Protein 2K5H (pdb70)

Secondary structure (DSSP, 8-state):
--------SPS-----------SS---SSS--SSPPPGGGTTSEEEEEE-B-SSS-EEEEETTEEEEEE-SS-B-TT-EEEEEEE-SSSEEEEEPP-----

CATH classification: 2.40.50.140

Foldseek 3Di:
DDCCCPPPRDDDPPPPPPPPDDDDPDDDADDPDDDPHPVQAPDKWFFQFWAACVHWGWTDDPNDIFTEHENDGGDHGAMWGFHADDDRYTYIYHDDPPPDD

InterPro domains:
  IPR002810 NfeD-like, C-terminal domain [PF01957] (85-141)
  IPR012340 Nucleic acid-binding, OB-fold [G3DSA:2.40.50.140] (76-146)
  IPR052165 Membrane-associated protease and related proteins [PTHR33507] (10-142)

Organism: Methanothermobacter thermautotrophicus (strain ATCC 29096 / DSM 1053 / JCM 10044 / NBRC 100330 / Delta H) (NCBI:txid187420)

Nearest PDB structures (foldseek):
  2k5h-assembly1_A  TM=6.515E-01  e=2.999E-14  Methanothermobacter thermautotrophicus str. Delta H
  3wwv-assembly1_A-2  TM=8.423E-01  e=2.775E-05  Pyrococcus horikoshii OT3
  8z5g-assembly1_B  TM=8.537E-01  e=3.452E-04  Escherichia coli K-12
  2exd-assembly1_A  TM=7.505E-01  e=3.061E-04  Pyrococcus horikoshii OT3
  2k5h-assembly1_A  TM=1.010E+00  e=3.948E-18  Methanothermobacter thermautotrophicus str. Delta H

Structure (mmCIF, N/CA/C/O backbone):
data_2K5H
#
_entry.id   2K5H
#
loop_
_atom_site.group_PDB
_atom_site.id
_atom_site.type_symbol
_atom_site.label_atom_id
_atom_site.label_alt_id
_atom_site.label_comp_id
_atom_site.label_asym_id
_atom_site.label_entity_id
_atom_site.label_seq_id
_atom_site.pdbx_PDB_ins_code
_atom_site.Cartn_x
_atom_site.Cartn_y
_atom_site.Cartn_z
_atom_site.occupancy
_atom_site.B_iso_or_equiv
_atom_site.auth_seq_id
_atom_site.auth_comp_id
_atom_site.auth_asym_id
_atom_site.auth_atom_id
_atom_site.pdbx_PDB_model_num
ATOM 1 N N . MET A 1 1 ? 3.598 40.386 39.458 1.00 0.00 1 MET A N 1
ATOM 2 C CA . MET A 1 1 ? 2.549 40.958 40.333 1.00 0.00 1 MET A CA 1
ATOM 3 C C . MET A 1 1 ? 1.377 41.458 39.504 1.00 0.00 1 MET A C 1
ATOM 4 O O . MET A 1 1 ? 1.483 41.613 38.286 1.00 0.00 1 MET A O 1
ATOM 18 N N . GLY A 1 2 ? 0.267 41.717 40.176 1.00 0.00 2 GLY A N 1
ATOM 19 C CA . GLY A 1 2 ? -0.931 42.175 39.507 1.00 0.00 2 GLY A CA 1
ATOM 20 C C . GLY A 1 2 ? -2.161 41.569 40.140 1.00 0.00 2 GLY A C 1
ATOM 21 O O . GLY A 1 2 ? -2.708 42.128 41.090 1.00 0.00 2 GLY A O 1
ATOM 25 N N . SER A 1 3 ? -2.572 40.412 39.616 1.00 0.00 3 SER A N 1
ATOM 26 C CA . SER A 1 3 ? -3.665 39.620 40.181 1.00 0.00 3 SER A CA 1
ATOM 27 C C . SER A 1 3 ? -5.025 40.295 39.988 1.00 0.00 3 SER A C 1
ATOM 28 O O . SER A 1 3 ? -5.237 41.441 40.385 1.00 0.00 3 SER A O 1
ATOM 36 N N . SER A 1 4 ? -5.944 39.576 39.359 1.00 0.00 4 SER A N 1
ATOM 37 C CA . SER A 1 4 ? -7.299 40.063 39.173 1.00 0.00 4 SER A CA 1
ATOM 38 C C . SER A 1 4 ? -8.289 38.909 39.282 1.00 0.00 4 SER A C 1
ATOM 39 O O . SER A 1 4 ? -8.183 37.917 38.555 1.00 0.00 4 SER A O 1
ATOM 47 N N . HIS A 1 5 ? -9.237 39.027 40.201 1.00 0.00 5 HIS A N 1
ATOM 48 C CA . HIS A 1 5 ? -10.238 37.982 40.390 1.00 0.00 5 HIS A CA 1
ATOM 49 C C . HIS A 1 5 ? -11.507 38.284 39.597 1.00 0.00 5 HIS A C 1
ATOM 50 O O . HIS A 1 5 ? -12.544 37.666 39.816 1.00 0.00 5 HIS A O 1
ATOM 65 N N . HIS A 1 6 ? -11.424 39.232 38.674 1.00 0.00 6 HIS A N 1
ATOM 66 C CA . HIS A 1 6 ? -12.580 39.596 37.869 1.00 0.00 6 HIS A CA 1
ATOM 67 C C . HIS A 1 6 ? -12.828 38.540 36.798 1.00 0.00 6 HIS A C 1
ATOM 68 O O . HIS A 1 6 ? -12.064 38.418 35.838 1.00 0.00 6 HIS A O 1
ATOM 83 N N . HIS A 1 7 ? -13.888 37.769 36.973 1.00 0.00 7 HIS A N 1
ATOM 84 C CA . HIS A 1 7 ? -14.199 36.690 36.051 1.00 0.00 7 HIS A CA 1
ATOM 85 C C . HIS A 1 7 ? -15.566 36.879 35.422 1.00 0.00 7 HIS A C 1
ATOM 86 O O . HIS A 1 7 ? -16.589 36.608 36.051 1.00 0.00 7 HIS A O 1
ATOM 101 N N . HIS A 1 8 ? -15.584 37.375 34.195 1.00 0.00 8 HIS A N 1
ATOM 102 C CA . HIS A 1 8 ? -16.818 37.441 33.427 1.00 0.00 8 HIS A CA 1
ATOM 103 C C . HIS A 1 8 ? -16.644 36.690 32.111 1.00 0.00 8 HIS A C 1
ATOM 104 O O . HIS A 1 8 ? -17.615 36.375 31.424 1.00 0.00 8 HIS A O 1
ATOM 119 N N . HIS A 1 9 ? -15.395 36.407 31.766 1.00 0.00 9 HIS A N 1
ATOM 120 C CA . HIS A 1 9 ? -15.090 35.632 30.571 1.00 0.00 9 HIS A CA 1
ATOM 121 C C . HIS A 1 9 ? -15.154 34.146 30.879 1.00 0.00 9 HIS A C 1
ATOM 122 O O . HIS A 1 9 ? -14.937 33.731 32.018 1.00 0.00 9 HIS A O 1
ATOM 137 N N . HIS A 1 10 ? -15.442 33.349 29.863 1.00 0.00 10 HIS A N 1
ATOM 138 C CA . HIS A 1 10 ? -15.555 31.911 30.046 1.00 0.00 10 HIS A CA 1
ATOM 139 C C . HIS A 1 10 ? -14.298 31.220 29.532 1.00 0.00 10 HIS A C 1
ATOM 140 O O . HIS A 1 10 ? -13.592 31.760 28.676 1.00 0.00 10 HIS A O 1
ATOM 155 N N . SER A 1 11 ? -14.018 30.034 30.051 1.00 0.00 11 SER A N 1
ATOM 156 C CA . SER A 1 11 ? -12.835 29.291 29.650 1.00 0.00 11 SER A CA 1
ATOM 157 C C . SER A 1 11 ? -13.099 28.526 28.358 1.00 0.00 11 SER A C 1
ATOM 158 O O . SER A 1 11 ? -14.233 28.490 27.877 1.00 0.00 11 SER A O 1
ATOM 166 N N . SER A 1 12 ? -12.044 27.921 27.810 1.00 0.00 12 SER A N 1
ATOM 167 C CA . SER A 1 12 ? -12.118 27.199 26.539 1.00 0.00 12 SER A CA 1
ATOM 168 C C . SER A 1 12 ? -12.296 28.175 25.370 1.00 0.00 12 SER A C 1
ATOM 169 O O . SER A 1 12 ? -12.389 29.387 25.566 1.00 0.00 12 SER A O 1
ATOM 177 N N . GLY A 1 13 ? -12.321 27.646 24.156 1.00 0.00 13 GLY A N 1
ATOM 178 C CA . GLY A 1 13 ? -12.433 28.492 22.984 1.00 0.00 13 GLY A CA 1
ATOM 179 C C . GLY A 1 13 ? -11.074 28.958 22.514 1.00 0.00 13 GLY A C 1
ATOM 180 O O . GLY A 1 13 ? -10.956 29.907 21.733 1.00 0.00 13 GLY A O 1
ATOM 184 N N . ARG A 1 14 ? -10.045 28.282 23.000 1.00 0.00 14 ARG A N 1
ATOM 185 C CA . ARG A 1 14 ? -8.670 28.620 22.677 1.00 0.00 14 ARG A CA 1
ATOM 186 C C . ARG A 1 14 ? -7.907 27.374 22.249 1.00 0.00 14 ARG A C 1
ATOM 187 O O . ARG A 1 14 ? -7.618 26.505 23.074 1.00 0.00 14 ARG A O 1
ATOM 208 N N . GLU A 1 15 ? -7.607 27.278 20.966 1.00 0.00 15 GLU A N 1
ATOM 209 C CA . GLU A 1 15 ? -6.818 26.170 20.452 1.00 0.00 15 GLU A CA 1
ATOM 210 C C . GLU A 1 15 ? -5.591 26.704 19.724 1.00 0.00 15 GLU A C 1
ATOM 211 O O . GLU A 1 15 ? -5.675 27.688 18.985 1.00 0.00 15 GLU A O 1
ATOM 224 N N . ASN A 1 16 ? -4.452 26.071 19.953 1.00 0.00 16 ASN A N 1
ATOM 225 C CA . ASN A 1 16 ? -3.214 26.471 19.302 1.00 0.00 16 ASN A CA 1
ATOM 226 C C . ASN A 1 16 ? -2.205 25.331 19.368 1.00 0.00 16 ASN A C 1
ATOM 227 O O . ASN A 1 16 ? -1.726 24.975 20.445 1.00 0.00 16 ASN A O 1
ATOM 238 N N . LEU A 1 17 ? -1.903 24.754 18.214 1.00 0.00 17 LEU A N 1
ATOM 239 C CA . LEU A 1 17 ? -1.068 23.561 18.145 1.00 0.00 17 LEU A CA 1
ATOM 240 C C . LEU A 1 17 ? 0.414 23.890 18.319 1.00 0.00 17 LEU A C 1
ATOM 241 O O . LEU A 1 17 ? 1.065 24.404 17.407 1.00 0.00 17 LEU A O 1
ATOM 257 N N . TYR A 1 18 ? 0.928 23.599 19.505 1.00 0.00 18 TYR A N 1
ATOM 258 C CA . TYR A 1 18 ? 2.351 23.711 19.785 1.00 0.00 18 TYR A CA 1
ATOM 259 C C . TYR A 1 18 ? 3.004 22.341 19.688 1.00 0.00 18 TYR A C 1
ATOM 260 O O . TYR A 1 18 ? 2.334 21.325 19.879 1.00 0.00 18 TYR A O 1
ATOM 278 N N . PHE A 1 19 ? 4.305 22.328 19.393 1.00 0.00 19 PHE A N 1
ATOM 279 C CA . PHE A 1 19 ? 5.101 21.100 19.364 1.00 0.00 19 PHE A CA 1
ATOM 280 C C . PHE A 1 19 ? 4.598 20.126 18.298 1.00 0.00 19 PHE A C 1
ATOM 281 O O . PHE A 1 19 ? 3.610 19.422 18.499 1.00 0.00 19 PHE A O 1
ATOM 298 N N . GLN A 1 20 ? 5.282 20.098 17.162 1.00 0.00 20 GLN A N 1
ATOM 299 C CA . GLN A 1 20 ? 4.928 19.189 16.076 1.00 0.00 20 GLN A CA 1
ATOM 300 C C . GLN A 1 20 ? 5.070 17.740 16.526 1.00 0.00 20 GLN A C 1
ATOM 301 O O . GLN A 1 20 ? 4.126 16.951 16.455 1.00 0.00 20 GLN A O 1
ATOM 315 N N . GLY A 1 21 ? 6.254 17.402 17.004 1.00 0.00 21 GLY A N 1
ATOM 316 C CA . GLY A 1 21 ? 6.530 16.044 17.408 1.00 0.00 21 GLY A CA 1
ATOM 317 C C . GLY A 1 21 ? 7.833 15.550 16.825 1.00 0.00 21 GLY A C 1
ATOM 318 O O . GLY A 1 21 ? 7.968 15.430 15.606 1.00 0.00 21 GLY A O 1
ATOM 322 N N . HIS A 1 22 ? 8.801 15.294 17.689 1.00 0.00 22 HIS A N 1
ATOM 323 C CA . HIS A 1 22 ? 10.103 14.804 17.260 1.00 0.00 22 HIS A CA 1
ATOM 324 C C . HIS A 1 22 ? 10.784 14.063 18.402 1.00 0.00 22 HIS A C 1
ATOM 325 O O . HIS A 1 22 ? 10.282 14.077 19.528 1.00 0.00 22 HIS A O 1
ATOM 340 N N . MET A 1 23 ? 11.921 13.426 18.103 1.00 0.00 23 MET A N 1
ATOM 341 C CA . MET A 1 23 ? 12.681 12.661 19.093 1.00 0.00 23 MET A CA 1
ATOM 342 C C . MET A 1 23 ? 11.868 11.472 19.598 1.00 0.00 23 MET A C 1
ATOM 343 O O . MET A 1 23 ? 12.045 11.020 20.729 1.00 0.00 23 MET A O 1
ATOM 357 N N . ALA A 1 24 ? 10.991 10.964 18.743 1.00 0.00 24 ALA A N 1
ATOM 358 C CA . ALA A 1 24 ? 10.159 9.822 19.083 1.00 0.00 24 ALA A CA 1
ATOM 359 C C . ALA A 1 24 ? 10.258 8.754 18.001 1.00 0.00 24 ALA A C 1
ATOM 360 O O . ALA A 1 24 ? 11.011 8.911 17.035 1.00 0.00 24 ALA A O 1
ATOM 367 N N . ALA A 1 25 ? 9.518 7.669 18.164 1.00 0.00 25 ALA A N 1
ATOM 368 C CA . ALA A 1 25 ? 9.529 6.589 17.190 1.00 0.00 25 ALA A CA 1
ATOM 369 C C . ALA A 1 25 ? 8.555 6.881 16.055 1.00 0.00 25 ALA A C 1
ATOM 370 O O . ALA A 1 25 ? 7.383 7.181 16.295 1.00 0.00 25 ALA A O 1
ATOM 377 N N . ARG A 1 26 ? 9.054 6.800 14.824 1.00 0.00 26 ARG A N 1
ATOM 378 C CA . ARG A 1 26 ? 8.243 7.074 13.645 1.00 0.00 26 ARG A CA 1
ATOM 379 C C . ARG A 1 26 ? 7.158 6.018 13.469 1.00 0.00 26 ARG A C 1
ATOM 380 O O . ARG A 1 26 ? 7.448 4.846 13.226 1.00 0.00 26 ARG A O 1
ATOM 401 N N . ILE A 1 27 ? 5.913 6.438 13.592 1.00 0.00 27 ILE A N 1
ATOM 402 C CA . ILE A 1 27 ? 4.790 5.548 13.373 1.00 0.00 27 ILE A CA 1
ATOM 403 C C . ILE A 1 27 ? 4.198 5.797 11.994 1.00 0.00 27 ILE A C 1
ATOM 404 O O . ILE A 1 27 ? 3.520 6.807 11.780 1.00 0.00 27 ILE A O 1
ATOM 420 N N . THR A 1 28 ? 4.501 4.897 11.059 1.00 0.00 28 THR A N 1
ATOM 421 C CA . THR A 1 28 ? 3.984 4.966 9.692 1.00 0.00 28 THR A CA 1
ATOM 422 C C . THR A 1 28 ? 4.651 6.085 8.882 1.00 0.00 28 THR A C 1
ATOM 423 O O . THR A 1 28 ? 5.286 5.826 7.859 1.00 0.00 28 THR A O 1
ATOM 434 N N . GLY A 1 29 ? 4.514 7.321 9.344 1.00 0.00 29 GLY A N 1
ATOM 435 C CA . GLY A 1 29 ? 5.051 8.448 8.610 1.00 0.00 29 GLY A CA 1
ATOM 436 C C . GLY A 1 29 ? 4.106 8.894 7.513 1.00 0.00 29 GLY A C 1
ATOM 437 O O . GLY A 1 29 ? 4.187 8.405 6.387 1.00 0.00 29 GLY A O 1
ATOM 441 N N . GLU A 1 30 ? 3.213 9.821 7.851 1.00 0.00 30 GLU A N 1
ATOM 442 C CA . GLU A 1 30 ? 2.162 10.272 6.943 1.00 0.00 30 GLU A CA 1
ATOM 443 C C . GLU A 1 30 ? 1.237 9.124 6.553 1.00 0.00 30 GLU A C 1
ATOM 444 O O . GLU A 1 30 ? 1.441 8.469 5.530 1.00 0.00 30 GLU A O 1
ATOM 457 N N . PRO A 1 31 ? 0.217 8.844 7.378 1.00 0.00 31 PRO A N 1
ATOM 458 C CA . PRO A 1 31 ? -0.810 7.864 7.045 1.00 0.00 31 PRO A CA 1
ATOM 459 C C . PRO A 1 31 ? -1.741 8.403 5.962 1.00 0.00 31 PRO A C 1
ATOM 460 O O . PRO A 1 31 ? -2.859 8.841 6.242 1.00 0.00 31 PRO A O 1
ATOM 471 N N . SER A 1 32 ? -1.260 8.397 4.731 1.00 0.00 32 SER A N 1
ATOM 472 C CA . SER A 1 32 ? -1.973 9.015 3.631 1.00 0.00 32 SER A CA 1
ATOM 473 C C . SER A 1 32 ? -2.761 7.970 2.845 1.00 0.00 32 SER A C 1
ATOM 474 O O . SER A 1 32 ? -2.972 6.847 3.314 1.00 0.00 32 SER A O 1
ATOM 482 N N . LYS A 1 33 ? -3.196 8.352 1.657 1.00 0.00 33 LYS A N 1
ATOM 483 C CA . LYS A 1 33 ? -4.025 7.496 0.827 1.00 0.00 33 LYS A CA 1
ATOM 484 C C . LYS A 1 33 ? -3.165 6.650 -0.105 1.00 0.00 33 LYS A C 1
ATOM 485 O O . LYS A 1 33 ? -1.964 6.901 -0.253 1.00 0.00 33 LYS A O 1
ATOM 504 N N . LYS A 1 34 ? -3.795 5.647 -0.715 1.00 0.00 34 LYS A N 1
ATOM 505 C CA . LYS A 1 34 ? -3.147 4.758 -1.676 1.00 0.00 34 LYS A CA 1
ATOM 506 C C . LYS A 1 34 ? -2.071 3.905 -0.994 1.00 0.00 34 LYS A C 1
ATOM 507 O O . LYS A 1 34 ? -1.132 3.422 -1.632 1.00 0.00 34 LYS A O 1
ATOM 526 N N . ALA A 1 35 ? -2.227 3.699 0.307 1.00 0.00 35 ALA A N 1
ATOM 527 C CA . ALA A 1 35 ? -1.319 2.845 1.054 1.00 0.00 35 ALA A CA 1
ATOM 528 C C . ALA A 1 35 ? -1.566 1.382 0.705 1.00 0.00 35 ALA A C 1
ATOM 529 O O . ALA A 1 35 ? -2.711 0.925 0.684 1.00 0.00 35 ALA A O 1
ATOM 536 N N . VAL A 1 36 ? -0.487 0.662 0.417 1.00 0.00 36 VAL A N 1
ATOM 537 C CA . VAL A 1 36 ? -0.567 -0.743 0.037 1.00 0.00 36 VAL A CA 1
ATOM 538 C C . VAL A 1 36 ? -1.284 -1.558 1.107 1.00 0.00 36 VAL A C 1
ATOM 539 O O . VAL A 1 36 ? -0.931 -1.520 2.287 1.00 0.00 36 VAL A O 1
ATOM 552 N N . SER A 1 37 ? -2.304 -2.276 0.678 1.00 0.00 37 SER A N 1
ATOM 553 C CA . SER A 1 37 ? -3.071 -3.135 1.563 1.00 0.00 37 SER A CA 1
ATOM 554 C C . SER A 1 37 ? -2.524 -4.562 1.518 1.00 0.00 37 SER A C 1
ATOM 555 O O . SER A 1 37 ? -2.422 -5.166 0.452 1.00 0.00 37 SER A O 1
ATOM 563 N N . ASP A 1 38 ? -2.180 -5.092 2.680 1.00 0.00 38 ASP A N 1
ATOM 564 C CA . ASP A 1 38 ? -1.596 -6.427 2.782 1.00 0.00 38 ASP A CA 1
ATOM 565 C C . ASP A 1 38 ? -2.674 -7.507 2.749 1.00 0.00 38 ASP A C 1
ATOM 566 O O . ASP A 1 38 ? -2.371 -8.696 2.654 1.00 0.00 38 ASP A O 1
ATOM 576 N N . ARG A 1 39 ? -3.932 -7.082 2.810 1.00 0.00 39 ARG A N 1
ATOM 577 C CA . ARG A 1 39 ? -5.068 -8.003 2.793 1.00 0.00 39 ARG A CA 1
ATOM 578 C C . ARG A 1 39 ? -5.205 -8.719 1.447 1.00 0.00 39 ARG A C 1
ATOM 579 O O . ARG A 1 39 ? -5.914 -9.718 1.345 1.00 0.00 39 ARG A O 1
ATOM 600 N N . LEU A 1 40 ? -4.544 -8.214 0.415 1.00 0.00 40 LEU A N 1
ATOM 601 C CA . LEU A 1 40 ? -4.622 -8.834 -0.900 1.00 0.00 40 LEU A CA 1
ATOM 602 C C . LEU A 1 40 ? -3.426 -9.750 -1.152 1.00 0.00 40 LEU A C 1
ATOM 603 O O . LEU A 1 40 ? -3.320 -10.378 -2.206 1.00 0.00 40 LEU A O 1
ATOM 619 N N . ILE A 1 41 ? -2.544 -9.838 -0.171 1.00 0.00 41 ILE A N 1
ATOM 620 C CA . ILE A 1 41 ? -1.367 -10.687 -0.285 1.00 0.00 41 ILE A CA 1
ATOM 621 C C . ILE A 1 41 ? -1.719 -12.130 0.047 1.00 0.00 41 ILE A C 1
ATOM 622 O O . ILE A 1 41 ? -2.191 -12.431 1.143 1.00 0.00 41 ILE A O 1
ATOM 638 N N . GLY A 1 42 ? -1.479 -13.017 -0.902 1.00 0.00 42 GLY A N 1
ATOM 639 C CA . GLY A 1 42 ? -1.822 -14.408 -0.715 1.00 0.00 42 GLY A CA 1
ATOM 640 C C . GLY A 1 42 ? -3.038 -14.798 -1.524 1.00 0.00 42 GLY A C 1
ATOM 641 O O . GLY A 1 42 ? -3.547 -15.910 -1.397 1.00 0.00 42 GLY A O 1
ATOM 645 N N . ARG A 1 43 ? -3.513 -13.877 -2.353 1.00 0.00 43 ARG A N 1
ATOM 646 C CA . ARG A 1 43 ? -4.668 -14.140 -3.196 1.00 0.00 43 ARG A CA 1
ATOM 647 C C . ARG A 1 43 ? -4.287 -14.146 -4.672 1.00 0.00 43 ARG A C 1
ATOM 648 O O . ARG A 1 43 ? -3.144 -13.846 -5.035 1.00 0.00 43 ARG A O 1
ATOM 669 N N . LYS A 1 44 ? -5.252 -14.499 -5.510 1.00 0.00 44 LYS A N 1
ATOM 670 C CA . LYS A 1 44 ? -5.030 -14.612 -6.941 1.00 0.00 44 LYS A CA 1
ATOM 671 C C . LYS A 1 44 ? -5.110 -13.252 -7.626 1.00 0.00 44 LYS A C 1
ATOM 672 O O . LYS A 1 44 ? -5.883 -12.380 -7.228 1.00 0.00 44 LYS A O 1
ATOM 691 N N . GLY A 1 45 ? -4.298 -13.090 -8.651 1.00 0.00 45 GLY A N 1
ATOM 692 C CA . GLY A 1 45 ? -4.366 -11.927 -9.495 1.00 0.00 45 GLY A CA 1
ATOM 693 C C . GLY A 1 45 ? -4.286 -12.327 -10.950 1.00 0.00 45 GLY A C 1
ATOM 694 O O . GLY A 1 45 ? -3.923 -13.459 -11.268 1.00 0.00 45 GLY A O 1
ATOM 698 N N . VAL A 1 46 ? -4.623 -11.412 -11.829 1.00 0.00 46 VAL A N 1
ATOM 699 C CA . VAL A 1 46 ? -4.605 -11.681 -13.258 1.00 0.00 46 VAL A CA 1
ATOM 700 C C . VAL A 1 46 ? -3.559 -10.807 -13.947 1.00 0.00 46 VAL A C 1
ATOM 701 O O . VAL A 1 46 ? -3.348 -9.654 -13.565 1.00 0.00 46 VAL A O 1
ATOM 714 N N . VAL A 1 47 ? -2.903 -11.361 -14.952 1.00 0.00 47 VAL A N 1
ATOM 715 C CA . VAL A 1 47 ? -1.869 -10.637 -15.679 1.00 0.00 47 VAL A CA 1
ATOM 716 C C . VAL A 1 47 ? -2.483 -9.824 -16.815 1.00 0.00 47 VAL A C 1
ATOM 717 O O . VAL A 1 47 ? -3.130 -10.376 -17.707 1.00 0.00 47 VAL A O 1
ATOM 730 N N . MET A 1 48 ? -2.282 -8.512 -16.772 1.00 0.00 48 MET A N 1
ATOM 731 C CA . MET A 1 48 ? -2.803 -7.624 -17.800 1.00 0.00 48 MET A CA 1
ATOM 732 C C . MET A 1 48 ? -1.695 -7.198 -18.757 1.00 0.00 48 MET A C 1
ATOM 733 O O . MET A 1 48 ? -1.943 -6.925 -19.929 1.00 0.00 48 MET A O 1
ATOM 747 N N . GLU A 1 49 ? -0.474 -7.146 -18.250 1.00 0.00 49 GLU A N 1
ATOM 748 C CA . GLU A 1 49 ? 0.680 -6.800 -19.068 1.00 0.00 49 GLU A CA 1
ATOM 749 C C . GLU A 1 49 ? 1.762 -7.860 -18.894 1.00 0.00 49 GLU A C 1
ATOM 750 O O . GLU A 1 49 ? 1.972 -8.346 -17.782 1.00 0.00 49 GLU A O 1
ATOM 763 N N . ALA A 1 50 ? 2.433 -8.216 -19.990 1.00 0.00 50 ALA A N 1
ATOM 764 C CA . ALA A 1 50 ? 3.454 -9.265 -19.970 1.00 0.00 50 ALA A CA 1
ATOM 765 C C . ALA A 1 50 ? 4.525 -8.988 -18.916 1.00 0.00 50 ALA A C 1
ATOM 766 O O . ALA A 1 50 ? 5.072 -7.889 -18.841 1.00 0.00 50 ALA A O 1
ATOM 773 N N . ILE A 1 51 ? 4.818 -9.996 -18.107 1.00 0.00 51 ILE A N 1
ATOM 774 C CA . ILE A 1 51 ? 5.782 -9.857 -17.026 1.00 0.00 51 ILE A CA 1
ATOM 775 C C . ILE A 1 51 ? 7.091 -10.549 -17.387 1.00 0.00 51 ILE A C 1
ATOM 776 O O . ILE A 1 51 ? 7.088 -11.702 -17.822 1.00 0.00 51 ILE A O 1
ATOM 792 N N . SER A 1 52 ? 8.203 -9.848 -17.213 1.00 0.00 52 SER A N 1
ATOM 793 C CA . SER A 1 52 ? 9.510 -10.424 -17.473 1.00 0.00 52 SER A CA 1
ATOM 794 C C . SER A 1 52 ? 10.416 -10.226 -16.260 1.00 0.00 52 SER A C 1
ATOM 795 O O . SER A 1 52 ? 10.105 -9.427 -15.377 1.00 0.00 52 SER A O 1
ATOM 803 N N . PRO A 1 53 ? 11.544 -10.950 -16.196 1.00 0.00 53 PRO A N 1
ATOM 804 C CA . PRO A 1 53 ? 12.481 -10.834 -15.085 1.00 0.00 53 PRO A CA 1
ATOM 805 C C . PRO A 1 53 ? 13.339 -9.575 -15.200 1.00 0.00 53 PRO A C 1
ATOM 806 O O . PRO A 1 53 ? 13.990 -9.160 -14.239 1.00 0.00 53 PRO A O 1
ATOM 817 N N . GLN A 1 54 ? 13.324 -8.964 -16.382 1.00 0.00 54 GLN A N 1
ATOM 818 C CA . GLN A 1 54 ? 14.093 -7.749 -16.633 1.00 0.00 54 GLN A CA 1
ATOM 819 C C . GLN A 1 54 ? 13.249 -6.512 -16.353 1.00 0.00 54 GLN A C 1
ATOM 820 O O . GLN A 1 54 ? 13.760 -5.490 -15.894 1.00 0.00 54 GLN A O 1
ATOM 834 N N . ASN A 1 55 ? 11.955 -6.618 -16.625 1.00 0.00 55 ASN A N 1
ATOM 835 C CA . ASN A 1 55 ? 11.030 -5.510 -16.428 1.00 0.00 55 ASN A CA 1
ATOM 836 C C . ASN A 1 55 ? 9.688 -6.034 -15.935 1.00 0.00 55 ASN A C 1
ATOM 837 O O . ASN A 1 55 ? 9.091 -6.917 -16.558 1.00 0.00 55 ASN A O 1
ATOM 848 N N . SER A 1 56 ? 9.240 -5.507 -14.803 1.00 0.00 56 SER A N 1
ATOM 849 C CA . SER A 1 56 ? 8.005 -5.955 -14.178 1.00 0.00 56 SER A CA 1
ATOM 850 C C . SER A 1 56 ? 6.795 -5.643 -15.052 1.00 0.00 56 SER A C 1
ATOM 851 O O . SER A 1 56 ? 6.797 -4.684 -15.827 1.00 0.00 56 SER A O 1
ATOM 859 N N . GLY A 1 57 ? 5.760 -6.448 -14.900 1.00 0.00 57 GLY A N 1
ATOM 860 C CA . GLY A 1 57 ? 4.558 -6.271 -15.684 1.00 0.00 57 GLY A CA 1
ATOM 861 C C . GLY A 1 57 ? 3.428 -5.701 -14.858 1.00 0.00 57 GLY A C 1
ATOM 862 O O . GLY A 1 57 ? 3.655 -5.176 -13.766 1.00 0.00 57 GLY A O 1
ATOM 866 N N . LEU A 1 58 ? 2.209 -5.829 -15.359 1.00 0.00 58 LEU A N 1
ATOM 867 C CA . LEU A 1 58 ? 1.047 -5.267 -14.689 1.00 0.00 58 LEU A CA 1
ATOM 868 C C . LEU A 1 58 ? 0.023 -6.345 -14.388 1.00 0.00 58 LEU A C 1
ATOM 869 O O . LEU A 1 58 ? -0.439 -7.046 -15.290 1.00 0.00 58 LEU A O 1
ATOM 885 N N . VAL A 1 59 ? -0.325 -6.477 -13.121 1.00 0.00 59 VAL A N 1
ATOM 886 C CA . VAL A 1 59 ? -1.363 -7.405 -12.712 1.00 0.00 59 VAL A CA 1
ATOM 887 C C . VAL A 1 59 ? -2.506 -6.654 -12.048 1.00 0.00 59 VAL A C 1
ATOM 888 O O . VAL A 1 59 ? -2.295 -5.618 -11.412 1.00 0.00 59 VAL A O 1
ATOM 901 N N . LYS A 1 60 ? -3.712 -7.166 -12.207 1.00 0.00 60 LYS A N 1
ATOM 902 C CA . LYS A 1 60 ? -4.876 -6.551 -11.597 1.00 0.00 60 LYS A CA 1
ATOM 903 C C . LYS A 1 60 ? -5.276 -7.324 -10.347 1.00 0.00 60 LYS A C 1
ATOM 904 O O . LYS A 1 60 ? -5.872 -8.400 -10.429 1.00 0.00 60 LYS A O 1
ATOM 923 N N . VAL A 1 61 ? -4.916 -6.781 -9.196 1.00 0.00 61 VAL A N 1
ATOM 924 C CA . VAL A 1 61 ? -5.246 -7.399 -7.922 1.00 0.00 61 VAL A CA 1
ATOM 925 C C . VAL A 1 61 ? -6.470 -6.717 -7.332 1.00 0.00 61 VAL A C 1
ATOM 926 O O . VAL A 1 61 ? -6.438 -5.516 -7.046 1.00 0.00 61 VAL A O 1
ATOM 939 N N . ASP A 1 62 ? -7.544 -7.489 -7.180 1.00 0.00 62 ASP A N 1
ATOM 940 C CA . ASP A 1 62 ? -8.842 -6.965 -6.749 1.00 0.00 62 ASP A CA 1
ATOM 941 C C . ASP A 1 62 ? -9.395 -6.023 -7.814 1.00 0.00 62 ASP A C 1
ATOM 942 O O . ASP A 1 62 ? -10.162 -6.436 -8.684 1.00 0.00 62 ASP A O 1
ATOM 952 N N . GLY A 1 63 ? -8.969 -4.773 -7.768 1.00 0.00 63 GLY A N 1
ATOM 953 C CA . GLY A 1 63 ? -9.378 -3.810 -8.764 1.00 0.00 63 GLY A CA 1
ATOM 954 C C . GLY A 1 63 ? -8.275 -2.827 -9.089 1.00 0.00 63 GLY A C 1
ATOM 955 O O . GLY A 1 63 ? -8.477 -1.889 -9.860 1.00 0.00 63 GLY A O 1
ATOM 959 N N . GLU A 1 64 ? -7.099 -3.051 -8.515 1.00 0.00 64 GLU A N 1
ATOM 960 C CA . GLU A 1 64 ? -5.982 -2.140 -8.682 1.00 0.00 64 GLU A CA 1
ATOM 961 C C . GLU A 1 64 ? -4.942 -2.752 -9.606 1.00 0.00 64 GLU A C 1
ATOM 962 O O . GLU A 1 64 ? -4.709 -3.961 -9.574 1.00 0.00 64 GLU A O 1
ATOM 975 N N . THR A 1 65 ? -4.336 -1.921 -10.436 1.00 0.00 65 THR A N 1
ATOM 976 C CA . THR A 1 65 ? -3.272 -2.369 -11.312 1.00 0.00 65 THR A CA 1
ATOM 977 C C . THR A 1 65 ? -1.926 -2.158 -10.629 1.00 0.00 65 THR A C 1
ATOM 978 O O . THR A 1 65 ? -1.527 -1.024 -10.350 1.00 0.00 65 THR A O 1
ATOM 989 N N . TRP A 1 66 ? -1.241 -3.249 -10.345 1.00 0.00 66 TRP A N 1
ATOM 990 C CA . TRP A 1 66 ? 0.032 -3.195 -9.641 1.00 0.00 66 TRP A CA 1
ATOM 991 C C . TRP A 1 66 ? 1.162 -3.677 -10.533 1.00 0.00 66 TRP A C 1
ATOM 992 O O . TRP A 1 66 ? 0.951 -4.495 -11.432 1.00 0.00 66 TRP A O 1
ATOM 1013 N N . ARG A 1 67 ? 2.360 -3.163 -10.289 1.00 0.00 67 ARG A N 1
ATOM 1014 C CA . ARG A 1 67 ? 3.546 -3.692 -10.933 1.00 0.00 67 ARG A CA 1
ATOM 1015 C C . ARG A 1 67 ? 3.922 -5.003 -10.276 1.00 0.00 67 ARG A C 1
ATOM 1016 O O . ARG A 1 67 ? 3.982 -5.100 -9.052 1.00 0.00 67 ARG A O 1
ATOM 1037 N N . ALA A 1 68 ? 4.172 -6.004 -11.084 1.00 0.00 68 ALA A N 1
ATOM 1038 C CA . ALA A 1 68 ? 4.489 -7.323 -10.567 1.00 0.00 68 ALA A CA 1
ATOM 1039 C C . ALA A 1 68 ? 5.699 -7.905 -11.265 1.00 0.00 68 ALA A C 1
ATOM 1040 O O . ALA A 1 68 ? 5.860 -7.760 -12.476 1.00 0.00 68 ALA A O 1
ATOM 1047 N N . THR A 1 69 ? 6.544 -8.562 -10.498 1.00 0.00 69 THR A N 1
ATOM 1048 C CA . THR A 1 69 ? 7.732 -9.185 -11.037 1.00 0.00 69 THR A CA 1
ATOM 1049 C C . THR A 1 69 ? 7.682 -10.689 -10.797 1.00 0.00 69 THR A C 1
ATOM 1050 O O . THR A 1 69 ? 6.947 -11.160 -9.924 1.00 0.00 69 THR A O 1
ATOM 1061 N N . SER A 1 70 ? 8.457 -11.435 -11.568 1.00 0.00 70 SER A N 1
ATOM 1062 C CA . SER A 1 70 ? 8.495 -12.878 -11.449 1.00 0.00 70 SER A CA 1
ATOM 1063 C C . SER A 1 70 ? 9.807 -13.396 -12.021 1.00 0.00 70 SER A C 1
ATOM 1064 O O . SER A 1 70 ? 10.542 -12.649 -12.675 1.00 0.00 70 SER A O 1
ATOM 1072 N N . GLY A 1 71 ? 10.103 -14.663 -11.768 1.00 0.00 71 GLY A N 1
ATOM 1073 C CA . GLY A 1 71 ? 11.322 -15.260 -12.279 1.00 0.00 71 GLY A CA 1
ATOM 1074 C C . GLY A 1 71 ? 11.125 -15.851 -13.659 1.00 0.00 71 GLY A C 1
ATOM 1075 O O . GLY A 1 71 ? 12.085 -16.209 -14.339 1.00 0.00 71 GLY A O 1
ATOM 1079 N N . THR A 1 72 ? 9.872 -15.948 -14.072 1.00 0.00 72 THR A N 1
ATOM 1080 C CA . THR A 1 72 ? 9.538 -16.500 -15.374 1.00 0.00 72 THR A CA 1
ATOM 1081 C C . THR A 1 72 ? 8.806 -15.453 -16.213 1.00 0.00 72 THR A C 1
ATOM 1082 O O . THR A 1 72 ? 8.389 -14.416 -15.693 1.00 0.00 72 THR A O 1
ATOM 1093 N N . VAL A 1 73 ? 8.657 -15.721 -17.502 1.00 0.00 73 VAL A N 1
ATOM 1094 C CA . VAL A 1 73 ? 7.946 -14.817 -18.391 1.00 0.00 73 VAL A CA 1
ATOM 1095 C C . VAL A 1 73 ? 6.455 -15.140 -18.374 1.00 0.00 73 VAL A C 1
ATOM 1096 O O . VAL A 1 73 ? 6.048 -16.254 -18.701 1.00 0.00 73 VAL A O 1
ATOM 1109 N N . LEU A 1 74 ? 5.651 -14.174 -17.972 1.00 0.00 74 LEU A N 1
ATOM 1110 C CA . LEU A 1 74 ? 4.217 -14.388 -17.844 1.00 0.00 74 LEU A CA 1
ATOM 1111 C C . LEU A 1 74 ? 3.468 -13.608 -18.916 1.00 0.00 74 LEU A C 1
ATOM 1112 O O . LEU A 1 74 ? 3.749 -12.429 -19.139 1.00 0.00 74 LEU A O 1
ATOM 1128 N N . ASP A 1 75 ? 2.530 -14.266 -19.584 1.00 0.00 75 ASP A N 1
ATOM 1129 C CA . ASP A 1 75 ? 1.774 -13.620 -20.651 1.00 0.00 75 ASP A CA 1
ATOM 1130 C C . ASP A 1 75 ? 0.461 -13.073 -20.106 1.00 0.00 75 ASP A C 1
ATOM 1131 O O . ASP A 1 75 ? 0.111 -13.303 -18.947 1.00 0.00 75 ASP A O 1
ATOM 1141 N N . VAL A 1 76 ? -0.268 -12.373 -20.950 1.00 0.00 76 VAL A N 1
ATOM 1142 C CA . VAL A 1 76 ? -1.509 -11.721 -20.548 1.00 0.00 76 VAL A CA 1
ATOM 1143 C C . VAL A 1 76 ? -2.653 -12.730 -20.471 1.00 0.00 76 VAL A C 1
ATOM 1144 O O . VAL A 1 76 ? -2.749 -13.646 -21.289 1.00 0.00 76 VAL A O 1
ATOM 1157 N N . GLY A 1 77 ? -3.508 -12.567 -19.467 1.00 0.00 77 GLY A N 1
ATOM 1158 C CA . GLY A 1 77 ? -4.645 -13.447 -19.315 1.00 0.00 77 GLY A CA 1
ATOM 1159 C C . GLY A 1 77 ? -4.371 -14.570 -18.340 1.00 0.00 77 GLY A C 1
ATOM 1160 O O . GLY A 1 77 ? -5.266 -15.350 -18.007 1.00 0.00 77 GLY A O 1
ATOM 1164 N N . GLU A 1 78 ? -3.125 -14.659 -17.890 1.00 0.00 78 GLU A N 1
ATOM 1165 C CA . GLU A 1 78 ? -2.733 -15.664 -16.934 1.00 0.00 78 GLU A CA 1
ATOM 1166 C C . GLU A 1 78 ? -3.194 -15.314 -15.532 1.00 0.00 78 GLU A C 1
ATOM 1167 O O . GLU A 1 78 ? -3.579 -14.176 -15.247 1.00 0.00 78 GLU A O 1
ATOM 1180 N N . GLU A 1 79 ? -3.107 -16.299 -14.658 1.00 0.00 79 GLU A N 1
ATOM 1181 C CA . GLU A 1 79 ? -3.480 -16.135 -13.262 1.00 0.00 79 GLU A CA 1
ATOM 1182 C C . GLU A 1 79 ? -2.253 -16.322 -12.392 1.00 0.00 79 GLU A C 1
ATOM 1183 O O . GLU A 1 79 ? -1.540 -17.320 -12.522 1.00 0.00 79 GLU A O 1
ATOM 1196 N N . VAL A 1 80 ? -1.994 -15.368 -11.515 1.00 0.00 80 VAL A N 1
ATOM 1197 C CA . VAL A 1 80 ? -0.825 -15.436 -10.648 1.00 0.00 80 VAL A CA 1
ATOM 1198 C C . VAL A 1 80 ? -1.219 -15.330 -9.185 1.00 0.00 80 VAL A C 1
ATOM 1199 O O . VAL A 1 80 ? -2.288 -14.831 -8.856 1.00 0.00 80 VAL A O 1
ATOM 1212 N N . SER A 1 81 ? -0.360 -15.834 -8.321 1.00 0.00 81 SER A N 1
ATOM 1213 C CA . SER A 1 81 ? -0.540 -15.693 -6.887 1.00 0.00 81 SER A CA 1
ATOM 1214 C C . SER A 1 81 ? 0.465 -14.690 -6.336 1.00 0.00 81 SER A C 1
ATOM 1215 O O . SER A 1 81 ? 1.666 -14.799 -6.593 1.00 0.00 81 SER A O 1
ATOM 1223 N N . VAL A 1 82 ? -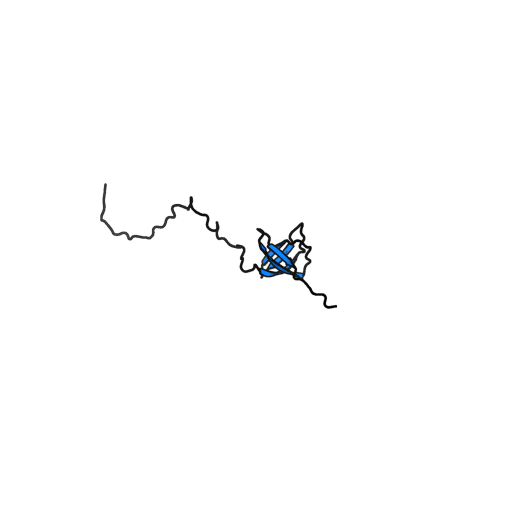0.030 -13.702 -5.606 1.00 0.00 82 VAL A N 1
ATOM 1224 C CA . VAL A 1 82 ? 0.834 -12.695 -5.007 1.00 0.00 82 VAL A CA 1
ATOM 1225 C C . VAL A 1 82 ? 1.418 -13.224 -3.705 1.00 0.00 82 VAL A C 1
ATOM 1226 O O . VAL A 1 82 ? 0.699 -13.387 -2.718 1.00 0.00 82 VAL A O 1
ATOM 1239 N N . LYS A 1 83 ? 2.714 -13.494 -3.708 1.00 0.00 83 LYS A N 1
ATOM 1240 C CA . LYS A 1 83 ? 3.369 -14.097 -2.569 1.00 0.00 83 LYS A CA 1
ATOM 1241 C C . LYS A 1 83 ? 3.880 -13.059 -1.578 1.00 0.00 83 LYS A C 1
ATOM 1242 O O . LYS A 1 83 ? 3.742 -13.237 -0.367 1.00 0.00 83 LYS A O 1
ATOM 1261 N N . ALA A 1 84 ? 4.463 -11.978 -2.082 1.00 0.00 84 ALA A N 1
ATOM 1262 C CA . ALA A 1 84 ? 5.068 -10.974 -1.211 1.00 0.00 84 ALA A CA 1
ATOM 1263 C C . ALA A 1 84 ? 5.171 -9.620 -1.904 1.00 0.00 84 ALA A C 1
ATOM 1264 O O . ALA A 1 84 ? 4.811 -9.479 -3.075 1.00 0.00 84 ALA A O 1
ATOM 1271 N N . ILE A 1 85 ? 5.670 -8.630 -1.173 1.00 0.00 85 ILE A N 1
ATOM 1272 C CA . ILE A 1 85 ? 5.855 -7.286 -1.704 1.00 0.00 85 ILE A CA 1
ATOM 1273 C C . ILE A 1 85 ? 7.328 -6.908 -1.622 1.00 0.00 85 ILE A C 1
ATOM 1274 O O . ILE A 1 85 ? 7.911 -6.912 -0.538 1.00 0.00 85 ILE A O 1
ATOM 1290 N N . GLU A 1 86 ? 7.927 -6.575 -2.757 1.00 0.00 86 GLU A N 1
ATOM 1291 C CA . GLU A 1 86 ? 9.354 -6.278 -2.802 1.00 0.00 86 GLU A CA 1
ATOM 1292 C C . GLU A 1 86 ? 9.604 -4.777 -2.719 1.00 0.00 86 GLU A C 1
ATOM 1293 O O . GLU A 1 86 ? 10.738 -4.313 -2.835 1.00 0.00 86 GLU A O 1
ATOM 1306 N N . GLY A 1 87 ? 8.539 -4.030 -2.502 1.00 0.00 87 GLY A N 1
ATOM 1307 C CA . GLY A 1 87 ? 8.638 -2.588 -2.424 1.00 0.00 87 GLY A CA 1
ATOM 1308 C C . GLY A 1 87 ? 7.453 -1.917 -3.066 1.00 0.00 87 GLY A C 1
ATOM 1309 O O . GLY A 1 87 ? 6.347 -1.940 -2.527 1.00 0.00 87 GLY A O 1
ATOM 1313 N N . VAL A 1 88 ? 7.685 -1.327 -4.223 1.00 0.00 88 VAL A N 1
ATOM 1314 C CA . VAL A 1 88 ? 6.614 -0.727 -5.010 1.00 0.00 88 VAL A CA 1
ATOM 1315 C C . VAL A 1 88 ? 6.120 -1.726 -6.048 1.00 0.00 88 VAL A C 1
ATOM 1316 O O . VAL A 1 88 ? 5.227 -1.439 -6.842 1.00 0.00 88 VAL A O 1
ATOM 1329 N N . LYS A 1 89 ? 6.720 -2.907 -6.021 1.00 0.00 89 LYS A N 1
ATOM 1330 C CA . LYS A 1 89 ? 6.354 -3.985 -6.918 1.00 0.00 89 LYS A CA 1
ATOM 1331 C C . LYS A 1 89 ? 5.907 -5.197 -6.113 1.00 0.00 89 LYS A C 1
ATOM 1332 O O . LYS A 1 89 ? 6.253 -5.331 -4.934 1.00 0.00 89 LYS A O 1
ATOM 1351 N N . LEU A 1 90 ? 5.149 -6.078 -6.741 1.00 0.00 90 LEU A N 1
ATOM 1352 C CA . LEU A 1 90 ? 4.689 -7.283 -6.079 1.00 0.00 90 LEU A CA 1
ATOM 1353 C C . LEU A 1 90 ? 5.450 -8.494 -6.594 1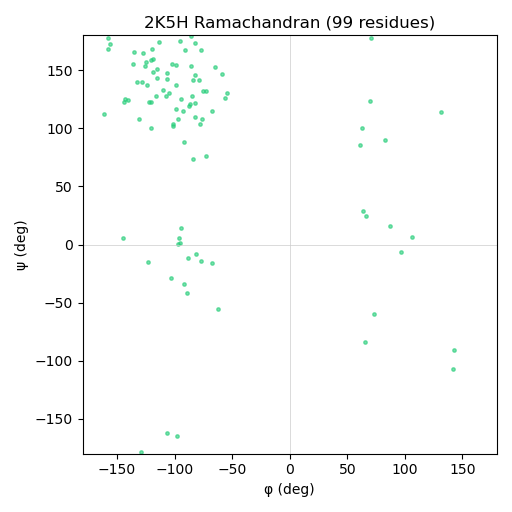.00 0.00 90 LEU A C 1
ATOM 1354 O O . LEU A 1 90 ? 5.853 -8.547 -7.759 1.00 0.00 90 LEU A O 1
ATOM 1370 N N . VAL A 1 91 ? 5.640 -9.461 -5.718 1.00 0.00 91 VAL A N 1
ATOM 1371 C CA . VAL A 1 91 ? 6.286 -10.709 -6.082 1.00 0.00 91 VAL A CA 1
ATOM 1372 C C . VAL A 1 91 ? 5.219 -11.753 -6.376 1.00 0.00 91 VAL A C 1
ATOM 1373 O O . VAL A 1 91 ? 4.541 -12.230 -5.462 1.00 0.00 91 VAL A O 1
ATOM 1386 N N . VAL A 1 92 ? 5.053 -12.086 -7.646 1.00 0.00 92 VAL A N 1
ATOM 1387 C CA . VAL A 1 92 ? 4.007 -13.006 -8.048 1.00 0.00 92 VAL A CA 1
ATOM 1388 C C . VAL A 1 92 ? 4.572 -14.166 -8.850 1.00 0.00 92 VAL A C 1
ATOM 1389 O O . VAL A 1 92 ? 5.622 -14.047 -9.486 1.00 0.00 92 VAL A O 1
ATOM 1402 N N . GLU A 1 93 ? 3.876 -15.288 -8.804 1.00 0.00 93 GLU A N 1
ATOM 1403 C CA . GLU A 1 93 ? 4.214 -16.429 -9.633 1.00 0.00 93 GLU A CA 1
ATOM 1404 C C . GLU A 1 93 ? 2.943 -16.997 -10.223 1.00 0.00 93 GLU A C 1
ATOM 1405 O O . GLU A 1 93 ? 1.860 -16.839 -9.653 1.00 0.00 93 GLU A O 1
ATOM 1418 N N . LYS A 1 94 ? 3.077 -17.665 -11.346 1.00 0.00 94 LYS A N 1
ATOM 1419 C CA . LYS A 1 94 ? 1.923 -18.080 -12.117 1.00 0.00 94 LYS A CA 1
ATOM 1420 C C . LYS A 1 94 ? 1.355 -19.384 -11.586 1.00 0.00 94 LYS A C 1
ATOM 1421 O O . LYS A 1 94 ? 2.097 -20.278 -11.170 1.00 0.00 94 LYS A O 1
ATOM 1440 N N . LEU A 1 95 ? 0.036 -19.473 -11.581 1.00 0.00 95 LEU A N 1
ATOM 1441 C CA . LEU A 1 95 ? -0.648 -20.710 -11.263 1.00 0.00 95 LEU A CA 1
ATOM 1442 C C . LEU A 1 95 ? -0.215 -21.796 -12.242 1.00 0.00 95 LEU A C 1
ATOM 1443 O O . LEU A 1 95 ? 0.074 -21.510 -13.412 1.00 0.00 95 LEU A O 1
ATOM 1459 N N . GLU A 1 96 ? -0.156 -23.028 -11.768 1.00 0.00 96 GLU A N 1
ATOM 1460 C CA . GLU A 1 96 ? 0.341 -24.131 -12.572 1.00 0.00 96 GLU A CA 1
ATOM 1461 C C . GLU A 1 96 ? -0.806 -24.932 -13.180 1.00 0.00 96 GLU A C 1
ATOM 1462 O O . GLU A 1 96 ? -1.811 -25.205 -12.519 1.00 0.00 96 GLU A O 1
ATOM 1475 N N . GLU A 1 97 ? -0.654 -25.286 -14.450 1.00 0.00 97 GLU A N 1
ATOM 1476 C CA . GLU A 1 97 ? -1.626 -26.117 -15.139 1.00 0.00 97 GLU A CA 1
ATOM 1477 C C . GLU A 1 97 ? -1.315 -27.589 -14.890 1.00 0.00 97 GLU A C 1
ATOM 1478 O O . GLU A 1 97 ? -0.345 -27.921 -14.203 1.00 0.00 97 GLU A O 1
ATOM 1491 N N . GLN A 1 98 ? -2.129 -28.466 -15.457 1.00 0.00 98 GLN A N 1
ATOM 1492 C CA . GLN A 1 98 ? -1.894 -29.897 -15.371 1.00 0.00 98 GLN A CA 1
ATOM 1493 C C . GLN A 1 98 ? -2.216 -30.563 -16.706 1.00 0.00 98 GLN A C 1
ATOM 1494 O O . GLN A 1 98 ? -3.311 -30.399 -17.246 1.00 0.00 98 GLN A O 1
ATOM 1508 N N . LYS A 1 99 ? -1.250 -31.287 -17.253 1.00 0.00 99 LYS A N 1
ATOM 1509 C CA . LYS A 1 99 ? -1.440 -31.959 -18.530 1.00 0.00 99 LYS A CA 1
ATOM 1510 C C . LYS A 1 99 ? -1.960 -33.386 -18.343 1.00 0.00 99 LYS A C 1
ATOM 1511 O O . LYS A 1 99 ? -1.193 -34.344 -18.226 1.00 0.00 99 LYS A O 1
ATOM 1530 N N . GLY A 1 100 ? -3.277 -33.516 -18.285 1.00 0.00 100 GLY A N 1
ATOM 1531 C CA . GLY A 1 100 ? -3.889 -34.825 -18.176 1.00 0.00 100 GLY A CA 1
ATOM 1532 C C . GLY A 1 100 ? -4.051 -35.481 -19.531 1.00 0.00 100 GLY A C 1
ATOM 1533 O O . GLY A 1 100 ? -5.153 -35.543 -20.071 1.00 0.00 100 GLY A O 1
ATOM 1537 N N . SER A 1 101 ? -2.946 -35.943 -20.093 1.00 0.00 101 SER A N 1
ATOM 1538 C CA . SER A 1 101 ? -2.962 -36.597 -21.391 1.00 0.00 101 SER A CA 1
ATOM 1539 C C . SER A 1 101 ? -2.011 -37.793 -21.395 1.00 0.00 101 SER A C 1
ATOM 1540 O O . SER A 1 101 ? -2.499 -38.944 -21.462 1.00 0.00 101 SER A O 1
ATOM 1549 N N . MET A 1 1 ? 8.816 -22.460 51.843 1.00 0.00 1 MET A N 2
ATOM 1550 C CA . MET A 1 1 ? 9.498 -23.424 52.732 1.00 0.00 1 MET A CA 2
ATOM 1551 C C . MET A 1 1 ? 8.490 -24.404 53.306 1.00 0.00 1 MET A C 2
ATOM 1552 O O . MET A 1 1 ? 7.294 -24.115 53.365 1.00 0.00 1 MET A O 2
ATOM 1566 N N . GLY A 1 2 ? 8.978 -25.565 53.718 1.00 0.00 2 GLY A N 2
ATOM 1567 C CA . GLY A 1 2 ? 8.110 -26.595 54.246 1.00 0.00 2 GLY A CA 2
ATOM 1568 C C . GLY A 1 2 ? 7.813 -27.664 53.217 1.00 0.00 2 GLY A C 2
ATOM 1569 O O . GLY A 1 2 ? 7.975 -27.435 52.016 1.00 0.00 2 GLY A O 2
ATOM 1573 N N . SER A 1 3 ? 7.396 -28.831 53.688 1.00 0.00 3 SER A N 2
ATOM 1574 C CA . SER A 1 3 ? 7.048 -29.935 52.807 1.00 0.00 3 SER A CA 2
ATOM 1575 C C . SER A 1 3 ? 5.893 -29.562 51.884 1.00 0.00 3 SER A C 2
ATOM 1576 O O . SER A 1 3 ? 4.788 -29.258 52.340 1.00 0.00 3 SER A O 2
ATOM 1584 N N . SER A 1 4 ? 6.159 -29.580 50.588 1.00 0.00 4 SER A N 2
ATOM 1585 C CA . SER A 1 4 ? 5.124 -29.361 49.600 1.00 0.00 4 SER A CA 2
ATOM 1586 C C . SER A 1 4 ? 4.424 -30.685 49.302 1.00 0.00 4 SER A C 2
ATOM 1587 O O . SER A 1 4 ? 4.762 -31.387 48.345 1.00 0.00 4 SER A O 2
ATOM 1595 N N . HIS A 1 5 ? 3.471 -31.034 50.157 1.00 0.00 5 HIS A N 2
ATOM 1596 C CA . HIS A 1 5 ? 2.764 -32.298 50.054 1.00 0.00 5 HIS A CA 2
ATOM 1597 C C . HIS A 1 5 ? 1.681 -32.209 48.987 1.00 0.00 5 HIS A C 2
ATOM 1598 O O . HIS A 1 5 ? 1.312 -33.211 48.372 1.00 0.00 5 HIS A O 2
ATOM 1613 N N . HIS A 1 6 ? 1.178 -31.002 48.767 1.00 0.00 6 HIS A N 2
ATOM 1614 C CA . HIS A 1 6 ? 0.194 -30.764 47.724 1.00 0.00 6 HIS A CA 2
ATOM 1615 C C . HIS A 1 6 ? 0.890 -30.663 46.369 1.00 0.00 6 HIS A C 2
ATOM 1616 O O . HIS A 1 6 ? 1.312 -29.585 45.950 1.00 0.00 6 HIS A O 2
ATOM 1631 N N . HIS A 1 7 ? 1.044 -31.802 45.711 1.00 0.00 7 HIS A N 2
ATOM 1632 C CA . HIS A 1 7 ? 1.695 -31.852 44.408 1.00 0.00 7 HIS A CA 2
ATOM 1633 C C . HIS A 1 7 ? 1.200 -33.054 43.613 1.00 0.00 7 HIS A C 2
ATOM 1634 O O . HIS A 1 7 ? 0.858 -34.086 44.186 1.00 0.00 7 HIS A O 2
ATOM 1649 N N . HIS A 1 8 ? 1.139 -32.897 42.301 1.00 0.00 8 HIS A N 2
ATOM 1650 C CA . HIS A 1 8 ? 0.757 -33.977 41.403 1.00 0.00 8 HIS A CA 2
ATOM 1651 C C . HIS A 1 8 ? 1.713 -34.006 40.222 1.00 0.00 8 HIS A C 2
ATOM 1652 O O . HIS A 1 8 ? 2.470 -33.060 40.012 1.00 0.00 8 HIS A O 2
ATOM 1667 N N . HIS A 1 9 ? 1.685 -35.077 39.453 1.00 0.00 9 HIS A N 2
ATOM 1668 C CA . HIS A 1 9 ? 2.572 -35.192 38.307 1.00 0.00 9 HIS A CA 2
ATOM 1669 C C . HIS A 1 9 ? 1.881 -34.704 37.046 1.00 0.00 9 HIS A C 2
ATOM 1670 O O . HIS A 1 9 ? 1.135 -35.446 36.401 1.00 0.00 9 HIS A O 2
ATOM 1685 N N . HIS A 1 10 ? 2.124 -33.447 36.709 1.00 0.00 10 HIS A N 2
ATOM 1686 C CA . HIS A 1 10 ? 1.534 -32.840 35.527 1.00 0.00 10 HIS A CA 2
ATOM 1687 C C . HIS A 1 10 ? 2.387 -33.122 34.302 1.00 0.00 10 HIS A C 2
ATOM 1688 O O . HIS A 1 10 ? 3.509 -32.626 34.179 1.00 0.00 10 HIS A O 2
ATOM 1703 N N . SER A 1 11 ? 1.849 -33.921 33.401 1.00 0.00 11 SER A N 2
ATOM 1704 C CA . SER A 1 11 ? 2.533 -34.259 32.165 1.00 0.00 11 SER A CA 2
ATOM 1705 C C . SER A 1 11 ? 1.597 -34.037 30.984 1.00 0.00 11 SER A C 2
ATOM 1706 O O . SER A 1 11 ? 1.661 -34.737 29.973 1.00 0.00 11 SER A O 2
ATOM 1714 N N . SER A 1 12 ? 0.726 -33.045 31.126 1.00 0.00 12 SER A N 2
ATOM 1715 C CA . SER A 1 12 ? -0.223 -32.699 30.086 1.00 0.00 12 SER A CA 2
ATOM 1716 C C . SER A 1 12 ? 0.443 -31.827 29.020 1.00 0.00 12 SER A C 2
ATOM 1717 O O . SER A 1 12 ? -0.043 -31.721 27.892 1.00 0.00 12 SER A O 2
ATOM 1725 N N . GLY A 1 13 ? 1.566 -31.216 29.386 1.00 0.00 13 GLY A N 2
ATOM 1726 C CA . GLY A 1 13 ? 2.315 -30.408 28.445 1.00 0.00 13 GLY A CA 2
ATOM 1727 C C . GLY A 1 13 ? 1.936 -28.944 28.516 1.00 0.00 13 GLY A C 2
ATOM 1728 O O . GLY A 1 13 ? 1.195 -28.529 29.408 1.00 0.00 13 GLY A O 2
ATOM 1732 N N . ARG A 1 14 ? 2.448 -28.158 27.581 1.00 0.00 14 ARG A N 2
ATOM 1733 C CA . ARG A 1 14 ? 2.143 -26.740 27.527 1.00 0.00 14 ARG A CA 2
ATOM 1734 C C . ARG A 1 14 ? 1.735 -26.336 26.116 1.00 0.00 14 ARG A C 2
ATOM 1735 O O . ARG A 1 14 ? 2.577 -26.210 25.225 1.00 0.00 14 ARG A O 2
ATOM 1756 N N . GLU A 1 15 ? 0.442 -26.156 25.914 1.00 0.00 15 GLU A N 2
ATOM 1757 C CA . GLU A 1 15 ? -0.080 -25.722 24.628 1.00 0.00 15 GLU A CA 2
ATOM 1758 C C . GLU A 1 15 ? -1.251 -24.777 24.868 1.00 0.00 15 GLU A C 2
ATOM 1759 O O . GLU A 1 15 ? -2.329 -25.205 25.279 1.00 0.00 15 GLU A O 2
ATOM 1772 N N . ASN A 1 16 ? -1.027 -23.493 24.638 1.00 0.00 16 ASN A N 2
ATOM 1773 C CA . ASN A 1 16 ? -2.028 -22.476 24.944 1.00 0.00 16 ASN A CA 2
ATOM 1774 C C . ASN A 1 16 ? -2.137 -21.474 23.809 1.00 0.00 16 ASN A C 2
ATOM 1775 O O . ASN A 1 16 ? -2.432 -20.297 24.035 1.00 0.00 16 ASN A O 2
ATOM 1786 N N . LEU A 1 17 ? -1.916 -21.939 22.588 1.00 0.00 17 LEU A N 2
ATOM 1787 C CA . LEU A 1 17 ? -1.974 -21.062 21.426 1.00 0.00 17 LEU A CA 2
ATOM 1788 C C . LEU A 1 17 ? -3.416 -20.760 21.018 1.00 0.00 17 LEU A C 2
ATOM 1789 O O . LEU A 1 17 ? -3.867 -21.143 19.934 1.00 0.00 17 LEU A O 2
ATOM 1805 N N . TYR A 1 18 ? -4.139 -20.089 21.903 1.00 0.00 18 TYR A N 2
ATOM 1806 C CA . TYR A 1 18 ? -5.462 -19.586 21.581 1.00 0.00 18 TYR A CA 2
ATOM 1807 C C . TYR A 1 18 ? -5.305 -18.242 20.893 1.00 0.00 18 TYR A C 2
ATOM 1808 O O . TYR A 1 18 ? -5.056 -17.228 21.542 1.00 0.00 18 TYR A O 2
ATOM 1826 N N . PHE A 1 19 ? -5.427 -18.248 19.580 1.00 0.00 19 PHE A N 2
ATOM 1827 C CA . PHE A 1 19 ? -5.116 -17.074 18.788 1.00 0.00 19 PHE A CA 2
ATOM 1828 C C . PHE A 1 19 ? -6.384 -16.323 18.400 1.00 0.00 19 PHE A C 2
ATOM 1829 O O . PHE A 1 19 ? -7.321 -16.908 17.847 1.00 0.00 19 PHE A O 2
ATOM 1846 N N . GLN A 1 20 ? -6.414 -15.033 18.711 1.00 0.00 20 GLN A N 2
ATOM 1847 C CA . GLN A 1 20 ? -7.538 -14.183 18.344 1.00 0.00 20 GLN A CA 2
ATOM 1848 C C . GLN A 1 20 ? -7.557 -13.942 16.836 1.00 0.00 20 GLN A C 2
ATOM 1849 O O . GLN A 1 20 ? -6.539 -13.598 16.234 1.00 0.00 20 GLN A O 2
ATOM 1863 N N . GLY A 1 21 ? -8.713 -14.149 16.226 1.00 0.00 21 GLY A N 2
ATOM 1864 C CA . GLY A 1 21 ? -8.825 -13.993 14.792 1.00 0.00 21 GLY A CA 2
ATOM 1865 C C . GLY A 1 21 ? -9.145 -12.571 14.380 1.00 0.00 21 GLY A C 2
ATOM 1866 O O . GLY A 1 21 ? -10.241 -12.074 14.645 1.00 0.00 21 GLY A O 2
ATOM 1870 N N . HIS A 1 22 ? -8.188 -11.915 13.741 1.00 0.00 22 HIS A N 2
ATOM 1871 C CA . HIS A 1 22 ? -8.400 -10.576 13.221 1.00 0.00 22 HIS A CA 2
ATOM 1872 C C . HIS A 1 22 ? -8.911 -10.667 11.788 1.00 0.00 22 HIS A C 2
ATOM 1873 O O . HIS A 1 22 ? -8.178 -11.047 10.876 1.00 0.00 22 HIS A O 2
ATOM 1888 N N . MET A 1 23 ? -10.177 -10.342 11.600 1.00 0.00 23 MET A N 2
ATOM 1889 C CA . MET A 1 23 ? -10.796 -10.433 10.288 1.00 0.00 23 MET A CA 2
ATOM 1890 C C . MET A 1 23 ? -10.572 -9.153 9.494 1.00 0.00 23 MET A C 2
ATOM 1891 O O . MET A 1 23 ? -9.993 -8.188 9.999 1.00 0.00 23 MET A O 2
ATOM 1905 N N . ALA A 1 24 ? -11.033 -9.153 8.249 1.00 0.00 24 ALA A N 2
ATOM 1906 C CA . ALA A 1 24 ? -10.866 -8.006 7.372 1.00 0.00 24 ALA A CA 2
ATOM 1907 C C . ALA A 1 24 ? -11.790 -6.866 7.781 1.00 0.00 24 ALA A C 2
ATOM 1908 O O . ALA A 1 24 ? -12.905 -6.738 7.278 1.00 0.00 24 ALA A O 2
ATOM 1915 N N . ALA A 1 25 ? -11.319 -6.048 8.704 1.00 0.00 25 ALA A N 2
ATOM 1916 C CA . ALA A 1 25 ? -12.097 -4.933 9.212 1.00 0.00 25 ALA A CA 2
ATOM 1917 C C . ALA A 1 25 ? -11.842 -3.673 8.393 1.00 0.00 25 ALA A C 2
ATOM 1918 O O . ALA A 1 25 ? -11.685 -2.584 8.945 1.00 0.00 25 ALA A O 2
ATOM 1925 N N . ARG A 1 26 ? -11.815 -3.822 7.073 1.00 0.00 26 ARG A N 2
ATOM 1926 C CA . ARG A 1 26 ? -11.581 -2.688 6.193 1.00 0.00 26 ARG A CA 2
ATOM 1927 C C . ARG A 1 26 ? -12.868 -1.886 5.996 1.00 0.00 26 ARG A C 2
ATOM 1928 O O . ARG A 1 26 ? -13.583 -2.050 5.006 1.00 0.00 26 ARG A O 2
ATOM 1949 N N . ILE A 1 27 ? -13.177 -1.044 6.972 1.00 0.00 27 ILE A N 2
ATOM 1950 C CA . ILE A 1 27 ? -14.359 -0.202 6.911 1.00 0.00 27 ILE A CA 2
ATOM 1951 C C . ILE A 1 27 ? -13.953 1.258 6.748 1.00 0.00 27 ILE A C 2
ATOM 1952 O O . ILE A 1 27 ? -13.823 1.995 7.725 1.00 0.00 27 ILE A O 2
ATOM 1968 N N . THR A 1 28 ? -13.703 1.647 5.511 1.00 0.00 28 THR A N 2
ATOM 1969 C CA . THR A 1 28 ? -13.325 3.015 5.190 1.00 0.00 28 THR A CA 2
ATOM 1970 C C . THR A 1 28 ? -14.175 3.542 4.039 1.00 0.00 28 THR A C 2
ATOM 1971 O O . THR A 1 28 ? -13.890 4.594 3.463 1.00 0.00 28 THR A O 2
ATOM 1982 N N . GLY A 1 29 ? -15.234 2.811 3.729 1.00 0.00 29 GLY A N 2
ATOM 1983 C CA . GLY A 1 29 ? -16.070 3.148 2.601 1.00 0.00 29 GLY A CA 2
ATOM 1984 C C . GLY A 1 29 ? -15.658 2.375 1.371 1.00 0.00 29 GLY A C 2
ATOM 1985 O O . GLY A 1 29 ? -16.118 1.254 1.152 1.00 0.00 29 GLY A O 2
ATOM 1989 N N . GLU A 1 30 ? -14.768 2.966 0.591 1.00 0.00 30 GLU A N 2
ATOM 1990 C CA . GLU A 1 30 ? -14.221 2.324 -0.598 1.00 0.00 30 GLU A CA 2
ATOM 1991 C C . GLU A 1 30 ? -12.784 2.784 -0.801 1.00 0.00 30 GLU A C 2
ATOM 1992 O O . GLU A 1 30 ? -12.381 3.803 -0.241 1.00 0.00 30 GLU A O 2
ATOM 2005 N N . PRO A 1 31 ? -11.984 2.012 -1.557 1.00 0.00 31 PRO A N 2
ATOM 2006 C CA . PRO A 1 31 ? -10.579 2.344 -1.841 1.00 0.00 31 PRO A CA 2
ATOM 2007 C C . PRO A 1 31 ? -10.391 3.734 -2.454 1.00 0.00 31 PRO A C 2
ATOM 2008 O O . PRO A 1 31 ? -10.388 3.902 -3.673 1.00 0.00 31 PRO A O 2
ATOM 2019 N N . SER A 1 32 ? -10.261 4.727 -1.590 1.00 0.00 32 SER A N 2
ATOM 2020 C CA . SER A 1 32 ? -9.926 6.075 -2.013 1.00 0.00 32 SER A CA 2
ATOM 2021 C C . SER A 1 32 ? -8.576 6.470 -1.424 1.00 0.00 32 SER A C 2
ATOM 2022 O O . SER A 1 32 ? -8.073 7.570 -1.653 1.00 0.00 32 SER A O 2
ATOM 2030 N N . LYS A 1 33 ? -7.988 5.539 -0.680 1.00 0.00 33 LYS A N 2
ATOM 2031 C CA . LYS A 1 33 ? -6.705 5.758 -0.029 1.00 0.00 33 LYS A CA 2
ATOM 2032 C C . LYS A 1 33 ? -5.690 4.741 -0.534 1.00 0.00 33 LYS A C 2
ATOM 2033 O O . LYS A 1 33 ? -5.934 4.053 -1.527 1.00 0.00 33 LYS A O 2
ATOM 2052 N N . LYS A 1 34 ? -4.560 4.647 0.151 1.00 0.00 34 LYS A N 2
ATOM 2053 C CA . LYS A 1 34 ? -3.524 3.692 -0.218 1.00 0.00 34 LYS A CA 2
ATOM 2054 C C . LYS A 1 34 ? -3.875 2.296 0.294 1.00 0.00 34 LYS A C 2
ATOM 2055 O O . LYS A 1 34 ? -4.087 2.095 1.492 1.00 0.00 34 LYS A O 2
ATOM 2074 N N . ALA A 1 35 ? -3.956 1.342 -0.626 1.00 0.00 35 ALA A N 2
ATOM 2075 C CA . ALA A 1 35 ? -4.355 -0.018 -0.298 1.00 0.00 35 ALA A CA 2
ATOM 2076 C C . ALA A 1 35 ? -3.166 -0.969 -0.381 1.00 0.00 35 ALA A C 2
ATOM 2077 O O . ALA A 1 35 ? -3.316 -2.149 -0.696 1.00 0.00 35 ALA A O 2
ATOM 2084 N N . VAL A 1 36 ? -1.992 -0.453 -0.040 1.00 0.00 36 VAL A N 2
ATOM 2085 C CA . VAL A 1 36 ? -0.755 -1.230 -0.082 1.00 0.00 36 VAL A CA 2
ATOM 2086 C C . VAL A 1 36 ? -0.632 -2.102 1.171 1.00 0.00 36 VAL A C 2
ATOM 2087 O O . VAL A 1 36 ? 0.408 -2.701 1.454 1.00 0.00 36 VAL A O 2
ATOM 2100 N N . SER A 1 37 ? -1.725 -2.150 1.909 1.00 0.00 37 SER A N 2
ATOM 2101 C CA . SER A 1 37 ? -1.835 -2.946 3.124 1.00 0.00 37 SER A CA 2
ATOM 2102 C C . SER A 1 37 ? -1.655 -4.445 2.838 1.00 0.00 37 SER A C 2
ATOM 2103 O O . SER A 1 37 ? -1.481 -4.863 1.690 1.00 0.00 37 SER A O 2
ATOM 2111 N N . ASP A 1 38 ? -1.761 -5.256 3.888 1.00 0.00 38 ASP A N 2
ATOM 2112 C CA . ASP A 1 38 ? -1.535 -6.702 3.799 1.00 0.00 38 ASP A CA 2
ATOM 2113 C C . ASP A 1 38 ? -2.708 -7.416 3.120 1.00 0.00 38 ASP A C 2
ATOM 2114 O O . ASP A 1 38 ? -2.918 -8.611 3.322 1.00 0.00 38 ASP A O 2
ATOM 2124 N N . ARG A 1 39 ? -3.453 -6.694 2.296 1.00 0.00 39 ARG A N 2
ATOM 2125 C CA . ARG A 1 39 ? -4.655 -7.238 1.679 1.00 0.00 39 ARG A CA 2
ATOM 2126 C C . ARG A 1 39 ? -4.323 -7.962 0.374 1.00 0.00 39 ARG A C 2
ATOM 2127 O O . ARG A 1 39 ? -5.163 -8.657 -0.191 1.00 0.00 39 ARG A O 2
ATOM 2148 N N . LEU A 1 40 ? -3.089 -7.801 -0.089 1.00 0.00 40 LEU A N 2
ATOM 2149 C CA . LEU A 1 40 ? -2.660 -8.377 -1.359 1.00 0.00 40 LEU A CA 2
ATOM 2150 C C . LEU A 1 40 ? -1.954 -9.715 -1.153 1.00 0.00 40 LEU A C 2
ATOM 2151 O O . LEU A 1 40 ? -1.808 -10.501 -2.090 1.00 0.00 40 LEU A O 2
ATOM 2167 N N . ILE A 1 41 ? -1.539 -9.972 0.080 1.00 0.00 41 ILE A N 2
ATOM 2168 C CA . ILE A 1 41 ? -0.708 -11.133 0.389 1.00 0.00 41 ILE A CA 2
ATOM 2169 C C . ILE A 1 41 ? -1.492 -12.439 0.288 1.00 0.00 41 ILE A C 2
ATOM 2170 O O . ILE A 1 41 ? -2.498 -12.627 0.976 1.00 0.00 41 ILE A O 2
ATOM 2186 N N . GLY A 1 42 ? -1.026 -13.329 -0.587 1.00 0.00 42 GLY A N 2
ATOM 2187 C CA . GLY A 1 42 ? -1.604 -14.656 -0.691 1.00 0.00 42 GLY A CA 2
ATOM 2188 C C . GLY A 1 42 ? -2.879 -14.689 -1.506 1.00 0.00 42 GLY A C 2
ATOM 2189 O O . GLY A 1 42 ? -3.668 -15.625 -1.387 1.00 0.00 42 GLY A O 2
ATOM 2193 N N . ARG A 1 43 ? -3.092 -13.674 -2.329 1.00 0.00 43 ARG A N 2
ATOM 2194 C CA . ARG A 1 43 ? -4.290 -13.614 -3.145 1.00 0.00 43 ARG A CA 2
ATOM 2195 C C . ARG A 1 43 ? -3.948 -13.787 -4.620 1.00 0.00 43 ARG A C 2
ATOM 2196 O O . ARG A 1 43 ? -2.804 -13.573 -5.028 1.00 0.00 43 ARG A O 2
ATOM 2217 N N . LYS A 1 44 ? -4.938 -14.185 -5.411 1.00 0.00 44 LYS A N 2
ATOM 2218 C CA . LYS A 1 44 ? -4.744 -14.384 -6.839 1.00 0.00 44 LYS A CA 2
ATOM 2219 C C . LYS A 1 44 ? -5.077 -13.113 -7.617 1.00 0.00 44 LYS A C 2
ATOM 2220 O O . LYS A 1 44 ? -5.949 -12.336 -7.219 1.00 0.00 44 LYS A O 2
ATOM 2239 N N . GLY A 1 45 ? -4.378 -12.912 -8.720 1.00 0.00 45 GLY A N 2
ATOM 2240 C CA . GLY A 1 45 ? -4.624 -11.777 -9.573 1.00 0.00 45 GLY A CA 2
ATOM 2241 C C . GLY A 1 45 ? -4.496 -12.159 -11.028 1.00 0.00 45 GLY A C 2
ATOM 2242 O O . GLY A 1 45 ? -4.119 -13.286 -11.342 1.00 0.00 45 GLY A O 2
ATOM 2246 N N . VAL A 1 46 ? -4.799 -11.234 -11.912 1.00 0.00 46 VAL A N 2
ATOM 2247 C CA . VAL A 1 46 ? -4.759 -11.506 -13.340 1.00 0.00 46 VAL A CA 2
ATOM 2248 C C . VAL A 1 46 ? -3.693 -10.648 -14.019 1.00 0.00 46 VAL A C 2
ATOM 2249 O O . VAL A 1 46 ? -3.447 -9.510 -13.609 1.00 0.00 46 VAL A O 2
ATOM 2262 N N . VAL A 1 47 ? -3.045 -11.203 -15.033 1.00 0.00 47 VAL A N 2
ATOM 2263 C CA . VAL A 1 47 ? -1.999 -10.491 -15.754 1.00 0.00 47 VAL A CA 2
ATOM 2264 C C . VAL A 1 47 ? -2.596 -9.660 -16.881 1.00 0.00 47 VAL A C 2
ATOM 2265 O O . VAL A 1 47 ? -3.266 -10.193 -17.768 1.00 0.00 47 VAL A O 2
ATOM 2278 N N . MET A 1 48 ? -2.362 -8.356 -16.837 1.00 0.00 48 MET A N 2
ATOM 2279 C CA . MET A 1 48 ? -2.853 -7.459 -17.870 1.00 0.00 48 MET A CA 2
ATOM 2280 C C . MET A 1 48 ? -1.738 -7.102 -18.843 1.00 0.00 48 MET A C 2
ATOM 2281 O O . MET A 1 48 ? -1.982 -6.851 -20.024 1.00 0.00 48 MET A O 2
ATOM 2295 N N . GLU A 1 49 ? -0.514 -7.067 -18.337 1.00 0.00 49 GLU A N 2
ATOM 2296 C CA . GLU A 1 49 ? 0.643 -6.782 -19.173 1.00 0.00 49 GLU A CA 2
ATOM 2297 C C . GLU A 1 49 ? 1.740 -7.809 -18.926 1.00 0.00 49 GLU A C 2
ATOM 2298 O O . GLU A 1 49 ? 1.968 -8.215 -17.787 1.00 0.00 49 GLU A O 2
ATOM 2311 N N . ALA A 1 50 ? 2.414 -8.211 -20.002 1.00 0.00 50 ALA A N 2
ATOM 2312 C CA . ALA A 1 50 ? 3.425 -9.264 -19.949 1.00 0.00 50 ALA A CA 2
ATOM 2313 C C . ALA A 1 50 ? 4.506 -8.985 -18.906 1.00 0.00 50 ALA A C 2
ATOM 2314 O O . ALA A 1 50 ? 5.166 -7.941 -18.925 1.00 0.00 50 ALA A O 2
ATOM 2321 N N . ILE A 1 51 ? 4.669 -9.931 -17.996 1.00 0.00 51 ILE A N 2
ATOM 2322 C CA . ILE A 1 51 ? 5.692 -9.859 -16.968 1.00 0.00 51 ILE A CA 2
ATOM 2323 C C . ILE A 1 51 ? 6.950 -10.570 -17.443 1.00 0.00 51 ILE A C 2
ATOM 2324 O O . ILE A 1 51 ? 6.897 -11.736 -17.833 1.00 0.00 51 ILE A O 2
ATOM 2340 N N . SER A 1 52 ? 8.068 -9.867 -17.424 1.00 0.00 52 SER A N 2
ATOM 2341 C CA . SER A 1 52 ? 9.331 -10.452 -17.819 1.00 0.00 52 SER A CA 2
ATOM 2342 C C . SER A 1 52 ? 10.197 -10.715 -16.594 1.00 0.00 52 SER A C 2
ATOM 2343 O O . SER A 1 52 ? 9.899 -10.236 -15.500 1.00 0.00 52 SER A O 2
ATOM 2351 N N . PRO A 1 53 ? 11.265 -11.511 -16.745 1.00 0.00 53 PRO A N 2
ATOM 2352 C CA . PRO A 1 53 ? 12.222 -11.732 -15.675 1.00 0.00 53 PRO A CA 2
ATOM 2353 C C . PRO A 1 53 ? 13.210 -10.574 -15.581 1.00 0.00 53 PRO A C 2
ATOM 2354 O O . PRO A 1 53 ? 14.033 -10.502 -14.667 1.00 0.00 53 PRO A O 2
ATOM 2365 N N . GLN A 1 54 ? 13.107 -9.664 -16.545 1.00 0.00 54 GLN A N 2
ATOM 2366 C CA . GLN A 1 54 ? 13.936 -8.472 -16.581 1.00 0.00 54 GLN A CA 2
ATOM 2367 C C . GLN A 1 54 ? 13.239 -7.305 -15.891 1.00 0.00 54 GLN A C 2
ATOM 2368 O O . GLN A 1 54 ? 13.778 -6.709 -14.958 1.00 0.00 54 GLN A O 2
ATOM 2382 N N . ASN A 1 55 ? 12.033 -6.988 -16.345 1.00 0.00 55 ASN A N 2
ATOM 2383 C CA . ASN A 1 55 ? 11.326 -5.815 -15.857 1.00 0.00 55 ASN A CA 2
ATOM 2384 C C . ASN A 1 55 ? 10.014 -6.234 -15.207 1.00 0.00 55 ASN A C 2
ATOM 2385 O O . ASN A 1 55 ? 9.787 -7.419 -14.978 1.00 0.00 55 ASN A O 2
ATOM 2396 N N . SER A 1 56 ? 9.154 -5.276 -14.910 1.00 0.00 56 SER A N 2
ATOM 2397 C CA . SER A 1 56 ? 7.904 -5.576 -14.243 1.00 0.00 56 SER A CA 2
ATOM 2398 C C . SER A 1 56 ? 6.746 -5.607 -15.236 1.00 0.00 56 SER A C 2
ATOM 2399 O O . SER A 1 56 ? 6.772 -4.936 -16.268 1.00 0.00 56 SER A O 2
ATOM 2407 N N . GLY A 1 57 ? 5.744 -6.402 -14.915 1.00 0.00 57 GLY A N 2
ATOM 2408 C CA . GLY A 1 57 ? 4.525 -6.423 -15.690 1.00 0.00 57 GLY A CA 2
ATOM 2409 C C . GLY A 1 57 ? 3.388 -5.841 -14.892 1.00 0.00 57 GLY A C 2
ATOM 2410 O O . GLY A 1 57 ? 3.583 -5.450 -13.739 1.00 0.00 57 GLY A O 2
ATOM 2414 N N . LEU A 1 58 ? 2.208 -5.775 -15.479 1.00 0.00 58 LEU A N 2
ATOM 2415 C CA . LEU A 1 58 ? 1.064 -5.202 -14.791 1.00 0.00 58 LEU A CA 2
ATOM 2416 C C . LEU A 1 58 ? 0.028 -6.269 -14.468 1.00 0.00 58 LEU A C 2
ATOM 2417 O O . LEU A 1 58 ? -0.500 -6.930 -15.366 1.00 0.00 58 LEU A O 2
ATOM 2433 N N . VAL A 1 59 ? -0.247 -6.436 -13.185 1.00 0.00 59 VAL A N 2
ATOM 2434 C CA . VAL A 1 59 ? -1.273 -7.364 -12.740 1.00 0.00 59 VAL A CA 2
ATOM 2435 C C . VAL A 1 59 ? -2.414 -6.606 -12.084 1.00 0.00 59 VAL A C 2
ATOM 2436 O O . VAL A 1 59 ? -2.246 -5.461 -11.675 1.00 0.00 59 VAL A O 2
ATOM 2449 N N . LYS A 1 60 ? -3.566 -7.241 -11.995 1.00 0.00 60 LYS A N 2
ATOM 2450 C CA . LYS A 1 60 ? -4.751 -6.614 -11.426 1.00 0.00 60 LYS A CA 2
ATOM 2451 C C . LYS A 1 60 ? -5.281 -7.464 -10.281 1.00 0.00 60 LYS A C 2
ATOM 2452 O O . LYS A 1 60 ? -5.591 -8.642 -10.463 1.00 0.00 60 LYS A O 2
ATOM 2471 N N . VAL A 1 61 ? -5.355 -6.869 -9.100 1.00 0.00 61 VAL A N 2
ATOM 2472 C CA . VAL A 1 61 ? -5.823 -7.566 -7.911 1.00 0.00 61 VAL A CA 2
ATOM 2473 C C . VAL A 1 61 ? -7.001 -6.816 -7.307 1.00 0.00 61 VAL A C 2
ATOM 2474 O O . VAL A 1 61 ? -6.867 -5.645 -6.934 1.00 0.00 61 VAL A O 2
ATOM 2487 N N . ASP A 1 62 ? -8.152 -7.493 -7.237 1.00 0.00 62 ASP A N 2
ATOM 2488 C CA . ASP A 1 62 ? -9.401 -6.897 -6.745 1.00 0.00 62 ASP A CA 2
ATOM 2489 C C . ASP A 1 62 ? -9.917 -5.822 -7.696 1.00 0.00 62 ASP A C 2
ATOM 2490 O O . ASP A 1 62 ? -10.979 -5.970 -8.301 1.00 0.00 62 ASP A O 2
ATOM 2500 N N . GLY A 1 63 ? -9.161 -4.748 -7.834 1.00 0.00 63 GLY A N 2
ATOM 2501 C CA . GLY A 1 63 ? -9.552 -3.664 -8.710 1.00 0.00 63 GLY A CA 2
ATOM 2502 C C . GLY A 1 63 ? -8.375 -2.836 -9.204 1.00 0.00 63 GLY A C 2
ATOM 2503 O O . GLY A 1 63 ? -8.451 -2.229 -10.271 1.00 0.00 63 GLY A O 2
ATOM 2507 N N . GLU A 1 64 ? -7.276 -2.830 -8.451 1.00 0.00 64 GLU A N 2
ATOM 2508 C CA . GLU A 1 64 ? -6.133 -1.992 -8.784 1.00 0.00 64 GLU A CA 2
ATOM 2509 C C . GLU A 1 64 ? -5.109 -2.787 -9.569 1.00 0.00 64 GLU A C 2
ATOM 2510 O O . GLU A 1 64 ? -5.012 -4.009 -9.421 1.00 0.00 64 GLU A O 2
ATOM 2523 N N . THR A 1 65 ? -4.353 -2.099 -10.406 1.00 0.00 65 THR A N 2
ATOM 2524 C CA . THR A 1 65 ? -3.278 -2.738 -11.126 1.00 0.00 65 THR A CA 2
ATOM 2525 C C . THR A 1 65 ? -1.952 -2.431 -10.449 1.00 0.00 65 THR A C 2
ATOM 2526 O O . THR A 1 65 ? -1.623 -1.278 -10.156 1.00 0.00 65 THR A O 2
ATOM 2537 N N . TRP A 1 66 ? -1.212 -3.480 -10.167 1.00 0.00 66 TRP A N 2
ATOM 2538 C CA . TRP A 1 66 ? 0.046 -3.363 -9.464 1.00 0.00 66 TRP A CA 2
ATOM 2539 C C . TRP A 1 66 ? 1.177 -3.872 -10.334 1.00 0.00 66 TRP A C 2
ATOM 2540 O O . TRP A 1 66 ? 0.947 -4.576 -11.321 1.00 0.00 66 TRP A O 2
ATOM 2561 N N . ARG A 1 67 ? 2.394 -3.517 -9.969 1.00 0.00 67 ARG A N 2
ATOM 2562 C CA . ARG A 1 67 ? 3.554 -3.944 -10.716 1.00 0.00 67 ARG A CA 2
ATOM 2563 C C . ARG A 1 67 ? 3.986 -5.300 -10.208 1.00 0.00 67 ARG A C 2
ATOM 2564 O O . ARG A 1 67 ? 3.936 -5.561 -9.011 1.00 0.00 67 ARG A O 2
ATOM 2585 N N . ALA A 1 68 ? 4.393 -6.160 -11.110 1.00 0.00 68 ALA A N 2
ATOM 2586 C CA . ALA A 1 68 ? 4.741 -7.520 -10.738 1.00 0.00 68 ALA A CA 2
ATOM 2587 C C . ALA A 1 68 ? 6.055 -7.961 -11.362 1.00 0.00 68 ALA A C 2
ATOM 2588 O O . ALA A 1 68 ? 6.345 -7.653 -12.517 1.00 0.00 68 ALA A O 2
ATOM 2595 N N . THR A 1 69 ? 6.841 -8.681 -10.578 1.00 0.00 69 THR A N 2
ATOM 2596 C CA . THR A 1 69 ? 8.089 -9.255 -11.045 1.00 0.00 69 THR A CA 2
ATOM 2597 C C . THR A 1 69 ? 8.095 -10.757 -10.805 1.00 0.00 69 THR A C 2
ATOM 2598 O O . THR A 1 69 ? 7.552 -11.230 -9.803 1.00 0.00 69 THR A O 2
ATOM 2609 N N . SER A 1 70 ? 8.698 -11.503 -11.716 1.00 0.00 70 SER A N 2
ATOM 2610 C CA . SER A 1 70 ? 8.730 -12.947 -11.605 1.00 0.00 70 SER A CA 2
ATOM 2611 C C . SER A 1 70 ? 9.990 -13.490 -12.283 1.00 0.00 70 SER A C 2
ATOM 2612 O O . SER A 1 70 ? 10.862 -12.721 -12.696 1.00 0.00 70 SER A O 2
ATOM 2620 N N . GLY A 1 71 ? 10.088 -14.807 -12.390 1.00 0.00 71 GLY A N 2
ATOM 2621 C CA . GLY A 1 71 ? 11.247 -15.418 -13.014 1.00 0.00 71 GLY A CA 2
ATOM 2622 C C . GLY A 1 71 ? 10.919 -16.001 -14.373 1.00 0.00 71 GLY A C 2
ATOM 2623 O O . GLY A 1 71 ? 11.789 -16.537 -15.059 1.00 0.00 71 GLY A O 2
ATOM 2627 N N . THR A 1 72 ? 9.659 -15.899 -14.761 1.00 0.00 72 THR A N 2
ATOM 2628 C CA . THR A 1 72 ? 9.206 -16.398 -16.048 1.00 0.00 72 THR A CA 2
ATOM 2629 C C . THR A 1 72 ? 8.422 -15.311 -16.771 1.00 0.00 72 THR A C 2
ATOM 2630 O O . THR A 1 72 ? 8.038 -14.311 -16.164 1.00 0.00 72 THR A O 2
ATOM 2641 N N . VAL A 1 73 ? 8.185 -15.507 -18.058 1.00 0.00 73 VAL A N 2
ATOM 2642 C CA . VAL A 1 73 ? 7.434 -14.547 -18.846 1.00 0.00 73 VAL A CA 2
ATOM 2643 C C . VAL A 1 73 ? 5.945 -14.849 -18.755 1.00 0.00 73 VAL A C 2
ATOM 2644 O O . VAL A 1 73 ? 5.436 -15.748 -19.427 1.00 0.00 73 VAL A O 2
ATOM 2657 N N . LEU A 1 74 ? 5.262 -14.115 -17.897 1.00 0.00 74 LEU A N 2
ATOM 2658 C CA . LEU A 1 74 ? 3.830 -14.283 -17.709 1.00 0.00 74 LEU A CA 2
ATOM 2659 C C . LEU A 1 74 ? 3.085 -13.319 -18.616 1.00 0.00 74 LEU A C 2
ATOM 2660 O O . LEU A 1 74 ? 3.178 -12.104 -18.455 1.00 0.00 74 LEU A O 2
ATOM 2676 N N . ASP A 1 75 ? 2.350 -13.864 -19.564 1.00 0.00 75 ASP A N 2
ATOM 2677 C CA . ASP A 1 75 ? 1.737 -13.053 -20.605 1.00 0.00 75 ASP A CA 2
ATOM 2678 C C . ASP A 1 75 ? 0.306 -12.679 -20.229 1.00 0.00 75 ASP A C 2
ATOM 2679 O O . ASP A 1 75 ? -0.200 -13.075 -19.175 1.00 0.00 75 ASP A O 2
ATOM 2689 N N . VAL A 1 76 ? -0.342 -11.930 -21.102 1.00 0.00 76 VAL A N 2
ATOM 2690 C CA . VAL A 1 76 ? -1.669 -11.396 -20.840 1.00 0.00 76 VAL A CA 2
ATOM 2691 C C . VAL A 1 76 ? -2.714 -12.504 -20.866 1.00 0.00 76 VAL A C 2
ATOM 2692 O O . VAL A 1 76 ? -2.765 -13.302 -21.802 1.00 0.00 76 VAL A O 2
ATOM 2705 N N . GLY A 1 77 ? -3.537 -12.556 -19.830 1.00 0.00 77 GLY A N 2
ATOM 2706 C CA . GLY A 1 77 ? -4.586 -13.555 -19.767 1.00 0.00 77 GLY A CA 2
ATOM 2707 C C . GLY A 1 77 ? -4.291 -14.637 -18.752 1.00 0.00 77 GLY A C 2
ATOM 2708 O O . GLY A 1 77 ? -5.138 -15.490 -18.476 1.00 0.00 77 GLY A O 2
ATOM 2712 N N . GLU A 1 78 ? -3.080 -14.626 -18.210 1.00 0.00 78 GLU A N 2
ATOM 2713 C CA . GLU A 1 78 ? -2.707 -15.560 -17.178 1.00 0.00 78 GLU A CA 2
ATOM 2714 C C . GLU A 1 78 ? -3.130 -15.054 -15.811 1.00 0.00 78 GLU A C 2
ATOM 2715 O O . GLU A 1 78 ? -3.619 -13.931 -15.670 1.00 0.00 78 GLU A O 2
ATOM 2728 N N . GLU A 1 79 ? -2.906 -15.882 -14.812 1.00 0.00 79 GLU A N 2
ATOM 2729 C CA . GLU A 1 79 ? -3.245 -15.539 -13.439 1.00 0.00 79 GLU A CA 2
ATOM 2730 C C . GLU A 1 79 ? -2.031 -15.720 -12.544 1.00 0.00 79 GLU A C 2
ATOM 2731 O O . GLU A 1 79 ? -1.223 -16.629 -12.750 1.00 0.00 79 GLU A O 2
ATOM 2744 N N . VAL A 1 80 ? -1.895 -14.847 -11.564 1.00 0.00 80 VAL A N 2
ATOM 2745 C CA . VAL A 1 80 ? -0.747 -14.881 -10.674 1.00 0.00 80 VAL A CA 2
ATOM 2746 C C . VAL A 1 80 ? -1.174 -14.987 -9.220 1.00 0.00 80 VAL A C 2
ATOM 2747 O O . VAL A 1 80 ? -2.305 -14.663 -8.867 1.00 0.00 80 VAL A O 2
ATOM 2760 N N . SER A 1 81 ? -0.259 -15.450 -8.389 1.00 0.00 81 SER A N 2
ATOM 2761 C CA . SER A 1 81 ? -0.474 -15.501 -6.956 1.00 0.00 81 SER A CA 2
ATOM 2762 C C . SER A 1 81 ? 0.584 -14.646 -6.268 1.00 0.00 81 SER A C 2
ATOM 2763 O O . SER A 1 81 ? 1.780 -14.798 -6.533 1.00 0.00 81 SER A O 2
ATOM 2771 N N . VAL A 1 82 ? 0.147 -13.732 -5.412 1.00 0.00 82 VAL A N 2
ATOM 2772 C CA . VAL A 1 82 ? 1.058 -12.799 -4.762 1.00 0.00 82 VAL A CA 2
ATOM 2773 C C . VAL A 1 82 ? 1.732 -13.439 -3.552 1.00 0.00 82 VAL A C 2
ATOM 2774 O O . VAL A 1 82 ? 1.077 -13.777 -2.566 1.00 0.00 82 VAL A O 2
ATOM 2787 N N . LYS A 1 83 ? 3.043 -13.609 -3.648 1.00 0.00 83 LYS A N 2
ATOM 2788 C CA . LYS A 1 83 ? 3.835 -14.172 -2.566 1.00 0.00 83 LYS A CA 2
ATOM 2789 C C . LYS A 1 83 ? 4.159 -13.114 -1.517 1.00 0.00 83 LYS A C 2
ATOM 2790 O O . LYS A 1 83 ? 3.983 -13.341 -0.319 1.00 0.00 83 LYS A O 2
ATOM 2809 N N . ALA A 1 84 ? 4.638 -11.966 -1.979 1.00 0.00 84 ALA A N 2
ATOM 2810 C CA . ALA A 1 84 ? 5.037 -10.884 -1.090 1.00 0.00 84 ALA A CA 2
ATOM 2811 C C . ALA A 1 84 ? 5.120 -9.565 -1.854 1.00 0.00 84 ALA A C 2
ATOM 2812 O O . ALA A 1 84 ? 4.926 -9.530 -3.073 1.00 0.00 84 ALA A O 2
ATOM 2819 N N . ILE A 1 85 ? 5.419 -8.494 -1.137 1.00 0.00 85 ILE A N 2
ATOM 2820 C CA . ILE A 1 85 ? 5.526 -7.171 -1.736 1.00 0.00 85 ILE A CA 2
ATOM 2821 C C . ILE A 1 85 ? 6.989 -6.740 -1.779 1.00 0.00 85 ILE A C 2
ATOM 2822 O O . ILE A 1 85 ? 7.714 -6.894 -0.798 1.00 0.00 85 ILE A O 2
ATOM 2838 N N . GLU A 1 86 ? 7.416 -6.213 -2.917 1.00 0.00 86 GLU A N 2
ATOM 2839 C CA . GLU A 1 86 ? 8.780 -5.735 -3.077 1.00 0.00 86 GLU A CA 2
ATOM 2840 C C . GLU A 1 86 ? 8.746 -4.274 -3.514 1.00 0.00 86 GLU A C 2
ATOM 2841 O O . GLU A 1 86 ? 8.821 -3.964 -4.708 1.00 0.00 86 GLU A O 2
ATOM 2854 N N . GLY A 1 87 ? 8.593 -3.384 -2.546 1.00 0.00 87 GLY A N 2
ATOM 2855 C CA . GLY A 1 87 ? 8.515 -1.970 -2.843 1.00 0.00 87 GLY A CA 2
ATOM 2856 C C . GLY A 1 87 ? 7.189 -1.593 -3.465 1.00 0.00 87 GLY A C 2
ATOM 2857 O O . GLY A 1 87 ? 6.143 -1.664 -2.819 1.00 0.00 87 GLY A O 2
ATOM 2861 N N . VAL A 1 88 ? 7.239 -1.185 -4.719 1.00 0.00 88 VAL A N 2
ATOM 2862 C CA . VAL A 1 88 ? 6.040 -0.843 -5.468 1.00 0.00 88 VAL A CA 2
ATOM 2863 C C . VAL A 1 88 ? 5.634 -2.029 -6.341 1.00 0.00 88 VAL A C 2
ATOM 2864 O O . VAL A 1 88 ? 4.619 -2.006 -7.042 1.00 0.00 88 VAL A O 2
ATOM 2877 N N . LYS A 1 89 ? 6.436 -3.080 -6.274 1.00 0.00 89 LYS A N 2
ATOM 2878 C CA . LYS A 1 89 ? 6.212 -4.269 -7.079 1.00 0.00 89 LYS A CA 2
ATOM 2879 C C . LYS A 1 89 ? 5.743 -5.421 -6.201 1.00 0.00 89 LYS A C 2
ATOM 2880 O O . LYS A 1 89 ? 5.896 -5.384 -4.981 1.00 0.00 89 LYS A O 2
ATOM 2899 N N . LEU A 1 90 ? 5.168 -6.436 -6.817 1.00 0.00 90 LEU A N 2
ATOM 2900 C CA . LEU A 1 90 ? 4.776 -7.633 -6.099 1.00 0.00 90 LEU A CA 2
ATOM 2901 C C . LEU A 1 90 ? 5.559 -8.830 -6.620 1.00 0.00 90 LEU A C 2
ATOM 2902 O O . LEU A 1 90 ? 5.907 -8.892 -7.803 1.00 0.00 90 LEU A O 2
ATOM 2918 N N . VAL A 1 91 ? 5.848 -9.764 -5.737 1.00 0.00 91 VAL A N 2
ATOM 2919 C CA . VAL A 1 91 ? 6.499 -11.003 -6.126 1.00 0.00 91 VAL A CA 2
ATOM 2920 C C . VAL A 1 91 ? 5.430 -12.038 -6.434 1.00 0.00 91 VAL A C 2
ATOM 2921 O O . VAL A 1 91 ? 4.742 -12.513 -5.529 1.00 0.00 91 VAL A O 2
ATOM 2934 N N . VAL A 1 92 ? 5.270 -12.367 -7.703 1.00 0.00 92 VAL A N 2
ATOM 2935 C CA . VAL A 1 92 ? 4.161 -13.209 -8.120 1.00 0.00 92 VAL A CA 2
ATOM 2936 C C . VAL A 1 92 ? 4.629 -14.498 -8.780 1.00 0.00 92 VAL A C 2
ATOM 2937 O O . VAL A 1 92 ? 5.681 -14.545 -9.421 1.00 0.00 92 VAL A O 2
ATOM 2950 N N . GLU A 1 93 ? 3.832 -15.540 -8.607 1.00 0.00 93 GLU A N 2
ATOM 2951 C CA . GLU A 1 93 ? 4.046 -16.806 -9.293 1.00 0.00 93 GLU A CA 2
ATOM 2952 C C . GLU A 1 93 ? 2.852 -17.073 -10.186 1.00 0.00 93 GLU A C 2
ATOM 2953 O O . GLU A 1 93 ? 1.817 -16.422 -10.042 1.00 0.00 93 GLU A O 2
ATOM 2966 N N . LYS A 1 94 ? 2.975 -18.023 -11.094 1.00 0.00 94 LYS A N 2
ATOM 2967 C CA . LYS A 1 94 ? 1.872 -18.342 -11.980 1.00 0.00 94 LYS A CA 2
ATOM 2968 C C . LYS A 1 94 ? 0.898 -19.275 -11.284 1.00 0.00 94 LYS A C 2
ATOM 2969 O O . LYS A 1 94 ? 1.286 -20.320 -10.759 1.00 0.00 94 LYS A O 2
ATOM 2988 N N . LEU A 1 95 ? -0.360 -18.887 -11.271 1.00 0.00 95 LEU A N 2
ATOM 2989 C CA . LEU A 1 95 ? -1.396 -19.672 -10.639 1.00 0.00 95 LEU A CA 2
ATOM 2990 C C . LEU A 1 95 ? -2.108 -20.496 -11.696 1.00 0.00 95 LEU A C 2
ATOM 2991 O O . LEU A 1 95 ? -2.341 -20.025 -12.811 1.00 0.00 95 LEU A O 2
ATOM 3007 N N . GLU A 1 96 ? -2.434 -21.721 -11.348 1.00 0.00 96 GLU A N 2
ATOM 3008 C CA . GLU A 1 96 ? -3.067 -22.636 -12.285 1.00 0.00 96 GLU A CA 2
ATOM 3009 C C . GLU A 1 96 ? -4.544 -22.296 -12.433 1.00 0.00 96 GLU A C 2
ATOM 3010 O O . GLU A 1 96 ? -5.194 -21.903 -11.465 1.00 0.00 96 GLU A O 2
ATOM 3023 N N . GLU A 1 97 ? -5.071 -22.443 -13.639 1.00 0.00 97 GLU A N 2
ATOM 3024 C CA . GLU A 1 97 ? -6.470 -22.137 -13.894 1.00 0.00 97 GLU A CA 2
ATOM 3025 C C . GLU A 1 97 ? -7.348 -23.215 -13.264 1.00 0.00 97 GLU A C 2
ATOM 3026 O O . GLU A 1 97 ? -7.589 -24.268 -13.865 1.00 0.00 97 GLU A O 2
ATOM 3039 N N . GLN A 1 98 ? -7.793 -22.953 -12.042 1.00 0.00 98 GLN A N 2
ATOM 3040 C CA . GLN A 1 98 ? -8.597 -23.911 -11.294 1.00 0.00 98 GLN A CA 2
ATOM 3041 C C . GLN A 1 98 ? -10.074 -23.756 -11.631 1.00 0.00 98 GLN A C 2
ATOM 3042 O O . GLN A 1 98 ? -10.679 -22.709 -11.400 1.00 0.00 98 GLN A O 2
ATOM 3056 N N . LYS A 1 99 ? -10.649 -24.815 -12.171 1.00 0.00 99 LYS A N 2
ATOM 3057 C CA . LYS A 1 99 ? -12.015 -24.779 -12.658 1.00 0.00 99 LYS A CA 2
ATOM 3058 C C . LYS A 1 99 ? -12.967 -25.368 -11.627 1.00 0.00 99 LYS A C 2
ATOM 3059 O O . LYS A 1 99 ? -12.615 -26.305 -10.906 1.00 0.00 99 LYS A O 2
ATOM 3078 N N . GLY A 1 100 ? -14.162 -24.807 -11.553 1.00 0.00 100 GLY A N 2
ATOM 3079 C CA . GLY A 1 100 ? -15.155 -25.300 -10.623 1.00 0.00 100 GLY A CA 2
ATOM 3080 C C . GLY A 1 100 ? -16.013 -26.389 -11.232 1.00 0.00 100 GLY A C 2
ATOM 3081 O O . GLY A 1 100 ? -16.199 -26.433 -12.450 1.00 0.00 100 GLY A O 2
ATOM 3085 N N . SER A 1 101 ? -16.516 -27.280 -10.397 1.00 0.00 101 SER A N 2
ATOM 3086 C CA . SER A 1 101 ? -17.368 -28.359 -10.858 1.00 0.00 101 SER A CA 2
ATOM 3087 C C . SER A 1 101 ? -18.840 -28.009 -10.649 1.00 0.00 101 SER A C 2
ATOM 3088 O O . SER A 1 101 ? -19.426 -28.437 -9.631 1.00 0.00 101 SER A O 2
ATOM 3097 N N . MET A 1 1 ? -39.903 -11.374 -1.397 1.00 0.00 1 MET A N 3
ATOM 3098 C CA . MET A 1 1 ? -40.354 -11.563 0.002 1.00 0.00 1 MET A CA 3
ATOM 3099 C C . MET A 1 1 ? -39.872 -10.414 0.875 1.00 0.00 1 MET A C 3
ATOM 3100 O O . MET A 1 1 ? -39.469 -9.367 0.362 1.00 0.00 1 MET A O 3
ATOM 3114 N N . GLY A 1 2 ? -39.920 -10.617 2.190 1.00 0.00 2 GLY A N 3
ATOM 3115 C CA . GLY A 1 2 ? -39.507 -9.590 3.125 1.00 0.00 2 GLY A CA 3
ATOM 3116 C C . GLY A 1 2 ? -38.066 -9.165 2.927 1.00 0.00 2 GLY A C 3
ATOM 3117 O O . GLY A 1 2 ? -37.143 -9.963 3.103 1.00 0.00 2 GLY A O 3
ATOM 3121 N N . SER A 1 3 ? -37.877 -7.914 2.543 1.00 0.00 3 SER A N 3
ATOM 3122 C CA . SER A 1 3 ? -36.549 -7.369 2.336 1.00 0.00 3 SER A CA 3
ATOM 3123 C C . SER A 1 3 ? -36.056 -6.683 3.607 1.00 0.00 3 SER A C 3
ATOM 3124 O O . SER A 1 3 ? -36.282 -5.490 3.818 1.00 0.00 3 SER A O 3
ATOM 3132 N N . SER A 1 4 ? -35.419 -7.458 4.474 1.00 0.00 4 SER A N 3
ATOM 3133 C CA . SER A 1 4 ? -34.910 -6.935 5.730 1.00 0.00 4 SER A CA 3
ATOM 3134 C C . SER A 1 4 ? -33.554 -6.272 5.527 1.00 0.00 4 SER A C 3
ATOM 3135 O O . SER A 1 4 ? -32.517 -6.939 5.509 1.00 0.00 4 SER A O 3
ATOM 3143 N N . HIS A 1 5 ? -33.573 -4.960 5.359 1.00 0.00 5 HIS A N 3
ATOM 3144 C CA . HIS A 1 5 ? -32.354 -4.200 5.132 1.00 0.00 5 HIS A CA 3
ATOM 3145 C C . HIS A 1 5 ? -32.300 -3.003 6.071 1.00 0.00 5 HIS A C 3
ATOM 3146 O O . HIS A 1 5 ? -33.318 -2.612 6.642 1.00 0.00 5 HIS A O 3
ATOM 3161 N N . HIS A 1 6 ? -31.120 -2.432 6.224 1.00 0.00 6 HIS A N 3
ATOM 3162 C CA . HIS A 1 6 ? -30.929 -1.290 7.109 1.00 0.00 6 HIS A CA 3
ATOM 3163 C C . HIS A 1 6 ? -31.262 0.012 6.396 1.00 0.00 6 HIS A C 3
ATOM 3164 O O . HIS A 1 6 ? -31.704 0.009 5.244 1.00 0.00 6 HIS A O 3
ATOM 3179 N N . HIS A 1 7 ? -31.063 1.119 7.093 1.00 0.00 7 HIS A N 3
ATOM 3180 C CA . HIS A 1 7 ? -31.348 2.433 6.542 1.00 0.00 7 HIS A CA 3
ATOM 3181 C C . HIS A 1 7 ? -30.309 2.802 5.489 1.00 0.00 7 HIS A C 3
ATOM 3182 O O . HIS A 1 7 ? -29.118 2.943 5.783 1.00 0.00 7 HIS A O 3
ATOM 3197 N N . HIS A 1 8 ? -30.779 2.959 4.264 1.00 0.00 8 HIS A N 3
ATOM 3198 C CA . HIS A 1 8 ? -29.914 3.211 3.121 1.00 0.00 8 HIS A CA 3
ATOM 3199 C C . HIS A 1 8 ? -29.606 4.699 2.985 1.00 0.00 8 HIS A C 3
ATOM 3200 O O . HIS A 1 8 ? -30.509 5.514 2.798 1.00 0.00 8 HIS A O 3
ATOM 3215 N N . HIS A 1 9 ? -28.331 5.042 3.092 1.00 0.00 9 HIS A N 3
ATOM 3216 C CA . HIS A 1 9 ? -27.882 6.410 2.875 1.00 0.00 9 HIS A CA 3
ATOM 3217 C C . HIS A 1 9 ? -27.227 6.537 1.509 1.00 0.00 9 HIS A C 3
ATOM 3218 O O . HIS A 1 9 ? -26.830 5.540 0.904 1.00 0.00 9 HIS A O 3
ATOM 3233 N N . HIS A 1 10 ? -27.117 7.765 1.036 1.00 0.00 10 HIS A N 3
ATOM 3234 C CA . HIS A 1 10 ? -26.353 8.066 -0.161 1.00 0.00 10 HIS A CA 3
ATOM 3235 C C . HIS A 1 10 ? -25.149 8.910 0.239 1.00 0.00 10 HIS A C 3
ATOM 3236 O O . HIS A 1 10 ? -25.295 10.090 0.561 1.00 0.00 10 HIS A O 3
ATOM 3251 N N . SER A 1 11 ? -23.978 8.286 0.258 1.00 0.00 11 SER A N 3
ATOM 3252 C CA . SER A 1 11 ? -22.757 8.935 0.715 1.00 0.00 11 SER A CA 3
ATOM 3253 C C . SER A 1 11 ? -22.511 10.247 -0.031 1.00 0.00 11 SER A C 3
ATOM 3254 O O . SER A 1 11 ? -22.260 10.254 -1.239 1.00 0.00 11 SER A O 3
ATOM 3262 N N . SER A 1 12 ? -22.603 11.353 0.694 1.00 0.00 12 SER A N 3
ATOM 3263 C CA . SER A 1 12 ? -22.429 12.665 0.104 1.00 0.00 12 SER A CA 3
ATOM 3264 C C . SER A 1 12 ? -20.950 13.039 0.109 1.00 0.00 12 SER A C 3
ATOM 3265 O O . SER A 1 12 ? -20.443 13.634 1.065 1.00 0.00 12 SER A O 3
ATOM 3273 N N . GLY A 1 13 ? -20.254 12.623 -0.936 1.00 0.00 13 GLY A N 3
ATOM 3274 C CA . GLY A 1 13 ? -18.858 12.960 -1.092 1.00 0.00 13 GLY A CA 3
ATOM 3275 C C . GLY A 1 13 ? -18.594 13.521 -2.466 1.00 0.00 13 GLY A C 3
ATOM 3276 O O . GLY A 1 13 ? -18.436 12.771 -3.427 1.00 0.00 13 GLY A O 3
ATOM 3280 N N . ARG A 1 14 ? -18.573 14.837 -2.568 1.00 0.00 14 ARG A N 3
ATOM 3281 C CA . ARG A 1 14 ? -18.437 15.497 -3.857 1.00 0.00 14 ARG A CA 3
ATOM 3282 C C . ARG A 1 14 ? -16.978 15.780 -4.175 1.00 0.00 14 ARG A C 3
ATOM 3283 O O . ARG A 1 14 ? -16.429 16.799 -3.755 1.00 0.00 14 ARG A O 3
ATOM 3304 N N . GLU A 1 15 ? -16.350 14.865 -4.897 1.00 0.00 15 GLU A N 3
ATOM 3305 C CA . GLU A 1 15 ? -14.972 15.052 -5.317 1.00 0.00 15 GLU A CA 3
ATOM 3306 C C . GLU A 1 15 ? -14.932 16.000 -6.508 1.00 0.00 15 GLU A C 3
ATOM 3307 O O . GLU A 1 15 ? -15.290 15.628 -7.629 1.00 0.00 15 GLU A O 3
ATOM 3320 N N . ASN A 1 16 ? -14.541 17.235 -6.242 1.00 0.00 16 ASN A N 3
ATOM 3321 C CA . ASN A 1 16 ? -14.417 18.245 -7.279 1.00 0.00 16 ASN A CA 3
ATOM 3322 C C . ASN A 1 16 ? -13.351 19.254 -6.879 1.00 0.00 16 ASN A C 3
ATOM 3323 O O . ASN A 1 16 ? -13.523 19.988 -5.903 1.00 0.00 16 ASN A O 3
ATOM 3334 N N . LEU A 1 17 ? -12.255 19.262 -7.635 1.00 0.00 17 LEU A N 3
ATOM 3335 C CA . LEU A 1 17 ? -11.093 20.102 -7.353 1.00 0.00 17 LEU A CA 3
ATOM 3336 C C . LEU A 1 17 ? -10.405 19.641 -6.073 1.00 0.00 17 LEU A C 3
ATOM 3337 O O . LEU A 1 17 ? -10.358 20.360 -5.071 1.00 0.00 17 LEU A O 3
ATOM 3353 N N . TYR A 1 18 ? -9.892 18.421 -6.119 1.00 0.00 18 TYR A N 3
ATOM 3354 C CA . TYR A 1 18 ? -9.203 17.822 -4.988 1.00 0.00 18 TYR A CA 3
ATOM 3355 C C . TYR A 1 18 ? -7.728 18.223 -5.017 1.00 0.00 18 TYR A C 3
ATOM 3356 O O . TYR A 1 18 ? -7.260 18.804 -5.998 1.00 0.00 18 TYR A O 3
ATOM 3374 N N . PHE A 1 19 ? -6.996 17.917 -3.952 1.00 0.00 19 PHE A N 3
ATOM 3375 C CA . PHE A 1 19 ? -5.578 18.240 -3.900 1.00 0.00 19 PHE A CA 3
ATOM 3376 C C . PHE A 1 19 ? -4.745 17.065 -4.400 1.00 0.00 19 PHE A C 3
ATOM 3377 O O . PHE A 1 19 ? -5.028 15.910 -4.083 1.00 0.00 19 PHE A O 3
ATOM 3394 N N . GLN A 1 20 ? -3.737 17.365 -5.204 1.00 0.00 20 GLN A N 3
ATOM 3395 C CA . GLN A 1 20 ? -2.863 16.336 -5.739 1.00 0.00 20 GLN A CA 3
ATOM 3396 C C . GLN A 1 20 ? -1.647 16.133 -4.841 1.00 0.00 20 GLN A C 3
ATOM 3397 O O . GLN A 1 20 ? -1.214 15.000 -4.621 1.00 0.00 20 GLN A O 3
ATOM 3411 N N . GLY A 1 21 ? -1.098 17.223 -4.331 1.00 0.00 21 GLY A N 3
ATOM 3412 C CA . GLY A 1 21 ? 0.065 17.129 -3.473 1.00 0.00 21 GLY A CA 3
ATOM 3413 C C . GLY A 1 21 ? 0.701 18.480 -3.229 1.00 0.00 21 GLY A C 3
ATOM 3414 O O . GLY A 1 21 ? 0.094 19.505 -3.534 1.00 0.00 21 GLY A O 3
ATOM 3418 N N . HIS A 1 22 ? 1.921 18.471 -2.688 1.00 0.00 22 HIS A N 3
ATOM 3419 C CA . HIS A 1 22 ? 2.655 19.696 -2.358 1.00 0.00 22 HIS A CA 3
ATOM 3420 C C . HIS A 1 22 ? 1.865 20.536 -1.359 1.00 0.00 22 HIS A C 3
ATOM 3421 O O . HIS A 1 22 ? 1.034 21.364 -1.736 1.00 0.00 22 HIS A O 3
ATOM 3436 N N . MET A 1 23 ? 2.128 20.310 -0.082 1.00 0.00 23 MET A N 3
ATOM 3437 C CA . MET A 1 23 ? 1.333 20.914 0.974 1.00 0.00 23 MET A CA 3
ATOM 3438 C C . MET A 1 23 ? 1.689 22.377 1.180 1.00 0.00 23 MET A C 3
ATOM 3439 O O . MET A 1 23 ? 2.645 22.710 1.877 1.00 0.00 23 MET A O 3
ATOM 3453 N N . ALA A 1 24 ? 0.924 23.246 0.540 1.00 0.00 24 ALA A N 3
ATOM 3454 C CA . ALA A 1 24 ? 1.058 24.683 0.739 1.00 0.00 24 ALA A CA 3
ATOM 3455 C C . ALA A 1 24 ? 0.058 25.155 1.784 1.00 0.00 24 ALA A C 3
ATOM 3456 O O . ALA A 1 24 ? -0.113 26.353 2.010 1.00 0.00 24 ALA A O 3
ATOM 3463 N N . ALA A 1 25 ? -0.596 24.196 2.423 1.00 0.00 25 ALA A N 3
ATOM 3464 C CA . ALA A 1 25 ? -1.601 24.490 3.432 1.00 0.00 25 ALA A CA 3
ATOM 3465 C C . ALA A 1 25 ? -0.949 24.716 4.792 1.00 0.00 25 ALA A C 3
ATOM 3466 O O . ALA A 1 25 ? 0.178 24.275 5.029 1.00 0.00 25 ALA A O 3
ATOM 3473 N N . ARG A 1 26 ? -1.662 25.393 5.678 1.00 0.00 26 ARG A N 3
ATOM 3474 C CA . ARG A 1 26 ? -1.142 25.693 7.004 1.00 0.00 26 ARG A CA 3
ATOM 3475 C C . ARG A 1 26 ? -1.784 24.789 8.043 1.00 0.00 26 ARG A C 3
ATOM 3476 O O . ARG A 1 26 ? -1.743 25.064 9.242 1.00 0.00 26 ARG A O 3
ATOM 3497 N N . ILE A 1 27 ? -2.364 23.701 7.569 1.00 0.00 27 ILE A N 3
ATOM 3498 C CA . ILE A 1 27 ? -3.063 22.764 8.435 1.00 0.00 27 ILE A CA 3
ATOM 3499 C C . ILE A 1 27 ? -2.065 21.926 9.227 1.00 0.00 27 ILE A C 3
ATOM 3500 O O . ILE A 1 27 ? -1.180 21.292 8.651 1.00 0.00 27 ILE A O 3
ATOM 3516 N N . THR A 1 28 ? -2.204 21.942 10.545 1.00 0.00 28 THR A N 3
ATOM 3517 C CA . THR A 1 28 ? -1.309 21.204 11.417 1.00 0.00 28 THR A CA 3
ATOM 3518 C C . THR A 1 28 ? -1.650 19.714 11.424 1.00 0.00 28 THR A C 3
ATOM 3519 O O . THR A 1 28 ? -2.626 19.284 12.042 1.00 0.00 28 THR A O 3
ATOM 3530 N N . GLY A 1 29 ? -0.853 18.941 10.702 1.00 0.00 29 GLY A N 3
ATOM 3531 C CA . GLY A 1 29 ? -1.085 17.515 10.589 1.00 0.00 29 GLY A CA 3
ATOM 3532 C C . GLY A 1 29 ? -0.280 16.915 9.455 1.00 0.00 29 GLY A C 3
ATOM 3533 O O . GLY A 1 29 ? 0.506 17.617 8.814 1.00 0.00 29 GLY A O 3
ATOM 3537 N N . GLU A 1 30 ? -0.477 15.633 9.192 1.00 0.00 30 GLU A N 3
ATOM 3538 C CA . GLU A 1 30 ? 0.278 14.942 8.158 1.00 0.00 30 GLU A CA 3
ATOM 3539 C C . GLU A 1 30 ? -0.560 13.846 7.509 1.00 0.00 30 GLU A C 3
ATOM 3540 O O . GLU A 1 30 ? -1.386 13.216 8.167 1.00 0.00 30 GLU A O 3
ATOM 3553 N N . PRO A 1 31 ? -0.370 13.624 6.200 1.00 0.00 31 PRO A N 3
ATOM 3554 C CA . PRO A 1 31 ? -1.081 12.581 5.461 1.00 0.00 31 PRO A CA 3
ATOM 3555 C C . PRO A 1 31 ? -0.668 11.182 5.906 1.00 0.00 31 PRO A C 3
ATOM 3556 O O . PRO A 1 31 ? 0.520 10.893 6.063 1.00 0.00 31 PRO A O 3
ATOM 3567 N N . SER A 1 32 ? -1.653 10.323 6.117 1.00 0.00 32 SER A N 3
ATOM 3568 C CA . SER A 1 32 ? -1.394 8.950 6.511 1.00 0.00 32 SER A CA 3
ATOM 3569 C C . SER A 1 32 ? -1.102 8.093 5.281 1.00 0.00 32 SER A C 3
ATOM 3570 O O . SER A 1 32 ? -0.279 7.176 5.336 1.00 0.00 32 SER A O 3
ATOM 3578 N N . LYS A 1 33 ? -1.790 8.410 4.179 1.00 0.00 33 LYS A N 3
ATOM 3579 C CA . LYS A 1 33 ? -1.564 7.775 2.877 1.00 0.00 33 LYS A CA 3
ATOM 3580 C C . LYS A 1 33 ? -1.918 6.288 2.884 1.00 0.00 33 LYS A C 3
ATOM 3581 O O . LYS A 1 33 ? -2.301 5.720 3.912 1.00 0.00 33 LYS A O 3
ATOM 3600 N N . LYS A 1 34 ? -1.811 5.668 1.717 1.00 0.00 34 LYS A N 3
ATOM 3601 C CA . LYS A 1 34 ? -2.053 4.243 1.582 1.00 0.00 34 LYS A CA 3
ATOM 3602 C C . LYS A 1 34 ? -0.786 3.454 1.899 1.00 0.00 34 LYS A C 3
ATOM 3603 O O . LYS A 1 34 ? 0.061 3.240 1.029 1.00 0.00 34 LYS A O 3
ATOM 3622 N N . ALA A 1 35 ? -0.651 3.043 3.147 1.00 0.00 35 ALA A N 3
ATOM 3623 C CA . ALA A 1 35 ? 0.484 2.234 3.552 1.00 0.00 35 ALA A CA 3
ATOM 3624 C C . ALA A 1 35 ? 0.138 0.754 3.450 1.00 0.00 35 ALA A C 3
ATOM 3625 O O . ALA A 1 35 ? -0.600 0.220 4.281 1.00 0.00 35 ALA A O 3
ATOM 3632 N N . VAL A 1 36 ? 0.649 0.098 2.419 1.00 0.00 36 VAL A N 3
ATOM 3633 C CA . VAL A 1 36 ? 0.360 -1.310 2.204 1.00 0.00 36 VAL A CA 3
ATOM 3634 C C . VAL A 1 36 ? 1.296 -2.170 3.039 1.00 0.00 36 VAL A C 3
ATOM 3635 O O . VAL A 1 36 ? 2.512 -2.142 2.853 1.00 0.00 36 VAL A O 3
ATOM 3648 N N . SER A 1 37 ? 0.730 -2.922 3.965 1.00 0.00 37 SER A N 3
ATOM 3649 C CA . SER A 1 37 ? 1.520 -3.775 4.841 1.00 0.00 37 SER A CA 3
ATOM 3650 C C . SER A 1 37 ? 0.807 -5.099 5.083 1.00 0.00 37 SER A C 3
ATOM 3651 O O . SER A 1 37 ? -0.176 -5.163 5.823 1.00 0.00 37 SER A O 3
ATOM 3659 N N . ASP A 1 38 ? 1.302 -6.129 4.410 1.00 0.00 38 ASP A N 3
ATOM 3660 C CA . ASP A 1 38 ? 0.833 -7.514 4.565 1.00 0.00 38 ASP A CA 3
ATOM 3661 C C . ASP A 1 38 ? -0.695 -7.620 4.566 1.00 0.00 38 ASP A C 3
ATOM 3662 O O . ASP A 1 38 ? -1.325 -7.791 5.613 1.00 0.00 38 ASP A O 3
ATOM 3672 N N . ARG A 1 39 ? -1.291 -7.458 3.396 1.00 0.00 39 ARG A N 3
ATOM 3673 C CA . ARG A 1 39 ? -2.716 -7.678 3.237 1.00 0.00 39 ARG A CA 3
ATOM 3674 C C . ARG A 1 39 ? -3.030 -8.306 1.873 1.00 0.00 39 ARG A C 3
ATOM 3675 O O . ARG A 1 39 ? -4.093 -8.894 1.679 1.00 0.00 39 ARG A O 3
ATOM 3696 N N . LEU A 1 40 ? -2.102 -8.186 0.927 1.00 0.00 40 LEU A N 3
ATOM 3697 C CA . LEU A 1 40 ? -2.291 -8.738 -0.405 1.00 0.00 40 LEU A CA 3
ATOM 3698 C C . LEU A 1 40 ? -1.627 -10.106 -0.540 1.00 0.00 40 LEU A C 3
ATOM 3699 O O . LEU A 1 40 ? -1.714 -10.746 -1.588 1.00 0.00 40 LEU A O 3
ATOM 3715 N N . ILE A 1 41 ? -0.976 -10.558 0.526 1.00 0.00 41 ILE A N 3
ATOM 3716 C CA . ILE A 1 41 ? -0.244 -11.815 0.490 1.00 0.00 41 ILE A CA 3
ATOM 3717 C C . ILE A 1 41 ? -1.204 -12.994 0.386 1.00 0.00 41 ILE A C 3
ATOM 3718 O O . ILE A 1 41 ? -2.018 -13.234 1.283 1.00 0.00 41 ILE A O 3
ATOM 3734 N N . GLY A 1 42 ? -1.123 -13.712 -0.723 1.00 0.00 42 GLY A N 3
ATOM 3735 C CA . GLY A 1 42 ? -1.969 -14.867 -0.914 1.00 0.00 42 GLY A CA 3
ATOM 3736 C C . GLY A 1 42 ? -3.150 -14.577 -1.815 1.00 0.00 42 GLY A C 3
ATOM 3737 O O . GLY A 1 42 ? -3.925 -15.475 -2.137 1.00 0.00 42 GLY A O 3
ATOM 3741 N N . ARG A 1 43 ? -3.294 -13.322 -2.222 1.00 0.00 43 ARG A N 3
ATOM 3742 C CA . ARG A 1 43 ? -4.380 -12.936 -3.116 1.00 0.00 43 ARG A CA 3
ATOM 3743 C C . ARG A 1 43 ? -4.086 -13.404 -4.534 1.00 0.00 43 ARG A C 3
ATOM 3744 O O . ARG A 1 43 ? -2.926 -13.617 -4.904 1.00 0.00 43 ARG A O 3
ATOM 3765 N N . LYS A 1 44 ? -5.134 -13.567 -5.322 1.00 0.00 44 LYS A N 3
ATOM 3766 C CA . LYS A 1 44 ? -4.996 -13.934 -6.708 1.00 0.00 44 LYS A CA 3
ATOM 3767 C C . LYS A 1 44 ? -5.046 -12.695 -7.588 1.00 0.00 44 LYS A C 3
ATOM 3768 O O . LYS A 1 44 ? -5.660 -11.691 -7.225 1.00 0.00 44 LYS A O 3
ATOM 3787 N N . GLY A 1 45 ? -4.399 -12.768 -8.735 1.00 0.00 45 GLY A N 3
ATOM 3788 C CA . GLY A 1 45 ? -4.411 -11.668 -9.666 1.00 0.00 45 GLY A CA 3
ATOM 3789 C C . GLY A 1 45 ? -4.380 -12.150 -11.096 1.00 0.00 45 GLY A C 3
ATOM 3790 O O . GLY A 1 45 ? -4.174 -13.338 -11.355 1.00 0.00 45 GLY A O 3
ATOM 3794 N N . VAL A 1 46 ? -4.583 -11.234 -12.017 1.00 0.00 46 VAL A N 3
ATOM 3795 C CA . VAL A 1 46 ? -4.587 -11.551 -13.435 1.00 0.00 46 VAL A CA 3
ATOM 3796 C C . VAL A 1 46 ? -3.544 -10.706 -14.158 1.00 0.00 46 VAL A C 3
ATOM 3797 O O . VAL A 1 46 ? -3.321 -9.547 -13.796 1.00 0.00 46 VAL A O 3
ATOM 3810 N N . VAL A 1 47 ? -2.901 -11.287 -15.161 1.00 0.00 47 VAL A N 3
ATOM 3811 C CA . VAL A 1 47 ? -1.840 -10.602 -15.891 1.00 0.00 47 VAL A CA 3
ATOM 3812 C C . VAL A 1 47 ? -2.413 -9.727 -16.998 1.00 0.00 47 VAL A C 3
ATOM 3813 O O . VAL A 1 47 ? -2.976 -10.228 -17.974 1.00 0.00 47 VAL A O 3
ATOM 3826 N N . MET A 1 48 ? -2.260 -8.417 -16.832 1.00 0.00 48 MET A N 3
ATOM 3827 C CA . MET A 1 48 ? -2.757 -7.446 -17.798 1.00 0.00 48 MET A CA 3
ATOM 3828 C C . MET A 1 48 ? -1.648 -7.033 -18.757 1.00 0.00 48 MET A C 3
ATOM 3829 O O . MET A 1 48 ? -1.891 -6.754 -19.931 1.00 0.00 48 MET A O 3
ATOM 3843 N N . GLU A 1 49 ? -0.430 -6.980 -18.244 1.00 0.00 49 GLU A N 3
ATOM 3844 C CA . GLU A 1 49 ? 0.733 -6.669 -19.058 1.00 0.00 49 GLU A CA 3
ATOM 3845 C C . GLU A 1 49 ? 1.739 -7.802 -18.941 1.00 0.00 49 GLU A C 3
ATOM 3846 O O . GLU A 1 49 ? 2.035 -8.259 -17.838 1.00 0.00 49 GLU A O 3
ATOM 3859 N N . ALA A 1 50 ? 2.255 -8.240 -20.079 1.00 0.00 50 ALA A N 3
ATOM 3860 C CA . ALA A 1 50 ? 3.096 -9.428 -20.146 1.00 0.00 50 ALA A CA 3
ATOM 3861 C C . ALA A 1 50 ? 4.328 -9.315 -19.257 1.00 0.00 50 ALA A C 3
ATOM 3862 O O . ALA A 1 50 ? 5.020 -8.292 -19.251 1.00 0.00 50 ALA A O 3
ATOM 3869 N N . ILE A 1 51 ? 4.595 -10.378 -18.516 1.00 0.00 51 ILE A N 3
ATOM 3870 C CA . ILE A 1 51 ? 5.727 -10.430 -17.605 1.00 0.00 51 ILE A CA 3
ATOM 3871 C C . ILE A 1 51 ? 6.760 -11.425 -18.117 1.00 0.00 51 ILE A C 3
ATOM 3872 O O . ILE A 1 51 ? 6.410 -12.502 -18.594 1.00 0.00 51 ILE A O 3
ATOM 3888 N N . SER A 1 52 ? 8.027 -11.062 -18.026 1.00 0.00 52 SER A N 3
ATOM 3889 C CA . SER A 1 52 ? 9.099 -11.950 -18.426 1.00 0.00 52 SER A CA 3
ATOM 3890 C C . SER A 1 52 ? 10.104 -12.104 -17.291 1.00 0.00 52 SER A C 3
ATOM 3891 O O . SER A 1 52 ? 10.083 -11.332 -16.333 1.00 0.00 52 SER A O 3
ATOM 3899 N N . PRO A 1 53 ? 10.994 -13.104 -17.380 1.00 0.00 53 PRO A N 3
ATOM 3900 C CA . PRO A 1 53 ? 12.055 -13.315 -16.387 1.00 0.00 53 PRO A CA 3
ATOM 3901 C C . PRO A 1 53 ? 13.055 -12.157 -16.333 1.00 0.00 53 PRO A C 3
ATOM 3902 O O . PRO A 1 53 ? 14.021 -12.197 -15.572 1.00 0.00 53 PRO A O 3
ATOM 3913 N N . GLN A 1 54 ? 12.814 -11.128 -17.137 1.00 0.00 54 GLN A N 3
ATOM 3914 C CA . GLN A 1 54 ? 13.708 -9.986 -17.223 1.00 0.00 54 GLN A CA 3
ATOM 3915 C C . GLN A 1 54 ? 12.930 -8.675 -17.098 1.00 0.00 54 GLN A C 3
ATOM 3916 O O . GLN A 1 54 ? 13.263 -7.818 -16.277 1.00 0.00 54 GLN A O 3
ATOM 3930 N N . ASN A 1 55 ? 11.882 -8.529 -17.901 1.00 0.00 55 ASN A N 3
ATOM 3931 C CA . ASN A 1 55 ? 11.080 -7.312 -17.902 1.00 0.00 55 ASN A CA 3
ATOM 3932 C C . ASN A 1 55 ? 9.815 -7.510 -17.071 1.00 0.00 55 ASN A C 3
ATOM 3933 O O . ASN A 1 55 ? 9.109 -8.508 -17.227 1.00 0.00 55 ASN A O 3
ATOM 3944 N N . SER A 1 56 ? 9.532 -6.557 -16.194 1.00 0.00 56 SER A N 3
ATOM 3945 C CA . SER A 1 56 ? 8.378 -6.644 -15.307 1.00 0.00 56 SER A CA 3
ATOM 3946 C C . SER A 1 56 ? 7.080 -6.380 -16.070 1.00 0.00 56 SER A C 3
ATOM 3947 O O . SER A 1 56 ? 7.099 -5.864 -17.188 1.00 0.00 56 SER A O 3
ATOM 3955 N N . GLY A 1 57 ? 5.956 -6.730 -15.460 1.00 0.00 57 GLY A N 3
ATOM 3956 C CA . GLY A 1 57 ? 4.674 -6.505 -16.092 1.00 0.00 57 GLY A CA 3
ATOM 3957 C C . GLY A 1 57 ? 3.662 -5.919 -15.131 1.00 0.00 57 GLY A C 3
ATOM 3958 O O . GLY A 1 57 ? 4.029 -5.407 -14.072 1.00 0.00 57 GLY A O 3
ATOM 3962 N N . LEU A 1 58 ? 2.388 -6.010 -15.489 1.00 0.00 58 LEU A N 3
ATOM 3963 C CA . LEU A 1 58 ? 1.317 -5.430 -14.690 1.00 0.00 58 LEU A CA 3
ATOM 3964 C C . LEU A 1 58 ? 0.219 -6.452 -14.447 1.00 0.00 58 LEU A C 3
ATOM 3965 O O . LEU A 1 58 ? -0.244 -7.112 -15.380 1.00 0.00 58 LEU A O 3
ATOM 3981 N N . VAL A 1 59 ? -0.195 -6.579 -13.198 1.00 0.00 59 VAL A N 3
ATOM 3982 C CA . VAL A 1 59 ? -1.288 -7.469 -12.846 1.00 0.00 59 VAL A CA 3
ATOM 3983 C C . VAL A 1 59 ? -2.354 -6.700 -12.085 1.00 0.00 59 VAL A C 3
ATOM 3984 O O . VAL A 1 59 ? -2.064 -5.672 -11.476 1.00 0.00 59 VAL A O 3
ATOM 3997 N N . LYS A 1 60 ? -3.584 -7.177 -12.136 1.00 0.00 60 LYS A N 3
ATOM 3998 C CA . LYS A 1 60 ? -4.657 -6.569 -11.366 1.00 0.00 60 LYS A CA 3
ATOM 3999 C C . LYS A 1 60 ? -5.002 -7.465 -10.186 1.00 0.00 60 LYS A C 3
ATOM 4000 O O . LYS A 1 60 ? -5.378 -8.625 -10.365 1.00 0.00 60 LYS A O 3
ATOM 4019 N N . VAL A 1 61 ? -4.848 -6.927 -8.986 1.00 0.00 61 VAL A N 3
ATOM 4020 C CA . VAL A 1 61 ? -5.081 -7.681 -7.768 1.00 0.00 61 VAL A CA 3
ATOM 4021 C C . VAL A 1 61 ? -6.151 -6.998 -6.927 1.00 0.00 61 VAL A C 3
ATOM 4022 O O . VAL A 1 61 ? -6.016 -5.817 -6.585 1.00 0.00 61 VAL A O 3
ATOM 4035 N N . ASP A 1 62 ? -7.215 -7.744 -6.629 1.00 0.00 62 ASP A N 3
ATOM 4036 C CA . ASP A 1 62 ? -8.324 -7.270 -5.800 1.00 0.00 62 ASP A CA 3
ATOM 4037 C C . ASP A 1 62 ? -9.146 -6.216 -6.529 1.00 0.00 62 ASP A C 3
ATOM 4038 O O . ASP A 1 62 ? -10.217 -6.511 -7.067 1.00 0.00 62 ASP A O 3
ATOM 4048 N N . GLY A 1 63 ? -8.635 -5.000 -6.562 1.00 0.00 63 GLY A N 3
ATOM 4049 C CA . GLY A 1 63 ? -9.333 -3.918 -7.224 1.00 0.00 63 GLY A CA 3
ATOM 4050 C C . GLY A 1 63 ? -8.398 -2.936 -7.905 1.00 0.00 63 GLY A C 3
ATOM 4051 O O . GLY A 1 63 ? -8.853 -2.000 -8.562 1.00 0.00 63 GLY A O 3
ATOM 4055 N N . GLU A 1 64 ? -7.094 -3.139 -7.753 1.00 0.00 64 GLU A N 3
ATOM 4056 C CA . GLU A 1 64 ? -6.111 -2.249 -8.344 1.00 0.00 64 GLU A CA 3
ATOM 4057 C C . GLU A 1 64 ? -5.091 -3.031 -9.154 1.00 0.00 64 GLU A C 3
ATOM 4058 O O . GLU A 1 64 ? -4.869 -4.216 -8.906 1.00 0.00 64 GLU A O 3
ATOM 4071 N N . THR A 1 65 ? -4.486 -2.373 -10.128 1.00 0.00 65 THR A N 3
ATOM 4072 C CA . THR A 1 65 ? -3.410 -2.975 -10.887 1.00 0.00 65 THR A CA 3
ATOM 4073 C C . THR A 1 65 ? -2.063 -2.514 -10.332 1.00 0.00 65 THR A C 3
ATOM 4074 O O . THR A 1 65 ? -1.871 -1.336 -10.024 1.00 0.00 65 THR A O 3
ATOM 4085 N N . TRP A 1 66 ? -1.148 -3.452 -10.176 1.00 0.00 66 TRP A N 3
ATOM 4086 C CA . TRP A 1 66 ? 0.154 -3.165 -9.598 1.00 0.00 66 TRP A CA 3
ATOM 4087 C C . TRP A 1 66 ? 1.254 -3.688 -10.512 1.00 0.00 66 TRP A C 3
ATOM 4088 O O . TRP A 1 66 ? 0.991 -4.494 -11.410 1.00 0.00 66 TRP A O 3
ATOM 4109 N N . ARG A 1 67 ? 2.479 -3.233 -10.284 1.00 0.00 67 ARG A N 3
ATOM 4110 C CA . ARG A 1 67 ? 3.620 -3.746 -11.027 1.00 0.00 67 ARG A CA 3
ATOM 4111 C C . ARG A 1 67 ? 4.011 -5.087 -10.457 1.00 0.00 67 ARG A C 3
ATOM 4112 O O . ARG A 1 67 ? 4.036 -5.271 -9.241 1.00 0.00 67 ARG A O 3
ATOM 4133 N N . ALA A 1 68 ? 4.326 -6.012 -11.328 1.00 0.00 68 ALA A N 3
ATOM 4134 C CA . ALA A 1 68 ? 4.605 -7.375 -10.915 1.00 0.00 68 ALA A CA 3
ATOM 4135 C C . ALA A 1 68 ? 5.882 -7.899 -11.539 1.00 0.00 68 ALA A C 3
ATOM 4136 O O . ALA A 1 68 ? 6.202 -7.587 -12.689 1.00 0.00 68 ALA A O 3
ATOM 4143 N N . THR A 1 69 ? 6.604 -8.700 -10.774 1.00 0.00 69 THR A N 3
ATOM 4144 C CA . THR A 1 69 ? 7.819 -9.326 -11.260 1.00 0.00 69 THR A CA 3
ATOM 4145 C C . THR A 1 69 ? 7.744 -10.835 -11.060 1.00 0.00 69 THR A C 3
ATOM 4146 O O . THR A 1 69 ? 7.108 -11.311 -10.115 1.00 0.00 69 THR A O 3
ATOM 4157 N N . SER A 1 70 ? 8.392 -11.575 -11.944 1.00 0.00 70 SER A N 3
ATOM 4158 C CA . SER A 1 70 ? 8.359 -13.031 -11.911 1.00 0.00 70 SER A CA 3
ATOM 4159 C C . SER A 1 70 ? 9.597 -13.598 -12.604 1.00 0.00 70 SER A C 3
ATOM 4160 O O . SER A 1 70 ? 10.123 -12.995 -13.541 1.00 0.00 70 SER A O 3
ATOM 4168 N N . GLY A 1 71 ? 10.061 -14.751 -12.136 1.00 0.00 71 GLY A N 3
ATOM 4169 C CA . GLY A 1 71 ? 11.216 -15.393 -12.744 1.00 0.00 71 GLY A CA 3
ATOM 4170 C C . GLY A 1 71 ? 10.844 -16.276 -13.919 1.00 0.00 71 GLY A C 3
ATOM 4171 O O . GLY A 1 71 ? 11.686 -17.002 -14.452 1.00 0.00 71 GLY A O 3
ATOM 4175 N N . THR A 1 72 ? 9.584 -16.213 -14.322 1.00 0.00 72 THR A N 3
ATOM 4176 C CA . THR A 1 72 ? 9.094 -16.982 -15.455 1.00 0.00 72 THR A CA 3
ATOM 4177 C C . THR A 1 72 ? 8.306 -16.065 -16.391 1.00 0.00 72 THR A C 3
ATOM 4178 O O . THR A 1 72 ? 8.001 -14.926 -16.039 1.00 0.00 72 THR A O 3
ATOM 4189 N N . VAL A 1 73 ? 7.983 -16.559 -17.575 1.00 0.00 73 VAL A N 3
ATOM 4190 C CA . VAL A 1 73 ? 7.243 -15.772 -18.549 1.00 0.00 73 VAL A CA 3
ATOM 4191 C C . VAL A 1 73 ? 5.735 -15.916 -18.331 1.00 0.00 73 VAL A C 3
ATOM 4192 O O . VAL A 1 73 ? 5.202 -17.027 -18.269 1.00 0.00 73 VAL A O 3
ATOM 4205 N N . LEU A 1 74 ? 5.058 -14.789 -18.191 1.00 0.00 74 LEU A N 3
ATOM 4206 C CA . LEU A 1 74 ? 3.617 -14.772 -17.985 1.00 0.00 74 LEU A CA 3
ATOM 4207 C C . LEU A 1 74 ? 2.960 -13.886 -19.026 1.00 0.00 74 LEU A C 3
ATOM 4208 O O . LEU A 1 74 ? 3.220 -12.684 -19.088 1.00 0.00 74 LEU A O 3
ATOM 4224 N N . ASP A 1 75 ? 2.114 -14.482 -19.843 1.00 0.00 75 ASP A N 3
ATOM 4225 C CA . ASP A 1 75 ? 1.460 -13.764 -20.926 1.00 0.00 75 ASP A CA 3
ATOM 4226 C C . ASP A 1 75 ? 0.155 -13.147 -20.435 1.00 0.00 75 ASP A C 3
ATOM 4227 O O . ASP A 1 75 ? -0.245 -13.349 -19.288 1.00 0.00 75 ASP A O 3
ATOM 4237 N N . VAL A 1 76 ? -0.513 -12.412 -21.307 1.00 0.00 76 VAL A N 3
ATOM 4238 C CA . VAL A 1 76 ? -1.724 -11.696 -20.935 1.00 0.00 76 VAL A CA 3
ATOM 4239 C C . VAL A 1 76 ? -2.896 -12.657 -20.785 1.00 0.00 76 VAL A C 3
ATOM 4240 O O . VAL A 1 76 ? -3.167 -13.467 -21.674 1.00 0.00 76 VAL A O 3
ATOM 4253 N N . GLY A 1 77 ? -3.583 -12.563 -19.654 1.00 0.00 77 GLY A N 3
ATOM 4254 C CA . GLY A 1 77 ? -4.707 -13.439 -19.398 1.00 0.00 77 GLY A CA 3
ATOM 4255 C C . GLY A 1 77 ? -4.390 -14.488 -18.355 1.00 0.00 77 GLY A C 3
ATOM 4256 O O . GLY A 1 77 ? -5.284 -15.179 -17.869 1.00 0.00 77 GLY A O 3
ATOM 4260 N N . GLU A 1 78 ? -3.117 -14.598 -18.001 1.00 0.00 78 GLU A N 3
ATOM 4261 C CA . GLU A 1 78 ? -2.680 -15.571 -17.020 1.00 0.00 78 GLU A CA 3
ATOM 4262 C C . GLU A 1 78 ? -3.162 -15.214 -15.622 1.00 0.00 78 GLU A C 3
ATOM 4263 O O . GLU A 1 78 ? -3.682 -14.120 -15.383 1.00 0.00 78 GLU A O 3
ATOM 4276 N N . GLU A 1 79 ? -2.955 -16.133 -14.699 1.00 0.00 79 GLU A N 3
ATOM 4277 C CA . GLU A 1 79 ? -3.334 -15.921 -13.311 1.00 0.00 79 GLU A CA 3
ATOM 4278 C C . GLU A 1 79 ? -2.115 -16.025 -12.414 1.00 0.00 79 GLU A C 3
ATOM 4279 O O . GLU A 1 79 ? -1.308 -16.950 -12.547 1.00 0.00 79 GLU A O 3
ATOM 4292 N N . VAL A 1 80 ? -1.984 -15.078 -11.504 1.00 0.00 80 VAL A N 3
ATOM 4293 C CA . VAL A 1 80 ? -0.861 -15.068 -10.579 1.00 0.00 80 VAL A CA 3
ATOM 4294 C C . VAL A 1 80 ? -1.345 -15.079 -9.138 1.00 0.00 80 VAL A C 3
ATOM 4295 O O . VAL A 1 80 ? -2.478 -14.696 -8.845 1.00 0.00 80 VAL A O 3
ATOM 4308 N N . SER A 1 81 ? -0.488 -15.552 -8.252 1.00 0.00 81 SER A N 3
ATOM 4309 C CA . SER A 1 81 ? -0.742 -15.488 -6.826 1.00 0.00 81 SER A CA 3
ATOM 4310 C C . SER A 1 81 ? 0.307 -14.590 -6.186 1.00 0.00 81 SER A C 3
ATOM 4311 O O . SER A 1 81 ? 1.505 -14.745 -6.452 1.00 0.00 81 SER A O 3
ATOM 4319 N N . VAL A 1 82 ? -0.137 -13.635 -5.374 1.00 0.00 82 VAL A N 3
ATOM 4320 C CA . VAL A 1 82 ? 0.783 -12.704 -4.738 1.00 0.00 82 VAL A CA 3
ATOM 4321 C C . VAL A 1 82 ? 1.618 -13.426 -3.693 1.00 0.00 82 VAL A C 3
ATOM 4322 O O . VAL A 1 82 ? 1.133 -13.769 -2.610 1.00 0.00 82 VAL A O 3
ATOM 4335 N N . LYS A 1 83 ? 2.869 -13.670 -4.044 1.00 0.00 83 LYS A N 3
ATOM 4336 C CA . LYS A 1 83 ? 3.789 -14.390 -3.187 1.00 0.00 83 LYS A CA 3
ATOM 4337 C C . LYS A 1 83 ? 4.324 -13.464 -2.106 1.00 0.00 83 LYS A C 3
ATOM 4338 O O . LYS A 1 83 ? 4.422 -13.844 -0.939 1.00 0.00 83 LYS A O 3
ATOM 4357 N N . ALA A 1 84 ? 4.652 -12.242 -2.506 1.00 0.00 84 ALA A N 3
ATOM 4358 C CA . ALA A 1 84 ? 5.154 -11.234 -1.584 1.00 0.00 84 ALA A CA 3
ATOM 4359 C C . ALA A 1 84 ? 5.045 -9.845 -2.195 1.00 0.00 84 ALA A C 3
ATOM 4360 O O . ALA A 1 84 ? 4.708 -9.695 -3.369 1.00 0.00 84 ALA A O 3
ATOM 4367 N N . ILE A 1 85 ? 5.316 -8.836 -1.387 1.00 0.00 85 ILE A N 3
ATOM 4368 C CA . ILE A 1 85 ? 5.328 -7.458 -1.855 1.00 0.00 85 ILE A CA 3
ATOM 4369 C C . ILE A 1 85 ? 6.727 -6.884 -1.682 1.00 0.00 85 ILE A C 3
ATOM 4370 O O . ILE A 1 85 ? 7.337 -7.039 -0.623 1.00 0.00 85 ILE A O 3
ATOM 4386 N N . GLU A 1 86 ? 7.246 -6.243 -2.714 1.00 0.00 86 GLU A N 3
ATOM 4387 C CA . GLU A 1 86 ? 8.607 -5.737 -2.673 1.00 0.00 86 GLU A CA 3
ATOM 4388 C C . GLU A 1 86 ? 8.670 -4.299 -3.164 1.00 0.00 86 GLU A C 3
ATOM 4389 O O . GLU A 1 86 ? 8.615 -4.036 -4.369 1.00 0.00 86 GLU A O 3
ATOM 4402 N N . GLY A 1 87 ? 8.778 -3.373 -2.220 1.00 0.00 87 GLY A N 3
ATOM 4403 C CA . GLY A 1 87 ? 8.835 -1.966 -2.559 1.00 0.00 87 GLY A CA 3
ATOM 4404 C C . GLY A 1 87 ? 7.534 -1.478 -3.155 1.00 0.00 87 GLY A C 3
ATOM 4405 O O . GLY A 1 87 ? 6.501 -1.473 -2.492 1.00 0.00 87 GLY A O 3
ATOM 4409 N N . VAL A 1 88 ? 7.590 -1.070 -4.411 1.00 0.00 88 VAL A N 3
ATOM 4410 C CA . VAL A 1 88 ? 6.400 -0.624 -5.121 1.00 0.00 88 VAL A CA 3
ATOM 4411 C C . VAL A 1 88 ? 5.975 -1.676 -6.152 1.00 0.00 88 VAL A C 3
ATOM 4412 O O . VAL A 1 88 ? 5.112 -1.440 -7.005 1.00 0.00 88 VAL A O 3
ATOM 4425 N N . LYS A 1 89 ? 6.593 -2.844 -6.059 1.00 0.00 89 LYS A N 3
ATOM 4426 C CA . LYS A 1 89 ? 6.302 -3.947 -6.957 1.00 0.00 89 LYS A CA 3
ATOM 4427 C C . LYS A 1 89 ? 5.738 -5.124 -6.179 1.00 0.00 89 LYS A C 3
ATOM 4428 O O . LYS A 1 89 ? 5.882 -5.202 -4.958 1.00 0.00 89 LYS A O 3
ATOM 4447 N N . LEU A 1 90 ? 5.104 -6.040 -6.886 1.00 0.00 90 LEU A N 3
ATOM 4448 C CA . LEU A 1 90 ? 4.645 -7.277 -6.284 1.00 0.00 90 LEU A CA 3
ATOM 4449 C C . LEU A 1 90 ? 5.472 -8.442 -6.803 1.00 0.00 90 LEU A C 3
ATOM 4450 O O . LEU A 1 90 ? 5.894 -8.457 -7.966 1.00 0.00 90 LEU A O 3
ATOM 4466 N N . VAL A 1 91 ? 5.706 -9.403 -5.939 1.00 0.00 91 VAL A N 3
ATOM 4467 C CA . VAL A 1 91 ? 6.366 -10.632 -6.325 1.00 0.00 91 VAL A CA 3
ATOM 4468 C C . VAL A 1 91 ? 5.310 -11.710 -6.460 1.00 0.00 91 VAL A C 3
ATOM 4469 O O . VAL A 1 91 ? 4.710 -12.130 -5.469 1.00 0.00 91 VAL A O 3
ATOM 4482 N N . VAL A 1 92 ? 5.048 -12.130 -7.683 1.00 0.00 92 VAL A N 3
ATOM 4483 C CA . VAL A 1 92 ? 3.958 -13.051 -7.937 1.00 0.00 92 VAL A CA 3
ATOM 4484 C C . VAL A 1 92 ? 4.451 -14.321 -8.609 1.00 0.00 92 VAL A C 3
ATOM 4485 O O . VAL A 1 92 ? 5.484 -14.325 -9.280 1.00 0.00 92 VAL A O 3
ATOM 4498 N N . GLU A 1 93 ? 3.712 -15.397 -8.408 1.00 0.00 93 GLU A N 3
ATOM 4499 C CA . GLU A 1 93 ? 4.021 -16.664 -9.041 1.00 0.00 93 GLU A CA 3
ATOM 4500 C C . GLU A 1 93 ? 2.866 -17.090 -9.921 1.00 0.00 93 GLU A C 3
ATOM 4501 O O . GLU A 1 93 ? 1.752 -16.584 -9.780 1.00 0.00 93 GLU A O 3
ATOM 4514 N N . LYS A 1 94 ? 3.131 -18.016 -10.819 1.00 0.00 94 LYS A N 3
ATOM 4515 C CA . LYS A 1 94 ? 2.109 -18.475 -11.736 1.00 0.00 94 LYS A CA 3
ATOM 4516 C C . LYS A 1 94 ? 1.234 -19.519 -11.082 1.00 0.00 94 LYS A C 3
ATOM 4517 O O . LYS A 1 94 ? 1.719 -20.481 -10.486 1.00 0.00 94 LYS A O 3
ATOM 4536 N N . LEU A 1 95 ? -0.054 -19.314 -11.207 1.00 0.00 95 LEU A N 3
ATOM 4537 C CA . LEU A 1 95 ? -1.028 -20.278 -10.761 1.00 0.00 95 LEU A CA 3
ATOM 4538 C C . LEU A 1 95 ? -1.510 -21.074 -11.961 1.00 0.00 95 LEU A C 3
ATOM 4539 O O . LEU A 1 95 ? -1.424 -20.608 -13.101 1.00 0.00 95 LEU A O 3
ATOM 4555 N N . GLU A 1 96 ? -1.978 -22.274 -11.711 1.00 0.00 96 GLU A N 3
ATOM 4556 C CA . GLU A 1 96 ? -2.558 -23.085 -12.759 1.00 0.00 96 GLU A CA 3
ATOM 4557 C C . GLU A 1 96 ? -4.043 -22.786 -12.835 1.00 0.00 96 GLU A C 3
ATOM 4558 O O . GLU A 1 96 ? -4.756 -22.936 -11.841 1.00 0.00 96 GLU A O 3
ATOM 4571 N N . GLU A 1 97 ? -4.491 -22.335 -13.998 1.00 0.00 97 GLU A N 3
ATOM 4572 C CA . GLU A 1 97 ? -5.873 -21.946 -14.193 1.00 0.00 97 GLU A CA 3
ATOM 4573 C C . GLU A 1 97 ? -6.814 -23.094 -13.830 1.00 0.00 97 GLU A C 3
ATOM 4574 O O . GLU A 1 97 ? -6.869 -24.130 -14.499 1.00 0.00 97 GLU A O 3
ATOM 4587 N N . GLN A 1 98 ? -7.535 -22.892 -12.741 1.00 0.00 98 GLN A N 3
ATOM 4588 C CA . GLN A 1 98 ? -8.378 -23.918 -12.159 1.00 0.00 98 GLN A CA 3
ATOM 4589 C C . GLN A 1 98 ? -9.721 -24.006 -12.882 1.00 0.00 98 GLN A C 3
ATOM 4590 O O . GLN A 1 98 ? -10.747 -23.517 -12.402 1.00 0.00 98 GLN A O 3
ATOM 4604 N N . LYS A 1 99 ? -9.705 -24.611 -14.060 1.00 0.00 99 LYS A N 3
ATOM 4605 C CA . LYS A 1 99 ? -10.929 -24.834 -14.806 1.00 0.00 99 LYS A CA 3
ATOM 4606 C C . LYS A 1 99 ? -11.629 -26.082 -14.289 1.00 0.00 99 LYS A C 3
ATOM 4607 O O . LYS A 1 99 ? -11.606 -27.137 -14.922 1.00 0.00 99 LYS A O 3
ATOM 4626 N N . GLY A 1 100 ? -12.203 -25.962 -13.105 1.00 0.00 100 GLY A N 3
ATOM 4627 C CA . GLY A 1 100 ? -12.948 -27.053 -12.522 1.00 0.00 100 GLY A CA 3
ATOM 4628 C C . GLY A 1 100 ? -14.397 -26.680 -12.340 1.00 0.00 100 GLY A C 3
ATOM 4629 O O . GLY A 1 100 ? -15.255 -27.083 -13.126 1.00 0.00 100 GLY A O 3
ATOM 4633 N N . SER A 1 101 ? -14.669 -25.897 -11.313 1.00 0.00 101 SER A N 3
ATOM 4634 C CA . SER A 1 101 ? -16.008 -25.400 -11.072 1.00 0.00 101 SER A CA 3
ATOM 4635 C C . SER A 1 101 ? -16.069 -23.906 -11.373 1.00 0.00 101 SER A C 3
ATOM 4636 O O . SER A 1 101 ? -16.402 -23.547 -12.521 1.00 0.00 101 SER A O 3
ATOM 4645 N N . MET A 1 1 ? 3.247 -5.048 -41.557 1.00 0.00 1 MET A N 4
ATOM 4646 C CA . MET A 1 1 ? 3.974 -5.229 -40.281 1.00 0.00 1 MET A CA 4
ATOM 4647 C C . MET A 1 1 ? 4.018 -6.705 -39.912 1.00 0.00 1 MET A C 4
ATOM 4648 O O . MET A 1 1 ? 3.019 -7.275 -39.470 1.00 0.00 1 MET A O 4
ATOM 4662 N N . GLY A 1 2 ? 5.173 -7.321 -40.113 1.00 0.00 2 GLY A N 4
ATOM 4663 C CA . GLY A 1 2 ? 5.351 -8.720 -39.780 1.00 0.00 2 GLY A CA 4
ATOM 4664 C C . GLY A 1 2 ? 6.623 -8.944 -38.995 1.00 0.00 2 GLY A C 4
ATOM 4665 O O . GLY A 1 2 ? 7.714 -8.975 -39.561 1.00 0.00 2 GLY A O 4
ATOM 4669 N N . SER A 1 3 ? 6.490 -9.081 -37.689 1.00 0.00 3 SER A N 4
ATOM 4670 C CA . SER A 1 3 ? 7.645 -9.206 -36.817 1.00 0.00 3 SER A CA 4
ATOM 4671 C C . SER A 1 3 ? 7.778 -10.628 -36.284 1.00 0.00 3 SER A C 4
ATOM 4672 O O . SER A 1 3 ? 6.794 -11.233 -35.857 1.00 0.00 3 SER A O 4
ATOM 4680 N N . SER A 1 4 ? 8.995 -11.156 -36.327 1.00 0.00 4 SER A N 4
ATOM 4681 C CA . SER A 1 4 ? 9.270 -12.491 -35.819 1.00 0.00 4 SER A CA 4
ATOM 4682 C C . SER A 1 4 ? 10.340 -12.438 -34.730 1.00 0.00 4 SER A C 4
ATOM 4683 O O . SER A 1 4 ? 11.532 -12.311 -35.018 1.00 0.00 4 SER A O 4
ATOM 4691 N N . HIS A 1 5 ? 9.907 -12.503 -33.480 1.00 0.00 5 HIS A N 4
ATOM 4692 C CA . HIS A 1 5 ? 10.822 -12.471 -32.351 1.00 0.00 5 HIS A CA 4
ATOM 4693 C C . HIS A 1 5 ? 10.412 -13.498 -31.299 1.00 0.00 5 HIS A C 4
ATOM 4694 O O . HIS A 1 5 ? 9.233 -13.631 -30.970 1.00 0.00 5 HIS A O 4
ATOM 4709 N N . HIS A 1 6 ? 11.390 -14.228 -30.785 1.00 0.00 6 HIS A N 4
ATOM 4710 C CA . HIS A 1 6 ? 11.153 -15.180 -29.709 1.00 0.00 6 HIS A CA 4
ATOM 4711 C C . HIS A 1 6 ? 11.975 -14.796 -28.489 1.00 0.00 6 HIS A C 4
ATOM 4712 O O . HIS A 1 6 ? 13.032 -14.180 -28.617 1.00 0.00 6 HIS A O 4
ATOM 4727 N N . HIS A 1 7 ? 11.486 -15.146 -27.310 1.00 0.00 7 HIS A N 4
ATOM 4728 C CA . HIS A 1 7 ? 12.217 -14.890 -26.076 1.00 0.00 7 HIS A CA 4
ATOM 4729 C C . HIS A 1 7 ? 12.475 -16.194 -25.336 1.00 0.00 7 HIS A C 4
ATOM 4730 O O . HIS A 1 7 ? 11.627 -16.688 -24.591 1.00 0.00 7 HIS A O 4
ATOM 4745 N N . HIS A 1 8 ? 13.653 -16.752 -25.559 1.00 0.00 8 HIS A N 4
ATOM 4746 C CA . HIS A 1 8 ? 14.012 -18.042 -24.999 1.00 0.00 8 HIS A CA 4
ATOM 4747 C C . HIS A 1 8 ? 15.377 -17.972 -24.322 1.00 0.00 8 HIS A C 4
ATOM 4748 O O . HIS A 1 8 ? 16.411 -17.963 -24.988 1.00 0.00 8 HIS A O 4
ATOM 4763 N N . HIS A 1 9 ? 15.369 -17.895 -22.999 1.00 0.00 9 HIS A N 4
ATOM 4764 C CA . HIS A 1 9 ? 16.601 -17.899 -22.224 1.00 0.00 9 HIS A CA 4
ATOM 4765 C C . HIS A 1 9 ? 16.442 -18.770 -20.992 1.00 0.00 9 HIS A C 4
ATOM 4766 O O . HIS A 1 9 ? 15.645 -18.468 -20.108 1.00 0.00 9 HIS A O 4
ATOM 4781 N N . HIS A 1 10 ? 17.197 -19.855 -20.943 1.00 0.00 10 HIS A N 4
ATOM 4782 C CA . HIS A 1 10 ? 17.139 -20.779 -19.820 1.00 0.00 10 HIS A CA 4
ATOM 4783 C C . HIS A 1 10 ? 18.215 -20.420 -18.805 1.00 0.00 10 HIS A C 4
ATOM 4784 O O . HIS A 1 10 ? 19.403 -20.644 -19.041 1.00 0.00 10 HIS A O 4
ATOM 4799 N N . SER A 1 11 ? 17.796 -19.848 -17.687 1.00 0.00 11 SER A N 4
ATOM 4800 C CA . SER A 1 11 ? 18.728 -19.405 -16.662 1.00 0.00 11 SER A CA 4
ATOM 4801 C C . SER A 1 11 ? 18.423 -20.087 -15.332 1.00 0.00 11 SER A C 4
ATOM 4802 O O . SER A 1 11 ? 17.398 -20.757 -15.193 1.00 0.00 11 SER A O 4
ATOM 4810 N N . SER A 1 12 ? 19.317 -19.920 -14.368 1.00 0.00 12 SER A N 4
ATOM 4811 C CA . SER A 1 12 ? 19.128 -20.482 -13.043 1.00 0.00 12 SER A CA 4
ATOM 4812 C C . SER A 1 12 ? 18.224 -19.564 -12.220 1.00 0.00 12 SER A C 4
ATOM 4813 O O . SER A 1 12 ? 18.245 -18.341 -12.394 1.00 0.00 12 SER A O 4
ATOM 4821 N N . GLY A 1 13 ? 17.425 -20.155 -11.343 1.00 0.00 13 GLY A N 4
ATOM 4822 C CA . GLY A 1 13 ? 16.506 -19.384 -10.538 1.00 0.00 13 GLY A CA 4
ATOM 4823 C C . GLY A 1 13 ? 17.116 -18.962 -9.221 1.00 0.00 13 GLY A C 4
ATOM 4824 O O . GLY A 1 13 ? 18.274 -19.277 -8.933 1.00 0.00 13 GLY A O 4
ATOM 4828 N N . ARG A 1 14 ? 16.335 -18.253 -8.423 1.00 0.00 14 ARG A N 4
ATOM 4829 C CA . ARG A 1 14 ? 16.790 -17.781 -7.126 1.00 0.00 14 ARG A CA 4
ATOM 4830 C C . ARG A 1 14 ? 16.269 -18.699 -6.029 1.00 0.00 14 ARG A C 4
ATOM 4831 O O . ARG A 1 14 ? 15.231 -19.341 -6.196 1.00 0.00 14 ARG A O 4
ATOM 4852 N N . GLU A 1 15 ? 16.984 -18.766 -4.918 1.00 0.00 15 GLU A N 4
ATOM 4853 C CA . GLU A 1 15 ? 16.580 -19.618 -3.808 1.00 0.00 15 GLU A CA 4
ATOM 4854 C C . GLU A 1 15 ? 15.515 -18.927 -2.959 1.00 0.00 15 GLU A C 4
ATOM 4855 O O . GLU A 1 15 ? 15.351 -17.707 -3.026 1.00 0.00 15 GLU A O 4
ATOM 4868 N N . ASN A 1 16 ? 14.788 -19.711 -2.174 1.00 0.00 16 ASN A N 4
ATOM 4869 C CA . ASN A 1 16 ? 13.784 -19.168 -1.269 1.00 0.00 16 ASN A CA 4
ATOM 4870 C C . ASN A 1 16 ? 14.470 -18.463 -0.103 1.00 0.00 16 ASN A C 4
ATOM 4871 O O . ASN A 1 16 ? 15.209 -19.083 0.659 1.00 0.00 16 ASN A O 4
ATOM 4882 N N . LEU A 1 17 ? 14.233 -17.168 0.023 1.00 0.00 17 LEU A N 4
ATOM 4883 C CA . LEU A 1 17 ? 14.896 -16.365 1.042 1.00 0.00 17 LEU A CA 4
ATOM 4884 C C . LEU A 1 17 ? 14.062 -16.295 2.315 1.00 0.00 17 LEU A C 4
ATOM 4885 O O . LEU A 1 17 ? 12.832 -16.316 2.265 1.00 0.00 17 LEU A O 4
ATOM 4901 N N . TYR A 1 18 ? 14.738 -16.231 3.453 1.00 0.00 18 TYR A N 4
ATOM 4902 C CA . TYR A 1 18 ? 14.066 -16.093 4.734 1.00 0.00 18 TYR A CA 4
ATOM 4903 C C . TYR A 1 18 ? 13.985 -14.624 5.129 1.00 0.00 18 TYR A C 4
ATOM 4904 O O . TYR A 1 18 ? 14.998 -13.924 5.163 1.00 0.00 18 TYR A O 4
ATOM 4922 N N . PHE A 1 19 ? 12.780 -14.161 5.409 1.00 0.00 19 PHE A N 4
ATOM 4923 C CA . PHE A 1 19 ? 12.566 -12.793 5.844 1.00 0.00 19 PHE A CA 4
ATOM 4924 C C . PHE A 1 19 ? 11.695 -12.774 7.089 1.00 0.00 19 PHE A C 4
ATOM 4925 O O . PHE A 1 19 ? 10.601 -13.333 7.096 1.00 0.00 19 PHE A O 4
ATOM 4942 N N . GLN A 1 20 ? 12.191 -12.146 8.140 1.00 0.00 20 GLN A N 4
ATOM 4943 C CA . GLN A 1 20 ? 11.431 -12.006 9.370 1.00 0.00 20 GLN A CA 4
ATOM 4944 C C . GLN A 1 20 ? 10.641 -10.707 9.335 1.00 0.00 20 GLN A C 4
ATOM 4945 O O . GLN A 1 20 ? 11.222 -9.619 9.360 1.00 0.00 20 GLN A O 4
ATOM 4959 N N . GLY A 1 21 ? 9.325 -10.826 9.244 1.00 0.00 21 GLY A N 4
ATOM 4960 C CA . GLY A 1 21 ? 8.471 -9.657 9.180 1.00 0.00 21 GLY A CA 4
ATOM 4961 C C . GLY A 1 21 ? 8.400 -8.916 10.500 1.00 0.00 21 GLY A C 4
ATOM 4962 O O . GLY A 1 21 ? 8.686 -9.482 11.557 1.00 0.00 21 GLY A O 4
ATOM 4966 N N . HIS A 1 22 ? 8.036 -7.644 10.441 1.00 0.00 22 HIS A N 4
ATOM 4967 C CA . HIS A 1 22 ? 7.930 -6.822 11.640 1.00 0.00 22 HIS A CA 4
ATOM 4968 C C . HIS A 1 22 ? 6.605 -6.077 11.654 1.00 0.00 22 HIS A C 4
ATOM 4969 O O . HIS A 1 22 ? 5.895 -6.035 10.646 1.00 0.00 22 HIS A O 4
ATOM 4984 N N . MET A 1 23 ? 6.277 -5.486 12.792 1.00 0.00 23 MET A N 4
ATOM 4985 C CA . MET A 1 23 ? 5.026 -4.764 12.938 1.00 0.00 23 MET A CA 4
ATOM 4986 C C . MET A 1 23 ? 5.161 -3.360 12.370 1.00 0.00 23 MET A C 4
ATOM 4987 O O . MET A 1 23 ? 6.155 -2.673 12.618 1.00 0.00 23 MET A O 4
ATOM 5001 N N . ALA A 1 24 ? 4.179 -2.949 11.588 1.00 0.00 24 ALA A N 4
ATOM 5002 C CA . ALA A 1 24 ? 4.172 -1.614 11.023 1.00 0.00 24 ALA A CA 4
ATOM 5003 C C . ALA A 1 24 ? 3.454 -0.657 11.962 1.00 0.00 24 ALA A C 4
ATOM 5004 O O . ALA A 1 24 ? 2.357 -0.950 12.441 1.00 0.00 24 ALA A O 4
ATOM 5011 N N . ALA A 1 25 ? 4.079 0.473 12.236 1.00 0.00 25 ALA A N 4
ATOM 5012 C CA . ALA A 1 25 ? 3.510 1.454 13.142 1.00 0.00 25 ALA A CA 4
ATOM 5013 C C . ALA A 1 25 ? 2.899 2.609 12.366 1.00 0.00 25 ALA A C 4
ATOM 5014 O O . ALA A 1 25 ? 3.571 3.602 12.080 1.00 0.00 25 ALA A O 4
ATOM 5021 N N . ARG A 1 26 ? 1.633 2.471 12.002 1.00 0.00 26 ARG A N 4
ATOM 5022 C CA . ARG A 1 26 ? 0.937 3.525 11.289 1.00 0.00 26 ARG A CA 4
ATOM 5023 C C . ARG A 1 26 ? 0.407 4.544 12.283 1.00 0.00 26 ARG A C 4
ATOM 5024 O O . ARG A 1 26 ? -0.753 4.488 12.697 1.00 0.00 26 ARG A O 4
ATOM 5045 N N . ILE A 1 27 ? 1.280 5.446 12.697 1.00 0.00 27 ILE A N 4
ATOM 5046 C CA . ILE A 1 27 ? 0.924 6.461 13.674 1.00 0.00 27 ILE A CA 4
ATOM 5047 C C . ILE A 1 27 ? 0.333 7.676 12.976 1.00 0.00 27 ILE A C 4
ATOM 5048 O O . ILE A 1 27 ? 0.887 8.160 11.986 1.00 0.00 27 ILE A O 4
ATOM 5064 N N . THR A 1 28 ? -0.792 8.152 13.493 1.00 0.00 28 THR A N 4
ATOM 5065 C CA . THR A 1 28 ? -1.459 9.315 12.937 1.00 0.00 28 THR A CA 4
ATOM 5066 C C . THR A 1 28 ? -0.523 10.526 12.916 1.00 0.00 28 THR A C 4
ATOM 5067 O O . THR A 1 28 ? -0.171 11.079 13.963 1.00 0.00 28 THR A O 4
ATOM 5078 N N . GLY A 1 29 ? -0.115 10.915 11.717 1.00 0.00 29 GLY A N 4
ATOM 5079 C CA . GLY A 1 29 ? 0.833 11.997 11.557 1.00 0.00 29 GLY A CA 4
ATOM 5080 C C . GLY A 1 29 ? 1.689 11.809 10.321 1.00 0.00 29 GLY A C 4
ATOM 5081 O O . GLY A 1 29 ? 2.367 12.734 9.876 1.00 0.00 29 GLY A O 4
ATOM 5085 N N . GLU A 1 30 ? 1.658 10.603 9.768 1.00 0.00 30 GLU A N 4
ATOM 5086 C CA . GLU A 1 30 ? 2.392 10.295 8.548 1.00 0.00 30 GLU A CA 4
ATOM 5087 C C . GLU A 1 30 ? 1.597 10.739 7.315 1.00 0.00 30 GLU A C 4
ATOM 5088 O O . GLU A 1 30 ? 0.378 10.903 7.380 1.00 0.00 30 GLU A O 4
ATOM 5101 N N . PRO A 1 31 ? 2.295 10.982 6.191 1.00 0.00 31 PRO A N 4
ATOM 5102 C CA . PRO A 1 31 ? 1.682 11.455 4.933 1.00 0.00 31 PRO A CA 4
ATOM 5103 C C . PRO A 1 31 ? 0.660 10.484 4.326 1.00 0.00 31 PRO A C 4
ATOM 5104 O O . PRO A 1 31 ? -0.007 10.819 3.345 1.00 0.00 31 PRO A O 4
ATOM 5115 N N . SER A 1 32 ? 0.555 9.289 4.901 1.00 0.00 32 SER A N 4
ATOM 5116 C CA . SER A 1 32 ? -0.370 8.266 4.423 1.00 0.00 32 SER A CA 4
ATOM 5117 C C . SER A 1 32 ? -0.049 7.868 2.982 1.00 0.00 32 SER A C 4
ATOM 5118 O O . SER A 1 32 ? -0.887 7.986 2.085 1.00 0.00 32 SER A O 4
ATOM 5126 N N . LYS A 1 33 ? 1.170 7.387 2.766 1.00 0.00 33 LYS A N 4
ATOM 5127 C CA . LYS A 1 33 ? 1.608 7.008 1.432 1.00 0.00 33 LYS A CA 4
ATOM 5128 C C . LYS A 1 33 ? 1.100 5.626 1.048 1.00 0.00 33 LYS A C 4
ATOM 5129 O O . LYS A 1 33 ? 0.577 4.884 1.884 1.00 0.00 33 LYS A O 4
ATOM 5148 N N . LYS A 1 34 ? 1.271 5.299 -0.227 1.00 0.00 34 LYS A N 4
ATOM 5149 C CA . LYS A 1 34 ? 0.799 4.042 -0.794 1.00 0.00 34 LYS A CA 4
ATOM 5150 C C . LYS A 1 34 ? 1.373 2.837 -0.053 1.00 0.00 34 LYS A C 4
ATOM 5151 O O . LYS A 1 34 ? 2.590 2.707 0.122 1.00 0.00 34 LYS A O 4
ATOM 5170 N N . ALA A 1 35 ? 0.487 1.966 0.388 1.00 0.00 35 ALA A N 4
ATOM 5171 C CA . ALA A 1 35 ? 0.883 0.764 1.097 1.00 0.00 35 ALA A CA 4
ATOM 5172 C C . ALA A 1 35 ? 0.109 -0.435 0.576 1.00 0.00 35 ALA A C 4
ATOM 5173 O O . ALA A 1 35 ? -1.124 -0.453 0.601 1.00 0.00 35 ALA A O 4
ATOM 5180 N N . VAL A 1 36 ? 0.835 -1.425 0.083 1.00 0.00 36 VAL A N 4
ATOM 5181 C CA . VAL A 1 36 ? 0.210 -2.640 -0.403 1.00 0.00 36 VAL A CA 4
ATOM 5182 C C . VAL A 1 36 ? -0.141 -3.532 0.774 1.00 0.00 36 VAL A C 4
ATOM 5183 O O . VAL A 1 36 ? 0.737 -3.966 1.518 1.00 0.00 36 VAL A O 4
ATOM 5196 N N . SER A 1 37 ? -1.425 -3.775 0.940 1.00 0.00 37 SER A N 4
ATOM 5197 C CA . SER A 1 37 ? -1.927 -4.543 2.064 1.00 0.00 37 SER A CA 4
ATOM 5198 C C . SER A 1 37 ? -1.422 -5.984 2.024 1.00 0.00 37 SER A C 4
ATOM 5199 O O . SER A 1 37 ? -1.427 -6.628 0.973 1.00 0.00 37 SER A O 4
ATOM 5207 N N . ASP A 1 38 ? -0.998 -6.491 3.178 1.00 0.00 38 ASP A N 4
ATOM 5208 C CA . ASP A 1 38 ? -0.549 -7.871 3.281 1.00 0.00 38 ASP A CA 4
ATOM 5209 C C . ASP A 1 38 ? -1.754 -8.811 3.249 1.00 0.00 38 ASP A C 4
ATOM 5210 O O . ASP A 1 38 ? -1.604 -10.029 3.196 1.00 0.00 38 ASP A O 4
ATOM 5220 N N . ARG A 1 39 ? -2.954 -8.230 3.253 1.00 0.00 39 ARG A N 4
ATOM 5221 C CA . ARG A 1 39 ? -4.187 -9.003 3.124 1.00 0.00 39 ARG A CA 4
ATOM 5222 C C . ARG A 1 39 ? -4.354 -9.477 1.680 1.00 0.00 39 ARG A C 4
ATOM 5223 O O . ARG A 1 39 ? -5.291 -10.205 1.353 1.00 0.00 39 ARG A O 4
ATOM 5244 N N . LEU A 1 40 ? -3.436 -9.044 0.817 1.00 0.00 40 LEU A N 4
ATOM 5245 C CA . LEU A 1 40 ? -3.415 -9.478 -0.572 1.00 0.00 40 LEU A CA 4
ATOM 5246 C C . LEU A 1 40 ? -2.488 -10.682 -0.741 1.00 0.00 40 LEU A C 4
ATOM 5247 O O . LEU A 1 40 ? -2.474 -11.329 -1.791 1.00 0.00 40 LEU A O 4
ATOM 5263 N N . ILE A 1 41 ? -1.726 -10.982 0.307 1.00 0.00 41 ILE A N 4
ATOM 5264 C CA . ILE A 1 41 ? -0.785 -12.093 0.281 1.00 0.00 41 ILE A CA 4
ATOM 5265 C C . ILE A 1 41 ? -1.530 -13.417 0.255 1.00 0.00 41 ILE A C 4
ATOM 5266 O O . ILE A 1 41 ? -2.365 -13.695 1.117 1.00 0.00 41 ILE A O 4
ATOM 5282 N N . GLY A 1 42 ? -1.249 -14.214 -0.766 1.00 0.00 42 GLY A N 4
ATOM 5283 C CA . GLY A 1 42 ? -1.898 -15.496 -0.902 1.00 0.00 42 GLY A CA 4
ATOM 5284 C C . GLY A 1 42 ? -3.137 -15.413 -1.765 1.00 0.00 42 GLY A C 4
ATOM 5285 O O . GLY A 1 42 ? -3.795 -16.422 -2.017 1.00 0.00 42 GLY A O 4
ATOM 5289 N N . ARG A 1 43 ? -3.457 -14.210 -2.223 1.00 0.00 43 ARG A N 4
ATOM 5290 C CA . ARG A 1 43 ? -4.620 -14.013 -3.074 1.00 0.00 43 ARG A CA 4
ATOM 5291 C C . ARG A 1 43 ? -4.232 -14.033 -4.545 1.00 0.00 43 ARG A C 4
ATOM 5292 O O . ARG A 1 43 ? -3.050 -13.941 -4.891 1.00 0.00 43 ARG A O 4
ATOM 5313 N N . LYS A 1 44 ? -5.235 -14.156 -5.402 1.00 0.00 44 LYS A N 4
ATOM 5314 C CA . LYS A 1 44 ? -5.027 -14.271 -6.819 1.00 0.00 44 LYS A CA 4
ATOM 5315 C C . LYS A 1 44 ? -5.058 -12.913 -7.513 1.00 0.00 44 LYS A C 4
ATOM 5316 O O . LYS A 1 44 ? -5.659 -11.957 -7.023 1.00 0.00 44 LYS A O 4
ATOM 5335 N N . GLY A 1 45 ? -4.407 -12.856 -8.662 1.00 0.00 45 GLY A N 4
ATOM 5336 C CA . GLY A 1 45 ? -4.447 -11.686 -9.507 1.00 0.00 45 GLY A CA 4
ATOM 5337 C C . GLY A 1 45 ? -4.366 -12.093 -10.960 1.00 0.00 45 GLY A C 4
ATOM 5338 O O . GLY A 1 45 ? -4.051 -13.243 -11.257 1.00 0.00 45 GLY A O 4
ATOM 5342 N N . VAL A 1 46 ? -4.649 -11.176 -11.860 1.00 0.00 46 VAL A N 4
ATOM 5343 C CA . VAL A 1 46 ? -4.611 -11.472 -13.289 1.00 0.00 46 VAL A CA 4
ATOM 5344 C C . VAL A 1 46 ? -3.487 -10.689 -13.968 1.00 0.00 46 VAL A C 4
ATOM 5345 O O . VAL A 1 46 ? -3.194 -9.555 -13.586 1.00 0.00 46 VAL A O 4
ATOM 5358 N N . VAL A 1 47 ? -2.849 -11.305 -14.953 1.00 0.00 47 VAL A N 4
ATOM 5359 C CA . VAL A 1 47 ? -1.736 -10.678 -15.654 1.00 0.00 47 VAL A CA 4
ATOM 5360 C C . VAL A 1 47 ? -2.235 -9.789 -16.787 1.00 0.00 47 VAL A C 4
ATOM 5361 O O . VAL A 1 47 ? -2.788 -10.273 -17.778 1.00 0.00 47 VAL A O 4
ATOM 5374 N N . MET A 1 48 ? -2.027 -8.488 -16.635 1.00 0.00 48 MET A N 4
ATOM 5375 C CA . MET A 1 48 ? -2.469 -7.514 -17.621 1.00 0.00 48 MET A CA 4
ATOM 5376 C C . MET A 1 48 ? -1.370 -7.254 -18.646 1.00 0.00 48 MET A C 4
ATOM 5377 O O . MET A 1 48 ? -1.644 -7.012 -19.822 1.00 0.00 48 MET A O 4
ATOM 5391 N N . GLU A 1 49 ? -0.126 -7.295 -18.189 1.00 0.00 49 GLU A N 4
ATOM 5392 C CA . GLU A 1 49 ? 1.018 -7.069 -19.060 1.00 0.00 49 GLU A CA 4
ATOM 5393 C C . GLU A 1 49 ? 2.069 -8.153 -18.846 1.00 0.00 49 GLU A C 4
ATOM 5394 O O . GLU A 1 49 ? 2.234 -8.643 -17.729 1.00 0.00 49 GLU A O 4
ATOM 5407 N N . ALA A 1 50 ? 2.775 -8.508 -19.916 1.00 0.00 50 ALA A N 4
ATOM 5408 C CA . ALA A 1 50 ? 3.770 -9.573 -19.878 1.00 0.00 50 ALA A CA 4
ATOM 5409 C C . ALA A 1 50 ? 4.867 -9.268 -18.864 1.00 0.00 50 ALA A C 4
ATOM 5410 O O . ALA A 1 50 ? 5.364 -8.141 -18.790 1.00 0.00 50 ALA A O 4
ATOM 5417 N N . ILE A 1 51 ? 5.230 -10.278 -18.086 1.00 0.00 51 ILE A N 4
ATOM 5418 C CA . ILE A 1 51 ? 6.206 -10.118 -17.021 1.00 0.00 51 ILE A CA 4
ATOM 5419 C C . ILE A 1 51 ? 7.462 -10.929 -17.314 1.00 0.00 51 ILE A C 4
ATOM 5420 O O . ILE A 1 51 ? 7.386 -12.107 -17.679 1.00 0.00 51 ILE A O 4
ATOM 5436 N N . SER A 1 52 ? 8.613 -10.293 -17.158 1.00 0.00 52 SER A N 4
ATOM 5437 C CA . SER A 1 52 ? 9.887 -10.972 -17.304 1.00 0.00 52 SER A CA 4
ATOM 5438 C C . SER A 1 52 ? 10.773 -10.680 -16.096 1.00 0.00 52 SER A C 4
ATOM 5439 O O . SER A 1 52 ? 10.500 -9.747 -15.340 1.00 0.00 52 SER A O 4
ATOM 5447 N N . PRO A 1 53 ? 11.826 -11.489 -15.889 1.00 0.00 53 PRO A N 4
ATOM 5448 C CA . PRO A 1 53 ? 12.775 -11.291 -14.788 1.00 0.00 53 PRO A CA 4
ATOM 5449 C C . PRO A 1 53 ? 13.358 -9.877 -14.765 1.00 0.00 53 PRO A C 4
ATOM 5450 O O . PRO A 1 53 ? 13.482 -9.267 -13.707 1.00 0.00 53 PRO A O 4
ATOM 5461 N N . GLN A 1 54 ? 13.710 -9.364 -15.939 1.00 0.00 54 GLN A N 4
ATOM 5462 C CA . GLN A 1 54 ? 14.299 -8.037 -16.046 1.00 0.00 54 GLN A CA 4
ATOM 5463 C C . GLN A 1 54 ? 13.220 -6.962 -16.090 1.00 0.00 54 GLN A C 4
ATOM 5464 O O . GLN A 1 54 ? 13.299 -5.959 -15.378 1.00 0.00 54 GLN A O 4
ATOM 5478 N N . ASN A 1 55 ? 12.201 -7.177 -16.912 1.00 0.00 55 ASN A N 4
ATOM 5479 C CA . ASN A 1 55 ? 11.160 -6.177 -17.102 1.00 0.00 55 ASN A CA 4
ATOM 5480 C C . ASN A 1 55 ? 9.868 -6.624 -16.442 1.00 0.00 55 ASN A C 4
ATOM 5481 O O . ASN A 1 55 ? 9.171 -7.511 -16.949 1.00 0.00 55 ASN A O 4
ATOM 5492 N N . SER A 1 56 ? 9.569 -6.026 -15.298 1.00 0.00 56 SER A N 4
ATOM 5493 C CA . SER A 1 56 ? 8.366 -6.354 -14.557 1.00 0.00 56 SER A CA 4
ATOM 5494 C C . SER A 1 56 ? 7.131 -5.916 -15.331 1.00 0.00 56 SER A C 4
ATOM 5495 O O . SER A 1 56 ? 7.172 -4.956 -16.108 1.00 0.00 56 SER A O 4
ATOM 5503 N N . GLY A 1 57 ? 6.032 -6.606 -15.096 1.00 0.00 57 GLY A N 4
ATOM 5504 C CA . GLY A 1 57 ? 4.819 -6.342 -15.837 1.00 0.00 57 GLY A CA 4
ATOM 5505 C C . GLY A 1 57 ? 3.728 -5.766 -14.964 1.00 0.00 57 GLY A C 4
ATOM 5506 O O . GLY A 1 57 ? 4.006 -5.198 -13.905 1.00 0.00 57 GLY A O 4
ATOM 5510 N N . LEU A 1 58 ? 2.490 -5.926 -15.398 1.00 0.00 58 LEU A N 4
ATOM 5511 C CA . LEU A 1 58 ? 1.351 -5.368 -14.687 1.00 0.00 58 LEU A CA 4
ATOM 5512 C C . LEU A 1 58 ? 0.337 -6.450 -14.360 1.00 0.00 58 LEU A C 4
ATOM 5513 O O . LEU A 1 58 ? -0.018 -7.263 -15.217 1.00 0.00 58 LEU A O 4
ATOM 5529 N N . VAL A 1 59 ? -0.127 -6.456 -13.126 1.00 0.00 59 VAL A N 4
ATOM 5530 C CA . VAL A 1 59 ? -1.146 -7.396 -12.697 1.00 0.00 59 VAL A CA 4
ATOM 5531 C C . VAL A 1 59 ? -2.280 -6.654 -12.010 1.00 0.00 59 VAL A C 4
ATOM 5532 O O . VAL A 1 59 ? -2.070 -5.595 -11.422 1.00 0.00 59 VAL A O 4
ATOM 5545 N N . LYS A 1 60 ? -3.479 -7.193 -12.099 1.00 0.00 60 LYS A N 4
ATOM 5546 C CA . LYS A 1 60 ? -4.626 -6.571 -11.466 1.00 0.00 60 LYS A CA 4
ATOM 5547 C C . LYS A 1 60 ? -5.092 -7.412 -10.289 1.00 0.00 60 LYS A C 4
ATOM 5548 O O . LYS A 1 60 ? -5.476 -8.570 -10.455 1.00 0.00 60 LYS A O 4
ATOM 5567 N N . VAL A 1 61 ? -5.040 -6.828 -9.103 1.00 0.00 61 VAL A N 4
ATOM 5568 C CA . VAL A 1 61 ? -5.456 -7.515 -7.894 1.00 0.00 61 VAL A CA 4
ATOM 5569 C C . VAL A 1 61 ? -6.798 -6.965 -7.437 1.00 0.00 61 VAL A C 4
ATOM 5570 O O . VAL A 1 61 ? -6.890 -5.812 -7.005 1.00 0.00 61 VAL A O 4
ATOM 5583 N N . ASP A 1 62 ? -7.833 -7.793 -7.569 1.00 0.00 62 ASP A N 4
ATOM 5584 C CA . ASP A 1 62 ? -9.212 -7.404 -7.259 1.00 0.00 62 ASP A CA 4
ATOM 5585 C C . ASP A 1 62 ? -9.694 -6.306 -8.205 1.00 0.00 62 ASP A C 4
ATOM 5586 O O . ASP A 1 62 ? -10.380 -6.581 -9.189 1.00 0.00 62 ASP A O 4
ATOM 5596 N N . GLY A 1 63 ? -9.311 -5.072 -7.924 1.00 0.00 63 GLY A N 4
ATOM 5597 C CA . GLY A 1 63 ? -9.708 -3.963 -8.766 1.00 0.00 63 GLY A CA 4
ATOM 5598 C C . GLY A 1 63 ? -8.581 -2.985 -9.024 1.00 0.00 63 GLY A C 4
ATOM 5599 O O . GLY A 1 63 ? -8.726 -2.068 -9.835 1.00 0.00 63 GLY A O 4
ATOM 5603 N N . GLU A 1 64 ? -7.453 -3.178 -8.354 1.00 0.00 64 GLU A N 4
ATOM 5604 C CA . GLU A 1 64 ? -6.332 -2.268 -8.490 1.00 0.00 64 GLU A CA 4
ATOM 5605 C C . GLU A 1 64 ? -5.230 -2.899 -9.327 1.00 0.00 64 GLU A C 4
ATOM 5606 O O . GLU A 1 64 ? -4.948 -4.091 -9.208 1.00 0.00 64 GLU A O 4
ATOM 5619 N N . THR A 1 65 ? -4.620 -2.101 -10.185 1.00 0.00 65 THR A N 4
ATOM 5620 C CA . THR A 1 65 ? -3.551 -2.584 -11.037 1.00 0.00 65 THR A CA 4
ATOM 5621 C C . THR A 1 65 ? -2.192 -2.238 -10.437 1.00 0.00 65 THR A C 4
ATOM 5622 O O . THR A 1 65 ? -1.895 -1.071 -10.172 1.00 0.00 65 THR A O 4
ATOM 5633 N N . TRP A 1 66 ? -1.382 -3.259 -10.222 1.00 0.00 66 TRP A N 4
ATOM 5634 C CA . TRP A 1 66 ? -0.070 -3.098 -9.617 1.00 0.00 66 TRP A CA 4
ATOM 5635 C C . TRP A 1 66 ? 0.997 -3.657 -10.544 1.00 0.00 66 TRP A C 4
ATOM 5636 O O . TRP A 1 66 ? 0.686 -4.373 -11.497 1.00 0.00 66 TRP A O 4
ATOM 5657 N N . ARG A 1 67 ? 2.248 -3.328 -10.272 1.00 0.00 67 ARG A N 4
ATOM 5658 C CA . ARG A 1 67 ? 3.354 -3.865 -11.040 1.00 0.00 67 ARG A CA 4
ATOM 5659 C C . ARG A 1 67 ? 3.819 -5.147 -10.379 1.00 0.00 67 ARG A C 4
ATOM 5660 O O . ARG A 1 67 ? 3.690 -5.301 -9.166 1.00 0.00 67 ARG A O 4
ATOM 5681 N N . ALA A 1 68 ? 4.377 -6.049 -11.155 1.00 0.00 68 ALA A N 4
ATOM 5682 C CA . ALA A 1 68 ? 4.745 -7.355 -10.635 1.00 0.00 68 ALA A CA 4
ATOM 5683 C C . ALA A 1 68 ? 5.988 -7.903 -11.313 1.00 0.00 68 ALA A C 4
ATOM 5684 O O . ALA A 1 68 ? 6.167 -7.746 -12.521 1.00 0.00 68 ALA A O 4
ATOM 5691 N N . THR A 1 69 ? 6.833 -8.542 -10.523 1.00 0.00 69 THR A N 4
ATOM 5692 C CA . THR A 1 69 ? 8.048 -9.164 -11.020 1.00 0.00 69 THR A CA 4
ATOM 5693 C C . THR A 1 69 ? 8.005 -10.661 -10.723 1.00 0.00 69 THR A C 4
ATOM 5694 O O . THR A 1 69 ? 7.194 -11.114 -9.907 1.00 0.00 69 THR A O 4
ATOM 5705 N N . SER A 1 70 ? 8.869 -11.419 -11.377 1.00 0.00 70 SER A N 4
ATOM 5706 C CA . SER A 1 70 ? 8.924 -12.855 -11.178 1.00 0.00 70 SER A CA 4
ATOM 5707 C C . SER A 1 70 ? 10.211 -13.407 -11.782 1.00 0.00 70 SER A C 4
ATOM 5708 O O . SER A 1 70 ? 10.934 -12.689 -12.475 1.00 0.00 70 SER A O 4
ATOM 5716 N N . GLY A 1 71 ? 10.495 -14.673 -11.506 1.00 0.00 71 GLY A N 4
ATOM 5717 C CA . GLY A 1 71 ? 11.661 -15.316 -12.078 1.00 0.00 71 GLY A CA 4
ATOM 5718 C C . GLY A 1 71 ? 11.317 -16.057 -13.350 1.00 0.00 71 GLY A C 4
ATOM 5719 O O . GLY A 1 71 ? 12.197 -16.443 -14.116 1.00 0.00 71 GLY A O 4
ATOM 5723 N N . THR A 1 72 ? 10.027 -16.259 -13.567 1.00 0.00 72 THR A N 4
ATOM 5724 C CA . THR A 1 72 ? 9.546 -16.939 -14.752 1.00 0.00 72 THR A CA 4
ATOM 5725 C C . THR A 1 72 ? 8.883 -15.933 -15.692 1.00 0.00 72 THR A C 4
ATOM 5726 O O . THR A 1 72 ? 8.611 -14.795 -15.304 1.00 0.00 72 THR A O 4
ATOM 5737 N N . VAL A 1 73 ? 8.624 -16.351 -16.922 1.00 0.00 73 VAL A N 4
ATOM 5738 C CA . VAL A 1 73 ? 7.992 -15.484 -17.903 1.00 0.00 73 VAL A CA 4
ATOM 5739 C C . VAL A 1 73 ? 6.479 -15.655 -17.859 1.00 0.00 73 VAL A C 4
ATOM 5740 O O . VAL A 1 73 ? 5.957 -16.726 -18.175 1.00 0.00 73 VAL A O 4
ATOM 5753 N N . LEU A 1 74 ? 5.787 -14.604 -17.450 1.00 0.00 74 LEU A N 4
ATOM 5754 C CA . LEU A 1 74 ? 4.339 -14.641 -17.328 1.00 0.00 74 LEU A CA 4
ATOM 5755 C C . LEU A 1 74 ? 3.690 -13.938 -18.512 1.00 0.00 74 LEU A C 4
ATOM 5756 O O . LEU A 1 74 ? 4.076 -12.820 -18.866 1.00 0.00 74 LEU A O 4
ATOM 5772 N N . ASP A 1 75 ? 2.708 -14.593 -19.122 1.00 0.00 75 ASP A N 4
ATOM 5773 C CA . ASP A 1 75 ? 2.058 -14.057 -20.311 1.00 0.00 75 ASP A CA 4
ATOM 5774 C C . ASP A 1 75 ? 0.735 -13.402 -19.943 1.00 0.00 75 ASP A C 4
ATOM 5775 O O . ASP A 1 75 ? 0.253 -13.538 -18.819 1.00 0.00 75 ASP A O 4
ATOM 5785 N N . VAL A 1 76 ? 0.147 -12.722 -20.905 1.00 0.00 76 VAL A N 4
ATOM 5786 C CA . VAL A 1 76 ? -1.062 -11.938 -20.671 1.00 0.00 76 VAL A CA 4
ATOM 5787 C C . VAL A 1 76 ? -2.301 -12.828 -20.689 1.00 0.00 76 VAL A C 4
ATOM 5788 O O . VAL A 1 76 ? -2.478 -13.651 -21.590 1.00 0.00 76 VAL A O 4
ATOM 5801 N N . GLY A 1 77 ? -3.150 -12.667 -19.682 1.00 0.00 77 GLY A N 4
ATOM 5802 C CA . GLY A 1 77 ? -4.360 -13.458 -19.599 1.00 0.00 77 GLY A CA 4
ATOM 5803 C C . GLY A 1 77 ? -4.279 -14.519 -18.523 1.00 0.00 77 GLY A C 4
ATOM 5804 O O . GLY A 1 77 ? -5.288 -15.121 -18.154 1.00 0.00 77 GLY A O 4
ATOM 5808 N N . GLU A 1 78 ? -3.072 -14.753 -18.025 1.00 0.00 78 GLU A N 4
ATOM 5809 C CA . GLU A 1 78 ? -2.853 -15.713 -16.964 1.00 0.00 78 GLU A CA 4
ATOM 5810 C C . GLU A 1 78 ? -3.268 -15.160 -15.614 1.00 0.00 78 GLU A C 4
ATOM 5811 O O . GLU A 1 78 ? -3.549 -13.968 -15.466 1.00 0.00 78 GLU A O 4
ATOM 5824 N N . GLU A 1 79 ? -3.284 -16.038 -14.630 1.00 0.00 79 GLU A N 4
ATOM 5825 C CA . GLU A 1 79 ? -3.572 -15.651 -13.262 1.00 0.00 79 GLU A CA 4
ATOM 5826 C C . GLU A 1 79 ? -2.366 -15.942 -12.387 1.00 0.00 79 GLU A C 4
ATOM 5827 O O . GLU A 1 79 ? -1.680 -16.950 -12.572 1.00 0.00 79 GLU A O 4
ATOM 5840 N N . VAL A 1 80 ? -2.100 -15.060 -11.445 1.00 0.00 80 VAL A N 4
ATOM 5841 C CA . VAL A 1 80 ? -0.951 -15.216 -10.575 1.00 0.00 80 VAL A CA 4
ATOM 5842 C C . VAL A 1 80 ? -1.360 -15.209 -9.115 1.00 0.00 80 VAL A C 4
ATOM 5843 O O . VAL A 1 80 ? -2.451 -14.768 -8.766 1.00 0.00 80 VAL A O 4
ATOM 5856 N N . SER A 1 81 ? -0.490 -15.733 -8.277 1.00 0.00 81 SER A N 4
ATOM 5857 C CA . SER A 1 81 ? -0.681 -15.675 -6.840 1.00 0.00 81 SER A CA 4
ATOM 5858 C C . SER A 1 81 ? 0.366 -14.754 -6.229 1.00 0.00 81 SER A C 4
ATOM 5859 O O . SER A 1 81 ? 1.562 -14.909 -6.493 1.00 0.00 81 SER A O 4
ATOM 5867 N N . VAL A 1 82 ? -0.083 -13.788 -5.439 1.00 0.00 82 VAL A N 4
ATOM 5868 C CA . VAL A 1 82 ? 0.820 -12.830 -4.818 1.00 0.00 82 VAL A CA 4
ATOM 5869 C C . VAL A 1 82 ? 1.583 -13.483 -3.675 1.00 0.00 82 VAL A C 4
ATOM 5870 O O . VAL A 1 82 ? 1.003 -13.842 -2.646 1.00 0.00 82 VAL A O 4
ATOM 5883 N N . LYS A 1 83 ? 2.884 -13.644 -3.872 1.00 0.00 83 LYS A N 4
ATOM 5884 C CA . LYS A 1 83 ? 3.739 -14.268 -2.890 1.00 0.00 83 LYS A CA 4
ATOM 5885 C C . LYS A 1 83 ? 4.210 -13.259 -1.855 1.00 0.00 83 LYS A C 4
ATOM 5886 O O . LYS A 1 83 ? 4.071 -13.484 -0.652 1.00 0.00 83 LYS A O 4
ATOM 5905 N N . ALA A 1 84 ? 4.753 -12.145 -2.327 1.00 0.00 84 ALA A N 4
ATOM 5906 C CA . ALA A 1 84 ? 5.319 -11.142 -1.437 1.00 0.00 84 ALA A CA 4
ATOM 5907 C C . ALA A 1 84 ? 5.296 -9.760 -2.072 1.00 0.00 84 ALA A C 4
ATOM 5908 O O . ALA A 1 84 ? 5.031 -9.614 -3.265 1.00 0.00 84 ALA A O 4
ATOM 5915 N N . ILE A 1 85 ? 5.569 -8.750 -1.263 1.00 0.00 85 ILE A N 4
ATOM 5916 C CA . ILE A 1 85 ? 5.614 -7.377 -1.731 1.00 0.00 85 ILE A CA 4
ATOM 5917 C C . ILE A 1 85 ? 7.061 -6.892 -1.722 1.00 0.00 85 ILE A C 4
ATOM 5918 O O . ILE A 1 85 ? 7.731 -6.983 -0.696 1.00 0.00 85 ILE A O 4
ATOM 5934 N N . GLU A 1 86 ? 7.549 -6.389 -2.852 1.00 0.00 86 GLU A N 4
ATOM 5935 C CA . GLU A 1 86 ? 8.933 -5.946 -2.932 1.00 0.00 86 GLU A CA 4
ATOM 5936 C C . GLU A 1 86 ? 9.026 -4.438 -2.749 1.00 0.00 86 GLU A C 4
ATOM 5937 O O . GLU A 1 86 ? 10.094 -3.841 -2.893 1.00 0.00 86 GLU A O 4
ATOM 5950 N N . GLY A 1 87 ? 7.901 -3.834 -2.425 1.00 0.00 87 GLY A N 4
ATOM 5951 C CA . GLY A 1 87 ? 7.849 -2.401 -2.253 1.00 0.00 87 GLY A CA 4
ATOM 5952 C C . GLY A 1 87 ? 6.841 -1.761 -3.175 1.00 0.00 87 GLY A C 4
ATOM 5953 O O . GLY A 1 87 ? 5.637 -1.813 -2.928 1.00 0.00 87 GLY A O 4
ATOM 5957 N N . VAL A 1 88 ? 7.334 -1.160 -4.239 1.00 0.00 88 VAL A N 4
ATOM 5958 C CA . VAL A 1 88 ? 6.476 -0.513 -5.222 1.00 0.00 88 VAL A CA 4
ATOM 5959 C C . VAL A 1 88 ? 5.870 -1.534 -6.187 1.00 0.00 88 VAL A C 4
ATOM 5960 O O . VAL A 1 88 ? 4.891 -1.252 -6.885 1.00 0.00 88 VAL A O 4
ATOM 5973 N N . LYS A 1 89 ? 6.439 -2.729 -6.205 1.00 0.00 89 LYS A N 4
ATOM 5974 C CA . LYS A 1 89 ? 5.970 -3.784 -7.084 1.00 0.00 89 LYS A CA 4
ATOM 5975 C C . LYS A 1 89 ? 5.631 -5.029 -6.272 1.00 0.00 89 LYS A C 4
ATOM 5976 O O . LYS A 1 89 ? 5.812 -5.049 -5.053 1.00 0.00 89 LYS A O 4
ATOM 5995 N N . LEU A 1 90 ? 5.153 -6.063 -6.947 1.00 0.00 90 LEU A N 4
ATOM 5996 C CA . LEU A 1 90 ? 4.746 -7.290 -6.276 1.00 0.00 90 LEU A CA 4
ATOM 5997 C C . LEU A 1 90 ? 5.550 -8.477 -6.790 1.00 0.00 90 LEU A C 4
ATOM 5998 O O . LEU A 1 90 ? 5.983 -8.495 -7.941 1.00 0.00 90 LEU A O 4
ATOM 6014 N N . VAL A 1 91 ? 5.747 -9.464 -5.930 1.00 0.00 91 VAL A N 4
ATOM 6015 C CA . VAL A 1 91 ? 6.378 -10.711 -6.329 1.00 0.00 91 VAL A CA 4
ATOM 6016 C C . VAL A 1 91 ? 5.305 -11.778 -6.496 1.00 0.00 91 VAL A C 4
ATOM 6017 O O . VAL A 1 91 ? 4.697 -12.213 -5.517 1.00 0.00 91 VAL A O 4
ATOM 6030 N N . VAL A 1 92 ? 5.053 -12.174 -7.734 1.00 0.00 92 VAL A N 4
ATOM 6031 C CA . VAL A 1 92 ? 3.970 -13.104 -8.024 1.00 0.00 92 VAL A CA 4
ATOM 6032 C C . VAL A 1 92 ? 4.473 -14.319 -8.792 1.00 0.00 92 VAL A C 4
ATOM 6033 O O . VAL A 1 92 ? 5.540 -14.287 -9.410 1.00 0.00 92 VAL A O 4
ATOM 6046 N N . GLU A 1 93 ? 3.697 -15.390 -8.740 1.00 0.00 93 GLU A N 4
ATOM 6047 C CA . GLU A 1 93 ? 4.005 -16.600 -9.491 1.00 0.00 93 GLU A CA 4
ATOM 6048 C C . GLU A 1 93 ? 2.771 -17.080 -10.239 1.00 0.00 93 GLU A C 4
ATOM 6049 O O . GLU A 1 93 ? 1.652 -16.684 -9.917 1.00 0.00 93 GLU A O 4
ATOM 6062 N N . LYS A 1 94 ? 2.984 -17.940 -11.224 1.00 0.00 94 LYS A N 4
ATOM 6063 C CA . LYS A 1 94 ? 1.901 -18.431 -12.065 1.00 0.00 94 LYS A CA 4
ATOM 6064 C C . LYS A 1 94 ? 1.006 -19.373 -11.278 1.00 0.00 94 LYS A C 4
ATOM 6065 O O . LYS A 1 94 ? 1.489 -20.289 -10.610 1.00 0.00 94 LYS A O 4
ATOM 6084 N N . LEU A 1 95 ? -0.293 -19.143 -11.359 1.00 0.00 95 LEU A N 4
ATOM 6085 C CA . LEU A 1 95 ? -1.254 -20.017 -10.717 1.00 0.00 95 LEU A CA 4
ATOM 6086 C C . LEU A 1 95 ? -1.206 -21.377 -11.394 1.00 0.00 95 LEU A C 4
ATOM 6087 O O . LEU A 1 95 ? -1.177 -21.474 -12.624 1.00 0.00 95 LEU A O 4
ATOM 6103 N N . GLU A 1 96 ? -1.187 -22.421 -10.589 1.00 0.00 96 GLU A N 4
ATOM 6104 C CA . GLU A 1 96 ? -0.968 -23.760 -11.102 1.00 0.00 96 GLU A CA 4
ATOM 6105 C C . GLU A 1 96 ? -2.252 -24.392 -11.611 1.00 0.00 96 GLU A C 4
ATOM 6106 O O . GLU A 1 96 ? -3.030 -24.961 -10.841 1.00 0.00 96 GLU A O 4
ATOM 6119 N N . GLU A 1 97 ? -2.487 -24.267 -12.903 1.00 0.00 97 GLU A N 4
ATOM 6120 C CA . GLU A 1 97 ? -3.513 -25.054 -13.553 1.00 0.00 97 GLU A CA 4
ATOM 6121 C C . GLU A 1 97 ? -2.849 -26.295 -14.130 1.00 0.00 97 GLU A C 4
ATOM 6122 O O . GLU A 1 97 ? -2.308 -26.268 -15.238 1.00 0.00 97 GLU A O 4
ATOM 6135 N N . GLN A 1 98 ? -2.855 -27.365 -13.356 1.00 0.00 98 GLN A N 4
ATOM 6136 C CA . GLN A 1 98 ? -2.111 -28.563 -13.706 1.00 0.00 98 GLN A CA 4
ATOM 6137 C C . GLN A 1 98 ? -3.008 -29.548 -14.434 1.00 0.00 98 GLN A C 4
ATOM 6138 O O . GLN A 1 98 ? -4.235 -29.467 -14.330 1.00 0.00 98 GLN A O 4
ATOM 6152 N N . LYS A 1 99 ? -2.383 -30.473 -15.163 1.00 0.00 99 LYS A N 4
ATOM 6153 C CA . LYS A 1 99 ? -3.099 -31.502 -15.914 1.00 0.00 99 LYS A CA 4
ATOM 6154 C C . LYS A 1 99 ? -3.859 -30.878 -17.079 1.00 0.00 99 LYS A C 4
ATOM 6155 O O . LYS A 1 99 ? -3.577 -29.743 -17.483 1.00 0.00 99 LYS A O 4
ATOM 6174 N N . GLY A 1 100 ? -4.800 -31.625 -17.625 1.00 0.00 100 GLY A N 4
ATOM 6175 C CA . GLY A 1 100 ? -5.592 -31.135 -18.728 1.00 0.00 100 GLY A CA 4
ATOM 6176 C C . GLY A 1 100 ? -6.638 -32.143 -19.142 1.00 0.00 100 GLY A C 4
ATOM 6177 O O . GLY A 1 100 ? -6.826 -33.149 -18.455 1.00 0.00 100 GLY A O 4
ATOM 6181 N N . SER A 1 101 ? -7.313 -31.873 -20.253 1.00 0.00 101 SER A N 4
ATOM 6182 C CA . SER A 1 101 ? -8.347 -32.761 -20.779 1.00 0.00 101 SER A CA 4
ATOM 6183 C C . SER A 1 101 ? -9.464 -32.969 -19.750 1.00 0.00 101 SER A C 4
ATOM 6184 O O . SER A 1 101 ? -9.614 -34.100 -19.235 1.00 0.00 101 SER A O 4
ATOM 6193 N N . MET A 1 1 ? -65.591 2.639 -2.645 1.00 0.00 1 MET A N 5
ATOM 6194 C CA . MET A 1 1 ? -65.556 3.422 -1.390 1.00 0.00 1 MET A CA 5
ATOM 6195 C C . MET A 1 1 ? -64.246 4.194 -1.273 1.00 0.00 1 MET A C 5
ATOM 6196 O O . MET A 1 1 ? -63.191 3.617 -1.001 1.00 0.00 1 MET A O 5
ATOM 6210 N N . GLY A 1 2 ? -64.317 5.496 -1.487 1.00 0.00 2 GLY A N 5
ATOM 6211 C CA . GLY A 1 2 ? -63.145 6.331 -1.358 1.00 0.00 2 GLY A CA 5
ATOM 6212 C C . GLY A 1 2 ? -63.071 6.966 0.010 1.00 0.00 2 GLY A C 5
ATOM 6213 O O . GLY A 1 2 ? -63.478 8.112 0.189 1.00 0.00 2 GLY A O 5
ATOM 6217 N N . SER A 1 3 ? -62.573 6.214 0.983 1.00 0.00 3 SER A N 5
ATOM 6218 C CA . SER A 1 3 ? -62.474 6.706 2.345 1.00 0.00 3 SER A CA 5
ATOM 6219 C C . SER A 1 3 ? -61.426 7.810 2.434 1.00 0.00 3 SER A C 5
ATOM 6220 O O . SER A 1 3 ? -60.279 7.626 2.018 1.00 0.00 3 SER A O 5
ATOM 6228 N N . SER A 1 4 ? -61.827 8.953 2.969 1.00 0.00 4 SER A N 5
ATOM 6229 C CA . SER A 1 4 ? -60.934 10.088 3.103 1.00 0.00 4 SER A CA 5
ATOM 6230 C C . SER A 1 4 ? -60.062 9.932 4.344 1.00 0.00 4 SER A C 5
ATOM 6231 O O . SER A 1 4 ? -60.560 9.930 5.471 1.00 0.00 4 SER A O 5
ATOM 6239 N N . HIS A 1 5 ? -58.768 9.773 4.132 1.00 0.00 5 HIS A N 5
ATOM 6240 C CA . HIS A 1 5 ? -57.835 9.616 5.233 1.00 0.00 5 HIS A CA 5
ATOM 6241 C C . HIS A 1 5 ? -56.910 10.824 5.301 1.00 0.00 5 HIS A C 5
ATOM 6242 O O . HIS A 1 5 ? -55.942 10.915 4.554 1.00 0.00 5 HIS A O 5
ATOM 6257 N N . HIS A 1 6 ? -57.233 11.757 6.176 1.00 0.00 6 HIS A N 5
ATOM 6258 C CA . HIS A 1 6 ? -56.416 12.946 6.363 1.00 0.00 6 HIS A CA 5
ATOM 6259 C C . HIS A 1 6 ? -55.740 12.887 7.725 1.00 0.00 6 HIS A C 5
ATOM 6260 O O . HIS A 1 6 ? -56.366 12.510 8.714 1.00 0.00 6 HIS A O 5
ATOM 6275 N N . HIS A 1 7 ? -54.463 13.236 7.777 1.00 0.00 7 HIS A N 5
ATOM 6276 C CA . HIS A 1 7 ? -53.723 13.201 9.030 1.00 0.00 7 HIS A CA 5
ATOM 6277 C C . HIS A 1 7 ? -52.799 14.410 9.143 1.00 0.00 7 HIS A C 5
ATOM 6278 O O . HIS A 1 7 ? -52.333 14.941 8.134 1.00 0.00 7 HIS A O 5
ATOM 6293 N N . HIS A 1 8 ? -52.534 14.840 10.368 1.00 0.00 8 HIS A N 5
ATOM 6294 C CA . HIS A 1 8 ? -51.589 15.920 10.598 1.00 0.00 8 HIS A CA 5
ATOM 6295 C C . HIS A 1 8 ? -50.373 15.379 11.331 1.00 0.00 8 HIS A C 5
ATOM 6296 O O . HIS A 1 8 ? -50.443 15.052 12.513 1.00 0.00 8 HIS A O 5
ATOM 6311 N N . HIS A 1 9 ? -49.268 15.273 10.617 1.00 0.00 9 HIS A N 5
ATOM 6312 C CA . HIS A 1 9 ? -48.043 14.719 11.174 1.00 0.00 9 HIS A CA 5
ATOM 6313 C C . HIS A 1 9 ? -46.857 15.546 10.698 1.00 0.00 9 HIS A C 5
ATOM 6314 O O . HIS A 1 9 ? -46.781 15.897 9.520 1.00 0.00 9 HIS A O 5
ATOM 6329 N N . HIS A 1 10 ? -45.946 15.875 11.602 1.00 0.00 10 HIS A N 5
ATOM 6330 C CA . HIS A 1 10 ? -44.817 16.725 11.242 1.00 0.00 10 HIS A CA 5
ATOM 6331 C C . HIS A 1 10 ? -43.545 15.908 11.074 1.00 0.00 10 HIS A C 5
ATOM 6332 O O . HIS A 1 10 ? -43.258 15.008 11.864 1.00 0.00 10 HIS A O 5
ATOM 6347 N N . SER A 1 11 ? -42.804 16.210 10.024 1.00 0.00 11 SER A N 5
ATOM 6348 C CA . SER A 1 11 ? -41.514 15.591 9.788 1.00 0.00 11 SER A CA 5
ATOM 6349 C C . SER A 1 11 ? -40.414 16.640 9.902 1.00 0.00 11 SER A C 5
ATOM 6350 O O . SER A 1 11 ? -40.174 17.415 8.976 1.00 0.00 11 SER A O 5
ATOM 6358 N N . SER A 1 12 ? -39.779 16.684 11.060 1.00 0.00 12 SER A N 5
ATOM 6359 C CA . SER A 1 12 ? -38.793 17.709 11.353 1.00 0.00 12 SER A CA 5
ATOM 6360 C C . SER A 1 12 ? -37.508 17.089 11.890 1.00 0.00 12 SER A C 5
ATOM 6361 O O . SER A 1 12 ? -37.535 16.049 12.554 1.00 0.00 12 SER A O 5
ATOM 6369 N N . GLY A 1 13 ? -36.387 17.729 11.593 1.00 0.00 13 GLY A N 5
ATOM 6370 C CA . GLY A 1 13 ? -35.104 17.226 12.032 1.00 0.00 13 GLY A CA 5
ATOM 6371 C C . GLY A 1 13 ? -33.994 17.553 11.053 1.00 0.00 13 GLY A C 5
ATOM 6372 O O . GLY A 1 13 ? -34.231 17.647 9.848 1.00 0.00 13 GLY A O 5
ATOM 6376 N N . ARG A 1 14 ? -32.788 17.738 11.570 1.00 0.00 14 ARG A N 5
ATOM 6377 C CA . ARG A 1 14 ? -31.630 18.038 10.741 1.00 0.00 14 ARG A CA 5
ATOM 6378 C C . ARG A 1 14 ? -30.443 17.198 11.179 1.00 0.00 14 ARG A C 5
ATOM 6379 O O . ARG A 1 14 ? -30.342 16.820 12.348 1.00 0.00 14 ARG A O 5
ATOM 6400 N N . GLU A 1 15 ? -29.561 16.890 10.246 1.00 0.00 15 GLU A N 5
ATOM 6401 C CA . GLU A 1 15 ? -28.288 16.288 10.585 1.00 0.00 15 GLU A CA 5
ATOM 6402 C C . GLU A 1 15 ? -27.188 17.329 10.425 1.00 0.00 15 GLU A C 5
ATOM 6403 O O . GLU A 1 15 ? -27.065 17.959 9.373 1.00 0.00 15 GLU A O 5
ATOM 6416 N N . ASN A 1 16 ? -26.409 17.531 11.472 1.00 0.00 16 ASN A N 5
ATOM 6417 C CA . ASN A 1 16 ? -25.368 18.547 11.449 1.00 0.00 16 ASN A CA 5
ATOM 6418 C C . ASN A 1 16 ? -24.006 17.926 11.208 1.00 0.00 16 ASN A C 5
ATOM 6419 O O . ASN A 1 16 ? -23.735 16.802 11.636 1.00 0.00 16 ASN A O 5
ATOM 6430 N N . LEU A 1 17 ? -23.158 18.656 10.506 1.00 0.00 17 LEU A N 5
ATOM 6431 C CA . LEU A 1 17 ? -21.823 18.184 10.185 1.00 0.00 17 LEU A CA 5
ATOM 6432 C C . LEU A 1 17 ? -20.846 19.348 10.101 1.00 0.00 17 LEU A C 5
ATOM 6433 O O . LEU A 1 17 ? -21.257 20.504 9.964 1.00 0.00 17 LEU A O 5
ATOM 6449 N N . TYR A 1 18 ? -19.563 19.041 10.195 1.00 0.00 18 TYR A N 5
ATOM 6450 C CA . TYR A 1 18 ? -18.525 20.048 10.092 1.00 0.00 18 TYR A CA 5
ATOM 6451 C C . TYR A 1 18 ? -17.368 19.519 9.255 1.00 0.00 18 TYR A C 5
ATOM 6452 O O . TYR A 1 18 ? -17.110 18.313 9.230 1.00 0.00 18 TYR A O 5
ATOM 6470 N N . PHE A 1 19 ? -16.680 20.416 8.567 1.00 0.00 19 PHE A N 5
ATOM 6471 C CA . PHE A 1 19 ? -15.637 20.016 7.637 1.00 0.00 19 PHE A CA 5
ATOM 6472 C C . PHE A 1 19 ? -14.315 19.802 8.358 1.00 0.00 19 PHE A C 5
ATOM 6473 O O . PHE A 1 19 ? -13.817 18.677 8.421 1.00 0.00 19 PHE A O 5
ATOM 6490 N N . GLN A 1 20 ? -13.770 20.888 8.911 1.00 0.00 20 GLN A N 5
ATOM 6491 C CA . GLN A 1 20 ? -12.479 20.863 9.606 1.00 0.00 20 GLN A CA 5
ATOM 6492 C C . GLN A 1 20 ? -11.362 20.409 8.660 1.00 0.00 20 GLN A C 5
ATOM 6493 O O . GLN A 1 20 ? -11.119 19.213 8.485 1.00 0.00 20 GLN A O 5
ATOM 6507 N N . GLY A 1 21 ? -10.692 21.367 8.042 1.00 0.00 21 GLY A N 5
ATOM 6508 C CA . GLY A 1 21 ? -9.664 21.044 7.075 1.00 0.00 21 GLY A CA 5
ATOM 6509 C C . GLY A 1 21 ? -8.274 21.447 7.530 1.00 0.00 21 GLY A C 5
ATOM 6510 O O . GLY A 1 21 ? -8.125 22.215 8.485 1.00 0.00 21 GLY A O 5
ATOM 6514 N N . HIS A 1 22 ? -7.266 20.915 6.834 1.00 0.00 22 HIS A N 5
ATOM 6515 C CA . HIS A 1 22 ? -5.853 21.211 7.100 1.00 0.00 22 HIS A CA 5
ATOM 6516 C C . HIS A 1 22 ? -5.410 20.555 8.409 1.00 0.00 22 HIS A C 5
ATOM 6517 O O . HIS A 1 22 ? -6.229 20.030 9.162 1.00 0.00 22 HIS A O 5
ATOM 6532 N N . MET A 1 23 ? -4.108 20.558 8.664 1.00 0.00 23 MET A N 5
ATOM 6533 C CA . MET A 1 23 ? -3.570 19.971 9.882 1.00 0.00 23 MET A CA 5
ATOM 6534 C C . MET A 1 23 ? -3.793 20.907 11.068 1.00 0.00 23 MET A C 5
ATOM 6535 O O . MET A 1 23 ? -2.912 21.689 11.432 1.00 0.00 23 MET A O 5
ATOM 6549 N N . ALA A 1 24 ? -4.993 20.848 11.632 1.00 0.00 24 ALA A N 5
ATOM 6550 C CA . ALA A 1 24 ? -5.350 21.646 12.795 1.00 0.00 24 ALA A CA 5
ATOM 6551 C C . ALA A 1 24 ? -6.384 20.910 13.634 1.00 0.00 24 ALA A C 5
ATOM 6552 O O . ALA A 1 24 ? -7.355 20.375 13.091 1.00 0.00 24 ALA A O 5
ATOM 6559 N N . ALA A 1 25 ? -6.164 20.884 14.946 1.00 0.00 25 ALA A N 5
ATOM 6560 C CA . ALA A 1 25 ? -7.053 20.194 15.882 1.00 0.00 25 ALA A CA 5
ATOM 6561 C C . ALA A 1 25 ? -7.032 18.680 15.653 1.00 0.00 25 ALA A C 5
ATOM 6562 O O . ALA A 1 25 ? -6.148 18.164 14.965 1.00 0.00 25 ALA A O 5
ATOM 6569 N N . ARG A 1 26 ? -7.999 17.985 16.256 1.00 0.00 26 ARG A N 5
ATOM 6570 C CA . ARG A 1 26 ? -8.127 16.531 16.149 1.00 0.00 26 ARG A CA 5
ATOM 6571 C C . ARG A 1 26 ? -6.917 15.847 16.781 1.00 0.00 26 ARG A C 5
ATOM 6572 O O . ARG A 1 26 ? -5.861 15.720 16.160 1.00 0.00 26 ARG A O 5
ATOM 6593 N N . ILE A 1 27 ? -7.074 15.415 18.023 1.00 0.00 27 ILE A N 5
ATOM 6594 C CA . ILE A 1 27 ? -5.982 14.780 18.749 1.00 0.00 27 ILE A CA 5
ATOM 6595 C C . ILE A 1 27 ? -5.749 13.357 18.245 1.00 0.00 27 ILE A C 5
ATOM 6596 O O . ILE A 1 27 ? -6.389 12.920 17.291 1.00 0.00 27 ILE A O 5
ATOM 6612 N N . THR A 1 28 ? -4.841 12.643 18.902 1.00 0.00 28 THR A N 5
ATOM 6613 C CA . THR A 1 28 ? -4.462 11.291 18.498 1.00 0.00 28 THR A CA 5
ATOM 6614 C C . THR A 1 28 ? -3.660 11.347 17.186 1.00 0.00 28 THR A C 5
ATOM 6615 O O . THR A 1 28 ? -3.203 12.422 16.783 1.00 0.00 28 THR A O 5
ATOM 6626 N N . GLY A 1 29 ? -3.472 10.199 16.539 1.00 0.00 29 GLY A N 5
ATOM 6627 C CA . GLY A 1 29 ? -2.658 10.131 15.339 1.00 0.00 29 GLY A CA 5
ATOM 6628 C C . GLY A 1 29 ? -3.255 10.875 14.158 1.00 0.00 29 GLY A C 5
ATOM 6629 O O . GLY A 1 29 ? -4.463 11.120 14.104 1.00 0.00 29 GLY A O 5
ATOM 6633 N N . GLU A 1 30 ? -2.397 11.217 13.205 1.00 0.00 30 GLU A N 5
ATOM 6634 C CA . GLU A 1 30 ? -2.800 11.954 12.015 1.00 0.00 30 GLU A CA 5
ATOM 6635 C C . GLU A 1 30 ? -3.522 11.045 11.025 1.00 0.00 30 GLU A C 5
ATOM 6636 O O . GLU A 1 30 ? -3.399 9.817 11.090 1.00 0.00 30 GLU A O 5
ATOM 6649 N N . PRO A 1 31 ? -4.295 11.632 10.094 1.00 0.00 31 PRO A N 5
ATOM 6650 C CA . PRO A 1 31 ? -4.871 10.888 8.972 1.00 0.00 31 PRO A CA 5
ATOM 6651 C C . PRO A 1 31 ? -3.772 10.279 8.107 1.00 0.00 31 PRO A C 5
ATOM 6652 O O . PRO A 1 31 ? -2.945 10.997 7.542 1.00 0.00 31 PRO A O 5
ATOM 6663 N N . SER A 1 32 ? -3.754 8.960 8.020 1.00 0.00 32 SER A N 5
ATOM 6664 C CA . SER A 1 32 ? -2.681 8.260 7.333 1.00 0.00 32 SER A CA 5
ATOM 6665 C C . SER A 1 32 ? -3.154 7.740 5.980 1.00 0.00 32 SER A C 5
ATOM 6666 O O . SER A 1 32 ? -4.353 7.566 5.755 1.00 0.00 32 SER A O 5
ATOM 6674 N N . LYS A 1 33 ? -2.212 7.497 5.080 1.00 0.00 33 LYS A N 5
ATOM 6675 C CA . LYS A 1 33 ? -2.539 6.988 3.757 1.00 0.00 33 LYS A CA 5
ATOM 6676 C C . LYS A 1 33 ? -2.484 5.462 3.730 1.00 0.00 33 LYS A C 5
ATOM 6677 O O . LYS A 1 33 ? -2.323 4.819 4.770 1.00 0.00 33 LYS A O 5
ATOM 6696 N N . LYS A 1 34 ? -2.619 4.889 2.540 1.00 0.00 34 LYS A N 5
ATOM 6697 C CA . LYS A 1 34 ? -2.695 3.443 2.383 1.00 0.00 34 LYS A CA 5
ATOM 6698 C C . LYS A 1 34 ? -1.327 2.783 2.522 1.00 0.00 34 LYS A C 5
ATOM 6699 O O . LYS A 1 34 ? -0.566 2.711 1.557 1.00 0.00 34 LYS A O 5
ATOM 6718 N N . ALA A 1 35 ? -1.020 2.313 3.721 1.00 0.00 35 ALA A N 5
ATOM 6719 C CA . ALA A 1 35 ? 0.174 1.517 3.939 1.00 0.00 35 ALA A CA 5
ATOM 6720 C C . ALA A 1 35 ? -0.095 0.091 3.483 1.00 0.00 35 ALA A C 5
ATOM 6721 O O . ALA A 1 35 ? -1.017 -0.559 3.988 1.00 0.00 35 ALA A O 5
ATOM 6728 N N . VAL A 1 36 ? 0.697 -0.379 2.526 1.00 0.00 36 VAL A N 5
ATOM 6729 C CA . VAL A 1 36 ? 0.462 -1.664 1.877 1.00 0.00 36 VAL A CA 5
ATOM 6730 C C . VAL A 1 36 ? 0.439 -2.797 2.895 1.00 0.00 36 VAL A C 5
ATOM 6731 O O . VAL A 1 36 ? 1.436 -3.081 3.559 1.00 0.00 36 VAL A O 5
ATOM 6744 N N . SER A 1 37 ? -0.716 -3.421 3.015 1.00 0.00 37 SER A N 5
ATOM 6745 C CA . SER A 1 37 ? -0.920 -4.486 3.983 1.00 0.00 37 SER A CA 5
ATOM 6746 C C . SER A 1 37 ? -0.836 -5.863 3.316 1.00 0.00 37 SER A C 5
ATOM 6747 O O . SER A 1 37 ? -0.803 -5.967 2.089 1.00 0.00 37 SER A O 5
ATOM 6755 N N . ASP A 1 38 ? -0.839 -6.916 4.131 1.00 0.00 38 ASP A N 5
ATOM 6756 C CA . ASP A 1 38 ? -0.693 -8.289 3.642 1.00 0.00 38 ASP A CA 5
ATOM 6757 C C . ASP A 1 38 ? -2.013 -8.847 3.112 1.00 0.00 38 ASP A C 5
ATOM 6758 O O . ASP A 1 38 ? -2.162 -10.054 2.939 1.00 0.00 38 ASP A O 5
ATOM 6768 N N . ARG A 1 39 ? -2.955 -7.964 2.817 1.00 0.00 39 ARG A N 5
ATOM 6769 C CA . ARG A 1 39 ? -4.260 -8.383 2.316 1.00 0.00 39 ARG A CA 5
ATOM 6770 C C . ARG A 1 39 ? -4.147 -8.956 0.904 1.00 0.00 39 ARG A C 5
ATOM 6771 O O . ARG A 1 39 ? -5.015 -9.704 0.453 1.00 0.00 39 ARG A O 5
ATOM 6792 N N . LEU A 1 40 ? -3.064 -8.610 0.221 1.00 0.00 40 LEU A N 5
ATOM 6793 C CA . LEU A 1 40 ? -2.827 -9.077 -1.137 1.00 0.00 40 LEU A CA 5
ATOM 6794 C C . LEU A 1 40 ? -2.091 -10.416 -1.130 1.00 0.00 40 LEU A C 5
ATOM 6795 O O . LEU A 1 40 ? -1.998 -11.091 -2.154 1.00 0.00 40 LEU A O 5
ATOM 6811 N N . ILE A 1 41 ? -1.588 -10.799 0.038 1.00 0.00 41 ILE A N 5
ATOM 6812 C CA . ILE A 1 41 ? -0.760 -11.991 0.167 1.00 0.00 41 ILE A CA 5
ATOM 6813 C C . ILE A 1 41 ? -1.619 -13.244 0.266 1.00 0.00 41 ILE A C 5
ATOM 6814 O O . ILE A 1 41 ? -2.551 -13.313 1.073 1.00 0.00 41 ILE A O 5
ATOM 6830 N N . GLY A 1 42 ? -1.311 -14.220 -0.578 1.00 0.00 42 GLY A N 5
ATOM 6831 C CA . GLY A 1 42 ? -2.023 -15.478 -0.544 1.00 0.00 42 GLY A CA 5
ATOM 6832 C C . GLY A 1 42 ? -3.215 -15.497 -1.478 1.00 0.00 42 GLY A C 5
ATOM 6833 O O . GLY A 1 42 ? -3.984 -16.459 -1.494 1.00 0.00 42 GLY A O 5
ATOM 6837 N N . ARG A 1 43 ? -3.368 -14.442 -2.261 1.00 0.00 43 ARG A N 5
ATOM 6838 C CA . ARG A 1 43 ? -4.483 -14.347 -3.188 1.00 0.00 43 ARG A CA 5
ATOM 6839 C C . ARG A 1 43 ? -4.025 -14.492 -4.633 1.00 0.00 43 ARG A C 5
ATOM 6840 O O . ARG A 1 43 ? -2.826 -14.446 -4.933 1.00 0.00 43 ARG A O 5
ATOM 6861 N N . LYS A 1 44 ? -4.993 -14.675 -5.520 1.00 0.00 44 LYS A N 5
ATOM 6862 C CA . LYS A 1 44 ? -4.729 -14.783 -6.939 1.00 0.00 44 LYS A CA 5
ATOM 6863 C C . LYS A 1 44 ? -4.806 -13.411 -7.597 1.00 0.00 44 LYS A C 5
ATOM 6864 O O . LYS A 1 44 ? -5.622 -12.570 -7.219 1.00 0.00 44 LYS A O 5
ATOM 6883 N N . GLY A 1 45 ? -3.947 -13.198 -8.573 1.00 0.00 45 GLY A N 5
ATOM 6884 C CA . GLY A 1 45 ? -3.994 -12.010 -9.377 1.00 0.00 45 GLY A CA 5
ATOM 6885 C C . GLY A 1 45 ? -3.986 -12.370 -10.843 1.00 0.00 45 GLY A C 5
ATOM 6886 O O . GLY A 1 45 ? -3.810 -13.538 -11.199 1.00 0.00 45 GLY A O 5
ATOM 6890 N N . VAL A 1 46 ? -4.174 -11.386 -11.690 1.00 0.00 46 VAL A N 5
ATOM 6891 C CA . VAL A 1 46 ? -4.222 -11.613 -13.121 1.00 0.00 46 VAL A CA 5
ATOM 6892 C C . VAL A 1 46 ? -3.188 -10.742 -13.822 1.00 0.00 46 VAL A C 5
ATOM 6893 O O . VAL A 1 46 ? -2.953 -9.599 -13.424 1.00 0.00 46 VAL A O 5
ATOM 6906 N N . VAL A 1 47 ? -2.574 -11.282 -14.859 1.00 0.00 47 VAL A N 5
ATOM 6907 C CA . VAL A 1 47 ? -1.538 -10.564 -15.582 1.00 0.00 47 VAL A CA 5
ATOM 6908 C C . VAL A 1 47 ? -2.146 -9.698 -16.678 1.00 0.00 47 VAL A C 5
ATOM 6909 O O . VAL A 1 47 ? -2.685 -10.209 -17.660 1.00 0.00 47 VAL A O 5
ATOM 6922 N N . MET A 1 48 ? -2.071 -8.390 -16.491 1.00 0.00 48 MET A N 5
ATOM 6923 C CA . MET A 1 48 ? -2.576 -7.442 -17.476 1.00 0.00 48 MET A CA 5
ATOM 6924 C C . MET A 1 48 ? -1.473 -7.053 -18.444 1.00 0.00 48 MET A C 5
ATOM 6925 O O . MET A 1 48 ? -1.708 -6.879 -19.639 1.00 0.00 48 MET A O 5
ATOM 6939 N N . GLU A 1 49 ? -0.271 -6.917 -17.912 1.00 0.00 49 GLU A N 5
ATOM 6940 C CA . GLU A 1 49 ? 0.891 -6.567 -18.711 1.00 0.00 49 GLU A CA 5
ATOM 6941 C C . GLU A 1 49 ? 1.930 -7.671 -18.588 1.00 0.00 49 GLU A C 5
ATOM 6942 O O . GLU A 1 49 ? 2.205 -8.132 -17.483 1.00 0.00 49 GLU A O 5
ATOM 6955 N N . ALA A 1 50 ? 2.481 -8.090 -19.725 1.00 0.00 50 ALA A N 5
ATOM 6956 C CA . ALA A 1 50 ? 3.397 -9.228 -19.780 1.00 0.00 50 ALA A CA 5
ATOM 6957 C C . ALA A 1 50 ? 4.547 -9.074 -18.791 1.00 0.00 50 ALA A C 5
ATOM 6958 O O . ALA A 1 50 ? 5.203 -8.031 -18.736 1.00 0.00 50 ALA A O 5
ATOM 6965 N N . ILE A 1 51 ? 4.777 -10.121 -18.016 1.00 0.00 51 ILE A N 5
ATOM 6966 C CA . ILE A 1 51 ? 5.798 -10.111 -16.985 1.00 0.00 51 ILE A CA 5
ATOM 6967 C C . ILE A 1 51 ? 6.957 -11.007 -17.394 1.00 0.00 51 ILE A C 5
ATOM 6968 O O . ILE A 1 51 ? 6.747 -12.101 -17.914 1.00 0.00 51 ILE A O 5
ATOM 6984 N N . SER A 1 52 ? 8.172 -10.547 -17.169 1.00 0.00 52 SER A N 5
ATOM 6985 C CA . SER A 1 52 ? 9.344 -11.348 -17.466 1.00 0.00 52 SER A CA 5
ATOM 6986 C C . SER A 1 52 ? 10.355 -11.263 -16.329 1.00 0.00 52 SER A C 5
ATOM 6987 O O . SER A 1 52 ? 10.245 -10.405 -15.453 1.00 0.00 52 SER A O 5
ATOM 6995 N N . PRO A 1 53 ? 11.337 -12.177 -16.320 1.00 0.00 53 PRO A N 5
ATOM 6996 C CA . PRO A 1 53 ? 12.462 -12.130 -15.380 1.00 0.00 53 PRO A CA 5
ATOM 6997 C C . PRO A 1 53 ? 13.358 -10.916 -15.628 1.00 0.00 53 PRO A C 5
ATOM 6998 O O . PRO A 1 53 ? 14.240 -10.602 -14.829 1.00 0.00 53 PRO A O 5
ATOM 7009 N N . GLN A 1 54 ? 13.121 -10.242 -16.747 1.00 0.00 54 GLN A N 5
ATOM 7010 C CA . GLN A 1 54 ? 13.915 -9.086 -17.131 1.00 0.00 54 GLN A CA 5
ATOM 7011 C C . GLN A 1 54 ? 13.143 -7.800 -16.843 1.00 0.00 54 GLN A C 5
ATOM 7012 O O . GLN A 1 54 ? 13.657 -6.889 -16.194 1.00 0.00 54 GLN A O 5
ATOM 7026 N N . ASN A 1 55 ? 11.906 -7.731 -17.321 1.00 0.00 55 ASN A N 5
ATOM 7027 C CA . ASN A 1 55 ? 11.085 -6.537 -17.154 1.00 0.00 55 ASN A CA 5
ATOM 7028 C C . ASN A 1 55 ? 9.783 -6.878 -16.436 1.00 0.00 55 ASN A C 5
ATOM 7029 O O . ASN A 1 55 ? 9.137 -7.882 -16.743 1.00 0.00 55 ASN A O 5
ATOM 7040 N N . SER A 1 56 ? 9.412 -6.043 -15.475 1.00 0.00 56 SER A N 5
ATOM 7041 C CA . SER A 1 56 ? 8.221 -6.278 -14.671 1.00 0.00 56 SER A CA 5
ATOM 7042 C C . SER A 1 56 ? 6.953 -5.989 -15.473 1.00 0.00 56 SER A C 5
ATOM 7043 O O . SER A 1 56 ? 6.977 -5.242 -16.449 1.00 0.00 56 SER A O 5
ATOM 7051 N N . GLY A 1 57 ? 5.852 -6.585 -15.048 1.00 0.00 57 GLY A N 5
ATOM 7052 C CA . GLY A 1 57 ? 4.582 -6.355 -15.702 1.00 0.00 57 GLY A CA 5
ATOM 7053 C C . GLY A 1 57 ? 3.568 -5.767 -14.747 1.00 0.00 57 GLY A C 5
ATOM 7054 O O . GLY A 1 57 ? 3.941 -5.178 -13.728 1.00 0.00 57 GLY A O 5
ATOM 7058 N N . LEU A 1 58 ? 2.291 -5.941 -15.051 1.00 0.00 58 LEU A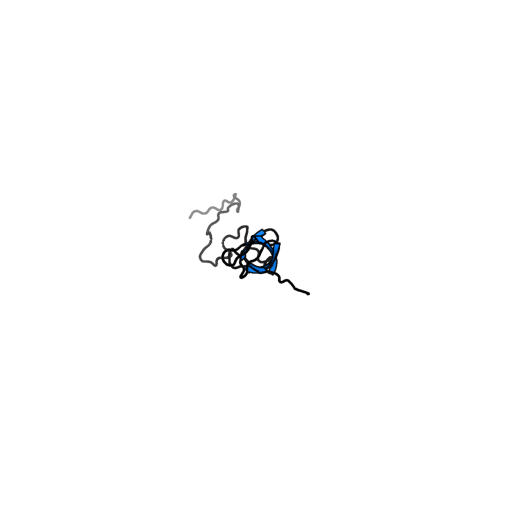 N 5
ATOM 7059 C CA . LEU A 1 58 ? 1.228 -5.360 -14.237 1.00 0.00 58 LEU A CA 5
ATOM 7060 C C . LEU A 1 58 ? 0.147 -6.384 -13.915 1.00 0.00 58 LEU A C 5
ATOM 7061 O O . LEU A 1 58 ? -0.255 -7.175 -14.772 1.00 0.00 58 LEU A O 5
ATOM 7077 N N . VAL A 1 59 ? -0.322 -6.351 -12.678 1.00 0.00 59 VAL A N 5
ATOM 7078 C CA . VAL A 1 59 ? -1.432 -7.183 -12.241 1.00 0.00 59 VAL A CA 5
ATOM 7079 C C . VAL A 1 59 ? -2.554 -6.302 -11.708 1.00 0.00 59 VAL A C 5
ATOM 7080 O O . VAL A 1 59 ? -2.300 -5.271 -11.084 1.00 0.00 59 VAL A O 5
ATOM 7093 N N . LYS A 1 60 ? -3.789 -6.692 -11.962 1.00 0.00 60 LYS A N 5
ATOM 7094 C CA . LYS A 1 60 ? -4.924 -5.875 -11.572 1.00 0.00 60 LYS A CA 5
ATOM 7095 C C . LYS A 1 60 ? -5.664 -6.524 -10.417 1.00 0.00 60 LYS A C 5
ATOM 7096 O O . LYS A 1 60 ? -6.098 -7.676 -10.508 1.00 0.00 60 LYS A O 5
ATOM 7115 N N . VAL A 1 61 ? -5.781 -5.793 -9.322 1.00 0.00 61 VAL A N 5
ATOM 7116 C CA . VAL A 1 61 ? -6.473 -6.284 -8.147 1.00 0.00 61 VAL A CA 5
ATOM 7117 C C . VAL A 1 61 ? -7.679 -5.401 -7.860 1.00 0.00 61 VAL A C 5
ATOM 7118 O O . VAL A 1 61 ? -7.559 -4.371 -7.190 1.00 0.00 61 VAL A O 5
ATOM 7131 N N . ASP A 1 62 ? -8.821 -5.793 -8.422 1.00 0.00 62 ASP A N 5
ATOM 7132 C CA . ASP A 1 62 ? -10.083 -5.072 -8.247 1.00 0.00 62 ASP A CA 5
ATOM 7133 C C . ASP A 1 62 ? -9.931 -3.583 -8.530 1.00 0.00 62 ASP A C 5
ATOM 7134 O O . ASP A 1 62 ? -10.015 -2.746 -7.627 1.00 0.00 62 ASP A O 5
ATOM 7144 N N . GLY A 1 63 ? -9.682 -3.264 -9.785 1.00 0.00 63 GLY A N 5
ATOM 7145 C CA . GLY A 1 63 ? -9.613 -1.881 -10.203 1.00 0.00 63 GLY A CA 5
ATOM 7146 C C . GLY A 1 63 ? -8.201 -1.332 -10.220 1.00 0.00 63 GLY A C 5
ATOM 7147 O O . GLY A 1 63 ? -7.821 -0.619 -11.151 1.00 0.00 63 GLY A O 5
ATOM 7151 N N . GLU A 1 64 ? -7.414 -1.672 -9.210 1.00 0.00 64 GLU A N 5
ATOM 7152 C CA . GLU A 1 64 ? -6.087 -1.101 -9.069 1.00 0.00 64 GLU A CA 5
ATOM 7153 C C . GLU A 1 64 ? -5.050 -1.970 -9.746 1.00 0.00 64 GLU A C 5
ATOM 7154 O O . GLU A 1 64 ? -5.023 -3.187 -9.570 1.00 0.00 64 GLU A O 5
ATOM 7167 N N . THR A 1 65 ? -4.204 -1.336 -10.528 1.00 0.00 65 THR A N 5
ATOM 7168 C CA . THR A 1 65 ? -3.174 -2.041 -11.255 1.00 0.00 65 THR A CA 5
ATOM 7169 C C . THR A 1 65 ? -1.816 -1.824 -10.603 1.00 0.00 65 THR A C 5
ATOM 7170 O O . THR A 1 65 ? -1.287 -0.712 -10.586 1.00 0.00 65 THR A O 5
ATOM 7181 N N . TRP A 1 66 ? -1.267 -2.892 -10.066 1.00 0.00 66 TRP A N 5
ATOM 7182 C CA . TRP A 1 66 ? 0.029 -2.853 -9.410 1.00 0.00 66 TRP A CA 5
ATOM 7183 C C . TRP A 1 66 ? 1.052 -3.539 -10.293 1.00 0.00 66 TRP A C 5
ATOM 7184 O O . TRP A 1 66 ? 0.685 -4.256 -11.225 1.00 0.00 66 TRP A O 5
ATOM 7205 N N . ARG A 1 67 ? 2.329 -3.332 -10.020 1.00 0.00 67 ARG A N 5
ATOM 7206 C CA . ARG A 1 67 ? 3.356 -3.996 -10.797 1.00 0.00 67 ARG A CA 5
ATOM 7207 C C . ARG A 1 67 ? 3.563 -5.406 -10.272 1.00 0.00 67 ARG A C 5
ATOM 7208 O O . ARG A 1 67 ? 3.201 -5.715 -9.137 1.00 0.00 67 ARG A O 5
ATOM 7229 N N . ALA A 1 68 ? 4.151 -6.252 -11.089 1.00 0.00 68 ALA A N 5
ATOM 7230 C CA . ALA A 1 68 ? 4.453 -7.610 -10.680 1.00 0.00 68 ALA A CA 5
ATOM 7231 C C . ALA A 1 68 ? 5.683 -8.121 -11.402 1.00 0.00 68 ALA A C 5
ATOM 7232 O O . ALA A 1 68 ? 5.888 -7.839 -12.583 1.00 0.00 68 ALA A O 5
ATOM 7239 N N . THR A 1 69 ? 6.507 -8.854 -10.681 1.00 0.00 69 THR A N 5
ATOM 7240 C CA . THR A 1 69 ? 7.713 -9.424 -11.243 1.00 0.00 69 THR A CA 5
ATOM 7241 C C . THR A 1 69 ? 7.822 -10.889 -10.830 1.00 0.00 69 THR A C 5
ATOM 7242 O O . THR A 1 69 ? 7.158 -11.328 -9.886 1.00 0.00 69 THR A O 5
ATOM 7253 N N . SER A 1 70 ? 8.646 -11.642 -11.537 1.00 0.00 70 SER A N 5
ATOM 7254 C CA . SER A 1 70 ? 8.779 -13.066 -11.290 1.00 0.00 70 SER A CA 5
ATOM 7255 C C . SER A 1 70 ? 10.086 -13.574 -11.884 1.00 0.00 70 SER A C 5
ATOM 7256 O O . SER A 1 70 ? 10.750 -12.860 -12.638 1.00 0.00 70 SER A O 5
ATOM 7264 N N . GLY A 1 71 ? 10.457 -14.795 -11.528 1.00 0.00 71 GLY A N 5
ATOM 7265 C CA . GLY A 1 71 ? 11.596 -15.436 -12.152 1.00 0.00 71 GLY A CA 5
ATOM 7266 C C . GLY A 1 71 ? 11.160 -16.249 -13.353 1.00 0.00 71 GLY A C 5
ATOM 7267 O O . GLY A 1 71 ? 11.917 -17.060 -13.885 1.00 0.00 71 GLY A O 5
ATOM 7271 N N . THR A 1 72 ? 9.924 -16.015 -13.767 1.00 0.00 72 THR A N 5
ATOM 7272 C CA . THR A 1 72 ? 9.318 -16.718 -14.886 1.00 0.00 72 THR A CA 5
ATOM 7273 C C . THR A 1 72 ? 8.715 -15.702 -15.852 1.00 0.00 72 THR A C 5
ATOM 7274 O O . THR A 1 72 ? 8.589 -14.524 -15.507 1.00 0.00 72 THR A O 5
ATOM 7285 N N . VAL A 1 73 ? 8.349 -16.140 -17.047 1.00 0.00 73 VAL A N 5
ATOM 7286 C CA . VAL A 1 73 ? 7.663 -15.260 -17.979 1.00 0.00 73 VAL A CA 5
ATOM 7287 C C . VAL A 1 73 ? 6.156 -15.494 -17.881 1.00 0.00 73 VAL A C 5
ATOM 7288 O O . VAL A 1 73 ? 5.687 -16.634 -17.900 1.00 0.00 73 VAL A O 5
ATOM 7301 N N . LEU A 1 74 ? 5.408 -14.416 -17.728 1.00 0.00 74 LEU A N 5
ATOM 7302 C CA . LEU A 1 74 ? 3.972 -14.503 -17.546 1.00 0.00 74 LEU A CA 5
ATOM 7303 C C . LEU A 1 74 ? 3.258 -13.725 -18.636 1.00 0.00 74 LEU A C 5
ATOM 7304 O O . LEU A 1 74 ? 3.527 -12.540 -18.844 1.00 0.00 74 LEU A O 5
ATOM 7320 N N . ASP A 1 75 ? 2.356 -14.395 -19.327 1.00 0.00 75 ASP A N 5
ATOM 7321 C CA . ASP A 1 75 ? 1.646 -13.791 -20.443 1.00 0.00 75 ASP A CA 5
ATOM 7322 C C . ASP A 1 75 ? 0.386 -13.087 -19.963 1.00 0.00 75 ASP A C 5
ATOM 7323 O O . ASP A 1 75 ? -0.019 -13.220 -18.807 1.00 0.00 75 ASP A O 5
ATOM 7333 N N . VAL A 1 76 ? -0.237 -12.367 -20.868 1.00 0.00 76 VAL A N 5
ATOM 7334 C CA . VAL A 1 76 ? -1.413 -11.578 -20.559 1.00 0.00 76 VAL A CA 5
ATOM 7335 C C . VAL A 1 76 ? -2.628 -12.478 -20.404 1.00 0.00 76 VAL A C 5
ATOM 7336 O O . VAL A 1 76 ? -2.942 -13.273 -21.293 1.00 0.00 76 VAL A O 5
ATOM 7349 N N . GLY A 1 77 ? -3.299 -12.359 -19.270 1.00 0.00 77 GLY A N 5
ATOM 7350 C CA . GLY A 1 77 ? -4.472 -13.163 -19.015 1.00 0.00 77 GLY A CA 5
ATOM 7351 C C . GLY A 1 77 ? -4.178 -14.336 -18.101 1.00 0.00 77 GLY A C 5
ATOM 7352 O O . GLY A 1 77 ? -5.069 -15.127 -17.798 1.00 0.00 77 GLY A O 5
ATOM 7356 N N . GLU A 1 78 ? -2.928 -14.459 -17.667 1.00 0.00 78 GLU A N 5
ATOM 7357 C CA . GLU A 1 78 ? -2.539 -15.533 -16.777 1.00 0.00 78 GLU A CA 5
ATOM 7358 C C . GLU A 1 78 ? -3.026 -15.294 -15.359 1.00 0.00 78 GLU A C 5
ATOM 7359 O O . GLU A 1 78 ? -3.391 -14.174 -14.985 1.00 0.00 78 GLU A O 5
ATOM 7372 N N . GLU A 1 79 ? -2.992 -16.357 -14.577 1.00 0.00 79 GLU A N 5
ATOM 7373 C CA . GLU A 1 79 ? -3.414 -16.316 -13.183 1.00 0.00 79 GLU A CA 5
ATOM 7374 C C . GLU A 1 79 ? -2.206 -16.513 -12.289 1.00 0.00 79 GLU A C 5
ATOM 7375 O O . GLU A 1 79 ? -1.523 -17.532 -12.384 1.00 0.00 79 GLU A O 5
ATOM 7388 N N . VAL A 1 80 ? -1.932 -15.557 -11.420 1.00 0.00 80 VAL A N 5
ATOM 7389 C CA . VAL A 1 80 ? -0.732 -15.646 -10.604 1.00 0.00 80 VAL A CA 5
ATOM 7390 C C . VAL A 1 80 ? -1.025 -15.573 -9.111 1.00 0.00 80 VAL A C 5
ATOM 7391 O O . VAL A 1 80 ? -2.023 -15.001 -8.688 1.00 0.00 80 VAL A O 5
ATOM 7404 N N . SER A 1 81 ? -0.151 -16.188 -8.330 1.00 0.00 81 SER A N 5
ATOM 7405 C CA . SER A 1 81 ? -0.242 -16.166 -6.879 1.00 0.00 81 SER A CA 5
ATOM 7406 C C . SER A 1 81 ? 0.745 -15.145 -6.325 1.00 0.00 81 SER A C 5
ATOM 7407 O O . SER A 1 81 ? 1.925 -15.169 -6.675 1.00 0.00 81 SER A O 5
ATOM 7415 N N . VAL A 1 82 ? 0.262 -14.250 -5.478 1.00 0.00 82 VAL A N 5
ATOM 7416 C CA . VAL A 1 82 ? 1.114 -13.223 -4.895 1.00 0.00 82 VAL A CA 5
ATOM 7417 C C . VAL A 1 82 ? 1.814 -13.750 -3.648 1.00 0.00 82 VAL A C 5
ATOM 7418 O O . VAL A 1 82 ? 1.169 -14.074 -2.646 1.00 0.00 82 VAL A O 5
ATOM 7431 N N . LYS A 1 83 ? 3.135 -13.841 -3.726 1.00 0.00 83 LYS A N 5
ATOM 7432 C CA . LYS A 1 83 ? 3.945 -14.303 -2.621 1.00 0.00 83 LYS A CA 5
ATOM 7433 C C . LYS A 1 83 ? 4.255 -13.172 -1.654 1.00 0.00 83 LYS A C 5
ATOM 7434 O O . LYS A 1 83 ? 4.007 -13.276 -0.456 1.00 0.00 83 LYS A O 5
ATOM 7453 N N . ALA A 1 84 ? 4.800 -12.087 -2.190 1.00 0.00 84 ALA A N 5
ATOM 7454 C CA . ALA A 1 84 ? 5.284 -10.995 -1.359 1.00 0.00 84 ALA A CA 5
ATOM 7455 C C . ALA A 1 84 ? 5.192 -9.663 -2.087 1.00 0.00 84 ALA A C 5
ATOM 7456 O O . ALA A 1 84 ? 4.932 -9.617 -3.292 1.00 0.00 84 ALA A O 5
ATOM 7463 N N . ILE A 1 85 ? 5.421 -8.587 -1.351 1.00 0.00 85 ILE A N 5
ATOM 7464 C CA . ILE A 1 85 ? 5.337 -7.243 -1.895 1.00 0.00 85 ILE A CA 5
ATOM 7465 C C . ILE A 1 85 ? 6.724 -6.609 -1.930 1.00 0.00 85 ILE A C 5
ATOM 7466 O O . ILE A 1 85 ? 7.502 -6.763 -0.993 1.00 0.00 85 ILE A O 5
ATOM 7482 N N . GLU A 1 86 ? 7.035 -5.914 -3.011 1.00 0.00 86 GLU A N 5
ATOM 7483 C CA . GLU A 1 86 ? 8.317 -5.252 -3.146 1.00 0.00 86 GLU A CA 5
ATOM 7484 C C . GLU A 1 86 ? 8.122 -3.837 -3.684 1.00 0.00 86 GLU A C 5
ATOM 7485 O O . GLU A 1 86 ? 8.214 -3.598 -4.888 1.00 0.00 86 GLU A O 5
ATOM 7498 N N . GLY A 1 87 ? 7.807 -2.909 -2.790 1.00 0.00 87 GLY A N 5
ATOM 7499 C CA . GLY A 1 87 ? 7.626 -1.526 -3.185 1.00 0.00 87 GLY A CA 5
ATOM 7500 C C . GLY A 1 87 ? 6.330 -1.300 -3.932 1.00 0.00 87 GLY A C 5
ATOM 7501 O O . GLY A 1 87 ? 5.247 -1.400 -3.358 1.00 0.00 87 GLY A O 5
ATOM 7505 N N . VAL A 1 88 ? 6.446 -1.003 -5.216 1.00 0.00 88 VAL A N 5
ATOM 7506 C CA . VAL A 1 88 ? 5.286 -0.739 -6.059 1.00 0.00 88 VAL A CA 5
ATOM 7507 C C . VAL A 1 88 ? 4.933 -1.983 -6.879 1.00 0.00 88 VAL A C 5
ATOM 7508 O O . VAL A 1 88 ? 3.955 -2.003 -7.630 1.00 0.00 88 VAL A O 5
ATOM 7521 N N . LYS A 1 89 ? 5.732 -3.030 -6.724 1.00 0.00 89 LYS A N 5
ATOM 7522 C CA . LYS A 1 89 ? 5.519 -4.256 -7.469 1.00 0.00 89 LYS A CA 5
ATOM 7523 C C . LYS A 1 89 ? 5.395 -5.453 -6.538 1.00 0.00 89 LYS A C 5
ATOM 7524 O O . LYS A 1 89 ? 5.719 -5.371 -5.356 1.00 0.00 89 LYS A O 5
ATOM 7543 N N . LEU A 1 90 ? 4.923 -6.564 -7.077 1.00 0.00 90 LEU A N 5
ATOM 7544 C CA . LEU A 1 90 ? 4.688 -7.756 -6.283 1.00 0.00 90 LEU A CA 5
ATOM 7545 C C . LEU A 1 90 ? 5.525 -8.913 -6.801 1.00 0.00 90 LEU A C 5
ATOM 7546 O O . LEU A 1 90 ? 5.827 -8.989 -7.992 1.00 0.00 90 LEU A O 5
ATOM 7562 N N . VAL A 1 91 ? 5.896 -9.810 -5.904 1.00 0.00 91 VAL A N 5
ATOM 7563 C CA . VAL A 1 91 ? 6.621 -11.015 -6.279 1.00 0.00 91 VAL A CA 5
ATOM 7564 C C . VAL A 1 91 ? 5.628 -12.151 -6.472 1.00 0.00 91 VAL A C 5
ATOM 7565 O O . VAL A 1 91 ? 5.053 -12.654 -5.505 1.00 0.00 91 VAL A O 5
ATOM 7578 N N . VAL A 1 92 ? 5.404 -12.539 -7.717 1.00 0.00 92 VAL A N 5
ATOM 7579 C CA . VAL A 1 92 ? 4.357 -13.501 -8.025 1.00 0.00 92 VAL A CA 5
ATOM 7580 C C . VAL A 1 92 ? 4.880 -14.682 -8.834 1.00 0.00 92 VAL A C 5
ATOM 7581 O O . VAL A 1 92 ? 6.028 -14.691 -9.284 1.00 0.00 92 VAL A O 5
ATOM 7594 N N . GLU A 1 93 ? 4.027 -15.685 -8.983 1.00 0.00 93 GLU A N 5
ATOM 7595 C CA . GLU A 1 93 ? 4.258 -16.778 -9.924 1.00 0.00 93 GLU A CA 5
ATOM 7596 C C . GLU A 1 93 ? 2.916 -17.316 -10.381 1.00 0.00 93 GLU A C 5
ATOM 7597 O O . GLU A 1 93 ? 1.885 -16.890 -9.877 1.00 0.00 93 GLU A O 5
ATOM 7610 N N . LYS A 1 94 ? 2.919 -18.257 -11.306 1.00 0.00 94 LYS A N 5
ATOM 7611 C CA . LYS A 1 94 ? 1.663 -18.740 -11.870 1.00 0.00 94 LYS A CA 5
ATOM 7612 C C . LYS A 1 94 ? 0.981 -19.738 -10.933 1.00 0.00 94 LYS A C 5
ATOM 7613 O O . LYS A 1 94 ? 1.638 -20.430 -10.149 1.00 0.00 94 LYS A O 5
ATOM 7632 N N . LEU A 1 95 ? -0.345 -19.776 -11.007 1.00 0.00 95 LEU A N 5
ATOM 7633 C CA . LEU A 1 95 ? -1.145 -20.742 -10.268 1.00 0.00 95 LEU A CA 5
ATOM 7634 C C . LEU A 1 95 ? -0.838 -22.167 -10.716 1.00 0.00 95 LEU A C 5
ATOM 7635 O O . LEU A 1 95 ? -0.382 -22.393 -11.837 1.00 0.00 95 LEU A O 5
ATOM 7651 N N . GLU A 1 96 ? -1.111 -23.124 -9.842 1.00 0.00 96 GLU A N 5
ATOM 7652 C CA . GLU A 1 96 ? -0.850 -24.524 -10.138 1.00 0.00 96 GLU A CA 5
ATOM 7653 C C . GLU A 1 96 ? -1.946 -25.104 -11.031 1.00 0.00 96 GLU A C 5
ATOM 7654 O O . GLU A 1 96 ? -3.116 -24.732 -10.921 1.00 0.00 96 GLU A O 5
ATOM 7667 N N . GLU A 1 97 ? -1.551 -26.007 -11.917 1.00 0.00 97 GLU A N 5
ATOM 7668 C CA . GLU A 1 97 ? -2.476 -26.678 -12.819 1.00 0.00 97 GLU A CA 5
ATOM 7669 C C . GLU A 1 97 ? -2.032 -28.129 -13.010 1.00 0.00 97 GLU A C 5
ATOM 7670 O O . GLU A 1 97 ? -0.835 -28.412 -13.018 1.00 0.00 97 GLU A O 5
ATOM 7683 N N . GLN A 1 98 ? -2.986 -29.045 -13.145 1.00 0.00 98 GLN A N 5
ATOM 7684 C CA . GLN A 1 98 ? -2.662 -30.467 -13.234 1.00 0.00 98 GLN A CA 5
ATOM 7685 C C . GLN A 1 98 ? -3.055 -31.059 -14.585 1.00 0.00 98 GLN A C 5
ATOM 7686 O O . GLN A 1 98 ? -2.768 -32.228 -14.851 1.00 0.00 98 GLN A O 5
ATOM 7700 N N . LYS A 1 99 ? -3.712 -30.257 -15.428 1.00 0.00 99 LYS A N 5
ATOM 7701 C CA . LYS A 1 99 ? -4.269 -30.747 -16.692 1.00 0.00 99 LYS A CA 5
ATOM 7702 C C . LYS A 1 99 ? -5.384 -31.757 -16.419 1.00 0.00 99 LYS A C 5
ATOM 7703 O O . LYS A 1 99 ? -5.853 -31.887 -15.286 1.00 0.00 99 LYS A O 5
ATOM 7722 N N . GLY A 1 100 ? -5.817 -32.460 -17.456 1.00 0.00 100 GLY A N 5
ATOM 7723 C CA . GLY A 1 100 ? -6.862 -33.450 -17.291 1.00 0.00 100 GLY A CA 5
ATOM 7724 C C . GLY A 1 100 ? -6.664 -34.647 -18.194 1.00 0.00 100 GLY A C 5
ATOM 7725 O O . GLY A 1 100 ? -6.288 -34.498 -19.358 1.00 0.00 100 GLY A O 5
ATOM 7729 N N . SER A 1 101 ? -6.890 -35.833 -17.653 1.00 0.00 101 SER A N 5
ATOM 7730 C CA . SER A 1 101 ? -6.807 -37.054 -18.431 1.00 0.00 101 SER A CA 5
ATOM 7731 C C . SER A 1 101 ? -8.176 -37.728 -18.488 1.00 0.00 101 SER A C 5
ATOM 7732 O O . SER A 1 101 ? -8.463 -38.576 -17.621 1.00 0.00 101 SER A O 5
ATOM 7741 N N . MET A 1 1 ? -34.302 -32.853 64.844 1.00 0.00 1 MET A N 6
ATOM 7742 C CA . MET A 1 1 ? -35.509 -32.340 64.162 1.00 0.00 1 MET A CA 6
ATOM 7743 C C . MET A 1 1 ? -35.190 -31.025 63.464 1.00 0.00 1 MET A C 6
ATOM 7744 O O . MET A 1 1 ? -34.033 -30.604 63.417 1.00 0.00 1 MET A O 6
ATOM 7758 N N . GLY A 1 2 ? -36.214 -30.380 62.927 1.00 0.00 2 GLY A N 6
ATOM 7759 C CA . GLY A 1 2 ? -36.017 -29.134 62.221 1.00 0.00 2 GLY A CA 6
ATOM 7760 C C . GLY A 1 2 ? -36.628 -29.185 60.839 1.00 0.00 2 GLY A C 6
ATOM 7761 O O . GLY A 1 2 ? -35.995 -29.647 59.887 1.00 0.00 2 GLY A O 6
ATOM 7765 N N . SER A 1 3 ? -37.867 -28.746 60.732 1.00 0.00 3 SER A N 6
ATOM 7766 C CA . SER A 1 3 ? -38.576 -28.771 59.469 1.00 0.00 3 SER A CA 6
ATOM 7767 C C . SER A 1 3 ? -38.771 -27.358 58.924 1.00 0.00 3 SER A C 6
ATOM 7768 O O . SER A 1 3 ? -39.753 -26.686 59.238 1.00 0.00 3 SER A O 6
ATOM 7776 N N . SER A 1 4 ? -37.807 -26.892 58.147 1.00 0.00 4 SER A N 6
ATOM 7777 C CA . SER A 1 4 ? -37.918 -25.604 57.488 1.00 0.00 4 SER A CA 6
ATOM 7778 C C . SER A 1 4 ? -37.442 -25.701 56.043 1.00 0.00 4 SER A C 6
ATOM 7779 O O . SER A 1 4 ? -36.276 -25.440 55.742 1.00 0.00 4 SER A O 6
ATOM 7787 N N . HIS A 1 5 ? -38.337 -26.116 55.157 1.00 0.00 5 HIS A N 6
ATOM 7788 C CA . HIS A 1 5 ? -38.024 -26.170 53.739 1.00 0.00 5 HIS A CA 6
ATOM 7789 C C . HIS A 1 5 ? -38.094 -24.768 53.167 1.00 0.00 5 HIS A C 6
ATOM 7790 O O . HIS A 1 5 ? -39.083 -24.059 53.362 1.00 0.00 5 HIS A O 6
ATOM 7805 N N . HIS A 1 6 ? -37.047 -24.368 52.475 1.00 0.00 6 HIS A N 6
ATOM 7806 C CA . HIS A 1 6 ? -36.911 -22.991 52.034 1.00 0.00 6 HIS A CA 6
ATOM 7807 C C . HIS A 1 6 ? -37.600 -22.762 50.696 1.00 0.00 6 HIS A C 6
ATOM 7808 O O . HIS A 1 6 ? -37.595 -23.625 49.817 1.00 0.00 6 HIS A O 6
ATOM 7823 N N . HIS A 1 7 ? -38.208 -21.596 50.568 1.00 0.00 7 HIS A N 6
ATOM 7824 C CA . HIS A 1 7 ? -38.844 -21.180 49.329 1.00 0.00 7 HIS A CA 6
ATOM 7825 C C . HIS A 1 7 ? -38.365 -19.789 48.958 1.00 0.00 7 HIS A C 6
ATOM 7826 O O . HIS A 1 7 ? -38.789 -18.802 49.561 1.00 0.00 7 HIS A O 6
ATOM 7841 N N . HIS A 1 8 ? -37.468 -19.698 47.990 1.00 0.00 8 HIS A N 6
ATOM 7842 C CA . HIS A 1 8 ? -36.973 -18.399 47.575 1.00 0.00 8 HIS A CA 6
ATOM 7843 C C . HIS A 1 8 ? -37.954 -17.754 46.611 1.00 0.00 8 HIS A C 6
ATOM 7844 O O . HIS A 1 8 ? -38.437 -18.391 45.678 1.00 0.00 8 HIS A O 6
ATOM 7859 N N . HIS A 1 9 ? -38.270 -16.500 46.864 1.00 0.00 9 HIS A N 6
ATOM 7860 C CA . HIS A 1 9 ? -39.147 -15.744 45.991 1.00 0.00 9 HIS A CA 6
ATOM 7861 C C . HIS A 1 9 ? -38.439 -14.480 45.531 1.00 0.00 9 HIS A C 6
ATOM 7862 O O . HIS A 1 9 ? -38.782 -13.368 45.928 1.00 0.00 9 HIS A O 6
ATOM 7877 N N . HIS A 1 10 ? -37.413 -14.687 44.719 1.00 0.00 10 HIS A N 6
ATOM 7878 C CA . HIS A 1 10 ? -36.590 -13.617 44.177 1.00 0.00 10 HIS A CA 6
ATOM 7879 C C . HIS A 1 10 ? -36.047 -14.036 42.824 1.00 0.00 10 HIS A C 6
ATOM 7880 O O . HIS A 1 10 ? -35.597 -15.170 42.661 1.00 0.00 10 HIS A O 6
ATOM 7895 N N . SER A 1 11 ? -36.101 -13.128 41.865 1.00 0.00 11 SER A N 6
ATOM 7896 C CA . SER A 1 11 ? -35.645 -13.406 40.512 1.00 0.00 11 SER A CA 6
ATOM 7897 C C . SER A 1 11 ? -34.183 -13.838 40.507 1.00 0.00 11 SER A C 6
ATOM 7898 O O . SER A 1 11 ? -33.298 -13.071 40.894 1.00 0.00 11 SER A O 6
ATOM 7906 N N . SER A 1 12 ? -33.943 -15.073 40.088 1.00 0.00 12 SER A N 6
ATOM 7907 C CA . SER A 1 12 ? -32.596 -15.611 40.019 1.00 0.00 12 SER A CA 6
ATOM 7908 C C . SER A 1 12 ? -31.821 -14.996 38.854 1.00 0.00 12 SER A C 6
ATOM 7909 O O . SER A 1 12 ? -31.870 -15.489 37.724 1.00 0.00 12 SER A O 6
ATOM 7917 N N . GLY A 1 13 ? -31.143 -13.889 39.130 1.00 0.00 13 GLY A N 6
ATOM 7918 C CA . GLY A 1 13 ? -30.292 -13.270 38.136 1.00 0.00 13 GLY A CA 6
ATOM 7919 C C . GLY A 1 13 ? -31.055 -12.372 37.182 1.00 0.00 13 GLY A C 6
ATOM 7920 O O . GLY A 1 13 ? -31.276 -11.200 37.480 1.00 0.00 13 GLY A O 6
ATOM 7924 N N . ARG A 1 14 ? -31.463 -12.939 36.044 1.00 0.00 14 ARG A N 6
ATOM 7925 C CA . ARG A 1 14 ? -32.121 -12.195 34.961 1.00 0.00 14 ARG A CA 6
ATOM 7926 C C . ARG A 1 14 ? -31.172 -11.197 34.300 1.00 0.00 14 ARG A C 6
ATOM 7927 O O . ARG A 1 14 ? -30.426 -10.477 34.966 1.00 0.00 14 ARG A O 6
ATOM 7948 N N . GLU A 1 15 ? -31.214 -11.162 32.981 1.00 0.00 15 GLU A N 6
ATOM 7949 C CA . GLU A 1 15 ? -30.332 -10.304 32.204 1.00 0.00 15 GLU A CA 6
ATOM 7950 C C . GLU A 1 15 ? -30.790 -8.853 32.283 1.00 0.00 15 GLU A C 6
ATOM 7951 O O . GLU A 1 15 ? -31.989 -8.571 32.323 1.00 0.00 15 GLU A O 6
ATOM 7964 N N . ASN A 1 16 ? -29.832 -7.938 32.320 1.00 0.00 16 ASN A N 6
ATOM 7965 C CA . ASN A 1 16 ? -30.142 -6.514 32.373 1.00 0.00 16 ASN A CA 6
ATOM 7966 C C . ASN A 1 16 ? -29.857 -5.859 31.029 1.00 0.00 16 ASN A C 6
ATOM 7967 O O . ASN A 1 16 ? -29.093 -6.387 30.215 1.00 0.00 16 ASN A O 6
ATOM 7978 N N . LEU A 1 17 ? -30.476 -4.711 30.800 1.00 0.00 17 LEU A N 6
ATOM 7979 C CA . LEU A 1 17 ? -30.242 -3.947 29.586 1.00 0.00 17 LEU A CA 6
ATOM 7980 C C . LEU A 1 17 ? -29.494 -2.663 29.922 1.00 0.00 17 LEU A C 6
ATOM 7981 O O . LEU A 1 17 ? -29.264 -2.362 31.094 1.00 0.00 17 LEU A O 6
ATOM 7997 N N . TYR A 1 18 ? -29.115 -1.916 28.897 1.00 0.00 18 TYR A N 6
ATOM 7998 C CA . TYR A 1 18 ? -28.385 -0.669 29.083 1.00 0.00 18 TYR A CA 6
ATOM 7999 C C . TYR A 1 18 ? -28.552 0.223 27.858 1.00 0.00 18 TYR A C 6
ATOM 8000 O O . TYR A 1 18 ? -28.002 -0.073 26.795 1.00 0.00 18 TYR A O 6
ATOM 8018 N N . PHE A 1 19 ? -29.331 1.297 28.016 1.00 0.00 19 PHE A N 6
ATOM 8019 C CA . PHE A 1 19 ? -29.585 2.270 26.947 1.00 0.00 19 PHE A CA 6
ATOM 8020 C C . PHE A 1 19 ? -30.456 1.679 25.832 1.00 0.00 19 PHE A C 6
ATOM 8021 O O . PHE A 1 19 ? -30.251 0.549 25.380 1.00 0.00 19 PHE A O 6
ATOM 8038 N N . GLN A 1 20 ? -31.440 2.454 25.393 1.00 0.00 20 GLN A N 6
ATOM 8039 C CA . GLN A 1 20 ? -32.309 2.035 24.303 1.00 0.00 20 GLN A CA 6
ATOM 8040 C C . GLN A 1 20 ? -31.799 2.586 22.970 1.00 0.00 20 GLN A C 6
ATOM 8041 O O . GLN A 1 20 ? -31.910 3.782 22.685 1.00 0.00 20 GLN A O 6
ATOM 8055 N N . GLY A 1 21 ? -31.223 1.701 22.171 1.00 0.00 21 GLY A N 6
ATOM 8056 C CA . GLY A 1 21 ? -30.634 2.099 20.910 1.00 0.00 21 GLY A CA 6
ATOM 8057 C C . GLY A 1 21 ? -29.230 1.557 20.767 1.00 0.00 21 GLY A C 6
ATOM 8058 O O . GLY A 1 21 ? -28.832 0.669 21.521 1.00 0.00 21 GLY A O 6
ATOM 8062 N N . HIS A 1 22 ? -28.478 2.074 19.811 1.00 0.00 22 HIS A N 6
ATOM 8063 C CA . HIS A 1 22 ? -27.102 1.630 19.618 1.00 0.00 22 HIS A CA 6
ATOM 8064 C C . HIS A 1 22 ? -26.193 2.805 19.280 1.00 0.00 22 HIS A C 6
ATOM 8065 O O . HIS A 1 22 ? -25.059 2.865 19.757 1.00 0.00 22 HIS A O 6
ATOM 8080 N N . MET A 1 23 ? -26.703 3.730 18.456 1.00 0.00 23 MET A N 6
ATOM 8081 C CA . MET A 1 23 ? -25.966 4.937 18.053 1.00 0.00 23 MET A CA 6
ATOM 8082 C C . MET A 1 23 ? -24.784 4.601 17.133 1.00 0.00 23 MET A C 6
ATOM 8083 O O . MET A 1 23 ? -24.051 3.634 17.356 1.00 0.00 23 MET A O 6
ATOM 8097 N N . ALA A 1 24 ? -24.608 5.393 16.087 1.00 0.00 24 ALA A N 6
ATOM 8098 C CA . ALA A 1 24 ? -23.492 5.209 15.174 1.00 0.00 24 ALA A CA 6
ATOM 8099 C C . ALA A 1 24 ? -22.737 6.519 14.989 1.00 0.00 24 ALA A C 6
ATOM 8100 O O . ALA A 1 24 ? -23.012 7.283 14.062 1.00 0.00 24 ALA A O 6
ATOM 8107 N N . ALA A 1 25 ? -21.806 6.787 15.893 1.00 0.00 25 ALA A N 6
ATOM 8108 C CA . ALA A 1 25 ? -21.048 8.026 15.863 1.00 0.00 25 ALA A CA 6
ATOM 8109 C C . ALA A 1 25 ? -19.583 7.766 15.539 1.00 0.00 25 ALA A C 6
ATOM 8110 O O . ALA A 1 25 ? -18.912 6.996 16.228 1.00 0.00 25 ALA A O 6
ATOM 8117 N N . ARG A 1 26 ? -19.101 8.403 14.487 1.00 0.00 26 ARG A N 6
ATOM 8118 C CA . ARG A 1 26 ? -17.711 8.284 14.086 1.00 0.00 26 ARG A CA 6
ATOM 8119 C C . ARG A 1 26 ? -17.244 9.614 13.515 1.00 0.00 26 ARG A C 6
ATOM 8120 O O . ARG A 1 26 ? -18.009 10.302 12.837 1.00 0.00 26 ARG A O 6
ATOM 8141 N N . ILE A 1 27 ? -16.005 9.990 13.788 1.00 0.00 27 ILE A N 6
ATOM 8142 C CA . ILE A 1 27 ? -15.466 11.221 13.240 1.00 0.00 27 ILE A CA 6
ATOM 8143 C C . ILE A 1 27 ? -14.716 10.937 11.948 1.00 0.00 27 ILE A C 6
ATOM 8144 O O . ILE A 1 27 ? -14.247 9.819 11.724 1.00 0.00 27 ILE A O 6
ATOM 8160 N N . THR A 1 28 ? -14.626 11.937 11.093 1.00 0.00 28 THR A N 6
ATOM 8161 C CA . THR A 1 28 ? -13.921 11.789 9.835 1.00 0.00 28 THR A CA 6
ATOM 8162 C C . THR A 1 28 ? -12.471 12.248 9.986 1.00 0.00 28 THR A C 6
ATOM 8163 O O . THR A 1 28 ? -12.187 13.223 10.681 1.00 0.00 28 THR A O 6
ATOM 8174 N N . GLY A 1 29 ? -11.560 11.519 9.359 1.00 0.00 29 GLY A N 6
ATOM 8175 C CA . GLY A 1 29 ? -10.158 11.869 9.412 1.00 0.00 29 GLY A CA 6
ATOM 8176 C C . GLY A 1 29 ? -9.477 11.637 8.084 1.00 0.00 29 GLY A C 6
ATOM 8177 O O . GLY A 1 29 ? -9.081 12.587 7.408 1.00 0.00 29 GLY A O 6
ATOM 8181 N N . GLU A 1 30 ? -9.372 10.371 7.698 1.00 0.00 30 GLU A N 6
ATOM 8182 C CA . GLU A 1 30 ? -8.731 9.993 6.442 1.00 0.00 30 GLU A CA 6
ATOM 8183 C C . GLU A 1 30 ? -9.778 9.519 5.431 1.00 0.00 30 GLU A C 6
ATOM 8184 O O . GLU A 1 30 ? -10.094 8.331 5.383 1.00 0.00 30 GLU A O 6
ATOM 8197 N N . PRO A 1 31 ? -10.361 10.445 4.638 1.00 0.00 31 PRO A N 6
ATOM 8198 C CA . PRO A 1 31 ? -11.416 10.107 3.668 1.00 0.00 31 PRO A CA 6
ATOM 8199 C C . PRO A 1 31 ? -10.971 9.035 2.680 1.00 0.00 31 PRO A C 6
ATOM 8200 O O . PRO A 1 31 ? -11.753 8.172 2.280 1.00 0.00 31 PRO A O 6
ATOM 8211 N N . SER A 1 32 ? -9.715 9.107 2.285 1.00 0.00 32 SER A N 6
ATOM 8212 C CA . SER A 1 32 ? -9.117 8.109 1.414 1.00 0.00 32 SER A CA 6
ATOM 8213 C C . SER A 1 32 ? -7.615 8.036 1.654 1.00 0.00 32 SER A C 6
ATOM 8214 O O . SER A 1 32 ? -6.848 8.792 1.063 1.00 0.00 32 SER A O 6
ATOM 8222 N N . LYS A 1 33 ? -7.203 7.153 2.553 1.00 0.00 33 LYS A N 6
ATOM 8223 C CA . LYS A 1 33 ? -5.790 6.980 2.836 1.00 0.00 33 LYS A CA 6
ATOM 8224 C C . LYS A 1 33 ? -5.245 5.806 2.040 1.00 0.00 33 LYS A C 6
ATOM 8225 O O . LYS A 1 33 ? -5.504 4.644 2.367 1.00 0.00 33 LYS A O 6
ATOM 8244 N N . LYS A 1 34 ? -4.504 6.114 0.988 1.00 0.00 34 LYS A N 6
ATOM 8245 C CA . LYS A 1 34 ? -3.990 5.094 0.091 1.00 0.00 34 LYS A CA 6
ATOM 8246 C C . LYS A 1 34 ? -2.579 4.686 0.477 1.00 0.00 34 LYS A C 6
ATOM 8247 O O . LYS A 1 34 ? -1.621 5.441 0.287 1.00 0.00 34 LYS A O 6
ATOM 8266 N N . ALA A 1 35 ? -2.469 3.496 1.030 1.00 0.00 35 ALA A N 6
ATOM 8267 C CA . ALA A 1 35 ? -1.190 2.929 1.395 1.00 0.00 35 ALA A CA 6
ATOM 8268 C C . ALA A 1 35 ? -1.221 1.440 1.108 1.00 0.00 35 ALA A C 6
ATOM 8269 O O . ALA A 1 35 ? -2.301 0.840 1.101 1.00 0.00 35 ALA A O 6
ATOM 8276 N N . VAL A 1 36 ? -0.059 0.852 0.856 1.00 0.00 36 VAL A N 6
ATOM 8277 C CA . VAL A 1 36 ? 0.025 -0.573 0.583 1.00 0.00 36 VAL A CA 6
ATOM 8278 C C . VAL A 1 36 ? -0.623 -1.370 1.706 1.00 0.00 36 VAL A C 6
ATOM 8279 O O . VAL A 1 36 ? -0.216 -1.305 2.867 1.00 0.00 36 VAL A O 6
ATOM 8292 N N . SER A 1 37 ? -1.667 -2.088 1.346 1.00 0.00 37 SER A N 6
ATOM 8293 C CA . SER A 1 37 ? -2.447 -2.846 2.305 1.00 0.00 37 SER A CA 6
ATOM 8294 C C . SER A 1 37 ? -2.305 -4.340 2.047 1.00 0.00 37 SER A C 6
ATOM 8295 O O . SER A 1 37 ? -2.346 -4.790 0.900 1.00 0.00 37 SER A O 6
ATOM 8303 N N . ASP A 1 38 ? -2.155 -5.104 3.121 1.00 0.00 38 ASP A N 6
ATOM 8304 C CA . ASP A 1 38 ? -1.919 -6.543 3.023 1.00 0.00 38 ASP A CA 6
ATOM 8305 C C . ASP A 1 38 ? -3.197 -7.279 2.629 1.00 0.00 38 ASP A C 6
ATOM 8306 O O . ASP A 1 38 ? -3.162 -8.465 2.310 1.00 0.00 38 ASP A O 6
ATOM 8316 N N . ARG A 1 39 ? -4.317 -6.565 2.646 1.00 0.00 39 ARG A N 6
ATOM 8317 C CA . ARG A 1 39 ? -5.618 -7.153 2.322 1.00 0.00 39 ARG A CA 6
ATOM 8318 C C . ARG A 1 39 ? -5.640 -7.695 0.892 1.00 0.00 39 ARG A C 6
ATOM 8319 O O . ARG A 1 39 ? -6.348 -8.656 0.593 1.00 0.00 39 ARG A O 6
ATOM 8340 N N . LEU A 1 40 ? -4.865 -7.068 0.011 1.00 0.00 40 LEU A N 6
ATOM 8341 C CA . LEU A 1 40 ? -4.786 -7.490 -1.379 1.00 0.00 40 LEU A CA 6
ATOM 8342 C C . LEU A 1 40 ? -3.673 -8.513 -1.581 1.00 0.00 40 LEU A C 6
ATOM 8343 O O . LEU A 1 40 ? -3.560 -9.129 -2.640 1.00 0.00 40 LEU A O 6
ATOM 8359 N N . ILE A 1 41 ? -2.857 -8.698 -0.557 1.00 0.00 41 ILE A N 6
ATOM 8360 C CA . ILE A 1 41 ? -1.717 -9.598 -0.644 1.00 0.00 41 ILE A CA 6
ATOM 8361 C C . ILE A 1 41 ? -2.120 -11.004 -0.238 1.00 0.00 41 ILE A C 6
ATOM 8362 O O . ILE A 1 41 ? -2.800 -11.201 0.771 1.00 0.00 41 ILE A O 6
ATOM 8378 N N . GLY A 1 42 ? -1.711 -11.975 -1.039 1.00 0.00 42 GLY A N 6
ATOM 8379 C CA . GLY A 1 42 ? -2.076 -13.348 -0.781 1.00 0.00 42 GLY A CA 6
ATOM 8380 C C . GLY A 1 42 ? -3.299 -13.755 -1.573 1.00 0.00 42 GLY A C 6
ATOM 8381 O O . GLY A 1 42 ? -3.804 -14.873 -1.438 1.00 0.00 42 GLY A O 6
ATOM 8385 N N . ARG A 1 43 ? -3.776 -12.833 -2.396 1.00 0.00 43 ARG A N 6
ATOM 8386 C CA . ARG A 1 43 ? -4.945 -13.068 -3.223 1.00 0.00 43 ARG A CA 6
ATOM 8387 C C . ARG A 1 43 ? -4.534 -13.413 -4.647 1.00 0.00 43 ARG A C 6
ATOM 8388 O O . ARG A 1 43 ? -3.352 -13.347 -4.997 1.00 0.00 43 ARG A O 6
ATOM 8409 N N . LYS A 1 44 ? -5.510 -13.783 -5.465 1.00 0.00 44 LYS A N 6
ATOM 8410 C CA . LYS A 1 44 ? -5.255 -14.080 -6.863 1.00 0.00 44 LYS A CA 6
ATOM 8411 C C . LYS A 1 44 ? -5.274 -12.804 -7.692 1.00 0.00 44 LYS A C 6
ATOM 8412 O O . LYS A 1 44 ? -6.065 -11.894 -7.436 1.00 0.00 44 LYS A O 6
ATOM 8431 N N . GLY A 1 45 ? -4.410 -12.756 -8.687 1.00 0.00 45 GLY A N 6
ATOM 8432 C CA . GLY A 1 45 ? -4.399 -11.652 -9.604 1.00 0.00 45 GLY A CA 6
ATOM 8433 C C . GLY A 1 45 ? -4.373 -12.128 -11.039 1.00 0.00 45 GLY A C 6
ATOM 8434 O O . GLY A 1 45 ? -4.115 -13.303 -11.305 1.00 0.00 45 GLY A O 6
ATOM 8438 N N . VAL A 1 46 ? -4.650 -11.224 -11.951 1.00 0.00 46 VAL A N 6
ATOM 8439 C CA . VAL A 1 46 ? -4.644 -11.536 -13.375 1.00 0.00 46 VAL A CA 6
ATOM 8440 C C . VAL A 1 46 ? -3.625 -10.660 -14.100 1.00 0.00 46 VAL A C 6
ATOM 8441 O O . VAL A 1 46 ? -3.409 -9.507 -13.728 1.00 0.00 46 VAL A O 6
ATOM 8454 N N . VAL A 1 47 ? -2.982 -11.216 -15.113 1.00 0.00 47 VAL A N 6
ATOM 8455 C CA . VAL A 1 47 ? -1.942 -10.501 -15.837 1.00 0.00 47 VAL A CA 6
ATOM 8456 C C . VAL A 1 47 ? -2.534 -9.641 -16.949 1.00 0.00 47 VAL A C 6
ATOM 8457 O O . VAL A 1 47 ? -3.149 -10.158 -17.885 1.00 0.00 47 VAL A O 6
ATOM 8470 N N . MET A 1 48 ? -2.356 -8.328 -16.835 1.00 0.00 48 MET A N 6
ATOM 8471 C CA . MET A 1 48 ? -2.792 -7.405 -17.875 1.00 0.00 48 MET A CA 6
ATOM 8472 C C . MET A 1 48 ? -1.640 -7.100 -18.821 1.00 0.00 48 MET A C 6
ATOM 8473 O O . MET A 1 48 ? -1.831 -6.977 -20.032 1.00 0.00 48 MET A O 6
ATOM 8487 N N . GLU A 1 49 ? -0.445 -6.982 -18.257 1.00 0.00 49 GLU A N 6
ATOM 8488 C CA . GLU A 1 49 ? 0.751 -6.733 -19.049 1.00 0.00 49 GLU A CA 6
ATOM 8489 C C . GLU A 1 49 ? 1.753 -7.856 -18.838 1.00 0.00 49 GLU A C 6
ATOM 8490 O O . GLU A 1 49 ? 1.992 -8.273 -17.706 1.00 0.00 49 GLU A O 6
ATOM 8503 N N . ALA A 1 50 ? 2.340 -8.318 -19.932 1.00 0.00 50 ALA A N 6
ATOM 8504 C CA . ALA A 1 50 ? 3.233 -9.471 -19.909 1.00 0.00 50 ALA A CA 6
ATOM 8505 C C . ALA A 1 50 ? 4.403 -9.272 -18.948 1.00 0.00 50 ALA A C 6
ATOM 8506 O O . ALA A 1 50 ? 5.169 -8.313 -19.065 1.00 0.00 50 ALA A O 6
ATOM 8513 N N . ILE A 1 51 ? 4.533 -10.195 -18.008 1.00 0.00 51 ILE A N 6
ATOM 8514 C CA . ILE A 1 51 ? 5.603 -10.151 -17.023 1.00 0.00 51 ILE A CA 6
ATOM 8515 C C . ILE A 1 51 ? 6.807 -10.943 -17.520 1.00 0.00 51 ILE A C 6
ATOM 8516 O O . ILE A 1 51 ? 6.694 -12.127 -17.844 1.00 0.00 51 ILE A O 6
ATOM 8532 N N . SER A 1 52 ? 7.953 -10.290 -17.587 1.00 0.00 52 SER A N 6
ATOM 8533 C CA . SER A 1 52 ? 9.165 -10.947 -18.031 1.00 0.00 52 SER A CA 6
ATOM 8534 C C . SER A 1 52 ? 10.259 -10.799 -16.980 1.00 0.00 52 SER A C 6
ATOM 8535 O O . SER A 1 52 ? 10.144 -9.975 -16.072 1.00 0.00 52 SER A O 6
ATOM 8543 N N . PRO A 1 53 ? 11.334 -11.593 -17.083 1.00 0.00 53 PRO A N 6
ATOM 8544 C CA . PRO A 1 53 ? 12.428 -11.555 -16.117 1.00 0.00 53 PRO A CA 6
ATOM 8545 C C . PRO A 1 53 ? 13.369 -10.379 -16.363 1.00 0.00 53 PRO A C 6
ATOM 8546 O O . PRO A 1 53 ? 14.290 -10.133 -15.585 1.00 0.00 53 PRO A O 6
ATOM 8557 N N . GLN A 1 54 ? 13.128 -9.657 -17.453 1.00 0.00 54 GLN A N 6
ATOM 8558 C CA . GLN A 1 54 ? 13.935 -8.491 -17.787 1.00 0.00 54 GLN A CA 6
ATOM 8559 C C . GLN A 1 54 ? 13.143 -7.207 -17.563 1.00 0.00 54 GLN A C 6
ATOM 8560 O O . GLN A 1 54 ? 13.702 -6.185 -17.166 1.00 0.00 54 GLN A O 6
ATOM 8574 N N . ASN A 1 55 ? 11.842 -7.265 -17.824 1.00 0.00 55 ASN A N 6
ATOM 8575 C CA . ASN A 1 55 ? 10.979 -6.102 -17.664 1.00 0.00 55 ASN A CA 6
ATOM 8576 C C . ASN A 1 55 ? 9.710 -6.483 -16.910 1.00 0.00 55 ASN A C 6
ATOM 8577 O O . ASN A 1 55 ? 9.094 -7.517 -17.186 1.00 0.00 55 ASN A O 6
ATOM 8588 N N . SER A 1 56 ? 9.326 -5.646 -15.959 1.00 0.00 56 SER A N 6
ATOM 8589 C CA . SER A 1 56 ? 8.207 -5.942 -15.077 1.00 0.00 56 SER A CA 6
ATOM 8590 C C . SER A 1 56 ? 6.877 -5.877 -15.827 1.00 0.00 56 SER A C 6
ATOM 8591 O O . SER A 1 56 ? 6.752 -5.188 -16.844 1.00 0.00 56 SER A O 6
ATOM 8599 N N . GLY A 1 57 ? 5.891 -6.597 -15.319 1.00 0.00 57 GLY A N 6
ATOM 8600 C CA . GLY A 1 57 ? 4.572 -6.573 -15.914 1.00 0.00 57 GLY A CA 6
ATOM 8601 C C . GLY A 1 57 ? 3.564 -5.928 -14.992 1.00 0.00 57 GLY A C 6
ATOM 8602 O O . GLY A 1 57 ? 3.934 -5.396 -13.943 1.00 0.00 57 GLY A O 6
ATOM 8606 N N . LEU A 1 58 ? 2.296 -5.967 -15.374 1.00 0.00 58 LEU A N 6
ATOM 8607 C CA . LEU A 1 58 ? 1.236 -5.388 -14.563 1.00 0.00 58 LEU A CA 6
ATOM 8608 C C . LEU A 1 58 ? 0.157 -6.420 -14.279 1.00 0.00 58 LEU A C 6
ATOM 8609 O O . LEU A 1 58 ? -0.348 -7.074 -15.198 1.00 0.00 58 LEU A O 6
ATOM 8625 N N . VAL A 1 59 ? -0.185 -6.566 -13.009 1.00 0.00 59 VAL A N 6
ATOM 8626 C CA . VAL A 1 59 ? -1.215 -7.500 -12.596 1.00 0.00 59 VAL A CA 6
ATOM 8627 C C . VAL A 1 59 ? -2.392 -6.759 -11.983 1.00 0.00 59 VAL A C 6
ATOM 8628 O O . VAL A 1 59 ? -2.218 -5.754 -11.287 1.00 0.00 59 VAL A O 6
ATOM 8641 N N . LYS A 1 60 ? -3.588 -7.249 -12.255 1.00 0.00 60 LYS A N 6
ATOM 8642 C CA . LYS A 1 60 ? -4.792 -6.628 -11.747 1.00 0.00 60 LYS A CA 6
ATOM 8643 C C . LYS A 1 60 ? -5.341 -7.434 -10.578 1.00 0.00 60 LYS A C 6
ATOM 8644 O O . LYS A 1 60 ? -5.747 -8.588 -10.736 1.00 0.00 60 LYS A O 6
ATOM 8663 N N . VAL A 1 61 ? -5.324 -6.827 -9.406 1.00 0.00 61 VAL A N 6
ATOM 8664 C CA . VAL A 1 61 ? -5.847 -7.454 -8.210 1.00 0.00 61 VAL A CA 6
ATOM 8665 C C . VAL A 1 61 ? -7.263 -6.958 -7.947 1.00 0.00 61 VAL A C 6
ATOM 8666 O O . VAL A 1 61 ? -7.460 -5.952 -7.257 1.00 0.00 61 VAL A O 6
ATOM 8679 N N . ASP A 1 62 ? -8.230 -7.643 -8.561 1.00 0.00 62 ASP A N 6
ATOM 8680 C CA . ASP A 1 62 ? -9.661 -7.351 -8.404 1.00 0.00 62 ASP A CA 6
ATOM 8681 C C . ASP A 1 62 ? -10.046 -6.022 -9.049 1.00 0.00 62 ASP A C 6
ATOM 8682 O O . ASP A 1 62 ? -10.740 -5.990 -10.068 1.00 0.00 62 ASP A O 6
ATOM 8692 N N . GLY A 1 63 ? -9.600 -4.935 -8.445 1.00 0.00 63 GLY A N 6
ATOM 8693 C CA . GLY A 1 63 ? -9.885 -3.614 -8.970 1.00 0.00 63 GLY A CA 6
ATOM 8694 C C . GLY A 1 63 ? -8.642 -2.751 -9.079 1.00 0.00 63 GLY A C 6
ATOM 8695 O O . GLY A 1 63 ? -8.668 -1.690 -9.703 1.00 0.00 63 GLY A O 6
ATOM 8699 N N . GLU A 1 64 ? -7.549 -3.212 -8.482 1.00 0.00 64 GLU A N 6
ATOM 8700 C CA . GLU A 1 64 ? -6.292 -2.476 -8.491 1.00 0.00 64 GLU A CA 6
ATOM 8701 C C . GLU A 1 64 ? -5.346 -3.063 -9.528 1.00 0.00 64 GLU A C 6
ATOM 8702 O O . GLU A 1 64 ? -5.501 -4.212 -9.926 1.00 0.00 64 GLU A O 6
ATOM 8715 N N . THR A 1 65 ? -4.378 -2.277 -9.963 1.00 0.00 65 THR A N 6
ATOM 8716 C CA . THR A 1 65 ? -3.373 -2.754 -10.898 1.00 0.00 65 THR A CA 6
ATOM 8717 C C . THR A 1 65 ? -1.987 -2.352 -10.407 1.00 0.00 65 THR A C 6
ATOM 8718 O O . THR A 1 65 ? -1.682 -1.166 -10.280 1.00 0.00 65 THR A O 6
ATOM 8729 N N . TRP A 1 66 ? -1.167 -3.346 -10.123 1.00 0.00 66 TRP A N 6
ATOM 8730 C CA . TRP A 1 66 ? 0.149 -3.119 -9.540 1.00 0.00 66 TRP A CA 6
ATOM 8731 C C . TRP A 1 66 ? 1.240 -3.645 -10.460 1.00 0.00 66 TRP A C 6
ATOM 8732 O O . TRP A 1 66 ? 0.965 -4.416 -11.384 1.00 0.00 66 TRP A O 6
ATOM 8753 N N . ARG A 1 67 ? 2.476 -3.238 -10.204 1.00 0.00 67 ARG A N 6
ATOM 8754 C CA . ARG A 1 67 ? 3.605 -3.778 -10.938 1.00 0.00 67 ARG A CA 6
ATOM 8755 C C . ARG A 1 67 ? 3.990 -5.122 -10.362 1.00 0.00 67 ARG A C 6
ATOM 8756 O O . ARG A 1 67 ? 3.816 -5.375 -9.169 1.00 0.00 67 ARG A O 6
ATOM 8777 N N . ALA A 1 68 ? 4.525 -5.975 -11.204 1.00 0.00 68 ALA A N 6
ATOM 8778 C CA . ALA A 1 68 ? 4.829 -7.338 -10.798 1.00 0.00 68 ALA A CA 6
ATOM 8779 C C . ALA A 1 68 ? 6.144 -7.817 -11.383 1.00 0.00 68 ALA A C 6
ATOM 8780 O O . ALA A 1 68 ? 6.466 -7.538 -12.542 1.00 0.00 68 ALA A O 6
ATOM 8787 N N . THR A 1 69 ? 6.895 -8.540 -10.574 1.00 0.00 69 THR A N 6
ATOM 8788 C CA . THR A 1 69 ? 8.159 -9.102 -10.994 1.00 0.00 69 THR A CA 6
ATOM 8789 C C . THR A 1 69 ? 8.222 -10.588 -10.662 1.00 0.00 69 THR A C 6
ATOM 8790 O O . THR A 1 69 ? 7.775 -11.017 -9.594 1.00 0.00 69 THR A O 6
ATOM 8801 N N . SER A 1 70 ? 8.767 -11.367 -11.577 1.00 0.00 70 SER A N 6
ATOM 8802 C CA . SER A 1 70 ? 8.912 -12.793 -11.369 1.00 0.00 70 SER A CA 6
ATOM 8803 C C . SER A 1 70 ? 10.106 -13.301 -12.168 1.00 0.00 70 SER A C 6
ATOM 8804 O O . SER A 1 70 ? 10.621 -12.595 -13.037 1.00 0.00 70 SER A O 6
ATOM 8812 N N . GLY A 1 71 ? 10.549 -14.512 -11.867 1.00 0.00 71 GLY A N 6
ATOM 8813 C CA . GLY A 1 71 ? 11.614 -15.117 -12.643 1.00 0.00 71 GLY A CA 6
ATOM 8814 C C . GLY A 1 71 ? 11.069 -15.827 -13.865 1.00 0.00 71 GLY A C 6
ATOM 8815 O O . GLY A 1 71 ? 11.779 -16.038 -14.850 1.00 0.00 71 GLY A O 6
ATOM 8819 N N . THR A 1 72 ? 9.797 -16.183 -13.792 1.00 0.00 72 THR A N 6
ATOM 8820 C CA . THR A 1 72 ? 9.127 -16.870 -14.879 1.00 0.00 72 THR A CA 6
ATOM 8821 C C . THR A 1 72 ? 8.485 -15.847 -15.812 1.00 0.00 72 THR A C 6
ATOM 8822 O O . THR A 1 72 ? 8.416 -14.660 -15.487 1.00 0.00 72 THR A O 6
ATOM 8833 N N . VAL A 1 73 ? 8.029 -16.304 -16.966 1.00 0.00 73 VAL A N 6
ATOM 8834 C CA . VAL A 1 73 ? 7.333 -15.441 -17.906 1.00 0.00 73 VAL A CA 6
ATOM 8835 C C . VAL A 1 73 ? 5.828 -15.654 -17.789 1.00 0.00 73 VAL A C 6
ATOM 8836 O O . VAL A 1 73 ? 5.347 -16.790 -17.794 1.00 0.00 73 VAL A O 6
ATOM 8849 N N . LEU A 1 74 ? 5.094 -14.564 -17.646 1.00 0.00 74 LEU A N 6
ATOM 8850 C CA . LEU A 1 74 ? 3.649 -14.633 -17.481 1.00 0.00 74 LEU A CA 6
ATOM 8851 C C . LEU A 1 74 ? 2.958 -13.739 -18.499 1.00 0.00 74 LEU A C 6
ATOM 8852 O O . LEU A 1 74 ? 3.183 -12.527 -18.530 1.00 0.00 74 LEU A O 6
ATOM 8868 N N . ASP A 1 75 ? 2.121 -14.339 -19.325 1.00 0.00 75 ASP A N 6
ATOM 8869 C CA . ASP A 1 75 ? 1.448 -13.605 -20.389 1.00 0.00 75 ASP A CA 6
ATOM 8870 C C . ASP A 1 75 ? 0.077 -13.118 -19.923 1.00 0.00 75 ASP A C 6
ATOM 8871 O O . ASP A 1 75 ? -0.331 -13.367 -18.789 1.00 0.00 75 ASP A O 6
ATOM 8881 N N . VAL A 1 76 ? -0.626 -12.438 -20.809 1.00 0.00 76 VAL A N 6
ATOM 8882 C CA . VAL A 1 76 ? -1.876 -11.774 -20.474 1.00 0.00 76 VAL A CA 6
ATOM 8883 C C . VAL A 1 76 ? -3.012 -12.780 -20.305 1.00 0.00 76 VAL A C 6
ATOM 8884 O O . VAL A 1 76 ? -3.132 -13.737 -21.073 1.00 0.00 76 VAL A O 6
ATOM 8897 N N . GLY A 1 77 ? -3.833 -12.562 -19.285 1.00 0.00 77 GLY A N 6
ATOM 8898 C CA . GLY A 1 77 ? -4.984 -13.412 -19.058 1.00 0.00 77 GLY A CA 6
ATOM 8899 C C . GLY A 1 77 ? -4.707 -14.528 -18.075 1.00 0.00 77 GLY A C 6
ATOM 8900 O O . GLY A 1 77 ? -5.621 -15.246 -17.670 1.00 0.00 77 GLY A O 6
ATOM 8904 N N . GLU A 1 78 ? -3.448 -14.679 -17.688 1.00 0.00 78 GLU A N 6
ATOM 8905 C CA . GLU A 1 78 ? -3.063 -15.717 -16.761 1.00 0.00 78 GLU A CA 6
ATOM 8906 C C . GLU A 1 78 ? -3.431 -15.358 -15.332 1.00 0.00 78 GLU A C 6
ATOM 8907 O O . GLU A 1 78 ? -3.845 -14.234 -15.041 1.00 0.00 78 GLU A O 6
ATOM 8920 N N . GLU A 1 79 ? -3.233 -16.318 -14.447 1.00 0.00 79 GLU A N 6
ATOM 8921 C CA . GLU A 1 79 ? -3.531 -16.143 -13.031 1.00 0.00 79 GLU A CA 6
ATOM 8922 C C . GLU A 1 79 ? -2.241 -16.116 -12.234 1.00 0.00 79 GLU A C 6
ATOM 8923 O O . GLU A 1 79 ? -1.395 -17.002 -12.385 1.00 0.00 79 GLU A O 6
ATOM 8936 N N . VAL A 1 80 ? -2.086 -15.114 -11.387 1.00 0.00 80 VAL A N 6
ATOM 8937 C CA . VAL A 1 80 ? -0.894 -15.022 -10.562 1.00 0.00 80 VAL A CA 6
ATOM 8938 C C . VAL A 1 80 ? -1.239 -15.095 -9.081 1.00 0.00 80 VAL A C 6
ATOM 8939 O O . VAL A 1 80 ? -2.302 -14.648 -8.648 1.00 0.00 80 VAL A O 6
ATOM 8952 N N . SER A 1 81 ? -0.344 -15.700 -8.324 1.00 0.00 81 SER A N 6
ATOM 8953 C CA . SER A 1 81 ? -0.455 -15.741 -6.879 1.00 0.00 81 SER A CA 6
ATOM 8954 C C . SER A 1 81 ? 0.548 -14.772 -6.267 1.00 0.00 81 SER A C 6
ATOM 8955 O O . SER A 1 81 ? 1.750 -14.873 -6.525 1.00 0.00 81 SER A O 6
ATOM 8963 N N . VAL A 1 82 ? 0.057 -13.822 -5.485 1.00 0.00 82 VAL A N 6
ATOM 8964 C CA . VAL A 1 82 ? 0.929 -12.843 -4.855 1.00 0.00 82 VAL A CA 6
ATOM 8965 C C . VAL A 1 82 ? 1.595 -13.446 -3.628 1.00 0.00 82 VAL A C 6
ATOM 8966 O O . VAL A 1 82 ? 0.938 -13.715 -2.620 1.00 0.00 82 VAL A O 6
ATOM 8979 N N . LYS A 1 83 ? 2.898 -13.669 -3.728 1.00 0.00 83 LYS A N 6
ATOM 8980 C CA . LYS A 1 83 ? 3.658 -14.254 -2.648 1.00 0.00 83 LYS A CA 6
ATOM 8981 C C . LYS A 1 83 ? 4.071 -13.202 -1.625 1.00 0.00 83 LYS A C 6
ATOM 8982 O O . LYS A 1 83 ? 3.895 -13.400 -0.426 1.00 0.00 83 LYS A O 6
ATOM 9001 N N . ALA A 1 84 ? 4.607 -12.080 -2.097 1.00 0.00 84 ALA A N 6
ATOM 9002 C CA . ALA A 1 84 ? 5.102 -11.042 -1.197 1.00 0.00 84 ALA A CA 6
ATOM 9003 C C . ALA A 1 84 ? 5.167 -9.681 -1.884 1.00 0.00 84 ALA A C 6
ATOM 9004 O O . ALA A 1 84 ? 4.844 -9.550 -3.067 1.00 0.00 84 ALA A O 6
ATOM 9011 N N . ILE A 1 85 ? 5.593 -8.677 -1.128 1.00 0.00 85 ILE A N 6
ATOM 9012 C CA . ILE A 1 85 ? 5.699 -7.312 -1.628 1.00 0.00 85 ILE A CA 6
ATOM 9013 C C . ILE A 1 85 ? 7.168 -6.924 -1.773 1.00 0.00 85 ILE A C 6
ATOM 9014 O O . ILE A 1 85 ? 7.982 -7.250 -0.907 1.00 0.00 85 ILE A O 6
ATOM 9030 N N . GLU A 1 86 ? 7.501 -6.236 -2.856 1.00 0.00 86 GLU A N 6
ATOM 9031 C CA . GLU A 1 86 ? 8.875 -5.820 -3.096 1.00 0.00 86 GLU A CA 6
ATOM 9032 C C . GLU A 1 86 ? 8.910 -4.361 -3.553 1.00 0.00 86 GLU A C 6
ATOM 9033 O O . GLU A 1 86 ? 9.016 -4.073 -4.749 1.00 0.00 86 GLU A O 6
ATOM 9046 N N . GLY A 1 87 ? 8.798 -3.447 -2.596 1.00 0.00 87 GLY A N 6
ATOM 9047 C CA . GLY A 1 87 ? 8.777 -2.031 -2.905 1.00 0.00 87 GLY A CA 6
ATOM 9048 C C . GLY A 1 87 ? 7.483 -1.612 -3.573 1.00 0.00 87 GLY A C 6
ATOM 9049 O O . GLY A 1 87 ? 6.409 -1.712 -2.984 1.00 0.00 87 GLY A O 6
ATOM 9053 N N . VAL A 1 88 ? 7.588 -1.138 -4.805 1.00 0.00 88 VAL A N 6
ATOM 9054 C CA . VAL A 1 88 ? 6.417 -0.776 -5.593 1.00 0.00 88 VAL A CA 6
ATOM 9055 C C . VAL A 1 88 ? 6.009 -1.955 -6.483 1.00 0.00 88 VAL A C 6
ATOM 9056 O O . VAL A 1 88 ? 5.046 -1.891 -7.245 1.00 0.00 88 VAL A O 6
ATOM 9069 N N . LYS A 1 89 ? 6.753 -3.046 -6.361 1.00 0.00 89 LYS A N 6
ATOM 9070 C CA . LYS A 1 89 ? 6.495 -4.246 -7.145 1.00 0.00 89 LYS A CA 6
ATOM 9071 C C . LYS A 1 89 ? 5.887 -5.320 -6.258 1.00 0.00 89 LYS A C 6
ATOM 9072 O O . LYS A 1 89 ? 6.104 -5.327 -5.047 1.00 0.00 89 LYS A O 6
ATOM 9091 N N . LEU A 1 90 ? 5.131 -6.221 -6.855 1.00 0.00 90 LEU A N 6
ATOM 9092 C CA . LEU A 1 90 ? 4.670 -7.396 -6.144 1.00 0.00 90 LEU A CA 6
ATOM 9093 C C . LEU A 1 90 ? 5.424 -8.617 -6.640 1.00 0.00 90 LEU A C 6
ATOM 9094 O O . LEU A 1 90 ? 5.708 -8.746 -7.835 1.00 0.00 90 LEU A O 6
ATOM 9110 N N . VAL A 1 91 ? 5.747 -9.500 -5.719 1.00 0.00 91 VAL A N 6
ATOM 9111 C CA . VAL A 1 91 ? 6.414 -10.745 -6.054 1.00 0.00 91 VAL A CA 6
ATOM 9112 C C . VAL A 1 91 ? 5.359 -11.796 -6.342 1.00 0.00 91 VAL A C 6
ATOM 9113 O O . VAL A 1 91 ? 4.683 -12.277 -5.428 1.00 0.00 91 VAL A O 6
ATOM 9126 N N . VAL A 1 92 ? 5.197 -12.136 -7.608 1.00 0.00 92 VAL A N 6
ATOM 9127 C CA . VAL A 1 92 ? 4.114 -13.016 -8.010 1.00 0.00 92 VAL A CA 6
ATOM 9128 C C . VAL A 1 92 ? 4.625 -14.178 -8.839 1.00 0.00 92 VAL A C 6
ATOM 9129 O O . VAL A 1 92 ? 5.733 -14.137 -9.379 1.00 0.00 92 VAL A O 6
ATOM 9142 N N . GLU A 1 93 ? 3.814 -15.212 -8.929 1.00 0.00 93 GLU A N 6
ATOM 9143 C CA . GLU A 1 93 ? 4.125 -16.356 -9.767 1.00 0.00 93 GLU A CA 6
ATOM 9144 C C . GLU A 1 93 ? 2.847 -16.988 -10.287 1.00 0.00 93 GLU A C 6
ATOM 9145 O O . GLU A 1 93 ? 1.749 -16.644 -9.841 1.00 0.00 93 GLU A O 6
ATOM 9158 N N . LYS A 1 94 ? 2.995 -17.903 -11.231 1.00 0.00 94 LYS A N 6
ATOM 9159 C CA . LYS A 1 94 ? 1.857 -18.518 -11.896 1.00 0.00 94 LYS A CA 6
ATOM 9160 C C . LYS A 1 94 ? 1.073 -19.410 -10.944 1.00 0.00 94 LYS A C 6
ATOM 9161 O O . LYS A 1 94 ? 1.648 -20.109 -10.111 1.00 0.00 94 LYS A O 6
ATOM 9180 N N . LEU A 1 95 ? -0.241 -19.367 -11.070 1.00 0.00 95 LEU A N 6
ATOM 9181 C CA . LEU A 1 95 ? -1.109 -20.276 -10.342 1.00 0.00 95 LEU A CA 6
ATOM 9182 C C . LEU A 1 95 ? -1.219 -21.579 -11.121 1.00 0.00 95 LEU A C 6
ATOM 9183 O O . LEU A 1 95 ? -1.195 -21.567 -12.353 1.00 0.00 95 LEU A O 6
ATOM 9199 N N . GLU A 1 96 ? -1.321 -22.684 -10.390 1.00 0.00 96 GLU A N 6
ATOM 9200 C CA . GLU A 1 96 ? -1.344 -24.028 -10.969 1.00 0.00 96 GLU A CA 6
ATOM 9201 C C . GLU A 1 96 ? 0.049 -24.384 -11.490 1.00 0.00 96 GLU A C 6
ATOM 9202 O O . GLU A 1 96 ? 0.218 -25.227 -12.370 1.00 0.00 96 GLU A O 6
ATOM 9215 N N . GLU A 1 97 ? 1.053 -23.741 -10.916 1.00 0.00 97 GLU A N 6
ATOM 9216 C CA . GLU A 1 97 ? 2.436 -24.025 -11.263 1.00 0.00 97 GLU A CA 6
ATOM 9217 C C . GLU A 1 97 ? 2.978 -25.106 -10.338 1.00 0.00 97 GLU A C 6
ATOM 9218 O O . GLU A 1 97 ? 2.819 -25.020 -9.119 1.00 0.00 97 GLU A O 6
ATOM 9231 N N . GLN A 1 98 ? 3.607 -26.118 -10.931 1.00 0.00 98 GLN A N 6
ATOM 9232 C CA . GLN A 1 98 ? 4.097 -27.280 -10.190 1.00 0.00 98 GLN A CA 6
ATOM 9233 C C . GLN A 1 98 ? 2.946 -28.004 -9.490 1.00 0.00 98 GLN A C 6
ATOM 9234 O O . GLN A 1 98 ? 1.772 -27.733 -9.744 1.00 0.00 98 GLN A O 6
ATOM 9248 N N . LYS A 1 99 ? 3.290 -28.939 -8.621 1.00 0.00 99 LYS A N 6
ATOM 9249 C CA . LYS A 1 99 ? 2.301 -29.631 -7.817 1.00 0.00 99 LYS A CA 6
ATOM 9250 C C . LYS A 1 99 ? 2.405 -29.161 -6.372 1.00 0.00 99 LYS A C 6
ATOM 9251 O O . LYS A 1 99 ? 2.596 -29.961 -5.454 1.00 0.00 99 LYS A O 6
ATOM 9270 N N . GLY A 1 100 ? 2.290 -27.852 -6.183 1.00 0.00 100 GLY A N 6
ATOM 9271 C CA . GLY A 1 100 ? 2.443 -27.271 -4.864 1.00 0.00 100 GLY A CA 6
ATOM 9272 C C . GLY A 1 100 ? 1.140 -27.204 -4.093 1.00 0.00 100 GLY A C 6
ATOM 9273 O O . GLY A 1 100 ? 0.274 -28.068 -4.238 1.00 0.00 100 GLY A O 6
ATOM 9277 N N . SER A 1 101 ? 0.999 -26.170 -3.278 1.00 0.00 101 SER A N 6
ATOM 9278 C CA . SER A 1 101 ? -0.171 -26.019 -2.430 1.00 0.00 101 SER A CA 6
ATOM 9279 C C . SER A 1 101 ? -0.981 -24.794 -2.845 1.00 0.00 101 SER A C 6
ATOM 9280 O O . SER A 1 101 ? -2.137 -24.968 -3.282 1.00 0.00 101 SER A O 6
ATOM 9289 N N . MET A 1 1 ? 5.537 24.088 41.961 1.00 0.00 1 MET A N 7
ATOM 9290 C CA . MET A 1 1 ? 6.460 24.718 40.993 1.00 0.00 1 MET A CA 7
ATOM 9291 C C . MET A 1 1 ? 7.878 24.202 41.194 1.00 0.00 1 MET A C 7
ATOM 9292 O O . MET A 1 1 ? 8.335 24.025 42.327 1.00 0.00 1 MET A O 7
ATOM 9306 N N . GLY A 1 2 ? 8.566 23.953 40.090 1.00 0.00 2 GLY A N 7
ATOM 9307 C CA . GLY A 1 2 ? 9.905 23.410 40.150 1.00 0.00 2 GLY A CA 7
ATOM 9308 C C . GLY A 1 2 ? 10.009 22.118 39.376 1.00 0.00 2 GLY A C 7
ATOM 9309 O O . GLY A 1 2 ? 10.828 21.991 38.468 1.00 0.00 2 GLY A O 7
ATOM 9313 N N . SER A 1 3 ? 9.163 21.164 39.722 1.00 0.00 3 SER A N 7
ATOM 9314 C CA . SER A 1 3 ? 9.130 19.885 39.033 1.00 0.00 3 SER A CA 7
ATOM 9315 C C . SER A 1 3 ? 8.044 19.901 37.960 1.00 0.00 3 SER A C 7
ATOM 9316 O O . SER A 1 3 ? 7.212 18.997 37.880 1.00 0.00 3 SER A O 7
ATOM 9324 N N . SER A 1 4 ? 8.069 20.928 37.127 1.00 0.00 4 SER A N 7
ATOM 9325 C CA . SER A 1 4 ? 7.028 21.124 36.136 1.00 0.00 4 SER A CA 7
ATOM 9326 C C . SER A 1 4 ? 7.302 20.311 34.874 1.00 0.00 4 SER A C 7
ATOM 9327 O O . SER A 1 4 ? 6.659 19.286 34.645 1.00 0.00 4 SER A O 7
ATOM 9335 N N . HIS A 1 5 ? 8.290 20.755 34.090 1.00 0.00 5 HIS A N 7
ATOM 9336 C CA . HIS A 1 5 ? 8.595 20.170 32.779 1.00 0.00 5 HIS A CA 7
ATOM 9337 C C . HIS A 1 5 ? 7.394 20.324 31.843 1.00 0.00 5 HIS A C 7
ATOM 9338 O O . HIS A 1 5 ? 7.363 21.243 31.020 1.00 0.00 5 HIS A O 7
ATOM 9353 N N . HIS A 1 6 ? 6.412 19.419 31.973 1.00 0.00 6 HIS A N 7
ATOM 9354 C CA . HIS A 1 6 ? 5.096 19.579 31.344 1.00 0.00 6 HIS A CA 7
ATOM 9355 C C . HIS A 1 6 ? 5.188 19.542 29.812 1.00 0.00 6 HIS A C 7
ATOM 9356 O O . HIS A 1 6 ? 4.255 19.952 29.115 1.00 0.00 6 HIS A O 7
ATOM 9371 N N . HIS A 1 7 ? 6.305 19.015 29.309 1.00 0.00 7 HIS A N 7
ATOM 9372 C CA . HIS A 1 7 ? 6.606 18.991 27.872 1.00 0.00 7 HIS A CA 7
ATOM 9373 C C . HIS A 1 7 ? 6.854 20.400 27.340 1.00 0.00 7 HIS A C 7
ATOM 9374 O O . HIS A 1 7 ? 6.255 21.375 27.801 1.00 0.00 7 HIS A O 7
ATOM 9389 N N . HIS A 1 8 ? 7.745 20.509 26.367 1.00 0.00 8 HIS A N 7
ATOM 9390 C CA . HIS A 1 8 ? 8.141 21.810 25.851 1.00 0.00 8 HIS A CA 7
ATOM 9391 C C . HIS A 1 8 ? 7.181 22.274 24.760 1.00 0.00 8 HIS A C 7
ATOM 9392 O O . HIS A 1 8 ? 7.420 22.059 23.572 1.00 0.00 8 HIS A O 7
ATOM 9407 N N . HIS A 1 9 ? 6.085 22.889 25.179 1.00 0.00 9 HIS A N 7
ATOM 9408 C CA . HIS A 1 9 ? 5.132 23.492 24.253 1.00 0.00 9 HIS A CA 7
ATOM 9409 C C . HIS A 1 9 ? 4.693 24.858 24.765 1.00 0.00 9 HIS A C 7
ATOM 9410 O O . HIS A 1 9 ? 4.284 25.004 25.916 1.00 0.00 9 HIS A O 7
ATOM 9425 N N . HIS A 1 10 ? 4.802 25.859 23.905 1.00 0.00 10 HIS A N 7
ATOM 9426 C CA . HIS A 1 10 ? 4.550 27.244 24.292 1.00 0.00 10 HIS A CA 7
ATOM 9427 C C . HIS A 1 10 ? 3.056 27.575 24.248 1.00 0.00 10 HIS A C 7
ATOM 9428 O O . HIS A 1 10 ? 2.655 28.697 24.548 1.00 0.00 10 HIS A O 7
ATOM 9443 N N . SER A 1 11 ? 2.247 26.589 23.854 1.00 0.00 11 SER A N 7
ATOM 9444 C CA . SER A 1 11 ? 0.791 26.733 23.801 1.00 0.00 11 SER A CA 7
ATOM 9445 C C . SER A 1 11 ? 0.369 27.716 22.709 1.00 0.00 11 SER A C 7
ATOM 9446 O O . SER A 1 11 ? -0.769 28.188 22.688 1.00 0.00 11 SER A O 7
ATOM 9454 N N . SER A 1 12 ? 1.288 27.996 21.793 1.00 0.00 12 SER A N 7
ATOM 9455 C CA . SER A 1 12 ? 1.015 28.886 20.680 1.00 0.00 12 SER A CA 7
ATOM 9456 C C . SER A 1 12 ? 0.193 28.158 19.626 1.00 0.00 12 SER A C 7
ATOM 9457 O O . SER A 1 12 ? 0.350 26.948 19.433 1.00 0.00 12 SER A O 7
ATOM 9465 N N . GLY A 1 13 ? -0.672 28.885 18.941 1.00 0.00 13 GLY A N 7
ATOM 9466 C CA . GLY A 1 13 ? -1.591 28.248 18.027 1.00 0.00 13 GLY A CA 7
ATOM 9467 C C . GLY A 1 13 ? -1.668 28.931 16.685 1.00 0.00 13 GLY A C 7
ATOM 9468 O O . GLY A 1 13 ? -1.008 29.943 16.447 1.00 0.00 13 GLY A O 7
ATOM 9472 N N . ARG A 1 14 ? -2.479 28.366 15.810 1.00 0.00 14 ARG A N 7
ATOM 9473 C CA . ARG A 1 14 ? -2.690 28.914 14.482 1.00 0.00 14 ARG A CA 7
ATOM 9474 C C . ARG A 1 14 ? -3.936 29.791 14.457 1.00 0.00 14 ARG A C 7
ATOM 9475 O O . ARG A 1 14 ? -5.029 29.333 14.792 1.00 0.00 14 ARG A O 7
ATOM 9496 N N . GLU A 1 15 ? -3.769 31.052 14.083 1.00 0.00 15 GLU A N 7
ATOM 9497 C CA . GLU A 1 15 ? -4.910 31.938 13.896 1.00 0.00 15 GLU A CA 7
ATOM 9498 C C . GLU A 1 15 ? -5.500 31.704 12.513 1.00 0.00 15 GLU A C 7
ATOM 9499 O O . GLU A 1 15 ? -6.654 32.039 12.240 1.00 0.00 15 GLU A O 7
ATOM 9512 N N . ASN A 1 16 ? -4.682 31.124 11.647 1.00 0.00 16 ASN A N 7
ATOM 9513 C CA . ASN A 1 16 ? -5.106 30.737 10.315 1.00 0.00 16 ASN A CA 7
ATOM 9514 C C . ASN A 1 16 ? -5.184 29.212 10.267 1.00 0.00 16 ASN A C 7
ATOM 9515 O O . ASN A 1 16 ? -4.938 28.554 11.277 1.00 0.00 16 ASN A O 7
ATOM 9526 N N . LEU A 1 17 ? -5.504 28.648 9.114 1.00 0.00 17 LEU A N 7
ATOM 9527 C CA . LEU A 1 17 ? -5.649 27.204 8.991 1.00 0.00 17 LEU A CA 7
ATOM 9528 C C . LEU A 1 17 ? -4.289 26.513 9.062 1.00 0.00 17 LEU A C 7
ATOM 9529 O O . LEU A 1 17 ? -3.242 27.141 8.861 1.00 0.00 17 LEU A O 7
ATOM 9545 N N . TYR A 1 18 ? -4.309 25.221 9.363 1.00 0.00 18 TYR A N 7
ATOM 9546 C CA . TYR A 1 18 ? -3.092 24.426 9.405 1.00 0.00 18 TYR A CA 7
ATOM 9547 C C . TYR A 1 18 ? -2.658 24.066 7.992 1.00 0.00 18 TYR A C 7
ATOM 9548 O O . TYR A 1 18 ? -3.459 23.556 7.204 1.00 0.00 18 TYR A O 7
ATOM 9566 N N . PHE A 1 19 ? -1.405 24.333 7.664 1.00 0.00 19 PHE A N 7
ATOM 9567 C CA . PHE A 1 19 ? -0.877 23.937 6.369 1.00 0.00 19 PHE A CA 7
ATOM 9568 C C . PHE A 1 19 ? -0.180 22.587 6.485 1.00 0.00 19 PHE A C 7
ATOM 9569 O O . PHE A 1 19 ? 0.918 22.474 7.029 1.00 0.00 19 PHE A O 7
ATOM 9586 N N . GLN A 1 20 ? -0.857 21.557 6.002 1.00 0.00 20 GLN A N 7
ATOM 9587 C CA . GLN A 1 20 ? -0.375 20.192 6.120 1.00 0.00 20 GLN A CA 7
ATOM 9588 C C . GLN A 1 20 ? 0.325 19.758 4.842 1.00 0.00 20 GLN A C 7
ATOM 9589 O O . GLN A 1 20 ? 0.173 20.395 3.796 1.00 0.00 20 GLN A O 7
ATOM 9603 N N . GLY A 1 21 ? 1.089 18.677 4.931 1.00 0.00 21 GLY A N 7
ATOM 9604 C CA . GLY A 1 21 ? 1.808 18.181 3.777 1.00 0.00 21 GLY A CA 7
ATOM 9605 C C . GLY A 1 21 ? 2.990 19.060 3.430 1.00 0.00 21 GLY A C 7
ATOM 9606 O O . GLY A 1 21 ? 3.582 19.685 4.314 1.00 0.00 21 GLY A O 7
ATOM 9610 N N . HIS A 1 22 ? 3.332 19.107 2.142 1.00 0.00 22 HIS A N 7
ATOM 9611 C CA . HIS A 1 22 ? 4.439 19.933 1.653 1.00 0.00 22 HIS A CA 7
ATOM 9612 C C . HIS A 1 22 ? 5.754 19.475 2.270 1.00 0.00 22 HIS A C 7
ATOM 9613 O O . HIS A 1 22 ? 6.636 20.282 2.564 1.00 0.00 22 HIS A O 7
ATOM 9628 N N . MET A 1 23 ? 5.875 18.172 2.458 1.00 0.00 23 MET A N 7
ATOM 9629 C CA . MET A 1 23 ? 7.078 17.584 3.019 1.00 0.00 23 MET A CA 7
ATOM 9630 C C . MET A 1 23 ? 7.350 16.236 2.373 1.00 0.00 23 MET A C 7
ATOM 9631 O O . MET A 1 23 ? 6.443 15.612 1.812 1.00 0.00 23 MET A O 7
ATOM 9645 N N . ALA A 1 24 ? 8.597 15.802 2.430 1.00 0.00 24 ALA A N 7
ATOM 9646 C CA . ALA A 1 24 ? 8.990 14.535 1.840 1.00 0.00 24 ALA A CA 7
ATOM 9647 C C . ALA A 1 24 ? 9.603 13.616 2.887 1.00 0.00 24 ALA A C 7
ATOM 9648 O O . ALA A 1 24 ? 10.802 13.688 3.170 1.00 0.00 24 ALA A O 7
ATOM 9655 N N . ALA A 1 25 ? 8.768 12.772 3.478 1.00 0.00 25 ALA A N 7
ATOM 9656 C CA . ALA A 1 25 ? 9.228 11.807 4.464 1.00 0.00 25 ALA A CA 7
ATOM 9657 C C . ALA A 1 25 ? 9.866 10.612 3.767 1.00 0.00 25 ALA A C 7
ATOM 9658 O O . ALA A 1 25 ? 9.436 10.217 2.682 1.00 0.00 25 ALA A O 7
ATOM 9665 N N . ARG A 1 26 ? 10.888 10.050 4.385 1.00 0.00 26 ARG A N 7
ATOM 9666 C CA . ARG A 1 26 ? 11.605 8.922 3.816 1.00 0.00 26 ARG A CA 7
ATOM 9667 C C . ARG A 1 26 ? 11.695 7.790 4.827 1.00 0.00 26 ARG A C 7
ATOM 9668 O O . ARG A 1 26 ? 12.538 7.819 5.725 1.00 0.00 26 ARG A O 7
ATOM 9689 N N . ILE A 1 27 ? 10.808 6.807 4.676 1.00 0.00 27 ILE A N 7
ATOM 9690 C CA . ILE A 1 27 ? 10.727 5.662 5.581 1.00 0.00 27 ILE A CA 7
ATOM 9691 C C . ILE A 1 27 ? 10.240 6.093 6.964 1.00 0.00 27 ILE A C 7
ATOM 9692 O O . ILE A 1 27 ? 10.985 6.678 7.751 1.00 0.00 27 ILE A O 7
ATOM 9708 N N . THR A 1 28 ? 8.976 5.813 7.246 1.00 0.00 28 THR A N 7
ATOM 9709 C CA . THR A 1 28 ? 8.377 6.181 8.516 1.00 0.00 28 THR A CA 7
ATOM 9710 C C . THR A 1 28 ? 8.634 5.110 9.575 1.00 0.00 28 THR A C 7
ATOM 9711 O O . THR A 1 28 ? 9.266 4.086 9.297 1.00 0.00 28 THR A O 7
ATOM 9722 N N . GLY A 1 29 ? 8.161 5.354 10.788 1.00 0.00 29 GLY A N 7
ATOM 9723 C CA . GLY A 1 29 ? 8.310 4.379 11.850 1.00 0.00 29 GLY A CA 7
ATOM 9724 C C . GLY A 1 29 ? 6.987 3.735 12.194 1.00 0.00 29 GLY A C 7
ATOM 9725 O O . GLY A 1 29 ? 6.934 2.697 12.860 1.00 0.00 29 GLY A O 7
ATOM 9729 N N . GLU A 1 30 ? 5.915 4.362 11.738 1.00 0.00 30 GLU A N 7
ATOM 9730 C CA . GLU A 1 30 ? 4.573 3.867 11.969 1.00 0.00 30 GLU A CA 7
ATOM 9731 C C . GLU A 1 30 ? 3.851 3.652 10.642 1.00 0.00 30 GLU A C 7
ATOM 9732 O O . GLU A 1 30 ? 4.052 4.412 9.689 1.00 0.00 30 GLU A O 7
ATOM 9745 N N . PRO A 1 31 ? 3.019 2.604 10.558 1.00 0.00 31 PRO A N 7
ATOM 9746 C CA . PRO A 1 31 ? 2.180 2.363 9.395 1.00 0.00 31 PRO A CA 7
ATOM 9747 C C . PRO A 1 31 ? 0.867 3.138 9.488 1.00 0.00 31 PRO A C 7
ATOM 9748 O O . PRO A 1 31 ? -0.119 2.661 10.056 1.00 0.00 31 PRO A O 7
ATOM 9759 N N . SER A 1 32 ? 0.870 4.346 8.955 1.00 0.00 32 SER A N 7
ATOM 9760 C CA . SER A 1 32 ? -0.286 5.222 9.038 1.00 0.00 32 SER A CA 7
ATOM 9761 C C . SER A 1 32 ? -0.800 5.575 7.647 1.00 0.00 32 SER A C 7
ATOM 9762 O O . SER A 1 32 ? -0.097 5.366 6.655 1.00 0.00 32 SER A O 7
ATOM 9770 N N . LYS A 1 33 ? -2.034 6.081 7.587 1.00 0.00 33 LYS A N 7
ATOM 9771 C CA . LYS A 1 33 ? -2.660 6.478 6.328 1.00 0.00 33 LYS A CA 7
ATOM 9772 C C . LYS A 1 33 ? -2.917 5.231 5.473 1.00 0.00 33 LYS A C 7
ATOM 9773 O O . LYS A 1 33 ? -2.843 4.104 5.972 1.00 0.00 33 LYS A O 7
ATOM 9792 N N . LYS A 1 34 ? -3.235 5.417 4.201 1.00 0.00 34 LYS A N 7
ATOM 9793 C CA . LYS A 1 34 ? -3.469 4.282 3.321 1.00 0.00 34 LYS A CA 7
ATOM 9794 C C . LYS A 1 34 ? -2.160 3.750 2.761 1.00 0.00 34 LYS A C 7
ATOM 9795 O O . LYS A 1 34 ? -1.583 4.329 1.842 1.00 0.00 34 LYS A O 7
ATOM 9814 N N . ALA A 1 35 ? -1.689 2.659 3.339 1.00 0.00 35 ALA A N 7
ATOM 9815 C CA . ALA A 1 35 ? -0.471 2.013 2.884 1.00 0.00 35 ALA A CA 7
ATOM 9816 C C . ALA A 1 35 ? -0.802 0.656 2.278 1.00 0.00 35 ALA A C 7
ATOM 9817 O O . ALA A 1 35 ? -1.974 0.332 2.084 1.00 0.00 35 ALA A O 7
ATOM 9824 N N . VAL A 1 36 ? 0.225 -0.131 1.975 1.00 0.00 36 VAL A N 7
ATOM 9825 C CA . VAL A 1 36 ? 0.023 -1.452 1.403 1.00 0.00 36 VAL A CA 7
ATOM 9826 C C . VAL A 1 36 ? -0.479 -2.424 2.465 1.00 0.00 36 VAL A C 7
ATOM 9827 O O . VAL A 1 36 ? 0.145 -2.620 3.508 1.00 0.00 36 VAL A O 7
ATOM 9840 N N . SER A 1 37 ? -1.631 -3.000 2.197 1.00 0.00 37 SER A N 7
ATOM 9841 C CA . SER A 1 37 ? -2.261 -3.924 3.121 1.00 0.00 37 SER A CA 7
ATOM 9842 C C . SER A 1 37 ? -1.947 -5.366 2.738 1.00 0.00 37 SER A C 7
ATOM 9843 O O . SER A 1 37 ? -1.911 -5.711 1.558 1.00 0.00 37 SER A O 7
ATOM 9851 N N . ASP A 1 38 ? -1.729 -6.207 3.740 1.00 0.00 38 ASP A N 7
ATOM 9852 C CA . ASP A 1 38 ? -1.421 -7.617 3.510 1.00 0.00 38 ASP A CA 7
ATOM 9853 C C . ASP A 1 38 ? -2.680 -8.393 3.133 1.00 0.00 38 ASP A C 7
ATOM 9854 O O . ASP A 1 38 ? -2.619 -9.577 2.822 1.00 0.00 38 ASP A O 7
ATOM 9864 N N . ARG A 1 39 ? -3.813 -7.700 3.148 1.00 0.00 39 ARG A N 7
ATOM 9865 C CA . ARG A 1 39 ? -5.096 -8.288 2.784 1.00 0.00 39 ARG A CA 7
ATOM 9866 C C . ARG A 1 39 ? -5.105 -8.726 1.320 1.00 0.00 39 ARG A C 7
ATOM 9867 O O . ARG A 1 39 ? -5.793 -9.674 0.948 1.00 0.00 39 ARG A O 7
ATOM 9888 N N . LEU A 1 40 ? -4.330 -8.032 0.493 1.00 0.00 40 LEU A N 7
ATOM 9889 C CA . LEU A 1 40 ? -4.251 -8.353 -0.925 1.00 0.00 40 LEU A CA 7
ATOM 9890 C C . LEU A 1 40 ? -3.176 -9.402 -1.181 1.00 0.00 40 LEU A C 7
ATOM 9891 O O . LEU A 1 40 ? -3.096 -9.979 -2.265 1.00 0.00 40 LEU A O 7
ATOM 9907 N N . ILE A 1 41 ? -2.364 -9.650 -0.170 1.00 0.00 41 ILE A N 7
ATOM 9908 C CA . ILE A 1 41 ? -1.267 -10.594 -0.286 1.00 0.00 41 ILE A CA 7
ATOM 9909 C C . ILE A 1 41 ? -1.775 -12.007 -0.071 1.00 0.00 41 ILE A C 7
ATOM 9910 O O . ILE A 1 41 ? -2.519 -12.278 0.873 1.00 0.00 41 ILE A O 7
ATOM 9926 N N . GLY A 1 42 ? -1.385 -12.898 -0.964 1.00 0.00 42 GLY A N 7
ATOM 9927 C CA . GLY A 1 42 ? -1.858 -14.257 -0.903 1.00 0.00 42 GLY A CA 7
ATOM 9928 C C . GLY A 1 42 ? -3.128 -14.445 -1.707 1.00 0.00 42 GLY A C 7
ATOM 9929 O O . GLY A 1 42 ? -3.757 -15.505 -1.655 1.00 0.00 42 GLY A O 7
ATOM 9933 N N . ARG A 1 43 ? -3.517 -13.404 -2.433 1.00 0.00 43 ARG A N 7
ATOM 9934 C CA . ARG A 1 43 ? -4.690 -13.467 -3.294 1.00 0.00 43 ARG A CA 7
ATOM 9935 C C . ARG A 1 43 ? -4.280 -13.715 -4.734 1.00 0.00 43 ARG A C 7
ATOM 9936 O O . ARG A 1 43 ? -3.113 -13.544 -5.096 1.00 0.00 43 ARG A O 7
ATOM 9957 N N . LYS A 1 44 ? -5.239 -14.113 -5.551 1.00 0.00 44 LYS A N 7
ATOM 9958 C CA . LYS A 1 44 ? -4.986 -14.364 -6.955 1.00 0.00 44 LYS A CA 7
ATOM 9959 C C . LYS A 1 44 ? -5.320 -13.128 -7.783 1.00 0.00 44 LYS A C 7
ATOM 9960 O O . LYS A 1 44 ? -6.262 -12.395 -7.475 1.00 0.00 44 LYS A O 7
ATOM 9979 N N . GLY A 1 45 ? -4.542 -12.908 -8.825 1.00 0.00 45 GLY A N 7
ATOM 9980 C CA . GLY A 1 45 ? -4.784 -11.811 -9.728 1.00 0.00 45 GLY A CA 7
ATOM 9981 C C . GLY A 1 45 ? -4.602 -12.238 -11.168 1.00 0.00 45 GLY A C 7
ATOM 9982 O O . GLY A 1 45 ? -4.405 -13.424 -11.448 1.00 0.00 45 GLY A O 7
ATOM 9986 N N . VAL A 1 46 ? -4.655 -11.286 -12.077 1.00 0.00 46 VAL A N 7
ATOM 9987 C CA . VAL A 1 46 ? -4.509 -11.576 -13.494 1.00 0.00 46 VAL A CA 7
ATOM 9988 C C . VAL A 1 46 ? -3.422 -10.697 -14.109 1.00 0.00 46 VAL A C 7
ATOM 9989 O O . VAL A 1 46 ? -3.239 -9.544 -13.706 1.00 0.00 46 VAL A O 7
ATOM 10002 N N . VAL A 1 47 ? -2.687 -11.248 -15.065 1.00 0.00 47 VAL A N 7
ATOM 10003 C CA . VAL A 1 47 ? -1.617 -10.513 -15.728 1.00 0.00 47 VAL A CA 7
ATOM 10004 C C . VAL A 1 47 ? -2.160 -9.725 -16.912 1.00 0.00 47 VAL A C 7
ATOM 10005 O O . VAL A 1 47 ? -2.717 -10.300 -17.848 1.00 0.00 47 VAL A O 7
ATOM 10018 N N . MET A 1 48 ? -2.014 -8.411 -16.854 1.00 0.00 48 MET A N 7
ATOM 10019 C CA . MET A 1 48 ? -2.463 -7.542 -17.933 1.00 0.00 48 MET A CA 7
ATOM 10020 C C . MET A 1 48 ? -1.283 -7.135 -18.805 1.00 0.00 48 MET A C 7
ATOM 10021 O O . MET A 1 48 ? -1.411 -6.976 -20.020 1.00 0.00 48 MET A O 7
ATOM 10035 N N . GLU A 1 49 ? -0.131 -6.974 -18.179 1.00 0.00 49 GLU A N 7
ATOM 10036 C CA . GLU A 1 49 ? 1.083 -6.644 -18.903 1.00 0.00 49 GLU A CA 7
ATOM 10037 C C . GLU A 1 49 ? 2.132 -7.715 -18.659 1.00 0.00 49 GLU A C 7
ATOM 10038 O O . GLU A 1 49 ? 2.294 -8.174 -17.529 1.00 0.00 49 GLU A O 7
ATOM 10051 N N . ALA A 1 50 ? 2.839 -8.098 -19.719 1.00 0.00 50 ALA A N 7
ATOM 10052 C CA . ALA A 1 50 ? 3.817 -9.179 -19.658 1.00 0.00 50 ALA A CA 7
ATOM 10053 C C . ALA A 1 50 ? 4.847 -8.934 -18.558 1.00 0.00 50 ALA A C 7
ATOM 10054 O O . ALA A 1 50 ? 5.440 -7.858 -18.474 1.00 0.00 50 ALA A O 7
ATOM 10061 N N . ILE A 1 51 ? 5.050 -9.942 -17.722 1.00 0.00 51 ILE A N 7
ATOM 10062 C CA . ILE A 1 51 ? 5.942 -9.831 -16.580 1.00 0.00 51 ILE A CA 7
ATOM 10063 C C . ILE A 1 51 ? 7.266 -10.535 -16.852 1.00 0.00 51 ILE A C 7
ATOM 10064 O O . ILE A 1 51 ? 7.299 -11.741 -17.111 1.00 0.00 51 ILE A O 7
ATOM 10080 N N . SER A 1 52 ? 8.353 -9.777 -16.800 1.00 0.00 52 SER A N 7
ATOM 10081 C CA . SER A 1 52 ? 9.679 -10.339 -16.962 1.00 0.00 52 SER A CA 7
ATOM 10082 C C . SER A 1 52 ? 10.644 -9.747 -15.942 1.00 0.00 52 SER A C 7
ATOM 10083 O O . SER A 1 52 ? 10.387 -8.686 -15.372 1.00 0.00 52 SER A O 7
ATOM 10091 N N . PRO A 1 53 ? 11.755 -10.448 -15.679 1.00 0.00 53 PRO A N 7
ATOM 10092 C CA . PRO A 1 53 ? 12.838 -9.936 -14.830 1.00 0.00 53 PRO A CA 7
ATOM 10093 C C . PRO A 1 53 ? 13.460 -8.671 -15.416 1.00 0.00 53 PRO A C 7
ATOM 10094 O O . PRO A 1 53 ? 13.944 -7.802 -14.688 1.00 0.00 53 PRO A O 7
ATOM 10105 N N . GLN A 1 54 ? 13.431 -8.569 -16.742 1.00 0.00 54 GLN A N 7
ATOM 10106 C CA . GLN A 1 54 ? 13.975 -7.406 -17.430 1.00 0.00 54 GLN A CA 7
ATOM 10107 C C . GLN A 1 54 ? 13.075 -6.195 -17.226 1.00 0.00 54 GLN A C 7
ATOM 10108 O O . GLN A 1 54 ? 13.533 -5.131 -16.820 1.00 0.00 54 GLN A O 7
ATOM 10122 N N . ASN A 1 55 ? 11.792 -6.364 -17.505 1.00 0.00 55 ASN A N 7
ATOM 10123 C CA . ASN A 1 55 ? 10.838 -5.281 -17.341 1.00 0.00 55 ASN A CA 7
ATOM 10124 C C . ASN A 1 55 ? 9.595 -5.787 -16.625 1.00 0.00 55 ASN A C 7
ATOM 10125 O O . ASN A 1 55 ? 9.028 -6.816 -17.006 1.00 0.00 55 ASN A O 7
ATOM 10136 N N . SER A 1 56 ? 9.186 -5.074 -15.588 1.00 0.00 56 SER A N 7
ATOM 10137 C CA . SER A 1 56 ? 8.076 -5.498 -14.754 1.00 0.00 56 SER A CA 7
ATOM 10138 C C . SER A 1 56 ? 6.755 -5.384 -15.502 1.00 0.00 56 SER A C 7
ATOM 10139 O O . SER A 1 56 ? 6.616 -4.586 -16.436 1.00 0.00 56 SER A O 7
ATOM 10147 N N . GLY A 1 57 ? 5.792 -6.187 -15.086 1.00 0.00 57 GLY A N 7
ATOM 10148 C CA . GLY A 1 57 ? 4.496 -6.175 -15.721 1.00 0.00 57 GLY A CA 7
ATOM 10149 C C . GLY A 1 57 ? 3.448 -5.535 -14.842 1.00 0.00 57 GLY A C 7
ATOM 10150 O O . GLY A 1 57 ? 3.778 -4.854 -13.872 1.00 0.00 57 GLY A O 7
ATOM 10154 N N . LEU A 1 58 ? 2.189 -5.761 -15.177 1.00 0.00 58 LEU A N 7
ATOM 10155 C CA . LEU A 1 58 ? 1.078 -5.188 -14.435 1.00 0.00 58 LEU A CA 7
ATOM 10156 C C . LEU A 1 58 ? 0.061 -6.260 -14.084 1.00 0.00 58 LEU A C 7
ATOM 10157 O O . LEU A 1 58 ? -0.447 -6.963 -14.967 1.00 0.00 58 LEU A O 7
ATOM 10173 N N . VAL A 1 59 ? -0.227 -6.389 -12.799 1.00 0.00 59 VAL A N 7
ATOM 10174 C CA . VAL A 1 59 ? -1.221 -7.342 -12.335 1.00 0.00 59 VAL A CA 7
ATOM 10175 C C . VAL A 1 59 ? -2.486 -6.625 -11.893 1.00 0.00 59 VAL A C 7
ATOM 10176 O O . VAL A 1 59 ? -2.431 -5.552 -11.288 1.00 0.00 59 VAL A O 7
ATOM 10189 N N . LYS A 1 60 ? -3.619 -7.213 -12.223 1.00 0.00 60 LYS A N 7
ATOM 10190 C CA . LYS A 1 60 ? -4.906 -6.646 -11.881 1.00 0.00 60 LYS A CA 7
ATOM 10191 C C . LYS A 1 60 ? -5.556 -7.491 -10.795 1.00 0.00 60 LYS A C 7
ATOM 10192 O O . LYS A 1 60 ? -6.013 -8.607 -11.051 1.00 0.00 60 LYS A O 7
ATOM 10211 N N . VAL A 1 61 ? -5.559 -6.970 -9.581 1.00 0.00 61 VAL A N 7
ATOM 10212 C CA . VAL A 1 61 ? -6.057 -7.710 -8.433 1.00 0.00 61 VAL A CA 7
ATOM 10213 C C . VAL A 1 61 ? -7.277 -7.022 -7.831 1.00 0.00 61 VAL A C 7
ATOM 10214 O O . VAL A 1 61 ? -7.161 -5.951 -7.229 1.00 0.00 61 VAL A O 7
ATOM 10227 N N . ASP A 1 62 ? -8.448 -7.623 -8.047 1.00 0.00 62 ASP A N 7
ATOM 10228 C CA . ASP A 1 62 ? -9.706 -7.161 -7.451 1.00 0.00 62 ASP A CA 7
ATOM 10229 C C . ASP A 1 62 ? -10.110 -5.789 -7.996 1.00 0.00 62 ASP A C 7
ATOM 10230 O O . ASP A 1 62 ? -11.031 -5.149 -7.487 1.00 0.00 62 ASP A O 7
ATOM 10240 N N . GLY A 1 63 ? -9.423 -5.349 -9.043 1.00 0.00 63 GLY A N 7
ATOM 10241 C CA . GLY A 1 63 ? -9.705 -4.054 -9.633 1.00 0.00 63 GLY A CA 7
ATOM 10242 C C . GLY A 1 63 ? -8.514 -3.120 -9.556 1.00 0.00 63 GLY A C 7
ATOM 10243 O O . GLY A 1 63 ? -8.404 -2.170 -10.334 1.00 0.00 63 GLY A O 7
ATOM 10247 N N . GLU A 1 64 ? -7.611 -3.397 -8.625 1.00 0.00 64 GLU A N 7
ATOM 10248 C CA . GLU A 1 64 ? -6.422 -2.582 -8.452 1.00 0.00 64 GLU A CA 7
ATOM 10249 C C . GLU A 1 64 ? -5.312 -3.075 -9.371 1.00 0.00 64 GLU A C 7
ATOM 10250 O O . GLU A 1 64 ? -5.188 -4.273 -9.619 1.00 0.00 64 GLU A O 7
ATOM 10263 N N . THR A 1 65 ? -4.520 -2.153 -9.881 1.00 0.00 65 THR A N 7
ATOM 10264 C CA . THR A 1 65 ? -3.430 -2.500 -10.773 1.00 0.00 65 THR A CA 7
ATOM 10265 C C . THR A 1 65 ? -2.092 -2.180 -10.117 1.00 0.00 65 THR A C 7
ATOM 10266 O O . THR A 1 65 ? -1.843 -1.043 -9.705 1.00 0.00 65 THR A O 7
ATOM 10277 N N . TRP A 1 66 ? -1.250 -3.191 -10.001 1.00 0.00 66 TRP A N 7
ATOM 10278 C CA . TRP A 1 66 ? 0.051 -3.049 -9.359 1.00 0.00 66 TRP A CA 7
ATOM 10279 C C . TRP A 1 66 ? 1.155 -3.520 -10.296 1.00 0.00 66 TRP A C 7
ATOM 10280 O O . TRP A 1 66 ? 0.886 -4.195 -11.291 1.00 0.00 66 TRP A O 7
ATOM 10301 N N . ARG A 1 67 ? 2.396 -3.176 -9.974 1.00 0.00 67 ARG A N 7
ATOM 10302 C CA . ARG A 1 67 ? 3.532 -3.671 -10.731 1.00 0.00 67 ARG A CA 7
ATOM 10303 C C . ARG A 1 67 ? 3.864 -5.070 -10.244 1.00 0.00 67 ARG A C 7
ATOM 10304 O O . ARG A 1 67 ? 3.586 -5.409 -9.094 1.00 0.00 67 ARG A O 7
ATOM 10325 N N . ALA A 1 68 ? 4.457 -5.877 -11.098 1.00 0.00 68 ALA A N 7
ATOM 10326 C CA . ALA A 1 68 ? 4.731 -7.258 -10.741 1.00 0.00 68 ALA A CA 7
ATOM 10327 C C . ALA A 1 68 ? 6.071 -7.740 -11.273 1.00 0.00 68 ALA A C 7
ATOM 10328 O O . ALA A 1 68 ? 6.490 -7.381 -12.378 1.00 0.00 68 ALA A O 7
ATOM 10335 N N . THR A 1 69 ? 6.738 -8.544 -10.459 1.00 0.00 69 THR A N 7
ATOM 10336 C CA . THR A 1 69 ? 7.984 -9.193 -10.826 1.00 0.00 69 THR A CA 7
ATOM 10337 C C . THR A 1 69 ? 7.936 -10.661 -10.416 1.00 0.00 69 THR A C 7
ATOM 10338 O O . THR A 1 69 ? 7.152 -11.037 -9.541 1.00 0.00 69 THR A O 7
ATOM 10349 N N . SER A 1 70 ? 8.757 -11.485 -11.050 1.00 0.00 70 SER A N 7
ATOM 10350 C CA . SER A 1 70 ? 8.801 -12.901 -10.742 1.00 0.00 70 SER A CA 7
ATOM 10351 C C . SER A 1 70 ? 10.081 -13.515 -11.289 1.00 0.00 70 SER A C 7
ATOM 10352 O O . SER A 1 70 ? 10.727 -12.939 -12.165 1.00 0.00 70 SER A O 7
ATOM 10360 N N . GLY A 1 71 ? 10.445 -14.678 -10.760 1.00 0.00 71 GLY A N 7
ATOM 10361 C CA . GLY A 1 71 ? 11.590 -15.402 -11.268 1.00 0.00 71 GLY A CA 7
ATOM 10362 C C . GLY A 1 71 ? 11.248 -16.159 -12.535 1.00 0.00 71 GLY A C 7
ATOM 10363 O O . GLY A 1 71 ? 12.123 -16.726 -13.190 1.00 0.00 71 GLY A O 7
ATOM 10367 N N . THR A 1 72 ? 9.962 -16.174 -12.865 1.00 0.00 72 THR A N 7
ATOM 10368 C CA . THR A 1 72 ? 9.481 -16.820 -14.074 1.00 0.00 72 THR A CA 7
ATOM 10369 C C . THR A 1 72 ? 8.871 -15.772 -15.004 1.00 0.00 72 THR A C 7
ATOM 10370 O O . THR A 1 72 ? 8.668 -14.625 -14.605 1.00 0.00 72 THR A O 7
ATOM 10381 N N . VAL A 1 73 ? 8.578 -16.164 -16.231 1.00 0.00 73 VAL A N 7
ATOM 10382 C CA . VAL A 1 73 ? 7.958 -15.263 -17.187 1.00 0.00 73 VAL A CA 7
ATOM 10383 C C . VAL A 1 73 ? 6.444 -15.467 -17.186 1.00 0.00 73 VAL A C 7
ATOM 10384 O O . VAL A 1 73 ? 5.957 -16.600 -17.218 1.00 0.00 73 VAL A O 7
ATOM 10397 N N . LEU A 1 74 ? 5.705 -14.374 -17.113 1.00 0.00 74 LEU A N 7
ATOM 10398 C CA . LEU A 1 74 ? 4.255 -14.443 -17.052 1.00 0.00 74 LEU A CA 7
ATOM 10399 C C . LEU A 1 74 ? 3.639 -13.640 -18.190 1.00 0.00 74 LEU A C 7
ATOM 10400 O O . LEU A 1 74 ? 3.967 -12.467 -18.383 1.00 0.00 74 LEU A O 7
ATOM 10416 N N . ASP A 1 75 ? 2.756 -14.279 -18.942 1.00 0.00 75 ASP A N 7
ATOM 10417 C CA . ASP A 1 75 ? 2.162 -13.653 -20.113 1.00 0.00 75 ASP A CA 7
ATOM 10418 C C . ASP A 1 75 ? 0.788 -13.089 -19.776 1.00 0.00 75 ASP A C 7
ATOM 10419 O O . ASP A 1 75 ? 0.294 -13.248 -18.660 1.00 0.00 75 ASP A O 7
ATOM 10429 N N . VAL A 1 76 ? 0.169 -12.460 -20.753 1.00 0.00 76 VAL A N 7
ATOM 10430 C CA . VAL A 1 76 ? -1.097 -11.774 -20.558 1.00 0.00 76 VAL A CA 7
ATOM 10431 C C . VAL A 1 76 ? -2.256 -12.766 -20.528 1.00 0.00 76 VAL A C 7
ATOM 10432 O O . VAL A 1 76 ? -2.320 -13.697 -21.337 1.00 0.00 76 VAL A O 7
ATOM 10445 N N . GLY A 1 77 ? -3.164 -12.569 -19.582 1.00 0.00 77 GLY A N 7
ATOM 10446 C CA . GLY A 1 77 ? -4.324 -13.427 -19.471 1.00 0.00 77 GLY A CA 7
ATOM 10447 C C . GLY A 1 77 ? -4.124 -14.535 -18.460 1.00 0.00 77 GLY A C 7
ATOM 10448 O O . GLY A 1 77 ? -5.058 -15.270 -18.140 1.00 0.00 77 GLY A O 7
ATOM 10452 N N . GLU A 1 78 ? -2.903 -14.665 -17.958 1.00 0.00 78 GLU A N 7
ATOM 10453 C CA . GLU A 1 78 ? -2.593 -15.669 -16.968 1.00 0.00 78 GLU A CA 7
ATOM 10454 C C . GLU A 1 78 ? -3.054 -15.245 -15.589 1.00 0.00 78 GLU A C 7
ATOM 10455 O O . GLU A 1 78 ? -3.415 -14.088 -15.361 1.00 0.00 78 GLU A O 7
ATOM 10468 N N . GLU A 1 79 ? -3.004 -16.186 -14.669 1.00 0.00 79 GLU A N 7
ATOM 10469 C CA . GLU A 1 79 ? -3.402 -15.934 -13.297 1.00 0.00 79 GLU A CA 7
ATOM 10470 C C . GLU A 1 79 ? -2.198 -16.050 -12.382 1.00 0.00 79 GLU A C 7
ATOM 10471 O O . GLU A 1 79 ? -1.403 -16.986 -12.504 1.00 0.00 79 GLU A O 7
ATOM 10484 N N . VAL A 1 80 ? -2.061 -15.102 -11.474 1.00 0.00 80 VAL A N 7
ATOM 10485 C CA . VAL A 1 80 ? -0.916 -15.073 -10.579 1.00 0.00 80 VAL A CA 7
ATOM 10486 C C . VAL A 1 80 ? -1.345 -15.022 -9.124 1.00 0.00 80 VAL A C 7
ATOM 10487 O O . VAL A 1 80 ? -2.432 -14.551 -8.801 1.00 0.00 80 VAL A O 7
ATOM 10500 N N . SER A 1 81 ? -0.488 -15.530 -8.260 1.00 0.00 81 SER A N 7
ATOM 10501 C CA . SER A 1 81 ? -0.707 -15.467 -6.827 1.00 0.00 81 SER A CA 7
ATOM 10502 C C . SER A 1 81 ? 0.300 -14.504 -6.208 1.00 0.00 81 SER A C 7
ATOM 10503 O O . SER A 1 81 ? 1.507 -14.643 -6.417 1.00 0.00 81 SER A O 7
ATOM 10511 N N . VAL A 1 82 ? -0.194 -13.511 -5.481 1.00 0.00 82 VAL A N 7
ATOM 10512 C CA . VAL A 1 82 ? 0.677 -12.531 -4.844 1.00 0.00 82 VAL A CA 7
ATOM 10513 C C . VAL A 1 82 ? 1.420 -13.175 -3.681 1.00 0.00 82 VAL A C 7
ATOM 10514 O O . VAL A 1 82 ? 0.838 -13.429 -2.628 1.00 0.00 82 VAL A O 7
ATOM 10527 N N . LYS A 1 83 ? 2.698 -13.444 -3.885 1.00 0.00 83 LYS A N 7
ATOM 10528 C CA . LYS A 1 83 ? 3.484 -14.184 -2.916 1.00 0.00 83 LYS A CA 7
ATOM 10529 C C . LYS A 1 83 ? 4.195 -13.240 -1.951 1.00 0.00 83 LYS A C 7
ATOM 10530 O O . LYS A 1 83 ? 4.182 -13.457 -0.738 1.00 0.00 83 LYS A O 7
ATOM 10549 N N . ALA A 1 84 ? 4.803 -12.188 -2.490 1.00 0.00 84 ALA A N 7
ATOM 10550 C CA . ALA A 1 84 ? 5.584 -11.260 -1.677 1.00 0.00 84 ALA A CA 7
ATOM 10551 C C . ALA A 1 84 ? 5.557 -9.847 -2.256 1.00 0.00 84 ALA A C 7
ATOM 10552 O O . ALA A 1 84 ? 4.902 -9.592 -3.269 1.00 0.00 84 ALA A O 7
ATOM 10559 N N . ILE A 1 85 ? 6.278 -8.935 -1.613 1.00 0.00 85 ILE A N 7
ATOM 10560 C CA . ILE A 1 85 ? 6.317 -7.536 -2.035 1.00 0.00 85 ILE A CA 7
ATOM 10561 C C . ILE A 1 85 ? 7.762 -7.064 -2.187 1.00 0.00 85 ILE A C 7
ATOM 10562 O O . ILE A 1 85 ? 8.634 -7.465 -1.416 1.00 0.00 85 ILE A O 7
ATOM 10578 N N . GLU A 1 86 ? 8.009 -6.229 -3.186 1.00 0.00 86 GLU A N 7
ATOM 10579 C CA . GLU A 1 86 ? 9.319 -5.627 -3.377 1.00 0.00 86 GLU A CA 7
ATOM 10580 C C . GLU A 1 86 ? 9.147 -4.175 -3.818 1.00 0.00 86 GLU A C 7
ATOM 10581 O O . GLU A 1 86 ? 9.024 -3.883 -5.013 1.00 0.00 86 GLU A O 7
ATOM 10594 N N . GLY A 1 87 ? 9.105 -3.273 -2.845 1.00 0.00 87 GLY A N 7
ATOM 10595 C CA . GLY A 1 87 ? 8.879 -1.870 -3.135 1.00 0.00 87 GLY A CA 7
ATOM 10596 C C . GLY A 1 87 ? 7.442 -1.610 -3.534 1.00 0.00 87 GLY A C 7
ATOM 10597 O O . GLY A 1 87 ? 6.521 -1.871 -2.762 1.00 0.00 87 GLY A O 7
ATOM 10601 N N . VAL A 1 88 ? 7.252 -1.105 -4.744 1.00 0.00 88 VAL A N 7
ATOM 10602 C CA . VAL A 1 88 ? 5.914 -0.893 -5.282 1.00 0.00 88 VAL A CA 7
ATOM 10603 C C . VAL A 1 88 ? 5.572 -1.999 -6.271 1.00 0.00 88 VAL A C 7
ATOM 10604 O O . VAL A 1 88 ? 4.551 -1.951 -6.961 1.00 0.00 88 VAL A O 7
ATOM 10617 N N . LYS A 1 89 ? 6.446 -2.993 -6.333 1.00 0.00 89 LYS A N 7
ATOM 10618 C CA . LYS A 1 89 ? 6.258 -4.132 -7.211 1.00 0.00 89 LYS A CA 7
ATOM 10619 C C . LYS A 1 89 ? 5.905 -5.353 -6.378 1.00 0.00 89 LYS A C 7
ATOM 10620 O O . LYS A 1 89 ? 6.459 -5.555 -5.300 1.00 0.00 89 LYS A O 7
ATOM 10639 N N . LEU A 1 90 ? 4.979 -6.155 -6.859 1.00 0.00 90 LEU A N 7
ATOM 10640 C CA . LEU A 1 90 ? 4.618 -7.373 -6.164 1.00 0.00 90 LEU A CA 7
ATOM 10641 C C . LEU A 1 90 ? 5.390 -8.551 -6.731 1.00 0.00 90 LEU A C 7
ATOM 10642 O O . LEU A 1 90 ? 5.721 -8.577 -7.917 1.00 0.00 90 LEU A O 7
ATOM 10658 N N . VAL A 1 91 ? 5.681 -9.509 -5.880 1.00 0.00 91 VAL A N 7
ATOM 10659 C CA . VAL A 1 91 ? 6.327 -10.737 -6.301 1.00 0.00 91 VAL A CA 7
ATOM 10660 C C . VAL A 1 91 ? 5.266 -11.813 -6.426 1.00 0.00 91 VAL A C 7
ATOM 10661 O O . VAL A 1 91 ? 4.713 -12.267 -5.426 1.00 0.00 91 VAL A O 7
ATOM 10674 N N . VAL A 1 92 ? 4.960 -12.193 -7.653 1.00 0.00 92 VAL A N 7
ATOM 10675 C CA . VAL A 1 92 ? 3.850 -13.097 -7.908 1.00 0.00 92 VAL A CA 7
ATOM 10676 C C . VAL A 1 92 ? 4.325 -14.409 -8.511 1.00 0.00 92 VAL A C 7
ATOM 10677 O O . VAL A 1 92 ? 5.376 -14.471 -9.153 1.00 0.00 92 VAL A O 7
ATOM 10690 N N . GLU A 1 93 ? 3.546 -15.453 -8.290 1.00 0.00 93 GLU A N 7
ATOM 10691 C CA . GLU A 1 93 ? 3.818 -16.761 -8.864 1.00 0.00 93 GLU A CA 7
ATOM 10692 C C . GLU A 1 93 ? 2.688 -17.162 -9.790 1.00 0.00 93 GLU A C 7
ATOM 10693 O O . GLU A 1 93 ? 1.599 -16.590 -9.733 1.00 0.00 93 GLU A O 7
ATOM 10706 N N . LYS A 1 94 ? 2.944 -18.138 -10.638 1.00 0.00 94 LYS A N 7
ATOM 10707 C CA . LYS A 1 94 ? 1.944 -18.599 -11.584 1.00 0.00 94 LYS A CA 7
ATOM 10708 C C . LYS A 1 94 ? 0.939 -19.483 -10.862 1.00 0.00 94 LYS A C 7
ATOM 10709 O O . LYS A 1 94 ? 1.308 -20.468 -10.223 1.00 0.00 94 LYS A O 7
ATOM 10728 N N . LEU A 1 95 ? -0.322 -19.120 -10.961 1.00 0.00 95 LEU A N 7
ATOM 10729 C CA . LEU A 1 95 ? -1.381 -19.854 -10.298 1.00 0.00 95 LEU A CA 7
ATOM 10730 C C . LEU A 1 95 ? -1.906 -20.940 -11.218 1.00 0.00 95 LEU A C 7
ATOM 10731 O O . LEU A 1 95 ? -2.127 -20.717 -12.411 1.00 0.00 95 LEU A O 7
ATOM 10747 N N . GLU A 1 96 ? -2.095 -22.117 -10.660 1.00 0.00 96 GLU A N 7
ATOM 10748 C CA . GLU A 1 96 ? -2.549 -23.255 -11.432 1.00 0.00 96 GLU A CA 7
ATOM 10749 C C . GLU A 1 96 ? -3.849 -23.794 -10.853 1.00 0.00 96 GLU A C 7
ATOM 10750 O O . GLU A 1 96 ? -3.967 -23.990 -9.643 1.00 0.00 96 GLU A O 7
ATOM 10763 N N . GLU A 1 97 ? -4.822 -24.021 -11.720 1.00 0.00 97 GLU A N 7
ATOM 10764 C CA . GLU A 1 97 ? -6.126 -24.494 -11.290 1.00 0.00 97 GLU A CA 7
ATOM 10765 C C . GLU A 1 97 ? -6.085 -26.002 -11.089 1.00 0.00 97 GLU A C 7
ATOM 10766 O O . GLU A 1 97 ? -5.662 -26.745 -11.977 1.00 0.00 97 GLU A O 7
ATOM 10779 N N . GLN A 1 98 ? -6.510 -26.442 -9.917 1.00 0.00 98 GLN A N 7
ATOM 10780 C CA . GLN A 1 98 ? -6.453 -27.849 -9.550 1.00 0.00 98 GLN A CA 7
ATOM 10781 C C . GLN A 1 98 ? -7.574 -28.624 -10.229 1.00 0.00 98 GLN A C 7
ATOM 10782 O O . GLN A 1 98 ? -7.397 -29.785 -10.606 1.00 0.00 98 GLN A O 7
ATOM 10796 N N . LYS A 1 99 ? -8.714 -27.956 -10.391 1.00 0.00 99 LYS A N 7
ATOM 10797 C CA . LYS A 1 99 ? -9.904 -28.553 -10.989 1.00 0.00 99 LYS A CA 7
ATOM 10798 C C . LYS A 1 99 ? -10.365 -29.759 -10.173 1.00 0.00 99 LYS A C 7
ATOM 10799 O O . LYS A 1 99 ? -10.191 -30.912 -10.580 1.00 0.00 99 LYS A O 7
ATOM 10818 N N . GLY A 1 100 ? -10.915 -29.479 -9.003 1.00 0.00 100 GLY A N 7
ATOM 10819 C CA . GLY A 1 100 ? -11.411 -30.527 -8.137 1.00 0.00 100 GLY A CA 7
ATOM 10820 C C . GLY A 1 100 ? -11.130 -30.237 -6.680 1.00 0.00 100 GLY A C 7
ATOM 10821 O O . GLY A 1 100 ? -11.723 -29.324 -6.101 1.00 0.00 100 GLY A O 7
ATOM 10825 N N . SER A 1 101 ? -10.220 -31.002 -6.095 1.00 0.00 101 SER A N 7
ATOM 10826 C CA . SER A 1 101 ? -9.858 -30.838 -4.695 1.00 0.00 101 SER A CA 7
ATOM 10827 C C . SER A 1 101 ? -8.359 -31.069 -4.509 1.00 0.00 101 SER A C 7
ATOM 10828 O O . SER A 1 101 ? -7.643 -30.103 -4.171 1.00 0.00 101 SER A O 7
ATOM 10837 N N . MET A 1 1 ? -41.551 -42.962 41.190 1.00 0.00 1 MET A N 8
ATOM 10838 C CA . MET A 1 1 ? -40.827 -42.563 42.414 1.00 0.00 1 MET A CA 8
ATOM 10839 C C . MET A 1 1 ? -39.402 -42.143 42.070 1.00 0.00 1 MET A C 8
ATOM 10840 O O . MET A 1 1 ? -38.738 -42.781 41.253 1.00 0.00 1 MET A O 8
ATOM 10854 N N . GLY A 1 2 ? -38.946 -41.056 42.676 1.00 0.00 2 GLY A N 8
ATOM 10855 C CA . GLY A 1 2 ? -37.591 -40.598 42.460 1.00 0.00 2 GLY A CA 8
ATOM 10856 C C . GLY A 1 2 ? -37.121 -39.702 43.583 1.00 0.00 2 GLY A C 8
ATOM 10857 O O . GLY A 1 2 ? -37.940 -39.156 44.326 1.00 0.00 2 GLY A O 8
ATOM 10861 N N . SER A 1 3 ? -35.812 -39.560 43.718 1.00 0.00 3 SER A N 8
ATOM 10862 C CA . SER A 1 3 ? -35.242 -38.714 44.752 1.00 0.00 3 SER A CA 8
ATOM 10863 C C . SER A 1 3 ? -35.352 -37.243 44.360 1.00 0.00 3 SER A C 8
ATOM 10864 O O . SER A 1 3 ? -34.632 -36.762 43.479 1.00 0.00 3 SER A O 8
ATOM 10872 N N . SER A 1 4 ? -36.276 -36.545 45.003 1.00 0.00 4 SER A N 8
ATOM 10873 C CA . SER A 1 4 ? -36.503 -35.135 44.734 1.00 0.00 4 SER A CA 8
ATOM 10874 C C . SER A 1 4 ? -35.317 -34.305 45.214 1.00 0.00 4 SER A C 8
ATOM 10875 O O . SER A 1 4 ? -35.088 -34.171 46.418 1.00 0.00 4 SER A O 8
ATOM 10883 N N . HIS A 1 5 ? -34.557 -33.765 44.273 1.00 0.00 5 HIS A N 8
ATOM 10884 C CA . HIS A 1 5 ? -33.371 -32.991 44.613 1.00 0.00 5 HIS A CA 8
ATOM 10885 C C . HIS A 1 5 ? -33.399 -31.625 43.943 1.00 0.00 5 HIS A C 8
ATOM 10886 O O . HIS A 1 5 ? -33.290 -31.503 42.720 1.00 0.00 5 HIS A O 8
ATOM 10901 N N . HIS A 1 6 ? -33.573 -30.602 44.761 1.00 0.00 6 HIS A N 8
ATOM 10902 C CA . HIS A 1 6 ? -33.597 -29.223 44.295 1.00 0.00 6 HIS A CA 8
ATOM 10903 C C . HIS A 1 6 ? -33.264 -28.286 45.449 1.00 0.00 6 HIS A C 8
ATOM 10904 O O . HIS A 1 6 ? -33.906 -28.325 46.501 1.00 0.00 6 HIS A O 8
ATOM 10919 N N . HIS A 1 7 ? -32.245 -27.467 45.259 1.00 0.00 7 HIS A N 8
ATOM 10920 C CA . HIS A 1 7 ? -31.770 -26.583 46.315 1.00 0.00 7 HIS A CA 8
ATOM 10921 C C . HIS A 1 7 ? -31.916 -25.121 45.912 1.00 0.00 7 HIS A C 8
ATOM 10922 O O . HIS A 1 7 ? -32.187 -24.812 44.751 1.00 0.00 7 HIS A O 8
ATOM 10937 N N . HIS A 1 8 ? -31.720 -24.231 46.872 1.00 0.00 8 HIS A N 8
ATOM 10938 C CA . HIS A 1 8 ? -31.837 -22.800 46.624 1.00 0.00 8 HIS A CA 8
ATOM 10939 C C . HIS A 1 8 ? -30.584 -22.282 45.933 1.00 0.00 8 HIS A C 8
ATOM 10940 O O . HIS A 1 8 ? -29.490 -22.810 46.134 1.00 0.00 8 HIS A O 8
ATOM 10955 N N . HIS A 1 9 ? -30.747 -21.254 45.122 1.00 0.00 9 HIS A N 8
ATOM 10956 C CA . HIS A 1 9 ? -29.619 -20.631 44.449 1.00 0.00 9 HIS A CA 8
ATOM 10957 C C . HIS A 1 9 ? -29.777 -19.117 44.463 1.00 0.00 9 HIS A C 8
ATOM 10958 O O . HIS A 1 9 ? -30.879 -18.601 44.275 1.00 0.00 9 HIS A O 8
ATOM 10973 N N . HIS A 1 10 ? -28.679 -18.413 44.686 1.00 0.00 10 HIS A N 8
ATOM 10974 C CA . HIS A 1 10 ? -28.716 -16.961 44.819 1.00 0.00 10 HIS A CA 8
ATOM 10975 C C . HIS A 1 10 ? -27.735 -16.305 43.850 1.00 0.00 10 HIS A C 8
ATOM 10976 O O . HIS A 1 10 ? -26.851 -16.973 43.312 1.00 0.00 10 HIS A O 8
ATOM 10991 N N . SER A 1 11 ? -27.896 -15.004 43.633 1.00 0.00 11 SER A N 8
ATOM 10992 C CA . SER A 1 11 ? -27.042 -14.270 42.714 1.00 0.00 11 SER A CA 8
ATOM 10993 C C . SER A 1 11 ? -25.706 -13.928 43.370 1.00 0.00 11 SER A C 8
ATOM 10994 O O . SER A 1 11 ? -25.624 -13.044 44.221 1.00 0.00 11 SER A O 8
ATOM 11002 N N . SER A 1 12 ? -24.668 -14.656 42.990 1.00 0.00 12 SER A N 8
ATOM 11003 C CA . SER A 1 12 ? -23.346 -14.446 43.550 1.00 0.00 12 SER A CA 8
ATOM 11004 C C . SER A 1 12 ? -22.436 -13.784 42.519 1.00 0.00 12 SER A C 8
ATOM 11005 O O . SER A 1 12 ? -22.287 -14.285 41.400 1.00 0.00 12 SER A O 8
ATOM 11013 N N . GLY A 1 13 ? -21.838 -12.660 42.884 1.00 0.00 13 GLY A N 8
ATOM 11014 C CA . GLY A 1 13 ? -20.948 -11.971 41.972 1.00 0.00 13 GLY A CA 8
ATOM 11015 C C . GLY A 1 13 ? -20.490 -10.632 42.510 1.00 0.00 13 GLY A C 8
ATOM 11016 O O . GLY A 1 13 ? -20.850 -10.247 43.626 1.00 0.00 13 GLY A O 8
ATOM 11020 N N . ARG A 1 14 ? -19.695 -9.929 41.714 1.00 0.00 14 ARG A N 8
ATOM 11021 C CA . ARG A 1 14 ? -19.183 -8.620 42.086 1.00 0.00 14 ARG A CA 8
ATOM 11022 C C . ARG A 1 14 ? -19.080 -7.731 40.849 1.00 0.00 14 ARG A C 8
ATOM 11023 O O . ARG A 1 14 ? -18.739 -8.200 39.762 1.00 0.00 14 ARG A O 8
ATOM 11044 N N . GLU A 1 15 ? -19.387 -6.454 41.026 1.00 0.00 15 GLU A N 8
ATOM 11045 C CA . GLU A 1 15 ? -19.333 -5.480 39.945 1.00 0.00 15 GLU A CA 8
ATOM 11046 C C . GLU A 1 15 ? -17.960 -4.816 39.885 1.00 0.00 15 GLU A C 8
ATOM 11047 O O . GLU A 1 15 ? -17.125 -4.999 40.777 1.00 0.00 15 GLU A O 8
ATOM 11060 N N . A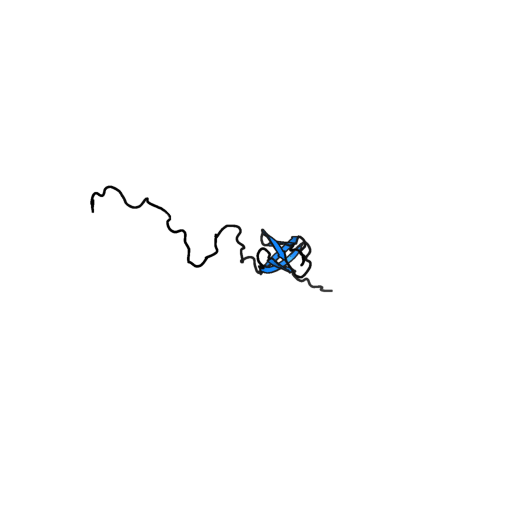SN A 1 16 ? -17.731 -4.048 38.831 1.00 0.00 16 ASN A N 8
ATOM 11061 C CA . ASN A 1 16 ? -16.480 -3.323 38.668 1.00 0.00 16 ASN A CA 8
ATOM 11062 C C . ASN A 1 16 ? -16.778 -1.959 38.047 1.00 0.00 16 ASN A C 8
ATOM 11063 O O . ASN A 1 16 ? -17.920 -1.679 37.675 1.00 0.00 16 ASN A O 8
ATOM 11074 N N . LEU A 1 17 ? -15.763 -1.117 37.937 1.00 0.00 17 LEU A N 8
ATOM 11075 C CA . LEU A 1 17 ? -15.929 0.219 37.382 1.00 0.00 17 LEU A CA 8
ATOM 11076 C C . LEU A 1 17 ? -15.550 0.245 35.902 1.00 0.00 17 LEU A C 8
ATOM 11077 O O . LEU A 1 17 ? -15.544 -0.791 35.239 1.00 0.00 17 LEU A O 8
ATOM 11093 N N . TYR A 1 18 ? -15.238 1.429 35.392 1.00 0.00 18 TYR A N 8
ATOM 11094 C CA . TYR A 1 18 ? -14.959 1.606 33.973 1.00 0.00 18 TYR A CA 8
ATOM 11095 C C . TYR A 1 18 ? -13.515 1.251 33.643 1.00 0.00 18 TYR A C 8
ATOM 11096 O O . TYR A 1 18 ? -12.639 1.263 34.513 1.00 0.00 18 TYR A O 8
ATOM 11114 N N . PHE A 1 19 ? -13.278 0.934 32.378 1.00 0.00 19 PHE A N 8
ATOM 11115 C CA . PHE A 1 19 ? -11.933 0.729 31.871 1.00 0.00 19 PHE A CA 8
ATOM 11116 C C . PHE A 1 19 ? -11.623 1.812 30.849 1.00 0.00 19 PHE A C 8
ATOM 11117 O O . PHE A 1 19 ? -12.108 1.775 29.717 1.00 0.00 19 PHE A O 8
ATOM 11134 N N . GLN A 1 20 ? -10.829 2.793 31.265 1.00 0.00 20 GLN A N 8
ATOM 11135 C CA . GLN A 1 20 ? -10.569 3.973 30.443 1.00 0.00 20 GLN A CA 8
ATOM 11136 C C . GLN A 1 20 ? -9.617 3.668 29.285 1.00 0.00 20 GLN A C 8
ATOM 11137 O O . GLN A 1 20 ? -9.425 4.500 28.399 1.00 0.00 20 GLN A O 8
ATOM 11151 N N . GLY A 1 21 ? -9.009 2.484 29.307 1.00 0.00 21 GLY A N 8
ATOM 11152 C CA . GLY A 1 21 ? -8.127 2.079 28.221 1.00 0.00 21 GLY A CA 8
ATOM 11153 C C . GLY A 1 21 ? -6.744 2.697 28.320 1.00 0.00 21 GLY A C 8
ATOM 11154 O O . GLY A 1 21 ? -5.809 2.260 27.647 1.00 0.00 21 GLY A O 8
ATOM 11158 N N . HIS A 1 22 ? -6.621 3.721 29.148 1.00 0.00 22 HIS A N 8
ATOM 11159 C CA . HIS A 1 22 ? -5.350 4.394 29.357 1.00 0.00 22 HIS A CA 8
ATOM 11160 C C . HIS A 1 22 ? -4.387 3.498 30.129 1.00 0.00 22 HIS A C 8
ATOM 11161 O O . HIS A 1 22 ? -4.463 3.390 31.351 1.00 0.00 22 HIS A O 8
ATOM 11176 N N . MET A 1 23 ? -3.509 2.838 29.391 1.00 0.00 23 MET A N 8
ATOM 11177 C CA . MET A 1 23 ? -2.483 1.986 29.972 1.00 0.00 23 MET A CA 8
ATOM 11178 C C . MET A 1 23 ? -1.394 1.732 28.941 1.00 0.00 23 MET A C 8
ATOM 11179 O O . MET A 1 23 ? -0.295 2.281 29.035 1.00 0.00 23 MET A O 8
ATOM 11193 N N . ALA A 1 24 ? -1.728 0.929 27.939 1.00 0.00 24 ALA A N 8
ATOM 11194 C CA . ALA A 1 24 ? -0.805 0.593 26.870 1.00 0.00 24 ALA A CA 8
ATOM 11195 C C . ALA A 1 24 ? -1.585 0.028 25.695 1.00 0.00 24 ALA A C 8
ATOM 11196 O O . ALA A 1 24 ? -2.814 -0.045 25.751 1.00 0.00 24 ALA A O 8
ATOM 11203 N N . ALA A 1 25 ? -0.873 -0.362 24.643 1.00 0.00 25 ALA A N 8
ATOM 11204 C CA . ALA A 1 25 ? -1.487 -0.921 23.436 1.00 0.00 25 ALA A CA 8
ATOM 11205 C C . ALA A 1 25 ? -2.366 0.118 22.745 1.00 0.00 25 ALA A C 8
ATOM 11206 O O . ALA A 1 25 ? -3.256 -0.217 21.960 1.00 0.00 25 ALA A O 8
ATOM 11213 N N . ARG A 1 26 ? -2.080 1.385 23.012 1.00 0.00 26 ARG A N 8
ATOM 11214 C CA . ARG A 1 26 ? -2.860 2.471 22.456 1.00 0.00 26 ARG A CA 8
ATOM 11215 C C . ARG A 1 26 ? -2.298 2.857 21.099 1.00 0.00 26 ARG A C 8
ATOM 11216 O O . ARG A 1 26 ? -1.268 3.533 21.007 1.00 0.00 26 ARG A O 8
ATOM 11237 N N . ILE A 1 27 ? -2.959 2.394 20.051 1.00 0.00 27 ILE A N 8
ATOM 11238 C CA . ILE A 1 27 ? -2.503 2.623 18.689 1.00 0.00 27 ILE A CA 8
ATOM 11239 C C . ILE A 1 27 ? -2.466 4.112 18.355 1.00 0.00 27 ILE A C 8
ATOM 11240 O O . ILE A 1 27 ? -3.325 4.885 18.780 1.00 0.00 27 ILE A O 8
ATOM 11256 N N . THR A 1 28 ? -1.440 4.504 17.625 1.00 0.00 28 THR A N 8
ATOM 11257 C CA . THR A 1 28 ? -1.303 5.867 17.157 1.00 0.00 28 THR A CA 8
ATOM 11258 C C . THR A 1 28 ? -0.878 5.865 15.693 1.00 0.00 28 THR A C 8
ATOM 11259 O O . THR A 1 28 ? 0.194 5.362 15.348 1.00 0.00 28 THR A O 8
ATOM 11270 N N . GLY A 1 29 ? -1.737 6.394 14.833 1.00 0.00 29 GLY A N 8
ATOM 11271 C CA . GLY A 1 29 ? -1.444 6.419 13.415 1.00 0.00 29 GLY A CA 8
ATOM 11272 C C . GLY A 1 29 ? -0.662 7.651 13.020 1.00 0.00 29 GLY A C 8
ATOM 11273 O O . GLY A 1 29 ? -0.903 8.741 13.545 1.00 0.00 29 GLY A O 8
ATOM 11277 N N . GLU A 1 30 ? 0.279 7.477 12.108 1.00 0.00 30 GLU A N 8
ATOM 11278 C CA . GLU A 1 30 ? 1.099 8.580 11.639 1.00 0.00 30 GLU A CA 8
ATOM 11279 C C . GLU A 1 30 ? 0.693 8.965 10.217 1.00 0.00 30 GLU A C 8
ATOM 11280 O O . GLU A 1 30 ? 0.361 8.095 9.408 1.00 0.00 30 GLU A O 8
ATOM 11293 N N . PRO A 1 31 ? 0.699 10.272 9.896 1.00 0.00 31 PRO A N 8
ATOM 11294 C CA . PRO A 1 31 ? 0.367 10.763 8.556 1.00 0.00 31 PRO A CA 8
ATOM 11295 C C . PRO A 1 31 ? 1.323 10.233 7.493 1.00 0.00 31 PRO A C 8
ATOM 11296 O O . PRO A 1 31 ? 2.511 10.555 7.493 1.00 0.00 31 PRO A O 8
ATOM 11307 N N . SER A 1 32 ? 0.805 9.399 6.610 1.00 0.00 32 SER A N 8
ATOM 11308 C CA . SER A 1 32 ? 1.590 8.832 5.531 1.00 0.00 32 SER A CA 8
ATOM 11309 C C . SER A 1 32 ? 0.709 8.646 4.300 1.00 0.00 32 SER A C 8
ATOM 11310 O O . SER A 1 32 ? -0.462 9.027 4.312 1.00 0.00 32 SER A O 8
ATOM 11318 N N . LYS A 1 33 ? 1.268 8.082 3.242 1.00 0.00 33 LYS A N 8
ATOM 11319 C CA . LYS A 1 33 ? 0.516 7.851 2.016 1.00 0.00 33 LYS A CA 8
ATOM 11320 C C . LYS A 1 33 ? -0.153 6.480 2.048 1.00 0.00 33 LYS A C 8
ATOM 11321 O O . LYS A 1 33 ? -0.233 5.862 3.108 1.00 0.00 33 LYS A O 8
ATOM 11340 N N . LYS A 1 34 ? -0.652 6.033 0.894 1.00 0.00 34 LYS A N 8
ATOM 11341 C CA . LYS A 1 34 ? -1.361 4.758 0.786 1.00 0.00 34 LYS A CA 8
ATOM 11342 C C . LYS A 1 34 ? -0.561 3.633 1.434 1.00 0.00 34 LYS A C 8
ATOM 11343 O O . LYS A 1 34 ? 0.485 3.216 0.925 1.00 0.00 34 LYS A O 8
ATOM 11362 N N . ALA A 1 35 ? -1.058 3.164 2.565 1.00 0.00 35 ALA A N 8
ATOM 11363 C CA . ALA A 1 35 ? -0.384 2.134 3.333 1.00 0.00 35 ALA A CA 8
ATOM 11364 C C . ALA A 1 35 ? -0.643 0.760 2.735 1.00 0.00 35 ALA A C 8
ATOM 11365 O O . ALA A 1 35 ? -1.676 0.530 2.105 1.00 0.00 35 ALA A O 8
ATOM 11372 N N . VAL A 1 36 ? 0.303 -0.147 2.922 1.00 0.00 36 VAL A N 8
ATOM 11373 C CA . VAL A 1 36 ? 0.164 -1.503 2.427 1.00 0.00 36 VAL A CA 8
ATOM 11374 C C . VAL A 1 36 ? -0.341 -2.428 3.531 1.00 0.00 36 VAL A C 8
ATOM 11375 O O . VAL A 1 36 ? 0.182 -2.440 4.649 1.00 0.00 36 VAL A O 8
ATOM 11388 N N . SER A 1 37 ? -1.385 -3.170 3.211 1.00 0.00 37 SER A N 8
ATOM 11389 C CA . SER A 1 37 ? -1.966 -4.124 4.139 1.00 0.00 37 SER A CA 8
ATOM 11390 C C . SER A 1 37 ? -1.605 -5.550 3.727 1.00 0.00 37 SER A C 8
ATOM 11391 O O . SER A 1 37 ? -1.515 -5.859 2.540 1.00 0.00 37 SER A O 8
ATOM 11399 N N . ASP A 1 38 ? -1.408 -6.415 4.713 1.00 0.00 38 ASP A N 8
ATOM 11400 C CA . ASP A 1 38 ? -0.952 -7.780 4.465 1.00 0.00 38 ASP A CA 8
ATOM 11401 C C . ASP A 1 38 ? -2.093 -8.681 3.999 1.00 0.00 38 ASP A C 8
ATOM 11402 O O . ASP A 1 38 ? -1.878 -9.848 3.676 1.00 0.00 38 ASP A O 8
ATOM 11412 N N . ARG A 1 39 ? -3.300 -8.132 3.938 1.00 0.00 39 ARG A N 8
ATOM 11413 C CA . ARG A 1 39 ? -4.461 -8.894 3.485 1.00 0.00 39 ARG A CA 8
ATOM 11414 C C . ARG A 1 39 ? -4.437 -9.087 1.969 1.00 0.00 39 ARG A C 8
ATOM 11415 O O . ARG A 1 39 ? -5.313 -9.735 1.400 1.00 0.00 39 ARG A O 8
ATOM 11436 N N . LEU A 1 40 ? -3.426 -8.519 1.320 1.00 0.00 40 LEU A N 8
ATOM 11437 C CA . LEU A 1 40 ? -3.238 -8.698 -0.112 1.00 0.00 40 LEU A CA 8
ATOM 11438 C C . LEU A 1 40 ? -2.336 -9.900 -0.388 1.00 0.00 40 LEU A C 8
ATOM 11439 O O . LEU A 1 40 ? -2.190 -10.334 -1.531 1.00 0.00 40 LEU A O 8
ATOM 11455 N N . ILE A 1 41 ? -1.746 -10.442 0.670 1.00 0.00 41 ILE A N 8
ATOM 11456 C CA . ILE A 1 41 ? -0.852 -11.584 0.549 1.00 0.00 41 ILE A CA 8
ATOM 11457 C C . ILE A 1 41 ? -1.650 -12.873 0.486 1.00 0.00 41 ILE A C 8
ATOM 11458 O O . ILE A 1 41 ? -2.452 -13.164 1.376 1.00 0.00 41 ILE A O 8
ATOM 11474 N N . GLY A 1 42 ? -1.435 -13.639 -0.570 1.00 0.00 42 GLY A N 8
ATOM 11475 C CA . GLY A 1 42 ? -2.162 -14.875 -0.740 1.00 0.00 42 GLY A CA 8
ATOM 11476 C C . GLY A 1 42 ? -3.366 -14.707 -1.637 1.00 0.00 42 GLY A C 8
ATOM 11477 O O . GLY A 1 42 ? -4.179 -15.617 -1.782 1.00 0.00 42 GLY A O 8
ATOM 11481 N N . ARG A 1 43 ? -3.490 -13.528 -2.224 1.00 0.00 43 ARG A N 8
ATOM 11482 C CA . ARG A 1 43 ? -4.566 -13.255 -3.159 1.00 0.00 43 ARG A CA 8
ATOM 11483 C C . ARG A 1 43 ? -4.146 -13.651 -4.563 1.00 0.00 43 ARG A C 8
ATOM 11484 O O . ARG A 1 43 ? -2.950 -13.747 -4.862 1.00 0.00 43 ARG A O 8
ATOM 11505 N N . LYS A 1 44 ? -5.124 -13.882 -5.415 1.00 0.00 44 LYS A N 8
ATOM 11506 C CA . LYS A 1 44 ? -4.864 -14.210 -6.799 1.00 0.00 44 LYS A CA 8
ATOM 11507 C C . LYS A 1 44 ? -4.920 -12.945 -7.643 1.00 0.00 44 LYS A C 8
ATOM 11508 O O . LYS A 1 44 ? -5.727 -12.050 -7.385 1.00 0.00 44 LYS A O 8
ATOM 11527 N N . GLY A 1 45 ? -4.071 -12.886 -8.645 1.00 0.00 45 GLY A N 8
ATOM 11528 C CA . GLY A 1 45 ? -4.043 -11.754 -9.530 1.00 0.00 45 GLY A CA 8
ATOM 11529 C C . GLY A 1 45 ? -4.074 -12.191 -10.973 1.00 0.00 45 GLY A C 8
ATOM 11530 O O . GLY A 1 45 ? -3.838 -13.360 -11.281 1.00 0.00 45 GLY A O 8
ATOM 11534 N N . VAL A 1 46 ? -4.361 -11.259 -11.849 1.00 0.00 46 VAL A N 8
ATOM 11535 C CA . VAL A 1 46 ? -4.419 -11.531 -13.272 1.00 0.00 46 VAL A CA 8
ATOM 11536 C C . VAL A 1 46 ? -3.370 -10.700 -14.001 1.00 0.00 46 VAL A C 8
ATOM 11537 O O . VAL A 1 46 ? -3.104 -9.555 -13.625 1.00 0.00 46 VAL A O 8
ATOM 11550 N N . VAL A 1 47 ? -2.771 -11.272 -15.029 1.00 0.00 47 VAL A N 8
ATOM 11551 C CA . VAL A 1 47 ? -1.745 -10.581 -15.786 1.00 0.00 47 VAL A CA 8
ATOM 11552 C C . VAL A 1 47 ? -2.377 -9.728 -16.881 1.00 0.00 47 VAL A C 8
ATOM 11553 O O . VAL A 1 47 ? -2.985 -10.250 -17.817 1.00 0.00 47 VAL A O 8
ATOM 11566 N N . MET A 1 48 ? -2.248 -8.419 -16.745 1.00 0.00 48 MET A N 8
ATOM 11567 C CA . MET A 1 48 ? -2.803 -7.487 -17.713 1.00 0.00 48 MET A CA 8
ATOM 11568 C C . MET A 1 48 ? -1.731 -7.067 -18.710 1.00 0.00 48 MET A C 8
ATOM 11569 O O . MET A 1 48 ? -2.012 -6.843 -19.890 1.00 0.00 48 MET A O 8
ATOM 11583 N N . GLU A 1 49 ? -0.501 -6.963 -18.226 1.00 0.00 49 GLU A N 8
ATOM 11584 C CA . GLU A 1 49 ? 0.629 -6.633 -19.077 1.00 0.00 49 GLU A CA 8
ATOM 11585 C C . GLU A 1 49 ? 1.695 -7.708 -18.942 1.00 0.00 49 GLU A C 8
ATOM 11586 O O . GLU A 1 49 ? 1.917 -8.222 -17.846 1.00 0.00 49 GLU A O 8
ATOM 11599 N N . ALA A 1 50 ? 2.352 -8.024 -20.054 1.00 0.00 50 ALA A N 8
ATOM 11600 C CA . ALA A 1 50 ? 3.289 -9.137 -20.119 1.00 0.00 50 ALA A CA 8
ATOM 11601 C C . ALA A 1 50 ? 4.403 -9.004 -19.086 1.00 0.00 50 ALA A C 8
ATOM 11602 O O . ALA A 1 50 ? 5.129 -8.009 -19.058 1.00 0.00 50 ALA A O 8
ATOM 11609 N N . ILE A 1 51 ? 4.528 -10.016 -18.241 1.00 0.00 51 ILE A N 8
ATOM 11610 C CA . ILE A 1 51 ? 5.564 -10.054 -17.222 1.00 0.00 51 ILE A CA 8
ATOM 11611 C C . ILE A 1 51 ? 6.764 -10.840 -17.739 1.00 0.00 51 ILE A C 8
ATOM 11612 O O . ILE A 1 51 ? 6.639 -12.020 -18.066 1.00 0.00 51 ILE A O 8
ATOM 11628 N N . SER A 1 52 ? 7.917 -10.197 -17.817 1.00 0.00 52 SER A N 8
ATOM 11629 C CA . SER A 1 52 ? 9.101 -10.859 -18.337 1.00 0.00 52 SER A CA 8
ATOM 11630 C C . SER A 1 52 ? 10.301 -10.650 -17.424 1.00 0.00 52 SER A C 8
ATOM 11631 O O . SER A 1 52 ? 10.298 -9.771 -16.565 1.00 0.00 52 SER A O 8
ATOM 11639 N N . PRO A 1 53 ? 11.341 -11.480 -17.604 1.00 0.00 53 PRO A N 8
ATOM 11640 C CA . PRO A 1 53 ? 12.634 -11.306 -16.929 1.00 0.00 53 PRO A CA 8
ATOM 11641 C C . PRO A 1 53 ? 13.363 -10.047 -17.403 1.00 0.00 53 PRO A C 8
ATOM 11642 O O . PRO A 1 53 ? 14.415 -9.685 -16.876 1.00 0.00 53 PRO A O 8
ATOM 11653 N N . GLN A 1 54 ? 12.804 -9.400 -18.418 1.00 0.00 54 GLN A N 8
ATOM 11654 C CA . GLN A 1 54 ? 13.366 -8.167 -18.947 1.00 0.00 54 GLN A CA 8
ATOM 11655 C C . GLN A 1 54 ? 12.701 -6.961 -18.300 1.00 0.00 54 GLN A C 8
ATOM 11656 O O . GLN A 1 54 ? 13.365 -6.107 -17.714 1.00 0.00 54 GLN A O 8
ATOM 11670 N N . ASN A 1 55 ? 11.383 -6.903 -18.408 1.00 0.00 55 ASN A N 8
ATOM 11671 C CA . ASN A 1 55 ? 10.626 -5.794 -17.860 1.00 0.00 55 ASN A CA 8
ATOM 11672 C C . ASN A 1 55 ? 9.450 -6.319 -17.052 1.00 0.00 55 ASN A C 8
ATOM 11673 O O . ASN A 1 55 ? 8.793 -7.285 -17.452 1.00 0.00 55 ASN A O 8
ATOM 11684 N N . SER A 1 56 ? 9.208 -5.698 -15.907 1.00 0.00 56 SER A N 8
ATOM 11685 C CA . SER A 1 56 ? 8.132 -6.116 -15.024 1.00 0.00 56 SER A CA 8
ATOM 11686 C C . SER A 1 56 ? 6.779 -5.870 -15.682 1.00 0.00 56 SER A C 8
ATOM 11687 O O . SER A 1 56 ? 6.600 -4.895 -16.413 1.00 0.00 56 SER A O 8
ATOM 11695 N N . GLY A 1 57 ? 5.832 -6.735 -15.390 1.00 0.00 57 GLY A N 8
ATOM 11696 C CA . GLY A 1 57 ? 4.528 -6.633 -16.003 1.00 0.00 57 GLY A CA 8
ATOM 11697 C C . GLY A 1 57 ? 3.530 -5.975 -15.081 1.00 0.00 57 GLY A C 8
ATOM 11698 O O . GLY A 1 57 ? 3.900 -5.496 -14.006 1.00 0.00 57 GLY A O 8
ATOM 11702 N N . LEU A 1 58 ? 2.273 -5.956 -15.484 1.00 0.00 58 LEU A N 8
ATOM 11703 C CA . LEU A 1 58 ? 1.230 -5.318 -14.699 1.00 0.00 58 LEU A CA 8
ATOM 11704 C C . LEU A 1 58 ? 0.137 -6.309 -14.350 1.00 0.00 58 LEU A C 8
ATOM 11705 O O . LEU A 1 58 ? -0.414 -6.978 -15.228 1.00 0.00 58 LEU A O 8
ATOM 11721 N N . VAL A 1 59 ? -0.170 -6.399 -13.069 1.00 0.00 59 VAL A N 8
ATOM 11722 C CA . VAL A 1 59 ? -1.235 -7.262 -12.593 1.00 0.00 59 VAL A CA 8
ATOM 11723 C C . VAL A 1 59 ? -2.285 -6.429 -11.876 1.00 0.00 59 VAL A C 8
ATOM 11724 O O . VAL A 1 59 ? -1.967 -5.407 -11.264 1.00 0.00 59 VAL A O 8
ATOM 11737 N N . LYS A 1 60 ? -3.537 -6.840 -11.961 1.00 0.00 60 LYS A N 8
ATOM 11738 C CA . LYS A 1 60 ? -4.595 -6.083 -11.322 1.00 0.00 60 LYS A CA 8
ATOM 11739 C C . LYS A 1 60 ? -5.150 -6.861 -10.140 1.00 0.00 60 LYS A C 8
ATOM 11740 O O . LYS A 1 60 ? -5.812 -7.886 -10.308 1.00 0.00 60 LYS A O 8
ATOM 11759 N N . VAL A 1 61 ? -4.853 -6.380 -8.946 1.00 0.00 61 VAL A N 8
ATOM 11760 C CA . VAL A 1 61 ? -5.282 -7.044 -7.728 1.00 0.00 61 VAL A CA 8
ATOM 11761 C C . VAL A 1 61 ? -6.664 -6.553 -7.321 1.00 0.00 61 VAL A C 8
ATOM 11762 O O . VAL A 1 61 ? -6.794 -5.539 -6.630 1.00 0.00 61 VAL A O 8
ATOM 11775 N N . ASP A 1 62 ? -7.683 -7.250 -7.820 1.00 0.00 62 ASP A N 8
ATOM 11776 C CA . ASP A 1 62 ? -9.086 -6.975 -7.499 1.00 0.00 62 ASP A CA 8
ATOM 11777 C C . ASP A 1 62 ? -9.559 -5.662 -8.114 1.00 0.00 62 ASP A C 8
ATOM 11778 O O . ASP A 1 62 ? -10.391 -5.656 -9.024 1.00 0.00 62 ASP A O 8
ATOM 11788 N N . GLY A 1 63 ? -9.023 -4.559 -7.623 1.00 0.00 63 GLY A N 8
ATOM 11789 C CA . GLY A 1 63 ? -9.409 -3.256 -8.124 1.00 0.00 63 GLY A CA 8
ATOM 11790 C C . GLY A 1 63 ? -8.259 -2.262 -8.150 1.00 0.00 63 GLY A C 8
ATOM 11791 O O . GLY A 1 63 ? -8.476 -1.063 -8.327 1.00 0.00 63 GLY A O 8
ATOM 11795 N N . GLU A 1 64 ? -7.035 -2.746 -7.958 1.00 0.00 64 GLU A N 8
ATOM 11796 C CA . GLU A 1 64 ? -5.857 -1.890 -8.008 1.00 0.00 64 GLU A CA 8
ATOM 11797 C C . GLU A 1 64 ? -4.842 -2.422 -9.018 1.00 0.00 64 GLU A C 8
ATOM 11798 O O . GLU A 1 64 ? -4.697 -3.634 -9.179 1.00 0.00 64 GLU A O 8
ATOM 11811 N N . THR A 1 65 ? -4.149 -1.517 -9.701 1.00 0.00 65 THR A N 8
ATOM 11812 C CA . THR A 1 65 ? -3.132 -1.908 -10.665 1.00 0.00 65 THR A CA 8
ATOM 11813 C C . THR A 1 65 ? -1.737 -1.804 -10.051 1.00 0.00 65 THR A C 8
ATOM 11814 O O . THR A 1 65 ? -1.316 -0.733 -9.602 1.00 0.00 65 THR A O 8
ATOM 11825 N N . TRP A 1 66 ? -1.034 -2.922 -10.032 1.00 0.00 66 TRP A N 8
ATOM 11826 C CA . TRP A 1 66 ? 0.312 -2.984 -9.475 1.00 0.00 66 TRP A CA 8
ATOM 11827 C C . TRP A 1 66 ? 1.258 -3.647 -10.471 1.00 0.00 66 TRP A C 8
ATOM 11828 O O . TRP A 1 66 ? 0.814 -4.280 -11.431 1.00 0.00 66 TRP A O 8
ATOM 11849 N N . ARG A 1 67 ? 2.559 -3.502 -10.253 1.00 0.00 67 ARG A N 8
ATOM 11850 C CA . ARG A 1 67 ? 3.534 -4.181 -11.092 1.00 0.00 67 ARG A CA 8
ATOM 11851 C C . ARG A 1 67 ? 3.759 -5.588 -10.574 1.00 0.00 67 ARG A C 8
ATOM 11852 O O . ARG A 1 67 ? 3.295 -5.939 -9.492 1.00 0.00 67 ARG A O 8
ATOM 11873 N N . ALA A 1 68 ? 4.472 -6.388 -11.338 1.00 0.00 68 ALA A N 8
ATOM 11874 C CA . ALA A 1 68 ? 4.773 -7.747 -10.925 1.00 0.00 68 ALA A CA 8
ATOM 11875 C C . ALA A 1 68 ? 6.075 -8.235 -11.539 1.00 0.00 68 ALA A C 8
ATOM 11876 O O . ALA A 1 68 ? 6.367 -7.960 -12.706 1.00 0.00 68 ALA A O 8
ATOM 11883 N N . THR A 1 69 ? 6.851 -8.953 -10.743 1.00 0.00 69 THR A N 8
ATOM 11884 C CA . THR A 1 69 ? 8.089 -9.557 -11.203 1.00 0.00 69 THR A CA 8
ATOM 11885 C C . THR A 1 69 ? 8.025 -11.071 -11.049 1.00 0.00 69 THR A C 8
ATOM 11886 O O . THR A 1 69 ? 7.592 -11.582 -10.012 1.00 0.00 69 THR A O 8
ATOM 11897 N N . SER A 1 70 ? 8.441 -11.780 -12.084 1.00 0.00 70 SER A N 8
ATOM 11898 C CA . SER A 1 70 ? 8.423 -13.229 -12.078 1.00 0.00 70 SER A CA 8
ATOM 11899 C C . SER A 1 70 ? 9.715 -13.762 -12.687 1.00 0.00 70 SER A C 8
ATOM 11900 O O . SER A 1 70 ? 10.491 -13.003 -13.276 1.00 0.00 70 SER A O 8
ATOM 11908 N N . GLY A 1 71 ? 9.943 -15.058 -12.536 1.00 0.00 71 GLY A N 8
ATOM 11909 C CA . GLY A 1 71 ? 11.111 -15.684 -13.124 1.00 0.00 71 GLY A CA 8
ATOM 11910 C C . GLY A 1 71 ? 10.805 -16.246 -14.497 1.00 0.00 71 GLY A C 8
ATOM 11911 O O . GLY A 1 71 ? 11.711 -16.519 -15.287 1.00 0.00 71 GLY A O 8
ATOM 11915 N N . THR A 1 72 ? 9.525 -16.423 -14.771 1.00 0.00 72 THR A N 8
ATOM 11916 C CA . THR A 1 72 ? 9.066 -16.913 -16.053 1.00 0.00 72 THR A CA 8
ATOM 11917 C C . THR A 1 72 ? 8.240 -15.847 -16.761 1.00 0.00 72 THR A C 8
ATOM 11918 O O . THR A 1 72 ? 7.752 -14.907 -16.126 1.00 0.00 72 THR A O 8
ATOM 11929 N N . VAL A 1 73 ? 8.090 -15.985 -18.069 1.00 0.00 73 VAL A N 8
ATOM 11930 C CA . VAL A 1 73 ? 7.300 -15.037 -18.832 1.00 0.00 73 VAL A CA 8
ATOM 11931 C C . VAL A 1 73 ? 5.807 -15.321 -18.653 1.00 0.00 73 VAL A C 8
ATOM 11932 O O . VAL A 1 73 ? 5.324 -16.424 -18.926 1.00 0.00 73 VAL A O 8
ATOM 11945 N N . LEU A 1 74 ? 5.091 -14.331 -18.155 1.00 0.00 74 LEU A N 8
ATOM 11946 C CA . LEU A 1 74 ? 3.660 -14.454 -17.933 1.00 0.00 74 LEU A CA 8
ATOM 11947 C C . LEU A 1 74 ? 2.916 -13.552 -18.898 1.00 0.00 74 LEU A C 8
ATOM 11948 O O . LEU A 1 74 ? 3.150 -12.342 -18.940 1.00 0.00 74 LEU A O 8
ATOM 11964 N N . ASP A 1 75 ? 2.030 -14.143 -19.679 1.00 0.00 75 ASP A N 8
ATOM 11965 C CA . ASP A 1 75 ? 1.333 -13.409 -20.724 1.00 0.00 75 ASP A CA 8
ATOM 11966 C C . ASP A 1 75 ? -0.004 -12.892 -20.207 1.00 0.00 75 ASP A C 8
ATOM 11967 O O . ASP A 1 75 ? -0.404 -13.186 -19.080 1.00 0.00 75 ASP A O 8
ATOM 11977 N N . VAL A 1 76 ? -0.700 -12.152 -21.045 1.00 0.00 76 VAL A N 8
ATOM 11978 C CA . VAL A 1 76 ? -1.948 -11.509 -20.659 1.00 0.00 76 VAL A CA 8
ATOM 11979 C C . VAL A 1 76 ? -3.063 -12.536 -20.517 1.00 0.00 76 VAL A C 8
ATOM 11980 O O . VAL A 1 76 ? -3.344 -13.301 -21.438 1.00 0.00 76 VAL A O 8
ATOM 11993 N N . GLY A 1 77 ? -3.693 -12.549 -19.354 1.00 0.00 77 GLY A N 8
ATOM 11994 C CA . GLY A 1 77 ? -4.778 -13.474 -19.119 1.00 0.00 77 GLY A CA 8
ATOM 11995 C C . GLY A 1 77 ? -4.375 -14.623 -18.223 1.00 0.00 77 GLY A C 8
ATOM 11996 O O . GLY A 1 77 ? -5.168 -15.538 -17.989 1.00 0.00 77 GLY A O 8
ATOM 12000 N N . GLU A 1 78 ? -3.142 -14.602 -17.741 1.00 0.00 78 GLU A N 8
ATOM 12001 C CA . GLU A 1 78 ? -2.690 -15.596 -16.801 1.00 0.00 78 GLU A CA 8
ATOM 12002 C C . GLU A 1 78 ? -3.165 -15.298 -15.387 1.00 0.00 78 GLU A C 8
ATOM 12003 O O . GLU A 1 78 ? -3.575 -14.178 -15.071 1.00 0.00 78 GLU A O 8
ATOM 12016 N N . GLU A 1 79 ? -3.069 -16.314 -14.547 1.00 0.00 79 GLU A N 8
ATOM 12017 C CA . GLU A 1 79 ? -3.460 -16.215 -13.149 1.00 0.00 79 GLU A CA 8
ATOM 12018 C C . GLU A 1 79 ? -2.214 -16.327 -12.280 1.00 0.00 79 GLU A C 8
ATOM 12019 O O . GLU A 1 79 ? -1.470 -17.309 -12.382 1.00 0.00 79 GLU A O 8
ATOM 12032 N N . VAL A 1 80 ? -1.965 -15.335 -11.442 1.00 0.00 80 VAL A N 8
ATOM 12033 C CA . VAL A 1 80 ? -0.782 -15.369 -10.596 1.00 0.00 80 VAL A CA 8
ATOM 12034 C C . VAL A 1 80 ? -1.144 -15.337 -9.117 1.00 0.00 80 VAL A C 8
ATOM 12035 O O . VAL A 1 80 ? -2.151 -14.756 -8.721 1.00 0.00 80 VAL A O 8
ATOM 12048 N N . SER A 1 81 ? -0.335 -16.003 -8.315 1.00 0.00 81 SER A N 8
ATOM 12049 C CA . SER A 1 81 ? -0.478 -15.946 -6.871 1.00 0.00 81 SER A CA 8
ATOM 12050 C C . SER A 1 81 ? 0.537 -14.973 -6.288 1.00 0.00 81 SER A C 8
ATOM 12051 O O . SER A 1 81 ? 1.735 -15.082 -6.554 1.00 0.00 81 SER A O 8
ATOM 12059 N N . VAL A 1 82 ? 0.054 -14.016 -5.512 1.00 0.00 82 VAL A N 8
ATOM 12060 C CA . VAL A 1 82 ? 0.925 -13.020 -4.906 1.00 0.00 82 VAL A CA 8
ATOM 12061 C C . VAL A 1 82 ? 1.585 -13.579 -3.651 1.00 0.00 82 VAL A C 8
ATOM 12062 O O . VAL A 1 82 ? 0.916 -13.849 -2.649 1.00 0.00 82 VAL A O 8
ATOM 12075 N N . LYS A 1 83 ? 2.897 -13.761 -3.712 1.00 0.00 83 LYS A N 8
ATOM 12076 C CA . LYS A 1 83 ? 3.645 -14.288 -2.593 1.00 0.00 83 LYS A CA 8
ATOM 12077 C C . LYS A 1 83 ? 4.032 -13.184 -1.623 1.00 0.00 83 LYS A C 8
ATOM 12078 O O . LYS A 1 83 ? 3.871 -13.335 -0.409 1.00 0.00 83 LYS A O 8
ATOM 12097 N N . ALA A 1 84 ? 4.534 -12.076 -2.161 1.00 0.00 84 ALA A N 8
ATOM 12098 C CA . ALA A 1 84 ? 4.962 -10.954 -1.339 1.00 0.00 84 ALA A CA 8
ATOM 12099 C C . ALA A 1 84 ? 4.850 -9.646 -2.111 1.00 0.00 84 ALA A C 8
ATOM 12100 O O . ALA A 1 84 ? 4.835 -9.642 -3.343 1.00 0.00 84 ALA A O 8
ATOM 12107 N N . ILE A 1 85 ? 4.777 -8.542 -1.385 1.00 0.00 85 ILE A N 8
ATOM 12108 C CA . ILE A 1 85 ? 4.711 -7.227 -2.003 1.00 0.00 85 ILE A CA 8
ATOM 12109 C C . ILE A 1 85 ? 6.073 -6.547 -1.914 1.00 0.00 85 ILE A C 8
ATOM 12110 O O . ILE A 1 85 ? 6.702 -6.549 -0.858 1.00 0.00 85 ILE A O 8
ATOM 12126 N N . GLU A 1 86 ? 6.527 -5.986 -3.023 1.00 0.00 86 GLU A N 8
ATOM 12127 C CA . GLU A 1 86 ? 7.842 -5.372 -3.088 1.00 0.00 86 GLU A CA 8
ATOM 12128 C C . GLU A 1 86 ? 7.716 -3.926 -3.555 1.00 0.00 86 GLU A C 8
ATOM 12129 O O . GLU A 1 86 ? 7.919 -3.620 -4.731 1.00 0.00 86 GLU A O 8
ATOM 12142 N N . GLY A 1 87 ? 7.347 -3.045 -2.641 1.00 0.00 87 GLY A N 8
ATOM 12143 C CA . GLY A 1 87 ? 7.148 -1.655 -2.993 1.00 0.00 87 GLY A CA 8
ATOM 12144 C C . GLY A 1 87 ? 5.876 -1.450 -3.783 1.00 0.00 87 GLY A C 8
ATOM 12145 O O . GLY A 1 87 ? 4.780 -1.694 -3.280 1.00 0.00 87 GLY A O 8
ATOM 12149 N N . VAL A 1 88 ? 6.021 -1.013 -5.026 1.00 0.00 88 VAL A N 8
ATOM 12150 C CA . VAL A 1 88 ? 4.873 -0.787 -5.899 1.00 0.00 88 VAL A CA 8
ATOM 12151 C C . VAL A 1 88 ? 4.748 -1.903 -6.932 1.00 0.00 88 VAL A C 8
ATOM 12152 O O . VAL A 1 88 ? 3.929 -1.836 -7.854 1.00 0.00 88 VAL A O 8
ATOM 12165 N N . LYS A 1 89 ? 5.562 -2.930 -6.771 1.00 0.00 89 LYS A N 8
ATOM 12166 C CA . LYS A 1 89 ? 5.478 -4.103 -7.615 1.00 0.00 89 LYS A CA 8
ATOM 12167 C C . LYS A 1 89 ? 5.342 -5.344 -6.741 1.00 0.00 89 LYS A C 8
ATOM 12168 O O . LYS A 1 89 ? 5.742 -5.339 -5.582 1.00 0.00 89 LYS A O 8
ATOM 12187 N N . LEU A 1 90 ? 4.761 -6.396 -7.285 1.00 0.00 90 LEU A N 8
ATOM 12188 C CA . LEU A 1 90 ? 4.491 -7.595 -6.510 1.00 0.00 90 LEU A CA 8
ATOM 12189 C C . LEU A 1 90 ? 5.399 -8.742 -6.926 1.00 0.00 90 LEU A C 8
ATOM 12190 O O . LEU A 1 90 ? 5.809 -8.843 -8.085 1.00 0.00 90 LEU A O 8
ATOM 12206 N N . VAL A 1 91 ? 5.705 -9.603 -5.970 1.00 0.00 91 VAL A N 8
ATOM 12207 C CA . VAL A 1 91 ? 6.427 -10.834 -6.246 1.00 0.00 91 VAL A CA 8
ATOM 12208 C C . VAL A 1 91 ? 5.420 -11.958 -6.415 1.00 0.00 91 VAL A C 8
ATOM 12209 O O . VAL A 1 91 ? 4.800 -12.409 -5.444 1.00 0.00 91 VAL A O 8
ATOM 12222 N N . VAL A 1 92 ? 5.230 -12.384 -7.650 1.00 0.00 92 VAL A N 8
ATOM 12223 C CA . VAL A 1 92 ? 4.179 -13.335 -7.968 1.00 0.00 92 VAL A CA 8
ATOM 12224 C C . VAL A 1 92 ? 4.736 -14.529 -8.717 1.00 0.00 92 VAL A C 8
ATOM 12225 O O . VAL A 1 92 ? 5.820 -14.462 -9.295 1.00 0.00 92 VAL A O 8
ATOM 12238 N N . GLU A 1 93 ? 3.988 -15.618 -8.698 1.00 0.00 93 GLU A N 8
ATOM 12239 C CA . GLU A 1 93 ? 4.350 -16.806 -9.449 1.00 0.00 93 GLU A CA 8
ATOM 12240 C C . GLU A 1 93 ? 3.149 -17.296 -10.232 1.00 0.00 93 GLU A C 8
ATOM 12241 O O . GLU A 1 93 ? 2.007 -16.933 -9.923 1.00 0.00 93 GLU A O 8
ATOM 12254 N N . LYS A 1 94 ? 3.406 -18.121 -11.230 1.00 0.00 94 LYS A N 8
ATOM 12255 C CA . LYS A 1 94 ? 2.350 -18.665 -12.067 1.00 0.00 94 LYS A CA 8
ATOM 12256 C C . LYS A 1 94 ? 1.570 -19.715 -11.290 1.00 0.00 94 LYS A C 8
ATOM 12257 O O . LYS A 1 94 ? 2.156 -20.517 -10.556 1.00 0.00 94 LYS A O 8
ATOM 12276 N N . LEU A 1 95 ? 0.254 -19.687 -11.426 1.00 0.00 95 LEU A N 8
ATOM 12277 C CA . LEU A 1 95 ? -0.597 -20.706 -10.822 1.00 0.00 95 LEU A CA 8
ATOM 12278 C C . LEU A 1 95 ? -0.192 -22.097 -11.306 1.00 0.00 95 LEU A C 8
ATOM 12279 O O . LEU A 1 95 ? 0.324 -22.261 -12.415 1.00 0.00 95 LEU A O 8
ATOM 12295 N N . GLU A 1 96 ? -0.418 -23.087 -10.462 1.00 0.00 96 GLU A N 8
ATOM 12296 C CA . GLU A 1 96 ? -0.023 -24.453 -10.764 1.00 0.00 96 GLU A CA 8
ATOM 12297 C C . GLU A 1 96 ? -1.029 -25.138 -11.675 1.00 0.00 96 GLU A C 8
ATOM 12298 O O . GLU A 1 96 ? -2.231 -25.139 -11.400 1.00 0.00 96 GLU A O 8
ATOM 12311 N N . GLU A 1 97 ? -0.530 -25.710 -12.758 1.00 0.00 97 GLU A N 8
ATOM 12312 C CA . GLU A 1 97 ? -1.350 -26.494 -13.662 1.00 0.00 97 GLU A CA 8
ATOM 12313 C C . GLU A 1 97 ? -1.257 -27.970 -13.284 1.00 0.00 97 GLU A C 8
ATOM 12314 O O . GLU A 1 97 ? -0.252 -28.630 -13.557 1.00 0.00 97 GLU A O 8
ATOM 12327 N N . GLN A 1 98 ? -2.295 -28.474 -12.639 1.00 0.00 98 GLN A N 8
ATOM 12328 C CA . GLN A 1 98 ? -2.314 -29.853 -12.181 1.00 0.00 98 GLN A CA 8
ATOM 12329 C C . GLN A 1 98 ? -3.192 -30.709 -13.084 1.00 0.00 98 GLN A C 8
ATOM 12330 O O . GLN A 1 98 ? -4.248 -30.271 -13.544 1.00 0.00 98 GLN A O 8
ATOM 12344 N N . LYS A 1 99 ? -2.749 -31.930 -13.338 1.00 0.00 99 LYS A N 8
ATOM 12345 C CA . LYS A 1 99 ? -3.449 -32.823 -14.248 1.00 0.00 99 LYS A CA 8
ATOM 12346 C C . LYS A 1 99 ? -3.845 -34.106 -13.529 1.00 0.00 99 LYS A C 8
ATOM 12347 O O . LYS A 1 99 ? -4.201 -35.101 -14.158 1.00 0.00 99 LYS A O 8
ATOM 12366 N N . GLY A 1 100 ? -3.776 -34.078 -12.208 1.00 0.00 100 GLY A N 8
ATOM 12367 C CA . GLY A 1 100 ? -4.126 -35.246 -11.424 1.00 0.00 100 GLY A CA 8
ATOM 12368 C C . GLY A 1 100 ? -2.909 -36.052 -11.041 1.00 0.00 100 GLY A C 8
ATOM 12369 O O . GLY A 1 100 ? -2.852 -36.634 -9.956 1.00 0.00 100 GLY A O 8
ATOM 12373 N N . SER A 1 101 ? -1.937 -36.097 -11.939 1.00 0.00 101 SER A N 8
ATOM 12374 C CA . SER A 1 101 ? -0.689 -36.789 -11.682 1.00 0.00 101 SER A CA 8
ATOM 12375 C C . SER A 1 101 ? 0.286 -35.858 -10.968 1.00 0.00 101 SER A C 8
ATOM 12376 O O . SER A 1 101 ? 0.319 -35.866 -9.717 1.00 0.00 101 SER A O 8
ATOM 12385 N N . MET A 1 1 ? -45.061 -21.293 22.191 1.00 0.00 1 MET A N 9
ATOM 12386 C CA . MET A 1 1 ? -44.195 -20.548 23.134 1.00 0.00 1 MET A CA 9
ATOM 12387 C C . MET A 1 1 ? -43.439 -19.449 22.404 1.00 0.00 1 MET A C 9
ATOM 12388 O O . MET A 1 1 ? -42.735 -19.711 21.428 1.00 0.00 1 MET A O 9
ATOM 12402 N N . GLY A 1 2 ? -43.589 -18.220 22.877 1.00 0.00 2 GLY A N 9
ATOM 12403 C CA . GLY A 1 2 ? -42.914 -17.098 22.254 1.00 0.00 2 GLY A CA 9
ATOM 12404 C C . GLY A 1 2 ? -43.716 -16.513 21.111 1.00 0.00 2 GLY A C 9
ATOM 12405 O O . GLY A 1 2 ? -43.242 -16.459 19.974 1.00 0.00 2 GLY A O 9
ATOM 12409 N N . SER A 1 3 ? -44.933 -16.077 21.408 1.00 0.00 3 SER A N 9
ATOM 12410 C CA . SER A 1 3 ? -45.805 -15.500 20.398 1.00 0.00 3 SER A CA 9
ATOM 12411 C C . SER A 1 3 ? -45.267 -14.146 19.941 1.00 0.00 3 SER A C 9
ATOM 12412 O O . SER A 1 3 ? -45.286 -13.171 20.698 1.00 0.00 3 SER A O 9
ATOM 12420 N N . SER A 1 4 ? -44.764 -14.101 18.716 1.00 0.00 4 SER A N 9
ATOM 12421 C CA . SER A 1 4 ? -44.195 -12.884 18.165 1.00 0.00 4 SER A CA 9
ATOM 12422 C C . SER A 1 4 ? -45.288 -11.982 17.585 1.00 0.00 4 SER A C 9
ATOM 12423 O O . SER A 1 4 ? -46.216 -12.449 16.918 1.00 0.00 4 SER A O 9
ATOM 12431 N N . HIS A 1 5 ? -45.177 -10.693 17.856 1.00 0.00 5 HIS A N 9
ATOM 12432 C CA . HIS A 1 5 ? -46.149 -9.715 17.390 1.00 0.00 5 HIS A CA 9
ATOM 12433 C C . HIS A 1 5 ? -45.476 -8.720 16.448 1.00 0.00 5 HIS A C 9
ATOM 12434 O O . HIS A 1 5 ? -44.653 -7.908 16.877 1.00 0.00 5 HIS A O 9
ATOM 12449 N N . HIS A 1 6 ? -45.818 -8.791 15.167 1.00 0.00 6 HIS A N 9
ATOM 12450 C CA . HIS A 1 6 ? -45.199 -7.925 14.167 1.00 0.00 6 HIS A CA 9
ATOM 12451 C C . HIS A 1 6 ? -46.194 -6.918 13.607 1.00 0.00 6 HIS A C 9
ATOM 12452 O O . HIS A 1 6 ? -47.259 -7.286 13.118 1.00 0.00 6 HIS A O 9
ATOM 12467 N N . HIS A 1 7 ? -45.843 -5.647 13.724 1.00 0.00 7 HIS A N 9
ATOM 12468 C CA . HIS A 1 7 ? -46.590 -4.556 13.111 1.00 0.00 7 HIS A CA 9
ATOM 12469 C C . HIS A 1 7 ? -45.701 -3.327 12.998 1.00 0.00 7 HIS A C 9
ATOM 12470 O O . HIS A 1 7 ? -45.119 -2.881 13.986 1.00 0.00 7 HIS A O 9
ATOM 12485 N N . HIS A 1 8 ? -45.564 -2.801 11.793 1.00 0.00 8 HIS A N 9
ATOM 12486 C CA . HIS A 1 8 ? -44.784 -1.594 11.572 1.00 0.00 8 HIS A CA 9
ATOM 12487 C C . HIS A 1 8 ? -45.691 -0.456 11.148 1.00 0.00 8 HIS A C 9
ATOM 12488 O O . HIS A 1 8 ? -46.345 -0.532 10.110 1.00 0.00 8 HIS A O 9
ATOM 12503 N N . HIS A 1 9 ? -45.740 0.591 11.956 1.00 0.00 9 HIS A N 9
ATOM 12504 C CA . HIS A 1 9 ? -46.524 1.763 11.610 1.00 0.00 9 HIS A CA 9
ATOM 12505 C C . HIS A 1 9 ? -45.614 2.860 11.058 1.00 0.00 9 HIS A C 9
ATOM 12506 O O . HIS A 1 9 ? -45.000 3.625 11.796 1.00 0.00 9 HIS A O 9
ATOM 12521 N N . HIS A 1 10 ? -45.494 2.902 9.746 1.00 0.00 10 HIS A N 9
ATOM 12522 C CA . HIS A 1 10 ? -44.671 3.905 9.102 1.00 0.00 10 HIS A CA 9
ATOM 12523 C C . HIS A 1 10 ? -45.556 5.070 8.693 1.00 0.00 10 HIS A C 9
ATOM 12524 O O . HIS A 1 10 ? -46.254 5.003 7.682 1.00 0.00 10 HIS A O 9
ATOM 12539 N N . SER A 1 11 ? -45.545 6.117 9.499 1.00 0.00 11 SER A N 9
ATOM 12540 C CA . SER A 1 11 ? -46.436 7.249 9.303 1.00 0.00 11 SER A CA 9
ATOM 12541 C C . SER A 1 11 ? -46.083 8.041 8.048 1.00 0.00 11 SER A C 9
ATOM 12542 O O . SER A 1 11 ? -44.919 8.379 7.815 1.00 0.00 11 SER A O 9
ATOM 12550 N N . SER A 1 12 ? -47.091 8.315 7.237 1.00 0.00 12 SER A N 9
ATOM 12551 C CA . SER A 1 12 ? -46.914 9.115 6.041 1.00 0.00 12 SER A CA 9
ATOM 12552 C C . SER A 1 12 ? -47.025 10.596 6.390 1.00 0.00 12 SER A C 9
ATOM 12553 O O . SER A 1 12 ? -48.012 11.031 6.989 1.00 0.00 12 SER A O 9
ATOM 12561 N N . GLY A 1 13 ? -46.011 11.361 6.025 1.00 0.00 13 GLY A N 9
ATOM 12562 C CA . GLY A 1 13 ? -46.005 12.775 6.325 1.00 0.00 13 GLY A CA 9
ATOM 12563 C C . GLY A 1 13 ? -45.290 13.571 5.258 1.00 0.00 13 GLY A C 9
ATOM 12564 O O . GLY A 1 13 ? -44.081 13.797 5.350 1.00 0.00 13 GLY A O 9
ATOM 12568 N N . ARG A 1 14 ? -46.028 13.975 4.236 1.00 0.00 14 ARG A N 9
ATOM 12569 C CA . ARG A 1 14 ? -45.453 14.728 3.137 1.00 0.00 14 ARG A CA 9
ATOM 12570 C C . ARG A 1 14 ? -45.707 16.213 3.336 1.00 0.00 14 ARG A C 9
ATOM 12571 O O . ARG A 1 14 ? -46.833 16.688 3.186 1.00 0.00 14 ARG A O 9
ATOM 12592 N N . GLU A 1 15 ? -44.661 16.928 3.702 1.00 0.00 15 GLU A N 9
ATOM 12593 C CA . GLU A 1 15 ? -44.737 18.363 3.891 1.00 0.00 15 GLU A CA 9
ATOM 12594 C C . GLU A 1 15 ? -43.426 18.991 3.430 1.00 0.00 15 GLU A C 9
ATOM 12595 O O . GLU A 1 15 ? -42.432 18.287 3.258 1.00 0.00 15 GLU A O 9
ATOM 12608 N N . ASN A 1 16 ? -43.439 20.292 3.197 1.00 0.00 16 ASN A N 9
ATOM 12609 C CA . ASN A 1 16 ? -42.249 21.007 2.760 1.00 0.00 16 ASN A CA 9
ATOM 12610 C C . ASN A 1 16 ? -41.214 21.039 3.875 1.00 0.00 16 ASN A C 9
ATOM 12611 O O . ASN A 1 16 ? -41.400 21.728 4.880 1.00 0.00 16 ASN A O 9
ATOM 12622 N N . LEU A 1 17 ? -40.135 20.281 3.717 1.00 0.00 17 LEU A N 9
ATOM 12623 C CA . LEU A 1 17 ? -39.076 20.274 4.713 1.00 0.00 17 LEU A CA 9
ATOM 12624 C C . LEU A 1 17 ? -38.246 21.543 4.606 1.00 0.00 17 LEU A C 9
ATOM 12625 O O . LEU A 1 17 ? -37.221 21.581 3.924 1.00 0.00 17 LEU A O 9
ATOM 12641 N N . TYR A 1 18 ? -38.733 22.587 5.250 1.00 0.00 18 TYR A N 9
ATOM 12642 C CA . TYR A 1 18 ? -38.063 23.875 5.278 1.00 0.00 18 TYR A CA 9
ATOM 12643 C C . TYR A 1 18 ? -38.023 24.390 6.714 1.00 0.00 18 TYR A C 9
ATOM 12644 O O . TYR A 1 18 ? -37.445 25.435 7.008 1.00 0.00 18 TYR A O 9
ATOM 12662 N N . PHE A 1 19 ? -38.609 23.616 7.618 1.00 0.00 19 PHE A N 9
ATOM 12663 C CA . PHE A 1 19 ? -38.739 24.027 9.005 1.00 0.00 19 PHE A CA 9
ATOM 12664 C C . PHE A 1 19 ? -37.492 23.640 9.790 1.00 0.00 19 PHE A C 9
ATOM 12665 O O . PHE A 1 19 ? -37.553 22.842 10.729 1.00 0.00 19 PHE A O 9
ATOM 12682 N N . GLN A 1 20 ? -36.363 24.195 9.377 1.00 0.00 20 GLN A N 9
ATOM 12683 C CA . GLN A 1 20 ? -35.089 23.956 10.035 1.00 0.00 20 GLN A CA 9
ATOM 12684 C C . GLN A 1 20 ? -34.150 25.117 9.716 1.00 0.00 20 GLN A C 9
ATOM 12685 O O . GLN A 1 20 ? -33.476 25.113 8.686 1.00 0.00 20 GLN A O 9
ATOM 12699 N N . GLY A 1 21 ? -34.132 26.122 10.580 1.00 0.00 21 GLY A N 9
ATOM 12700 C CA . GLY A 1 21 ? -33.411 27.345 10.267 1.00 0.00 21 GLY A CA 9
ATOM 12701 C C . GLY A 1 21 ? -32.259 27.625 11.207 1.00 0.00 21 GLY A C 9
ATOM 12702 O O . GLY A 1 21 ? -31.901 28.782 11.424 1.00 0.00 21 GLY A O 9
ATOM 12706 N N . HIS A 1 22 ? -31.683 26.579 11.780 1.00 0.00 22 HIS A N 9
ATOM 12707 C CA . HIS A 1 22 ? -30.518 26.732 12.643 1.00 0.00 22 HIS A CA 9
ATOM 12708 C C . HIS A 1 22 ? -29.617 25.516 12.561 1.00 0.00 22 HIS A C 9
ATOM 12709 O O . HIS A 1 22 ? -29.935 24.453 13.095 1.00 0.00 22 HIS A O 9
ATOM 12724 N N . MET A 1 23 ? -28.502 25.681 11.869 1.00 0.00 23 MET A N 9
ATOM 12725 C CA . MET A 1 23 ? -27.525 24.614 11.717 1.00 0.00 23 MET A CA 9
ATOM 12726 C C . MET A 1 23 ? -26.167 25.068 12.231 1.00 0.00 23 MET A C 9
ATOM 12727 O O . MET A 1 23 ? -25.575 26.010 11.703 1.00 0.00 23 MET A O 9
ATOM 12741 N N . ALA A 1 24 ? -25.692 24.408 13.274 1.00 0.00 24 ALA A N 9
ATOM 12742 C CA . ALA A 1 24 ? -24.382 24.701 13.836 1.00 0.00 24 ALA A CA 9
ATOM 12743 C C . ALA A 1 24 ? -23.799 23.453 14.485 1.00 0.00 24 ALA A C 9
ATOM 12744 O O . ALA A 1 24 ? -24.139 23.118 15.619 1.00 0.00 24 ALA A O 9
ATOM 12751 N N . ALA A 1 25 ? -22.948 22.748 13.754 1.00 0.00 25 ALA A N 9
ATOM 12752 C CA . ALA A 1 25 ? -22.361 21.518 14.254 1.00 0.00 25 ALA A CA 9
ATOM 12753 C C . ALA A 1 25 ? -20.906 21.406 13.839 1.00 0.00 25 ALA A C 9
ATOM 12754 O O . ALA A 1 25 ? -20.447 22.113 12.941 1.00 0.00 25 ALA A O 9
ATOM 12761 N N . ARG A 1 26 ? -20.181 20.525 14.509 1.00 0.00 26 ARG A N 9
ATOM 12762 C CA . ARG A 1 26 ? -18.798 20.264 14.172 1.00 0.00 26 ARG A CA 9
ATOM 12763 C C . ARG A 1 26 ? -18.616 18.784 13.861 1.00 0.00 26 ARG A C 9
ATOM 12764 O O . ARG A 1 26 ? -18.849 17.917 14.705 1.00 0.00 26 ARG A O 9
ATOM 12785 N N . ILE A 1 27 ? -18.215 18.511 12.632 1.00 0.00 27 ILE A N 9
ATOM 12786 C CA . ILE A 1 27 ? -18.224 17.158 12.098 1.00 0.00 27 ILE A CA 9
ATOM 12787 C C . ILE A 1 27 ? -16.932 16.414 12.417 1.00 0.00 27 ILE A C 9
ATOM 12788 O O . ILE A 1 27 ? -15.833 16.895 12.135 1.00 0.00 27 ILE A O 9
ATOM 12804 N N . THR A 1 28 ? -17.078 15.239 13.013 1.00 0.00 28 THR A N 9
ATOM 12805 C CA . THR A 1 28 ? -15.953 14.356 13.250 1.00 0.00 28 THR A CA 9
ATOM 12806 C C . THR A 1 28 ? -15.794 13.408 12.065 1.00 0.00 28 THR A C 9
ATOM 12807 O O . THR A 1 28 ? -16.667 12.575 11.804 1.00 0.00 28 THR A O 9
ATOM 12818 N N . GLY A 1 29 ? -14.699 13.549 11.339 1.00 0.00 29 GLY A N 9
ATOM 12819 C CA . GLY A 1 29 ? -14.496 12.743 10.157 1.00 0.00 29 GLY A CA 9
ATOM 12820 C C . GLY A 1 29 ? -13.249 11.896 10.243 1.00 0.00 29 GLY A C 9
ATOM 12821 O O . GLY A 1 29 ? -12.312 12.225 10.976 1.00 0.00 29 GLY A O 9
ATOM 12825 N N . GLU A 1 30 ? -13.236 10.804 9.496 1.00 0.00 30 GLU A N 9
ATOM 12826 C CA . GLU A 1 30 ? -12.077 9.932 9.427 1.00 0.00 30 GLU A CA 9
ATOM 12827 C C . GLU A 1 30 ? -11.595 9.823 7.984 1.00 0.00 30 GLU A C 9
ATOM 12828 O O . GLU A 1 30 ? -12.003 8.920 7.253 1.00 0.00 30 GLU A O 9
ATOM 12841 N N . PRO A 1 31 ? -10.748 10.767 7.543 1.00 0.00 31 PRO A N 9
ATOM 12842 C CA . PRO A 1 31 ? -10.225 10.779 6.175 1.00 0.00 31 PRO A CA 9
ATOM 12843 C C . PRO A 1 31 ? -9.313 9.585 5.913 1.00 0.00 31 PRO A C 9
ATOM 12844 O O . PRO A 1 31 ? -8.138 9.589 6.284 1.00 0.00 31 PRO A O 9
ATOM 12855 N N . SER A 1 32 ? -9.866 8.556 5.297 1.00 0.00 32 SER A N 9
ATOM 12856 C CA . SER A 1 32 ? -9.141 7.320 5.085 1.00 0.00 32 SER A CA 9
ATOM 12857 C C . SER A 1 32 ? -8.651 7.207 3.645 1.00 0.00 32 SER A C 9
ATOM 12858 O O . SER A 1 32 ? -9.449 7.087 2.711 1.00 0.00 32 SER A O 9
ATOM 12866 N N . LYS A 1 33 ? -7.341 7.279 3.466 1.00 0.00 33 LYS A N 9
ATOM 12867 C CA . LYS A 1 33 ? -6.740 7.017 2.170 1.00 0.00 33 LYS A CA 9
ATOM 12868 C C . LYS A 1 33 ? -6.424 5.535 2.051 1.00 0.00 33 LYS A C 9
ATOM 12869 O O . LYS A 1 33 ? -6.764 4.748 2.936 1.00 0.00 33 LYS A O 9
ATOM 12888 N N . LYS A 1 34 ? -5.780 5.153 0.966 1.00 0.00 34 LYS A N 9
ATOM 12889 C CA . LYS A 1 34 ? -5.483 3.753 0.732 1.00 0.00 34 LYS A CA 9
ATOM 12890 C C . LYS A 1 34 ? -4.060 3.432 1.167 1.00 0.00 34 LYS A C 9
ATOM 12891 O O . LYS A 1 34 ? -3.094 3.954 0.605 1.00 0.00 34 LYS A O 9
ATOM 12910 N N . ALA A 1 35 ? -3.948 2.590 2.181 1.00 0.00 35 ALA A N 9
ATOM 12911 C CA . ALA A 1 35 ? -2.653 2.165 2.692 1.00 0.00 35 ALA A CA 9
ATOM 12912 C C . ALA A 1 35 ? -2.289 0.802 2.121 1.00 0.00 35 ALA A C 9
ATOM 12913 O O . ALA A 1 35 ? -3.152 0.093 1.603 1.00 0.00 35 ALA A O 9
ATOM 12920 N N . VAL A 1 36 ? -1.017 0.436 2.212 1.00 0.00 36 VAL A N 9
ATOM 12921 C CA . VAL A 1 36 ? -0.562 -0.841 1.683 1.00 0.00 36 VAL A CA 9
ATOM 12922 C C . VAL A 1 36 ? -0.797 -1.943 2.704 1.00 0.00 36 VAL A C 9
ATOM 12923 O O . VAL A 1 36 ? -0.214 -1.934 3.791 1.00 0.00 36 VAL A O 9
ATOM 12936 N N . SER A 1 37 ? -1.655 -2.878 2.352 1.00 0.00 37 SER A N 9
ATOM 12937 C CA . SER A 1 37 ? -1.999 -3.979 3.234 1.00 0.00 37 SER A CA 9
ATOM 12938 C C . SER A 1 37 ? -1.348 -5.267 2.744 1.00 0.00 37 SER A C 9
ATOM 12939 O O . SER A 1 37 ? -1.248 -5.500 1.539 1.00 0.00 37 SER A O 9
ATOM 12947 N N . ASP A 1 38 ? -0.911 -6.105 3.677 1.00 0.00 38 ASP A N 9
ATOM 12948 C CA . ASP A 1 38 ? -0.250 -7.356 3.326 1.00 0.00 38 ASP A CA 9
ATOM 12949 C C . ASP A 1 38 ? -1.271 -8.441 3.022 1.00 0.00 38 ASP A C 9
ATOM 12950 O O . ASP A 1 38 ? -0.910 -9.567 2.693 1.00 0.00 38 ASP A O 9
ATOM 12960 N N . ARG A 1 39 ? -2.549 -8.097 3.110 1.00 0.00 39 ARG A N 9
ATOM 12961 C CA . ARG A 1 39 ? -3.608 -9.068 2.882 1.00 0.00 39 ARG A CA 9
ATOM 12962 C C . ARG A 1 39 ? -3.824 -9.304 1.393 1.00 0.00 39 ARG A C 9
ATOM 12963 O O . ARG A 1 39 ? -4.755 -9.999 0.985 1.00 0.00 39 ARG A O 9
ATOM 12984 N N . LEU A 1 40 ? -2.952 -8.713 0.588 1.00 0.00 40 LEU A N 9
ATOM 12985 C CA . LEU A 1 40 ? -2.917 -8.981 -0.836 1.00 0.00 40 LEU A CA 9
ATOM 12986 C C . LEU A 1 40 ? -2.131 -10.266 -1.080 1.00 0.00 40 LEU A C 9
ATOM 12987 O O . LEU A 1 40 ? -2.204 -10.869 -2.154 1.00 0.00 40 LEU A O 9
ATOM 13003 N N . ILE A 1 41 ? -1.388 -10.683 -0.062 1.00 0.00 41 ILE A N 9
ATOM 13004 C CA . ILE A 1 41 ? -0.599 -11.903 -0.133 1.00 0.00 41 ILE A CA 9
ATOM 13005 C C . ILE A 1 41 ? -1.499 -13.116 0.012 1.00 0.00 41 ILE A C 9
ATOM 13006 O O . ILE A 1 41 ? -2.253 -13.240 0.981 1.00 0.00 41 ILE A O 9
ATOM 13022 N N . GLY A 1 42 ? -1.423 -14.006 -0.962 1.00 0.00 42 GLY A N 9
ATOM 13023 C CA . GLY A 1 42 ? -2.266 -15.179 -0.957 1.00 0.00 42 GLY A CA 9
ATOM 13024 C C . GLY A 1 42 ? -3.492 -14.997 -1.823 1.00 0.00 42 GLY A C 9
ATOM 13025 O O . GLY A 1 42 ? -4.329 -15.891 -1.926 1.00 0.00 42 GLY A O 9
ATOM 13029 N N . ARG A 1 43 ? -3.606 -13.830 -2.437 1.00 0.00 43 ARG A N 9
ATOM 13030 C CA . ARG A 1 43 ? -4.709 -13.551 -3.341 1.00 0.00 43 ARG A CA 9
ATOM 13031 C C . ARG A 1 43 ? -4.302 -13.868 -4.772 1.00 0.00 43 ARG A C 9
ATOM 13032 O O . ARG A 1 43 ? -3.114 -13.832 -5.112 1.00 0.00 43 ARG A O 9
ATOM 13053 N N . LYS A 1 44 ? -5.284 -14.184 -5.595 1.00 0.00 44 LYS A N 9
ATOM 13054 C CA . LYS A 1 44 ? -5.050 -14.453 -6.996 1.00 0.00 44 LYS A CA 9
ATOM 13055 C C . LYS A 1 44 ? -5.082 -13.151 -7.783 1.00 0.00 44 LYS A C 9
ATOM 13056 O O . LYS A 1 44 ? -5.866 -12.249 -7.483 1.00 0.00 44 LYS A O 9
ATOM 13075 N N . GLY A 1 45 ? -4.226 -13.062 -8.783 1.00 0.00 45 GLY A N 9
ATOM 13076 C CA . GLY A 1 45 ? -4.190 -11.903 -9.632 1.00 0.00 45 GLY A CA 9
ATOM 13077 C C . GLY A 1 45 ? -4.162 -12.291 -11.092 1.00 0.00 45 GLY A C 9
ATOM 13078 O O . GLY A 1 45 ? -3.869 -13.437 -11.431 1.00 0.00 45 GLY A O 9
ATOM 13082 N N . VAL A 1 46 ? -4.472 -11.345 -11.949 1.00 0.00 46 VAL A N 9
ATOM 13083 C CA . VAL A 1 46 ? -4.500 -11.586 -13.382 1.00 0.00 46 VAL A CA 9
ATOM 13084 C C . VAL A 1 46 ? -3.460 -10.720 -14.084 1.00 0.00 46 VAL A C 9
ATOM 13085 O O . VAL A 1 46 ? -3.228 -9.570 -13.700 1.00 0.00 46 VAL A O 9
ATOM 13098 N N . VAL A 1 47 ? -2.836 -11.271 -15.107 1.00 0.00 47 VAL A N 9
ATOM 13099 C CA . VAL A 1 47 ? -1.786 -10.567 -15.824 1.00 0.00 47 VAL A CA 9
ATOM 13100 C C . VAL A 1 47 ? -2.374 -9.701 -16.934 1.00 0.00 47 VAL A C 9
ATOM 13101 O O . VAL A 1 47 ? -2.899 -10.214 -17.921 1.00 0.00 47 VAL A O 9
ATOM 13114 N N . MET A 1 48 ? -2.299 -8.389 -16.748 1.00 0.00 48 MET A N 9
ATOM 13115 C CA . MET A 1 48 ? -2.794 -7.434 -17.732 1.00 0.00 48 MET A CA 9
ATOM 13116 C C . MET A 1 48 ? -1.664 -7.011 -18.663 1.00 0.00 48 MET A C 9
ATOM 13117 O O . MET A 1 48 ? -1.889 -6.699 -19.834 1.00 0.00 48 MET A O 9
ATOM 13131 N N . GLU A 1 49 ? -0.451 -7.010 -18.132 1.00 0.00 49 GLU A N 9
ATOM 13132 C CA . GLU A 1 49 ? 0.735 -6.721 -18.920 1.00 0.00 49 GLU A CA 9
ATOM 13133 C C . GLU A 1 49 ? 1.785 -7.785 -18.648 1.00 0.00 49 GLU A C 9
ATOM 13134 O O . GLU A 1 49 ? 1.968 -8.192 -17.500 1.00 0.00 49 GLU A O 9
ATOM 13147 N N . ALA A 1 50 ? 2.458 -8.224 -19.705 1.00 0.00 50 ALA A N 9
ATOM 13148 C CA . ALA A 1 50 ? 3.407 -9.328 -19.628 1.00 0.00 50 ALA A CA 9
ATOM 13149 C C . ALA A 1 50 ? 4.513 -9.056 -18.616 1.00 0.00 50 ALA A C 9
ATOM 13150 O O . ALA A 1 50 ? 5.092 -7.970 -18.580 1.00 0.00 50 ALA A O 9
ATOM 13157 N N . ILE A 1 51 ? 4.800 -10.055 -17.803 1.00 0.00 51 ILE A N 9
ATOM 13158 C CA . ILE A 1 51 ? 5.821 -9.946 -16.778 1.00 0.00 51 ILE A CA 9
ATOM 13159 C C . ILE A 1 51 ? 7.097 -10.627 -17.247 1.00 0.00 51 ILE A C 9
ATOM 13160 O O . ILE A 1 51 ? 7.106 -11.835 -17.473 1.00 0.00 51 ILE A O 9
ATOM 13176 N N . SER A 1 52 ? 8.161 -9.853 -17.417 1.00 0.00 52 SER A N 9
ATOM 13177 C CA . SER A 1 52 ? 9.431 -10.404 -17.855 1.00 0.00 52 SER A CA 9
ATOM 13178 C C . SER A 1 52 ? 10.533 -10.009 -16.875 1.00 0.00 52 SER A C 9
ATOM 13179 O O . SER A 1 52 ? 10.332 -9.143 -16.023 1.00 0.00 52 SER A O 9
ATOM 13187 N N . PRO A 1 53 ? 11.704 -10.653 -16.972 1.00 0.00 53 PRO A N 9
ATOM 13188 C CA . PRO A 1 53 ? 12.828 -10.399 -16.067 1.00 0.00 53 PRO A CA 9
ATOM 13189 C C . PRO A 1 53 ? 13.369 -8.979 -16.204 1.00 0.00 53 PRO A C 9
ATOM 13190 O O . PRO A 1 53 ? 13.800 -8.370 -15.225 1.00 0.00 53 PRO A O 9
ATOM 13201 N N . GLN A 1 54 ? 13.332 -8.454 -17.423 1.00 0.00 54 GLN A N 9
ATOM 13202 C CA . GLN A 1 54 ? 13.861 -7.125 -17.694 1.00 0.00 54 GLN A CA 9
ATOM 13203 C C . GLN A 1 54 ? 12.825 -6.039 -17.407 1.00 0.00 54 GLN A C 9
ATOM 13204 O O . GLN A 1 54 ? 13.149 -5.022 -16.792 1.00 0.00 54 GLN A O 9
ATOM 13218 N N . ASN A 1 55 ? 11.585 -6.250 -17.837 1.00 0.00 55 ASN A N 9
ATOM 13219 C CA . ASN A 1 55 ? 10.552 -5.235 -17.680 1.00 0.00 55 ASN A CA 9
ATOM 13220 C C . ASN A 1 55 ? 9.368 -5.792 -16.906 1.00 0.00 55 ASN A C 9
ATOM 13221 O O . ASN A 1 55 ? 8.810 -6.834 -17.268 1.00 0.00 55 ASN A O 9
ATOM 13232 N N . SER A 1 56 ? 8.992 -5.097 -15.841 1.00 0.00 56 SER A N 9
ATOM 13233 C CA . SER A 1 56 ? 7.933 -5.549 -14.953 1.00 0.00 56 SER A CA 9
ATOM 13234 C C . SER A 1 56 ? 6.587 -5.601 -15.675 1.00 0.00 56 SER A C 9
ATOM 13235 O O . SER A 1 56 ? 6.344 -4.845 -16.621 1.00 0.00 56 SER A O 9
ATOM 13243 N N . GLY A 1 57 ? 5.719 -6.485 -15.216 1.00 0.00 57 GLY A N 9
ATOM 13244 C CA . GLY A 1 57 ? 4.397 -6.600 -15.796 1.00 0.00 57 GLY A CA 9
ATOM 13245 C C . GLY A 1 57 ? 3.345 -5.961 -14.914 1.00 0.00 57 GLY A C 9
ATOM 13246 O O . GLY A 1 57 ? 3.664 -5.453 -13.840 1.00 0.00 57 GLY A O 9
ATOM 13250 N N . LEU A 1 58 ? 2.098 -5.986 -15.353 1.00 0.00 58 LEU A N 9
ATOM 13251 C CA . LEU A 1 58 ? 1.019 -5.374 -14.592 1.00 0.00 58 LEU A CA 9
ATOM 13252 C C . LEU A 1 58 ? -0.042 -6.401 -14.219 1.00 0.00 58 LEU A C 9
ATOM 13253 O O . LEU A 1 58 ? -0.576 -7.103 -15.079 1.00 0.00 58 LEU A O 9
ATOM 13269 N N . VAL A 1 59 ? -0.331 -6.483 -12.933 1.00 0.00 59 VAL A N 9
ATOM 13270 C CA . VAL A 1 59 ? -1.393 -7.333 -12.422 1.00 0.00 59 VAL A CA 9
ATOM 13271 C C . VAL A 1 59 ? -2.482 -6.442 -11.852 1.00 0.00 59 VAL A C 9
ATOM 13272 O O . VAL A 1 59 ? -2.229 -5.280 -11.530 1.00 0.00 59 VAL A O 9
ATOM 13285 N N . LYS A 1 60 ? -3.682 -6.963 -11.726 1.00 0.00 60 LYS A N 9
ATOM 13286 C CA . LYS A 1 60 ? -4.778 -6.173 -11.195 1.00 0.00 60 LYS A CA 9
ATOM 13287 C C . LYS A 1 60 ? -5.461 -6.911 -10.057 1.00 0.00 60 LYS A C 9
ATOM 13288 O O . LYS A 1 60 ? -5.956 -8.024 -10.227 1.00 0.00 60 LYS A O 9
ATOM 13307 N N . VAL A 1 61 ? -5.460 -6.287 -8.888 1.00 0.00 61 VAL A N 9
ATOM 13308 C CA . VAL A 1 61 ? -6.077 -6.867 -7.709 1.00 0.00 61 VAL A CA 9
ATOM 13309 C C . VAL A 1 61 ? -7.341 -6.098 -7.354 1.00 0.00 61 VAL A C 9
ATOM 13310 O O . VAL A 1 61 ? -7.266 -4.979 -6.840 1.00 0.00 61 VAL A O 9
ATOM 13323 N N . ASP A 1 62 ? -8.490 -6.693 -7.678 1.00 0.00 62 ASP A N 9
ATOM 13324 C CA . ASP A 1 62 ? -9.807 -6.109 -7.393 1.00 0.00 62 ASP A CA 9
ATOM 13325 C C . ASP A 1 62 ? -10.053 -4.850 -8.214 1.00 0.00 62 ASP A C 9
ATOM 13326 O O . ASP A 1 62 ? -10.804 -4.872 -9.185 1.00 0.00 62 ASP A O 9
ATOM 13336 N N . GLY A 1 63 ? -9.414 -3.763 -7.832 1.00 0.00 63 GLY A N 9
ATOM 13337 C CA . GLY A 1 63 ? -9.605 -2.509 -8.530 1.00 0.00 63 GLY A CA 9
ATOM 13338 C C . GLY A 1 63 ? -8.313 -1.742 -8.725 1.00 0.00 63 GLY A C 9
ATOM 13339 O O . GLY A 1 63 ? -8.311 -0.671 -9.328 1.00 0.00 63 GLY A O 9
ATOM 13343 N N . GLU A 1 64 ? -7.211 -2.287 -8.219 1.00 0.00 64 GLU A N 9
ATOM 13344 C CA . GLU A 1 64 ? -5.917 -1.629 -8.317 1.00 0.00 64 GLU A CA 9
ATOM 13345 C C . GLU A 1 64 ? -4.984 -2.383 -9.255 1.00 0.00 64 GLU A C 9
ATOM 13346 O O . GLU A 1 64 ? -4.923 -3.614 -9.227 1.00 0.00 64 GLU A O 9
ATOM 13359 N N . THR A 1 65 ? -4.259 -1.641 -10.078 1.00 0.00 65 THR A N 9
ATOM 13360 C CA . THR A 1 65 ? -3.262 -2.224 -10.956 1.00 0.00 65 THR A CA 9
ATOM 13361 C C . THR A 1 65 ? -1.874 -2.073 -10.344 1.00 0.00 65 THR A C 9
ATOM 13362 O O . THR A 1 65 ? -1.412 -0.964 -10.070 1.00 0.00 65 THR A O 9
ATOM 13373 N N . TRP A 1 66 ? -1.225 -3.196 -10.122 1.00 0.00 66 TRP A N 9
ATOM 13374 C CA . TRP A 1 66 ? 0.089 -3.222 -9.507 1.00 0.00 66 TRP A CA 9
ATOM 13375 C C . TRP A 1 66 ? 1.107 -3.798 -10.475 1.00 0.00 66 TRP A C 9
ATOM 13376 O O . TRP A 1 66 ? 0.748 -4.480 -11.434 1.00 0.00 66 TRP A O 9
ATOM 13397 N N . ARG A 1 67 ? 2.377 -3.528 -10.227 1.00 0.00 67 ARG A N 9
ATOM 13398 C CA . ARG A 1 67 ? 3.432 -4.099 -11.042 1.00 0.00 67 ARG A CA 9
ATOM 13399 C C . ARG A 1 67 ? 3.798 -5.458 -10.478 1.00 0.00 67 ARG A C 9
ATOM 13400 O O . ARG A 1 67 ? 3.479 -5.757 -9.327 1.00 0.00 67 ARG A O 9
ATOM 13421 N N . ALA A 1 68 ? 4.450 -6.277 -11.271 1.00 0.00 68 ALA A N 9
ATOM 13422 C CA . ALA A 1 68 ? 4.859 -7.589 -10.808 1.00 0.00 68 ALA A CA 9
ATOM 13423 C C . ALA A 1 68 ? 6.185 -8.013 -11.413 1.00 0.00 68 ALA A C 9
ATOM 13424 O O . ALA A 1 68 ? 6.499 -7.670 -12.556 1.00 0.00 68 ALA A O 9
ATOM 13431 N N . THR A 1 69 ? 6.960 -8.748 -10.630 1.00 0.00 69 THR A N 9
ATOM 13432 C CA . THR A 1 69 ? 8.225 -9.299 -11.082 1.00 0.00 69 THR A CA 9
ATOM 13433 C C . THR A 1 69 ? 8.306 -10.773 -10.705 1.00 0.00 69 THR A C 9
ATOM 13434 O O . THR A 1 69 ? 7.837 -11.170 -9.632 1.00 0.00 69 THR A O 9
ATOM 13445 N N . SER A 1 70 ? 8.878 -11.579 -11.582 1.00 0.00 70 SER A N 9
ATOM 13446 C CA . SER A 1 70 ? 9.031 -12.997 -11.327 1.00 0.00 70 SER A CA 9
ATOM 13447 C C . SER A 1 70 ? 10.235 -13.519 -12.094 1.00 0.00 70 SER A C 9
ATOM 13448 O O . SER A 1 70 ? 10.704 -12.875 -13.035 1.00 0.00 70 SER A O 9
ATOM 13456 N N . GLY A 1 71 ? 10.745 -14.669 -11.678 1.00 0.00 71 GLY A N 9
ATOM 13457 C CA . GLY A 1 71 ? 11.852 -15.283 -12.380 1.00 0.00 71 GLY A CA 9
ATOM 13458 C C . GLY A 1 71 ? 11.409 -15.863 -13.707 1.00 0.00 71 GLY A C 9
ATOM 13459 O O . GLY A 1 71 ? 12.206 -15.996 -14.637 1.00 0.00 71 GLY A O 9
ATOM 13463 N N . THR A 1 72 ? 10.128 -16.202 -13.793 1.00 0.00 72 THR A N 9
ATOM 13464 C CA . THR A 1 72 ? 9.554 -16.747 -15.007 1.00 0.00 72 THR A CA 9
ATOM 13465 C C . THR A 1 72 ? 8.789 -15.676 -15.778 1.00 0.00 72 THR A C 9
ATOM 13466 O O . THR A 1 72 ? 8.167 -14.797 -15.178 1.00 0.00 72 THR A O 9
ATOM 13477 N N . VAL A 1 73 ? 8.838 -15.748 -17.101 1.00 0.00 73 VAL A N 9
ATOM 13478 C CA . VAL A 1 73 ? 8.104 -14.813 -17.933 1.00 0.00 73 VAL A CA 9
ATOM 13479 C C . VAL A 1 73 ? 6.625 -15.205 -17.976 1.00 0.00 73 VAL A C 9
ATOM 13480 O O . VAL A 1 73 ? 6.282 -16.373 -18.178 1.00 0.00 73 VAL A O 9
ATOM 13493 N N . LEU A 1 74 ? 5.757 -14.235 -17.748 1.00 0.00 74 LEU A N 9
ATOM 13494 C CA . LEU A 1 74 ? 4.329 -14.491 -17.675 1.00 0.00 74 LEU A CA 9
ATOM 13495 C C . LEU A 1 74 ? 3.592 -13.653 -18.709 1.00 0.00 74 LEU A C 9
ATOM 13496 O O . LEU A 1 74 ? 3.802 -12.443 -18.799 1.00 0.00 74 LEU A O 9
ATOM 13512 N N . ASP A 1 75 ? 2.741 -14.299 -19.492 1.00 0.00 75 ASP A N 9
ATOM 13513 C CA . ASP A 1 75 ? 2.044 -13.632 -20.583 1.00 0.00 75 ASP A CA 9
ATOM 13514 C C . ASP A 1 75 ? 0.718 -13.052 -20.115 1.00 0.00 75 ASP A C 9
ATOM 13515 O O . ASP A 1 75 ? 0.211 -13.400 -19.047 1.00 0.00 75 ASP A O 9
ATOM 13525 N N . VAL A 1 76 ? 0.156 -12.170 -20.928 1.00 0.00 76 VAL A N 9
ATOM 13526 C CA . VAL A 1 76 ? -1.109 -11.527 -20.614 1.00 0.00 76 VAL A CA 9
ATOM 13527 C C . VAL A 1 76 ? -2.244 -12.546 -20.634 1.00 0.00 76 VAL A C 9
ATOM 13528 O O . VAL A 1 76 ? -2.278 -13.434 -21.489 1.00 0.00 76 VAL A O 9
ATOM 13541 N N . GLY A 1 77 ? -3.157 -12.422 -19.681 1.00 0.00 77 GLY A N 9
ATOM 13542 C CA . GLY A 1 77 ? -4.286 -13.327 -19.609 1.00 0.00 77 GLY A CA 9
ATOM 13543 C C . GLY A 1 77 ? -4.078 -14.423 -18.588 1.00 0.00 77 GLY A C 9
ATOM 13544 O O . GLY A 1 77 ? -5.009 -15.161 -18.257 1.00 0.00 77 GLY A O 9
ATOM 13548 N N . GLU A 1 78 ? -2.854 -14.542 -18.095 1.00 0.00 78 GLU A N 9
ATOM 13549 C CA . GLU A 1 78 ? -2.527 -15.545 -17.106 1.00 0.00 78 GLU A CA 9
ATOM 13550 C C . GLU A 1 78 ? -2.992 -15.139 -15.719 1.00 0.00 78 GLU A C 9
ATOM 13551 O O . GLU A 1 78 ? -3.433 -14.010 -15.497 1.00 0.00 78 GLU A O 9
ATOM 13564 N N . GLU A 1 79 ? -2.868 -16.073 -14.792 1.00 0.00 79 GLU A N 9
ATOM 13565 C CA . GLU A 1 79 ? -3.243 -15.847 -13.407 1.00 0.00 79 GLU A CA 9
ATOM 13566 C C . GLU A 1 79 ? -2.038 -16.095 -12.512 1.00 0.00 79 GLU A C 9
ATOM 13567 O O . GLU A 1 79 ? -1.273 -17.037 -12.743 1.00 0.00 79 GLU A O 9
ATOM 13580 N N . VAL A 1 80 ? -1.853 -15.248 -11.511 1.00 0.00 80 VAL A N 9
ATOM 13581 C CA . VAL A 1 80 ? -0.691 -15.358 -10.640 1.00 0.00 80 VAL A CA 9
ATOM 13582 C C . VAL A 1 80 ? -1.073 -15.323 -9.169 1.00 0.00 80 VAL A C 9
ATOM 13583 O O . VAL A 1 80 ? -2.132 -14.821 -8.800 1.00 0.00 80 VAL A O 9
ATOM 13596 N N . SER A 1 81 ? -0.203 -15.890 -8.348 1.00 0.00 81 SER A N 9
ATOM 13597 C CA . SER A 1 81 ? -0.366 -15.863 -6.907 1.00 0.00 81 SER A CA 9
ATOM 13598 C C . SER A 1 81 ? 0.583 -14.832 -6.307 1.00 0.00 81 SER A C 9
ATOM 13599 O O . SER A 1 81 ? 1.797 -14.914 -6.504 1.00 0.00 81 SER A O 9
ATOM 13607 N N . VAL A 1 82 ? 0.034 -13.856 -5.602 1.00 0.00 82 VAL A N 9
ATOM 13608 C CA . VAL A 1 82 ? 0.849 -12.826 -4.979 1.00 0.00 82 VAL A CA 9
ATOM 13609 C C . VAL A 1 82 ? 1.506 -13.374 -3.719 1.00 0.00 82 VAL A C 9
ATOM 13610 O O . VAL A 1 82 ? 0.832 -13.633 -2.719 1.00 0.00 82 VAL A O 9
ATOM 13623 N N . LYS A 1 83 ? 2.816 -13.560 -3.779 1.00 0.00 83 LYS A N 9
ATOM 13624 C CA . LYS A 1 83 ? 3.543 -14.191 -2.689 1.00 0.00 83 LYS A CA 9
ATOM 13625 C C . LYS A 1 83 ? 4.191 -13.155 -1.777 1.00 0.00 83 LYS A C 9
ATOM 13626 O O . LYS A 1 83 ? 4.289 -13.360 -0.567 1.00 0.00 83 LYS A O 9
ATOM 13645 N N . ALA A 1 84 ? 4.645 -12.050 -2.358 1.00 0.00 84 ALA A N 9
ATOM 13646 C CA . ALA A 1 84 ? 5.298 -11.000 -1.584 1.00 0.00 84 ALA A CA 9
ATOM 13647 C C . ALA A 1 84 ? 5.116 -9.632 -2.232 1.00 0.00 84 ALA A C 9
ATOM 13648 O O . ALA A 1 84 ? 4.867 -9.532 -3.432 1.00 0.00 84 ALA A O 9
ATOM 13655 N N . ILE A 1 85 ? 5.227 -8.587 -1.425 1.00 0.00 85 ILE A N 9
ATOM 13656 C CA . ILE A 1 85 ? 5.168 -7.217 -1.916 1.00 0.00 85 ILE A CA 9
ATOM 13657 C C . ILE A 1 85 ? 6.541 -6.579 -1.758 1.00 0.00 85 ILE A C 9
ATOM 13658 O O . ILE A 1 85 ? 7.162 -6.707 -0.702 1.00 0.00 85 ILE A O 9
ATOM 13674 N N . GLU A 1 86 ? 7.023 -5.913 -2.795 1.00 0.00 86 GLU A N 9
ATOM 13675 C CA . GLU A 1 86 ? 8.354 -5.333 -2.754 1.00 0.00 86 GLU A CA 9
ATOM 13676 C C . GLU A 1 86 ? 8.418 -4.062 -3.595 1.00 0.00 86 GLU A C 9
ATOM 13677 O O . GLU A 1 86 ? 8.569 -4.119 -4.817 1.00 0.00 86 GLU A O 9
ATOM 13690 N N . GLY A 1 87 ? 8.280 -2.922 -2.934 1.00 0.00 87 GLY A N 9
ATOM 13691 C CA . GLY A 1 87 ? 8.319 -1.653 -3.629 1.00 0.00 87 GLY A CA 9
ATOM 13692 C C . GLY A 1 87 ? 6.983 -1.321 -4.259 1.00 0.00 87 GLY A C 9
ATOM 13693 O O . GLY A 1 87 ? 5.960 -1.273 -3.573 1.00 0.00 87 GLY A O 9
ATOM 13697 N N . VAL A 1 88 ? 6.984 -1.101 -5.565 1.00 0.00 88 VAL A N 9
ATOM 13698 C CA . VAL A 1 88 ? 5.752 -0.810 -6.290 1.00 0.00 88 VAL A CA 9
ATOM 13699 C C . VAL A 1 88 ? 5.337 -2.035 -7.104 1.00 0.00 88 VAL A C 9
ATOM 13700 O O . VAL A 1 88 ? 4.334 -2.025 -7.827 1.00 0.00 88 VAL A O 9
ATOM 13713 N N . LYS A 1 89 ? 6.116 -3.101 -6.969 1.00 0.00 89 LYS A N 9
ATOM 13714 C CA . LYS A 1 89 ? 5.858 -4.326 -7.701 1.00 0.00 89 LYS A CA 9
ATOM 13715 C C . LYS A 1 89 ? 5.705 -5.512 -6.759 1.00 0.00 89 LYS A C 9
ATOM 13716 O O . LYS A 1 89 ? 6.258 -5.531 -5.658 1.00 0.00 89 LYS A O 9
ATOM 13735 N N . LEU A 1 90 ? 4.927 -6.486 -7.189 1.00 0.00 90 LEU A N 9
ATOM 13736 C CA . LEU A 1 90 ? 4.671 -7.670 -6.394 1.00 0.00 90 LEU A CA 9
ATOM 13737 C C . LEU A 1 90 ? 5.552 -8.826 -6.856 1.00 0.00 90 LEU A C 9
ATOM 13738 O O . LEU A 1 90 ? 5.938 -8.905 -8.024 1.00 0.00 90 LEU A O 9
ATOM 13754 N N . VAL A 1 91 ? 5.884 -9.705 -5.930 1.00 0.00 91 VAL A N 9
ATOM 13755 C CA . VAL A 1 91 ? 6.586 -10.928 -6.254 1.00 0.00 91 VAL A CA 9
ATOM 13756 C C . VAL A 1 91 ? 5.563 -12.043 -6.405 1.00 0.00 91 VAL A C 9
ATOM 13757 O O . VAL A 1 91 ? 4.962 -12.484 -5.422 1.00 0.00 91 VAL A O 9
ATOM 13770 N N . VAL A 1 92 ? 5.332 -12.465 -7.637 1.00 0.00 92 VAL A N 9
ATOM 13771 C CA . VAL A 1 92 ? 4.248 -13.390 -7.919 1.00 0.00 92 VAL A CA 9
ATOM 13772 C C . VAL A 1 92 ? 4.750 -14.689 -8.535 1.00 0.00 92 VAL A C 9
ATOM 13773 O O . VAL A 1 92 ? 5.863 -14.760 -9.065 1.00 0.00 92 VAL A O 9
ATOM 13786 N N . GLU A 1 93 ? 3.912 -15.709 -8.453 1.00 0.00 93 GLU A N 9
ATOM 13787 C CA . GLU A 1 93 ? 4.173 -16.985 -9.098 1.00 0.00 93 GLU A CA 9
ATOM 13788 C C . GLU A 1 93 ? 3.048 -17.247 -10.077 1.00 0.00 93 GLU A C 9
ATOM 13789 O O . GLU A 1 93 ? 1.975 -16.667 -9.938 1.00 0.00 93 GLU A O 9
ATOM 13802 N N . LYS A 1 94 ? 3.267 -18.107 -11.057 1.00 0.00 94 LYS A N 9
ATOM 13803 C CA . LYS A 1 94 ? 2.178 -18.495 -11.932 1.00 0.00 94 LYS A CA 9
ATOM 13804 C C . LYS A 1 94 ? 1.207 -19.362 -11.146 1.00 0.00 94 LYS A C 9
ATOM 13805 O O . LYS A 1 94 ? 1.629 -20.174 -10.321 1.00 0.00 94 LYS A O 9
ATOM 13824 N N . LEU A 1 95 ? -0.082 -19.163 -11.370 1.00 0.00 95 LEU A N 9
ATOM 13825 C CA . LEU A 1 95 ? -1.092 -19.972 -10.716 1.00 0.00 95 LEU A CA 9
ATOM 13826 C C . LEU A 1 95 ? -0.867 -21.439 -11.052 1.00 0.00 95 LEU A C 9
ATOM 13827 O O . LEU A 1 95 ? -0.317 -21.758 -12.109 1.00 0.00 95 LEU A O 9
ATOM 13843 N N . GLU A 1 96 ? -1.282 -22.323 -10.157 1.00 0.00 96 GLU A N 9
ATOM 13844 C CA . GLU A 1 96 ? -1.011 -23.743 -10.317 1.00 0.00 96 GLU A CA 9
ATOM 13845 C C . GLU A 1 96 ? -1.697 -24.279 -11.567 1.00 0.00 96 GLU A C 9
ATOM 13846 O O . GLU A 1 96 ? -2.926 -24.317 -11.653 1.00 0.00 96 GLU A O 9
ATOM 13859 N N . GLU A 1 97 ? -0.883 -24.646 -12.545 1.00 0.00 97 GLU A N 9
ATOM 13860 C CA . GLU A 1 97 ? -1.371 -25.167 -13.807 1.00 0.00 97 GLU A CA 9
ATOM 13861 C C . GLU A 1 97 ? -1.276 -26.688 -13.785 1.00 0.00 97 GLU A C 9
ATOM 13862 O O . GLU A 1 97 ? -0.186 -27.250 -13.645 1.00 0.00 97 GLU A O 9
ATOM 13875 N N . GLN A 1 98 ? -2.416 -27.346 -13.930 1.00 0.00 98 GLN A N 9
ATOM 13876 C CA . GLN A 1 98 ? -2.496 -28.793 -13.788 1.00 0.00 98 GLN A CA 9
ATOM 13877 C C . GLN A 1 98 ? -1.874 -29.506 -14.984 1.00 0.00 98 GLN A C 9
ATOM 13878 O O . GLN A 1 98 ? -2.351 -29.386 -16.111 1.00 0.00 98 GLN A O 9
ATOM 13892 N N . LYS A 1 99 ? -0.803 -30.249 -14.724 1.00 0.00 99 LYS A N 9
ATOM 13893 C CA . LYS A 1 99 ? -0.122 -31.015 -15.763 1.00 0.00 99 LYS A CA 9
ATOM 13894 C C . LYS A 1 99 ? -0.961 -32.219 -16.172 1.00 0.00 99 LYS A C 9
ATOM 13895 O O . LYS A 1 99 ? -0.872 -32.705 -17.297 1.00 0.00 99 LYS A O 9
ATOM 13914 N N . GLY A 1 100 ? -1.766 -32.695 -15.234 1.00 0.00 100 GLY A N 9
ATOM 13915 C CA . GLY A 1 100 ? -2.547 -33.895 -15.442 1.00 0.00 100 GLY A CA 9
ATOM 13916 C C . GLY A 1 100 ? -2.656 -34.694 -14.162 1.00 0.00 100 GLY A C 9
ATOM 13917 O O . GLY A 1 100 ? -3.692 -35.292 -13.866 1.00 0.00 100 GLY A O 9
ATOM 13921 N N . SER A 1 101 ? -1.569 -34.695 -13.402 1.00 0.00 101 SER A N 9
ATOM 13922 C CA . SER A 1 101 ? -1.540 -35.309 -12.086 1.00 0.00 101 SER A CA 9
ATOM 13923 C C . SER A 1 101 ? -0.808 -34.380 -11.124 1.00 0.00 101 SER A C 9
ATOM 13924 O O . SER A 1 101 ? 0.411 -34.184 -11.302 1.00 0.00 101 SER A O 9
ATOM 13933 N N . MET A 1 1 ? 0.035 -6.562 85.086 1.00 0.00 1 MET A N 10
ATOM 13934 C CA . MET A 1 1 ? -1.260 -6.442 85.789 1.00 0.00 1 MET A CA 10
ATOM 13935 C C . MET A 1 1 ? -1.970 -5.166 85.368 1.00 0.00 1 MET A C 10
ATOM 13936 O O . MET A 1 1 ? -1.322 -4.176 85.024 1.00 0.00 1 MET A O 10
ATOM 13950 N N . GLY A 1 2 ? -3.297 -5.194 85.395 1.00 0.00 2 GLY A N 10
ATOM 13951 C CA . GLY A 1 2 ? -4.078 -4.061 84.933 1.00 0.00 2 GLY A CA 10
ATOM 13952 C C . GLY A 1 2 ? -4.396 -4.184 83.460 1.00 0.00 2 GLY A C 10
ATOM 13953 O O . GLY A 1 2 ? -3.503 -4.418 82.648 1.00 0.00 2 GLY A O 10
ATOM 13957 N N . SER A 1 3 ? -5.667 -4.048 83.113 1.00 0.00 3 SER A N 10
ATOM 13958 C CA . SER A 1 3 ? -6.100 -4.206 81.733 1.00 0.00 3 SER A CA 10
ATOM 13959 C C . SER A 1 3 ? -5.737 -2.984 80.899 1.00 0.00 3 SER A C 10
ATOM 13960 O O . SER A 1 3 ? -6.368 -1.930 81.006 1.00 0.00 3 SER A O 10
ATOM 13968 N N . SER A 1 4 ? -4.716 -3.124 80.072 1.00 0.00 4 SER A N 10
ATOM 13969 C CA . SER A 1 4 ? -4.294 -2.045 79.202 1.00 0.00 4 SER A CA 10
ATOM 13970 C C . SER A 1 4 ? -5.059 -2.100 77.880 1.00 0.00 4 SER A C 10
ATOM 13971 O O . SER A 1 4 ? -4.519 -2.482 76.841 1.00 0.00 4 SER A O 10
ATOM 13979 N N . HIS A 1 5 ? -6.338 -1.752 77.942 1.00 0.00 5 HIS A N 10
ATOM 13980 C CA . HIS A 1 5 ? -7.179 -1.704 76.755 1.00 0.00 5 HIS A CA 10
ATOM 13981 C C . HIS A 1 5 ? -7.480 -0.264 76.392 1.00 0.00 5 HIS A C 10
ATOM 13982 O O . HIS A 1 5 ? -7.872 0.529 77.247 1.00 0.00 5 HIS A O 10
ATOM 13997 N N . HIS A 1 6 ? -7.282 0.071 75.131 1.00 0.00 6 HIS A N 10
ATOM 13998 C CA . HIS A 1 6 ? -7.511 1.426 74.657 1.00 0.00 6 HIS A CA 10
ATOM 13999 C C . HIS A 1 6 ? -7.905 1.419 73.182 1.00 0.00 6 HIS A C 10
ATOM 14000 O O . HIS A 1 6 ? -7.077 1.183 72.303 1.00 0.00 6 HIS A O 10
ATOM 14015 N N . HIS A 1 7 ? -9.181 1.644 72.915 1.00 0.00 7 HIS A N 10
ATOM 14016 C CA . HIS A 1 7 ? -9.645 1.755 71.543 1.00 0.00 7 HIS A CA 10
ATOM 14017 C C . HIS A 1 7 ? -9.233 3.107 70.978 1.00 0.00 7 HIS A C 10
ATOM 14018 O O . HIS A 1 7 ? -9.728 4.153 71.397 1.00 0.00 7 HIS A O 10
ATOM 14033 N N . HIS A 1 8 ? -8.291 3.075 70.053 1.00 0.00 8 HIS A N 10
ATOM 14034 C CA . HIS A 1 8 ? -7.714 4.291 69.508 1.00 0.00 8 HIS A CA 10
ATOM 14035 C C . HIS A 1 8 ? -7.975 4.364 68.010 1.00 0.00 8 HIS A C 10
ATOM 14036 O O . HIS A 1 8 ? -7.494 3.530 67.240 1.00 0.00 8 HIS A O 10
ATOM 14051 N N . HIS A 1 9 ? -8.745 5.358 67.610 1.00 0.00 9 HIS A N 10
ATOM 14052 C CA . HIS A 1 9 ? -9.126 5.522 66.218 1.00 0.00 9 HIS A CA 10
ATOM 14053 C C . HIS A 1 9 ? -8.926 6.974 65.792 1.00 0.00 9 HIS A C 10
ATOM 14054 O O . HIS A 1 9 ? -9.831 7.803 65.920 1.00 0.00 9 HIS A O 10
ATOM 14069 N N . HIS A 1 10 ? -7.722 7.283 65.327 1.00 0.00 10 HIS A N 10
ATOM 14070 C CA . HIS A 1 10 ? -7.387 8.633 64.892 1.00 0.00 10 HIS A CA 10
ATOM 14071 C C . HIS A 1 10 ? -7.660 8.776 63.397 1.00 0.00 10 HIS A C 10
ATOM 14072 O O . HIS A 1 10 ? -6.846 8.379 62.566 1.00 0.00 10 HIS A O 10
ATOM 14087 N N . SER A 1 11 ? -8.815 9.330 63.068 1.00 0.00 11 SER A N 10
ATOM 14088 C CA . SER A 1 11 ? -9.220 9.495 61.683 1.00 0.00 11 SER A CA 10
ATOM 14089 C C . SER A 1 11 ? -9.005 10.928 61.225 1.00 0.00 11 SER A C 10
ATOM 14090 O O . SER A 1 11 ? -9.682 11.849 61.690 1.00 0.00 11 SER A O 10
ATOM 14098 N N . SER A 1 12 ? -8.042 11.111 60.337 1.00 0.00 12 SER A N 10
ATOM 14099 C CA . SER A 1 12 ? -7.780 12.412 59.757 1.00 0.00 12 SER A CA 10
ATOM 14100 C C . SER A 1 12 ? -7.252 12.283 58.330 1.00 0.00 12 SER A C 10
ATOM 14101 O O . SER A 1 12 ? -6.062 12.044 58.113 1.00 0.00 12 SER A O 10
ATOM 14109 N N . GLY A 1 13 ? -8.155 12.398 57.362 1.00 0.00 13 GLY A N 10
ATOM 14110 C CA . GLY A 1 13 ? -7.745 12.415 55.970 1.00 0.00 13 GLY A CA 10
ATOM 14111 C C . GLY A 1 13 ? -7.022 13.703 55.649 1.00 0.00 13 GLY A C 10
ATOM 14112 O O . GLY A 1 13 ? -5.996 13.704 54.963 1.00 0.00 13 GLY A O 10
ATOM 14116 N N . ARG A 1 14 ? -7.579 14.799 56.164 1.00 0.00 14 ARG A N 10
ATOM 14117 C CA . ARG A 1 14 ? -6.958 16.117 56.115 1.00 0.00 14 ARG A CA 10
ATOM 14118 C C . ARG A 1 14 ? -6.950 16.676 54.697 1.00 0.00 14 ARG A C 10
ATOM 14119 O O . ARG A 1 14 ? -7.820 17.463 54.329 1.00 0.00 14 ARG A O 10
ATOM 14140 N N . GLU A 1 15 ? -5.981 16.252 53.900 1.00 0.00 15 GLU A N 10
ATOM 14141 C CA . GLU A 1 15 ? -5.829 16.757 52.548 1.00 0.00 15 GLU A CA 10
ATOM 14142 C C . GLU A 1 15 ? -5.544 15.612 51.584 1.00 0.00 15 GLU A C 10
ATOM 14143 O O . GLU A 1 15 ? -4.390 15.307 51.278 1.00 0.00 15 GLU A O 10
ATOM 14156 N N . ASN A 1 16 ? -6.606 14.953 51.148 1.00 0.00 16 ASN A N 10
ATOM 14157 C CA . ASN A 1 16 ? -6.496 13.843 50.208 1.00 0.00 16 ASN A CA 10
ATOM 14158 C C . ASN A 1 16 ? -7.556 13.975 49.125 1.00 0.00 16 ASN A C 10
ATOM 14159 O O . ASN A 1 16 ? -7.868 13.015 48.416 1.00 0.00 16 ASN A O 10
ATOM 14170 N N . LEU A 1 17 ? -8.086 15.180 48.983 1.00 0.00 17 LEU A N 10
ATOM 14171 C CA . LEU A 1 17 ? -9.181 15.432 48.058 1.00 0.00 17 LEU A CA 10
ATOM 14172 C C . LEU A 1 17 ? -8.659 15.665 46.645 1.00 0.00 17 LEU A C 10
ATOM 14173 O O . LEU A 1 17 ? -8.458 16.809 46.226 1.00 0.00 17 LEU A O 10
ATOM 14189 N N . TYR A 1 18 ? -8.437 14.558 45.934 1.00 0.00 18 TYR A N 10
ATOM 14190 C CA . TYR A 1 18 ? -7.921 14.565 44.562 1.00 0.00 18 TYR A CA 10
ATOM 14191 C C . TYR A 1 18 ? -6.451 14.978 44.512 1.00 0.00 18 TYR A C 10
ATOM 14192 O O . TYR A 1 18 ? -6.028 15.942 45.156 1.00 0.00 18 TYR A O 10
ATOM 14210 N N . PHE A 1 19 ? -5.677 14.226 43.745 1.00 0.00 19 PHE A N 10
ATOM 14211 C CA . PHE A 1 19 ? -4.273 14.535 43.523 1.00 0.00 19 PHE A CA 10
ATOM 14212 C C . PHE A 1 19 ? -3.767 13.778 42.301 1.00 0.00 19 PHE A C 10
ATOM 14213 O O . PHE A 1 19 ? -2.926 14.269 41.548 1.00 0.00 19 PHE A O 10
ATOM 14230 N N . GLN A 1 20 ? -4.299 12.582 42.097 1.00 0.00 20 GLN A N 10
ATOM 14231 C CA . GLN A 1 20 ? -3.907 11.755 40.972 1.00 0.00 20 GLN A CA 10
ATOM 14232 C C . GLN A 1 20 ? -4.893 11.912 39.824 1.00 0.00 20 GLN A C 10
ATOM 14233 O O . GLN A 1 20 ? -6.075 11.593 39.958 1.00 0.00 20 GLN A O 10
ATOM 14247 N N . GLY A 1 21 ? -4.405 12.423 38.707 1.00 0.00 21 GLY A N 10
ATOM 14248 C CA . GLY A 1 21 ? -5.251 12.623 37.546 1.00 0.00 21 GLY A CA 10
ATOM 14249 C C . GLY A 1 21 ? -4.492 13.245 36.395 1.00 0.00 21 GLY A C 10
ATOM 14250 O O . GLY A 1 21 ? -3.909 12.531 35.577 1.00 0.00 21 GLY A O 10
ATOM 14254 N N . HIS A 1 22 ? -4.499 14.576 36.341 1.00 0.00 22 HIS A N 10
ATOM 14255 C CA . HIS A 1 22 ? -3.771 15.327 35.314 1.00 0.00 22 HIS A CA 10
ATOM 14256 C C . HIS A 1 22 ? -4.323 15.014 33.914 1.00 0.00 22 HIS A C 10
ATOM 14257 O O . HIS A 1 22 ? -3.570 14.881 32.950 1.00 0.00 22 HIS A O 10
ATOM 14272 N N . MET A 1 23 ? -5.653 14.913 33.821 1.00 0.00 23 MET A N 10
ATOM 14273 C CA . MET A 1 23 ? -6.349 14.696 32.545 1.00 0.00 23 MET A CA 10
ATOM 14274 C C . MET A 1 23 ? -6.024 13.329 31.938 1.00 0.00 23 MET A C 10
ATOM 14275 O O . MET A 1 23 ? -5.280 12.535 32.518 1.00 0.00 23 MET A O 10
ATOM 14289 N N . ALA A 1 24 ? -6.599 13.058 30.767 1.00 0.00 24 ALA A N 10
ATOM 14290 C CA . ALA A 1 24 ? -6.435 11.769 30.107 1.00 0.00 24 ALA A CA 10
ATOM 14291 C C . ALA A 1 24 ? -6.915 11.832 28.658 1.00 0.00 24 ALA A C 10
ATOM 14292 O O . ALA A 1 24 ? -7.300 12.903 28.177 1.00 0.00 24 ALA A O 10
ATOM 14299 N N . ALA A 1 25 ? -6.884 10.672 27.984 1.00 0.00 25 ALA A N 10
ATOM 14300 C CA . ALA A 1 25 ? -7.351 10.519 26.602 1.00 0.00 25 ALA A CA 10
ATOM 14301 C C . ALA A 1 25 ? -6.397 11.157 25.595 1.00 0.00 25 ALA A C 10
ATOM 14302 O O . ALA A 1 25 ? -6.276 12.380 25.513 1.00 0.00 25 ALA A O 10
ATOM 14309 N N . ARG A 1 26 ? -5.721 10.314 24.827 1.00 0.00 26 ARG A N 10
ATOM 14310 C CA . ARG A 1 26 ? -4.818 10.783 23.786 1.00 0.00 26 ARG A CA 10
ATOM 14311 C C . ARG A 1 26 ? -4.939 9.946 22.516 1.00 0.00 26 ARG A C 10
ATOM 14312 O O . ARG A 1 26 ? -4.963 8.713 22.563 1.00 0.00 26 ARG A O 10
ATOM 14333 N N . ILE A 1 27 ? -5.026 10.630 21.384 1.00 0.00 27 ILE A N 10
ATOM 14334 C CA . ILE A 1 27 ? -4.967 9.996 20.090 1.00 0.00 27 ILE A CA 10
ATOM 14335 C C . ILE A 1 27 ? -4.141 10.861 19.137 1.00 0.00 27 ILE A C 10
ATOM 14336 O O . ILE A 1 27 ? -4.542 11.966 18.769 1.00 0.00 27 ILE A O 10
ATOM 14352 N N . THR A 1 28 ? -2.966 10.372 18.783 1.00 0.00 28 THR A N 10
ATOM 14353 C CA . THR A 1 28 ? -2.032 11.135 17.970 1.00 0.00 28 THR A CA 10
ATOM 14354 C C . THR A 1 28 ? -1.926 10.538 16.567 1.00 0.00 28 THR A C 10
ATOM 14355 O O . THR A 1 28 ? -2.439 9.447 16.312 1.00 0.00 28 THR A O 10
ATOM 14366 N N . GLY A 1 29 ? -1.279 11.258 15.660 1.00 0.00 29 GLY A N 10
ATOM 14367 C CA . GLY A 1 29 ? -1.069 10.749 14.323 1.00 0.00 29 GLY A CA 10
ATOM 14368 C C . GLY A 1 29 ? -1.855 11.516 13.285 1.00 0.00 29 GLY A C 10
ATOM 14369 O O . GLY A 1 29 ? -2.667 12.380 13.620 1.00 0.00 29 GLY A O 10
ATOM 14373 N N . GLU A 1 30 ? -1.607 11.207 12.025 1.00 0.00 30 GLU A N 10
ATOM 14374 C CA . GLU A 1 30 ? -2.327 11.827 10.926 1.00 0.00 30 GLU A CA 10
ATOM 14375 C C . GLU A 1 30 ? -3.160 10.781 10.205 1.00 0.00 30 GLU A C 10
ATOM 14376 O O . GLU A 1 30 ? -2.801 9.601 10.184 1.00 0.00 30 GLU A O 10
ATOM 14389 N N . PRO A 1 31 ? -4.301 11.183 9.639 1.00 0.00 31 PRO A N 10
ATOM 14390 C CA . PRO A 1 31 ? -5.156 10.289 8.862 1.00 0.00 31 PRO A CA 10
ATOM 14391 C C . PRO A 1 31 ? -4.506 9.882 7.540 1.00 0.00 31 PRO A C 10
ATOM 14392 O O . PRO A 1 31 ? -4.810 10.449 6.486 1.00 0.00 31 PRO A O 10
ATOM 14403 N N . SER A 1 32 ? -3.590 8.922 7.609 1.00 0.00 32 SER A N 10
ATOM 14404 C CA . SER A 1 32 ? -2.920 8.415 6.425 1.00 0.00 32 SER A CA 10
ATOM 14405 C C . SER A 1 32 ? -3.884 7.567 5.605 1.00 0.00 32 SER A C 10
ATOM 14406 O O . SER A 1 32 ? -4.224 6.441 5.980 1.00 0.00 32 SER A O 10
ATOM 14414 N N . LYS A 1 33 ? -4.340 8.126 4.502 1.00 0.00 33 LYS A N 10
ATOM 14415 C CA . LYS A 1 33 ? -5.334 7.478 3.669 1.00 0.00 33 LYS A CA 10
ATOM 14416 C C . LYS A 1 33 ? -4.673 6.494 2.715 1.00 0.00 33 LYS A C 10
ATOM 14417 O O . LYS A 1 33 ? -3.537 6.707 2.281 1.00 0.00 33 LYS A O 10
ATOM 14436 N N . LYS A 1 34 ? -5.391 5.414 2.411 1.00 0.00 34 LYS A N 10
ATOM 14437 C CA . LYS A 1 34 ? -4.876 4.330 1.579 1.00 0.00 34 LYS A CA 10
ATOM 14438 C C . LYS A 1 34 ? -3.751 3.589 2.300 1.00 0.00 34 LYS A C 10
ATOM 14439 O O . LYS A 1 34 ? -2.569 3.895 2.121 1.00 0.00 34 LYS A O 10
ATOM 14458 N N . ALA A 1 35 ? -4.128 2.639 3.142 1.00 0.00 35 ALA A N 10
ATOM 14459 C CA . ALA A 1 35 ? -3.156 1.805 3.837 1.00 0.00 35 ALA A CA 10
ATOM 14460 C C . ALA A 1 35 ? -3.080 0.433 3.178 1.00 0.00 35 ALA A C 10
ATOM 14461 O O . ALA A 1 35 ? -4.011 0.028 2.477 1.00 0.00 35 ALA A O 10
ATOM 14468 N N . VAL A 1 36 ? -1.979 -0.276 3.391 1.00 0.00 36 VAL A N 10
ATOM 14469 C CA . VAL A 1 36 ? -1.791 -1.584 2.782 1.00 0.00 36 VAL A CA 10
ATOM 14470 C C . VAL A 1 36 ? -2.044 -2.690 3.798 1.00 0.00 36 VAL A C 10
ATOM 14471 O O . VAL A 1 36 ? -1.329 -2.813 4.792 1.00 0.00 36 VAL A O 10
ATOM 14484 N N . SER A 1 37 ? -3.064 -3.481 3.542 1.00 0.00 37 SER A N 10
ATOM 14485 C CA . SER A 1 37 ? -3.426 -4.579 4.425 1.00 0.00 37 SER A CA 10
ATOM 14486 C C . SER A 1 37 ? -2.769 -5.879 3.962 1.00 0.00 37 SER A C 10
ATOM 14487 O O . SER A 1 37 ? -2.562 -6.089 2.765 1.00 0.00 37 SER A O 10
ATOM 14495 N N . ASP A 1 38 ? -2.470 -6.759 4.914 1.00 0.00 38 ASP A N 10
ATOM 14496 C CA . ASP A 1 38 ? -1.788 -8.019 4.621 1.00 0.00 38 ASP A CA 10
ATOM 14497 C C . ASP A 1 38 ? -2.751 -9.031 4.003 1.00 0.00 38 ASP A C 10
ATOM 14498 O O . ASP A 1 38 ? -2.378 -10.171 3.730 1.00 0.00 38 ASP A O 10
ATOM 14508 N N . ARG A 1 39 ? -3.984 -8.601 3.763 1.00 0.00 39 ARG A N 10
ATOM 14509 C CA . ARG A 1 39 ? -5.011 -9.473 3.208 1.00 0.00 39 ARG A CA 10
ATOM 14510 C C . ARG A 1 39 ? -4.800 -9.679 1.711 1.00 0.00 39 ARG A C 10
ATOM 14511 O O . ARG A 1 39 ? -5.461 -10.510 1.092 1.00 0.00 39 ARG A O 10
ATOM 14532 N N . LEU A 1 40 ? -3.883 -8.911 1.137 1.00 0.00 40 LEU A N 10
ATOM 14533 C CA . LEU A 1 40 ? -3.600 -8.994 -0.288 1.00 0.00 40 LEU A CA 10
ATOM 14534 C C . LEU A 1 40 ? -2.530 -10.043 -0.576 1.00 0.00 40 LEU A C 10
ATOM 14535 O O . LEU A 1 40 ? -2.309 -10.426 -1.724 1.00 0.00 40 LEU A O 10
ATOM 14551 N N . ILE A 1 41 ? -1.876 -10.516 0.473 1.00 0.00 41 ILE A N 10
ATOM 14552 C CA . ILE A 1 41 ? -0.840 -11.524 0.325 1.00 0.00 41 ILE A CA 10
ATOM 14553 C C . ILE A 1 41 ? -1.462 -12.908 0.264 1.00 0.00 41 ILE A C 10
ATOM 14554 O O . ILE A 1 41 ? -2.162 -13.328 1.185 1.00 0.00 41 ILE A O 10
ATOM 14570 N N . GLY A 1 42 ? -1.206 -13.609 -0.824 1.00 0.00 42 GLY A N 10
ATOM 14571 C CA . GLY A 1 42 ? -1.802 -14.910 -1.021 1.00 0.00 42 GLY A CA 10
ATOM 14572 C C . GLY A 1 42 ? -3.087 -14.836 -1.819 1.00 0.00 42 GLY A C 10
ATOM 14573 O O . GLY A 1 42 ? -3.877 -15.778 -1.831 1.00 0.00 42 GLY A O 10
ATOM 14577 N N . ARG A 1 43 ? -3.300 -13.708 -2.479 1.00 0.00 43 ARG A N 10
ATOM 14578 C CA . ARG A 1 43 ? -4.488 -13.516 -3.298 1.00 0.00 43 ARG A CA 10
ATOM 14579 C C . ARG A 1 43 ? -4.208 -13.894 -4.744 1.00 0.00 43 ARG A C 10
ATOM 14580 O O . ARG A 1 43 ? -3.052 -13.942 -5.179 1.00 0.00 43 ARG A O 10
ATOM 14601 N N . LYS A 1 44 ? -5.271 -14.159 -5.481 1.00 0.00 44 LYS A N 10
ATOM 14602 C CA . LYS A 1 44 ? -5.169 -14.467 -6.892 1.00 0.00 44 LYS A CA 10
ATOM 14603 C C . LYS A 1 44 ? -5.183 -13.171 -7.697 1.00 0.00 44 LYS A C 10
ATOM 14604 O O . LYS A 1 44 ? -5.889 -12.222 -7.358 1.00 0.00 44 LYS A O 10
ATOM 14623 N N . GLY A 1 45 ? -4.409 -13.154 -8.760 1.00 0.00 45 GLY A N 10
ATOM 14624 C CA . GLY A 1 45 ? -4.361 -12.014 -9.642 1.00 0.00 45 GLY A CA 10
ATOM 14625 C C . GLY A 1 45 ? -4.266 -12.449 -11.085 1.00 0.00 45 GLY A C 10
ATOM 14626 O O . GLY A 1 45 ? -4.087 -13.631 -11.370 1.00 0.00 45 GLY A O 10
ATOM 14630 N N . VAL A 1 46 ? -4.381 -11.503 -11.992 1.00 0.00 46 VAL A N 10
ATOM 14631 C CA . VAL A 1 46 ? -4.368 -11.802 -13.415 1.00 0.00 46 VAL A CA 10
ATOM 14632 C C . VAL A 1 46 ? -3.297 -10.981 -14.123 1.00 0.00 46 VAL A C 10
ATOM 14633 O O . VAL A 1 46 ? -3.065 -9.821 -13.779 1.00 0.00 46 VAL A O 10
ATOM 14646 N N . VAL A 1 47 ? -2.650 -11.583 -15.106 1.00 0.00 47 VAL A N 10
ATOM 14647 C CA . VAL A 1 47 ? -1.590 -10.908 -15.839 1.00 0.00 47 VAL A CA 10
ATOM 14648 C C . VAL A 1 47 ? -2.165 -10.111 -17.004 1.00 0.00 47 VAL A C 10
ATOM 14649 O O . VAL A 1 47 ? -2.645 -10.679 -17.988 1.00 0.00 47 VAL A O 10
ATOM 14662 N N . MET A 1 48 ? -2.122 -8.792 -16.881 1.00 0.00 48 MET A N 10
ATOM 14663 C CA . MET A 1 48 ? -2.622 -7.911 -17.923 1.00 0.00 48 MET A CA 10
ATOM 14664 C C . MET A 1 48 ? -1.480 -7.480 -18.831 1.00 0.00 48 MET A C 10
ATOM 14665 O O . MET A 1 48 ? -1.653 -7.328 -20.037 1.00 0.00 48 MET A O 10
ATOM 14679 N N . GLU A 1 49 ? -0.315 -7.286 -18.232 1.00 0.00 49 GLU A N 10
ATOM 14680 C CA . GLU A 1 49 ? 0.883 -6.906 -18.972 1.00 0.00 49 GLU A CA 10
ATOM 14681 C C . GLU A 1 49 ? 1.950 -7.976 -18.767 1.00 0.00 49 GLU A C 10
ATOM 14682 O O . GLU A 1 49 ? 2.153 -8.429 -17.641 1.00 0.00 49 GLU A O 10
ATOM 14695 N N . ALA A 1 50 ? 2.608 -8.377 -19.851 1.00 0.00 50 ALA A N 10
ATOM 14696 C CA . ALA A 1 50 ? 3.565 -9.486 -19.822 1.00 0.00 50 ALA A CA 10
ATOM 14697 C C . ALA A 1 50 ? 4.649 -9.276 -18.771 1.00 0.00 50 ALA A C 10
ATOM 14698 O O . ALA A 1 50 ? 5.346 -8.258 -18.765 1.00 0.00 50 ALA A O 10
ATOM 14705 N N . ILE A 1 51 ? 4.791 -10.251 -17.886 1.00 0.00 51 ILE A N 10
ATOM 14706 C CA . ILE A 1 51 ? 5.770 -10.174 -16.811 1.00 0.00 51 ILE A CA 10
ATOM 14707 C C . ILE A 1 51 ? 6.996 -11.004 -17.159 1.00 0.00 51 ILE A C 10
ATOM 14708 O O . ILE A 1 51 ? 6.878 -12.186 -17.481 1.00 0.00 51 ILE A O 10
ATOM 14724 N N . SER A 1 52 ? 8.166 -10.389 -17.103 1.00 0.00 52 SER A N 10
ATOM 14725 C CA . SER A 1 52 ? 9.401 -11.090 -17.395 1.00 0.00 52 SER A CA 10
ATOM 14726 C C . SER A 1 52 ? 10.407 -10.876 -16.273 1.00 0.00 52 SER A C 10
ATOM 14727 O O . SER A 1 52 ? 10.266 -9.941 -15.482 1.00 0.00 52 SER A O 10
ATOM 14735 N N . PRO A 1 53 ? 11.422 -11.748 -16.183 1.00 0.00 53 PRO A N 10
ATOM 14736 C CA . PRO A 1 53 ? 12.504 -11.607 -15.205 1.00 0.00 53 PRO A CA 10
ATOM 14737 C C . PRO A 1 53 ? 13.207 -10.256 -15.323 1.00 0.00 53 PRO A C 10
ATOM 14738 O O . PRO A 1 53 ? 13.675 -9.699 -14.330 1.00 0.00 53 PRO A O 10
ATOM 14749 N N . GLN A 1 54 ? 13.267 -9.732 -16.546 1.00 0.00 54 GLN A N 10
ATOM 14750 C CA . GLN A 1 54 ? 13.913 -8.449 -16.804 1.00 0.00 54 GLN A CA 10
ATOM 14751 C C . GLN A 1 54 ? 12.958 -7.289 -16.547 1.00 0.00 54 GLN A C 10
ATOM 14752 O O . GLN A 1 54 ? 13.226 -6.420 -15.717 1.00 0.00 54 GLN A O 10
ATOM 14766 N N . ASN A 1 55 ? 11.840 -7.281 -17.260 1.00 0.00 55 ASN A N 10
ATOM 14767 C CA . ASN A 1 55 ? 10.920 -6.155 -17.214 1.00 0.00 55 ASN A CA 10
ATOM 14768 C C . ASN A 1 55 ? 9.619 -6.555 -16.532 1.00 0.00 55 ASN A C 10
ATOM 14769 O O . ASN A 1 55 ? 9.017 -7.579 -16.871 1.00 0.00 55 ASN A O 10
ATOM 14780 N N . SER A 1 56 ? 9.207 -5.748 -15.567 1.00 0.00 56 SER A N 10
ATOM 14781 C CA . SER A 1 56 ? 8.021 -6.029 -14.772 1.00 0.00 56 SER A CA 10
ATOM 14782 C C . SER 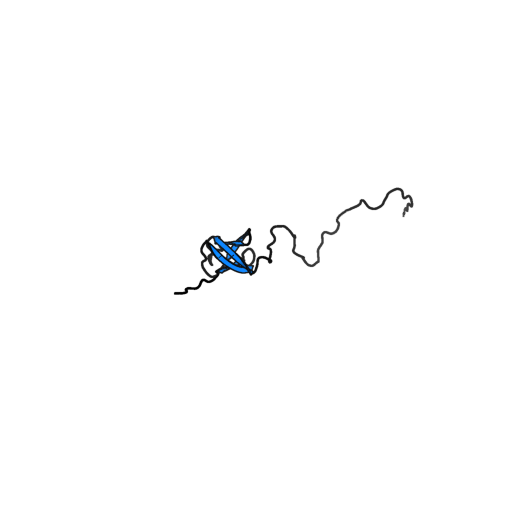A 1 56 ? 6.749 -5.936 -15.613 1.00 0.00 56 SER A C 10
ATOM 14783 O O . SER A 1 56 ? 6.722 -5.281 -16.659 1.00 0.00 56 SER A O 10
ATOM 14791 N N . GLY A 1 57 ? 5.701 -6.583 -15.141 1.00 0.00 57 GLY A N 10
ATOM 14792 C CA . GLY A 1 57 ? 4.426 -6.529 -15.818 1.00 0.00 57 GLY A CA 10
ATOM 14793 C C . GLY A 1 57 ? 3.363 -5.924 -14.928 1.00 0.00 57 GLY A C 10
ATOM 14794 O O . GLY A 1 57 ? 3.684 -5.318 -13.903 1.00 0.00 57 GLY A O 10
ATOM 14798 N N . LEU A 1 58 ? 2.103 -6.111 -15.294 1.00 0.00 58 LEU A N 10
ATOM 14799 C CA . LEU A 1 58 ? 0.995 -5.515 -14.556 1.00 0.00 58 LEU A CA 10
ATOM 14800 C C . LEU A 1 58 ? -0.032 -6.563 -14.164 1.00 0.00 58 LEU A C 10
ATOM 14801 O O . LEU A 1 58 ? -0.497 -7.341 -15.002 1.00 0.00 58 LEU A O 10
ATOM 14817 N N . VAL A 1 59 ? -0.374 -6.576 -12.887 1.00 0.00 59 VAL A N 10
ATOM 14818 C CA . VAL A 1 59 ? -1.423 -7.438 -12.377 1.00 0.00 59 VAL A CA 10
ATOM 14819 C C . VAL A 1 59 ? -2.530 -6.568 -11.813 1.00 0.00 59 VAL A C 10
ATOM 14820 O O . VAL A 1 59 ? -2.284 -5.436 -11.403 1.00 0.00 59 VAL A O 10
ATOM 14833 N N . LYS A 1 60 ? -3.729 -7.098 -11.773 1.00 0.00 60 LYS A N 10
ATOM 14834 C CA . LYS A 1 60 ? -4.870 -6.348 -11.274 1.00 0.00 60 LYS A CA 10
ATOM 14835 C C . LYS A 1 60 ? -5.496 -7.069 -10.096 1.00 0.00 60 LYS A C 10
ATOM 14836 O O . LYS A 1 60 ? -6.012 -8.178 -10.235 1.00 0.00 60 LYS A O 10
ATOM 14855 N N . VAL A 1 61 ? -5.436 -6.440 -8.935 1.00 0.00 61 VAL A N 10
ATOM 14856 C CA . VAL A 1 61 ? -6.049 -6.992 -7.746 1.00 0.00 61 VAL A CA 10
ATOM 14857 C C . VAL A 1 61 ? -7.405 -6.334 -7.542 1.00 0.00 61 VAL A C 10
ATOM 14858 O O . VAL A 1 61 ? -7.576 -5.480 -6.670 1.00 0.00 61 VAL A O 10
ATOM 14871 N N . ASP A 1 62 ? -8.339 -6.694 -8.425 1.00 0.00 62 ASP A N 10
ATOM 14872 C CA . ASP A 1 62 ? -9.715 -6.185 -8.406 1.00 0.00 62 ASP A CA 10
ATOM 14873 C C . ASP A 1 62 ? -9.786 -4.686 -8.684 1.00 0.00 62 ASP A C 10
ATOM 14874 O O . ASP A 1 62 ? -10.140 -4.262 -9.785 1.00 0.00 62 ASP A O 10
ATOM 14884 N N . GLY A 1 63 ? -9.442 -3.891 -7.691 1.00 0.00 63 GLY A N 10
ATOM 14885 C CA . GLY A 1 63 ? -9.588 -2.455 -7.799 1.00 0.00 63 GLY A CA 10
ATOM 14886 C C . GLY A 1 63 ? -8.337 -1.761 -8.307 1.00 0.00 63 GLY A C 10
ATOM 14887 O O . GLY A 1 63 ? -8.426 -0.748 -9.001 1.00 0.00 63 GLY A O 10
ATOM 14891 N N . GLU A 1 64 ? -7.170 -2.305 -7.977 1.00 0.00 64 GLU A N 10
ATOM 14892 C CA . GLU A 1 64 ? -5.913 -1.637 -8.275 1.00 0.00 64 GLU A CA 10
ATOM 14893 C C . GLU A 1 64 ? -5.045 -2.446 -9.234 1.00 0.00 64 GLU A C 10
ATOM 14894 O O . GLU A 1 64 ? -4.985 -3.675 -9.150 1.00 0.00 64 GLU A O 10
ATOM 14907 N N . THR A 1 65 ? -4.377 -1.744 -10.136 1.00 0.00 65 THR A N 10
ATOM 14908 C CA . THR A 1 65 ? -3.410 -2.361 -11.026 1.00 0.00 65 THR A CA 10
ATOM 14909 C C . THR A 1 65 ? -1.999 -2.123 -10.484 1.00 0.00 65 THR A C 10
ATOM 14910 O O . THR A 1 65 ? -1.591 -0.979 -10.276 1.00 0.00 65 THR A O 10
ATOM 14921 N N . TRP A 1 66 ? -1.272 -3.200 -10.245 1.00 0.00 66 TRP A N 10
ATOM 14922 C CA . TRP A 1 66 ? 0.043 -3.116 -9.620 1.00 0.00 66 TRP A CA 10
ATOM 14923 C C . TRP A 1 66 ? 1.129 -3.627 -10.557 1.00 0.00 66 TRP A C 10
ATOM 14924 O O . TRP A 1 66 ? 0.861 -4.413 -11.467 1.00 0.00 66 TRP A O 10
ATOM 14945 N N . ARG A 1 67 ? 2.354 -3.173 -10.327 1.00 0.00 67 ARG A N 10
ATOM 14946 C CA . ARG A 1 67 ? 3.502 -3.686 -11.054 1.00 0.00 67 ARG A CA 10
ATOM 14947 C C . ARG A 1 67 ? 3.973 -4.965 -10.392 1.00 0.00 67 ARG A C 10
ATOM 14948 O O . ARG A 1 67 ? 3.975 -5.069 -9.165 1.00 0.00 67 ARG A O 10
ATOM 14969 N N . ALA A 1 68 ? 4.371 -5.930 -11.188 1.00 0.00 68 ALA A N 10
ATOM 14970 C CA . ALA A 1 68 ? 4.759 -7.225 -10.655 1.00 0.00 68 ALA A CA 10
ATOM 14971 C C . ALA A 1 68 ? 6.058 -7.724 -11.264 1.00 0.00 68 ALA A C 10
ATOM 14972 O O . ALA A 1 68 ? 6.305 -7.562 -12.463 1.00 0.00 68 ALA A O 10
ATOM 14979 N N . THR A 1 69 ? 6.878 -8.328 -10.420 1.00 0.00 69 THR A N 10
ATOM 14980 C CA . THR A 1 69 ? 8.122 -8.948 -10.843 1.00 0.00 69 THR A CA 10
ATOM 14981 C C . THR A 1 69 ? 8.051 -10.451 -10.624 1.00 0.00 69 THR A C 10
ATOM 14982 O O . THR A 1 69 ? 7.443 -10.910 -9.653 1.00 0.00 69 THR A O 10
ATOM 14993 N N . SER A 1 70 ? 8.660 -11.208 -11.521 1.00 0.00 70 SER A N 10
ATOM 14994 C CA . SER A 1 70 ? 8.663 -12.657 -11.419 1.00 0.00 70 SER A CA 10
ATOM 14995 C C . SER A 1 70 ? 9.984 -13.227 -11.923 1.00 0.00 70 SER A C 10
ATOM 14996 O O . SER A 1 70 ? 10.703 -12.574 -12.679 1.00 0.00 70 SER A O 10
ATOM 15004 N N . GLY A 1 71 ? 10.298 -14.440 -11.494 1.00 0.00 71 GLY A N 10
ATOM 15005 C CA . GLY A 1 71 ? 11.496 -15.108 -11.961 1.00 0.00 71 GLY A CA 10
ATOM 15006 C C . GLY A 1 71 ? 11.195 -16.016 -13.129 1.00 0.00 71 GLY A C 10
ATOM 15007 O O . GLY A 1 71 ? 12.044 -16.792 -13.574 1.00 0.00 71 GLY A O 10
ATOM 15011 N N . THR A 1 72 ? 9.969 -15.928 -13.610 1.00 0.00 72 THR A N 10
ATOM 15012 C CA . THR A 1 72 ? 9.524 -16.705 -14.749 1.00 0.00 72 THR A CA 10
ATOM 15013 C C . THR A 1 72 ? 8.890 -15.773 -15.776 1.00 0.00 72 THR A C 10
ATOM 15014 O O . THR A 1 72 ? 8.624 -14.606 -15.478 1.00 0.00 72 THR A O 10
ATOM 15025 N N . VAL A 1 73 ? 8.644 -16.279 -16.974 1.00 0.00 73 VAL A N 10
ATOM 15026 C CA . VAL A 1 73 ? 7.989 -15.492 -18.010 1.00 0.00 73 VAL A CA 10
ATOM 15027 C C . VAL A 1 73 ? 6.487 -15.736 -17.971 1.00 0.00 73 VAL A C 10
ATOM 15028 O O . VAL A 1 73 ? 6.019 -16.829 -18.294 1.00 0.00 73 VAL A O 10
ATOM 15041 N N . LEU A 1 74 ? 5.739 -14.725 -17.558 1.00 0.00 74 LEU A N 10
ATOM 15042 C CA . LEU A 1 74 ? 4.299 -14.855 -17.405 1.00 0.00 74 LEU A CA 10
ATOM 15043 C C . LEU A 1 74 ? 3.571 -14.224 -18.580 1.00 0.00 74 LEU A C 10
ATOM 15044 O O . LEU A 1 74 ? 3.774 -13.051 -18.900 1.00 0.00 74 LEU A O 10
ATOM 15060 N N . ASP A 1 75 ? 2.715 -15.012 -19.208 1.00 0.00 75 ASP A N 10
ATOM 15061 C CA . ASP A 1 75 ? 2.006 -14.587 -20.404 1.00 0.00 75 ASP A CA 10
ATOM 15062 C C . ASP A 1 75 ? 0.766 -13.786 -20.042 1.00 0.00 75 ASP A C 10
ATOM 15063 O O . ASP A 1 75 ? 0.268 -13.861 -18.917 1.00 0.00 75 ASP A O 10
ATOM 15073 N N . VAL A 1 76 ? 0.261 -13.028 -21.003 1.00 0.00 76 VAL A N 10
ATOM 15074 C CA . VAL A 1 76 ? -0.940 -12.238 -20.796 1.00 0.00 76 VAL A CA 10
ATOM 15075 C C . VAL A 1 76 ? -2.157 -13.153 -20.712 1.00 0.00 76 VAL A C 10
ATOM 15076 O O . VAL A 1 76 ? -2.335 -14.043 -21.546 1.00 0.00 76 VAL A O 10
ATOM 15089 N N . GLY A 1 77 ? -2.986 -12.938 -19.698 1.00 0.00 77 GLY A N 10
ATOM 15090 C CA . GLY A 1 77 ? -4.158 -13.768 -19.506 1.00 0.00 77 GLY A CA 10
ATOM 15091 C C . GLY A 1 77 ? -3.913 -14.888 -18.517 1.00 0.00 77 GLY A C 10
ATOM 15092 O O . GLY A 1 77 ? -4.796 -15.714 -18.265 1.00 0.00 77 GLY A O 10
ATOM 15096 N N . GLU A 1 78 ? -2.705 -14.930 -17.973 1.00 0.00 78 GLU A N 10
ATOM 15097 C CA . GLU A 1 78 ? -2.359 -15.907 -16.963 1.00 0.00 78 GLU A CA 10
ATOM 15098 C C . GLU A 1 78 ? -2.890 -15.514 -15.597 1.00 0.00 78 GLU A C 10
ATOM 15099 O O . GLU A 1 78 ? -3.255 -14.360 -15.355 1.00 0.00 78 GLU A O 10
ATOM 15112 N N . GLU A 1 79 ? -2.892 -16.487 -14.707 1.00 0.00 79 GLU A N 10
ATOM 15113 C CA . GLU A 1 79 ? -3.358 -16.302 -13.344 1.00 0.00 79 GLU A CA 10
ATOM 15114 C C . GLU A 1 79 ? -2.192 -16.481 -12.391 1.00 0.00 79 GLU A C 10
ATOM 15115 O O . GLU A 1 79 ? -1.517 -17.513 -12.412 1.00 0.00 79 GLU A O 10
ATOM 15128 N N . VAL A 1 80 ? -1.949 -15.485 -11.565 1.00 0.00 80 VAL A N 10
ATOM 15129 C CA . VAL A 1 80 ? -0.796 -15.515 -10.675 1.00 0.00 80 VAL A CA 10
ATOM 15130 C C . VAL A 1 80 ? -1.195 -15.305 -9.223 1.00 0.00 80 VAL A C 10
ATOM 15131 O O . VAL A 1 80 ? -2.236 -14.723 -8.930 1.00 0.00 80 VAL A O 10
ATOM 15144 N N . SER A 1 81 ? -0.376 -15.819 -8.323 1.00 0.00 81 SER A N 10
ATOM 15145 C CA . SER A 1 81 ? -0.570 -15.613 -6.898 1.00 0.00 81 SER A CA 10
ATOM 15146 C C . SER A 1 81 ? 0.407 -14.566 -6.389 1.00 0.00 81 SER A C 10
ATOM 15147 O O . SER A 1 81 ? 1.605 -14.636 -6.676 1.00 0.00 81 SER A O 10
ATOM 15155 N N . VAL A 1 82 ? -0.105 -13.589 -5.657 1.00 0.00 82 VAL A N 10
ATOM 15156 C CA . VAL A 1 82 ? 0.747 -12.587 -5.040 1.00 0.00 82 VAL A CA 10
ATOM 15157 C C . VAL A 1 82 ? 1.401 -13.186 -3.806 1.00 0.00 82 VAL A C 10
ATOM 15158 O O . VAL A 1 82 ? 0.752 -13.374 -2.779 1.00 0.00 82 VAL A O 10
ATOM 15171 N N . LYS A 1 83 ? 2.680 -13.501 -3.928 1.00 0.00 83 LYS A N 10
ATOM 15172 C CA . LYS A 1 83 ? 3.393 -14.242 -2.899 1.00 0.00 83 LYS A CA 10
ATOM 15173 C C . LYS A 1 83 ? 4.029 -13.302 -1.881 1.00 0.00 83 LYS A C 10
ATOM 15174 O O . LYS A 1 83 ? 4.143 -13.638 -0.701 1.00 0.00 83 LYS A O 10
ATOM 15193 N N . ALA A 1 84 ? 4.451 -12.132 -2.347 1.00 0.00 84 ALA A N 10
ATOM 15194 C CA . ALA A 1 84 ? 5.083 -11.144 -1.481 1.00 0.00 84 ALA A CA 10
ATOM 15195 C C . ALA A 1 84 ? 5.137 -9.785 -2.166 1.00 0.00 84 ALA A C 10
ATOM 15196 O O . ALA A 1 84 ? 4.690 -9.634 -3.304 1.00 0.00 84 ALA A O 10
ATOM 15203 N N . ILE A 1 85 ? 5.679 -8.798 -1.465 1.00 0.00 85 ILE A N 10
ATOM 15204 C CA . ILE A 1 85 ? 5.870 -7.464 -2.017 1.00 0.00 85 ILE A CA 10
ATOM 15205 C C . ILE A 1 85 ? 7.334 -7.060 -1.879 1.00 0.00 85 ILE A C 10
ATOM 15206 O O . ILE A 1 85 ? 7.949 -7.289 -0.836 1.00 0.00 85 ILE A O 10
ATOM 15222 N N . GLU A 1 86 ? 7.895 -6.480 -2.926 1.00 0.00 86 GLU A N 10
ATOM 15223 C CA . GLU A 1 86 ? 9.287 -6.069 -2.915 1.00 0.00 86 GLU A CA 10
ATOM 15224 C C . GLU A 1 86 ? 9.408 -4.655 -3.470 1.00 0.00 86 GLU A C 10
ATOM 15225 O O . GLU A 1 86 ? 9.173 -4.415 -4.658 1.00 0.00 86 GLU A O 10
ATOM 15238 N N . GLY A 1 87 ? 9.734 -3.713 -2.595 1.00 0.00 87 GLY A N 10
ATOM 15239 C CA . GLY A 1 87 ? 9.757 -2.320 -2.985 1.00 0.00 87 GLY A CA 10
ATOM 15240 C C . GLY A 1 87 ? 8.355 -1.772 -3.089 1.00 0.00 87 GLY A C 10
ATOM 15241 O O . GLY A 1 87 ? 7.642 -1.688 -2.087 1.00 0.00 87 GLY A O 10
ATOM 15245 N N . VAL A 1 88 ? 7.959 -1.408 -4.299 1.00 0.00 88 VAL A N 10
ATOM 15246 C CA . VAL A 1 88 ? 6.591 -0.980 -4.568 1.00 0.00 88 VAL A CA 10
ATOM 15247 C C . VAL A 1 88 ? 5.968 -1.927 -5.598 1.00 0.00 88 VAL A C 10
ATOM 15248 O O . VAL A 1 88 ? 4.862 -1.709 -6.098 1.00 0.00 88 VAL A O 10
ATOM 15261 N N . LYS A 1 89 ? 6.689 -3.000 -5.898 1.00 0.00 89 LYS A N 10
ATOM 15262 C CA . LYS A 1 89 ? 6.232 -3.983 -6.868 1.00 0.00 89 LYS A CA 10
ATOM 15263 C C . LYS A 1 89 ? 5.869 -5.285 -6.172 1.00 0.00 89 LYS A C 10
ATOM 15264 O O . LYS A 1 89 ? 6.387 -5.593 -5.099 1.00 0.00 89 LYS A O 10
ATOM 15283 N N . LEU A 1 90 ? 4.971 -6.038 -6.782 1.00 0.00 90 LEU A N 10
ATOM 15284 C CA . LEU A 1 90 ? 4.539 -7.305 -6.223 1.00 0.00 90 LEU A CA 10
ATOM 15285 C C . LEU A 1 90 ? 5.427 -8.437 -6.706 1.00 0.00 90 LEU A C 10
ATOM 15286 O O . LEU A 1 90 ? 5.954 -8.407 -7.822 1.00 0.00 90 LEU A O 10
ATOM 15302 N N . VAL A 1 91 ? 5.593 -9.430 -5.855 1.00 0.00 91 VAL A N 10
ATOM 15303 C CA . VAL A 1 91 ? 6.294 -10.645 -6.220 1.00 0.00 91 VAL A CA 10
ATOM 15304 C C . VAL A 1 91 ? 5.267 -11.743 -6.459 1.00 0.00 91 VAL A C 10
ATOM 15305 O O . VAL A 1 91 ? 4.724 -12.318 -5.511 1.00 0.00 91 VAL A O 10
ATOM 15318 N N . VAL A 1 92 ? 4.971 -11.999 -7.718 1.00 0.00 92 VAL A N 10
ATOM 15319 C CA . VAL A 1 92 ? 3.925 -12.942 -8.072 1.00 0.00 92 VAL A CA 10
ATOM 15320 C C . VAL A 1 92 ? 4.497 -14.118 -8.841 1.00 0.00 92 VAL A C 10
ATOM 15321 O O . VAL A 1 92 ? 5.575 -14.022 -9.432 1.00 0.00 92 VAL A O 10
ATOM 15334 N N . GLU A 1 93 ? 3.780 -15.225 -8.818 1.00 0.00 93 GLU A N 10
ATOM 15335 C CA . GLU A 1 93 ? 4.141 -16.370 -9.631 1.00 0.00 93 GLU A CA 10
ATOM 15336 C C . GLU A 1 93 ? 2.893 -17.106 -10.097 1.00 0.00 93 GLU A C 10
ATOM 15337 O O . GLU A 1 93 ? 1.829 -17.010 -9.481 1.00 0.00 93 GLU A O 10
ATOM 15350 N N . LYS A 1 94 ? 3.040 -17.818 -11.202 1.00 0.00 94 LYS A N 10
ATOM 15351 C CA . LYS A 1 94 ? 1.919 -18.443 -11.896 1.00 0.00 94 LYS A CA 10
ATOM 15352 C C . LYS A 1 94 ? 1.280 -19.558 -11.071 1.00 0.00 94 LYS A C 10
ATOM 15353 O O . LYS A 1 94 ? 1.962 -20.299 -10.364 1.00 0.00 94 LYS A O 10
ATOM 15372 N N . LEU A 1 95 ? -0.040 -19.653 -11.168 1.00 0.00 95 LEU A N 10
ATOM 15373 C CA . LEU A 1 95 ? -0.778 -20.785 -10.621 1.00 0.00 95 LEU A CA 10
ATOM 15374 C C . LEU A 1 95 ? -0.492 -22.034 -11.443 1.00 0.00 95 LEU A C 10
ATOM 15375 O O . LEU A 1 95 ? 0.263 -21.979 -12.411 1.00 0.00 95 LEU A O 10
ATOM 15391 N N . GLU A 1 96 ? -1.099 -23.154 -11.065 1.00 0.00 96 GLU A N 10
ATOM 15392 C CA . GLU A 1 96 ? -0.993 -24.381 -11.846 1.00 0.00 96 GLU A CA 10
ATOM 15393 C C . GLU A 1 96 ? 0.448 -24.911 -11.795 1.00 0.00 96 GLU A C 10
ATOM 15394 O O . GLU A 1 96 ? 0.966 -25.466 -12.765 1.00 0.00 96 GLU A O 10
ATOM 15407 N N . GLU A 1 97 ? 1.090 -24.730 -10.642 1.00 0.00 97 GLU A N 10
ATOM 15408 C CA . GLU A 1 97 ? 2.431 -25.258 -10.417 1.00 0.00 97 GLU A CA 10
ATOM 15409 C C . GLU A 1 97 ? 2.377 -26.778 -10.517 1.00 0.00 97 GLU A C 10
ATOM 15410 O O . GLU A 1 97 ? 1.338 -27.375 -10.222 1.00 0.00 97 GLU A O 10
ATOM 15423 N N . GLN A 1 98 ? 3.483 -27.393 -10.927 1.00 0.00 98 GLN A N 10
ATOM 15424 C CA . GLN A 1 98 ? 3.509 -28.823 -11.221 1.00 0.00 98 GLN A CA 10
ATOM 15425 C C . GLN A 1 98 ? 2.593 -29.091 -12.416 1.00 0.00 98 GLN A C 10
ATOM 15426 O O . GLN A 1 98 ? 1.820 -30.049 -12.434 1.00 0.00 98 GLN A O 10
ATOM 15440 N N . LYS A 1 99 ? 2.698 -28.212 -13.411 1.00 0.00 99 LYS A N 10
ATOM 15441 C CA . LYS A 1 99 ? 1.866 -28.269 -14.609 1.00 0.00 99 LYS A CA 10
ATOM 15442 C C . LYS A 1 99 ? 1.995 -29.623 -15.305 1.00 0.00 99 LYS A C 10
ATOM 15443 O O . LYS A 1 99 ? 3.012 -29.919 -15.939 1.00 0.00 99 LYS A O 10
ATOM 15462 N N . GLY A 1 100 ? 0.954 -30.430 -15.178 1.00 0.00 100 GLY A N 10
ATOM 15463 C CA . GLY A 1 100 ? 0.985 -31.786 -15.687 1.00 0.00 100 GLY A CA 10
ATOM 15464 C C . GLY A 1 100 ? 0.783 -32.787 -14.572 1.00 0.00 100 GLY A C 10
ATOM 15465 O O . GLY A 1 100 ? -0.264 -32.798 -13.925 1.00 0.00 100 GLY A O 10
ATOM 15469 N N . SER A 1 101 ? 1.784 -33.618 -14.339 1.00 0.00 101 SER A N 10
ATOM 15470 C CA . SER A 1 101 ? 1.761 -34.557 -13.230 1.00 0.00 101 SER A CA 10
ATOM 15471 C C . SER A 1 101 ? 3.166 -34.711 -12.661 1.00 0.00 101 SER A C 10
ATOM 15472 O O . SER A 1 101 ? 3.980 -35.445 -13.261 1.00 0.00 101 SER A O 10
ATOM 15481 N N . MET A 1 1 ? 13.498 4.593 -37.535 1.00 0.00 1 MET A N 11
ATOM 15482 C CA . MET A 1 1 ? 13.119 3.637 -36.469 1.00 0.00 1 MET A CA 11
ATOM 15483 C C . MET A 1 1 ? 14.047 2.431 -36.481 1.00 0.00 1 MET A C 11
ATOM 15484 O O . MET A 1 1 ? 14.080 1.674 -37.452 1.00 0.00 1 MET A O 11
ATOM 15498 N N . GLY A 1 2 ? 14.799 2.261 -35.405 1.00 0.00 2 GLY A N 11
ATOM 15499 C CA . GLY A 1 2 ? 15.713 1.144 -35.312 1.00 0.00 2 GLY A CA 11
ATOM 15500 C C . GLY A 1 2 ? 15.040 -0.104 -34.783 1.00 0.00 2 GLY A C 11
ATOM 15501 O O . GLY A 1 2 ? 15.068 -0.368 -33.581 1.00 0.00 2 GLY A O 11
ATOM 15505 N N . SER A 1 3 ? 14.419 -0.857 -35.680 1.00 0.00 3 SER A N 11
ATOM 15506 C CA . SER A 1 3 ? 13.783 -2.111 -35.317 1.00 0.00 3 SER A CA 11
ATOM 15507 C C . SER A 1 3 ? 14.838 -3.117 -34.863 1.00 0.00 3 SER A C 11
ATOM 15508 O O . SER A 1 3 ? 14.859 -3.509 -33.696 1.00 0.00 3 SER A O 11
ATOM 15516 N N . SER A 1 4 ? 15.726 -3.495 -35.792 1.00 0.00 4 SER A N 11
ATOM 15517 C CA . SER A 1 4 ? 16.857 -4.389 -35.513 1.00 0.00 4 SER A CA 11
ATOM 15518 C C . SER A 1 4 ? 16.488 -5.555 -34.587 1.00 0.00 4 SER A C 11
ATOM 15519 O O . SER A 1 4 ? 16.776 -5.524 -33.386 1.00 0.00 4 SER A O 11
ATOM 15527 N N . HIS A 1 5 ? 15.853 -6.582 -35.137 1.00 0.00 5 HIS A N 11
ATOM 15528 C CA . HIS A 1 5 ? 15.466 -7.740 -34.345 1.00 0.00 5 HIS A CA 11
ATOM 15529 C C . HIS A 1 5 ? 16.662 -8.665 -34.151 1.00 0.00 5 HIS A C 11
ATOM 15530 O O . HIS A 1 5 ? 16.825 -9.647 -34.875 1.00 0.00 5 HIS A O 11
ATOM 15545 N N . HIS A 1 6 ? 17.516 -8.318 -33.194 1.00 0.00 6 HIS A N 11
ATOM 15546 C CA . HIS A 1 6 ? 18.693 -9.125 -32.887 1.00 0.00 6 HIS A CA 11
ATOM 15547 C C . HIS A 1 6 ? 18.270 -10.419 -32.211 1.00 0.00 6 HIS A C 11
ATOM 15548 O O . HIS A 1 6 ? 17.798 -10.406 -31.074 1.00 0.00 6 HIS A O 11
ATOM 15563 N N . HIS A 1 7 ? 18.424 -11.529 -32.910 1.00 0.00 7 HIS A N 11
ATOM 15564 C CA . HIS A 1 7 ? 18.035 -12.817 -32.361 1.00 0.00 7 HIS A CA 11
ATOM 15565 C C . HIS A 1 7 ? 19.219 -13.517 -31.713 1.00 0.00 7 HIS A C 11
ATOM 15566 O O . HIS A 1 7 ? 20.341 -13.480 -32.225 1.00 0.00 7 HIS A O 11
ATOM 15581 N N . HIS A 1 8 ? 18.953 -14.138 -30.578 1.00 0.00 8 HIS A N 11
ATOM 15582 C CA . HIS A 1 8 ? 19.951 -14.900 -29.852 1.00 0.00 8 HIS A CA 11
ATOM 15583 C C . HIS A 1 8 ? 19.587 -16.378 -29.908 1.00 0.00 8 HIS A C 11
ATOM 15584 O O . HIS A 1 8 ? 18.515 -16.766 -29.440 1.00 0.00 8 HIS A O 11
ATOM 15599 N N . HIS A 1 9 ? 20.459 -17.195 -30.494 1.00 0.00 9 HIS A N 11
ATOM 15600 C CA . HIS A 1 9 ? 20.180 -18.622 -30.623 1.00 0.00 9 HIS A CA 11
ATOM 15601 C C . HIS A 1 9 ? 20.110 -19.280 -29.250 1.00 0.00 9 HIS A C 11
ATOM 15602 O O . HIS A 1 9 ? 21.115 -19.416 -28.549 1.00 0.00 9 HIS A O 11
ATOM 15617 N N . HIS A 1 10 ? 18.906 -19.650 -28.850 1.00 0.00 10 HIS A N 11
ATOM 15618 C CA . HIS A 1 10 ? 18.700 -20.300 -27.570 1.00 0.00 10 HIS A CA 11
ATOM 15619 C C . HIS A 1 10 ? 18.842 -21.806 -27.719 1.00 0.00 10 HIS A C 11
ATOM 15620 O O . HIS A 1 10 ? 17.858 -22.542 -27.752 1.00 0.00 10 HIS A O 11
ATOM 15635 N N . SER A 1 11 ? 20.076 -22.249 -27.849 1.00 0.00 11 SER A N 11
ATOM 15636 C CA . SER A 1 11 ? 20.371 -23.664 -27.924 1.00 0.00 11 SER A CA 11
ATOM 15637 C C . SER A 1 11 ? 20.853 -24.152 -26.570 1.00 0.00 11 SER A C 11
ATOM 15638 O O . SER A 1 11 ? 21.909 -23.733 -26.088 1.00 0.00 11 SER A O 11
ATOM 15646 N N . SER A 1 12 ? 20.056 -25.010 -25.949 1.00 0.00 12 SER A N 11
ATOM 15647 C CA . SER A 1 12 ? 20.338 -25.494 -24.609 1.00 0.00 12 SER A CA 11
ATOM 15648 C C . SER A 1 12 ? 21.571 -26.396 -24.586 1.00 0.00 12 SER A C 11
ATOM 15649 O O . SER A 1 12 ? 21.471 -27.608 -24.775 1.00 0.00 12 SER A O 11
ATOM 15657 N N . GLY A 1 13 ? 22.737 -25.793 -24.391 1.00 0.00 13 GLY A N 11
ATOM 15658 C CA . GLY A 1 13 ? 23.948 -26.565 -24.217 1.00 0.00 13 GLY A CA 11
ATOM 15659 C C . GLY A 1 13 ? 24.017 -27.156 -22.824 1.00 0.00 13 GLY A C 11
ATOM 15660 O O . GLY A 1 13 ? 23.837 -28.359 -22.638 1.00 0.00 13 GLY A O 11
ATOM 15664 N N . ARG A 1 14 ? 24.259 -26.299 -21.844 1.00 0.00 14 ARG A N 11
ATOM 15665 C CA . ARG A 1 14 ? 24.251 -26.703 -20.446 1.00 0.00 14 ARG A CA 11
ATOM 15666 C C . ARG A 1 14 ? 23.496 -25.687 -19.597 1.00 0.00 14 ARG A C 11
ATOM 15667 O O . ARG A 1 14 ? 23.806 -25.500 -18.420 1.00 0.00 14 ARG A O 11
ATOM 15688 N N . GLU A 1 15 ? 22.493 -25.045 -20.191 1.00 0.00 15 GLU A N 11
ATOM 15689 C CA . GLU A 1 15 ? 21.687 -24.070 -19.466 1.00 0.00 15 GLU A CA 11
ATOM 15690 C C . GLU A 1 15 ? 20.767 -24.785 -18.483 1.00 0.00 15 GLU A C 11
ATOM 15691 O O . GLU A 1 15 ? 19.652 -25.187 -18.822 1.00 0.00 15 GLU A O 11
ATOM 15704 N N . ASN A 1 16 ? 21.269 -24.988 -17.277 1.00 0.00 16 ASN A N 11
ATOM 15705 C CA . ASN A 1 16 ? 20.512 -25.646 -16.228 1.00 0.00 16 ASN A CA 11
ATOM 15706 C C . ASN A 1 16 ? 20.755 -24.940 -14.905 1.00 0.00 16 ASN A C 11
ATOM 15707 O O . ASN A 1 16 ? 21.885 -24.875 -14.423 1.00 0.00 16 ASN A O 11
ATOM 15718 N N . LEU A 1 17 ? 19.702 -24.388 -14.334 1.00 0.00 17 LEU A N 11
ATOM 15719 C CA . LEU A 1 17 ? 19.820 -23.658 -13.084 1.00 0.00 17 LEU A CA 11
ATOM 15720 C C . LEU A 1 17 ? 19.098 -24.390 -11.963 1.00 0.00 17 LEU A C 11
ATOM 15721 O O . LEU A 1 17 ? 17.883 -24.585 -12.018 1.00 0.00 17 LEU A O 11
ATOM 15737 N N . TYR A 1 18 ? 19.856 -24.820 -10.964 1.00 0.00 18 TYR A N 11
ATOM 15738 C CA . TYR A 1 18 ? 19.271 -25.414 -9.774 1.00 0.00 18 TYR A CA 11
ATOM 15739 C C . TYR A 1 18 ? 18.572 -24.331 -8.964 1.00 0.00 18 TYR A C 11
ATOM 15740 O O . TYR A 1 18 ? 19.218 -23.455 -8.387 1.00 0.00 18 TYR A O 11
ATOM 15758 N N . PHE A 1 19 ? 17.253 -24.374 -8.951 1.00 0.00 19 PHE A N 11
ATOM 15759 C CA . PHE A 1 19 ? 16.477 -23.351 -8.276 1.00 0.00 19 PHE A CA 11
ATOM 15760 C C . PHE A 1 19 ? 16.158 -23.762 -6.846 1.00 0.00 19 PHE A C 11
ATOM 15761 O O . PHE A 1 19 ? 15.286 -24.597 -6.602 1.00 0.00 19 PHE A O 11
ATOM 15778 N N . GLN A 1 20 ? 16.884 -23.180 -5.909 1.00 0.00 20 GLN A N 11
ATOM 15779 C CA . GLN A 1 20 ? 16.626 -23.395 -4.498 1.00 0.00 20 GLN A CA 11
ATOM 15780 C C . GLN A 1 20 ? 15.782 -22.245 -3.965 1.00 0.00 20 GLN A C 11
ATOM 15781 O O . GLN A 1 20 ? 16.249 -21.109 -3.898 1.00 0.00 20 GLN A O 11
ATOM 15795 N N . GLY A 1 21 ? 14.530 -22.533 -3.631 1.00 0.00 21 GLY A N 11
ATOM 15796 C CA . GLY A 1 21 ? 13.627 -21.508 -3.147 1.00 0.00 21 GLY A CA 11
ATOM 15797 C C . GLY A 1 21 ? 14.111 -20.851 -1.869 1.00 0.00 21 GLY A C 11
ATOM 15798 O O . GLY A 1 21 ? 13.921 -21.384 -0.775 1.00 0.00 21 GLY A O 11
ATOM 15802 N N . HIS A 1 22 ? 14.750 -19.700 -2.011 1.00 0.00 22 HIS A N 11
ATOM 15803 C CA . HIS A 1 22 ? 15.204 -18.935 -0.862 1.00 0.00 22 HIS A CA 11
ATOM 15804 C C . HIS A 1 22 ? 14.096 -18.005 -0.383 1.00 0.00 22 HIS A C 11
ATOM 15805 O O . HIS A 1 22 ? 13.278 -17.546 -1.183 1.00 0.00 22 HIS A O 11
ATOM 15820 N N . MET A 1 23 ? 14.068 -17.744 0.914 1.00 0.00 23 MET A N 11
ATOM 15821 C CA . MET A 1 23 ? 13.050 -16.882 1.501 1.00 0.00 23 MET A CA 11
ATOM 15822 C C . MET A 1 23 ? 13.188 -15.452 0.983 1.00 0.00 23 MET A C 11
ATOM 15823 O O . MET A 1 23 ? 14.287 -14.894 0.945 1.00 0.00 23 MET A O 11
ATOM 15837 N N . ALA A 1 24 ? 12.069 -14.875 0.563 1.00 0.00 24 ALA A N 11
ATOM 15838 C CA . ALA A 1 24 ? 12.057 -13.514 0.047 1.00 0.00 24 ALA A CA 11
ATOM 15839 C C . ALA A 1 24 ? 12.023 -12.505 1.190 1.00 0.00 24 ALA A C 11
ATOM 15840 O O . ALA A 1 24 ? 11.721 -12.854 2.335 1.00 0.00 24 ALA A O 11
ATOM 15847 N N . ALA A 1 25 ? 12.341 -11.259 0.875 1.00 0.00 25 ALA A N 11
ATOM 15848 C CA . ALA A 1 25 ? 12.364 -10.195 1.870 1.00 0.00 25 ALA A CA 11
ATOM 15849 C C . ALA A 1 25 ? 10.970 -9.617 2.096 1.00 0.00 25 ALA A C 11
ATOM 15850 O O . ALA A 1 25 ? 10.268 -9.260 1.150 1.00 0.00 25 ALA A O 11
ATOM 15857 N N . ARG A 1 26 ? 10.571 -9.546 3.355 1.00 0.00 26 ARG A N 11
ATOM 15858 C CA . ARG A 1 26 ? 9.299 -8.947 3.726 1.00 0.00 26 ARG A CA 11
ATOM 15859 C C . ARG A 1 26 ? 9.478 -7.464 4.042 1.00 0.00 26 ARG A C 11
ATOM 15860 O O . ARG A 1 26 ? 10.231 -7.095 4.945 1.00 0.00 26 ARG A O 11
ATOM 15881 N N . ILE A 1 27 ? 8.801 -6.616 3.281 1.00 0.00 27 ILE A N 11
ATOM 15882 C CA . ILE A 1 27 ? 8.824 -5.179 3.537 1.00 0.00 27 ILE A CA 11
ATOM 15883 C C . ILE A 1 27 ? 7.573 -4.756 4.300 1.00 0.00 27 ILE A C 11
ATOM 15884 O O . ILE A 1 27 ? 7.661 -4.308 5.440 1.00 0.00 27 ILE A O 11
ATOM 15900 N N . THR A 1 28 ? 6.416 -4.930 3.662 1.00 0.00 28 THR A N 11
ATOM 15901 C CA . THR A 1 28 ? 5.128 -4.526 4.230 1.00 0.00 28 THR A CA 11
ATOM 15902 C C . THR A 1 28 ? 4.958 -3.004 4.208 1.00 0.00 28 THR A C 11
ATOM 15903 O O . THR A 1 28 ? 5.853 -2.252 4.600 1.00 0.00 28 THR A O 11
ATOM 15914 N N . GLY A 1 29 ? 3.811 -2.560 3.724 1.00 0.00 29 GLY A N 11
ATOM 15915 C CA . GLY A 1 29 ? 3.511 -1.147 3.712 1.00 0.00 29 GLY A CA 11
ATOM 15916 C C . GLY A 1 29 ? 2.407 -0.803 4.686 1.00 0.00 29 GLY A C 11
ATOM 15917 O O . GLY A 1 29 ? 1.842 -1.688 5.330 1.00 0.00 29 GLY A O 11
ATOM 15921 N N . GLU A 1 30 ? 2.095 0.477 4.796 1.00 0.00 30 GLU A N 11
ATOM 15922 C CA . GLU A 1 30 ? 1.061 0.931 5.712 1.00 0.00 30 GLU A CA 11
ATOM 15923 C C . GLU A 1 30 ? -0.329 0.599 5.176 1.00 0.00 30 GLU A C 11
ATOM 15924 O O . GLU A 1 30 ? -0.524 0.475 3.968 1.00 0.00 30 GLU A O 11
ATOM 15937 N N . PRO A 1 31 ? -1.312 0.441 6.079 1.00 0.00 31 PRO A N 11
ATOM 15938 C CA . PRO A 1 31 ? -2.715 0.212 5.706 1.00 0.00 31 PRO A CA 11
ATOM 15939 C C . PRO A 1 31 ? -3.345 1.416 4.997 1.00 0.00 31 PRO A C 11
ATOM 15940 O O . PRO A 1 31 ? -4.496 1.358 4.569 1.00 0.00 31 PRO A O 11
ATOM 15951 N N . SER A 1 32 ? -2.589 2.507 4.897 1.00 0.00 32 SER A N 11
ATOM 15952 C CA . SER A 1 32 ? -3.058 3.716 4.230 1.00 0.00 32 SER A CA 11
ATOM 15953 C C . SER A 1 32 ? -3.252 3.456 2.735 1.00 0.00 32 SER A C 11
ATOM 15954 O O . SER A 1 32 ? -2.662 2.530 2.178 1.00 0.00 32 SER A O 11
ATOM 15962 N N . LYS A 1 33 ? -4.065 4.285 2.092 1.00 0.00 33 LYS A N 11
ATOM 15963 C CA . LYS A 1 33 ? -4.426 4.080 0.690 1.00 0.00 33 LYS A CA 11
ATOM 15964 C C . LYS A 1 33 ? -3.310 4.513 -0.258 1.00 0.00 33 LYS A C 11
ATOM 15965 O O . LYS A 1 33 ? -3.359 4.227 -1.453 1.00 0.00 33 LYS A O 11
ATOM 15984 N N . LYS A 1 34 ? -2.309 5.207 0.272 1.00 0.00 34 LYS A N 11
ATOM 15985 C CA . LYS A 1 34 ? -1.172 5.625 -0.539 1.00 0.00 34 LYS A CA 11
ATOM 15986 C C . LYS A 1 34 ? 0.031 4.726 -0.253 1.00 0.00 34 LYS A C 11
ATOM 15987 O O . LYS A 1 34 ? 1.158 4.994 -0.674 1.00 0.00 34 LYS A O 11
ATOM 16006 N N . ALA A 1 35 ? -0.230 3.638 0.453 1.00 0.00 35 ALA A N 11
ATOM 16007 C CA . ALA A 1 35 ? 0.797 2.672 0.786 1.00 0.00 35 ALA A CA 11
ATOM 16008 C C . ALA A 1 35 ? 0.346 1.283 0.366 1.00 0.00 35 ALA A C 11
ATOM 16009 O O . ALA A 1 35 ? -0.845 1.048 0.169 1.00 0.00 35 ALA A O 11
ATOM 16016 N N . VAL A 1 36 ? 1.290 0.369 0.216 1.00 0.00 36 VAL A N 11
ATOM 16017 C CA . VAL A 1 36 ? 0.966 -0.974 -0.228 1.00 0.00 36 VAL A CA 11
ATOM 16018 C C . VAL A 1 36 ? 0.508 -1.844 0.936 1.00 0.00 36 VAL A C 11
ATOM 16019 O O . VAL A 1 36 ? 1.276 -2.181 1.839 1.00 0.00 36 VAL A O 11
ATOM 16032 N N . SER A 1 37 ? -0.763 -2.178 0.907 1.00 0.00 37 SER A N 11
ATOM 16033 C CA . SER A 1 37 ? -1.354 -3.031 1.920 1.00 0.00 37 SER A CA 11
ATOM 16034 C C . SER A 1 37 ? -1.068 -4.496 1.597 1.00 0.00 37 SER A C 11
ATOM 16035 O O . SER A 1 37 ? -1.293 -4.950 0.475 1.00 0.00 37 SER A O 11
ATOM 16043 N N . ASP A 1 38 ? -0.586 -5.238 2.587 1.00 0.00 38 ASP A N 11
ATOM 16044 C CA . ASP A 1 38 ? -0.137 -6.611 2.369 1.00 0.00 38 ASP A CA 11
ATOM 16045 C C . ASP A 1 38 ? -1.301 -7.604 2.434 1.00 0.00 38 ASP A C 11
ATOM 16046 O O . ASP A 1 38 ? -1.099 -8.803 2.619 1.00 0.00 38 ASP A O 11
ATOM 16056 N N . ARG A 1 39 ? -2.515 -7.101 2.241 1.00 0.00 39 ARG A N 11
ATOM 16057 C CA . ARG A 1 39 ? -3.696 -7.959 2.168 1.00 0.00 39 ARG A CA 11
ATOM 16058 C C . ARG A 1 39 ? -3.806 -8.609 0.792 1.00 0.00 39 ARG A C 11
ATOM 16059 O O . ARG A 1 39 ? -4.749 -9.344 0.513 1.00 0.00 39 ARG A O 11
ATOM 16080 N N . LEU A 1 40 ? -2.853 -8.312 -0.078 1.00 0.00 40 LEU A N 11
ATOM 16081 C CA . LEU A 1 40 ? -2.818 -8.911 -1.403 1.00 0.00 40 LEU A CA 11
ATOM 16082 C C . LEU A 1 40 ? -2.112 -10.264 -1.343 1.00 0.00 40 LEU A C 11
ATOM 16083 O O . LEU A 1 40 ? -2.281 -11.107 -2.220 1.00 0.00 40 LEU A O 11
ATOM 16099 N N . ILE A 1 41 ? -1.332 -10.453 -0.285 1.00 0.00 41 ILE A N 11
ATOM 16100 C CA . ILE A 1 41 ? -0.571 -11.682 -0.087 1.00 0.00 41 ILE A CA 11
ATOM 16101 C C . ILE A 1 41 ? -1.505 -12.879 0.031 1.00 0.00 41 ILE A C 11
ATOM 16102 O O . ILE A 1 41 ? -2.392 -12.906 0.885 1.00 0.00 41 ILE A O 11
ATOM 16118 N N . GLY A 1 42 ? -1.315 -13.853 -0.845 1.00 0.00 42 GLY A N 11
ATOM 16119 C CA . GLY A 1 42 ? -2.104 -15.064 -0.785 1.00 0.00 42 GLY A CA 11
ATOM 16120 C C . GLY A 1 42 ? -3.294 -15.043 -1.721 1.00 0.00 42 GLY A C 11
ATOM 16121 O O . GLY A 1 42 ? -3.940 -16.070 -1.932 1.00 0.00 42 GLY A O 11
ATOM 16125 N N . ARG A 1 43 ? -3.592 -13.882 -2.289 1.00 0.00 43 ARG A N 11
ATOM 16126 C CA . ARG A 1 43 ? -4.733 -13.760 -3.181 1.00 0.00 43 ARG A CA 11
ATOM 16127 C C . ARG A 1 43 ? -4.295 -13.770 -4.640 1.00 0.00 43 ARG A C 11
ATOM 16128 O O . ARG A 1 43 ? -3.102 -13.656 -4.947 1.00 0.00 43 ARG A O 11
ATOM 16149 N N . LYS A 1 44 ? -5.264 -13.911 -5.531 1.00 0.00 44 LYS A N 11
ATOM 16150 C CA . LYS A 1 44 ? -4.992 -14.132 -6.938 1.00 0.00 44 LYS A CA 11
ATOM 16151 C C . LYS A 1 44 ? -5.185 -12.858 -7.755 1.00 0.00 44 LYS A C 11
ATOM 16152 O O . LYS A 1 44 ? -5.961 -11.975 -7.388 1.00 0.00 44 LYS A O 11
ATOM 16171 N N . GLY A 1 45 ? -4.467 -12.785 -8.861 1.00 0.00 45 GLY A N 11
ATOM 16172 C CA . GLY A 1 45 ? -4.594 -11.690 -9.786 1.00 0.00 45 GLY A CA 11
ATOM 16173 C C . GLY A 1 45 ? -4.353 -12.156 -11.203 1.00 0.00 45 GLY A C 11
ATOM 16174 O O . GLY A 1 45 ? -3.944 -13.294 -11.425 1.00 0.00 45 GLY A O 11
ATOM 16178 N N . VAL A 1 46 ? -4.594 -11.286 -12.156 1.00 0.00 46 VAL A N 11
ATOM 16179 C CA . VAL A 1 46 ? -4.457 -11.632 -13.565 1.00 0.00 46 VAL A CA 11
ATOM 16180 C C . VAL A 1 46 ? -3.367 -10.780 -14.212 1.00 0.00 46 VAL A C 11
ATOM 16181 O O . VAL A 1 46 ? -3.198 -9.608 -13.864 1.00 0.00 46 VAL A O 11
ATOM 16194 N N . VAL A 1 47 ? -2.624 -11.374 -15.138 1.00 0.00 47 VAL A N 11
ATOM 16195 C CA . VAL A 1 47 ? -1.547 -10.672 -15.820 1.00 0.00 47 VAL A CA 11
ATOM 16196 C C . VAL A 1 47 ? -2.095 -9.867 -16.995 1.00 0.00 47 VAL A C 11
ATOM 16197 O O . VAL A 1 47 ? -2.509 -10.431 -18.011 1.00 0.00 47 VAL A O 11
ATOM 16210 N N . MET A 1 48 ? -2.103 -8.547 -16.836 1.00 0.00 48 MET A N 11
ATOM 16211 C CA . MET A 1 48 ? -2.591 -7.645 -17.875 1.00 0.00 48 MET A CA 11
ATOM 16212 C C . MET A 1 48 ? -1.442 -7.199 -18.773 1.00 0.00 48 MET A C 11
ATOM 16213 O O . MET A 1 48 ? -1.612 -7.016 -19.976 1.00 0.00 48 MET A O 11
ATOM 16227 N N . GLU A 1 49 ? -0.275 -7.023 -18.174 1.00 0.00 49 GLU A N 11
ATOM 16228 C CA . GLU A 1 49 ? 0.924 -6.655 -18.911 1.00 0.00 49 GLU A CA 11
ATOM 16229 C C . GLU A 1 49 ? 2.007 -7.698 -18.666 1.00 0.00 49 GLU A C 11
ATOM 16230 O O . GLU A 1 49 ? 2.199 -8.140 -17.532 1.00 0.00 49 GLU A O 11
ATOM 16243 N N . ALA A 1 50 ? 2.708 -8.074 -19.732 1.00 0.00 50 ALA A N 11
ATOM 16244 C CA . ALA A 1 50 ? 3.671 -9.166 -19.684 1.00 0.00 50 ALA A CA 11
ATOM 16245 C C . ALA A 1 50 ? 4.812 -8.864 -18.721 1.00 0.00 50 ALA A C 11
ATOM 16246 O O . ALA A 1 50 ? 5.370 -7.767 -18.724 1.00 0.00 50 ALA A O 11
ATOM 16253 N N . ILE A 1 51 ? 5.151 -9.851 -17.908 1.00 0.00 51 ILE A N 11
ATOM 16254 C CA . ILE A 1 51 ? 6.201 -9.701 -16.913 1.00 0.00 51 ILE A CA 11
ATOM 16255 C C . ILE A 1 51 ? 7.491 -10.339 -17.413 1.00 0.00 51 ILE A C 11
ATOM 16256 O O . ILE A 1 51 ? 7.517 -11.532 -17.730 1.00 0.00 51 ILE A O 11
ATOM 16272 N N . SER A 1 52 ? 8.549 -9.548 -17.492 1.00 0.00 52 SER A N 11
ATOM 16273 C CA . SER A 1 52 ? 9.826 -10.042 -17.979 1.00 0.00 52 SER A CA 11
ATOM 16274 C C . SER A 1 52 ? 10.926 -9.831 -16.944 1.00 0.00 52 SER A C 11
ATOM 16275 O O . SER A 1 52 ? 10.805 -8.989 -16.055 1.00 0.00 52 SER A O 11
ATOM 16283 N N . PRO A 1 53 ? 12.007 -10.613 -17.053 1.00 0.00 53 PRO A N 11
ATOM 16284 C CA . PRO A 1 53 ? 13.179 -10.494 -16.175 1.00 0.00 53 PRO A CA 11
ATOM 16285 C C . PRO A 1 53 ? 13.763 -9.079 -16.153 1.00 0.00 53 PRO A C 11
ATOM 16286 O O . PRO A 1 53 ? 14.246 -8.611 -15.120 1.00 0.00 53 PRO A O 11
ATOM 16297 N N . GLN A 1 54 ? 13.713 -8.402 -17.294 1.00 0.00 54 GLN A N 11
ATOM 16298 C CA . GLN A 1 54 ? 14.261 -7.057 -17.406 1.00 0.00 54 GLN A CA 11
ATOM 16299 C C . GLN A 1 54 ? 13.246 -6.005 -16.955 1.00 0.00 54 GLN A C 11
ATOM 16300 O O . GLN A 1 54 ? 13.601 -5.032 -16.290 1.00 0.00 54 GLN A O 11
ATOM 16314 N N . ASN A 1 55 ? 11.984 -6.202 -17.310 1.00 0.00 55 ASN A N 11
ATOM 16315 C CA . ASN A 1 55 ? 10.960 -5.200 -17.037 1.00 0.00 55 ASN A CA 11
ATOM 16316 C C . ASN A 1 55 ? 9.720 -5.837 -16.423 1.00 0.00 55 ASN A C 11
ATOM 16317 O O . ASN A 1 55 ? 9.176 -6.805 -16.961 1.00 0.00 55 ASN A O 11
ATOM 16328 N N . SER A 1 56 ? 9.291 -5.295 -15.290 1.00 0.00 56 SER A N 11
ATOM 16329 C CA . SER A 1 56 ? 8.137 -5.815 -14.572 1.00 0.00 56 SER A CA 11
ATOM 16330 C C . SER A 1 56 ? 6.846 -5.562 -15.346 1.00 0.00 56 SER A C 11
ATOM 16331 O O . SER A 1 56 ? 6.761 -4.645 -16.168 1.00 0.00 56 SER A O 11
ATOM 16339 N N . GLY A 1 57 ? 5.839 -6.368 -15.061 1.00 0.00 57 GLY A N 11
ATOM 16340 C CA . GLY A 1 57 ? 4.579 -6.251 -15.757 1.00 0.00 57 GLY A CA 11
ATOM 16341 C C . GLY A 1 57 ? 3.496 -5.671 -14.877 1.00 0.00 57 GLY A C 11
ATOM 16342 O O . GLY A 1 57 ? 3.780 -5.135 -13.803 1.00 0.00 57 GLY A O 11
ATOM 16346 N N . LEU A 1 58 ? 2.256 -5.806 -15.313 1.00 0.00 58 LEU A N 11
ATOM 16347 C CA . LEU A 1 58 ? 1.119 -5.238 -14.597 1.00 0.00 58 LEU A CA 11
ATOM 16348 C C . LEU A 1 58 ? 0.066 -6.304 -14.346 1.00 0.00 58 LEU A C 11
ATOM 16349 O O . LEU A 1 58 ? -0.354 -7.005 -15.270 1.00 0.00 58 LEU A O 11
ATOM 16365 N N . VAL A 1 59 ? -0.355 -6.425 -13.102 1.00 0.00 59 VAL A N 11
ATOM 16366 C CA . VAL A 1 59 ? -1.389 -7.375 -12.742 1.00 0.00 59 VAL A CA 11
ATOM 16367 C C . VAL A 1 59 ? -2.511 -6.674 -11.997 1.00 0.00 59 VAL A C 11
ATOM 16368 O O . VAL A 1 59 ? -2.275 -5.714 -11.259 1.00 0.00 59 VAL A O 11
ATOM 16381 N N . LYS A 1 60 ? -3.731 -7.139 -12.196 1.00 0.00 60 LYS A N 11
ATOM 16382 C CA . LYS A 1 60 ? -4.865 -6.582 -11.484 1.00 0.00 60 LYS A CA 11
ATOM 16383 C C . LYS A 1 60 ? -5.236 -7.501 -10.339 1.00 0.00 60 LYS A C 11
ATOM 16384 O O . LYS A 1 60 ? -5.495 -8.690 -10.542 1.00 0.00 60 LYS A O 11
ATOM 16403 N N . VAL A 1 61 ? -5.256 -6.941 -9.145 1.00 0.00 61 VAL A N 11
ATOM 16404 C CA . VAL A 1 61 ? -5.538 -7.703 -7.942 1.00 0.00 61 VAL A CA 11
ATOM 16405 C C . VAL A 1 61 ? -6.590 -6.981 -7.123 1.00 0.00 61 VAL A C 11
ATOM 16406 O O . VAL A 1 61 ? -6.380 -5.834 -6.718 1.00 0.00 61 VAL A O 11
ATOM 16419 N N . ASP A 1 62 ? -7.738 -7.636 -6.942 1.00 0.00 62 ASP A N 11
ATOM 16420 C CA . ASP A 1 62 ? -8.831 -7.130 -6.098 1.00 0.00 62 ASP A CA 11
ATOM 16421 C C . ASP A 1 62 ? -9.596 -5.992 -6.770 1.00 0.00 62 ASP A C 11
ATOM 16422 O O . ASP A 1 62 ? -10.811 -5.872 -6.620 1.00 0.00 62 ASP A O 11
ATOM 16432 N N . GLY A 1 63 ? -8.886 -5.166 -7.517 1.00 0.00 63 GLY A N 11
ATOM 16433 C CA . GLY A 1 63 ? -9.517 -4.067 -8.213 1.00 0.00 63 GLY A CA 11
ATOM 16434 C C . GLY A 1 63 ? -8.504 -3.123 -8.825 1.00 0.00 63 GLY A C 11
ATOM 16435 O O . GLY A 1 63 ? -8.775 -2.488 -9.843 1.00 0.00 63 GLY A O 11
ATOM 16439 N N . GLU A 1 64 ? -7.326 -3.056 -8.217 1.00 0.00 64 GLU A N 11
ATOM 16440 C CA . GLU A 1 64 ? -6.279 -2.150 -8.667 1.00 0.00 64 GLU A CA 11
ATOM 16441 C C . GLU A 1 64 ? -5.232 -2.890 -9.486 1.00 0.00 64 GLU A C 11
ATOM 16442 O O . GLU A 1 64 ? -5.063 -4.107 -9.353 1.00 0.00 64 GLU A O 11
ATOM 16455 N N . THR A 1 65 ? -4.546 -2.153 -10.344 1.00 0.00 65 THR A N 11
ATOM 16456 C CA . THR A 1 65 ? -3.489 -2.719 -11.159 1.00 0.00 65 THR A CA 11
ATOM 16457 C C . THR A 1 65 ? -2.130 -2.314 -10.599 1.00 0.00 65 THR A C 11
ATOM 16458 O O . THR A 1 65 ? -1.813 -1.126 -10.500 1.00 0.00 65 THR A O 11
ATOM 16469 N N . TRP A 1 66 ? -1.344 -3.304 -10.225 1.00 0.00 66 TRP A N 11
ATOM 16470 C CA . TRP A 1 66 ? -0.056 -3.069 -9.590 1.00 0.00 66 TRP A CA 11
ATOM 16471 C C . TRP A 1 66 ? 1.070 -3.600 -10.464 1.00 0.00 66 TRP A C 11
ATOM 16472 O O . TRP A 1 66 ? 0.840 -4.404 -11.372 1.00 0.00 66 TRP A O 11
ATOM 16493 N N . ARG A 1 67 ? 2.289 -3.151 -10.195 1.00 0.00 67 ARG A N 11
ATOM 16494 C CA . ARG A 1 67 ? 3.448 -3.672 -10.896 1.00 0.00 67 ARG A CA 11
ATOM 16495 C C . ARG A 1 67 ? 3.864 -4.987 -10.275 1.00 0.00 67 ARG A C 11
ATOM 16496 O O . ARG A 1 67 ? 3.962 -5.113 -9.054 1.00 0.00 67 ARG A O 11
ATOM 16517 N N . ALA A 1 68 ? 4.120 -5.953 -11.118 1.00 0.00 68 ALA A N 11
ATOM 16518 C CA . ALA A 1 68 ? 4.431 -7.293 -10.656 1.00 0.00 68 ALA A CA 11
ATOM 16519 C C . ALA A 1 68 ? 5.725 -7.799 -11.261 1.00 0.00 68 ALA A C 11
ATOM 16520 O O . ALA A 1 68 ? 6.017 -7.556 -12.431 1.00 0.00 68 ALA A O 11
ATOM 16527 N N . THR A 1 69 ? 6.493 -8.502 -10.449 1.00 0.00 69 THR A N 11
ATOM 16528 C CA . THR A 1 69 ? 7.748 -9.082 -10.886 1.00 0.00 69 THR A CA 11
ATOM 16529 C C . THR A 1 69 ? 7.857 -10.517 -10.381 1.00 0.00 69 THR A C 11
ATOM 16530 O O . THR A 1 69 ? 7.145 -10.910 -9.452 1.00 0.00 69 THR A O 11
ATOM 16541 N N . SER A 1 70 ? 8.734 -11.287 -10.997 1.00 0.00 70 SER A N 11
ATOM 16542 C CA . SER A 1 70 ? 8.941 -12.671 -10.621 1.00 0.00 70 SER A CA 11
ATOM 16543 C C . SER A 1 70 ? 10.218 -13.197 -11.260 1.00 0.00 70 SER A C 11
ATOM 16544 O O . SER A 1 70 ? 10.965 -12.440 -11.887 1.00 0.00 70 SER A O 11
ATOM 16552 N N . GLY A 1 71 ? 10.473 -14.485 -11.092 1.00 0.00 71 GLY A N 11
ATOM 16553 C CA . GLY A 1 71 ? 11.617 -15.098 -11.728 1.00 0.00 71 GLY A CA 11
ATOM 16554 C C . GLY A 1 71 ? 11.230 -15.785 -13.019 1.00 0.00 71 GLY A C 11
ATOM 16555 O O . GLY A 1 71 ? 12.068 -16.390 -13.688 1.00 0.00 71 GLY A O 11
ATOM 16559 N N . THR A 1 72 ? 9.956 -15.678 -13.372 1.00 0.00 72 THR A N 11
ATOM 16560 C CA . THR A 1 72 ? 9.425 -16.345 -14.546 1.00 0.00 72 THR A CA 11
ATOM 16561 C C . THR A 1 72 ? 9.004 -15.324 -15.600 1.00 0.00 72 THR A C 11
ATOM 16562 O O . THR A 1 72 ? 8.919 -14.129 -15.319 1.00 0.00 72 THR A O 11
ATOM 16573 N N . VAL A 1 73 ? 8.743 -15.800 -16.804 1.00 0.00 73 VAL A N 11
ATOM 16574 C CA . VAL A 1 73 ? 8.225 -14.954 -17.861 1.00 0.00 73 VAL A CA 11
ATOM 16575 C C . VAL A 1 73 ? 6.719 -15.146 -17.955 1.00 0.00 73 VAL A C 11
ATOM 16576 O O . VAL A 1 73 ? 6.243 -16.159 -18.469 1.00 0.00 73 VAL A O 11
ATOM 16589 N N . LEU A 1 74 ? 5.974 -14.193 -17.424 1.00 0.00 74 LEU A N 11
ATOM 16590 C CA . LEU A 1 74 ? 4.524 -14.314 -17.354 1.00 0.00 74 LEU A CA 11
ATOM 16591 C C . LEU A 1 74 ? 3.868 -13.526 -18.478 1.00 0.00 74 LEU A C 11
ATOM 16592 O O . LEU A 1 74 ? 4.185 -12.355 -18.692 1.00 0.00 74 LEU A O 11
ATOM 16608 N N . ASP A 1 75 ? 2.950 -14.167 -19.188 1.00 0.00 75 ASP A N 11
ATOM 16609 C CA . ASP A 1 75 ? 2.323 -13.550 -20.350 1.00 0.00 75 ASP A CA 11
ATOM 16610 C C . ASP A 1 75 ? 0.908 -13.095 -20.015 1.00 0.00 75 ASP A C 11
ATOM 16611 O O . ASP A 1 75 ? 0.377 -13.406 -18.948 1.00 0.00 75 ASP A O 11
ATOM 16621 N N . VAL A 1 76 ? 0.304 -12.385 -20.946 1.00 0.00 76 VAL A N 11
ATOM 16622 C CA . VAL A 1 76 ? -0.989 -11.753 -20.727 1.00 0.00 76 VAL A CA 11
ATOM 16623 C C . VAL A 1 76 ? -2.120 -12.769 -20.809 1.00 0.00 76 VAL A C 11
ATOM 16624 O O . VAL A 1 76 ? -2.305 -13.432 -21.831 1.00 0.00 76 VAL A O 11
ATOM 16637 N N . GLY A 1 77 ? -2.880 -12.877 -19.731 1.00 0.00 77 GLY A N 11
ATOM 16638 C CA . GLY A 1 77 ? -3.997 -13.794 -19.701 1.00 0.00 77 GLY A CA 11
ATOM 16639 C C . GLY A 1 77 ? -3.887 -14.812 -18.587 1.00 0.00 77 GLY A C 11
ATOM 16640 O O . GLY A 1 77 ? -4.890 -15.393 -18.177 1.00 0.00 77 GLY A O 11
ATOM 16644 N N . GLU A 1 78 ? -2.675 -15.025 -18.090 1.00 0.00 78 GLU A N 11
ATOM 16645 C CA . GLU A 1 78 ? -2.453 -15.981 -17.028 1.00 0.00 78 GLU A CA 11
ATOM 16646 C C . GLU A 1 78 ? -2.862 -15.419 -15.676 1.00 0.00 78 GLU A C 11
ATOM 16647 O O . GLU A 1 78 ? -3.052 -14.208 -15.516 1.00 0.00 78 GLU A O 11
ATOM 16660 N N . GLU A 1 79 ? -2.973 -16.312 -14.708 1.00 0.00 79 GLU A N 11
ATOM 16661 C CA . GLU A 1 79 ? -3.398 -15.957 -13.363 1.00 0.00 79 GLU A CA 11
ATOM 16662 C C . GLU A 1 79 ? -2.271 -16.199 -12.371 1.00 0.00 79 GLU A C 11
ATOM 16663 O O . GLU A 1 79 ? -1.634 -17.255 -12.380 1.00 0.00 79 GLU A O 11
ATOM 16676 N N . VAL A 1 80 ? -2.024 -15.223 -11.517 1.00 0.00 80 VAL A N 11
ATOM 16677 C CA . VAL A 1 80 ? -0.933 -15.321 -10.561 1.00 0.00 80 VAL A CA 11
ATOM 16678 C C . VAL A 1 80 ? -1.425 -15.084 -9.146 1.00 0.00 80 VAL A C 11
ATOM 16679 O O . VAL A 1 80 ? -2.477 -14.492 -8.937 1.00 0.00 80 VAL A O 11
ATOM 16692 N N . SER A 1 81 ? -0.670 -15.567 -8.178 1.00 0.00 81 SER A N 11
ATOM 16693 C CA . SER A 1 81 ? -0.971 -15.303 -6.781 1.00 0.00 81 SER A CA 11
ATOM 16694 C C . SER A 1 81 ? 0.206 -14.596 -6.123 1.00 0.00 81 SER A C 11
ATOM 16695 O O . SER A 1 81 ? 1.365 -14.936 -6.378 1.00 0.00 81 SER A O 11
ATOM 16703 N N . VAL A 1 82 ? -0.103 -13.603 -5.302 1.00 0.00 82 VAL A N 11
ATOM 16704 C CA . VAL A 1 82 ? 0.919 -12.767 -4.682 1.00 0.00 82 VAL A CA 11
ATOM 16705 C C . VAL A 1 82 ? 1.679 -13.540 -3.611 1.00 0.00 82 VAL A C 11
ATOM 16706 O O . VAL A 1 82 ? 1.088 -14.050 -2.656 1.00 0.00 82 VAL A O 11
ATOM 16719 N N . LYS A 1 83 ? 2.989 -13.622 -3.791 1.00 0.00 83 LYS A N 11
ATOM 16720 C CA . LYS A 1 83 ? 3.859 -14.349 -2.882 1.00 0.00 83 LYS A CA 11
ATOM 16721 C C . LYS A 1 83 ? 4.466 -13.392 -1.859 1.00 0.00 83 LYS A C 11
ATOM 16722 O O . LYS A 1 83 ? 4.507 -13.690 -0.667 1.00 0.00 83 LYS A O 11
ATOM 16741 N N . ALA A 1 84 ? 4.927 -12.237 -2.334 1.00 0.00 84 ALA A N 11
ATOM 16742 C CA . ALA A 1 84 ? 5.571 -11.253 -1.471 1.00 0.00 84 ALA A CA 11
ATOM 16743 C C . ALA A 1 84 ? 5.495 -9.856 -2.084 1.00 0.00 84 ALA A C 11
ATOM 16744 O O . ALA A 1 84 ? 4.918 -9.667 -3.155 1.00 0.00 84 ALA A O 11
ATOM 16751 N N . ILE A 1 85 ? 6.083 -8.882 -1.397 1.00 0.00 85 ILE A N 11
ATOM 16752 C CA . ILE A 1 85 ? 6.091 -7.499 -1.862 1.00 0.00 85 ILE A CA 11
ATOM 16753 C C . ILE A 1 85 ? 7.517 -6.959 -1.854 1.00 0.00 85 ILE A C 11
ATOM 16754 O O . ILE A 1 85 ? 8.234 -7.122 -0.868 1.00 0.00 85 ILE A O 11
ATOM 16770 N N . GLU A 1 86 ? 7.919 -6.314 -2.938 1.00 0.00 86 GLU A N 11
ATOM 16771 C CA . GLU A 1 86 ? 9.269 -5.780 -3.050 1.00 0.00 86 GLU A CA 11
ATOM 16772 C C . GLU A 1 86 ? 9.209 -4.310 -3.454 1.00 0.00 86 GLU A C 11
ATOM 16773 O O . GLU A 1 86 ? 9.097 -3.981 -4.641 1.00 0.00 86 GLU A O 11
ATOM 16786 N N . GLY A 1 87 ? 9.256 -3.433 -2.461 1.00 0.00 87 GLY A N 11
ATOM 16787 C CA . GLY A 1 87 ? 9.198 -2.008 -2.719 1.00 0.00 87 GLY A CA 11
ATOM 16788 C C . GLY A 1 87 ? 7.810 -1.554 -3.105 1.00 0.00 87 GLY A C 11
ATOM 16789 O O . GLY A 1 87 ? 6.908 -1.487 -2.265 1.00 0.00 87 GLY A O 11
ATOM 16793 N N . VAL A 1 88 ? 7.648 -1.231 -4.374 1.00 0.00 88 VAL A N 11
ATOM 16794 C CA . VAL A 1 88 ? 6.353 -0.853 -4.916 1.00 0.00 88 VAL A CA 11
ATOM 16795 C C . VAL A 1 88 ? 5.893 -1.920 -5.907 1.00 0.00 88 VAL A C 11
ATOM 16796 O O . VAL A 1 88 ? 4.864 -1.787 -6.571 1.00 0.00 88 VAL A O 11
ATOM 16809 N N . LYS A 1 89 ? 6.678 -2.983 -6.010 1.00 0.00 89 LYS A N 11
ATOM 16810 C CA . LYS A 1 89 ? 6.359 -4.087 -6.902 1.00 0.00 89 LYS A CA 11
ATOM 16811 C C . LYS A 1 89 ? 5.872 -5.284 -6.102 1.00 0.00 89 LYS A C 11
ATOM 16812 O O . LYS A 1 89 ? 6.238 -5.460 -4.941 1.00 0.00 89 LYS A O 11
ATOM 16831 N N . LEU A 1 90 ? 5.055 -6.110 -6.727 1.00 0.00 90 LEU A N 11
ATOM 16832 C CA . LEU A 1 90 ? 4.592 -7.332 -6.094 1.00 0.00 90 LEU A CA 11
ATOM 16833 C C . LEU A 1 90 ? 5.347 -8.521 -6.662 1.00 0.00 90 LEU A C 11
ATOM 16834 O O . LEU A 1 90 ? 5.693 -8.541 -7.843 1.00 0.00 90 LEU A O 11
ATOM 16850 N N . VAL A 1 91 ? 5.609 -9.493 -5.818 1.00 0.00 91 VAL A N 11
ATOM 16851 C CA . VAL A 1 91 ? 6.258 -10.720 -6.242 1.00 0.00 91 VAL A CA 11
ATOM 16852 C C . VAL A 1 91 ? 5.203 -11.802 -6.379 1.00 0.00 91 VAL A C 11
ATOM 16853 O O . VAL A 1 91 ? 4.606 -12.225 -5.388 1.00 0.00 91 VAL A O 11
ATOM 16866 N N . VAL A 1 92 ? 4.947 -12.222 -7.605 1.00 0.00 92 VAL A N 11
ATOM 16867 C CA . VAL A 1 92 ? 3.872 -13.164 -7.872 1.00 0.00 92 VAL A CA 11
ATOM 16868 C C . VAL A 1 92 ? 4.392 -14.416 -8.560 1.00 0.00 92 VAL A C 11
ATOM 16869 O O . VAL A 1 92 ? 5.458 -14.395 -9.173 1.00 0.00 92 VAL A O 11
ATOM 16882 N N . GLU A 1 93 ? 3.640 -15.500 -8.440 1.00 0.00 93 GLU A N 11
ATOM 16883 C CA . GLU A 1 93 ? 3.967 -16.735 -9.136 1.00 0.00 93 GLU A CA 11
ATOM 16884 C C . GLU A 1 93 ? 2.765 -17.159 -9.952 1.00 0.00 93 GLU A C 11
ATOM 16885 O O . GLU A 1 93 ? 1.631 -16.828 -9.600 1.00 0.00 93 GLU A O 11
ATOM 16898 N N . LYS A 1 94 ? 3.001 -17.888 -11.025 1.00 0.00 94 LYS A N 11
ATOM 16899 C CA . LYS A 1 94 ? 1.908 -18.324 -11.877 1.00 0.00 94 LYS A CA 11
ATOM 16900 C C . LYS A 1 94 ? 1.194 -19.494 -11.231 1.00 0.00 94 LYS A C 11
ATOM 16901 O O . LYS A 1 94 ? 1.835 -20.434 -10.756 1.00 0.00 94 LYS A O 11
ATOM 16920 N N . LEU A 1 95 ? -0.123 -19.422 -11.193 1.00 0.00 95 LEU A N 11
ATOM 16921 C CA . LEU A 1 95 ? -0.920 -20.525 -10.693 1.00 0.00 95 LEU A CA 11
ATOM 16922 C C . LEU A 1 95 ? -0.799 -21.696 -11.653 1.00 0.00 95 LEU A C 11
ATOM 16923 O O . LEU A 1 95 ? -0.688 -21.507 -12.864 1.00 0.00 95 LEU A O 11
ATOM 16939 N N . GLU A 1 96 ? -0.797 -22.891 -11.109 1.00 0.00 96 GLU A N 11
ATOM 16940 C CA . GLU A 1 96 ? -0.549 -24.077 -11.906 1.00 0.00 96 GLU A CA 11
ATOM 16941 C C . GLU A 1 96 ? -1.852 -24.763 -12.310 1.00 0.00 96 GLU A C 11
ATOM 16942 O O . GLU A 1 96 ? -2.935 -24.379 -11.870 1.00 0.00 96 GLU A O 11
ATOM 16955 N N . GLU A 1 97 ? -1.732 -25.763 -13.167 1.00 0.00 97 GLU A N 11
ATOM 16956 C CA . GLU A 1 97 ? -2.874 -26.436 -13.766 1.00 0.00 97 GLU A CA 11
ATOM 16957 C C . GLU A 1 97 ? -3.262 -27.679 -12.971 1.00 0.00 97 GLU A C 11
ATOM 16958 O O . GLU A 1 97 ? -3.941 -28.568 -13.492 1.00 0.00 97 GLU A O 11
ATOM 16971 N N . GLN A 1 98 ? -2.813 -27.730 -11.718 1.00 0.00 98 GLN A N 11
ATOM 16972 C CA . GLN A 1 98 ? -2.967 -28.902 -10.854 1.00 0.00 98 GLN A CA 11
ATOM 16973 C C . GLN A 1 98 ? -1.977 -29.982 -11.265 1.00 0.00 98 GLN A C 11
ATOM 16974 O O . GLN A 1 98 ? -2.353 -31.014 -11.829 1.00 0.00 98 GLN A O 11
ATOM 16988 N N . LYS A 1 99 ? -0.703 -29.687 -10.994 1.00 0.00 99 LYS A N 11
ATOM 16989 C CA . LYS A 1 99 ? 0.433 -30.556 -11.308 1.00 0.00 99 LYS A CA 11
ATOM 16990 C C . LYS A 1 99 ? 0.560 -30.814 -12.810 1.00 0.00 99 LYS A C 11
ATOM 16991 O O . LYS A 1 99 ? 1.379 -30.191 -13.482 1.00 0.00 99 LYS A O 11
ATOM 17010 N N . GLY A 1 100 ? -0.248 -31.729 -13.324 1.00 0.00 100 GLY A N 11
ATOM 17011 C CA . GLY A 1 100 ? -0.186 -32.075 -14.726 1.00 0.00 100 GLY A CA 11
ATOM 17012 C C . GLY A 1 100 ? -1.524 -32.553 -15.236 1.00 0.00 100 GLY A C 11
ATOM 17013 O O . GLY A 1 100 ? -1.606 -33.540 -15.962 1.00 0.00 100 GLY A O 11
ATOM 17017 N N . SER A 1 101 ? -2.578 -31.861 -14.836 1.00 0.00 101 SER A N 11
ATOM 17018 C CA . SER A 1 101 ? -3.922 -32.210 -15.258 1.00 0.00 101 SER A CA 11
ATOM 17019 C C . SER A 1 101 ? -4.205 -31.645 -16.648 1.00 0.00 101 SER A C 11
ATOM 17020 O O . SER A 1 101 ? -4.287 -30.407 -16.787 1.00 0.00 101 SER A O 11
ATOM 17029 N N . MET A 1 1 ? 17.197 -33.334 -9.871 1.00 0.00 1 MET A N 12
ATOM 17030 C CA . MET A 1 1 ? 18.635 -33.326 -9.503 1.00 0.00 1 MET A CA 12
ATOM 17031 C C . MET A 1 1 ? 19.069 -31.926 -9.085 1.00 0.00 1 MET A C 12
ATOM 17032 O O . MET A 1 1 ? 19.732 -31.748 -8.061 1.00 0.00 1 MET A O 12
ATOM 17046 N N . GLY A 1 2 ? 18.698 -30.930 -9.880 1.00 0.00 2 GLY A N 12
ATOM 17047 C CA . GLY A 1 2 ? 18.979 -29.555 -9.526 1.00 0.00 2 GLY A CA 12
ATOM 17048 C C . GLY A 1 2 ? 17.900 -28.987 -8.632 1.00 0.00 2 GLY A C 12
ATOM 17049 O O . GLY A 1 2 ? 17.098 -28.157 -9.060 1.00 0.00 2 GLY A O 12
ATOM 17053 N N . SER A 1 3 ? 17.874 -29.453 -7.395 1.00 0.00 3 SER A N 12
ATOM 17054 C CA . SER A 1 3 ? 16.849 -29.062 -6.441 1.00 0.00 3 SER A CA 12
ATOM 17055 C C . SER A 1 3 ? 17.172 -27.722 -5.787 1.00 0.00 3 SER A C 12
ATOM 17056 O O . SER A 1 3 ? 18.087 -27.011 -6.215 1.00 0.00 3 SER A O 12
ATOM 17064 N N . SER A 1 4 ? 16.399 -27.379 -4.762 1.00 0.00 4 SER A N 12
ATOM 17065 C CA . SER A 1 4 ? 16.580 -26.138 -4.023 1.00 0.00 4 SER A CA 12
ATOM 17066 C C . SER A 1 4 ? 17.908 -26.124 -3.264 1.00 0.00 4 SER A C 12
ATOM 17067 O O . SER A 1 4 ? 17.962 -26.432 -2.072 1.00 0.00 4 SER A O 12
ATOM 17075 N N . HIS A 1 5 ? 18.980 -25.814 -3.978 1.00 0.00 5 HIS A N 12
ATOM 17076 C CA . HIS A 1 5 ? 20.299 -25.661 -3.374 1.00 0.00 5 HIS A CA 12
ATOM 17077 C C . HIS A 1 5 ? 20.934 -24.345 -3.806 1.00 0.00 5 HIS A C 12
ATOM 17078 O O . HIS A 1 5 ? 22.058 -24.027 -3.424 1.00 0.00 5 HIS A O 12
ATOM 17093 N N . HIS A 1 6 ? 20.207 -23.582 -4.613 1.00 0.00 6 HIS A N 12
ATOM 17094 C CA . HIS A 1 6 ? 20.690 -22.290 -5.088 1.00 0.00 6 HIS A CA 12
ATOM 17095 C C . HIS A 1 6 ? 19.581 -21.264 -4.939 1.00 0.00 6 HIS A C 12
ATOM 17096 O O . HIS A 1 6 ? 19.618 -20.409 -4.054 1.00 0.00 6 HIS A O 12
ATOM 17111 N N . HIS A 1 7 ? 18.583 -21.371 -5.808 1.00 0.00 7 HIS A N 12
ATOM 17112 C CA . HIS A 1 7 ? 17.398 -20.534 -5.723 1.00 0.00 7 HIS A CA 12
ATOM 17113 C C . HIS A 1 7 ? 16.211 -21.387 -5.297 1.00 0.00 7 HIS A C 12
ATOM 17114 O O . HIS A 1 7 ? 16.230 -22.603 -5.502 1.00 0.00 7 HIS A O 12
ATOM 17129 N N . HIS A 1 8 ? 15.188 -20.745 -4.724 1.00 0.00 8 HIS A N 12
ATOM 17130 C CA . HIS A 1 8 ? 14.020 -21.442 -4.172 1.00 0.00 8 HIS A CA 12
ATOM 17131 C C . HIS A 1 8 ? 14.406 -22.208 -2.907 1.00 0.00 8 HIS A C 12
ATOM 17132 O O . HIS A 1 8 ? 15.397 -22.931 -2.888 1.00 0.00 8 HIS A O 12
ATOM 17147 N N . HIS A 1 9 ? 13.634 -22.041 -1.845 1.00 0.00 9 HIS A N 12
ATOM 17148 C CA . HIS A 1 9 ? 13.909 -22.756 -0.605 1.00 0.00 9 HIS A CA 12
ATOM 17149 C C . HIS A 1 9 ? 13.051 -24.016 -0.522 1.00 0.00 9 HIS A C 12
ATOM 17150 O O . HIS A 1 9 ? 11.859 -23.989 -0.836 1.00 0.00 9 HIS A O 12
ATOM 17165 N N . HIS A 1 10 ? 13.674 -25.122 -0.128 1.00 0.00 10 HIS A N 12
ATOM 17166 C CA . HIS A 1 10 ? 12.987 -26.409 -0.036 1.00 0.00 10 HIS A CA 12
ATOM 17167 C C . HIS A 1 10 ? 11.899 -26.383 1.036 1.00 0.00 10 HIS A C 12
ATOM 17168 O O . HIS A 1 10 ? 12.066 -25.766 2.093 1.00 0.00 10 HIS A O 12
ATOM 17183 N N . SER A 1 11 ? 10.788 -27.055 0.744 1.00 0.00 11 SER A N 12
ATOM 17184 C CA . SER A 1 11 ? 9.610 -27.048 1.605 1.00 0.00 11 SER A CA 12
ATOM 17185 C C . SER A 1 11 ? 9.930 -27.542 3.015 1.00 0.00 11 SER A C 12
ATOM 17186 O O . SER A 1 11 ? 10.400 -28.665 3.207 1.00 0.00 11 SER A O 12
ATOM 17194 N N . SER A 1 12 ? 9.672 -26.693 3.995 1.00 0.00 12 SER A N 12
ATOM 17195 C CA . SER A 1 12 ? 9.934 -27.023 5.384 1.00 0.00 12 SER A CA 12
ATOM 17196 C C . SER A 1 12 ? 8.622 -27.264 6.128 1.00 0.00 12 SER A C 12
ATOM 17197 O O . SER A 1 12 ? 7.592 -26.678 5.788 1.00 0.00 12 SER A O 12
ATOM 17205 N N . GLY A 1 13 ? 8.660 -28.123 7.136 1.00 0.00 13 GLY A N 12
ATOM 17206 C CA . GLY A 1 13 ? 7.460 -28.436 7.888 1.00 0.00 13 GLY A CA 12
ATOM 17207 C C . GLY A 1 13 ? 7.242 -27.487 9.051 1.00 0.00 13 GLY A C 12
ATOM 17208 O O . GLY A 1 13 ? 7.122 -27.917 10.199 1.00 0.00 13 GLY A O 12
ATOM 17212 N N . ARG A 1 14 ? 7.190 -26.195 8.755 1.00 0.00 14 ARG A N 12
ATOM 17213 C CA . ARG A 1 14 ? 7.012 -25.181 9.784 1.00 0.00 14 ARG A CA 12
ATOM 17214 C C . ARG A 1 14 ? 5.909 -24.206 9.398 1.00 0.00 14 ARG A C 12
ATOM 17215 O O . ARG A 1 14 ? 5.677 -23.956 8.214 1.00 0.00 14 ARG A O 12
ATOM 17236 N N . GLU A 1 15 ? 5.237 -23.664 10.404 1.00 0.00 15 GLU A N 12
ATOM 17237 C CA . GLU A 1 15 ? 4.117 -22.758 10.187 1.00 0.00 15 GLU A CA 12
ATOM 17238 C C . GLU A 1 15 ? 4.612 -21.367 9.799 1.00 0.00 15 GLU A C 12
ATOM 17239 O O . GLU A 1 15 ? 4.274 -20.850 8.735 1.00 0.00 15 GLU A O 12
ATOM 17252 N N . ASN A 1 16 ? 5.415 -20.766 10.665 1.00 0.00 16 ASN A N 12
ATOM 17253 C CA . ASN A 1 16 ? 5.935 -19.430 10.415 1.00 0.00 16 ASN A CA 12
ATOM 17254 C C . ASN A 1 16 ? 7.414 -19.493 10.049 1.00 0.00 16 ASN A C 12
ATOM 17255 O O . ASN A 1 16 ? 8.130 -20.406 10.463 1.00 0.00 16 ASN A O 12
ATOM 17266 N N . LEU A 1 17 ? 7.864 -18.523 9.266 1.00 0.00 17 LEU A N 12
ATOM 17267 C CA . LEU A 1 17 ? 9.249 -18.478 8.832 1.00 0.00 17 LEU A CA 12
ATOM 17268 C C . LEU A 1 17 ? 10.126 -17.842 9.901 1.00 0.00 17 LEU A C 12
ATOM 17269 O O . LEU A 1 17 ? 10.110 -16.626 10.096 1.00 0.00 17 LEU A O 12
ATOM 17285 N N . TYR A 1 18 ? 10.883 -18.678 10.594 1.00 0.00 18 TYR A N 12
ATOM 17286 C CA . TYR A 1 18 ? 11.798 -18.219 11.632 1.00 0.00 18 TYR A CA 12
ATOM 17287 C C . TYR A 1 18 ? 13.140 -17.807 11.031 1.00 0.00 18 TYR A C 12
ATOM 17288 O O . TYR A 1 18 ? 14.089 -17.493 11.750 1.00 0.00 18 TYR A O 12
ATOM 17306 N N . PHE A 1 19 ? 13.208 -17.808 9.707 1.00 0.00 19 PHE A N 12
ATOM 17307 C CA . PHE A 1 19 ? 14.423 -17.446 8.997 1.00 0.00 19 PHE A CA 12
ATOM 17308 C C . PHE A 1 19 ? 14.075 -16.581 7.789 1.00 0.00 19 PHE A C 12
ATOM 17309 O O . PHE A 1 19 ? 13.365 -17.023 6.885 1.00 0.00 19 PHE A O 12
ATOM 17326 N N . GLN A 1 20 ? 14.562 -15.350 7.782 1.00 0.00 20 GLN A N 12
ATOM 17327 C CA . GLN A 1 20 ? 14.277 -14.427 6.694 1.00 0.00 20 GLN A CA 12
ATOM 17328 C C . GLN A 1 20 ? 15.430 -14.399 5.698 1.00 0.00 20 GLN A C 12
ATOM 17329 O O . GLN A 1 20 ? 16.433 -13.720 5.914 1.00 0.00 20 GLN A O 12
ATOM 17343 N N . GLY A 1 21 ? 15.293 -15.159 4.623 1.00 0.00 21 GLY A N 12
ATOM 17344 C CA . GLY A 1 21 ? 16.310 -15.172 3.590 1.00 0.00 21 GLY A CA 12
ATOM 17345 C C . GLY A 1 21 ? 15.971 -14.233 2.451 1.00 0.00 21 GLY A C 12
ATOM 17346 O O . GLY A 1 21 ? 15.635 -14.671 1.350 1.00 0.00 21 GLY A O 12
ATOM 17350 N N . HIS A 1 22 ? 16.030 -12.936 2.718 1.00 0.00 22 HIS A N 12
ATOM 17351 C CA . HIS A 1 22 ? 15.729 -11.933 1.702 1.00 0.00 22 HIS A CA 12
ATOM 17352 C C . HIS A 1 22 ? 16.979 -11.131 1.364 1.00 0.00 22 HIS A C 12
ATOM 17353 O O . HIS A 1 22 ? 17.460 -10.344 2.180 1.00 0.00 22 HIS A O 12
ATOM 17368 N N . MET A 1 23 ? 17.513 -11.341 0.167 1.00 0.00 23 MET A N 12
ATOM 17369 C CA . MET A 1 23 ? 18.715 -10.635 -0.261 1.00 0.00 23 MET A CA 12
ATOM 17370 C C . MET A 1 23 ? 18.434 -9.148 -0.476 1.00 0.00 23 MET A C 12
ATOM 17371 O O . MET A 1 23 ? 19.229 -8.303 -0.064 1.00 0.00 23 MET A O 12
ATOM 17385 N N . ALA A 1 24 ? 17.296 -8.840 -1.104 1.00 0.00 24 ALA A N 12
ATOM 17386 C CA . ALA A 1 24 ? 16.865 -7.456 -1.330 1.00 0.00 24 ALA A CA 12
ATOM 17387 C C . ALA A 1 24 ? 17.959 -6.621 -2.000 1.00 0.00 24 ALA A C 12
ATOM 17388 O O . ALA A 1 24 ? 18.081 -5.420 -1.750 1.00 0.00 24 ALA A O 12
ATOM 17395 N N . ALA A 1 25 ? 18.742 -7.255 -2.864 1.00 0.00 25 ALA A N 12
ATOM 17396 C CA . ALA A 1 25 ? 19.853 -6.584 -3.519 1.00 0.00 25 ALA A CA 12
ATOM 17397 C C . ALA A 1 25 ? 19.387 -5.835 -4.763 1.00 0.00 25 ALA A C 12
ATOM 17398 O O . ALA A 1 25 ? 19.383 -6.384 -5.868 1.00 0.00 25 ALA A O 12
ATOM 17405 N N . ARG A 1 26 ? 18.963 -4.593 -4.563 1.00 0.00 26 ARG A N 12
ATOM 17406 C CA . ARG A 1 26 ? 18.508 -3.748 -5.654 1.00 0.00 26 ARG A CA 12
ATOM 17407 C C . ARG A 1 26 ? 18.395 -2.305 -5.178 1.00 0.00 26 ARG A C 12
ATOM 17408 O O . ARG A 1 26 ? 18.287 -2.052 -3.977 1.00 0.00 26 ARG A O 12
ATOM 17429 N N . ILE A 1 27 ? 18.439 -1.364 -6.111 1.00 0.00 27 ILE A N 12
ATOM 17430 C CA . ILE A 1 27 ? 18.272 0.040 -5.776 1.00 0.00 27 ILE A CA 12
ATOM 17431 C C . ILE A 1 27 ? 16.800 0.378 -5.572 1.00 0.00 27 ILE A C 12
ATOM 17432 O O . ILE A 1 27 ? 15.914 -0.396 -5.948 1.00 0.00 27 ILE A O 12
ATOM 17448 N N . THR A 1 28 ? 16.542 1.527 -4.972 1.00 0.00 28 THR A N 12
ATOM 17449 C CA . THR A 1 28 ? 15.182 1.960 -4.706 1.00 0.00 28 THR A CA 12
ATOM 17450 C C . THR A 1 28 ? 14.542 2.533 -5.969 1.00 0.00 28 THR A C 12
ATOM 17451 O O . THR A 1 28 ? 15.144 3.357 -6.659 1.00 0.00 28 THR A O 12
ATOM 17462 N N . GLY A 1 29 ? 13.334 2.072 -6.275 1.00 0.00 29 GLY A N 12
ATOM 17463 C CA . GLY A 1 29 ? 12.620 2.564 -7.438 1.00 0.00 29 GLY A CA 12
ATOM 17464 C C . GLY A 1 29 ? 12.000 3.930 -7.206 1.00 0.00 29 GLY A C 12
ATOM 17465 O O . GLY A 1 29 ? 12.471 4.694 -6.364 1.00 0.00 29 GLY A O 12
ATOM 17469 N N . GLU A 1 30 ? 10.936 4.226 -7.941 1.00 0.00 30 GLU A N 12
ATOM 17470 C CA . GLU A 1 30 ? 10.266 5.522 -7.849 1.00 0.00 30 GLU A CA 12
ATOM 17471 C C . GLU A 1 30 ? 8.888 5.375 -7.201 1.00 0.00 30 GLU A C 12
ATOM 17472 O O . GLU A 1 30 ? 7.882 5.197 -7.892 1.00 0.00 30 GLU A O 12
ATOM 17485 N N . PRO A 1 31 ? 8.821 5.415 -5.862 1.00 0.00 31 PRO A N 12
ATOM 17486 C CA . PRO A 1 31 ? 7.585 5.242 -5.122 1.00 0.00 31 PRO A CA 12
ATOM 17487 C C . PRO A 1 31 ? 6.893 6.568 -4.817 1.00 0.00 31 PRO A C 12
ATOM 17488 O O . PRO A 1 31 ? 6.793 6.983 -3.661 1.00 0.00 31 PRO A O 12
ATOM 17499 N N . SER A 1 32 ? 6.419 7.230 -5.860 1.00 0.00 32 SER A N 12
ATOM 17500 C CA . SER A 1 32 ? 5.703 8.486 -5.702 1.00 0.00 32 SER A CA 12
ATOM 17501 C C . SER A 1 32 ? 4.217 8.218 -5.485 1.00 0.00 32 SER A C 12
ATOM 17502 O O . SER A 1 32 ? 3.490 9.055 -4.943 1.00 0.00 32 SER A O 12
ATOM 17510 N N . LYS A 1 33 ? 3.778 7.047 -5.922 1.00 0.00 33 LYS A N 12
ATOM 17511 C CA . LYS A 1 33 ? 2.409 6.606 -5.708 1.00 0.00 33 LYS A CA 12
ATOM 17512 C C . LYS A 1 33 ? 2.408 5.375 -4.807 1.00 0.00 33 LYS A C 12
ATOM 17513 O O . LYS A 1 33 ? 2.389 4.239 -5.284 1.00 0.00 33 LYS A O 12
ATOM 17532 N N . LYS A 1 34 ? 2.475 5.614 -3.505 1.00 0.00 34 LYS A N 12
ATOM 17533 C CA . LYS A 1 34 ? 2.598 4.542 -2.529 1.00 0.00 34 LYS A CA 12
ATOM 17534 C C . LYS A 1 34 ? 1.249 4.196 -1.913 1.00 0.00 34 LYS A C 12
ATOM 17535 O O . LYS A 1 34 ? 0.645 5.010 -1.213 1.00 0.00 34 LYS A O 12
ATOM 17554 N N . ALA A 1 35 ? 0.778 2.992 -2.187 1.00 0.00 35 ALA A N 12
ATOM 17555 C CA . ALA A 1 35 ? -0.461 2.501 -1.611 1.00 0.00 35 ALA A CA 12
ATOM 17556 C C . ALA A 1 35 ? -0.452 0.981 -1.561 1.00 0.00 35 ALA A C 12
ATOM 17557 O O . ALA A 1 35 ? -0.024 0.328 -2.509 1.00 0.00 35 ALA A O 12
ATOM 17564 N N . VAL A 1 36 ? -0.905 0.424 -0.449 1.00 0.00 36 VAL A N 12
ATOM 17565 C CA . VAL A 1 36 ? -0.973 -1.018 -0.289 1.00 0.00 36 VAL A CA 12
ATOM 17566 C C . VAL A 1 36 ? -2.277 -1.408 0.402 1.00 0.00 36 VAL A C 12
ATOM 17567 O O . VAL A 1 36 ? -2.710 -0.749 1.347 1.00 0.00 36 VAL A O 12
ATOM 17580 N N . SER A 1 37 ? -2.916 -2.457 -0.097 1.00 0.00 37 SER A N 12
ATOM 17581 C CA . SER A 1 37 ? -4.214 -2.874 0.419 1.00 0.00 37 SER A CA 12
ATOM 17582 C C . SER A 1 37 ? -4.088 -4.024 1.413 1.00 0.00 37 SER A C 12
ATOM 17583 O O . SER A 1 37 ? -5.037 -4.329 2.133 1.00 0.00 37 SER A O 12
ATOM 17591 N N . ASP A 1 38 ? -2.911 -4.644 1.428 1.00 0.00 38 ASP A N 12
ATOM 17592 C CA . ASP A 1 38 ? -2.600 -5.798 2.280 1.00 0.00 38 ASP A CA 12
ATOM 17593 C C . ASP A 1 38 ? -3.448 -7.042 1.977 1.00 0.00 38 ASP A C 12
ATOM 17594 O O . ASP A 1 38 ? -2.922 -8.149 1.940 1.00 0.00 38 ASP A O 12
ATOM 17604 N N . ARG A 1 39 ? -4.745 -6.871 1.738 1.00 0.00 39 ARG A N 12
ATOM 17605 C CA . ARG A 1 39 ? -5.640 -8.008 1.514 1.00 0.00 39 ARG A CA 12
ATOM 17606 C C . ARG A 1 39 ? -5.411 -8.648 0.140 1.00 0.00 39 ARG A C 12
ATOM 17607 O O . ARG A 1 39 ? -6.199 -9.481 -0.304 1.00 0.00 39 ARG A O 12
ATOM 17628 N N . LEU A 1 40 ? -4.332 -8.251 -0.526 1.00 0.00 40 LEU A N 12
ATOM 17629 C CA . LEU A 1 40 ? -3.946 -8.858 -1.784 1.00 0.00 40 LEU A CA 12
ATOM 17630 C C . LEU A 1 40 ? -2.915 -9.958 -1.542 1.00 0.00 40 LEU A C 12
ATOM 17631 O O . LEU A 1 40 ? -2.616 -10.749 -2.436 1.00 0.00 40 LEU A O 12
ATOM 17647 N N . ILE A 1 41 ? -2.379 -10.003 -0.326 1.00 0.00 41 ILE A N 12
ATOM 17648 C CA . ILE A 1 41 ? -1.367 -10.996 0.020 1.00 0.00 41 ILE A CA 12
ATOM 17649 C C . ILE A 1 41 ? -1.990 -12.385 0.099 1.00 0.00 41 ILE A C 12
ATOM 17650 O O . ILE A 1 41 ? -2.824 -12.660 0.968 1.00 0.00 41 ILE A O 12
ATOM 17666 N N . GLY A 1 42 ? -1.588 -13.249 -0.821 1.00 0.00 42 GLY A N 12
ATOM 17667 C CA . GLY A 1 42 ? -2.137 -14.585 -0.878 1.00 0.00 42 GLY A CA 12
ATOM 17668 C C . GLY A 1 42 ? -3.358 -14.655 -1.772 1.00 0.00 42 GLY A C 12
ATOM 17669 O O . GLY A 1 42 ? -4.108 -15.637 -1.741 1.00 0.00 42 GLY A O 12
ATOM 17673 N N . ARG A 1 43 ? -3.564 -13.614 -2.568 1.00 0.00 43 ARG A N 12
ATOM 17674 C CA . ARG A 1 43 ? -4.708 -13.559 -3.463 1.00 0.00 43 ARG A CA 12
ATOM 17675 C C . ARG A 1 43 ? -4.279 -13.697 -4.915 1.00 0.00 43 ARG A C 12
ATOM 17676 O O . ARG A 1 43 ? -3.085 -13.670 -5.232 1.00 0.00 43 ARG A O 12
ATOM 17697 N N . LYS A 1 44 ? -5.264 -13.847 -5.790 1.00 0.00 44 LYS A N 12
ATOM 17698 C CA . LYS A 1 44 ? -5.030 -14.031 -7.194 1.00 0.00 44 LYS A CA 12
ATOM 17699 C C . LYS A 1 44 ? -4.932 -12.701 -7.921 1.00 0.00 44 LYS A C 12
ATOM 17700 O O . LYS A 1 44 ? -5.579 -11.719 -7.547 1.00 0.00 44 LYS A O 12
ATOM 17719 N N . GLY A 1 45 ? -4.119 -12.686 -8.957 1.00 0.00 45 GLY A N 12
ATOM 17720 C CA . GLY A 1 45 ? -4.016 -11.537 -9.820 1.00 0.00 45 GLY A CA 12
ATOM 17721 C C . GLY A 1 45 ? -3.842 -11.953 -11.261 1.00 0.00 45 GLY A C 12
ATOM 17722 O O . GLY A 1 45 ? -3.082 -12.869 -11.561 1.00 0.00 45 GLY A O 12
ATOM 17726 N N . VAL A 1 46 ? -4.563 -11.302 -12.144 1.00 0.00 46 VAL A N 12
ATOM 17727 C CA . VAL A 1 46 ? -4.469 -11.586 -13.565 1.00 0.00 46 VAL A CA 12
ATOM 17728 C C . VAL A 1 46 ? -3.470 -10.637 -14.222 1.00 0.00 46 VAL A C 12
ATOM 17729 O O . VAL A 1 46 ? -3.370 -9.466 -13.850 1.00 0.00 46 VAL A O 12
ATOM 17742 N N . VAL A 1 47 ? -2.724 -11.146 -15.189 1.00 0.00 47 VAL A N 12
ATOM 17743 C CA . VAL A 1 47 ? -1.706 -10.355 -15.858 1.00 0.00 47 VAL A CA 12
ATOM 17744 C C . VAL A 1 47 ? -2.324 -9.505 -16.964 1.00 0.00 47 VAL A C 12
ATOM 17745 O O . VAL A 1 47 ? -2.873 -10.031 -17.934 1.00 0.00 47 VAL A O 12
ATOM 17758 N N . MET A 1 48 ? -2.236 -8.192 -16.803 1.00 0.00 48 MET A N 12
ATOM 17759 C CA . MET A 1 48 ? -2.770 -7.253 -17.777 1.00 0.00 48 MET A CA 12
ATOM 17760 C C . MET A 1 48 ? -1.669 -6.789 -18.721 1.00 0.00 48 MET A C 12
ATOM 17761 O O . MET A 1 48 ? -1.913 -6.507 -19.891 1.00 0.00 48 MET A O 12
ATOM 17775 N N . GLU A 1 49 ? -0.454 -6.710 -18.197 1.00 0.00 49 GLU A N 12
ATOM 17776 C CA . GLU A 1 49 ? 0.693 -6.308 -18.995 1.00 0.00 49 GLU A CA 12
ATOM 17777 C C . GLU A 1 49 ? 1.823 -7.312 -18.811 1.00 0.00 49 GLU A C 12
ATOM 17778 O O . GLU A 1 49 ? 2.048 -7.794 -17.701 1.00 0.00 49 GLU A O 12
ATOM 17791 N N . ALA A 1 50 ? 2.525 -7.606 -19.902 1.00 0.00 50 ALA A N 12
ATOM 17792 C CA . ALA A 1 50 ? 3.549 -8.649 -19.924 1.00 0.00 50 ALA A CA 12
ATOM 17793 C C . ALA A 1 50 ? 4.629 -8.423 -18.867 1.00 0.00 50 ALA A C 12
ATOM 17794 O O . ALA A 1 50 ? 5.269 -7.371 -18.826 1.00 0.00 50 ALA A O 12
ATOM 17801 N N . ILE A 1 51 ? 4.820 -9.428 -18.023 1.00 0.00 51 ILE A N 12
ATOM 17802 C CA . ILE A 1 51 ? 5.836 -9.386 -16.984 1.00 0.00 51 ILE A CA 12
ATOM 17803 C C . ILE A 1 51 ? 7.153 -9.931 -17.524 1.00 0.00 51 ILE A C 12
ATOM 17804 O O . ILE A 1 51 ? 7.242 -11.101 -17.893 1.00 0.00 51 ILE A O 12
ATOM 17820 N N . SER A 1 52 ? 8.168 -9.088 -17.575 1.00 0.00 52 SER A N 12
ATOM 17821 C CA . SER A 1 52 ? 9.448 -9.494 -18.123 1.00 0.00 52 SER A CA 12
ATOM 17822 C C . SER A 1 52 ? 10.598 -8.969 -17.275 1.00 0.00 52 SER A C 12
ATOM 17823 O O . SER A 1 52 ? 10.402 -8.097 -16.432 1.00 0.00 52 SER A O 12
ATOM 17831 N N . PRO A 1 53 ? 11.816 -9.502 -17.485 1.00 0.00 53 PRO A N 12
ATOM 17832 C CA . PRO A 1 53 ? 13.014 -9.018 -16.809 1.00 0.00 53 PRO A CA 12
ATOM 17833 C C . PRO A 1 53 ? 13.572 -7.767 -17.489 1.00 0.00 53 PRO A C 12
ATOM 17834 O O . PRO A 1 53 ? 14.633 -7.261 -17.127 1.00 0.00 53 PRO A O 12
ATOM 17845 N N . GLN A 1 54 ? 12.841 -7.295 -18.492 1.00 0.00 54 GLN A N 12
ATOM 17846 C CA . GLN A 1 54 ? 13.160 -6.052 -19.178 1.00 0.00 54 GLN A CA 12
ATOM 17847 C C . GLN A 1 54 ? 12.299 -4.926 -18.621 1.00 0.00 54 GLN A C 12
ATOM 17848 O O . GLN A 1 54 ? 12.763 -3.803 -18.417 1.00 0.00 54 GLN A O 12
ATOM 17862 N N . ASN A 1 55 ? 11.034 -5.248 -18.383 1.00 0.00 55 ASN A N 12
ATOM 17863 C CA . ASN A 1 55 ? 10.071 -4.299 -17.847 1.00 0.00 55 ASN A CA 12
ATOM 17864 C C . ASN A 1 55 ? 9.035 -5.037 -17.009 1.00 0.00 55 ASN A C 12
ATOM 17865 O O . ASN A 1 55 ? 8.453 -6.023 -17.467 1.00 0.00 55 ASN A O 12
ATOM 17876 N N . SER A 1 56 ? 8.830 -4.579 -15.780 1.00 0.00 56 SER A N 12
ATOM 17877 C CA . SER A 1 56 ? 7.872 -5.201 -14.878 1.00 0.00 56 SER A CA 12
ATOM 17878 C C . SER A 1 56 ? 6.474 -5.167 -15.482 1.00 0.00 56 SER A C 12
ATOM 17879 O O . SER A 1 56 ? 6.116 -4.228 -16.190 1.00 0.00 56 SER A O 12
ATOM 17887 N N . GLY A 1 57 ? 5.684 -6.171 -15.179 1.00 0.00 57 GLY A N 12
ATOM 17888 C CA . GLY A 1 57 ? 4.366 -6.261 -15.761 1.00 0.00 57 GLY A CA 12
ATOM 17889 C C . GLY A 1 57 ? 3.308 -5.695 -14.847 1.00 0.00 57 GLY A C 12
ATOM 17890 O O . GLY A 1 57 ? 3.601 -5.306 -13.715 1.00 0.00 57 GLY A O 12
ATOM 17894 N N . LEU A 1 58 ? 2.082 -5.655 -15.333 1.00 0.00 58 LEU A N 12
ATOM 17895 C CA . LEU A 1 58 ? 0.969 -5.128 -14.561 1.00 0.00 58 LEU A CA 12
ATOM 17896 C C . LEU A 1 58 ? -0.053 -6.220 -14.302 1.00 0.00 58 LEU A C 12
ATOM 17897 O O . LEU A 1 58 ? -0.499 -6.894 -15.231 1.00 0.00 58 LEU A O 12
ATOM 17913 N N . VAL A 1 59 ? -0.411 -6.399 -13.042 1.00 0.00 59 VAL A N 12
ATOM 17914 C CA . VAL A 1 59 ? -1.390 -7.405 -12.659 1.00 0.00 59 VAL A CA 12
ATOM 17915 C C . VAL A 1 59 ? -2.561 -6.763 -11.934 1.00 0.00 59 VAL A C 12
ATOM 17916 O O . VAL A 1 59 ? -2.386 -5.826 -11.155 1.00 0.00 59 VAL A O 12
ATOM 17929 N N . LYS A 1 60 ? -3.755 -7.259 -12.196 1.00 0.00 60 LYS A N 12
ATOM 17930 C CA . LYS A 1 60 ? -4.944 -6.727 -11.558 1.00 0.00 60 LYS A CA 12
ATOM 17931 C C . LYS A 1 60 ? -5.333 -7.607 -10.383 1.00 0.00 60 LYS A C 12
ATOM 17932 O O . LYS A 1 60 ? -5.818 -8.726 -10.564 1.00 0.00 60 LYS A O 12
ATOM 17951 N N . VAL A 1 61 ? -5.099 -7.106 -9.182 1.00 0.00 61 VAL A N 12
ATOM 17952 C CA . VAL A 1 61 ? -5.378 -7.861 -7.973 1.00 0.00 61 VAL A CA 12
ATOM 17953 C C . VAL A 1 61 ? -6.463 -7.161 -7.168 1.00 0.00 61 VAL A C 12
ATOM 17954 O O . VAL A 1 61 ? -6.328 -5.978 -6.837 1.00 0.00 61 VAL A O 12
ATOM 17967 N N . ASP A 1 62 ? -7.533 -7.898 -6.874 1.00 0.00 62 ASP A N 12
ATOM 17968 C CA . ASP A 1 62 ? -8.689 -7.371 -6.150 1.00 0.00 62 ASP A CA 12
ATOM 17969 C C . ASP A 1 62 ? -9.402 -6.312 -6.992 1.00 0.00 62 ASP A C 12
ATOM 17970 O O . ASP A 1 62 ? -10.354 -6.619 -7.709 1.00 0.00 62 ASP A O 12
ATOM 17980 N N . GLY A 1 63 ? -8.917 -5.084 -6.934 1.00 0.00 63 GLY A N 12
ATOM 17981 C CA . GLY A 1 63 ? -9.498 -4.014 -7.722 1.00 0.00 63 GLY A CA 12
ATOM 17982 C C . GLY A 1 63 ? -8.458 -3.017 -8.190 1.00 0.00 63 GLY A C 12
ATOM 17983 O O . GLY A 1 63 ? -8.785 -2.022 -8.838 1.00 0.00 63 GLY A O 12
ATOM 17987 N N . GLU A 1 64 ? -7.199 -3.284 -7.868 1.00 0.00 64 GLU A N 12
ATOM 17988 C CA . GLU A 1 64 ? -6.113 -2.397 -8.236 1.00 0.00 64 GLU A CA 12
ATOM 17989 C C . GLU A 1 64 ? -5.206 -3.046 -9.271 1.00 0.00 64 GLU A C 12
ATOM 17990 O O . GLU A 1 64 ? -5.101 -4.273 -9.340 1.00 0.00 64 GLU A O 12
ATOM 18003 N N . THR A 1 65 ? -4.564 -2.218 -10.076 1.00 0.00 65 THR A N 12
ATOM 18004 C CA . THR A 1 65 ? -3.562 -2.687 -11.011 1.00 0.00 65 THR A CA 12
ATOM 18005 C C . THR A 1 65 ? -2.179 -2.437 -10.427 1.00 0.00 65 THR A C 12
ATOM 18006 O O . THR A 1 65 ? -1.770 -1.290 -10.225 1.00 0.00 65 THR A O 12
ATOM 18017 N N . TRP A 1 66 ? -1.481 -3.513 -10.139 1.00 0.00 66 TRP A N 12
ATOM 18018 C CA . TRP A 1 66 ? -0.194 -3.448 -9.469 1.00 0.00 66 TRP A CA 12
ATOM 18019 C C . TRP A 1 66 ? 0.926 -3.781 -10.436 1.00 0.00 66 TRP A C 12
ATOM 18020 O O . TRP A 1 66 ? 0.687 -4.342 -11.504 1.00 0.00 66 TRP A O 12
ATOM 18041 N N . ARG A 1 67 ? 2.147 -3.445 -10.056 1.00 0.00 67 ARG A N 12
ATOM 18042 C CA . ARG A 1 67 ? 3.309 -3.852 -10.817 1.00 0.00 67 ARG A CA 12
ATOM 18043 C C . ARG A 1 67 ? 3.790 -5.174 -10.262 1.00 0.00 67 ARG A C 12
ATOM 18044 O O . ARG A 1 67 ? 3.739 -5.399 -9.056 1.00 0.00 67 ARG A O 12
ATOM 18065 N N . ALA A 1 68 ? 4.261 -6.036 -11.125 1.00 0.00 68 ALA A N 12
ATOM 18066 C CA . ALA A 1 68 ? 4.614 -7.385 -10.711 1.00 0.00 68 ALA A CA 12
ATOM 18067 C C . ALA A 1 68 ? 5.895 -7.866 -11.362 1.00 0.00 68 ALA A C 12
ATOM 18068 O O . ALA A 1 68 ? 6.264 -7.423 -12.452 1.00 0.00 68 ALA A O 12
ATOM 18075 N N . THR A 1 69 ? 6.578 -8.761 -10.668 1.00 0.00 69 THR A N 12
ATOM 18076 C CA . THR A 1 69 ? 7.776 -9.392 -11.181 1.00 0.00 69 THR A CA 12
ATOM 18077 C C . THR A 1 69 ? 7.832 -10.841 -10.701 1.00 0.00 69 THR A C 12
ATOM 18078 O O . THR A 1 69 ? 7.175 -11.204 -9.724 1.00 0.00 69 THR A O 12
ATOM 18089 N N . SER A 1 70 ? 8.607 -11.662 -11.390 1.00 0.00 70 SER A N 12
ATOM 18090 C CA . SER A 1 70 ? 8.743 -13.066 -11.022 1.00 0.00 70 SER A CA 12
ATOM 18091 C C . SER A 1 70 ? 10.111 -13.598 -11.430 1.00 0.00 70 SER A C 12
ATOM 18092 O O . SER A 1 70 ? 10.383 -14.795 -11.344 1.00 0.00 70 SER A O 12
ATOM 18100 N N . GLY A 1 71 ? 10.975 -12.698 -11.872 1.00 0.00 71 GLY A N 12
ATOM 18101 C CA . GLY A 1 71 ? 12.268 -13.099 -12.399 1.00 0.00 71 GLY A CA 12
ATOM 18102 C C . GLY A 1 71 ? 12.165 -13.684 -13.798 1.00 0.00 71 GLY A C 12
ATOM 18103 O O . GLY A 1 71 ? 13.022 -13.444 -14.648 1.00 0.00 71 GLY A O 12
ATOM 18107 N N . THR A 1 72 ? 11.100 -14.437 -14.035 1.00 0.00 72 THR A N 12
ATOM 18108 C CA . THR A 1 72 ? 10.870 -15.075 -15.318 1.00 0.00 72 THR A CA 12
ATOM 18109 C C . THR A 1 72 ? 9.758 -14.335 -16.064 1.00 0.00 72 THR A C 12
ATOM 18110 O O . THR A 1 72 ? 9.112 -13.452 -15.499 1.00 0.00 72 THR A O 12
ATOM 18121 N N . VAL A 1 73 ? 9.546 -14.687 -17.324 1.00 0.00 73 VAL A N 12
ATOM 18122 C CA . VAL A 1 73 ? 8.568 -14.002 -18.157 1.00 0.00 73 VAL A CA 12
ATOM 18123 C C . VAL A 1 73 ? 7.168 -14.594 -17.972 1.00 0.00 73 VAL A C 12
ATOM 18124 O O . VAL A 1 73 ? 6.991 -15.813 -17.937 1.00 0.00 73 VAL A O 12
ATOM 18137 N N . LEU A 1 74 ? 6.190 -13.710 -17.819 1.00 0.00 74 LEU A N 12
ATOM 18138 C CA . LEU A 1 74 ? 4.789 -14.098 -17.720 1.00 0.00 74 LEU A CA 12
ATOM 18139 C C . LEU A 1 74 ? 3.976 -13.287 -18.721 1.00 0.00 74 LEU A C 12
ATOM 18140 O O . LEU A 1 74 ? 4.110 -12.064 -18.786 1.00 0.00 74 LEU A O 12
ATOM 18156 N N . ASP A 1 75 ? 3.135 -13.958 -19.492 1.00 0.00 75 ASP A N 12
ATOM 18157 C CA . ASP A 1 75 ? 2.433 -13.297 -20.586 1.00 0.00 75 ASP A CA 12
ATOM 18158 C C . ASP A 1 75 ? 1.093 -12.741 -20.123 1.00 0.00 75 ASP A C 12
ATOM 18159 O O . ASP A 1 75 ? 0.699 -12.909 -18.968 1.00 0.00 75 ASP A O 12
ATOM 18169 N N . VAL A 1 76 ? 0.392 -12.102 -21.042 1.00 0.00 76 VAL A N 12
ATOM 18170 C CA . VAL A 1 76 ? -0.858 -11.425 -20.737 1.00 0.00 76 VAL A CA 12
ATOM 18171 C C . VAL A 1 76 ? -2.009 -12.423 -20.694 1.00 0.00 76 VAL A C 12
ATOM 18172 O O . VAL A 1 76 ? -2.100 -13.323 -21.530 1.00 0.00 76 VAL A O 12
ATOM 18185 N N . GLY A 1 77 ? -2.880 -12.268 -19.705 1.00 0.00 77 GLY A N 12
ATOM 18186 C CA . GLY A 1 77 ? -4.010 -13.163 -19.567 1.00 0.00 77 GLY A CA 12
ATOM 18187 C C . GLY A 1 77 ? -3.746 -14.265 -18.565 1.00 0.00 77 GLY A C 12
ATOM 18188 O O . GLY A 1 77 ? -4.638 -15.056 -18.252 1.00 0.00 77 GLY A O 12
ATOM 18192 N N . GLU A 1 78 ? -2.515 -14.324 -18.074 1.00 0.00 78 GLU A N 12
ATOM 18193 C CA . GLU A 1 78 ? -2.130 -15.314 -17.092 1.00 0.00 78 GLU A CA 12
ATOM 18194 C C . GLU A 1 78 ? -2.718 -15.019 -15.722 1.00 0.00 78 GLU A C 12
ATOM 18195 O O . GLU A 1 78 ? -3.168 -13.906 -15.444 1.00 0.00 78 GLU A O 12
ATOM 18208 N N . GLU A 1 79 ? -2.675 -16.031 -14.874 1.00 0.00 79 GLU A N 12
ATOM 18209 C CA . GLU A 1 79 ? -3.157 -15.934 -13.507 1.00 0.00 79 GLU A CA 12
ATOM 18210 C C . GLU A 1 79 ? -2.012 -16.170 -12.544 1.00 0.00 79 GLU A C 12
ATOM 18211 O O . GLU A 1 79 ? -1.355 -17.216 -12.586 1.00 0.00 79 GLU A O 12
ATOM 18224 N N . VAL A 1 80 ? -1.773 -15.214 -11.672 1.00 0.00 80 VAL A N 12
ATOM 18225 C CA . VAL A 1 80 ? -0.677 -15.333 -10.718 1.00 0.00 80 VAL A CA 12
ATOM 18226 C C . VAL A 1 80 ? -1.159 -15.120 -9.292 1.00 0.00 80 VAL A C 12
ATOM 18227 O O . VAL A 1 80 ? -2.242 -14.586 -9.064 1.00 0.00 80 VAL A O 12
ATOM 18240 N N . SER A 1 81 ? -0.367 -15.578 -8.341 1.00 0.00 81 SER A N 12
ATOM 18241 C CA . SER A 1 81 ? -0.656 -15.368 -6.933 1.00 0.00 81 SER A CA 12
ATOM 18242 C C . SER A 1 81 ? 0.381 -14.437 -6.314 1.00 0.00 81 SER A C 12
ATOM 18243 O O . SER A 1 81 ? 1.583 -14.621 -6.510 1.00 0.00 81 SER A O 12
ATOM 18251 N N . VAL A 1 82 ? -0.085 -13.440 -5.580 1.00 0.00 82 VAL A N 12
ATOM 18252 C CA . VAL A 1 82 ? 0.805 -12.474 -4.949 1.00 0.00 82 VAL A CA 12
ATOM 18253 C C . VAL A 1 82 ? 1.211 -12.961 -3.565 1.00 0.00 82 VAL A C 12
ATOM 18254 O O . VAL A 1 82 ? 0.393 -12.984 -2.649 1.00 0.00 82 VAL A O 12
ATOM 18267 N N . LYS A 1 83 ? 2.463 -13.370 -3.416 1.00 0.00 83 LYS A N 12
ATOM 18268 C CA . LYS A 1 83 ? 2.934 -13.878 -2.144 1.00 0.00 83 LYS A CA 12
ATOM 18269 C C . LYS A 1 83 ? 3.644 -12.807 -1.324 1.00 0.00 83 LYS A C 12
ATOM 18270 O O . LYS A 1 83 ? 3.503 -12.760 -0.101 1.00 0.00 83 LYS A O 12
ATOM 18289 N N . ALA A 1 84 ? 4.402 -11.944 -1.990 1.00 0.00 84 ALA A N 12
ATOM 18290 C CA . ALA A 1 84 ? 5.175 -10.923 -1.294 1.00 0.00 84 ALA A CA 12
ATOM 18291 C C . ALA A 1 84 ? 5.255 -9.641 -2.108 1.00 0.00 84 ALA A C 12
ATOM 18292 O O . ALA A 1 84 ? 4.859 -9.608 -3.273 1.00 0.00 84 ALA A O 12
ATOM 18299 N N . ILE A 1 85 ? 5.770 -8.590 -1.482 1.00 0.00 85 ILE A N 12
ATOM 18300 C CA . ILE A 1 85 ? 5.913 -7.292 -2.129 1.00 0.00 85 ILE A CA 12
ATOM 18301 C C . ILE A 1 85 ? 7.356 -6.812 -2.027 1.00 0.00 85 ILE A C 12
ATOM 18302 O O . ILE A 1 85 ? 7.948 -6.841 -0.950 1.00 0.00 85 ILE A O 12
ATOM 18318 N N . GLU A 1 86 ? 7.914 -6.369 -3.142 1.00 0.00 86 GLU A N 12
ATOM 18319 C CA . GLU A 1 86 ? 9.268 -5.843 -3.166 1.00 0.00 86 GLU A CA 12
ATOM 18320 C C . GLU A 1 86 ? 9.229 -4.399 -3.652 1.00 0.00 86 GLU A C 12
ATOM 18321 O O . GLU A 1 86 ? 9.191 -4.132 -4.861 1.00 0.00 86 GLU A O 12
ATOM 18334 N N . GLY A 1 87 ? 9.183 -3.478 -2.699 1.00 0.00 87 GLY A N 12
ATOM 18335 C CA . GLY A 1 87 ? 9.088 -2.072 -3.023 1.00 0.00 87 GLY A CA 12
ATOM 18336 C C . GLY A 1 87 ? 7.703 -1.695 -3.501 1.00 0.00 87 GLY A C 12
ATOM 18337 O O . GLY A 1 87 ? 6.737 -1.734 -2.742 1.00 0.00 87 GLY A O 12
ATOM 18341 N N . VAL A 1 88 ? 7.611 -1.339 -4.767 1.00 0.00 88 VAL A N 12
ATOM 18342 C CA . VAL A 1 88 ? 6.336 -0.998 -5.377 1.00 0.00 88 VAL A CA 12
ATOM 18343 C C . VAL A 1 88 ? 5.895 -2.124 -6.320 1.00 0.00 88 VAL A C 12
ATOM 18344 O O . VAL A 1 88 ? 4.843 -2.058 -6.959 1.00 0.00 88 VAL A O 12
ATOM 18357 N N . LYS A 1 89 ? 6.707 -3.173 -6.385 1.00 0.00 89 LYS A N 12
ATOM 18358 C CA . LYS A 1 89 ? 6.433 -4.299 -7.265 1.00 0.00 89 LYS A CA 12
ATOM 18359 C C . LYS A 1 89 ? 6.021 -5.508 -6.439 1.00 0.00 89 LYS A C 12
ATOM 18360 O O . LYS A 1 89 ? 6.411 -5.633 -5.279 1.00 0.00 89 LYS A O 12
ATOM 18379 N N . LEU A 1 90 ? 5.244 -6.394 -7.029 1.00 0.00 90 LEU A N 12
ATOM 18380 C CA . LEU A 1 90 ? 4.806 -7.589 -6.334 1.00 0.00 90 LEU A CA 12
ATOM 18381 C C . LEU A 1 90 ? 5.638 -8.782 -6.759 1.00 0.00 90 LEU A C 12
ATOM 18382 O O . LEU A 1 90 ? 6.064 -8.879 -7.911 1.00 0.00 90 LEU A O 12
ATOM 18398 N N . VAL A 1 91 ? 5.863 -9.683 -5.824 1.00 0.00 91 VAL A N 12
ATOM 18399 C CA . VAL A 1 91 ? 6.533 -10.935 -6.111 1.00 0.00 91 VAL A CA 12
ATOM 18400 C C . VAL A 1 91 ? 5.476 -12.008 -6.308 1.00 0.00 91 VAL A C 12
ATOM 18401 O O . VAL A 1 91 ? 4.899 -12.514 -5.340 1.00 0.00 91 VAL A O 12
ATOM 18414 N N . VAL A 1 92 ? 5.197 -12.317 -7.561 1.00 0.00 92 VAL A N 12
ATOM 18415 C CA . VAL A 1 92 ? 4.099 -13.204 -7.896 1.00 0.00 92 VAL A CA 12
ATOM 18416 C C . VAL A 1 92 ? 4.601 -14.515 -8.479 1.00 0.00 92 VAL A C 12
ATOM 18417 O O . VAL A 1 92 ? 5.709 -14.589 -9.011 1.00 0.00 92 VAL A O 12
ATOM 18430 N N . GLU A 1 93 ? 3.775 -15.541 -8.371 1.00 0.00 93 GLU A N 12
ATOM 18431 C CA . GLU A 1 93 ? 4.063 -16.831 -8.970 1.00 0.00 93 GLU A CA 12
ATOM 18432 C C . GLU A 1 93 ? 2.844 -17.265 -9.753 1.00 0.00 93 GLU A C 12
ATOM 18433 O O . GLU A 1 93 ? 1.741 -16.796 -9.485 1.00 0.00 93 GLU A O 12
ATOM 18446 N N . LYS A 1 94 ? 3.029 -18.151 -10.707 1.00 0.00 94 LYS A N 12
ATOM 18447 C CA . LYS A 1 94 ? 1.910 -18.645 -11.487 1.00 0.00 94 LYS A CA 12
ATOM 18448 C C . LYS A 1 94 ? 1.068 -19.589 -10.643 1.00 0.00 94 LYS A C 12
ATOM 18449 O O . LYS A 1 94 ? 1.594 -20.323 -9.802 1.00 0.00 94 LYS A O 12
ATOM 18468 N N . LEU A 1 95 ? -0.241 -19.525 -10.838 1.00 0.00 95 LEU A N 12
ATOM 18469 C CA . LEU A 1 95 ? -1.147 -20.486 -10.234 1.00 0.00 95 LEU A CA 12
ATOM 18470 C C . LEU A 1 95 ? -0.709 -21.898 -10.584 1.00 0.00 95 LEU A C 12
ATOM 18471 O O . LEU A 1 95 ? -0.285 -22.155 -11.717 1.00 0.00 95 LEU A O 12
ATOM 18487 N N . GLU A 1 96 ? -0.835 -22.801 -9.617 1.00 0.00 96 GLU A N 12
ATOM 18488 C CA . GLU A 1 96 ? -0.319 -24.157 -9.736 1.00 0.00 96 GLU A CA 12
ATOM 18489 C C . GLU A 1 96 ? 1.198 -24.121 -9.937 1.00 0.00 96 GLU A C 12
ATOM 18490 O O . GLU A 1 96 ? 1.686 -24.177 -11.067 1.00 0.00 96 GLU A O 12
ATOM 18503 N N . GLU A 1 97 ? 1.944 -23.976 -8.844 1.00 0.00 97 GLU A N 12
ATOM 18504 C CA . GLU A 1 97 ? 3.390 -23.945 -8.932 1.00 0.00 97 GLU A CA 12
ATOM 18505 C C . GLU A 1 97 ? 3.925 -25.334 -9.289 1.00 0.00 97 GLU A C 12
ATOM 18506 O O . GLU A 1 97 ? 4.105 -26.200 -8.433 1.00 0.00 97 GLU A O 12
ATOM 18519 N N . GLN A 1 98 ? 4.133 -25.546 -10.578 1.00 0.00 98 GLN A N 12
ATOM 18520 C CA . GLN A 1 98 ? 4.562 -26.837 -11.091 1.00 0.00 98 GLN A CA 12
ATOM 18521 C C . GLN A 1 98 ? 6.064 -27.018 -10.902 1.00 0.00 98 GLN A C 12
ATOM 18522 O O . GLN A 1 98 ? 6.524 -28.052 -10.413 1.00 0.00 98 GLN A O 12
ATOM 18536 N N . LYS A 1 99 ? 6.817 -25.991 -11.273 1.00 0.00 99 LYS A N 12
ATOM 18537 C CA . LYS A 1 99 ? 8.271 -26.041 -11.231 1.00 0.00 99 LYS A CA 12
ATOM 18538 C C . LYS A 1 99 ? 8.772 -25.800 -9.812 1.00 0.00 99 LYS A C 12
ATOM 18539 O O . LYS A 1 99 ? 8.555 -24.727 -9.244 1.00 0.00 99 LYS A O 12
ATOM 18558 N N . GLY A 1 100 ? 9.428 -26.798 -9.238 1.00 0.00 100 GLY A N 12
ATOM 18559 C CA . GLY A 1 100 ? 9.972 -26.648 -7.905 1.00 0.00 100 GLY A CA 12
ATOM 18560 C C . GLY A 1 100 ? 10.441 -27.960 -7.312 1.00 0.00 100 GLY A C 12
ATOM 18561 O O . GLY A 1 100 ? 9.679 -28.925 -7.237 1.00 0.00 100 GLY A O 12
ATOM 18565 N N . SER A 1 101 ? 11.701 -27.996 -6.904 1.00 0.00 101 SER A N 12
ATOM 18566 C CA . SER A 1 101 ? 12.263 -29.167 -6.250 1.00 0.00 101 SER A CA 12
ATOM 18567 C C . SER A 1 101 ? 12.709 -28.811 -4.833 1.00 0.00 101 SER A C 12
ATOM 18568 O O . SER A 1 101 ? 13.880 -28.410 -4.660 1.00 0.00 101 SER A O 12
ATOM 18577 N N . MET A 1 1 ? 38.245 -1.607 -17.845 1.00 0.00 1 MET A N 13
ATOM 18578 C CA . MET A 1 1 ? 38.665 -3.005 -18.093 1.00 0.00 1 MET A CA 13
ATOM 18579 C C . MET A 1 1 ? 37.840 -3.954 -17.244 1.00 0.00 1 MET A C 13
ATOM 18580 O O . MET A 1 1 ? 37.407 -3.594 -16.148 1.00 0.00 1 MET A O 13
ATOM 18594 N N . GLY A 1 2 ? 37.618 -5.157 -17.745 1.00 0.00 2 GLY A N 13
ATOM 18595 C CA . GLY A 1 2 ? 36.868 -6.139 -16.995 1.00 0.00 2 GLY A CA 13
ATOM 18596 C C . GLY A 1 2 ? 36.354 -7.258 -17.870 1.00 0.00 2 GLY A C 13
ATOM 18597 O O . GLY A 1 2 ? 36.896 -7.514 -18.945 1.00 0.00 2 GLY A O 13
ATOM 18601 N N . SER A 1 3 ? 35.315 -7.934 -17.402 1.00 0.00 3 SER A N 13
ATOM 18602 C CA . SER A 1 3 ? 34.698 -9.020 -18.148 1.00 0.00 3 SER A CA 13
ATOM 18603 C C . SER A 1 3 ? 33.208 -9.086 -17.824 1.00 0.00 3 SER A C 13
ATOM 18604 O O . SER A 1 3 ? 32.820 -9.417 -16.704 1.00 0.00 3 SER A O 13
ATOM 18612 N N . SER A 1 4 ? 32.377 -8.755 -18.795 1.00 0.00 4 SER A N 13
ATOM 18613 C CA . SER A 1 4 ? 30.945 -8.691 -18.572 1.00 0.00 4 SER A CA 13
ATOM 18614 C C . SER A 1 4 ? 30.257 -10.009 -18.920 1.00 0.00 4 SER A C 13
ATOM 18615 O O . SER A 1 4 ? 29.828 -10.224 -20.054 1.00 0.00 4 SER A O 13
ATOM 18623 N N . HIS A 1 5 ? 30.201 -10.910 -17.948 1.00 0.00 5 HIS A N 13
ATOM 18624 C CA . HIS A 1 5 ? 29.438 -12.143 -18.087 1.00 0.00 5 HIS A CA 13
ATOM 18625 C C . HIS A 1 5 ? 28.609 -12.375 -16.832 1.00 0.00 5 HIS A C 13
ATOM 18626 O O . HIS A 1 5 ? 29.120 -12.848 -15.815 1.00 0.00 5 HIS A O 13
ATOM 18641 N N . HIS A 1 6 ? 27.338 -12.009 -16.899 1.00 0.00 6 HIS A N 13
ATOM 18642 C CA . HIS A 1 6 ? 26.442 -12.142 -15.758 1.00 0.00 6 HIS A CA 13
ATOM 18643 C C . HIS A 1 6 ? 25.623 -13.419 -15.849 1.00 0.00 6 HIS A C 13
ATOM 18644 O O . HIS A 1 6 ? 24.933 -13.660 -16.843 1.00 0.00 6 HIS A O 13
ATOM 18659 N N . HIS A 1 7 ? 25.698 -14.233 -14.809 1.00 0.00 7 HIS A N 13
ATOM 18660 C CA . HIS A 1 7 ? 24.905 -15.447 -14.728 1.00 0.00 7 HIS A CA 13
ATOM 18661 C C . HIS A 1 7 ? 24.346 -15.622 -13.318 1.00 0.00 7 HIS A C 13
ATOM 18662 O O . HIS A 1 7 ? 24.996 -16.183 -12.440 1.00 0.00 7 HIS A O 13
ATOM 18677 N N . HIS A 1 8 ? 23.153 -15.093 -13.088 1.00 0.00 8 HIS A N 13
ATOM 18678 C CA . HIS A 1 8 ? 22.484 -15.281 -11.809 1.00 0.00 8 HIS A CA 13
ATOM 18679 C C . HIS A 1 8 ? 20.973 -15.401 -11.997 1.00 0.00 8 HIS A C 13
ATOM 18680 O O . HIS A 1 8 ? 20.235 -14.419 -11.932 1.00 0.00 8 HIS A O 13
ATOM 18695 N N . HIS A 1 9 ? 20.526 -16.615 -12.281 1.00 0.00 9 HIS A N 13
ATOM 18696 C CA . HIS A 1 9 ? 19.101 -16.896 -12.393 1.00 0.00 9 HIS A CA 13
ATOM 18697 C C . HIS A 1 9 ? 18.587 -17.478 -11.088 1.00 0.00 9 HIS A C 13
ATOM 18698 O O . HIS A 1 9 ? 18.850 -18.640 -10.774 1.00 0.00 9 HIS A O 13
ATOM 18713 N N . HIS A 1 10 ? 17.876 -16.668 -10.322 1.00 0.00 10 HIS A N 13
ATOM 18714 C CA . HIS A 1 10 ? 17.341 -17.111 -9.044 1.00 0.00 10 HIS A CA 13
ATOM 18715 C C . HIS A 1 10 ? 16.109 -17.977 -9.271 1.00 0.00 10 HIS A C 13
ATOM 18716 O O . HIS A 1 10 ? 15.090 -17.496 -9.767 1.00 0.00 10 HIS A O 13
ATOM 18731 N N . SER A 1 11 ? 16.210 -19.248 -8.918 1.00 0.00 11 SER A N 13
ATOM 18732 C CA . SER A 1 11 ? 15.112 -20.185 -9.107 1.00 0.00 11 SER A CA 13
ATOM 18733 C C . SER A 1 11 ? 13.960 -19.869 -8.151 1.00 0.00 11 SER A C 13
ATOM 18734 O O . SER A 1 11 ? 14.147 -19.170 -7.150 1.00 0.00 11 SER A O 13
ATOM 18742 N N . SER A 1 12 ? 12.779 -20.379 -8.469 1.00 0.00 12 SER A N 13
ATOM 18743 C CA . SER A 1 12 ? 11.611 -20.207 -7.627 1.00 0.00 12 SER A CA 13
ATOM 18744 C C . SER A 1 12 ? 10.714 -21.436 -7.733 1.00 0.00 12 SER A C 13
ATOM 18745 O O . SER A 1 12 ? 9.743 -21.453 -8.491 1.00 0.00 12 SER A O 13
ATOM 18753 N N . GLY A 1 13 ? 11.072 -22.480 -7.002 1.00 0.00 13 GLY A N 13
ATOM 18754 C CA . GLY A 1 13 ? 10.291 -23.699 -7.021 1.00 0.00 13 GLY A CA 13
ATOM 18755 C C . GLY A 1 13 ? 9.660 -23.991 -5.676 1.00 0.00 13 GLY A C 13
ATOM 18756 O O . GLY A 1 13 ? 9.721 -25.121 -5.189 1.00 0.00 13 GLY A O 13
ATOM 18760 N N . ARG A 1 14 ? 9.062 -22.971 -5.078 1.00 0.00 14 ARG A N 13
ATOM 18761 C CA . ARG A 1 14 ? 8.409 -23.116 -3.784 1.00 0.00 14 ARG A CA 13
ATOM 18762 C C . ARG A 1 14 ? 6.898 -23.237 -3.956 1.00 0.00 14 ARG A C 13
ATOM 18763 O O . ARG A 1 14 ? 6.319 -22.659 -4.879 1.00 0.00 14 ARG A O 13
ATOM 18784 N N . GLU A 1 15 ? 6.273 -23.976 -3.052 1.00 0.00 15 GLU A N 13
ATOM 18785 C CA . GLU A 1 15 ? 4.844 -24.248 -3.122 1.00 0.00 15 GLU A CA 13
ATOM 18786 C C . GLU A 1 15 ? 4.049 -23.087 -2.505 1.00 0.00 15 GLU A C 13
ATOM 18787 O O . GLU A 1 15 ? 4.628 -22.077 -2.094 1.00 0.00 15 GLU A O 13
ATOM 18800 N N . ASN A 1 16 ? 2.729 -23.230 -2.455 1.00 0.00 16 ASN A N 13
ATOM 18801 C CA . ASN A 1 16 ? 1.858 -22.211 -1.887 1.00 0.00 16 ASN A CA 13
ATOM 18802 C C . ASN A 1 16 ? 0.570 -22.843 -1.372 1.00 0.00 16 ASN A C 13
ATOM 18803 O O . ASN A 1 16 ? -0.215 -23.381 -2.155 1.00 0.00 16 ASN A O 13
ATOM 18814 N N . LEU A 1 17 ? 0.363 -22.791 -0.062 1.00 0.00 17 LEU A N 13
ATOM 18815 C CA . LEU A 1 17 ? -0.872 -23.286 0.534 1.00 0.00 17 LEU A CA 13
ATOM 18816 C C . LEU A 1 17 ? -2.014 -22.323 0.234 1.00 0.00 17 LEU A C 13
ATOM 18817 O O . LEU A 1 17 ? -1.813 -21.110 0.183 1.00 0.00 17 LEU A O 13
ATOM 18833 N N . TYR A 1 18 ? -3.210 -22.859 0.035 1.00 0.00 18 TYR A N 13
ATOM 18834 C CA . TYR A 1 18 ? -4.328 -22.047 -0.418 1.00 0.00 18 TYR A CA 13
ATOM 18835 C C . TYR A 1 18 ? -5.562 -22.266 0.453 1.00 0.00 18 TYR A C 13
ATOM 18836 O O . TYR A 1 18 ? -5.798 -23.369 0.946 1.00 0.00 18 TYR A O 13
ATOM 18854 N N . PHE A 1 19 ? -6.327 -21.194 0.646 1.00 0.00 19 PHE A N 13
ATOM 18855 C CA . PHE A 1 19 ? -7.606 -21.239 1.351 1.00 0.00 19 PHE A CA 13
ATOM 18856 C C . PHE A 1 19 ? -7.424 -21.607 2.831 1.00 0.00 19 PHE A C 13
ATOM 18857 O O . PHE A 1 19 ? -6.915 -20.804 3.610 1.00 0.00 19 PHE A O 13
ATOM 18874 N N . GLN A 1 20 ? -7.824 -22.830 3.195 1.00 0.00 20 GLN A N 13
ATOM 18875 C CA . GLN A 1 20 ? -7.838 -23.278 4.594 1.00 0.00 20 GLN A CA 13
ATOM 18876 C C . GLN A 1 20 ? -8.603 -22.304 5.496 1.00 0.00 20 GLN A C 13
ATOM 18877 O O . GLN A 1 20 ? -8.330 -22.203 6.694 1.00 0.00 20 GLN A O 13
ATOM 18891 N N . GLY A 1 21 ? -9.571 -21.608 4.913 1.00 0.00 21 GLY A N 13
ATOM 18892 C CA . GLY A 1 21 ? -10.365 -20.659 5.664 1.00 0.00 21 GLY A CA 13
ATOM 18893 C C . GLY A 1 21 ? -10.974 -19.601 4.770 1.00 0.00 21 GLY A C 13
ATOM 18894 O O . GLY A 1 21 ? -10.307 -19.075 3.881 1.00 0.00 21 GLY A O 13
ATOM 18898 N N . HIS A 1 22 ? -12.246 -19.300 4.992 1.00 0.00 22 HIS A N 13
ATOM 18899 C CA . HIS A 1 22 ? -12.950 -18.298 4.196 1.00 0.00 22 HIS A CA 13
ATOM 18900 C C . HIS A 1 22 ? -13.282 -17.076 5.054 1.00 0.00 22 HIS A C 13
ATOM 18901 O O . HIS A 1 22 ? -14.149 -16.277 4.715 1.00 0.00 22 HIS A O 13
ATOM 18916 N N . MET A 1 23 ? -12.572 -16.930 6.162 1.00 0.00 23 MET A N 13
ATOM 18917 C CA . MET A 1 23 ? -12.773 -15.790 7.043 1.00 0.00 23 MET A CA 13
ATOM 18918 C C . MET A 1 23 ? -11.456 -15.057 7.270 1.00 0.00 23 MET A C 13
ATOM 18919 O O . MET A 1 23 ? -10.666 -15.429 8.141 1.00 0.00 23 MET A O 13
ATOM 18933 N N . ALA A 1 24 ? -11.210 -14.032 6.464 1.00 0.00 24 ALA A N 13
ATOM 18934 C CA . ALA A 1 24 ? -9.990 -13.248 6.572 1.00 0.00 24 ALA A CA 13
ATOM 18935 C C . ALA A 1 24 ? -10.153 -11.887 5.904 1.00 0.00 24 ALA A C 13
ATOM 18936 O O . ALA A 1 24 ? -10.862 -11.758 4.902 1.00 0.00 24 ALA A O 13
ATOM 18943 N N . ALA A 1 25 ? -9.505 -10.876 6.488 1.00 0.00 25 ALA A N 13
ATOM 18944 C CA . ALA A 1 25 ? -9.476 -9.519 5.938 1.00 0.00 25 ALA A CA 13
ATOM 18945 C C . ALA A 1 25 ? -10.851 -8.845 5.962 1.00 0.00 25 ALA A C 13
ATOM 18946 O O . ALA A 1 25 ? -11.860 -9.469 6.297 1.00 0.00 25 ALA A O 13
ATOM 18953 N N . ARG A 1 26 ? -10.862 -7.549 5.629 1.00 0.00 26 ARG A N 13
ATOM 18954 C CA . ARG A 1 26 ? -12.089 -6.754 5.557 1.00 0.00 26 ARG A CA 13
ATOM 18955 C C . ARG A 1 26 ? -12.796 -6.693 6.907 1.00 0.00 26 ARG A C 13
ATOM 18956 O O . ARG A 1 26 ? -14.017 -6.581 6.979 1.00 0.00 26 ARG A O 13
ATOM 18977 N N . ILE A 1 27 ? -12.011 -6.744 7.976 1.00 0.00 27 ILE A N 13
ATOM 18978 C CA . ILE A 1 27 ? -12.546 -6.604 9.325 1.00 0.00 27 ILE A CA 13
ATOM 18979 C C . ILE A 1 27 ? -12.481 -5.145 9.762 1.00 0.00 27 ILE A C 13
ATOM 18980 O O . ILE A 1 27 ? -13.154 -4.724 10.704 1.00 0.00 27 ILE A O 13
ATOM 18996 N N . THR A 1 28 ? -11.642 -4.386 9.076 1.00 0.00 28 THR A N 13
ATOM 18997 C CA . THR A 1 28 ? -11.527 -2.952 9.291 1.00 0.00 28 THR A CA 13
ATOM 18998 C C . THR A 1 28 ? -11.057 -2.287 8.002 1.00 0.00 28 THR A C 13
ATOM 18999 O O . THR A 1 28 ? -10.010 -2.647 7.457 1.00 0.00 28 THR A O 13
ATOM 19010 N N . GLY A 1 29 ? -11.835 -1.342 7.504 1.00 0.00 29 GLY A N 13
ATOM 19011 C CA . GLY A 1 29 ? -11.482 -0.674 6.275 1.00 0.00 29 GLY A CA 13
ATOM 19012 C C . GLY A 1 29 ? -12.693 -0.346 5.433 1.00 0.00 29 GLY A C 13
ATOM 19013 O O . GLY A 1 29 ? -13.369 -1.239 4.925 1.00 0.00 29 GLY A O 13
ATOM 19017 N N . GLU A 1 30 ? -12.970 0.941 5.306 1.00 0.00 30 GLU A N 13
ATOM 19018 C CA . GLU A 1 30 ? -14.056 1.430 4.469 1.00 0.00 30 GLU A CA 13
ATOM 19019 C C . GLU A 1 30 ? -13.483 2.033 3.189 1.00 0.00 30 GLU A C 13
ATOM 19020 O O . GLU A 1 30 ? -13.136 3.210 3.164 1.00 0.00 30 GLU A O 13
ATOM 19033 N N . PRO A 1 31 ? -13.336 1.185 2.142 1.00 0.00 31 PRO A N 13
ATOM 19034 C CA . PRO A 1 31 ? -12.599 1.453 0.902 1.00 0.00 31 PRO A CA 13
ATOM 19035 C C . PRO A 1 31 ? -12.343 2.924 0.572 1.00 0.00 31 PRO A C 13
ATOM 19036 O O . PRO A 1 31 ? -13.123 3.570 -0.129 1.00 0.00 31 PRO A O 13
ATOM 19047 N N . SER A 1 32 ? -11.242 3.435 1.106 1.00 0.00 32 SER A N 13
ATOM 19048 C CA . SER A 1 32 ? -10.758 4.774 0.800 1.00 0.00 32 SER A CA 13
ATOM 19049 C C . SER A 1 32 ? -9.239 4.801 0.935 1.00 0.00 32 SER A C 13
ATOM 19050 O O . SER A 1 32 ? -8.630 5.857 1.096 1.00 0.00 32 SER A O 13
ATOM 19058 N N . LYS A 1 33 ? -8.632 3.623 0.861 1.00 0.00 33 LYS A N 13
ATOM 19059 C CA . LYS A 1 33 ? -7.202 3.485 1.099 1.00 0.00 33 LYS A CA 13
ATOM 19060 C C . LYS A 1 33 ? -6.447 3.365 -0.219 1.00 0.00 33 LYS A C 13
ATOM 19061 O O . LYS A 1 33 ? -7.013 2.965 -1.236 1.00 0.00 33 LYS A O 13
ATOM 19080 N N . LYS A 1 34 ? -5.167 3.709 -0.195 1.00 0.00 34 LYS A N 13
ATOM 19081 C CA . LYS A 1 34 ? -4.316 3.578 -1.368 1.00 0.00 34 LYS A CA 13
ATOM 19082 C C . LYS A 1 34 ? -2.943 3.052 -0.944 1.00 0.00 34 LYS A C 13
ATOM 19083 O O . LYS A 1 34 ? -1.972 3.092 -1.702 1.00 0.00 34 LYS A O 13
ATOM 19102 N N . ALA A 1 35 ? -2.878 2.546 0.278 1.00 0.00 35 ALA A N 13
ATOM 19103 C CA . ALA A 1 35 ? -1.650 1.968 0.799 1.00 0.00 35 ALA A CA 13
ATOM 19104 C C . ALA A 1 35 ? -1.575 0.480 0.467 1.00 0.00 35 ALA A C 13
ATOM 19105 O O . ALA A 1 35 ? -2.605 -0.171 0.254 1.00 0.00 35 ALA A O 13
ATOM 19112 N N . VAL A 1 36 ? -0.360 -0.051 0.423 1.00 0.00 36 VAL A N 13
ATOM 19113 C CA . VAL A 1 36 ? -0.141 -1.456 0.130 1.00 0.00 36 VAL A CA 13
ATOM 19114 C C . VAL A 1 36 ? -0.400 -2.285 1.378 1.00 0.00 36 VAL A C 13
ATOM 19115 O O . VAL A 1 36 ? 0.185 -2.039 2.431 1.00 0.00 36 VAL A O 13
ATOM 19128 N N . SER A 1 37 ? -1.284 -3.255 1.258 1.00 0.00 37 SER A N 13
ATOM 19129 C CA . SER A 1 37 ? -1.695 -4.060 2.398 1.00 0.00 37 SER A CA 13
ATOM 19130 C C . SER A 1 37 ? -1.262 -5.515 2.223 1.00 0.00 37 SER A C 13
ATOM 19131 O O . SER A 1 37 ? -1.056 -5.977 1.101 1.00 0.00 37 SER A O 13
ATOM 19139 N N . ASP A 1 38 ? -1.153 -6.239 3.335 1.00 0.00 38 ASP A N 13
ATOM 19140 C CA . ASP A 1 38 ? -0.832 -7.668 3.299 1.00 0.00 38 ASP A CA 13
ATOM 19141 C C . ASP A 1 38 ? -2.031 -8.463 2.803 1.00 0.00 38 ASP A C 13
ATOM 19142 O O . ASP A 1 38 ? -1.982 -9.686 2.675 1.00 0.00 38 ASP A O 13
ATOM 19152 N N . ARG A 1 39 ? -3.110 -7.747 2.520 1.00 0.00 39 ARG A N 13
ATOM 19153 C CA . ARG A 1 39 ? -4.333 -8.348 2.019 1.00 0.00 39 ARG A CA 13
ATOM 19154 C C . ARG A 1 39 ? -4.235 -8.580 0.516 1.00 0.00 39 ARG A C 13
ATOM 19155 O O . ARG A 1 39 ? -5.224 -8.897 -0.140 1.00 0.00 39 ARG A O 13
ATOM 19176 N N . LEU A 1 40 ? -3.038 -8.393 -0.018 1.00 0.00 40 LEU A N 13
ATOM 19177 C CA . LEU A 1 40 ? -2.736 -8.774 -1.384 1.00 0.00 40 LEU A CA 13
ATOM 19178 C C . LEU A 1 40 ? -2.076 -10.150 -1.387 1.00 0.00 40 LEU A C 13
ATOM 19179 O O . LEU A 1 40 ? -2.126 -10.883 -2.373 1.00 0.00 40 LEU A O 13
ATOM 19195 N N . ILE A 1 41 ? -1.483 -10.495 -0.249 1.00 0.00 41 ILE A N 13
ATOM 19196 C CA . ILE A 1 41 ? -0.737 -11.734 -0.103 1.00 0.00 41 ILE A CA 13
ATOM 19197 C C . ILE A 1 41 ? -1.676 -12.930 -0.008 1.00 0.00 41 ILE A C 13
ATOM 19198 O O . ILE A 1 41 ? -2.634 -12.925 0.772 1.00 0.00 41 ILE A O 13
ATOM 19214 N N . GLY A 1 42 ? -1.403 -13.940 -0.817 1.00 0.00 42 GLY A N 13
ATOM 19215 C CA . GLY A 1 42 ? -2.170 -15.164 -0.764 1.00 0.00 42 GLY A CA 13
ATOM 19216 C C . GLY A 1 42 ? -3.440 -15.098 -1.587 1.00 0.00 42 GLY A C 13
ATOM 19217 O O . GLY A 1 42 ? -4.315 -15.958 -1.463 1.00 0.00 42 GLY A O 13
ATOM 19221 N N . ARG A 1 43 ? -3.556 -14.074 -2.417 1.00 0.00 43 ARG A N 13
ATOM 19222 C CA . ARG A 1 43 ? -4.722 -13.927 -3.270 1.00 0.00 43 ARG A CA 13
ATOM 19223 C C . ARG A 1 43 ? -4.319 -13.993 -4.731 1.00 0.00 43 ARG A C 13
ATOM 19224 O O . ARG A 1 43 ? -3.152 -13.775 -5.073 1.00 0.00 43 ARG A O 13
ATOM 19245 N N . LYS A 1 44 ? -5.278 -14.293 -5.588 1.00 0.00 44 LYS A N 13
ATOM 19246 C CA . LYS A 1 44 ? -5.013 -14.435 -6.996 1.00 0.00 44 LYS A CA 13
ATOM 19247 C C . LYS A 1 44 ? -5.234 -13.128 -7.739 1.00 0.00 44 LYS A C 13
ATOM 19248 O O . LYS A 1 44 ? -6.028 -12.278 -7.328 1.00 0.00 44 LYS A O 13
ATOM 19267 N N . GLY A 1 45 ? -4.521 -12.990 -8.838 1.00 0.00 45 GLY A N 13
ATOM 19268 C CA . GLY A 1 45 ? -4.673 -11.856 -9.705 1.00 0.00 45 GLY A CA 13
ATOM 19269 C C . GLY A 1 45 ? -4.547 -12.273 -11.150 1.00 0.00 45 GLY A C 13
ATOM 19270 O O . GLY A 1 45 ? -4.342 -13.455 -11.444 1.00 0.00 45 GLY A O 13
ATOM 19274 N N . VAL A 1 46 ? -4.666 -11.319 -12.048 1.00 0.00 46 VAL A N 13
ATOM 19275 C CA . VAL A 1 46 ? -4.555 -11.588 -13.471 1.00 0.00 46 VAL A CA 13
ATOM 19276 C C . VAL A 1 46 ? -3.450 -10.731 -14.075 1.00 0.00 46 VAL A C 13
ATOM 19277 O O . VAL A 1 46 ? -3.250 -9.586 -13.665 1.00 0.00 46 VAL A O 13
ATOM 19290 N N . VAL A 1 47 ? -2.730 -11.289 -15.033 1.00 0.00 47 VAL A N 13
ATOM 19291 C CA . VAL A 1 47 ? -1.637 -10.575 -15.664 1.00 0.00 47 VAL A CA 13
ATOM 19292 C C . VAL A 1 47 ? -2.163 -9.689 -16.783 1.00 0.00 47 VAL A C 13
ATOM 19293 O O . VAL A 1 47 ? -2.682 -10.178 -17.788 1.00 0.00 47 VAL A O 13
ATOM 19306 N N . MET A 1 48 ? -2.029 -8.387 -16.595 1.00 0.00 48 MET A N 13
ATOM 19307 C CA . MET A 1 48 ? -2.507 -7.413 -17.562 1.00 0.00 48 MET A CA 13
ATOM 19308 C C . MET A 1 48 ? -1.405 -7.071 -18.554 1.00 0.00 48 MET A C 13
ATOM 19309 O O . MET A 1 48 ? -1.668 -6.810 -19.727 1.00 0.00 48 MET A O 13
ATOM 19323 N N . GLU A 1 49 ? -0.168 -7.072 -18.078 1.00 0.00 49 GLU A N 13
ATOM 19324 C CA . GLU A 1 49 ? 0.975 -6.784 -18.928 1.00 0.00 49 GLU A CA 13
ATOM 19325 C C . GLU A 1 49 ? 2.054 -7.836 -18.721 1.00 0.00 49 GLU A C 13
ATOM 19326 O O . GLU A 1 49 ? 2.276 -8.281 -17.596 1.00 0.00 49 GLU A O 13
ATOM 19339 N N . ALA A 1 50 ? 2.723 -8.214 -19.807 1.00 0.00 50 ALA A N 13
ATOM 19340 C CA . ALA A 1 50 ? 3.716 -9.285 -19.783 1.00 0.00 50 ALA A CA 13
ATOM 19341 C C . ALA A 1 50 ? 4.788 -9.033 -18.724 1.00 0.00 50 ALA A C 13
ATOM 19342 O O . ALA A 1 50 ? 5.308 -7.922 -18.595 1.00 0.00 50 ALA A O 13
ATOM 19349 N N . ILE A 1 51 ? 5.114 -10.069 -17.974 1.00 0.00 51 ILE A N 13
ATOM 19350 C CA . ILE A 1 51 ? 6.101 -9.969 -16.910 1.00 0.00 51 ILE A CA 13
ATOM 19351 C C . ILE A 1 51 ? 7.367 -10.719 -17.296 1.00 0.00 51 ILE A C 13
ATOM 19352 O O . ILE A 1 51 ? 7.302 -11.872 -17.718 1.00 0.00 51 ILE A O 13
ATOM 19368 N N . SER A 1 52 ? 8.513 -10.071 -17.166 1.00 0.00 52 SER A N 13
ATOM 19369 C CA . SER A 1 52 ? 9.776 -10.737 -17.401 1.00 0.00 52 SER A CA 13
ATOM 19370 C C . SER A 1 52 ? 10.657 -10.630 -16.166 1.00 0.00 52 SER A C 13
ATOM 19371 O O . SER A 1 52 ? 10.425 -9.785 -15.298 1.00 0.00 52 SER A O 13
ATOM 19379 N N . PRO A 1 53 ? 11.671 -11.502 -16.063 1.00 0.00 53 PRO A N 13
ATOM 19380 C CA . PRO A 1 53 ? 12.640 -11.464 -14.963 1.00 0.00 53 PRO A CA 13
ATOM 19381 C C . PRO A 1 53 ? 13.411 -10.148 -14.924 1.00 0.00 53 PRO A C 13
ATOM 19382 O O . PRO A 1 53 ? 13.993 -9.786 -13.904 1.00 0.00 53 PRO A O 13
ATOM 19393 N N . GLN A 1 54 ? 13.412 -9.437 -16.043 1.00 0.00 54 GLN A N 13
ATOM 19394 C CA . GLN A 1 54 ? 14.164 -8.198 -16.148 1.00 0.00 54 GLN A CA 13
ATOM 19395 C C . GLN A 1 54 ? 13.267 -6.979 -15.955 1.00 0.00 54 GLN A C 13
ATOM 19396 O O . GLN A 1 54 ? 13.534 -6.138 -15.098 1.00 0.00 54 GLN A O 13
ATOM 19410 N N . ASN A 1 55 ? 12.194 -6.893 -16.732 1.00 0.00 55 ASN A N 13
ATOM 19411 C CA . ASN A 1 55 ? 11.310 -5.735 -16.670 1.00 0.00 55 ASN A CA 13
ATOM 19412 C C . ASN A 1 55 ? 9.980 -6.133 -16.047 1.00 0.00 55 ASN A C 13
ATOM 19413 O O . ASN A 1 55 ? 9.411 -7.172 -16.388 1.00 0.00 55 ASN A O 13
ATOM 19424 N N . SER A 1 56 ? 9.485 -5.306 -15.141 1.00 0.00 56 SER A N 13
ATOM 19425 C CA . SER A 1 56 ? 8.264 -5.611 -14.415 1.00 0.00 56 SER A CA 13
ATOM 19426 C C . SER A 1 56 ? 7.061 -5.667 -15.358 1.00 0.00 56 SER A C 13
ATOM 19427 O O . SER A 1 56 ? 7.066 -5.070 -16.436 1.00 0.00 56 SER A O 13
ATOM 19435 N N . GLY A 1 57 ? 6.050 -6.411 -14.952 1.00 0.00 57 GLY A N 13
ATOM 19436 C CA . GLY A 1 57 ? 4.801 -6.436 -15.675 1.00 0.00 57 GLY A CA 13
ATOM 19437 C C . GLY A 1 57 ? 3.704 -5.816 -14.845 1.00 0.00 57 GLY A C 13
ATOM 19438 O O . GLY A 1 57 ? 3.987 -5.204 -13.815 1.00 0.00 57 GLY A O 13
ATOM 19442 N N . LEU A 1 58 ? 2.463 -5.973 -15.267 1.00 0.00 58 LEU A N 13
ATOM 19443 C CA . LEU A 1 58 ? 1.341 -5.411 -14.526 1.00 0.00 58 LEU A CA 13
ATOM 19444 C C . LEU A 1 58 ? 0.288 -6.472 -14.257 1.00 0.00 58 LEU A C 13
ATOM 19445 O O . LEU A 1 58 ? -0.063 -7.245 -15.146 1.00 0.00 58 LEU A O 13
ATOM 19461 N N . VAL A 1 59 ? -0.205 -6.503 -13.030 1.00 0.00 59 VAL A N 13
ATOM 19462 C CA . VAL A 1 59 ? -1.242 -7.448 -12.636 1.00 0.00 59 VAL A CA 13
ATOM 19463 C C . VAL A 1 59 ? -2.378 -6.718 -11.931 1.00 0.00 59 VAL A C 13
ATOM 19464 O O . VAL A 1 59 ? -2.159 -5.684 -11.301 1.00 0.00 59 VAL A O 13
ATOM 19477 N N . LYS A 1 60 ? -3.588 -7.240 -12.043 1.00 0.00 60 LYS A N 13
ATOM 19478 C CA . LYS A 1 60 ? -4.728 -6.623 -11.383 1.00 0.00 60 LYS A CA 13
ATOM 19479 C C . LYS A 1 60 ? -5.117 -7.438 -10.155 1.00 0.00 60 LYS A C 13
ATOM 19480 O O . LYS A 1 60 ? -5.605 -8.564 -10.269 1.00 0.00 60 LYS A O 13
ATOM 19499 N N . VAL A 1 61 ? -4.877 -6.869 -8.981 1.00 0.00 61 VAL A N 13
ATOM 19500 C CA . VAL A 1 61 ? -5.110 -7.563 -7.724 1.00 0.00 61 VAL A CA 13
ATOM 19501 C C . VAL A 1 61 ? -5.918 -6.676 -6.786 1.00 0.00 61 VAL A C 13
ATOM 19502 O O . VAL A 1 61 ? -5.604 -5.492 -6.627 1.00 0.00 61 VAL A O 13
ATOM 19515 N N . ASP A 1 62 ? -6.984 -7.244 -6.215 1.00 0.00 62 ASP A N 13
ATOM 19516 C CA . ASP A 1 62 ? -7.843 -6.542 -5.248 1.00 0.00 62 ASP A CA 13
ATOM 19517 C C . ASP A 1 62 ? -8.691 -5.478 -5.944 1.00 0.00 62 ASP A C 13
ATOM 19518 O O . ASP A 1 62 ? -9.523 -4.811 -5.324 1.00 0.00 62 ASP A O 13
ATOM 19528 N N . GLY A 1 63 ? -8.495 -5.342 -7.247 1.00 0.00 63 GLY A N 13
ATOM 19529 C CA . GLY A 1 63 ? -9.216 -4.351 -8.012 1.00 0.00 63 GLY A CA 13
ATOM 19530 C C . GLY A 1 63 ? -8.286 -3.327 -8.624 1.00 0.00 63 GLY A C 13
ATOM 19531 O O . GLY A 1 63 ? -8.639 -2.662 -9.596 1.00 0.00 63 GLY A O 13
ATOM 19535 N N . GLU A 1 64 ? -7.088 -3.223 -8.068 1.00 0.00 64 GLU A N 13
ATOM 19536 C CA . GLU A 1 64 ? -6.107 -2.251 -8.525 1.00 0.00 64 GLU A CA 13
ATOM 19537 C C . GLU A 1 64 ? -5.090 -2.912 -9.443 1.00 0.00 64 GLU A C 13
ATOM 19538 O O . GLU A 1 64 ? -4.892 -4.124 -9.388 1.00 0.00 64 GLU A O 13
ATOM 19551 N N . THR A 1 65 ? -4.459 -2.121 -10.293 1.00 0.00 65 THR A N 13
ATOM 19552 C CA . THR A 1 65 ? -3.390 -2.623 -11.133 1.00 0.00 65 THR A CA 13
ATOM 19553 C C . THR A 1 65 ? -2.038 -2.305 -10.500 1.00 0.00 65 THR A C 13
ATOM 19554 O O . THR A 1 65 ? -1.713 -1.144 -10.243 1.00 0.00 65 THR A O 13
ATOM 19565 N N . TRP A 1 66 ? -1.267 -3.342 -10.242 1.00 0.00 66 TRP A N 13
ATOM 19566 C CA . TRP A 1 66 ? 0.022 -3.201 -9.585 1.00 0.00 66 TRP A CA 13
ATOM 19567 C C . TRP A 1 66 ? 1.130 -3.684 -10.506 1.00 0.00 66 TRP A C 13
ATOM 19568 O O . TRP A 1 66 ? 0.865 -4.389 -11.482 1.00 0.00 66 TRP A O 13
ATOM 19589 N N . ARG A 1 67 ? 2.364 -3.312 -10.202 1.00 0.00 67 ARG A N 13
ATOM 19590 C CA . ARG A 1 67 ? 3.508 -3.822 -10.938 1.00 0.00 67 ARG A CA 13
ATOM 19591 C C . ARG A 1 67 ? 3.883 -5.185 -10.386 1.00 0.00 67 ARG A C 13
ATOM 19592 O O . ARG A 1 67 ? 3.700 -5.452 -9.201 1.00 0.00 67 ARG A O 13
ATOM 19613 N N . ALA A 1 68 ? 4.402 -6.047 -11.234 1.00 0.00 68 ALA A N 13
ATOM 19614 C CA . ALA A 1 68 ? 4.730 -7.399 -10.817 1.00 0.00 68 ALA A CA 13
ATOM 19615 C C . ALA A 1 68 ? 6.095 -7.825 -11.331 1.00 0.00 68 ALA A C 13
ATOM 19616 O O . ALA A 1 68 ? 6.474 -7.510 -12.460 1.00 0.00 68 ALA A O 13
ATOM 19623 N N . THR A 1 69 ? 6.826 -8.535 -10.490 1.00 0.00 69 THR A N 13
ATOM 19624 C CA . THR A 1 69 ? 8.131 -9.061 -10.845 1.00 0.00 69 THR A CA 13
ATOM 19625 C C . THR A 1 69 ? 8.181 -10.564 -10.593 1.00 0.00 69 THR A C 13
ATOM 19626 O O . THR A 1 69 ? 7.711 -11.042 -9.555 1.00 0.00 69 THR A O 13
ATOM 19637 N N . SER A 1 70 ? 8.732 -11.303 -11.544 1.00 0.00 70 SER A N 13
ATOM 19638 C CA . SER A 1 70 ? 8.803 -12.751 -11.440 1.00 0.00 70 SER A CA 13
ATOM 19639 C C . SER A 1 70 ? 10.158 -13.254 -11.932 1.00 0.00 70 SER A C 13
ATOM 19640 O O . SER A 1 70 ? 10.862 -12.547 -12.651 1.00 0.00 70 SER A O 13
ATOM 19648 N N . GLY A 1 71 ? 10.521 -14.471 -11.538 1.00 0.00 71 GLY A N 13
ATOM 19649 C CA . GLY A 1 71 ? 11.787 -15.046 -11.963 1.00 0.00 71 GLY A CA 13
ATOM 19650 C C . GLY A 1 71 ? 11.690 -15.699 -13.328 1.00 0.00 71 GLY A C 13
ATOM 19651 O O . GLY A 1 71 ? 12.692 -16.158 -13.883 1.00 0.00 71 GLY A O 13
ATOM 19655 N N . THR A 1 72 ? 10.479 -15.747 -13.861 1.00 0.00 72 THR A N 13
ATOM 19656 C CA . THR A 1 72 ? 10.232 -16.326 -15.169 1.00 0.00 72 THR A CA 13
ATOM 19657 C C . THR A 1 72 ? 9.308 -15.403 -15.961 1.00 0.00 72 THR A C 13
ATOM 19658 O O . THR A 1 72 ? 8.741 -14.469 -15.397 1.00 0.00 72 THR A O 13
ATOM 19669 N N . VAL A 1 73 ? 9.161 -15.653 -17.252 1.00 0.00 73 VAL A N 13
ATOM 19670 C CA . VAL A 1 73 ? 8.318 -14.814 -18.088 1.00 0.00 73 VAL A CA 13
ATOM 19671 C C . VAL A 1 73 ? 6.862 -15.267 -18.007 1.00 0.00 73 VAL A C 13
ATOM 19672 O O . VAL A 1 73 ? 6.545 -16.439 -18.225 1.00 0.00 73 VAL A O 13
ATOM 19685 N N . LEU A 1 74 ? 5.990 -14.331 -17.657 1.00 0.00 74 LEU A N 13
ATOM 19686 C CA . LEU A 1 74 ? 4.563 -14.601 -17.555 1.00 0.00 74 LEU A CA 13
ATOM 19687 C C . LEU A 1 74 ? 3.808 -13.817 -18.619 1.00 0.00 74 LEU A C 13
ATOM 19688 O O . LEU A 1 74 ? 4.151 -12.669 -18.912 1.00 0.00 74 LEU A O 13
ATOM 19704 N N . ASP A 1 75 ? 2.783 -14.431 -19.190 1.00 0.00 75 ASP A N 13
ATOM 19705 C CA . ASP A 1 75 ? 2.057 -13.818 -20.293 1.00 0.00 75 ASP A CA 13
ATOM 19706 C C . ASP A 1 75 ? 0.768 -13.169 -19.804 1.00 0.00 75 ASP A C 13
ATOM 19707 O O . ASP A 1 75 ? 0.400 -13.286 -18.637 1.00 0.00 75 ASP A O 13
ATOM 19717 N N . VAL A 1 76 ? 0.078 -12.516 -20.721 1.00 0.00 76 VAL A N 13
ATOM 19718 C CA . VAL A 1 76 ? -1.116 -11.746 -20.403 1.00 0.00 76 VAL A CA 13
ATOM 19719 C C . VAL A 1 76 ? -2.347 -12.646 -20.356 1.00 0.00 76 VAL A C 13
ATOM 19720 O O . VAL A 1 76 ? -2.507 -13.542 -21.187 1.00 0.00 76 VAL A O 13
ATOM 19733 N N . GLY A 1 77 ? -3.205 -12.410 -19.374 1.00 0.00 77 GLY A N 13
ATOM 19734 C CA . GLY A 1 77 ? -4.416 -13.193 -19.238 1.00 0.00 77 GLY A CA 13
ATOM 19735 C C . GLY A 1 77 ? -4.262 -14.315 -18.234 1.00 0.00 77 GLY A C 13
ATOM 19736 O O . GLY A 1 77 ? -5.248 -14.915 -17.809 1.00 0.00 77 GLY A O 13
ATOM 19740 N N . GLU A 1 78 ? -3.023 -14.597 -17.852 1.00 0.00 78 GLU A N 13
ATOM 19741 C CA . GLU A 1 78 ? -2.738 -15.645 -16.900 1.00 0.00 78 GLU A CA 13
ATOM 19742 C C . GLU A 1 78 ? -3.160 -15.266 -15.493 1.00 0.00 78 GLU A C 13
ATOM 19743 O O . GLU A 1 78 ? -3.426 -14.099 -15.193 1.00 0.00 78 GLU A O 13
ATOM 19756 N N . GLU A 1 79 ? -3.188 -16.263 -14.631 1.00 0.00 79 GLU A N 13
ATOM 19757 C CA . GLU A 1 79 ? -3.554 -16.052 -13.243 1.00 0.00 79 GLU A CA 13
ATOM 19758 C C . GLU A 1 79 ? -2.344 -16.240 -12.353 1.00 0.00 79 GLU A C 13
ATOM 19759 O O . GLU A 1 79 ? -1.664 -17.267 -12.421 1.00 0.00 79 GLU A O 13
ATOM 19772 N N . VAL A 1 80 ? -2.080 -15.253 -11.518 1.00 0.00 80 VAL A N 13
ATOM 19773 C CA . VAL A 1 80 ? -0.954 -15.320 -10.599 1.00 0.00 80 VAL A CA 13
ATOM 19774 C C . VAL A 1 80 ? -1.423 -15.179 -9.165 1.00 0.00 80 VAL A C 13
ATOM 19775 O O . VAL A 1 80 ? -2.548 -14.763 -8.907 1.00 0.00 80 VAL A O 13
ATOM 19788 N N . SER A 1 81 ? -0.570 -15.562 -8.239 1.00 0.00 81 SER A N 13
ATOM 19789 C CA . SER A 1 81 ? -0.835 -15.343 -6.830 1.00 0.00 81 SER A CA 13
ATOM 19790 C C . SER A 1 81 ? 0.304 -14.554 -6.202 1.00 0.00 81 SER A C 13
ATOM 19791 O O . SER A 1 81 ? 1.476 -14.776 -6.519 1.00 0.00 81 SER A O 13
ATOM 19799 N N . VAL A 1 82 ? -0.041 -13.617 -5.338 1.00 0.00 82 VAL A N 13
ATOM 19800 C CA . VAL A 1 82 ? 0.950 -12.752 -4.727 1.00 0.00 82 VAL A CA 13
ATOM 19801 C C . VAL A 1 82 ? 1.539 -13.401 -3.480 1.00 0.00 82 VAL A C 13
ATOM 19802 O O . VAL A 1 82 ? 0.823 -13.673 -2.516 1.00 0.00 82 VAL A O 13
ATOM 19815 N N . LYS A 1 83 ? 2.840 -13.661 -3.510 1.00 0.00 83 LYS A N 13
ATOM 19816 C CA . LYS A 1 83 ? 3.514 -14.293 -2.398 1.00 0.00 83 LYS A CA 13
ATOM 19817 C C . LYS A 1 83 ? 4.308 -13.292 -1.560 1.00 0.00 83 LYS A C 13
ATOM 19818 O O . LYS A 1 83 ? 4.491 -13.493 -0.359 1.00 0.00 83 LYS A O 13
ATOM 19837 N N . ALA A 1 84 ? 4.774 -12.212 -2.184 1.00 0.00 84 ALA A N 13
ATOM 19838 C CA . ALA A 1 84 ? 5.562 -11.210 -1.471 1.00 0.00 84 ALA A CA 13
ATOM 19839 C C . ALA A 1 84 ? 5.367 -9.817 -2.067 1.00 0.00 84 ALA A C 13
ATOM 19840 O O . ALA A 1 84 ? 4.853 -9.673 -3.178 1.00 0.00 84 ALA A O 13
ATOM 19847 N N . ILE A 1 85 ? 5.783 -8.799 -1.321 1.00 0.00 85 ILE A N 13
ATOM 19848 C CA . ILE A 1 85 ? 5.659 -7.413 -1.755 1.00 0.00 85 ILE A CA 13
ATOM 19849 C C . ILE A 1 85 ? 7.044 -6.782 -1.905 1.00 0.00 85 ILE A C 13
ATOM 19850 O O . ILE A 1 85 ? 7.917 -6.984 -1.062 1.00 0.00 85 ILE A O 13
ATOM 19866 N N . GLU A 1 86 ? 7.235 -6.028 -2.978 1.00 0.00 86 GLU A N 13
ATOM 19867 C CA . GLU A 1 86 ? 8.502 -5.363 -3.255 1.00 0.00 86 GLU A CA 13
ATOM 19868 C C . GLU A 1 86 ? 8.243 -3.873 -3.521 1.00 0.00 86 GLU A C 13
ATOM 19869 O O . GLU A 1 86 ? 8.758 -3.284 -4.473 1.00 0.00 86 GLU A O 13
ATOM 19882 N N . GLY A 1 87 ? 7.418 -3.272 -2.672 1.00 0.00 87 GLY A N 13
ATOM 19883 C CA . GLY A 1 87 ? 7.063 -1.872 -2.834 1.00 0.00 87 GLY A CA 13
ATOM 19884 C C . GLY A 1 87 ? 5.873 -1.697 -3.751 1.00 0.00 87 GLY A C 13
ATOM 19885 O O . GLY A 1 87 ? 4.798 -2.234 -3.491 1.00 0.00 87 GLY A O 13
ATOM 19889 N N . VAL A 1 88 ? 6.070 -0.956 -4.835 1.00 0.00 88 VAL A N 13
ATOM 19890 C CA . VAL A 1 88 ? 5.031 -0.786 -5.847 1.00 0.00 88 VAL A CA 13
ATOM 19891 C C . VAL A 1 88 ? 4.988 -2.002 -6.762 1.00 0.00 88 VAL A C 13
ATOM 19892 O O . VAL A 1 88 ? 4.108 -2.131 -7.617 1.00 0.00 88 VAL A O 13
ATOM 19905 N N . LYS A 1 89 ? 5.957 -2.884 -6.564 1.00 0.00 89 LYS A N 13
ATOM 19906 C CA . LYS A 1 89 ? 6.062 -4.117 -7.318 1.00 0.00 89 LYS A CA 13
ATOM 19907 C C . LYS A 1 89 ? 5.672 -5.285 -6.428 1.00 0.00 89 LYS A C 13
ATOM 19908 O O . LYS A 1 89 ? 5.963 -5.282 -5.236 1.00 0.00 89 LYS A O 13
ATOM 19927 N N . LEU A 1 90 ? 5.005 -6.270 -6.989 1.00 0.00 90 LEU A N 13
ATOM 19928 C CA . LEU A 1 90 ? 4.638 -7.451 -6.233 1.00 0.00 90 LEU A CA 13
ATOM 19929 C C . LEU A 1 90 ? 5.419 -8.656 -6.728 1.00 0.00 90 LEU A C 13
ATOM 19930 O O . LEU A 1 90 ? 5.757 -8.754 -7.909 1.00 0.00 90 LEU A O 13
ATOM 19946 N N . VAL A 1 91 ? 5.710 -9.563 -5.815 1.00 0.00 91 VAL A N 13
ATOM 19947 C CA . VAL A 1 91 ? 6.379 -10.803 -6.158 1.00 0.00 91 VAL A CA 13
ATOM 19948 C C . VAL A 1 91 ? 5.331 -11.875 -6.386 1.00 0.00 91 VAL A C 13
ATOM 19949 O O . VAL A 1 91 ? 4.752 -12.416 -5.437 1.00 0.00 91 VAL A O 13
ATOM 19962 N N . VAL A 1 92 ? 5.061 -12.148 -7.649 1.00 0.00 92 VAL A N 13
ATOM 19963 C CA . VAL A 1 92 ? 3.991 -13.053 -8.014 1.00 0.00 92 VAL A CA 13
ATOM 19964 C C . VAL A 1 92 ? 4.497 -14.166 -8.911 1.00 0.00 92 VAL A C 13
ATOM 19965 O O . VAL A 1 92 ? 5.546 -14.046 -9.548 1.00 0.00 92 VAL A O 13
ATOM 19978 N N . GLU A 1 93 ? 3.747 -15.249 -8.951 1.00 0.00 93 GLU A N 13
ATOM 19979 C CA . GLU A 1 93 ? 4.012 -16.333 -9.887 1.00 0.00 93 GLU A CA 13
ATOM 19980 C C . GLU A 1 93 ? 2.704 -16.957 -10.336 1.00 0.00 93 GLU A C 13
ATOM 19981 O O . GLU A 1 93 ? 1.659 -16.733 -9.718 1.00 0.00 93 GLU A O 13
ATOM 19994 N N . LYS A 1 94 ? 2.764 -17.738 -11.405 1.00 0.00 94 LYS A N 13
ATOM 19995 C CA . LYS A 1 94 ? 1.565 -18.347 -11.964 1.00 0.00 94 LYS A CA 13
ATOM 19996 C C . LYS A 1 94 ? 1.058 -19.460 -11.067 1.00 0.00 94 LYS A C 13
ATOM 19997 O O . LYS A 1 94 ? 1.827 -20.285 -10.578 1.00 0.00 94 LYS A O 13
ATOM 20016 N N . LEU A 1 95 ? -0.239 -19.475 -10.864 1.00 0.00 95 LEU A N 13
ATOM 20017 C CA . LEU A 1 95 ? -0.877 -20.525 -10.102 1.00 0.00 95 LEU A CA 13
ATOM 20018 C C . LEU A 1 95 ? -1.671 -21.434 -11.029 1.00 0.00 95 LEU A C 13
ATOM 20019 O O . LEU A 1 95 ? -1.978 -21.060 -12.167 1.00 0.00 95 LEU A O 13
ATOM 20035 N N . GLU A 1 96 ? -1.986 -22.626 -10.547 1.00 0.00 96 GLU A N 13
ATOM 20036 C CA . GLU A 1 96 ? -2.746 -23.582 -11.329 1.00 0.00 96 GLU A CA 13
ATOM 20037 C C . GLU A 1 96 ? -4.202 -23.168 -11.444 1.00 0.00 96 GLU A C 13
ATOM 20038 O O . GLU A 1 96 ? -4.732 -22.454 -10.590 1.00 0.00 96 GLU A O 13
ATOM 20051 N N . GLU A 1 97 ? -4.836 -23.626 -12.505 1.00 0.00 97 GLU A N 13
ATOM 20052 C CA . GLU A 1 97 ? -6.266 -23.495 -12.647 1.00 0.00 97 GLU A CA 13
ATOM 20053 C C . GLU A 1 97 ? -6.927 -24.527 -11.748 1.00 0.00 97 GLU A C 13
ATOM 20054 O O . GLU A 1 97 ? -6.646 -25.720 -11.857 1.00 0.00 97 GLU A O 13
ATOM 20067 N N . GLN A 1 98 ? -7.774 -24.069 -10.846 1.00 0.00 98 GLN A N 13
ATOM 20068 C CA . GLN A 1 98 ? -8.346 -24.942 -9.835 1.00 0.00 98 GLN A CA 13
ATOM 20069 C C . GLN A 1 98 ? -9.501 -25.760 -10.399 1.00 0.00 98 GLN A C 13
ATOM 20070 O O . GLN A 1 98 ? -10.545 -25.217 -10.766 1.00 0.00 98 GLN A O 13
ATOM 20084 N N . LYS A 1 99 ? -9.291 -27.067 -10.491 1.00 0.00 99 LYS A N 13
ATOM 20085 C CA . LYS A 1 99 ? -10.338 -27.981 -10.921 1.00 0.00 99 LYS A CA 13
ATOM 20086 C C . LYS A 1 99 ? -11.166 -28.402 -9.715 1.00 0.00 99 LYS A C 13
ATOM 20087 O O . LYS A 1 99 ? -10.629 -28.614 -8.626 1.00 0.00 99 LYS A O 13
ATOM 20106 N N . GLY A 1 100 ? -12.466 -28.512 -9.903 1.00 0.00 100 GLY A N 13
ATOM 20107 C CA . GLY A 1 100 ? -13.336 -28.874 -8.811 1.00 0.00 100 GLY A CA 13
ATOM 20108 C C . GLY A 1 100 ? -14.455 -29.782 -9.252 1.00 0.00 100 GLY A C 13
ATOM 20109 O O . GLY A 1 100 ? -14.554 -30.124 -10.433 1.00 0.00 100 GLY A O 13
ATOM 20113 N N . SER A 1 101 ? -15.289 -30.182 -8.308 1.00 0.00 101 SER A N 13
ATOM 20114 C CA . SER A 1 101 ? -16.425 -31.033 -8.604 1.00 0.00 101 SER A CA 13
ATOM 20115 C C . SER A 1 101 ? -17.648 -30.178 -8.929 1.00 0.00 101 SER A C 13
ATOM 20116 O O . SER A 1 101 ? -17.988 -30.054 -10.126 1.00 0.00 101 SER A O 13
ATOM 20125 N N . MET A 1 1 ? -48.967 33.466 16.511 1.00 0.00 1 MET A N 14
ATOM 20126 C CA . MET A 1 1 ? -48.209 34.740 16.529 1.00 0.00 1 MET A CA 14
ATOM 20127 C C . MET A 1 1 ? -47.925 35.164 17.962 1.00 0.00 1 MET A C 14
ATOM 20128 O O . MET A 1 1 ? -48.748 34.935 18.853 1.00 0.00 1 MET A O 14
ATOM 20142 N N . GLY A 1 2 ? -46.761 35.767 18.174 1.00 0.00 2 GLY A N 14
ATOM 20143 C CA . GLY A 1 2 ? -46.404 36.253 19.492 1.00 0.00 2 GLY A CA 14
ATOM 20144 C C . GLY A 1 2 ? -46.108 35.126 20.460 1.00 0.00 2 GLY A C 14
ATOM 20145 O O . GLY A 1 2 ? -46.928 34.803 21.325 1.00 0.00 2 GLY A O 14
ATOM 20149 N N . SER A 1 3 ? -44.943 34.522 20.318 1.00 0.00 3 SER A N 14
ATOM 20150 C CA . SER A 1 3 ? -44.556 33.417 21.177 1.00 0.00 3 SER A CA 14
ATOM 20151 C C . SER A 1 3 ? -43.350 33.789 22.035 1.00 0.00 3 SER A C 14
ATOM 20152 O O . SER A 1 3 ? -42.203 33.623 21.619 1.00 0.00 3 SER A O 14
ATOM 20160 N N . SER A 1 4 ? -43.616 34.313 23.221 1.00 0.00 4 SER A N 14
ATOM 20161 C CA . SER A 1 4 ? -42.558 34.694 24.139 1.00 0.00 4 SER A CA 14
ATOM 20162 C C . SER A 1 4 ? -42.865 34.197 25.551 1.00 0.00 4 SER A C 14
ATOM 20163 O O . SER A 1 4 ? -43.413 34.924 26.378 1.00 0.00 4 SER A O 14
ATOM 20171 N N . HIS A 1 5 ? -42.565 32.932 25.799 1.00 0.00 5 HIS A N 14
ATOM 20172 C CA . HIS A 1 5 ? -42.772 32.337 27.114 1.00 0.00 5 HIS A CA 14
ATOM 20173 C C . HIS A 1 5 ? -41.507 31.635 27.580 1.00 0.00 5 HIS A C 14
ATOM 20174 O O . HIS A 1 5 ? -41.211 30.518 27.158 1.00 0.00 5 HIS A O 14
ATOM 20189 N N . HIS A 1 6 ? -40.743 32.315 28.419 1.00 0.00 6 HIS A N 14
ATOM 20190 C CA . HIS A 1 6 ? -39.526 31.754 28.985 1.00 0.00 6 HIS A CA 14
ATOM 20191 C C . HIS A 1 6 ? -39.459 32.054 30.467 1.00 0.00 6 HIS A C 14
ATOM 20192 O O . HIS A 1 6 ? -39.731 33.178 30.891 1.00 0.00 6 HIS A O 14
ATOM 20207 N N . HIS A 1 7 ? -39.116 31.051 31.255 1.00 0.00 7 HIS A N 14
ATOM 20208 C CA . HIS A 1 7 ? -38.932 31.236 32.685 1.00 0.00 7 HIS A CA 14
ATOM 20209 C C . HIS A 1 7 ? -37.454 31.344 33.021 1.00 0.00 7 HIS A C 14
ATOM 20210 O O . HIS A 1 7 ? -36.595 31.018 32.201 1.00 0.00 7 HIS A O 14
ATOM 20225 N N . HIS A 1 8 ? -37.162 31.806 34.222 1.00 0.00 8 HIS A N 14
ATOM 20226 C CA . HIS A 1 8 ? -35.786 32.015 34.641 1.00 0.00 8 HIS A CA 14
ATOM 20227 C C . HIS A 1 8 ? -35.325 30.895 35.553 1.00 0.00 8 HIS A C 14
ATOM 20228 O O . HIS A 1 8 ? -35.747 30.805 36.710 1.00 0.00 8 HIS A O 14
ATOM 20243 N N . HIS A 1 9 ? -34.462 30.039 35.031 1.00 0.00 9 HIS A N 14
ATOM 20244 C CA . HIS A 1 9 ? -33.907 28.955 35.828 1.00 0.00 9 HIS A CA 14
ATOM 20245 C C . HIS A 1 9 ? -32.658 29.450 36.560 1.00 0.00 9 HIS A C 14
ATOM 20246 O O . HIS A 1 9 ? -31.526 29.163 36.175 1.00 0.00 9 HIS A O 14
ATOM 20261 N N . HIS A 1 10 ? -32.879 30.226 37.610 1.00 0.00 10 HIS A N 14
ATOM 20262 C CA . HIS A 1 10 ? -31.781 30.850 38.334 1.00 0.00 10 HIS A CA 14
ATOM 20263 C C . HIS A 1 10 ? -31.128 29.860 39.289 1.00 0.00 10 HIS A C 14
ATOM 20264 O O . HIS A 1 10 ? -31.545 29.694 40.432 1.00 0.00 10 HIS A O 14
ATOM 20279 N N . SER A 1 11 ? -30.122 29.174 38.780 1.00 0.00 11 SER A N 14
ATOM 20280 C CA . SER A 1 11 ? -29.379 28.213 39.569 1.00 0.00 11 SER A CA 14
ATOM 20281 C C . SER A 1 11 ? -27.919 28.209 39.133 1.00 0.00 11 SER A C 14
ATOM 20282 O O . SER A 1 11 ? -27.598 27.860 37.992 1.00 0.00 11 SER A O 14
ATOM 20290 N N . SER A 1 12 ? -27.041 28.636 40.025 1.00 0.00 12 SER A N 14
ATOM 20291 C CA . SER A 1 12 ? -25.621 28.631 39.752 1.00 0.00 12 SER A CA 14
ATOM 20292 C C . SER A 1 12 ? -24.931 27.654 40.693 1.00 0.00 12 SER A C 14
ATOM 20293 O O . SER A 1 12 ? -24.569 28.001 41.816 1.00 0.00 12 SER A O 14
ATOM 20301 N N . GLY A 1 13 ? -24.797 26.420 40.239 1.00 0.00 13 GLY A N 14
ATOM 20302 C CA . GLY A 1 13 ? -24.168 25.398 41.046 1.00 0.00 13 GLY A CA 14
ATOM 20303 C C . GLY A 1 13 ? -22.702 25.234 40.709 1.00 0.00 13 GLY A C 14
ATOM 20304 O O . GLY A 1 13 ? -22.312 25.318 39.541 1.00 0.00 13 GLY A O 14
ATOM 20308 N N . ARG A 1 14 ? -21.891 25.023 41.731 1.00 0.00 14 ARG A N 14
ATOM 20309 C CA . ARG A 1 14 ? -20.467 24.812 41.549 1.00 0.00 14 ARG A CA 14
ATOM 20310 C C . ARG A 1 14 ? -19.909 24.006 42.707 1.00 0.00 14 ARG A C 14
ATOM 20311 O O . ARG A 1 14 ? -20.101 24.361 43.873 1.00 0.00 14 ARG A O 14
ATOM 20332 N N . GLU A 1 15 ? -19.230 22.921 42.386 1.00 0.00 15 GLU A N 14
ATOM 20333 C CA . GLU A 1 15 ? -18.636 22.069 43.398 1.00 0.00 15 GLU A CA 14
ATOM 20334 C C . GLU A 1 15 ? -17.126 22.257 43.432 1.00 0.00 15 GLU A C 14
ATOM 20335 O O . GLU A 1 15 ? -16.423 21.914 42.480 1.00 0.00 15 GLU A O 14
ATOM 20348 N N . ASN A 1 16 ? -16.640 22.827 44.522 1.00 0.00 16 ASN A N 14
ATOM 20349 C CA . ASN A 1 16 ? -15.211 23.023 44.710 1.00 0.00 16 ASN A CA 14
ATOM 20350 C C . ASN A 1 16 ? -14.586 21.734 45.221 1.00 0.00 16 ASN A C 14
ATOM 20351 O O . ASN A 1 16 ? -14.345 21.577 46.419 1.00 0.00 16 ASN A O 14
ATOM 20362 N N . LEU A 1 17 ? -14.366 20.801 44.309 1.00 0.00 17 LEU A N 14
ATOM 20363 C CA . LEU A 1 17 ? -13.849 19.489 44.660 1.00 0.00 17 LEU A CA 14
ATOM 20364 C C . LEU A 1 17 ? -12.617 19.165 43.831 1.00 0.00 17 LEU A C 14
ATOM 20365 O O . LEU A 1 17 ? -12.456 19.672 42.719 1.00 0.00 17 LEU A O 14
ATOM 20381 N N . TYR A 1 18 ? -11.752 18.328 44.373 1.00 0.00 18 TYR A N 14
ATOM 20382 C CA . TYR A 1 18 ? -10.559 17.906 43.660 1.00 0.00 18 TYR A CA 14
ATOM 20383 C C . TYR A 1 18 ? -10.796 16.562 42.993 1.00 0.00 18 TYR A C 14
ATOM 20384 O O . TYR A 1 18 ? -10.964 15.542 43.662 1.00 0.00 18 TYR A O 14
ATOM 20402 N N . PHE A 1 19 ? -10.822 16.572 41.671 1.00 0.00 19 PHE A N 14
ATOM 20403 C CA . PHE A 1 19 ? -11.165 15.385 40.905 1.00 0.00 19 PHE A CA 14
ATOM 20404 C C . PHE A 1 19 ? -9.902 14.699 40.396 1.00 0.00 19 PHE A C 14
ATOM 20405 O O . PHE A 1 19 ? -8.934 15.363 40.012 1.00 0.00 19 PHE A O 14
ATOM 20422 N N . GLN A 1 20 ? -9.908 13.374 40.407 1.00 0.00 20 GLN A N 14
ATOM 20423 C CA . GLN A 1 20 ? -8.763 12.591 39.963 1.00 0.00 20 GLN A CA 14
ATOM 20424 C C . GLN A 1 20 ? -9.174 11.636 38.847 1.00 0.00 20 GLN A C 14
ATOM 20425 O O . GLN A 1 20 ? -10.249 11.774 38.262 1.00 0.00 20 GLN A O 14
ATOM 20439 N N . GLY A 1 21 ? -8.313 10.675 38.552 1.00 0.00 21 GLY A N 14
ATOM 20440 C CA . GLY A 1 21 ? -8.616 9.702 37.529 1.00 0.00 21 GLY A CA 14
ATOM 20441 C C . GLY A 1 21 ? -7.919 10.011 36.225 1.00 0.00 21 GLY A C 14
ATOM 20442 O O . GLY A 1 21 ? -7.963 11.145 35.740 1.00 0.00 21 GLY A O 14
ATOM 20446 N N . HIS A 1 22 ? -7.261 9.010 35.665 1.00 0.00 22 HIS A N 14
ATOM 20447 C CA . HIS A 1 22 ? -6.598 9.150 34.380 1.00 0.00 22 HIS A CA 14
ATOM 20448 C C . HIS A 1 22 ? -6.718 7.854 33.593 1.00 0.00 22 HIS A C 14
ATOM 20449 O O . HIS A 1 22 ? -6.104 6.846 33.942 1.00 0.00 22 HIS A O 14
ATOM 20464 N N . MET A 1 23 ? -7.521 7.883 32.547 1.00 0.00 23 MET A N 14
ATOM 20465 C CA . MET A 1 23 ? -7.663 6.738 31.665 1.00 0.00 23 MET A CA 14
ATOM 20466 C C . MET A 1 23 ? -7.066 7.065 30.309 1.00 0.00 23 MET A C 14
ATOM 20467 O O . MET A 1 23 ? -7.409 8.078 29.698 1.00 0.00 23 MET A O 14
ATOM 20481 N N . ALA A 1 24 ? -6.156 6.224 29.848 1.00 0.00 24 ALA A N 14
ATOM 20482 C CA . ALA A 1 24 ? -5.500 6.447 28.573 1.00 0.00 24 ALA A CA 14
ATOM 20483 C C . ALA A 1 24 ? -5.840 5.339 27.588 1.00 0.00 24 ALA A C 14
ATOM 20484 O O . ALA A 1 24 ? -5.213 4.278 27.583 1.00 0.00 24 ALA A O 14
ATOM 20491 N N . ALA A 1 25 ? -6.856 5.575 26.780 1.00 0.00 25 ALA A N 14
ATOM 20492 C CA . ALA A 1 25 ? -7.236 4.637 25.743 1.00 0.00 25 ALA A CA 14
ATOM 20493 C C . ALA A 1 25 ? -6.783 5.156 24.386 1.00 0.00 25 ALA A C 14
ATOM 20494 O O . ALA A 1 25 ? -7.346 6.117 23.855 1.00 0.00 25 ALA A O 14
ATOM 20501 N N . ARG A 1 26 ? -5.749 4.533 23.835 1.00 0.00 26 ARG A N 14
ATOM 20502 C CA . ARG A 1 26 ? -5.211 4.949 22.551 1.00 0.00 26 ARG A CA 14
ATOM 20503 C C . ARG A 1 26 ? -6.080 4.442 21.407 1.00 0.00 26 ARG A C 14
ATOM 20504 O O . ARG A 1 26 ? -5.818 3.399 20.801 1.00 0.00 26 ARG A O 14
ATOM 20525 N N . ILE A 1 27 ? -7.149 5.176 21.163 1.00 0.00 27 ILE A N 14
ATOM 20526 C CA . ILE A 1 27 ? -8.062 4.878 20.077 1.00 0.00 27 ILE A CA 14
ATOM 20527 C C . ILE A 1 27 ? -7.444 5.302 18.752 1.00 0.00 27 ILE A C 14
ATOM 20528 O O . ILE A 1 27 ? -7.200 6.489 18.528 1.00 0.00 27 ILE A O 14
ATOM 20544 N N . THR A 1 28 ? -7.162 4.335 17.893 1.00 0.00 28 THR A N 14
ATOM 20545 C CA . THR A 1 28 ? -6.615 4.633 16.582 1.00 0.00 28 THR A CA 14
ATOM 20546 C C . THR A 1 28 ? -7.735 4.843 15.566 1.00 0.00 28 THR A C 14
ATOM 20547 O O . THR A 1 28 ? -8.185 3.906 14.901 1.00 0.00 28 THR A O 14
ATOM 20558 N N . GLY A 1 29 ? -8.200 6.078 15.478 1.00 0.00 29 GLY A N 14
ATOM 20559 C CA . GLY A 1 29 ? -9.285 6.409 14.584 1.00 0.00 29 GLY A CA 14
ATOM 20560 C C . GLY A 1 29 ? -8.791 7.104 13.343 1.00 0.00 29 GLY A C 14
ATOM 20561 O O . GLY A 1 29 ? -8.979 8.308 13.177 1.00 0.00 29 GLY A O 14
ATOM 20565 N N . GLU A 1 30 ? -8.146 6.346 12.479 1.00 0.00 30 GLU A N 14
ATOM 20566 C CA . GLU A 1 30 ? -7.619 6.884 11.241 1.00 0.00 30 GLU A CA 14
ATOM 20567 C C . GLU A 1 30 ? -8.201 6.133 10.049 1.00 0.00 30 GLU A C 14
ATOM 20568 O O . GLU A 1 30 ? -8.538 4.949 10.163 1.00 0.00 30 GLU A O 14
ATOM 20581 N N . PRO A 1 31 ? -8.344 6.819 8.903 1.00 0.00 31 PRO A N 14
ATOM 20582 C CA . PRO A 1 31 ? -8.861 6.214 7.673 1.00 0.00 31 PRO A CA 14
ATOM 20583 C C . PRO A 1 31 ? -7.849 5.271 7.019 1.00 0.00 31 PRO A C 14
ATOM 20584 O O . PRO A 1 31 ? -6.773 5.021 7.563 1.00 0.00 31 PRO A O 14
ATOM 20595 N N . SER A 1 32 ? -8.205 4.752 5.851 1.00 0.00 32 SER A N 14
ATOM 20596 C CA . SER A 1 32 ? -7.334 3.846 5.119 1.00 0.00 32 SER A CA 14
ATOM 20597 C C . SER A 1 32 ? -6.098 4.581 4.597 1.00 0.00 32 SER A C 14
ATOM 20598 O O . SER A 1 32 ? -6.199 5.486 3.763 1.00 0.00 32 SER A O 14
ATOM 20606 N N . LYS A 1 33 ? -4.937 4.194 5.108 1.00 0.00 33 LYS A N 14
ATOM 20607 C CA . LYS A 1 33 ? -3.670 4.780 4.695 1.00 0.00 33 LYS A CA 14
ATOM 20608 C C . LYS A 1 33 ? -3.189 4.136 3.396 1.00 0.00 33 LYS A C 14
ATOM 20609 O O . LYS A 1 33 ? -3.785 3.167 2.929 1.00 0.00 33 LYS A O 14
ATOM 20628 N N . LYS A 1 34 ? -2.115 4.663 2.815 1.00 0.00 34 LYS A N 14
ATOM 20629 C CA . LYS A 1 34 ? -1.649 4.178 1.522 1.00 0.00 34 LYS A CA 14
ATOM 20630 C C . LYS A 1 34 ? -0.645 3.040 1.693 1.00 0.00 34 LYS A C 14
ATOM 20631 O O . LYS A 1 34 ? 0.010 2.613 0.740 1.00 0.00 34 LYS A O 14
ATOM 20650 N N . ALA A 1 35 ? -0.542 2.542 2.915 1.00 0.00 35 ALA A N 14
ATOM 20651 C CA . ALA A 1 35 ? 0.321 1.408 3.203 1.00 0.00 35 ALA A CA 14
ATOM 20652 C C . ALA A 1 35 ? -0.336 0.121 2.722 1.00 0.00 35 ALA A C 14
ATOM 20653 O O . ALA A 1 35 ? -1.473 -0.175 3.092 1.00 0.00 35 ALA A O 14
ATOM 20660 N N . VAL A 1 36 ? 0.380 -0.630 1.896 1.00 0.00 36 VAL A N 14
ATOM 20661 C CA . VAL A 1 36 ? -0.153 -1.853 1.313 1.00 0.00 36 VAL A CA 14
ATOM 20662 C C . VAL A 1 36 ? -0.589 -2.842 2.389 1.00 0.00 36 VAL A C 14
ATOM 20663 O O . VAL A 1 36 ? 0.199 -3.271 3.234 1.00 0.00 36 VAL A O 14
ATOM 20676 N N . SER A 1 37 ? -1.862 -3.169 2.356 1.00 0.00 37 SER A N 14
ATOM 20677 C CA . SER A 1 37 ? -2.437 -4.117 3.286 1.00 0.00 37 SER A CA 14
ATOM 20678 C C . SER A 1 37 ? -2.070 -5.540 2.879 1.00 0.00 37 SER A C 14
ATOM 20679 O O . SER A 1 37 ? -2.179 -5.909 1.706 1.00 0.00 37 SER A O 14
ATOM 20687 N N . ASP A 1 38 ? -1.646 -6.340 3.850 1.00 0.00 38 ASP A N 14
ATOM 20688 C CA . ASP A 1 38 ? -1.180 -7.703 3.588 1.00 0.00 38 ASP A CA 14
ATOM 20689 C C . ASP A 1 38 ? -2.337 -8.653 3.292 1.00 0.00 38 ASP A C 14
ATOM 20690 O O . ASP A 1 38 ? -2.147 -9.865 3.221 1.00 0.00 38 ASP A O 14
ATOM 20700 N N . ARG A 1 39 ? -3.531 -8.103 3.086 1.00 0.00 39 ARG A N 14
ATOM 20701 C CA . ARG A 1 39 ? -4.692 -8.920 2.749 1.00 0.00 39 ARG A CA 14
ATOM 20702 C C . ARG A 1 39 ? -4.552 -9.467 1.329 1.00 0.00 39 ARG A C 14
ATOM 20703 O O . ARG A 1 39 ? -5.271 -10.375 0.924 1.00 0.00 39 ARG A O 14
ATOM 20724 N N . LEU A 1 40 ? -3.609 -8.905 0.581 1.00 0.00 40 LEU A N 14
ATOM 20725 C CA . LEU A 1 40 ? -3.367 -9.313 -0.792 1.00 0.00 40 LEU A CA 14
ATOM 20726 C C . LEU A 1 40 ? -2.460 -10.538 -0.836 1.00 0.00 40 LEU A C 14
ATOM 20727 O O . LEU A 1 40 ? -2.448 -11.279 -1.821 1.00 0.00 40 LEU A O 14
ATOM 20743 N N . ILE A 1 41 ? -1.711 -10.745 0.245 1.00 0.00 41 ILE A N 14
ATOM 20744 C CA . ILE A 1 41 ? -0.756 -11.840 0.321 1.00 0.00 41 ILE A CA 14
ATOM 20745 C C . ILE A 1 41 ? -1.481 -13.176 0.401 1.00 0.00 41 ILE A C 14
ATOM 20746 O O . ILE A 1 41 ? -2.257 -13.423 1.324 1.00 0.00 41 ILE A O 14
ATOM 20762 N N . GLY A 1 42 ? -1.239 -14.028 -0.586 1.00 0.00 42 GLY A N 14
ATOM 20763 C CA . GLY A 1 42 ? -1.839 -15.344 -0.587 1.00 0.00 42 GLY A CA 14
ATOM 20764 C C . GLY A 1 42 ? -3.102 -15.407 -1.419 1.00 0.00 42 GLY A C 14
ATOM 20765 O O . GLY A 1 42 ? -3.847 -16.385 -1.354 1.00 0.00 42 GLY A O 14
ATOM 20769 N N . ARG A 1 43 ? -3.360 -14.359 -2.191 1.00 0.00 43 ARG A N 14
ATOM 20770 C CA . ARG A 1 43 ? -4.521 -14.339 -3.063 1.00 0.00 43 ARG A CA 14
ATOM 20771 C C . ARG A 1 43 ? -4.096 -14.451 -4.519 1.00 0.00 43 ARG A C 14
ATOM 20772 O O . ARG A 1 43 ? -2.902 -14.457 -4.833 1.00 0.00 43 ARG A O 14
ATOM 20793 N N . LYS A 1 44 ? -5.079 -14.532 -5.402 1.00 0.00 44 LYS A N 14
ATOM 20794 C CA . LYS A 1 44 ? -4.833 -14.658 -6.823 1.00 0.00 44 LYS A CA 14
ATOM 20795 C C . LYS A 1 44 ? -4.967 -13.303 -7.514 1.00 0.00 44 LYS A C 14
ATOM 20796 O O . LYS A 1 44 ? -5.770 -12.460 -7.102 1.00 0.00 44 LYS A O 14
ATOM 20815 N N . GLY A 1 45 ? -4.171 -13.101 -8.547 1.00 0.00 45 GLY A N 14
ATOM 20816 C CA . GLY A 1 45 ? -4.285 -11.921 -9.370 1.00 0.00 45 GLY A CA 14
ATOM 20817 C C . GLY A 1 45 ? -4.267 -12.291 -10.835 1.00 0.00 45 GLY A C 14
ATOM 20818 O O . GLY A 1 45 ? -4.030 -13.448 -11.184 1.00 0.00 45 GLY A O 14
ATOM 20822 N N . VAL A 1 46 ? -4.512 -11.325 -11.692 1.00 0.00 46 VAL A N 14
ATOM 20823 C CA . VAL A 1 46 ? -4.547 -11.575 -13.124 1.00 0.00 46 VAL A CA 14
ATOM 20824 C C . VAL A 1 46 ? -3.533 -10.684 -13.842 1.00 0.00 46 VAL A C 14
ATOM 20825 O O . VAL A 1 46 ? -3.317 -9.535 -13.451 1.00 0.00 46 VAL A O 14
ATOM 20838 N N . VAL A 1 47 ? -2.913 -11.222 -14.883 1.00 0.00 47 VAL A N 14
ATOM 20839 C CA . VAL A 1 47 ? -1.893 -10.500 -15.635 1.00 0.00 47 VAL A CA 14
ATOM 20840 C C . VAL A 1 47 ? -2.528 -9.605 -16.692 1.00 0.00 47 VAL A C 14
ATOM 20841 O O . VAL A 1 47 ? -3.230 -10.080 -17.585 1.00 0.00 47 VAL A O 14
ATOM 20854 N N . MET A 1 48 ? -2.286 -8.308 -16.577 1.00 0.00 48 MET A N 14
ATOM 20855 C CA . MET A 1 48 ? -2.820 -7.340 -17.525 1.00 0.00 48 MET A CA 14
ATOM 20856 C C . MET A 1 48 ? -1.782 -7.034 -18.599 1.00 0.00 48 MET A C 14
ATOM 20857 O O . MET A 1 48 ? -2.118 -6.794 -19.758 1.00 0.00 48 MET A O 14
ATOM 20871 N N . GLU A 1 49 ? -0.517 -7.052 -18.203 1.00 0.00 49 GLU A N 14
ATOM 20872 C CA . GLU A 1 49 ? 0.583 -6.859 -19.137 1.00 0.00 49 GLU A CA 14
ATOM 20873 C C . GLU A 1 49 ? 1.621 -7.954 -18.925 1.00 0.00 49 GLU A C 14
ATOM 20874 O O . GLU A 1 49 ? 1.940 -8.281 -17.781 1.00 0.00 49 GLU A O 14
ATOM 20887 N N . ALA A 1 50 ? 2.138 -8.503 -20.023 1.00 0.00 50 ALA A N 14
ATOM 20888 C CA . ALA A 1 50 ? 3.068 -9.629 -19.971 1.00 0.00 50 ALA A CA 14
ATOM 20889 C C . ALA A 1 50 ? 4.249 -9.355 -19.043 1.00 0.00 50 ALA A C 14
ATOM 20890 O O . ALA A 1 50 ? 4.826 -8.264 -19.051 1.00 0.00 50 ALA A O 14
ATOM 20897 N N . ILE A 1 51 ? 4.600 -10.356 -18.249 1.00 0.00 51 ILE A N 14
ATOM 20898 C CA . ILE A 1 51 ? 5.677 -10.229 -17.283 1.00 0.00 51 ILE A CA 14
ATOM 20899 C C . ILE A 1 51 ? 6.824 -11.163 -17.647 1.00 0.00 51 ILE A C 14
ATOM 20900 O O . ILE A 1 51 ? 6.603 -12.333 -17.954 1.00 0.00 51 ILE A O 14
ATOM 20916 N N . SER A 1 52 ? 8.041 -10.642 -17.627 1.00 0.00 52 SER A N 14
ATOM 20917 C CA . SER A 1 52 ? 9.215 -11.453 -17.877 1.00 0.00 52 SER A CA 14
ATOM 20918 C C . SER A 1 52 ? 10.278 -11.190 -16.818 1.00 0.00 52 SER A C 14
ATOM 20919 O O . SER A 1 52 ? 10.229 -10.176 -16.120 1.00 0.00 52 SER A O 14
ATOM 20927 N N . PRO A 1 53 ? 11.237 -12.116 -16.673 1.00 0.00 53 PRO A N 14
ATOM 20928 C CA . PRO A 1 53 ? 12.372 -11.954 -15.759 1.00 0.00 53 PRO A CA 14
ATOM 20929 C C . PRO A 1 53 ? 13.177 -10.689 -16.051 1.00 0.00 53 PRO A C 14
ATOM 20930 O O . PRO A 1 53 ? 13.856 -10.158 -15.171 1.00 0.00 53 PRO A O 14
ATOM 20941 N N . GLN A 1 54 ? 13.101 -10.217 -17.291 1.00 0.00 54 GLN A N 14
ATOM 20942 C CA . GLN A 1 54 ? 13.797 -9.001 -17.685 1.00 0.00 54 GLN A CA 14
ATOM 20943 C C . GLN A 1 54 ? 12.891 -7.785 -17.534 1.00 0.00 54 GLN A C 14
ATOM 20944 O O . GLN A 1 54 ? 13.222 -6.842 -16.817 1.00 0.00 54 GLN A O 14
ATOM 20958 N N . ASN A 1 55 ? 11.749 -7.807 -18.209 1.00 0.00 55 ASN A N 14
ATOM 20959 C CA . ASN A 1 55 ? 10.817 -6.690 -18.152 1.00 0.00 55 ASN A CA 14
ATOM 20960 C C . ASN A 1 55 ? 9.621 -7.043 -17.282 1.00 0.00 55 ASN A C 14
ATOM 20961 O O . ASN A 1 55 ? 8.879 -7.983 -17.581 1.00 0.00 55 ASN A O 14
ATOM 20972 N N . SER A 1 56 ? 9.451 -6.294 -16.204 1.00 0.00 56 SER A N 14
ATOM 20973 C CA . SER A 1 56 ? 8.333 -6.499 -15.295 1.00 0.00 56 SER A CA 14
ATOM 20974 C C . SER A 1 56 ? 7.019 -6.137 -15.987 1.00 0.00 56 SER A C 14
ATOM 20975 O O . SER A 1 56 ? 7.020 -5.417 -16.987 1.00 0.00 56 SER A O 14
ATOM 20983 N N . GLY A 1 57 ? 5.903 -6.620 -15.460 1.00 0.00 57 GLY A N 14
ATOM 20984 C CA . GLY A 1 57 ? 4.622 -6.364 -16.092 1.00 0.00 57 GLY A CA 14
ATOM 20985 C C . GLY A 1 57 ? 3.595 -5.832 -15.119 1.00 0.00 57 GLY A C 14
ATOM 20986 O O . GLY A 1 57 ? 3.932 -5.456 -13.994 1.00 0.00 57 GLY A O 14
ATOM 20990 N N . LEU A 1 58 ? 2.340 -5.819 -15.543 1.00 0.00 58 LEU A N 14
ATOM 20991 C CA . LEU A 1 58 ? 1.262 -5.276 -14.733 1.00 0.00 58 LEU A CA 14
ATOM 20992 C C . LEU A 1 58 ? 0.227 -6.345 -14.416 1.00 0.00 58 LEU A C 14
ATOM 20993 O O . LEU A 1 58 ? -0.138 -7.146 -15.279 1.00 0.00 58 LEU A O 14
ATOM 21009 N N . VAL A 1 59 ? -0.248 -6.349 -13.182 1.00 0.00 59 VAL A N 14
ATOM 21010 C CA . VAL A 1 59 ? -1.280 -7.284 -12.757 1.00 0.00 59 VAL A CA 14
ATOM 21011 C C . VAL A 1 59 ? -2.413 -6.548 -12.061 1.00 0.00 59 VAL A C 14
ATOM 21012 O O . VAL A 1 59 ? -2.207 -5.484 -11.472 1.00 0.00 59 VAL A O 14
ATOM 21025 N N . LYS A 1 60 ? -3.610 -7.104 -12.143 1.00 0.00 60 LYS A N 14
ATOM 21026 C CA . LYS A 1 60 ? -4.758 -6.532 -11.463 1.00 0.00 60 LYS A CA 14
ATOM 21027 C C . LYS A 1 60 ? -4.991 -7.273 -10.158 1.00 0.00 60 LYS A C 14
ATOM 21028 O O . LYS A 1 60 ? -5.273 -8.470 -10.155 1.00 0.00 60 LYS A O 14
ATOM 21047 N N . VAL A 1 61 ? -4.863 -6.558 -9.060 1.00 0.00 61 VAL A N 14
ATOM 21048 C CA . VAL A 1 61 ? -4.996 -7.148 -7.738 1.00 0.00 61 VAL A CA 14
ATOM 21049 C C . VAL A 1 61 ? -5.907 -6.290 -6.874 1.00 0.00 61 VAL A C 14
ATOM 21050 O O . VAL A 1 61 ? -5.634 -5.105 -6.661 1.00 0.00 61 VAL A O 14
ATOM 21063 N N . ASP A 1 62 ? -7.009 -6.891 -6.429 1.00 0.00 62 ASP A N 14
ATOM 21064 C CA . ASP A 1 62 ? -7.972 -6.245 -5.533 1.00 0.00 62 ASP A CA 14
ATOM 21065 C C . ASP A 1 62 ? -8.731 -5.134 -6.254 1.00 0.00 62 ASP A C 14
ATOM 21066 O O . ASP A 1 62 ? -9.480 -4.375 -5.644 1.00 0.00 62 ASP A O 14
ATOM 21076 N N . GLY A 1 63 ? -8.546 -5.060 -7.563 1.00 0.00 63 GLY A N 14
ATOM 21077 C CA . GLY A 1 63 ? -9.221 -4.053 -8.351 1.00 0.00 63 GLY A CA 14
ATOM 21078 C C . GLY A 1 63 ? -8.261 -3.027 -8.907 1.00 0.00 63 GLY A C 14
ATOM 21079 O O . GLY A 1 63 ? -8.568 -2.343 -9.885 1.00 0.00 63 GLY A O 14
ATOM 21083 N N . GLU A 1 64 ? -7.095 -2.923 -8.289 1.00 0.00 64 GLU A N 14
ATOM 21084 C CA . GLU A 1 64 ? -6.083 -1.975 -8.719 1.00 0.00 64 GLU A CA 14
ATOM 21085 C C . GLU A 1 64 ? -5.042 -2.664 -9.588 1.00 0.00 64 GLU A C 14
ATOM 21086 O O . GLU A 1 64 ? -4.856 -3.876 -9.510 1.00 0.00 64 GLU A O 14
ATOM 21099 N N . THR A 1 65 ? -4.381 -1.888 -10.427 1.00 0.00 65 THR A N 14
ATOM 21100 C CA . THR A 1 65 ? -3.344 -2.419 -11.289 1.00 0.00 65 THR A CA 14
ATOM 21101 C C . THR A 1 65 ? -1.972 -2.098 -10.711 1.00 0.00 65 THR A C 14
ATOM 21102 O O . THR A 1 65 ? -1.616 -0.933 -10.543 1.00 0.00 65 THR A O 14
ATOM 21113 N N . TRP A 1 66 ? -1.217 -3.130 -10.396 1.00 0.00 66 TRP A N 14
ATOM 21114 C CA . TRP A 1 66 ? 0.091 -2.963 -9.787 1.00 0.00 66 TRP A CA 14
ATOM 21115 C C . TRP A 1 66 ? 1.166 -3.537 -10.690 1.00 0.00 66 TRP A C 14
ATOM 21116 O O . TRP A 1 66 ? 0.868 -4.285 -11.623 1.00 0.00 66 TRP A O 14
ATOM 21137 N N . ARG A 1 67 ? 2.413 -3.192 -10.411 1.00 0.00 67 ARG A N 14
ATOM 21138 C CA . ARG A 1 67 ? 3.531 -3.758 -11.138 1.00 0.00 67 ARG A CA 14
ATOM 21139 C C . ARG A 1 67 ? 3.928 -5.060 -10.474 1.00 0.00 67 ARG A C 14
ATOM 21140 O O . ARG A 1 67 ? 3.841 -5.195 -9.253 1.00 0.00 67 ARG A O 14
ATOM 21161 N N . ALA A 1 68 ? 4.369 -6.001 -11.267 1.00 0.00 68 ALA A N 14
ATOM 21162 C CA . ALA A 1 68 ? 4.698 -7.315 -10.755 1.00 0.00 68 ALA A CA 14
ATOM 21163 C C . ALA A 1 68 ? 6.018 -7.813 -11.309 1.00 0.00 68 ALA A C 14
ATOM 21164 O O . ALA A 1 68 ? 6.327 -7.621 -12.487 1.00 0.00 68 ALA A O 14
ATOM 21171 N N . THR A 1 69 ? 6.785 -8.451 -10.445 1.00 0.00 69 THR A N 14
ATOM 21172 C CA . THR A 1 69 ? 8.063 -9.028 -10.815 1.00 0.00 69 THR A CA 14
ATOM 21173 C C . THR A 1 69 ? 8.048 -10.533 -10.592 1.00 0.00 69 THR A C 14
ATOM 21174 O O . THR A 1 69 ? 7.622 -11.007 -9.537 1.00 0.00 69 THR A O 14
ATOM 21185 N N . SER A 1 70 ? 8.497 -11.277 -11.587 1.00 0.00 70 SER A N 14
ATOM 21186 C CA . SER A 1 70 ? 8.537 -12.721 -11.498 1.00 0.00 70 SER A CA 14
ATOM 21187 C C . SER A 1 70 ? 9.721 -13.252 -12.286 1.00 0.00 70 SER A C 14
ATOM 21188 O O . SER A 1 70 ? 10.114 -12.671 -13.297 1.00 0.00 70 SER A O 14
ATOM 21196 N N . GLY A 1 71 ? 10.290 -14.349 -11.813 1.00 0.00 71 GLY A N 14
ATOM 21197 C CA . GLY A 1 71 ? 11.342 -15.014 -12.549 1.00 0.00 71 GLY A CA 14
ATOM 21198 C C . GLY A 1 71 ? 10.774 -16.016 -13.527 1.00 0.00 71 GLY A C 14
ATOM 21199 O O . GLY A 1 71 ? 11.334 -17.094 -13.726 1.00 0.00 71 GLY A O 14
ATOM 21203 N N . THR A 1 72 ? 9.643 -15.663 -14.126 1.00 0.00 72 THR A N 14
ATOM 21204 C CA . THR A 1 72 ? 8.959 -16.543 -15.058 1.00 0.00 72 THR A CA 14
ATOM 21205 C C . THR A 1 72 ? 8.334 -15.727 -16.180 1.00 0.00 72 THR A C 14
ATOM 21206 O O . THR A 1 72 ? 8.174 -14.512 -16.056 1.00 0.00 72 THR A O 14
ATOM 21217 N N . VAL A 1 73 ? 7.986 -16.387 -17.271 1.00 0.00 73 VAL A N 14
ATOM 21218 C CA . VAL A 1 73 ? 7.299 -15.726 -18.366 1.00 0.00 73 VAL A CA 14
ATOM 21219 C C . VAL A 1 73 ? 5.786 -15.835 -18.177 1.00 0.00 73 VAL A C 14
ATOM 21220 O O . VAL A 1 73 ? 5.201 -16.910 -18.290 1.00 0.00 73 VAL A O 14
ATOM 21233 N N . LEU A 1 74 ? 5.162 -14.718 -17.846 1.00 0.00 74 LEU A N 14
ATOM 21234 C CA . LEU A 1 74 ? 3.733 -14.697 -17.572 1.00 0.00 74 LEU A CA 14
ATOM 21235 C C . LEU A 1 74 ? 2.985 -14.025 -18.711 1.00 0.00 74 LEU A C 14
ATOM 21236 O O . LEU A 1 74 ? 3.252 -12.868 -19.051 1.00 0.00 74 LEU A O 14
ATOM 21252 N N . ASP A 1 75 ? 2.052 -14.756 -19.295 1.00 0.00 75 ASP A N 14
ATOM 21253 C CA . ASP A 1 75 ? 1.288 -14.257 -20.429 1.00 0.00 75 ASP A CA 14
ATOM 21254 C C . ASP A 1 75 ? 0.126 -13.391 -19.973 1.00 0.00 75 ASP A C 14
ATOM 21255 O O . ASP A 1 75 ? -0.256 -13.398 -18.801 1.00 0.00 75 ASP A O 14
ATOM 21265 N N . VAL A 1 76 ? -0.446 -12.658 -20.913 1.00 0.00 76 VAL A N 14
ATOM 21266 C CA . VAL A 1 76 ? -1.558 -11.774 -20.618 1.00 0.00 76 VAL A CA 14
ATOM 21267 C C . VAL A 1 76 ? -2.827 -12.585 -20.385 1.00 0.00 76 VAL A C 14
ATOM 21268 O O . VAL A 1 76 ? -3.131 -13.508 -21.146 1.00 0.00 76 VAL A O 14
ATOM 21281 N N . GLY A 1 77 ? -3.552 -12.253 -19.328 1.00 0.00 77 GLY A N 14
ATOM 21282 C CA . GLY A 1 77 ? -4.792 -12.940 -19.036 1.00 0.00 77 GLY A CA 14
ATOM 21283 C C . GLY A 1 77 ? -4.609 -14.082 -18.063 1.00 0.00 77 GLY A C 14
ATOM 21284 O O . GLY A 1 77 ? -5.587 -14.629 -17.553 1.00 0.00 77 GLY A O 14
ATOM 21288 N N . GLU A 1 78 ? -3.360 -14.445 -17.804 1.00 0.00 78 GLU A N 14
ATOM 21289 C CA . GLU A 1 78 ? -3.057 -15.526 -16.893 1.00 0.00 78 GLU A CA 14
ATOM 21290 C C . GLU A 1 78 ? -3.353 -15.144 -15.455 1.00 0.00 78 GLU A C 14
ATOM 21291 O O . GLU A 1 78 ? -3.608 -13.977 -15.141 1.00 0.00 78 GLU A O 14
ATOM 21304 N N . GLU A 1 79 ? -3.286 -16.135 -14.587 1.00 0.00 79 GLU A N 14
ATOM 21305 C CA . GLU A 1 79 ? -3.583 -15.940 -13.178 1.00 0.00 79 GLU A CA 14
ATOM 21306 C C . GLU A 1 79 ? -2.336 -16.203 -12.348 1.00 0.00 79 GLU A C 14
ATOM 21307 O O . GLU A 1 79 ? -1.682 -17.238 -12.498 1.00 0.00 79 GLU A O 14
ATOM 21320 N N . VAL A 1 80 ? -1.998 -15.259 -11.483 1.00 0.00 80 VAL A N 14
ATOM 21321 C CA . VAL A 1 80 ? -0.779 -15.363 -10.691 1.00 0.00 80 VAL A CA 14
ATOM 21322 C C . VAL A 1 80 ? -1.073 -15.333 -9.196 1.00 0.00 80 VAL A C 14
ATOM 21323 O O . VAL A 1 80 ? -2.050 -14.733 -8.755 1.00 0.00 80 VAL A O 14
ATOM 21336 N N . SER A 1 81 ? -0.232 -16.008 -8.429 1.00 0.00 81 SER A N 14
ATOM 21337 C CA . SER A 1 81 ? -0.359 -16.029 -6.984 1.00 0.00 81 SER A CA 14
ATOM 21338 C C . SER A 1 81 ? 0.554 -14.974 -6.364 1.00 0.00 81 SER A C 14
ATOM 21339 O O . SER A 1 81 ? 1.764 -14.978 -6.599 1.00 0.00 81 SER A O 14
ATOM 21347 N N . VAL A 1 82 ? -0.025 -14.069 -5.588 1.00 0.00 82 VAL A N 14
ATOM 21348 C CA . VAL A 1 82 ? 0.753 -13.026 -4.932 1.00 0.00 82 VAL A CA 14
ATOM 21349 C C . VAL A 1 82 ? 1.346 -13.563 -3.633 1.00 0.00 82 VAL A C 14
ATOM 21350 O O . VAL A 1 82 ? 0.615 -13.891 -2.697 1.00 0.00 82 VAL A O 14
ATOM 21363 N N . LYS A 1 83 ? 2.666 -13.673 -3.583 1.00 0.00 83 LYS A N 14
ATOM 21364 C CA . LYS A 1 83 ? 3.333 -14.258 -2.441 1.00 0.00 83 LYS A CA 14
ATOM 21365 C C . LYS A 1 83 ? 3.944 -13.207 -1.518 1.00 0.00 83 LYS A C 14
ATOM 21366 O O . LYS A 1 83 ? 3.916 -13.361 -0.298 1.00 0.00 83 LYS A O 14
ATOM 21385 N N . ALA A 1 84 ? 4.489 -12.139 -2.091 1.00 0.00 84 ALA A N 14
ATOM 21386 C CA . ALA A 1 84 ? 5.154 -11.114 -1.293 1.00 0.00 84 ALA A CA 14
ATOM 21387 C C . ALA A 1 84 ? 5.119 -9.757 -1.986 1.00 0.00 84 ALA A C 14
ATOM 21388 O O . ALA A 1 84 ? 4.835 -9.662 -3.180 1.00 0.00 84 ALA A O 14
ATOM 21395 N N . ILE A 1 85 ? 5.384 -8.712 -1.217 1.00 0.00 85 ILE A N 14
ATOM 21396 C CA . ILE A 1 85 ? 5.477 -7.360 -1.745 1.00 0.00 85 ILE A CA 14
ATOM 21397 C C . ILE A 1 85 ? 6.941 -6.927 -1.764 1.00 0.00 85 ILE A C 14
ATOM 21398 O O . ILE A 1 85 ? 7.666 -7.132 -0.787 1.00 0.00 85 ILE A O 14
ATOM 21414 N N . GLU A 1 86 ? 7.381 -6.337 -2.864 1.00 0.00 86 GLU A N 14
ATOM 21415 C CA . GLU A 1 86 ? 8.749 -5.862 -2.963 1.00 0.00 86 GLU A CA 14
ATOM 21416 C C . GLU A 1 86 ? 8.772 -4.402 -3.400 1.00 0.00 86 GLU A C 14
ATOM 21417 O O . GLU A 1 86 ? 8.739 -4.096 -4.593 1.00 0.00 86 GLU A O 14
ATOM 21430 N N . GLY A 1 87 ? 8.813 -3.508 -2.421 1.00 0.00 87 GLY A N 14
ATOM 21431 C CA . GLY A 1 87 ? 8.819 -2.088 -2.706 1.00 0.00 87 GLY A CA 14
ATOM 21432 C C . GLY A 1 87 ? 7.547 -1.634 -3.388 1.00 0.00 87 GLY A C 14
ATOM 21433 O O . GLY A 1 87 ? 6.465 -1.711 -2.809 1.00 0.00 87 GLY A O 14
ATOM 21437 N N . VAL A 1 88 ? 7.681 -1.171 -4.620 1.00 0.00 88 VAL A N 14
ATOM 21438 C CA . VAL A 1 88 ? 6.535 -0.722 -5.404 1.00 0.00 88 VAL A CA 14
ATOM 21439 C C . VAL A 1 88 ? 6.079 -1.811 -6.374 1.00 0.00 88 VAL A C 14
ATOM 21440 O O . VAL A 1 88 ? 5.264 -1.565 -7.263 1.00 0.00 88 VAL A O 14
ATOM 21453 N N . LYS A 1 89 ? 6.611 -3.011 -6.193 1.00 0.00 89 LYS A N 14
ATOM 21454 C CA . LYS A 1 89 ? 6.313 -4.132 -7.070 1.00 0.00 89 LYS A CA 14
ATOM 21455 C C . LYS A 1 89 ? 5.715 -5.283 -6.271 1.00 0.00 89 LYS A C 14
ATOM 21456 O O . LYS A 1 89 ? 5.923 -5.382 -5.060 1.00 0.00 89 LYS A O 14
ATOM 21475 N N . LEU A 1 90 ? 4.977 -6.150 -6.940 1.00 0.00 90 LEU A N 14
ATOM 21476 C CA . LEU A 1 90 ? 4.457 -7.347 -6.301 1.00 0.00 90 LEU A CA 14
ATOM 21477 C C . LEU A 1 90 ? 5.254 -8.565 -6.746 1.00 0.00 90 LEU A C 14
ATOM 21478 O O . LEU A 1 90 ? 5.667 -8.662 -7.905 1.00 0.00 90 LEU A O 14
ATOM 21494 N N . VAL A 1 91 ? 5.467 -9.488 -5.828 1.00 0.00 91 VAL A N 14
ATOM 21495 C CA . VAL A 1 91 ? 6.154 -10.730 -6.137 1.00 0.00 91 VAL A CA 14
ATOM 21496 C C . VAL A 1 91 ? 5.127 -11.818 -6.412 1.00 0.00 91 VAL A C 14
ATOM 21497 O O . VAL A 1 91 ? 4.476 -12.322 -5.489 1.00 0.00 91 VAL A O 14
ATOM 21510 N N . VAL A 1 92 ? 4.964 -12.157 -7.680 1.00 0.00 92 VAL A N 14
ATOM 21511 C CA . VAL A 1 92 ? 3.936 -13.097 -8.086 1.00 0.00 92 VAL A CA 14
ATOM 21512 C C . VAL A 1 92 ? 4.522 -14.253 -8.885 1.00 0.00 92 VAL A C 14
ATOM 21513 O O . VAL A 1 92 ? 5.574 -14.123 -9.516 1.00 0.00 92 VAL A O 14
ATOM 21526 N N . GLU A 1 93 ? 3.836 -15.382 -8.849 1.00 0.00 93 GLU A N 14
ATOM 21527 C CA . GLU A 1 93 ? 4.214 -16.540 -9.646 1.00 0.00 93 GLU A CA 14
ATOM 21528 C C . GLU A 1 93 ? 2.971 -17.120 -10.300 1.00 0.00 93 GLU A C 14
ATOM 21529 O O . GLU A 1 93 ? 1.856 -16.780 -9.915 1.00 0.00 93 GLU A O 14
ATOM 21542 N N . LYS A 1 94 ? 3.155 -17.990 -11.276 1.00 0.00 94 LYS A N 14
ATOM 21543 C CA . LYS A 1 94 ? 2.028 -18.548 -12.014 1.00 0.00 94 LYS A CA 14
ATOM 21544 C C . LYS A 1 94 ? 1.216 -19.494 -11.127 1.00 0.00 94 LYS A C 14
ATOM 21545 O O . LYS A 1 94 ? 1.765 -20.150 -10.241 1.00 0.00 94 LYS A O 14
ATOM 21564 N N . LEU A 1 95 ? -0.096 -19.537 -11.355 1.00 0.00 95 LEU A N 14
ATOM 21565 C CA . LEU A 1 95 ? -0.953 -20.541 -10.733 1.00 0.00 95 LEU A CA 14
ATOM 21566 C C . LEU A 1 95 ? -0.633 -21.927 -11.283 1.00 0.00 95 LEU A C 14
ATOM 21567 O O . LEU A 1 95 ? 0.253 -22.077 -12.128 1.00 0.00 95 LEU A O 14
ATOM 21583 N N . GLU A 1 96 ? -1.366 -22.930 -10.807 1.00 0.00 96 GLU A N 14
ATOM 21584 C CA . GLU A 1 96 ? -1.118 -24.320 -11.171 1.00 0.00 96 GLU A CA 14
ATOM 21585 C C . GLU A 1 96 ? 0.244 -24.751 -10.632 1.00 0.00 96 GLU A C 14
ATOM 21586 O O . GLU A 1 96 ? 1.177 -25.037 -11.385 1.00 0.00 96 GLU A O 14
ATOM 21599 N N . GLU A 1 97 ? 0.366 -24.751 -9.314 1.00 0.00 97 GLU A N 14
ATOM 21600 C CA . GLU A 1 97 ? 1.589 -25.185 -8.673 1.00 0.00 97 GLU A CA 14
ATOM 21601 C C . GLU A 1 97 ? 1.641 -26.710 -8.638 1.00 0.00 97 GLU A C 14
ATOM 21602 O O . GLU A 1 97 ? 1.076 -27.356 -7.752 1.00 0.00 97 GLU A O 14
ATOM 21615 N N . GLN A 1 98 ? 2.295 -27.275 -9.643 1.00 0.00 98 GLN A N 14
ATOM 21616 C CA . GLN A 1 98 ? 2.355 -28.717 -9.807 1.00 0.00 98 GLN A CA 14
ATOM 21617 C C . GLN A 1 98 ? 3.275 -29.353 -8.776 1.00 0.00 98 GLN A C 14
ATOM 21618 O O . GLN A 1 98 ? 4.414 -28.917 -8.597 1.00 0.00 98 GLN A O 14
ATOM 21632 N N . LYS A 1 99 ? 2.761 -30.383 -8.108 1.00 0.00 99 LYS A N 14
ATOM 21633 C CA . LYS A 1 99 ? 3.507 -31.131 -7.106 1.00 0.00 99 LYS A CA 14
ATOM 21634 C C . LYS A 1 99 ? 4.017 -30.216 -6.001 1.00 0.00 99 LYS A C 14
ATOM 21635 O O . LYS A 1 99 ? 5.223 -30.036 -5.824 1.00 0.00 99 LYS A O 14
ATOM 21654 N N . GLY A 1 100 ? 3.084 -29.609 -5.280 1.00 0.00 100 GLY A N 14
ATOM 21655 C CA . GLY A 1 100 ? 3.441 -28.819 -4.123 1.00 0.00 100 GLY A CA 14
ATOM 21656 C C . GLY A 1 100 ? 3.745 -29.704 -2.937 1.00 0.00 100 GLY A C 14
ATOM 21657 O O . GLY A 1 100 ? 2.900 -29.885 -2.058 1.00 0.00 100 GLY A O 14
ATOM 21661 N N . SER A 1 101 ? 4.949 -30.262 -2.934 1.00 0.00 101 SER A N 14
ATOM 21662 C CA . SER A 1 101 ? 5.361 -31.238 -1.937 1.00 0.00 101 SER A CA 14
ATOM 21663 C C . SER A 1 101 ? 4.488 -32.485 -2.062 1.00 0.00 101 SER A C 14
ATOM 21664 O O . SER A 1 101 ? 4.756 -33.300 -2.972 1.00 0.00 101 SER A O 14
ATOM 21673 N N . MET A 1 1 ? 11.089 -63.371 67.128 1.00 0.00 1 MET A N 15
ATOM 21674 C CA . MET A 1 1 ? 10.192 -62.213 66.927 1.00 0.00 1 MET A CA 15
ATOM 21675 C C . MET A 1 1 ? 10.975 -61.031 66.380 1.00 0.00 1 MET A C 15
ATOM 21676 O O . MET A 1 1 ? 12.208 -61.066 66.330 1.00 0.00 1 MET A O 15
ATOM 21690 N N . GLY A 1 2 ? 10.260 -59.993 65.967 1.00 0.00 2 GLY A N 15
ATOM 21691 C CA . GLY A 1 2 ? 10.909 -58.822 65.416 1.00 0.00 2 GLY A CA 15
ATOM 21692 C C . GLY A 1 2 ? 10.075 -57.572 65.579 1.00 0.00 2 GLY A C 15
ATOM 21693 O O . GLY A 1 2 ? 8.950 -57.497 65.082 1.00 0.00 2 GLY A O 15
ATOM 21697 N N . SER A 1 3 ? 10.623 -56.596 66.285 1.00 0.00 3 SER A N 15
ATOM 21698 C CA . SER A 1 3 ? 9.959 -55.320 66.485 1.00 0.00 3 SER A CA 15
ATOM 21699 C C . SER A 1 3 ? 10.307 -54.367 65.344 1.00 0.00 3 SER A C 15
ATOM 21700 O O . SER A 1 3 ? 11.315 -54.545 64.662 1.00 0.00 3 SER A O 15
ATOM 21708 N N . SER A 1 4 ? 9.467 -53.364 65.133 1.00 0.00 4 SER A N 15
ATOM 21709 C CA . SER A 1 4 ? 9.671 -52.409 64.056 1.00 0.00 4 SER A CA 15
ATOM 21710 C C . SER A 1 4 ? 10.839 -51.473 64.355 1.00 0.00 4 SER A C 15
ATOM 21711 O O . SER A 1 4 ? 10.830 -50.745 65.347 1.00 0.00 4 SER A O 15
ATOM 21719 N N . HIS A 1 5 ? 11.850 -51.509 63.500 1.00 0.00 5 HIS A N 15
ATOM 21720 C CA . HIS A 1 5 ? 13.008 -50.639 63.656 1.00 0.00 5 HIS A CA 15
ATOM 21721 C C . HIS A 1 5 ? 12.969 -49.509 62.636 1.00 0.00 5 HIS A C 15
ATOM 21722 O O . HIS A 1 5 ? 12.791 -48.346 62.991 1.00 0.00 5 HIS A O 15
ATOM 21737 N N . HIS A 1 6 ? 13.119 -49.858 61.365 1.00 0.00 6 HIS A N 15
ATOM 21738 C CA . HIS A 1 6 ? 13.131 -48.869 60.296 1.00 0.00 6 HIS A CA 15
ATOM 21739 C C . HIS A 1 6 ? 11.734 -48.682 59.705 1.00 0.00 6 HIS A C 15
ATOM 21740 O O . HIS A 1 6 ? 11.040 -49.654 59.406 1.00 0.00 6 HIS A O 15
ATOM 21755 N N . HIS A 1 7 ? 11.334 -47.428 59.552 1.00 0.00 7 HIS A N 15
ATOM 21756 C CA . HIS A 1 7 ? 10.076 -47.086 58.900 1.00 0.00 7 HIS A CA 15
ATOM 21757 C C . HIS A 1 7 ? 10.279 -45.909 57.962 1.00 0.00 7 HIS A C 15
ATOM 21758 O O . HIS A 1 7 ? 10.603 -44.806 58.401 1.00 0.00 7 HIS A O 15
ATOM 21773 N N . HIS A 1 8 ? 10.108 -46.147 56.670 1.00 0.00 8 HIS A N 15
ATOM 21774 C CA . HIS A 1 8 ? 10.233 -45.079 55.687 1.00 0.00 8 HIS A CA 15
ATOM 21775 C C . HIS A 1 8 ? 9.008 -44.177 55.737 1.00 0.00 8 HIS A C 15
ATOM 21776 O O . HIS A 1 8 ? 7.877 -44.658 55.803 1.00 0.00 8 HIS A O 15
ATOM 21791 N N . HIS A 1 9 ? 9.235 -42.875 55.712 1.00 0.00 9 HIS A N 15
ATOM 21792 C CA . HIS A 1 9 ? 8.140 -41.922 55.721 1.00 0.00 9 HIS A CA 15
ATOM 21793 C C . HIS A 1 9 ? 8.173 -41.074 54.461 1.00 0.00 9 HIS A C 15
ATOM 21794 O O . HIS A 1 9 ? 9.110 -40.307 54.236 1.00 0.00 9 HIS A O 15
ATOM 21809 N N . HIS A 1 10 ? 7.146 -41.224 53.645 1.00 0.00 10 HIS A N 15
ATOM 21810 C CA . HIS A 1 10 ? 7.013 -40.449 52.424 1.00 0.00 10 HIS A CA 15
ATOM 21811 C C . HIS A 1 10 ? 6.470 -39.063 52.753 1.00 0.00 10 HIS A C 15
ATOM 21812 O O . HIS A 1 10 ? 5.504 -38.929 53.504 1.00 0.00 10 HIS A O 15
ATOM 21827 N N . SER A 1 11 ? 7.102 -38.042 52.206 1.00 0.00 11 SER A N 15
ATOM 21828 C CA . SER A 1 11 ? 6.680 -36.677 52.439 1.00 0.00 11 SER A CA 15
ATOM 21829 C C . SER A 1 11 ? 6.288 -36.001 51.127 1.00 0.00 11 SER A C 15
ATOM 21830 O O . SER A 1 11 ? 6.883 -36.260 50.080 1.00 0.00 11 SER A O 15
ATOM 21838 N N . SER A 1 12 ? 5.278 -35.153 51.187 1.00 0.00 12 SER A N 15
ATOM 21839 C CA . SER A 1 12 ? 4.823 -34.424 50.017 1.00 0.00 12 SER A CA 15
ATOM 21840 C C . SER A 1 12 ? 5.309 -32.977 50.071 1.00 0.00 12 SER A C 15
ATOM 21841 O O . SER A 1 12 ? 4.883 -32.204 50.931 1.00 0.00 12 SER A O 15
ATOM 21849 N N . GLY A 1 13 ? 6.212 -32.624 49.167 1.00 0.00 13 GLY A N 15
ATOM 21850 C CA . GLY A 1 13 ? 6.772 -31.288 49.164 1.00 0.00 13 GLY A CA 15
ATOM 21851 C C . GLY A 1 13 ? 7.162 -30.824 47.778 1.00 0.00 13 GLY A C 15
ATOM 21852 O O . GLY A 1 13 ? 6.947 -31.541 46.797 1.00 0.00 13 GLY A O 15
ATOM 21856 N N . ARG A 1 14 ? 7.733 -29.622 47.713 1.00 0.00 14 ARG A N 15
ATOM 21857 C CA . ARG A 1 14 ? 8.165 -29.003 46.460 1.00 0.00 14 ARG A CA 15
ATOM 21858 C C . ARG A 1 14 ? 6.953 -28.633 45.607 1.00 0.00 14 ARG A C 15
ATOM 21859 O O . ARG A 1 14 ? 6.489 -29.420 44.780 1.00 0.00 14 ARG A O 15
ATOM 21880 N N . GLU A 1 15 ? 6.423 -27.438 45.846 1.00 0.00 15 GLU A N 15
ATOM 21881 C CA . GLU A 1 15 ? 5.274 -26.942 45.096 1.00 0.00 15 GLU A CA 15
ATOM 21882 C C . GLU A 1 15 ? 5.668 -25.779 44.196 1.00 0.00 15 GLU A C 15
ATOM 21883 O O . GLU A 1 15 ? 6.715 -25.150 44.388 1.00 0.00 15 GLU A O 15
ATOM 21896 N N . ASN A 1 16 ? 4.824 -25.510 43.211 1.00 0.00 16 ASN A N 15
ATOM 21897 C CA . ASN A 1 16 ? 4.956 -24.331 42.363 1.00 0.00 16 ASN A CA 15
ATOM 21898 C C . ASN A 1 16 ? 3.583 -23.957 41.829 1.00 0.00 16 ASN A C 15
ATOM 21899 O O . ASN A 1 16 ? 3.067 -24.598 40.915 1.00 0.00 16 ASN A O 15
ATOM 21910 N N . LEU A 1 17 ? 2.977 -22.948 42.431 1.00 0.00 17 LEU A N 15
ATOM 21911 C CA . LEU A 1 17 ? 1.594 -22.613 42.136 1.00 0.00 17 LEU A CA 15
ATOM 21912 C C . LEU A 1 17 ? 1.478 -21.266 41.440 1.00 0.00 17 LEU A C 15
ATOM 21913 O O . LEU A 1 17 ? 0.374 -20.769 41.226 1.00 0.00 17 LEU A O 15
ATOM 21929 N N . TYR A 1 18 ? 2.606 -20.675 41.082 1.00 0.00 18 TYR A N 15
ATOM 21930 C CA . TYR A 1 18 ? 2.584 -19.358 40.471 1.00 0.00 18 TYR A CA 15
ATOM 21931 C C . TYR A 1 18 ? 2.916 -19.440 38.987 1.00 0.00 18 TYR A C 15
ATOM 21932 O O . TYR A 1 18 ? 4.000 -19.887 38.597 1.00 0.00 18 TYR A O 15
ATOM 21950 N N . PHE A 1 19 ? 1.972 -19.005 38.171 1.00 0.00 19 PHE A N 15
ATOM 21951 C CA . PHE A 1 19 ? 2.153 -18.937 36.733 1.00 0.00 19 PHE A CA 15
ATOM 21952 C C . PHE A 1 19 ? 1.097 -18.019 36.138 1.00 0.00 19 PHE A C 15
ATOM 21953 O O . PHE A 1 19 ? -0.046 -18.423 35.921 1.00 0.00 19 PHE A O 15
ATOM 21970 N N . GLN A 1 20 ? 1.477 -16.777 35.903 1.00 0.00 20 GLN A N 15
ATOM 21971 C CA . GLN A 1 20 ? 0.546 -15.773 35.417 1.00 0.00 20 GLN A CA 15
ATOM 21972 C C . GLN A 1 20 ? 1.239 -14.855 34.420 1.00 0.00 20 GLN A C 15
ATOM 21973 O O . GLN A 1 20 ? 2.397 -14.480 34.617 1.00 0.00 20 GLN A O 15
ATOM 21987 N N . GLY A 1 21 ? 0.538 -14.514 33.349 1.00 0.00 21 GLY A N 15
ATOM 21988 C CA . GLY A 1 21 ? 1.099 -13.641 32.340 1.00 0.00 21 GLY A CA 15
ATOM 21989 C C . GLY A 1 21 ? 0.109 -13.332 31.239 1.00 0.00 21 GLY A C 15
ATOM 21990 O O . GLY A 1 21 ? -0.474 -14.242 30.648 1.00 0.00 21 GLY A O 15
ATOM 21994 N N . HIS A 1 22 ? -0.096 -12.051 30.978 1.00 0.00 22 HIS A N 15
ATOM 21995 C CA . HIS A 1 22 ? -0.990 -11.616 29.914 1.00 0.00 22 HIS A CA 15
ATOM 21996 C C . HIS A 1 22 ? -0.670 -10.177 29.538 1.00 0.00 22 HIS A C 15
ATOM 21997 O O . HIS A 1 22 ? -0.511 -9.325 30.416 1.00 0.00 22 HIS A O 15
ATOM 22012 N N . MET A 1 23 ? -0.569 -9.914 28.244 1.00 0.00 23 MET A N 15
ATOM 22013 C CA . MET A 1 23 ? -0.276 -8.577 27.748 1.00 0.00 23 MET A CA 15
ATOM 22014 C C . MET A 1 23 ? -0.515 -8.511 26.247 1.00 0.00 23 MET A C 15
ATOM 22015 O O . MET A 1 23 ? 0.327 -8.931 25.453 1.00 0.00 23 MET A O 15
ATOM 22029 N N . ALA A 1 24 ? -1.679 -8.011 25.868 1.00 0.00 24 ALA A N 15
ATOM 22030 C CA . ALA A 1 24 ? -2.038 -7.887 24.463 1.00 0.00 24 ALA A CA 15
ATOM 22031 C C . ALA A 1 24 ? -2.329 -6.433 24.121 1.00 0.00 24 ALA A C 15
ATOM 22032 O O . ALA A 1 24 ? -3.353 -5.883 24.530 1.00 0.00 24 ALA A O 15
ATOM 22039 N N . ALA A 1 25 ? -1.418 -5.807 23.391 1.00 0.00 25 ALA A N 15
ATOM 22040 C CA . ALA A 1 25 ? -1.566 -4.404 23.039 1.00 0.00 25 ALA A CA 15
ATOM 22041 C C . ALA A 1 25 ? -1.022 -4.122 21.642 1.00 0.00 25 ALA A C 15
ATOM 22042 O O . ALA A 1 25 ? 0.146 -4.379 21.357 1.00 0.00 25 ALA A O 15
ATOM 22049 N N . ARG A 1 26 ? -1.880 -3.602 20.776 1.00 0.00 26 ARG A N 15
ATOM 22050 C CA . ARG A 1 26 ? -1.471 -3.186 19.441 1.00 0.00 26 ARG A CA 15
ATOM 22051 C C . ARG A 1 26 ? -1.533 -1.671 19.322 1.00 0.00 26 ARG A C 15
ATOM 22052 O O . ARG A 1 26 ? -2.557 -1.059 19.618 1.00 0.00 26 ARG A O 15
ATOM 22073 N N . ILE A 1 27 ? -0.431 -1.070 18.904 1.00 0.00 27 ILE A N 15
ATOM 22074 C CA . ILE A 1 27 ? -0.374 0.371 18.734 1.00 0.00 27 ILE A CA 15
ATOM 22075 C C . ILE A 1 27 ? -0.753 0.744 17.306 1.00 0.00 27 ILE A C 15
ATOM 22076 O O . ILE A 1 27 ? 0.021 0.530 16.371 1.00 0.00 27 ILE A O 15
ATOM 22092 N N . THR A 1 28 ? -1.956 1.273 17.143 1.00 0.00 28 THR A N 15
ATOM 22093 C CA . THR A 1 28 ? -2.462 1.635 15.833 1.00 0.00 28 THR A CA 15
ATOM 22094 C C . THR A 1 28 ? -2.078 3.066 15.471 1.00 0.00 28 THR A C 15
ATOM 22095 O O . THR A 1 28 ? -2.129 3.963 16.313 1.00 0.00 28 THR A O 15
ATOM 22106 N N . GLY A 1 29 ? -1.664 3.274 14.228 1.00 0.00 29 GLY A N 15
ATOM 22107 C CA . GLY A 1 29 ? -1.353 4.610 13.766 1.00 0.00 29 GLY A CA 15
ATOM 22108 C C . GLY A 1 29 ? -1.137 4.666 12.266 1.00 0.00 29 GLY A C 15
ATOM 22109 O O . GLY A 1 29 ? -0.296 5.425 11.780 1.00 0.00 29 GLY A O 15
ATOM 22113 N N . GLU A 1 30 ? -1.896 3.864 11.531 1.00 0.00 30 GLU A N 15
ATOM 22114 C CA . GLU A 1 30 ? -1.758 3.798 10.082 1.00 0.00 30 GLU A CA 15
ATOM 22115 C C . GLU A 1 30 ? -2.945 4.476 9.400 1.00 0.00 30 GLU A C 15
ATOM 22116 O O . GLU A 1 30 ? -4.030 4.559 9.977 1.00 0.00 30 GLU A O 15
ATOM 22129 N N . PRO A 1 31 ? -2.749 4.981 8.169 1.00 0.00 31 PRO A N 15
ATOM 22130 C CA . PRO A 1 31 ? -3.840 5.540 7.363 1.00 0.00 31 PRO A CA 15
ATOM 22131 C C . PRO A 1 31 ? -4.831 4.463 6.931 1.00 0.00 31 PRO A C 15
ATOM 22132 O O . PRO A 1 31 ? -4.561 3.267 7.069 1.00 0.00 31 PRO A O 15
ATOM 22143 N N . SER A 1 32 ? -5.968 4.879 6.396 1.00 0.00 32 SER A N 15
ATOM 22144 C CA . SER A 1 32 ? -7.017 3.940 6.034 1.00 0.00 32 SER A CA 15
ATOM 22145 C C . SER A 1 32 ? -6.824 3.420 4.608 1.00 0.00 32 SER A C 15
ATOM 22146 O O . SER A 1 32 ? -6.593 2.226 4.398 1.00 0.00 32 SER A O 15
ATOM 22154 N N . LYS A 1 33 ? -6.894 4.319 3.635 1.00 0.00 33 LYS A N 15
ATOM 22155 C CA . LYS A 1 33 ? -6.886 3.918 2.235 1.00 0.00 33 LYS A CA 15
ATOM 22156 C C . LYS A 1 33 ? -5.564 4.267 1.554 1.00 0.00 33 LYS A C 15
ATOM 22157 O O . LYS A 1 33 ? -5.325 3.865 0.419 1.00 0.00 33 LYS A O 15
ATOM 22176 N N . LYS A 1 34 ? -4.702 5.000 2.245 1.00 0.00 34 LYS A N 15
ATOM 22177 C CA . LYS A 1 34 ? -3.421 5.388 1.668 1.00 0.00 34 LYS A CA 15
ATOM 22178 C C . LYS A 1 34 ? -2.351 4.348 1.993 1.00 0.00 34 LYS A C 15
ATOM 22179 O O . LYS A 1 34 ? -1.195 4.463 1.579 1.00 0.00 34 LYS A O 15
ATOM 22198 N N . ALA A 1 35 ? -2.755 3.321 2.717 1.00 0.00 35 ALA A N 15
ATOM 22199 C CA . ALA A 1 35 ? -1.838 2.273 3.139 1.00 0.00 35 ALA A CA 15
ATOM 22200 C C . ALA A 1 35 ? -1.663 1.236 2.038 1.00 0.00 35 ALA A C 15
ATOM 22201 O O . ALA A 1 35 ? -2.580 0.995 1.255 1.00 0.00 35 ALA A O 15
ATOM 22208 N N . VAL A 1 36 ? -0.480 0.631 1.978 1.00 0.00 36 VAL A N 15
ATOM 22209 C CA . VAL A 1 36 ? -0.200 -0.399 0.980 1.00 0.00 36 VAL A CA 15
ATOM 22210 C C . VAL A 1 36 ? -0.831 -1.719 1.408 1.00 0.00 36 VAL A C 15
ATOM 22211 O O . VAL A 1 36 ? -1.024 -2.631 0.604 1.00 0.00 36 VAL A O 15
ATOM 22224 N N . SER A 1 37 ? -1.176 -1.776 2.685 1.00 0.00 37 SER A N 15
ATOM 22225 C CA . SER A 1 37 ? -1.854 -2.923 3.281 1.00 0.00 37 SER A CA 15
ATOM 22226 C C . SER A 1 37 ? -0.980 -4.185 3.239 1.00 0.00 37 SER A C 15
ATOM 22227 O O . SER A 1 37 ? 0.154 -4.173 2.746 1.00 0.00 37 SER A O 15
ATOM 22235 N N . ASP A 1 38 ? -1.513 -5.258 3.803 1.00 0.00 38 ASP A N 15
ATOM 22236 C CA . ASP A 1 38 ? -0.879 -6.570 3.761 1.00 0.00 38 ASP A CA 15
ATOM 22237 C C . ASP A 1 38 ? -1.866 -7.578 3.205 1.00 0.00 38 ASP A C 15
ATOM 22238 O O . ASP A 1 38 ? -1.545 -8.750 3.008 1.00 0.00 38 ASP A O 15
ATOM 22248 N N . ARG A 1 39 ? -3.064 -7.090 2.912 1.00 0.00 39 ARG A N 15
ATOM 22249 C CA . ARG A 1 39 ? -4.158 -7.941 2.464 1.00 0.00 39 ARG A CA 15
ATOM 22250 C C . ARG A 1 39 ? -4.036 -8.234 0.974 1.00 0.00 39 ARG A C 15
ATOM 22251 O O . ARG A 1 39 ? -5.008 -8.589 0.313 1.00 0.00 39 ARG A O 15
ATOM 22272 N N . LEU A 1 40 ? -2.830 -8.071 0.453 1.00 0.00 40 LEU A N 15
ATOM 22273 C CA . LEU A 1 40 ? -2.533 -8.399 -0.926 1.00 0.00 40 LEU A CA 15
ATOM 22274 C C . LEU A 1 40 ? -1.819 -9.744 -0.986 1.00 0.00 40 LEU A C 15
ATOM 22275 O O . LEU A 1 40 ? -1.795 -10.411 -2.019 1.00 0.00 40 LEU A O 15
ATOM 22291 N N . ILE A 1 41 ? -1.245 -10.139 0.146 1.00 0.00 41 ILE A N 15
ATOM 22292 C CA . ILE A 1 41 ? -0.469 -11.372 0.236 1.00 0.00 41 ILE A CA 15
ATOM 22293 C C . ILE A 1 41 ? -1.367 -12.602 0.207 1.00 0.00 41 ILE A C 15
ATOM 22294 O O . ILE A 1 41 ? -2.415 -12.639 0.861 1.00 0.00 41 ILE A O 15
ATOM 22310 N N . GLY A 1 42 ? -0.957 -13.593 -0.576 1.00 0.00 42 GLY A N 15
ATOM 22311 C CA . GLY A 1 42 ? -1.620 -14.878 -0.566 1.00 0.00 42 GLY A CA 15
ATOM 22312 C C . GLY A 1 42 ? -2.930 -14.887 -1.325 1.00 0.00 42 GLY A C 15
ATOM 22313 O O . GLY A 1 42 ? -3.812 -15.694 -1.036 1.00 0.00 42 GLY A O 15
ATOM 22317 N N . ARG A 1 43 ? -3.063 -14.005 -2.302 1.00 0.00 43 ARG A N 15
ATOM 22318 C CA . ARG A 1 43 ? -4.281 -13.925 -3.089 1.00 0.00 43 ARG A CA 15
ATOM 22319 C C . ARG A 1 43 ? -3.964 -14.038 -4.575 1.00 0.00 43 ARG A C 15
ATOM 22320 O O . ARG A 1 43 ? -2.820 -13.828 -4.990 1.00 0.00 43 ARG A O 15
ATOM 22341 N N . LYS A 1 44 ? -4.971 -14.383 -5.366 1.00 0.00 44 LYS A N 15
ATOM 22342 C CA . LYS A 1 44 ? -4.783 -14.597 -6.791 1.00 0.00 44 LYS A CA 15
ATOM 22343 C C . LYS A 1 44 ? -5.127 -13.338 -7.585 1.00 0.00 44 LYS A C 15
ATOM 22344 O O . LYS A 1 44 ? -6.050 -12.600 -7.233 1.00 0.00 44 LYS A O 15
ATOM 22363 N N . GLY A 1 45 ? -4.388 -13.116 -8.661 1.00 0.00 45 GLY A N 15
ATOM 22364 C CA . GLY A 1 45 ? -4.636 -11.996 -9.531 1.00 0.00 45 GLY A CA 15
ATOM 22365 C C . GLY A 1 45 ? -4.469 -12.397 -10.979 1.00 0.00 45 GLY A C 15
ATOM 22366 O O . GLY A 1 45 ? -4.144 -13.548 -11.271 1.00 0.00 45 GLY A O 15
ATOM 22370 N N . VAL A 1 46 ? -4.668 -11.459 -11.880 1.00 0.00 46 VAL A N 15
ATOM 22371 C CA . VAL A 1 46 ? -4.595 -11.739 -13.306 1.00 0.00 46 VAL A CA 15
ATOM 22372 C C . VAL A 1 46 ? -3.522 -10.868 -13.955 1.00 0.00 46 VAL A C 15
ATOM 22373 O O . VAL A 1 46 ? -3.316 -9.720 -13.552 1.00 0.00 46 VAL A O 15
ATOM 22386 N N . VAL A 1 47 ? -2.833 -11.425 -14.940 1.00 0.00 47 VAL A N 15
ATOM 22387 C CA . VAL A 1 47 ? -1.754 -10.715 -15.617 1.00 0.00 47 VAL A CA 15
ATOM 22388 C C . VAL A 1 47 ? -2.310 -9.811 -16.709 1.00 0.00 47 VAL A C 15
ATOM 22389 O O . VAL A 1 47 ? -2.913 -10.285 -17.675 1.00 0.00 47 VAL A O 15
ATOM 22402 N N . MET A 1 48 ? -2.107 -8.510 -16.546 1.00 0.00 48 MET A N 15
ATOM 22403 C CA . MET A 1 48 ? -2.630 -7.524 -17.478 1.00 0.00 48 MET A CA 15
ATOM 22404 C C . MET A 1 48 ? -1.563 -7.086 -18.476 1.00 0.00 48 MET A C 15
ATOM 22405 O O . MET A 1 48 ? -1.880 -6.609 -19.567 1.00 0.00 48 MET A O 15
ATOM 22419 N N . GLU A 1 49 ? -0.302 -7.231 -18.091 1.00 0.00 49 GLU A N 15
ATOM 22420 C CA . GLU A 1 49 ? 0.809 -6.927 -18.984 1.00 0.00 49 GLU A CA 15
ATOM 22421 C C . GLU A 1 49 ? 1.923 -7.948 -18.788 1.00 0.00 49 GLU A C 15
ATOM 22422 O O . GLU A 1 49 ? 2.094 -8.475 -17.690 1.00 0.00 49 GLU A O 15
ATOM 22435 N N . ALA A 1 50 ? 2.666 -8.210 -19.859 1.00 0.00 50 ALA A N 15
ATOM 22436 C CA . ALA A 1 50 ? 3.702 -9.233 -19.866 1.00 0.00 50 ALA A CA 15
ATOM 22437 C C . ALA A 1 50 ? 4.720 -9.002 -18.761 1.00 0.00 50 ALA A C 15
ATOM 22438 O O . ALA A 1 50 ? 5.337 -7.934 -18.672 1.00 0.00 50 ALA A O 15
ATOM 22445 N N . ILE A 1 51 ? 4.882 -10.006 -17.917 1.00 0.00 51 ILE A N 15
ATOM 22446 C CA . ILE A 1 51 ? 5.825 -9.942 -16.816 1.00 0.00 51 ILE A CA 15
ATOM 22447 C C . ILE A 1 51 ? 7.044 -10.794 -17.126 1.00 0.00 51 ILE A C 15
ATOM 22448 O O . ILE A 1 51 ? 6.927 -12.002 -17.332 1.00 0.00 51 ILE A O 15
ATOM 22464 N N . SER A 1 52 ? 8.207 -10.170 -17.176 1.00 0.00 52 SER A N 15
ATOM 22465 C CA . SER A 1 52 ? 9.436 -10.903 -17.368 1.00 0.00 52 SER A CA 15
ATOM 22466 C C . SER A 1 52 ? 10.345 -10.671 -16.163 1.00 0.00 52 SER A C 15
ATOM 22467 O O . SER A 1 52 ? 10.089 -9.780 -15.351 1.00 0.00 52 SER A O 15
ATOM 22475 N N . PRO A 1 53 ? 11.401 -11.473 -16.018 1.00 0.00 53 PRO A N 15
ATOM 22476 C CA . PRO A 1 53 ? 12.333 -11.355 -14.896 1.00 0.00 53 PRO A CA 15
ATOM 22477 C C . PRO A 1 53 ? 13.059 -10.015 -14.900 1.00 0.00 53 PRO A C 15
ATOM 22478 O O . PRO A 1 53 ? 13.333 -9.438 -13.846 1.00 0.00 53 PRO A O 15
ATOM 22489 N N . GLN A 1 54 ? 13.349 -9.519 -16.099 1.00 0.00 54 GLN A N 15
ATOM 22490 C CA . GLN A 1 54 ? 14.113 -8.292 -16.261 1.00 0.00 54 GLN A CA 15
ATOM 22491 C C . GLN A 1 54 ? 13.222 -7.059 -16.132 1.00 0.00 54 GLN A C 15
ATOM 22492 O O . GLN A 1 54 ? 13.573 -6.105 -15.439 1.00 0.00 54 GLN A O 15
ATOM 22506 N N . ASN A 1 55 ? 12.065 -7.079 -16.785 1.00 0.00 55 ASN A N 15
ATOM 22507 C CA . ASN A 1 55 ? 11.156 -5.940 -16.740 1.00 0.00 55 ASN A CA 15
ATOM 22508 C C . ASN A 1 55 ? 9.818 -6.376 -16.164 1.00 0.00 55 ASN A C 15
ATOM 22509 O O . ASN A 1 55 ? 9.191 -7.313 -16.663 1.00 0.00 55 ASN A O 15
ATOM 22520 N N . SER A 1 56 ? 9.392 -5.696 -15.111 1.00 0.00 56 SER A N 15
ATOM 22521 C CA . SER A 1 56 ? 8.172 -6.051 -14.406 1.00 0.00 56 SER A CA 15
ATOM 22522 C C . SER A 1 56 ? 6.939 -5.791 -15.273 1.00 0.00 56 SER A C 15
ATOM 22523 O O . SER A 1 56 ? 6.980 -4.991 -16.214 1.00 0.00 56 SER A O 15
ATOM 22531 N N . GLY A 1 57 ? 5.848 -6.461 -14.950 1.00 0.00 57 GLY A N 15
ATOM 22532 C CA . GLY A 1 57 ? 4.628 -6.297 -15.708 1.00 0.00 57 GLY A CA 15
ATOM 22533 C C . GLY A 1 57 ? 3.503 -5.770 -14.849 1.00 0.00 57 GLY A C 15
ATOM 22534 O O . GLY A 1 57 ? 3.741 -5.264 -13.750 1.00 0.00 57 GLY A O 15
ATOM 22538 N N . LEU A 1 58 ? 2.279 -5.900 -15.333 1.00 0.00 58 LEU A N 15
ATOM 22539 C CA . LEU A 1 58 ? 1.124 -5.372 -14.629 1.00 0.00 58 LEU A CA 15
ATOM 22540 C C . LEU A 1 58 ? 0.137 -6.480 -14.287 1.00 0.00 58 LEU A C 15
ATOM 22541 O O . LEU A 1 58 ? -0.137 -7.353 -15.111 1.00 0.00 58 LEU A O 15
ATOM 22557 N N . VAL A 1 59 ? -0.392 -6.442 -13.072 1.00 0.00 59 VAL A N 15
ATOM 22558 C CA . VAL A 1 59 ? -1.414 -7.387 -12.640 1.00 0.00 59 VAL A CA 15
ATOM 22559 C C . VAL A 1 59 ? -2.590 -6.643 -12.021 1.00 0.00 59 VAL A C 15
ATOM 22560 O O . VAL A 1 59 ? -2.429 -5.539 -11.501 1.00 0.00 59 VAL A O 15
ATOM 22573 N N . LYS A 1 60 ? -3.769 -7.238 -12.092 1.00 0.00 60 LYS A N 15
ATOM 22574 C CA . LYS A 1 60 ? -4.953 -6.635 -11.500 1.00 0.00 60 LYS A CA 15
ATOM 22575 C C . LYS A 1 60 ? -5.178 -7.183 -10.101 1.00 0.00 60 LYS A C 15
ATOM 22576 O O . LYS A 1 60 ? -5.286 -8.394 -9.912 1.00 0.00 60 LYS A O 15
ATOM 22595 N N . VAL A 1 61 ? -5.231 -6.288 -9.127 1.00 0.00 61 VAL A N 15
ATOM 22596 C CA . VAL A 1 61 ? -5.491 -6.667 -7.748 1.00 0.00 61 VAL A CA 15
ATOM 22597 C C . VAL A 1 61 ? -6.683 -5.882 -7.219 1.00 0.00 61 VAL A C 15
ATOM 22598 O O . VAL A 1 61 ? -6.600 -4.661 -7.038 1.00 0.00 61 VAL A O 15
ATOM 22611 N N . ASP A 1 62 ? -7.787 -6.594 -7.006 1.00 0.00 62 ASP A N 15
ATOM 22612 C CA . ASP A 1 62 ? -9.044 -6.020 -6.519 1.00 0.00 62 ASP A CA 15
ATOM 22613 C C . ASP A 1 62 ? -9.660 -5.080 -7.548 1.00 0.00 62 ASP A C 15
ATOM 22614 O O . ASP A 1 62 ? -10.564 -5.465 -8.291 1.00 0.00 62 ASP A O 15
ATOM 22624 N N . GLY A 1 63 ? -9.154 -3.861 -7.601 1.00 0.00 63 GLY A N 15
ATOM 22625 C CA . GLY A 1 63 ? -9.665 -2.883 -8.541 1.00 0.00 63 GLY A CA 15
ATOM 22626 C C . GLY A 1 63 ? -8.575 -2.000 -9.109 1.00 0.00 63 GLY A C 15
ATOM 22627 O O . GLY A 1 63 ? -8.854 -1.060 -9.856 1.00 0.00 63 GLY A O 15
ATOM 22631 N N . GLU A 1 64 ? -7.331 -2.303 -8.774 1.00 0.00 64 GLU A N 15
ATOM 22632 C CA . GLU A 1 64 ? -6.212 -1.512 -9.245 1.00 0.00 64 GLU A CA 15
ATOM 22633 C C . GLU A 1 64 ? -5.249 -2.359 -10.058 1.00 0.00 64 GLU A C 15
ATOM 22634 O O . GLU A 1 64 ? -5.246 -3.586 -9.956 1.00 0.00 64 GLU A O 15
ATOM 22647 N N . THR A 1 65 ? -4.430 -1.697 -10.856 1.00 0.00 65 THR A N 15
ATOM 22648 C CA . THR A 1 65 ? -3.387 -2.368 -11.601 1.00 0.00 65 THR A CA 15
ATOM 22649 C C . THR A 1 65 ? -2.052 -2.150 -10.903 1.00 0.00 65 THR A C 15
ATOM 22650 O O . THR A 1 65 ? -1.552 -1.026 -10.834 1.00 0.00 65 THR A O 15
ATOM 22661 N N . TRP A 1 66 ? -1.492 -3.218 -10.377 1.00 0.00 66 TRP A N 15
ATOM 22662 C CA . TRP A 1 66 ? -0.245 -3.135 -9.636 1.00 0.00 66 TRP A CA 15
ATOM 22663 C C . TRP A 1 66 ? 0.903 -3.666 -10.478 1.00 0.00 66 TRP A C 15
ATOM 22664 O O . TRP A 1 66 ? 0.688 -4.360 -11.475 1.00 0.00 66 TRP A O 15
ATOM 22685 N N . ARG A 1 67 ? 2.119 -3.343 -10.077 1.00 0.00 67 ARG A N 15
ATOM 22686 C CA . ARG A 1 67 ? 3.294 -3.807 -10.779 1.00 0.00 67 ARG A CA 15
ATOM 22687 C C . ARG A 1 67 ? 3.737 -5.113 -10.166 1.00 0.00 67 ARG A C 15
ATOM 22688 O O . ARG A 1 67 ? 3.638 -5.297 -8.955 1.00 0.00 67 ARG A O 15
ATOM 22709 N N . ALA A 1 68 ? 4.235 -6.005 -10.987 1.00 0.00 68 ALA A N 15
ATOM 22710 C CA . ALA A 1 68 ? 4.591 -7.335 -10.522 1.00 0.00 68 ALA A CA 15
ATOM 22711 C C . ALA A 1 68 ? 5.832 -7.855 -11.224 1.00 0.00 68 ALA A C 15
ATOM 22712 O O . ALA A 1 68 ? 6.012 -7.659 -12.425 1.00 0.00 68 ALA A O 15
ATOM 22719 N N . THR A 1 69 ? 6.679 -8.519 -10.462 1.00 0.00 69 THR A N 15
ATOM 22720 C CA . THR A 1 69 ? 7.874 -9.137 -10.996 1.00 0.00 69 THR A CA 15
ATOM 22721 C C . THR A 1 69 ? 7.806 -10.645 -10.770 1.00 0.00 69 THR A C 15
ATOM 22722 O O . THR A 1 69 ? 7.055 -11.109 -9.909 1.00 0.00 69 THR A O 15
ATOM 22733 N N . SER A 1 70 ? 8.579 -11.405 -11.532 1.00 0.00 70 SER A N 15
ATOM 22734 C CA . SER A 1 70 ? 8.571 -12.850 -11.408 1.00 0.00 70 SER A CA 15
ATOM 22735 C C . SER A 1 70 ? 9.850 -13.435 -11.999 1.00 0.00 70 SER A C 15
ATOM 22736 O O . SER A 1 70 ? 10.649 -12.712 -12.593 1.00 0.00 70 SER A O 15
ATOM 22744 N N . GLY A 1 71 ? 10.041 -14.738 -11.819 1.00 0.00 71 GLY A N 15
ATOM 22745 C CA . GLY A 1 71 ? 11.204 -15.410 -12.367 1.00 0.00 71 GLY A CA 15
ATOM 22746 C C . GLY A 1 71 ? 10.869 -16.146 -13.651 1.00 0.00 71 GLY A C 15
ATOM 22747 O O . GLY A 1 71 ? 11.740 -16.729 -14.297 1.00 0.00 71 GLY A O 15
ATOM 22751 N N . THR A 1 72 ? 9.593 -16.127 -14.012 1.00 0.00 72 THR A N 15
ATOM 22752 C CA . THR A 1 72 ? 9.125 -16.755 -15.236 1.00 0.00 72 THR A CA 15
ATOM 22753 C C . THR A 1 72 ? 8.408 -15.716 -16.094 1.00 0.00 72 THR A C 15
ATOM 22754 O O . THR A 1 72 ? 8.094 -14.625 -15.615 1.00 0.00 72 THR A O 15
ATOM 22765 N N . VAL A 1 73 ? 8.158 -16.041 -17.351 1.00 0.00 73 VAL A N 15
ATOM 22766 C CA . VAL A 1 73 ? 7.488 -15.114 -18.253 1.00 0.00 73 VAL A CA 15
ATOM 22767 C C . VAL A 1 73 ? 5.979 -15.300 -18.180 1.00 0.00 73 VAL A C 15
ATOM 22768 O O . VAL A 1 73 ? 5.453 -16.360 -18.518 1.00 0.00 73 VAL A O 15
ATOM 22781 N N . LEU A 1 74 ? 5.295 -14.268 -17.715 1.00 0.00 74 LEU A N 15
ATOM 22782 C CA . LEU A 1 74 ? 3.852 -14.313 -17.547 1.00 0.00 74 LEU A CA 15
ATOM 22783 C C . LEU A 1 74 ? 3.165 -13.502 -18.638 1.00 0.00 74 LEU A C 15
ATOM 22784 O O . LEU A 1 74 ? 3.477 -12.325 -18.838 1.00 0.00 74 LEU A O 15
ATOM 22800 N N . ASP A 1 75 ? 2.235 -14.135 -19.336 1.00 0.00 75 ASP A N 15
ATOM 22801 C CA . ASP A 1 75 ? 1.536 -13.490 -20.442 1.00 0.00 75 ASP A CA 15
ATOM 22802 C C . ASP A 1 75 ? 0.192 -12.936 -20.003 1.00 0.00 75 ASP A C 15
ATOM 22803 O O . ASP A 1 75 ? -0.330 -13.298 -18.945 1.00 0.00 75 ASP A O 15
ATOM 22813 N N . VAL A 1 76 ? -0.374 -12.083 -20.844 1.00 0.00 76 VAL A N 15
ATOM 22814 C CA . VAL A 1 76 ? -1.635 -11.424 -20.542 1.00 0.00 76 VAL A CA 15
ATOM 22815 C C . VAL A 1 76 ? -2.790 -12.407 -20.665 1.00 0.00 76 VAL A C 15
ATOM 22816 O O . VAL A 1 76 ? -3.071 -12.922 -21.747 1.00 0.00 76 VAL A O 15
ATOM 22829 N N . GLY A 1 77 ? -3.454 -12.664 -19.552 1.00 0.00 77 GLY A N 15
ATOM 22830 C CA . GLY A 1 77 ? -4.539 -13.624 -19.542 1.00 0.00 77 GLY A CA 15
ATOM 22831 C C . GLY A 1 77 ? -4.325 -14.706 -18.507 1.00 0.00 77 GLY A C 15
ATOM 22832 O O . GLY A 1 77 ? -5.266 -15.404 -18.119 1.00 0.00 77 GLY A O 15
ATOM 22836 N N . GLU A 1 78 ? -3.079 -14.846 -18.063 1.00 0.00 78 GLU A N 15
ATOM 22837 C CA . GLU A 1 78 ? -2.738 -15.807 -17.035 1.00 0.00 78 GLU A CA 15
ATOM 22838 C C . GLU A 1 78 ? -3.194 -15.343 -15.664 1.00 0.00 78 GLU A C 15
ATOM 22839 O O . GLU A 1 78 ? -3.564 -14.182 -15.471 1.00 0.00 78 GLU A O 15
ATOM 22852 N N . GLU A 1 79 ? -3.126 -16.255 -14.713 1.00 0.00 79 GLU A N 15
ATOM 22853 C CA . GLU A 1 79 ? -3.463 -15.954 -13.334 1.00 0.00 79 GLU A CA 15
ATOM 22854 C C . GLU A 1 79 ? -2.270 -16.242 -12.446 1.00 0.00 79 GLU A C 15
ATOM 22855 O O . GLU A 1 79 ? -1.607 -17.272 -12.587 1.00 0.00 79 GLU A O 15
ATOM 22868 N N . VAL A 1 80 ? -1.988 -15.326 -11.539 1.00 0.00 80 VAL A N 15
ATOM 22869 C CA . VAL A 1 80 ? -0.838 -15.463 -10.662 1.00 0.00 80 VAL A CA 15
ATOM 22870 C C . VAL A 1 80 ? -1.238 -15.269 -9.211 1.00 0.00 80 VAL A C 15
ATOM 22871 O O . VAL A 1 80 ? -2.258 -14.658 -8.916 1.00 0.00 80 VAL A O 15
ATOM 22884 N N . SER A 1 81 ? -0.451 -15.821 -8.312 1.00 0.00 81 SER A N 15
ATOM 22885 C CA . SER A 1 81 ? -0.670 -15.617 -6.892 1.00 0.00 81 SER A CA 15
ATOM 22886 C C . SER A 1 81 ? 0.475 -14.805 -6.294 1.00 0.00 81 SER A C 15
ATOM 22887 O O . SER A 1 81 ? 1.644 -15.025 -6.625 1.00 0.00 81 SER A O 15
ATOM 22895 N N . VAL A 1 82 ? 0.127 -13.857 -5.435 1.00 0.00 82 VAL A N 15
ATOM 22896 C CA . VAL A 1 82 ? 1.106 -12.962 -4.826 1.00 0.00 82 VAL A CA 15
ATOM 22897 C C . VAL A 1 82 ? 1.818 -13.635 -3.658 1.00 0.00 82 VAL A C 15
ATOM 22898 O O . VAL A 1 82 ? 1.195 -13.955 -2.644 1.00 0.00 82 VAL A O 15
ATOM 22911 N N . LYS A 1 83 ? 3.122 -13.850 -3.813 1.00 0.00 83 LYS A N 15
ATOM 22912 C CA . LYS A 1 83 ? 3.941 -14.422 -2.762 1.00 0.00 83 LYS A CA 15
ATOM 22913 C C . LYS A 1 83 ? 4.246 -13.379 -1.696 1.00 0.00 83 LYS A C 15
ATOM 22914 O O . LYS A 1 83 ? 3.990 -13.590 -0.511 1.00 0.00 83 LYS A O 15
ATOM 22933 N N . ALA A 1 84 ? 4.780 -12.249 -2.136 1.00 0.00 84 ALA A N 15
ATOM 22934 C CA . ALA A 1 84 ? 5.221 -11.204 -1.224 1.00 0.00 84 ALA A CA 15
ATOM 22935 C C . ALA A 1 84 ? 5.295 -9.864 -1.938 1.00 0.00 84 ALA A C 15
ATOM 22936 O O . ALA A 1 84 ? 5.005 -9.769 -3.133 1.00 0.00 84 ALA A O 15
ATOM 22943 N N . ILE A 1 85 ? 5.685 -8.833 -1.204 1.00 0.00 85 ILE A N 15
ATOM 22944 C CA . ILE A 1 85 ? 5.829 -7.496 -1.762 1.00 0.00 85 ILE A CA 15
ATOM 22945 C C . ILE A 1 85 ? 7.286 -7.056 -1.650 1.00 0.00 85 ILE A C 15
ATOM 22946 O O . ILE A 1 85 ? 7.898 -7.205 -0.593 1.00 0.00 85 ILE A O 15
ATOM 22962 N N . GLU A 1 86 ? 7.846 -6.531 -2.732 1.00 0.00 86 GLU A N 15
ATOM 22963 C CA . GLU A 1 86 ? 9.251 -6.151 -2.749 1.00 0.00 86 GLU A CA 15
ATOM 22964 C C . GLU A 1 86 ? 9.410 -4.633 -2.733 1.00 0.00 86 GLU A C 15
ATOM 22965 O O . GLU A 1 86 ? 10.495 -4.105 -2.972 1.00 0.00 86 GLU A O 15
ATOM 22978 N N . GLY A 1 87 ? 8.319 -3.944 -2.444 1.00 0.00 87 GLY A N 15
ATOM 22979 C CA . GLY A 1 87 ? 8.330 -2.498 -2.410 1.00 0.00 87 GLY A CA 15
ATOM 22980 C C . GLY A 1 87 ? 7.111 -1.922 -3.092 1.00 0.00 87 GLY A C 15
ATOM 22981 O O . GLY A 1 87 ? 5.986 -2.097 -2.624 1.00 0.00 87 GLY A O 15
ATOM 22985 N N . VAL A 1 88 ? 7.333 -1.237 -4.200 1.00 0.00 88 VAL A N 15
ATOM 22986 C CA . VAL A 1 88 ? 6.241 -0.705 -5.004 1.00 0.00 88 VAL A CA 15
ATOM 22987 C C . VAL A 1 88 ? 5.752 -1.771 -5.987 1.00 0.00 88 VAL A C 15
ATOM 22988 O O . VAL A 1 88 ? 4.740 -1.602 -6.670 1.00 0.00 88 VAL A O 15
ATOM 23001 N N . LYS A 1 89 ? 6.474 -2.885 -6.034 1.00 0.00 89 LYS A N 15
ATOM 23002 C CA . LYS A 1 89 ? 6.128 -3.978 -6.922 1.00 0.00 89 LYS A CA 15
ATOM 23003 C C . LYS A 1 89 ? 5.776 -5.221 -6.116 1.00 0.00 89 LYS A C 15
ATOM 23004 O O . LYS A 1 89 ? 6.151 -5.346 -4.943 1.00 0.00 89 LYS A O 15
ATOM 23023 N N . LEU A 1 90 ? 5.066 -6.138 -6.749 1.00 0.00 90 LEU A N 15
ATOM 23024 C CA . LEU A 1 90 ? 4.652 -7.369 -6.100 1.00 0.00 90 LEU A CA 15
ATOM 23025 C C . LEU A 1 90 ? 5.450 -8.539 -6.647 1.00 0.00 90 LEU A C 15
ATOM 23026 O O . LEU A 1 90 ? 5.843 -8.546 -7.814 1.00 0.00 90 LEU A O 15
ATOM 23042 N N . VAL A 1 91 ? 5.692 -9.521 -5.800 1.00 0.00 91 VAL A N 15
ATOM 23043 C CA . VAL A 1 91 ? 6.359 -10.740 -6.216 1.00 0.00 91 VAL A CA 15
ATOM 2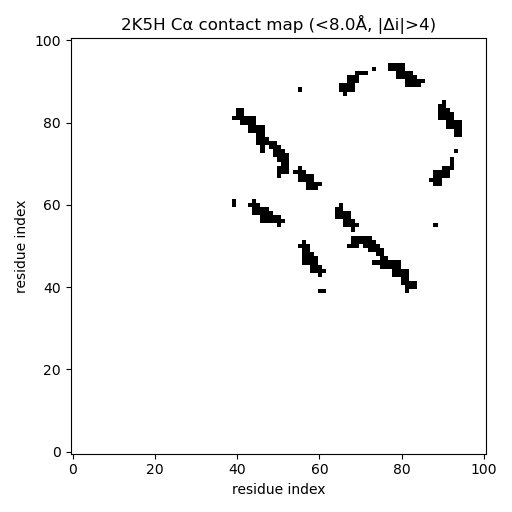3044 C C . VAL A 1 91 ? 5.315 -11.816 -6.465 1.00 0.00 91 VAL A C 15
ATOM 23045 O O . VAL A 1 91 ? 4.786 -12.412 -5.525 1.00 0.00 91 VAL A O 15
ATOM 23058 N N . VAL A 1 92 ? 4.987 -12.038 -7.725 1.00 0.00 92 VAL A N 15
ATOM 23059 C CA . VAL A 1 92 ? 3.938 -12.982 -8.078 1.00 0.00 92 VAL A CA 15
ATOM 23060 C C . VAL A 1 92 ? 4.495 -14.123 -8.909 1.00 0.00 92 VAL A C 15
ATOM 23061 O O . VAL A 1 92 ? 5.534 -13.988 -9.554 1.00 0.00 92 VAL A O 15
ATOM 23074 N N . GLU A 1 93 ? 3.805 -15.247 -8.882 1.00 0.00 93 GLU A N 15
ATOM 23075 C CA . GLU A 1 93 ? 4.184 -16.391 -9.684 1.00 0.00 93 GLU A CA 15
ATOM 23076 C C . GLU A 1 93 ? 2.942 -17.024 -10.266 1.00 0.00 93 GLU A C 15
ATOM 23077 O O . GLU A 1 93 ? 1.841 -16.865 -9.726 1.00 0.00 93 GLU A O 15
ATOM 23090 N N . LYS A 1 94 ? 3.122 -17.746 -11.353 1.00 0.00 94 LYS A N 15
ATOM 23091 C CA . LYS A 1 94 ? 2.005 -18.320 -12.077 1.00 0.00 94 LYS A CA 15
ATOM 23092 C C . LYS A 1 94 ? 1.370 -19.435 -11.267 1.00 0.00 94 LYS A C 15
ATOM 23093 O O . LYS A 1 94 ? 2.066 -20.161 -10.555 1.00 0.00 94 LYS A O 15
ATOM 23112 N N . LEU A 1 95 ? 0.050 -19.535 -11.344 1.00 0.00 95 LEU A N 15
ATOM 23113 C CA . LEU A 1 95 ? -0.665 -20.664 -10.774 1.00 0.00 95 LEU A CA 15
ATOM 23114 C C . LEU A 1 95 ? -0.046 -21.976 -11.247 1.00 0.00 95 LEU A C 15
ATOM 23115 O O . LEU A 1 95 ? 0.460 -22.069 -12.371 1.00 0.00 95 LEU A O 15
ATOM 23131 N N . GLU A 1 96 ? -0.093 -22.974 -10.383 1.00 0.00 96 GLU A N 15
ATOM 23132 C CA . GLU A 1 96 ? 0.598 -24.237 -10.611 1.00 0.00 96 GLU A CA 15
ATOM 23133 C C . GLU A 1 96 ? 0.023 -25.005 -11.798 1.00 0.00 96 GLU A C 15
ATOM 23134 O O . GLU A 1 96 ? -1.114 -24.777 -12.217 1.00 0.00 96 GLU A O 15
ATOM 23147 N N . GLU A 1 97 ? 0.831 -25.910 -12.339 1.00 0.00 97 GLU A N 15
ATOM 23148 C CA . GLU A 1 97 ? 0.369 -26.842 -13.357 1.00 0.00 97 GLU A CA 15
ATOM 23149 C C . GLU A 1 97 ? -0.704 -27.748 -12.765 1.00 0.00 97 GLU A C 15
ATOM 23150 O O . GLU A 1 97 ? -0.499 -28.361 -11.717 1.00 0.00 97 GLU A O 15
ATOM 23163 N N . GLN A 1 98 ? -1.837 -27.839 -13.445 1.00 0.00 98 GLN A N 15
ATOM 23164 C CA . GLN A 1 98 ? -3.014 -28.507 -12.895 1.00 0.00 98 GLN A CA 15
ATOM 23165 C C . GLN A 1 98 ? -2.844 -30.025 -12.806 1.00 0.00 98 GLN A C 15
ATOM 23166 O O . GLN A 1 98 ? -3.677 -30.710 -12.210 1.00 0.00 98 GLN A O 15
ATOM 23180 N N . LYS A 1 99 ? -1.772 -30.549 -13.390 1.00 0.00 99 LYS A N 15
ATOM 23181 C CA . LYS A 1 99 ? -1.480 -31.976 -13.304 1.00 0.00 99 LYS A CA 15
ATOM 23182 C C . LYS A 1 99 ? -0.018 -32.249 -13.667 1.00 0.00 99 LYS A C 15
ATOM 23183 O O . LYS A 1 99 ? 0.297 -33.247 -14.317 1.00 0.00 99 LYS A O 15
ATOM 23202 N N . GLY A 1 100 ? 0.874 -31.363 -13.228 1.00 0.00 100 GLY A N 15
ATOM 23203 C CA . GLY A 1 100 ? 2.292 -31.516 -13.517 1.00 0.00 100 GLY A CA 15
ATOM 23204 C C . GLY A 1 100 ? 2.576 -31.579 -15.003 1.00 0.00 100 GLY A C 15
ATOM 23205 O O . GLY A 1 100 ? 2.481 -30.571 -15.703 1.00 0.00 100 GLY A O 15
ATOM 23209 N N . SER A 1 101 ? 2.922 -32.761 -15.482 1.00 0.00 101 SER A N 15
ATOM 23210 C CA . SER A 1 101 ? 3.156 -32.987 -16.898 1.00 0.00 101 SER A CA 15
ATOM 23211 C C . SER A 1 101 ? 2.565 -34.333 -17.309 1.00 0.00 101 SER A C 15
ATOM 23212 O O . SER A 1 101 ? 1.617 -34.345 -18.127 1.00 0.00 101 SER A O 15
ATOM 23221 N N . MET A 1 1 ? -25.360 45.079 -10.577 1.00 0.00 1 MET A N 16
ATOM 23222 C CA . MET A 1 1 ? -23.975 45.417 -10.181 1.00 0.00 1 MET A CA 16
ATOM 23223 C C . MET A 1 1 ? -23.294 44.196 -9.581 1.00 0.00 1 MET A C 16
ATOM 23224 O O . MET A 1 1 ? -23.932 43.387 -8.905 1.00 0.00 1 MET A O 16
ATOM 23238 N N . GLY A 1 2 ? -22.005 44.060 -9.838 1.00 0.00 2 GLY A N 16
ATOM 23239 C CA . GLY A 1 2 ? -21.267 42.940 -9.306 1.00 0.00 2 GLY A CA 16
ATOM 23240 C C . GLY A 1 2 ? -19.823 42.953 -9.744 1.00 0.00 2 GLY A C 16
ATOM 23241 O O . GLY A 1 2 ? -19.407 42.126 -10.554 1.00 0.00 2 GLY A O 16
ATOM 23245 N N . SER A 1 3 ? -19.062 43.898 -9.217 1.00 0.00 3 SER A N 16
ATOM 23246 C CA . SER A 1 3 ? -17.650 44.007 -9.538 1.00 0.00 3 SER A CA 16
ATOM 23247 C C . SER A 1 3 ? -16.824 43.170 -8.565 1.00 0.00 3 SER A C 16
ATOM 23248 O O . SER A 1 3 ? -16.485 43.621 -7.468 1.00 0.00 3 SER A O 16
ATOM 23256 N N . SER A 1 4 ? -16.520 41.944 -8.963 1.00 0.00 4 SER A N 16
ATOM 23257 C CA . SER A 1 4 ? -15.754 41.041 -8.121 1.00 0.00 4 SER A CA 16
ATOM 23258 C C . SER A 1 4 ? -14.256 41.334 -8.222 1.00 0.00 4 SER A C 16
ATOM 23259 O O . SER A 1 4 ? -13.520 40.657 -8.944 1.00 0.00 4 SER A O 16
ATOM 23267 N N . HIS A 1 5 ? -13.822 42.361 -7.510 1.00 0.00 5 HIS A N 16
ATOM 23268 C CA . HIS A 1 5 ? -12.421 42.746 -7.499 1.00 0.00 5 HIS A CA 16
ATOM 23269 C C . HIS A 1 5 ? -11.790 42.397 -6.167 1.00 0.00 5 HIS A C 16
ATOM 23270 O O . HIS A 1 5 ? -12.319 42.735 -5.113 1.00 0.00 5 HIS A O 16
ATOM 23285 N N . HIS A 1 6 ? -10.658 41.716 -6.228 1.00 0.00 6 HIS A N 16
ATOM 23286 C CA . HIS A 1 6 ? -9.924 41.320 -5.034 1.00 0.00 6 HIS A CA 16
ATOM 23287 C C . HIS A 1 6 ? -8.455 41.112 -5.374 1.00 0.00 6 HIS A C 16
ATOM 23288 O O . HIS A 1 6 ? -8.118 40.337 -6.269 1.00 0.00 6 HIS A O 16
ATOM 23303 N N . HIS A 1 7 ? -7.584 41.821 -4.673 1.00 0.00 7 HIS A N 16
ATOM 23304 C CA . HIS A 1 7 ? -6.156 41.758 -4.947 1.00 0.00 7 HIS A CA 16
ATOM 23305 C C . HIS A 1 7 ? -5.402 41.103 -3.798 1.00 0.00 7 HIS A C 16
ATOM 23306 O O . HIS A 1 7 ? -5.769 41.248 -2.629 1.00 0.00 7 HIS A O 16
ATOM 23321 N N . HIS A 1 8 ? -4.349 40.389 -4.150 1.00 0.00 8 HIS A N 16
ATOM 23322 C CA . HIS A 1 8 ? -3.483 39.738 -3.183 1.00 0.00 8 HIS A CA 16
ATOM 23323 C C . HIS A 1 8 ? -2.046 39.890 -3.658 1.00 0.00 8 HIS A C 16
ATOM 23324 O O . HIS A 1 8 ? -1.680 39.347 -4.701 1.00 0.00 8 HIS A O 16
ATOM 23339 N N . HIS A 1 9 ? -1.247 40.640 -2.917 1.00 0.00 9 HIS A N 16
ATOM 23340 C CA . HIS A 1 9 ? 0.109 40.956 -3.346 1.00 0.00 9 HIS A CA 16
ATOM 23341 C C . HIS A 1 9 ? 0.988 39.716 -3.322 1.00 0.00 9 HIS A C 16
ATOM 23342 O O . HIS A 1 9 ? 1.300 39.178 -2.258 1.00 0.00 9 HIS A O 16
ATOM 23357 N N . HIS A 1 10 ? 1.365 39.267 -4.507 1.00 0.00 10 HIS A N 16
ATOM 23358 C CA . HIS A 1 10 ? 2.262 38.136 -4.652 1.00 0.00 10 HIS A CA 16
ATOM 23359 C C . HIS A 1 10 ? 3.643 38.512 -4.135 1.00 0.00 10 HIS A C 16
ATOM 23360 O O . HIS A 1 10 ? 4.155 39.589 -4.454 1.00 0.00 10 HIS A O 16
ATOM 23375 N N . SER A 1 11 ? 4.237 37.633 -3.337 1.00 0.00 11 SER A N 16
ATOM 23376 C CA . SER A 1 11 ? 5.581 37.854 -2.825 1.00 0.00 11 SER A CA 16
ATOM 23377 C C . SER A 1 11 ? 6.553 38.096 -3.974 1.00 0.00 11 SER A C 16
ATOM 23378 O O . SER A 1 11 ? 6.593 37.329 -4.940 1.00 0.00 11 SER A O 16
ATOM 23386 N N . SER A 1 12 ? 7.295 39.185 -3.887 1.00 0.00 12 SER A N 16
ATOM 23387 C CA . SER A 1 12 ? 8.204 39.569 -4.949 1.00 0.00 12 SER A CA 16
ATOM 23388 C C . SER A 1 12 ? 9.502 40.112 -4.366 1.00 0.00 12 SER A C 16
ATOM 23389 O O . SER A 1 12 ? 9.508 40.671 -3.269 1.00 0.00 12 SER A O 16
ATOM 23397 N N . GLY A 1 13 ? 10.594 39.932 -5.094 1.00 0.00 13 GLY A N 16
ATOM 23398 C CA . GLY A 1 13 ? 11.883 40.408 -4.639 1.00 0.00 13 GLY A CA 16
ATOM 23399 C C . GLY A 1 13 ? 12.994 39.480 -5.063 1.00 0.00 13 GLY A C 16
ATOM 23400 O O . GLY A 1 13 ? 12.911 38.849 -6.120 1.00 0.00 13 GLY A O 16
ATOM 23404 N N . ARG A 1 14 ? 14.027 39.386 -4.245 1.00 0.00 14 ARG A N 16
ATOM 23405 C CA . ARG A 1 14 ? 15.160 38.535 -4.558 1.00 0.00 14 ARG A CA 16
ATOM 23406 C C . ARG A 1 14 ? 15.832 38.067 -3.278 1.00 0.00 14 ARG A C 16
ATOM 23407 O O . ARG A 1 14 ? 16.669 38.772 -2.711 1.00 0.00 14 ARG A O 16
ATOM 23428 N N . GLU A 1 15 ? 15.429 36.902 -2.807 1.00 0.00 15 GLU A N 16
ATOM 23429 C CA . GLU A 1 15 ? 16.003 36.317 -1.607 1.00 0.00 15 GLU A CA 16
ATOM 23430 C C . GLU A 1 15 ? 16.143 34.813 -1.795 1.00 0.00 15 GLU A C 16
ATOM 23431 O O . GLU A 1 15 ? 15.143 34.088 -1.796 1.00 0.00 15 GLU A O 16
ATOM 23444 N N . ASN A 1 16 ? 17.383 34.361 -1.981 1.00 0.00 16 ASN A N 16
ATOM 23445 C CA . ASN A 1 16 ? 17.675 32.952 -2.255 1.00 0.00 16 ASN A CA 16
ATOM 23446 C C . ASN A 1 16 ? 17.094 32.572 -3.618 1.00 0.00 16 ASN A C 16
ATOM 23447 O O . ASN A 1 16 ? 16.709 33.443 -4.400 1.00 0.00 16 ASN A O 16
ATOM 23458 N N . LEU A 1 17 ? 17.053 31.286 -3.919 1.00 0.00 17 LEU A N 16
ATOM 23459 C CA . LEU A 1 17 ? 16.461 30.821 -5.162 1.00 0.00 17 LEU A CA 16
ATOM 23460 C C . LEU A 1 17 ? 14.943 30.755 -5.024 1.00 0.00 17 LEU A C 16
ATOM 23461 O O . LEU A 1 17 ? 14.418 30.614 -3.918 1.00 0.00 17 LEU A O 16
ATOM 23477 N N . TYR A 1 18 ? 14.243 30.860 -6.147 1.00 0.00 18 TYR A N 16
ATOM 23478 C CA . TYR A 1 18 ? 12.788 30.873 -6.136 1.00 0.00 18 TYR A CA 16
ATOM 23479 C C . TYR A 1 18 ? 12.224 29.481 -5.866 1.00 0.00 18 TYR A C 16
ATOM 23480 O O . TYR A 1 18 ? 12.105 28.658 -6.776 1.00 0.00 18 TYR A O 16
ATOM 23498 N N . PHE A 1 19 ? 11.926 29.215 -4.603 1.00 0.00 19 PHE A N 16
ATOM 23499 C CA . PHE A 1 19 ? 11.245 27.990 -4.204 1.00 0.00 19 PHE A CA 16
ATOM 23500 C C . PHE A 1 19 ? 10.016 28.338 -3.375 1.00 0.00 19 PHE A C 16
ATOM 23501 O O . PHE A 1 19 ? 10.117 28.556 -2.170 1.00 0.00 19 PHE A O 16
ATOM 23518 N N . GLN A 1 20 ? 8.867 28.426 -4.025 1.00 0.00 20 GLN A N 16
ATOM 23519 C CA . GLN A 1 20 ? 7.632 28.757 -3.330 1.00 0.00 20 GLN A CA 16
ATOM 23520 C C . GLN A 1 20 ? 6.944 27.499 -2.815 1.00 0.00 20 GLN A C 16
ATOM 23521 O O . GLN A 1 20 ? 7.467 26.387 -2.957 1.00 0.00 20 GLN A O 16
ATOM 23535 N N . GLY A 1 21 ? 5.773 27.679 -2.220 1.00 0.00 21 GLY A N 16
ATOM 23536 C CA . GLY A 1 21 ? 5.052 26.564 -1.652 1.00 0.00 21 GLY A CA 16
ATOM 23537 C C . GLY A 1 21 ? 4.060 25.966 -2.627 1.00 0.00 21 GLY A C 16
ATOM 23538 O O . GLY A 1 21 ? 4.110 26.243 -3.829 1.00 0.00 21 GLY A O 16
ATOM 23542 N N . HIS A 1 22 ? 3.159 25.148 -2.111 1.00 0.00 22 HIS A N 16
ATOM 23543 C CA . HIS A 1 22 ? 2.169 24.479 -2.940 1.00 0.00 22 HIS A CA 16
ATOM 23544 C C . HIS A 1 22 ? 0.900 25.314 -3.035 1.00 0.00 22 HIS A C 16
ATOM 23545 O O . HIS A 1 22 ? 0.466 25.917 -2.050 1.00 0.00 22 HIS A O 16
ATOM 23560 N N . MET A 1 23 ? 0.318 25.355 -4.225 1.00 0.00 23 MET A N 16
ATOM 23561 C CA . MET A 1 23 ? -0.910 26.101 -4.462 1.00 0.00 23 MET A CA 16
ATOM 23562 C C . MET A 1 23 ? -2.056 25.152 -4.800 1.00 0.00 23 MET A C 16
ATOM 23563 O O . MET A 1 23 ? -3.187 25.579 -5.043 1.00 0.00 23 MET A O 16
ATOM 23577 N N . ALA A 1 24 ? -1.753 23.861 -4.814 1.00 0.00 24 ALA A N 16
ATOM 23578 C CA . ALA A 1 24 ? -2.762 22.838 -5.043 1.00 0.00 24 ALA A CA 16
ATOM 23579 C C . ALA A 1 24 ? -3.619 22.655 -3.797 1.00 0.00 24 ALA A C 16
ATOM 23580 O O . ALA A 1 24 ? -3.106 22.357 -2.722 1.00 0.00 24 ALA A O 16
ATOM 23587 N N . ALA A 1 25 ? -4.924 22.835 -3.953 1.00 0.00 25 ALA A N 16
ATOM 23588 C CA . ALA A 1 25 ? -5.852 22.750 -2.828 1.00 0.00 25 ALA A CA 16
ATOM 23589 C C . ALA A 1 25 ? -6.330 21.318 -2.608 1.00 0.00 25 ALA A C 16
ATOM 23590 O O . ALA A 1 25 ? -7.195 21.063 -1.772 1.00 0.00 25 ALA A O 16
ATOM 23597 N N . ARG A 1 26 ? -5.751 20.386 -3.351 1.00 0.00 26 ARG A N 16
ATOM 23598 C CA . ARG A 1 26 ? -6.130 18.986 -3.252 1.00 0.00 26 ARG A CA 16
ATOM 23599 C C . ARG A 1 26 ? -4.908 18.110 -3.476 1.00 0.00 26 ARG A C 16
ATOM 23600 O O . ARG A 1 26 ? -3.867 18.602 -3.918 1.00 0.00 26 ARG A O 16
ATOM 23621 N N . ILE A 1 27 ? -5.046 16.814 -3.182 1.00 0.00 27 ILE A N 16
ATOM 23622 C CA . ILE A 1 27 ? -3.939 15.866 -3.271 1.00 0.00 27 ILE A CA 16
ATOM 23623 C C . ILE A 1 27 ? -2.847 16.264 -2.260 1.00 0.00 27 ILE A C 16
ATOM 23624 O O . ILE A 1 27 ? -3.048 17.187 -1.465 1.00 0.00 27 ILE A O 16
ATOM 23640 N N . THR A 1 28 ? -1.723 15.550 -2.259 1.00 0.00 28 THR A N 16
ATOM 23641 C CA . THR A 1 28 ? -0.585 15.859 -1.387 1.00 0.00 28 THR A CA 16
ATOM 23642 C C . THR A 1 28 ? -0.858 15.441 0.066 1.00 0.00 28 THR A C 16
ATOM 23643 O O . THR A 1 28 ? -0.067 14.712 0.671 1.00 0.00 28 THR A O 16
ATOM 23654 N N . GLY A 1 29 ? -1.977 15.896 0.614 1.00 0.00 29 GLY A N 16
ATOM 23655 C CA . GLY A 1 29 ? -2.347 15.539 1.967 1.00 0.00 29 GLY A CA 16
ATOM 23656 C C . GLY A 1 29 ? -3.839 15.332 2.106 1.00 0.00 29 GLY A C 16
ATOM 23657 O O . GLY A 1 29 ? -4.577 16.269 2.412 1.00 0.00 29 GLY A O 16
ATOM 23661 N N . GLU A 1 30 ? -4.287 14.104 1.877 1.00 0.00 30 GLU A N 16
ATOM 23662 C CA . GLU A 1 30 ? -5.708 13.782 1.940 1.00 0.00 30 GLU A CA 16
ATOM 23663 C C . GLU A 1 30 ? -5.972 12.715 3.000 1.00 0.00 30 GLU A C 16
ATOM 23664 O O . GLU A 1 30 ? -5.088 11.915 3.316 1.00 0.00 30 GLU A O 16
ATOM 23677 N N . PRO A 1 31 ? -7.189 12.696 3.573 1.00 0.00 31 PRO A N 16
ATOM 23678 C CA . PRO A 1 31 ? -7.567 11.733 4.618 1.00 0.00 31 PRO A CA 16
ATOM 23679 C C . PRO A 1 31 ? -7.863 10.337 4.069 1.00 0.00 31 PRO A C 16
ATOM 23680 O O . PRO A 1 31 ? -8.122 9.403 4.833 1.00 0.00 31 PRO A O 16
ATOM 23691 N N . SER A 1 32 ? -7.836 10.205 2.748 1.00 0.00 32 SER A N 16
ATOM 23692 C CA . SER A 1 32 ? -8.109 8.933 2.090 1.00 0.00 32 SER A CA 16
ATOM 23693 C C . SER A 1 32 ? -7.014 7.907 2.393 1.00 0.00 32 SER A C 16
ATOM 23694 O O . SER A 1 32 ? -5.904 8.265 2.800 1.00 0.00 32 SER A O 16
ATOM 23702 N N . LYS A 1 33 ? -7.322 6.633 2.187 1.00 0.00 33 LYS A N 16
ATOM 23703 C CA . LYS A 1 33 ? -6.382 5.568 2.499 1.00 0.00 33 LYS A CA 16
ATOM 23704 C C . LYS A 1 33 ? -5.384 5.373 1.358 1.00 0.00 33 LYS A C 16
ATOM 23705 O O . LYS A 1 33 ? -5.769 5.301 0.187 1.00 0.00 33 LYS A O 16
ATOM 23724 N N . LYS A 1 34 ? -4.104 5.309 1.707 1.00 0.00 34 LYS A N 16
ATOM 23725 C CA . LYS A 1 34 ? -3.042 5.130 0.732 1.00 0.00 34 LYS A CA 16
ATOM 23726 C C . LYS A 1 34 ? -2.268 3.842 0.996 1.00 0.00 34 LYS A C 16
ATOM 23727 O O . LYS A 1 34 ? -2.600 3.086 1.916 1.00 0.00 34 LYS A O 16
ATOM 23746 N N . ALA A 1 35 ? -1.237 3.618 0.179 1.00 0.00 35 ALA A N 16
ATOM 23747 C CA . ALA A 1 35 ? -0.295 2.511 0.348 1.00 0.00 35 ALA A CA 16
ATOM 23748 C C . ALA A 1 35 ? -0.922 1.155 0.026 1.00 0.00 35 ALA A C 16
ATOM 23749 O O . ALA A 1 35 ? -2.048 1.064 -0.472 1.00 0.00 35 ALA A O 16
ATOM 23756 N N . VAL A 1 36 ? -0.163 0.107 0.291 1.00 0.00 36 VAL A N 16
ATOM 23757 C CA . VAL A 1 36 ? -0.603 -1.251 0.033 1.00 0.00 36 VAL A CA 16
ATOM 23758 C C . VAL A 1 36 ? -0.393 -2.100 1.282 1.00 0.00 36 VAL A C 16
ATOM 23759 O O . VAL A 1 36 ? 0.595 -1.926 2.000 1.00 0.00 36 VAL A O 16
ATOM 23772 N N . SER A 1 37 ? -1.328 -2.995 1.556 1.00 0.00 37 SER A N 16
ATOM 23773 C CA . SER A 1 37 ? -1.246 -3.824 2.744 1.00 0.00 37 SER A CA 16
ATOM 23774 C C . SER A 1 37 ? -1.058 -5.292 2.354 1.00 0.00 37 SER A C 16
ATOM 23775 O O . SER A 1 37 ? -0.972 -5.621 1.171 1.00 0.00 37 SER A O 16
ATOM 23783 N N . ASP A 1 38 ? -1.013 -6.165 3.349 1.00 0.00 38 ASP A N 16
ATOM 23784 C CA . ASP A 1 38 ? -0.641 -7.562 3.136 1.00 0.00 38 ASP A CA 16
ATOM 23785 C C . ASP A 1 38 ? -1.853 -8.454 2.877 1.00 0.00 38 ASP A C 16
ATOM 23786 O O . ASP A 1 38 ? -1.718 -9.672 2.785 1.00 0.00 38 ASP A O 16
ATOM 23796 N N . ARG A 1 39 ? -3.032 -7.864 2.741 1.00 0.00 39 ARG A N 16
ATOM 23797 C CA . ARG A 1 39 ? -4.230 -8.655 2.461 1.00 0.00 39 ARG A CA 16
ATOM 23798 C C . ARG A 1 39 ? -4.300 -9.058 0.994 1.00 0.00 39 ARG A C 16
ATOM 23799 O O . ARG A 1 39 ? -5.144 -9.861 0.600 1.00 0.00 39 ARG A O 16
ATOM 23820 N N . LEU A 1 40 ? -3.410 -8.495 0.187 1.00 0.00 40 LEU A N 16
ATOM 23821 C CA . LEU A 1 40 ? -3.298 -8.888 -1.207 1.00 0.00 40 LEU A CA 16
ATOM 23822 C C . LEU A 1 40 ? -2.425 -10.131 -1.322 1.00 0.00 40 LEU A C 16
ATOM 23823 O O . LEU A 1 40 ? -2.439 -10.828 -2.336 1.00 0.00 40 LEU A O 16
ATOM 23839 N N . ILE A 1 41 ? -1.679 -10.406 -0.259 1.00 0.00 41 ILE A N 16
ATOM 23840 C CA . ILE A 1 41 ? -0.796 -11.560 -0.211 1.00 0.00 41 ILE A CA 16
ATOM 23841 C C . ILE A 1 41 ? -1.601 -12.830 0.015 1.00 0.00 41 ILE A C 16
ATOM 23842 O O . ILE A 1 41 ? -2.368 -12.933 0.975 1.00 0.00 41 ILE A O 16
ATOM 23858 N N . GLY A 1 42 ? -1.435 -13.783 -0.884 1.00 0.00 42 GLY A N 16
ATOM 23859 C CA . GLY A 1 42 ? -2.143 -15.034 -0.771 1.00 0.00 42 GLY A CA 16
ATOM 23860 C C . GLY A 1 42 ? -3.395 -15.075 -1.625 1.00 0.00 42 GLY A C 16
ATOM 23861 O O . GLY A 1 42 ? -4.176 -16.024 -1.539 1.00 0.00 42 GLY A O 16
ATOM 23865 N N . ARG A 1 43 ? -3.600 -14.044 -2.438 1.00 0.00 43 ARG A N 16
ATOM 23866 C CA . ARG A 1 43 ? -4.731 -14.009 -3.354 1.00 0.00 43 ARG A CA 16
ATOM 23867 C C . ARG A 1 43 ? -4.266 -14.040 -4.801 1.00 0.00 43 ARG A C 16
ATOM 23868 O O . ARG A 1 43 ? -3.069 -13.920 -5.087 1.00 0.00 43 ARG A O 16
ATOM 23889 N N . LYS A 1 44 ? -5.222 -14.204 -5.703 1.00 0.00 44 LYS A N 16
ATOM 23890 C CA . LYS A 1 44 ? -4.940 -14.281 -7.123 1.00 0.00 44 LYS A CA 16
ATOM 23891 C C . LYS A 1 44 ? -4.958 -12.899 -7.763 1.00 0.00 44 LYS A C 16
ATOM 23892 O O . LYS A 1 44 ? -5.749 -12.032 -7.387 1.00 0.00 44 LYS A O 16
ATOM 23911 N N . GLY A 1 45 ? -4.087 -12.716 -8.735 1.00 0.00 45 GLY A N 16
ATOM 23912 C CA . GLY A 1 45 ? -4.089 -11.521 -9.543 1.00 0.00 45 GLY A CA 16
ATOM 23913 C C . GLY A 1 45 ? -4.001 -11.884 -11.005 1.00 0.00 45 GLY A C 16
ATOM 23914 O O . GLY A 1 45 ? -3.349 -12.859 -11.358 1.00 0.00 45 GLY A O 16
ATOM 23918 N N . VAL A 1 46 ? -4.661 -11.137 -11.854 1.00 0.00 46 VAL A N 16
ATOM 23919 C CA . VAL A 1 46 ? -4.656 -11.427 -13.280 1.00 0.00 46 VAL A CA 16
ATOM 23920 C C . VAL A 1 46 ? -3.609 -10.577 -13.997 1.00 0.00 46 VAL A C 16
ATOM 23921 O O . VAL A 1 46 ? -3.398 -9.415 -13.653 1.00 0.00 46 VAL A O 16
ATOM 23934 N N . VAL A 1 47 ? -2.963 -11.157 -14.994 1.00 0.00 47 VAL A N 16
ATOM 23935 C CA . VAL A 1 47 ? -1.897 -10.478 -15.713 1.00 0.00 47 VAL A CA 16
ATOM 23936 C C . VAL A 1 47 ? -2.460 -9.619 -16.838 1.00 0.00 47 VAL A C 16
ATOM 23937 O O . VAL A 1 47 ? -2.987 -10.139 -17.823 1.00 0.00 47 VAL A O 16
ATOM 23950 N N . MET A 1 48 ? -2.346 -8.306 -16.684 1.00 0.00 48 MET A N 16
ATOM 23951 C CA . MET A 1 48 ? -2.804 -7.371 -17.702 1.00 0.00 48 MET A CA 16
ATOM 23952 C C . MET A 1 48 ? -1.675 -7.053 -18.673 1.00 0.00 48 MET A C 16
ATOM 23953 O O . MET A 1 48 ? -1.897 -6.903 -19.874 1.00 0.00 48 MET A O 16
ATOM 23967 N N . GLU A 1 49 ? -0.466 -6.948 -18.144 1.00 0.00 49 GLU A N 16
ATOM 23968 C CA . GLU A 1 49 ? 0.702 -6.673 -18.965 1.00 0.00 49 GLU A CA 16
ATOM 23969 C C . GLU A 1 49 ? 1.742 -7.766 -18.760 1.00 0.00 49 GLU A C 16
ATOM 23970 O O . GLU A 1 49 ? 1.938 -8.232 -17.639 1.00 0.00 49 GLU A O 16
ATOM 23983 N N . ALA A 1 50 ? 2.399 -8.156 -19.844 1.00 0.00 50 ALA A N 16
ATOM 23984 C CA . ALA A 1 50 ? 3.330 -9.278 -19.833 1.00 0.00 50 ALA A CA 16
ATOM 23985 C C . ALA A 1 50 ? 4.464 -9.077 -18.829 1.00 0.00 50 ALA A C 16
ATOM 23986 O O . ALA A 1 50 ? 5.265 -8.149 -18.950 1.00 0.00 50 ALA A O 16
ATOM 23993 N N . ILE A 1 51 ? 4.517 -9.957 -17.839 1.00 0.00 51 ILE A N 16
ATOM 23994 C CA . ILE A 1 51 ? 5.580 -9.945 -16.848 1.00 0.00 51 ILE A CA 16
ATOM 23995 C C . ILE A 1 51 ? 6.774 -10.733 -17.371 1.00 0.00 51 ILE A C 16
ATOM 23996 O O . ILE A 1 51 ? 6.607 -11.772 -18.008 1.00 0.00 51 ILE A O 16
ATOM 24012 N N . SER A 1 52 ? 7.973 -10.235 -17.124 1.00 0.00 52 SER A N 16
ATOM 24013 C CA . SER A 1 52 ? 9.167 -10.877 -17.637 1.00 0.00 52 SER A CA 16
ATOM 24014 C C . SER A 1 52 ? 10.363 -10.629 -16.728 1.00 0.00 52 SER A C 16
ATOM 24015 O O . SER A 1 52 ? 10.338 -9.730 -15.889 1.00 0.00 52 SER A O 16
ATOM 24023 N N . PRO A 1 53 ? 11.421 -11.440 -16.878 1.00 0.00 53 PRO A N 16
ATOM 24024 C CA . PRO A 1 53 ? 12.700 -11.202 -16.205 1.00 0.00 53 PRO A CA 16
ATOM 24025 C C . PRO A 1 53 ? 13.374 -9.934 -16.730 1.00 0.00 53 PRO A C 16
ATOM 24026 O O . PRO A 1 53 ? 14.296 -9.400 -16.114 1.00 0.00 53 PRO A O 16
ATOM 24037 N N . GLN A 1 54 ? 12.904 -9.466 -17.882 1.00 0.00 54 GLN A N 16
ATOM 24038 C CA . GLN A 1 54 ? 13.413 -8.245 -18.487 1.00 0.00 54 GLN A CA 16
ATOM 24039 C C . GLN A 1 54 ? 12.981 -7.037 -17.665 1.00 0.00 54 GLN A C 16
ATOM 24040 O O . GLN A 1 54 ? 13.796 -6.177 -17.332 1.00 0.00 54 GLN A O 16
ATOM 24054 N N . ASN A 1 55 ? 11.697 -6.984 -17.338 1.00 0.00 55 ASN A N 16
ATOM 24055 C CA . ASN A 1 55 ? 11.169 -5.933 -16.481 1.00 0.00 55 ASN A CA 16
ATOM 24056 C C . ASN A 1 55 ? 9.797 -6.337 -15.957 1.00 0.00 55 ASN A C 16
ATOM 24057 O O . ASN A 1 55 ? 9.181 -7.280 -16.466 1.00 0.00 55 ASN A O 16
ATOM 24068 N N . SER A 1 56 ? 9.327 -5.605 -14.957 1.00 0.00 56 SER A N 16
ATOM 24069 C CA . SER A 1 56 ? 8.088 -5.913 -14.261 1.00 0.00 56 SER A CA 16
ATOM 24070 C C . SER A 1 56 ? 6.877 -5.811 -15.185 1.00 0.00 56 SER A C 16
ATOM 24071 O O . SER A 1 56 ? 6.898 -5.081 -16.177 1.00 0.00 56 SER A O 16
ATOM 24079 N N . GLY A 1 57 ? 5.824 -6.542 -14.842 1.00 0.00 57 GLY A N 16
ATOM 24080 C CA . GLY A 1 57 ? 4.583 -6.457 -15.580 1.00 0.00 57 GLY A CA 16
ATOM 24081 C C . GLY A 1 57 ? 3.488 -5.844 -14.738 1.00 0.00 57 GLY A C 16
ATOM 24082 O O . GLY A 1 57 ? 3.737 -5.414 -13.612 1.00 0.00 57 GLY A O 16
ATOM 24086 N N . LEU A 1 58 ? 2.279 -5.813 -15.264 1.00 0.00 58 LEU A N 16
ATOM 24087 C CA . LEU A 1 58 ? 1.159 -5.209 -14.558 1.00 0.00 58 LEU A CA 16
ATOM 24088 C C . LEU A 1 58 ? 0.057 -6.235 -14.323 1.00 0.00 58 LEU A C 16
ATOM 24089 O O . LEU A 1 58 ? -0.424 -6.869 -15.266 1.00 0.00 58 LEU A O 16
ATOM 24105 N N . VAL A 1 59 ? -0.330 -6.408 -13.068 1.00 0.00 59 VAL A N 16
ATOM 24106 C CA . VAL A 1 59 ? -1.397 -7.334 -12.716 1.00 0.00 59 VAL A CA 16
ATOM 24107 C C . VAL A 1 59 ? -2.524 -6.607 -12.004 1.00 0.00 59 VAL A C 16
ATOM 24108 O O . VAL A 1 59 ? -2.288 -5.671 -11.240 1.00 0.00 59 VAL A O 16
ATOM 24121 N N . LYS A 1 60 ? -3.747 -7.028 -12.270 1.00 0.00 60 LYS A N 16
ATOM 24122 C CA . LYS A 1 60 ? -4.902 -6.462 -11.608 1.00 0.00 60 LYS A CA 16
ATOM 24123 C C . LYS A 1 60 ? -5.252 -7.316 -10.402 1.00 0.00 60 LYS A C 16
ATOM 24124 O O . LYS A 1 60 ? -5.624 -8.484 -10.543 1.00 0.00 60 LYS A O 16
ATOM 24143 N N . VAL A 1 61 ? -5.111 -6.744 -9.219 1.00 0.00 61 VAL A N 16
ATOM 24144 C CA . VAL A 1 61 ? -5.340 -7.484 -7.996 1.00 0.00 61 VAL A CA 16
ATOM 24145 C C . VAL A 1 61 ? -6.741 -7.212 -7.485 1.00 0.00 61 VAL A C 16
ATOM 24146 O O . VAL A 1 61 ? -6.951 -6.330 -6.649 1.00 0.00 61 VAL A O 16
ATOM 24159 N N . ASP A 1 62 ? -7.705 -7.930 -8.065 1.00 0.00 62 ASP A N 16
ATOM 24160 C CA . ASP A 1 62 ? -9.112 -7.885 -7.646 1.00 0.00 62 ASP A CA 16
ATOM 24161 C C . ASP A 1 62 ? -9.804 -6.580 -8.057 1.00 0.00 62 ASP A C 16
ATOM 24162 O O . ASP A 1 62 ? -11.001 -6.573 -8.355 1.00 0.00 62 ASP A O 16
ATOM 24172 N N . GLY A 1 63 ? -9.055 -5.486 -8.084 1.00 0.00 63 GLY A N 16
ATOM 24173 C CA . GLY A 1 63 ? -9.627 -4.199 -8.430 1.00 0.00 63 GLY A CA 16
ATOM 24174 C C . GLY A 1 63 ? -8.661 -3.300 -9.175 1.00 0.00 63 GLY A C 16
ATOM 24175 O O . GLY A 1 63 ? -8.964 -2.823 -10.268 1.00 0.00 63 GLY A O 16
ATOM 24179 N N . GLU A 1 64 ? -7.491 -3.069 -8.595 1.00 0.00 64 GLU A N 16
ATOM 24180 C CA . GLU A 1 64 ? -6.530 -2.148 -9.183 1.00 0.00 64 GLU A CA 16
ATOM 24181 C C . GLU A 1 64 ? -5.345 -2.894 -9.762 1.00 0.00 64 GLU A C 16
ATOM 24182 O O . GLU A 1 64 ? -5.129 -4.066 -9.460 1.00 0.00 64 GLU A O 16
ATOM 24195 N N . THR A 1 65 ? -4.574 -2.207 -10.583 1.00 0.00 65 THR A N 16
ATOM 24196 C CA . THR A 1 65 ? -3.404 -2.799 -11.191 1.00 0.00 65 THR A CA 16
ATOM 24197 C C . THR A 1 65 ? -2.151 -2.415 -10.411 1.00 0.00 65 THR A C 16
ATOM 24198 O O . THR A 1 65 ? -2.006 -1.277 -9.956 1.00 0.00 65 THR A O 16
ATOM 24209 N N . TRP A 1 66 ? -1.272 -3.380 -10.229 1.00 0.00 66 TRP A N 16
ATOM 24210 C CA . TRP A 1 66 ? -0.025 -3.173 -9.518 1.00 0.00 66 TRP A CA 16
ATOM 24211 C C . TRP A 1 66 ? 1.120 -3.773 -10.317 1.00 0.00 66 TRP A C 16
ATOM 24212 O O . TRP A 1 66 ? 0.895 -4.554 -11.245 1.00 0.00 66 TRP A O 16
ATOM 24233 N N . ARG A 1 67 ? 2.345 -3.409 -9.963 1.00 0.00 67 ARG A N 16
ATOM 24234 C CA . ARG A 1 67 ? 3.511 -3.945 -10.641 1.00 0.00 67 ARG A CA 16
ATOM 24235 C C . ARG A 1 67 ? 3.802 -5.327 -10.099 1.00 0.00 67 ARG A C 16
ATOM 24236 O O . ARG A 1 67 ? 3.587 -5.595 -8.921 1.00 0.00 67 ARG A O 16
ATOM 24257 N N . ALA A 1 68 ? 4.282 -6.193 -10.953 1.00 0.00 68 ALA A N 16
ATOM 24258 C CA . ALA A 1 68 ? 4.538 -7.567 -10.563 1.00 0.00 68 ALA A CA 16
ATOM 24259 C C . ALA A 1 68 ? 5.848 -8.075 -11.138 1.00 0.00 68 ALA A C 16
ATOM 24260 O O . ALA A 1 68 ? 6.197 -7.782 -12.280 1.00 0.00 68 ALA A O 16
ATOM 24267 N N . THR A 1 69 ? 6.558 -8.840 -10.328 1.00 0.00 69 THR A N 16
ATOM 24268 C CA . THR A 1 69 ? 7.820 -9.434 -10.725 1.00 0.00 69 THR A CA 16
ATOM 24269 C C . THR A 1 69 ? 7.812 -10.933 -10.448 1.00 0.00 69 THR A C 16
ATOM 24270 O O . THR A 1 69 ? 7.223 -11.384 -9.459 1.00 0.00 69 THR A O 16
ATOM 24281 N N . SER A 1 70 ? 8.438 -11.697 -11.327 1.00 0.00 70 SER A N 16
ATOM 24282 C CA . SER A 1 70 ? 8.526 -13.137 -11.168 1.00 0.00 70 SER A CA 16
ATOM 24283 C C . SER A 1 70 ? 9.787 -13.660 -11.838 1.00 0.00 70 SER A C 16
ATOM 24284 O O . SER A 1 70 ? 10.459 -12.929 -12.572 1.00 0.00 70 SER A O 16
ATOM 24292 N N . GLY A 1 71 ? 10.109 -14.919 -11.589 1.00 0.00 71 GLY A N 16
ATOM 24293 C CA . GLY A 1 71 ? 11.274 -15.519 -12.206 1.00 0.00 71 GLY A CA 16
ATOM 24294 C C . GLY A 1 71 ? 10.922 -16.293 -13.458 1.00 0.00 71 GLY A C 16
ATOM 24295 O O . GLY A 1 71 ? 11.603 -17.251 -13.815 1.00 0.00 71 GLY A O 16
ATOM 24299 N N . THR A 1 72 ? 9.844 -15.894 -14.119 1.00 0.00 72 THR A N 16
ATOM 24300 C CA . THR A 1 72 ? 9.413 -16.537 -15.354 1.00 0.00 72 THR A CA 16
ATOM 24301 C C . THR A 1 72 ? 8.759 -15.502 -16.276 1.00 0.00 72 THR A C 16
ATOM 24302 O O . THR A 1 72 ? 8.536 -14.359 -15.874 1.00 0.00 72 THR A O 16
ATOM 24313 N N . VAL A 1 73 ? 8.468 -15.891 -17.508 1.00 0.00 73 VAL A N 16
ATOM 24314 C CA . VAL A 1 73 ? 7.750 -15.021 -18.425 1.00 0.00 73 VAL A CA 16
ATOM 24315 C C . VAL A 1 73 ? 6.258 -15.338 -18.361 1.00 0.00 73 VAL A C 16
ATOM 24316 O O . VAL A 1 73 ? 5.854 -16.504 -18.388 1.00 0.00 73 VAL A O 16
ATOM 24329 N N . LEU A 1 74 ? 5.449 -14.300 -18.235 1.00 0.00 74 LEU A N 16
ATOM 24330 C CA . LEU A 1 74 ? 4.014 -14.469 -18.069 1.00 0.00 74 LEU A CA 16
ATOM 24331 C C . LEU A 1 74 ? 3.248 -13.751 -19.177 1.00 0.00 74 LEU A C 16
ATOM 24332 O O . LEU A 1 74 ? 3.659 -12.683 -19.638 1.00 0.00 74 LEU A O 16
ATOM 24348 N N . ASP A 1 75 ? 2.143 -14.349 -19.609 1.00 0.00 75 ASP A N 16
ATOM 24349 C CA . ASP A 1 75 ? 1.360 -13.809 -20.711 1.00 0.00 75 ASP A CA 16
ATOM 24350 C C . ASP A 1 75 ? 0.134 -13.072 -20.206 1.00 0.00 75 ASP A C 16
ATOM 24351 O O . ASP A 1 75 ? -0.292 -13.255 -19.066 1.00 0.00 75 ASP A O 16
ATOM 24361 N N . VAL A 1 76 ? -0.428 -12.238 -21.064 1.00 0.00 76 VAL A N 16
ATOM 24362 C CA . VAL A 1 76 ? -1.615 -11.468 -20.725 1.00 0.00 76 VAL A CA 16
ATOM 24363 C C . VAL A 1 76 ? -2.839 -12.374 -20.633 1.00 0.00 76 VAL A C 16
ATOM 24364 O O . VAL A 1 76 ? -3.118 -13.157 -21.543 1.00 0.00 76 VAL A O 16
ATOM 24377 N N . GLY A 1 77 ? -3.561 -12.266 -19.529 1.00 0.00 77 GLY A N 16
ATOM 24378 C CA . GLY A 1 77 ? -4.728 -13.093 -19.321 1.00 0.00 77 GLY A CA 16
ATOM 24379 C C . GLY A 1 77 ? -4.454 -14.242 -18.376 1.00 0.00 77 GLY A C 16
ATOM 24380 O O . GLY A 1 77 ? -5.367 -14.990 -18.020 1.00 0.00 77 GLY A O 16
ATOM 24384 N N . GLU A 1 78 ? -3.195 -14.391 -17.975 1.00 0.00 78 GLU A N 16
ATOM 24385 C CA . GLU A 1 78 ? -2.815 -15.398 -17.011 1.00 0.00 78 GLU A CA 16
ATOM 24386 C C . GLU A 1 78 ? -3.212 -14.987 -15.604 1.00 0.00 78 GLU A C 16
ATOM 24387 O O . GLU A 1 78 ? -3.624 -13.849 -15.365 1.00 0.00 78 GLU A O 16
ATOM 24400 N N . GLU A 1 79 ? -3.061 -15.917 -14.680 1.00 0.00 79 GLU A N 16
ATOM 24401 C CA . GLU A 1 79 ? -3.409 -15.675 -13.291 1.00 0.00 79 GLU A CA 16
ATOM 24402 C C . GLU A 1 79 ? -2.204 -15.957 -12.406 1.00 0.00 79 GLU A C 16
ATOM 24403 O O . GLU A 1 79 ? -1.537 -16.984 -12.561 1.00 0.00 79 GLU A O 16
ATOM 24416 N N . VAL A 1 80 ? -1.907 -15.045 -11.495 1.00 0.00 80 VAL A N 16
ATOM 24417 C CA . VAL A 1 80 ? -0.752 -15.204 -10.625 1.00 0.00 80 VAL A CA 16
ATOM 24418 C C . VAL A 1 80 ? -1.146 -15.150 -9.156 1.00 0.00 80 VAL A C 16
ATOM 24419 O O . VAL A 1 80 ? -2.164 -14.566 -8.798 1.00 0.00 80 VAL A O 16
ATOM 24432 N N . SER A 1 81 ? -0.348 -15.796 -8.323 1.00 0.00 81 SER A N 16
ATOM 24433 C CA . SER A 1 81 ? -0.523 -15.726 -6.880 1.00 0.00 81 SER A CA 16
ATOM 24434 C C . SER A 1 81 ? 0.474 -14.740 -6.292 1.00 0.00 81 SER A C 16
ATOM 24435 O O . SER A 1 81 ? 1.675 -14.844 -6.545 1.00 0.00 81 SER A O 16
ATOM 24443 N N . VAL A 1 82 ? -0.024 -13.782 -5.524 1.00 0.00 82 VAL A N 16
ATOM 24444 C CA . VAL A 1 82 ? 0.835 -12.790 -4.895 1.00 0.00 82 VAL A CA 16
ATOM 24445 C C . VAL A 1 82 ? 1.497 -13.378 -3.655 1.00 0.00 82 VAL A C 16
ATOM 24446 O O . VAL A 1 82 ? 0.828 -13.689 -2.669 1.00 0.00 82 VAL A O 16
ATOM 24459 N N . LYS A 1 83 ? 2.811 -13.541 -3.724 1.00 0.00 83 LYS A N 16
ATOM 24460 C CA . LYS A 1 83 ? 3.571 -14.159 -2.654 1.00 0.00 83 LYS A CA 16
ATOM 24461 C C . LYS A 1 83 ? 4.182 -13.128 -1.714 1.00 0.00 83 LYS A C 16
ATOM 24462 O O . LYS A 1 83 ? 4.150 -13.296 -0.496 1.00 0.00 83 LYS A O 16
ATOM 24481 N N . ALA A 1 84 ? 4.750 -12.069 -2.272 1.00 0.00 84 ALA A N 16
ATOM 24482 C CA . ALA A 1 84 ? 5.454 -11.080 -1.467 1.00 0.00 84 ALA A CA 16
ATOM 24483 C C . ALA A 1 84 ? 5.372 -9.691 -2.090 1.00 0.00 84 ALA A C 16
ATOM 24484 O O . ALA A 1 84 ? 4.764 -9.509 -3.145 1.00 0.00 84 ALA A O 16
ATOM 24491 N N . ILE A 1 85 ? 5.988 -8.719 -1.431 1.00 0.00 85 ILE A N 16
ATOM 24492 C CA . ILE A 1 85 ? 6.001 -7.342 -1.909 1.00 0.00 85 ILE A CA 16
ATOM 24493 C C . ILE A 1 85 ? 7.440 -6.860 -2.070 1.00 0.00 85 ILE A C 16
ATOM 24494 O O . ILE A 1 85 ? 8.275 -7.087 -1.195 1.00 0.00 85 ILE A O 16
ATOM 24510 N N . GLU A 1 86 ? 7.724 -6.204 -3.181 1.00 0.00 86 GLU A N 16
ATOM 24511 C CA . GLU A 1 86 ? 9.054 -5.691 -3.453 1.00 0.00 86 GLU A CA 16
ATOM 24512 C C . GLU A 1 86 ? 8.963 -4.198 -3.750 1.00 0.00 86 GLU A C 16
ATOM 24513 O O . GLU A 1 86 ? 8.877 -3.787 -4.910 1.00 0.00 86 GLU A O 16
ATOM 24526 N N . GLY A 1 87 ? 8.946 -3.394 -2.696 1.00 0.00 87 GLY A N 16
ATOM 24527 C CA . GLY A 1 87 ? 8.764 -1.966 -2.856 1.00 0.00 87 GLY A CA 16
ATOM 24528 C C . GLY A 1 87 ? 7.354 -1.625 -3.287 1.00 0.00 87 GLY A C 16
ATOM 24529 O O . GLY A 1 87 ? 6.406 -1.780 -2.518 1.00 0.00 87 GLY A O 16
ATOM 24533 N N . VAL A 1 88 ? 7.221 -1.167 -4.518 1.00 0.00 88 VAL A N 16
ATOM 24534 C CA . VAL A 1 88 ? 5.915 -0.860 -5.086 1.00 0.00 88 VAL A CA 16
ATOM 24535 C C . VAL A 1 88 ? 5.482 -1.986 -6.029 1.00 0.00 88 VAL A C 16
ATOM 24536 O O . VAL A 1 88 ? 4.401 -1.958 -6.625 1.00 0.00 88 VAL A O 16
ATOM 24549 N N . LYS A 1 89 ? 6.340 -2.987 -6.146 1.00 0.00 89 LYS A N 16
ATOM 24550 C CA . LYS A 1 89 ? 6.064 -4.149 -6.974 1.00 0.00 89 LYS A CA 16
ATOM 24551 C C . LYS A 1 89 ? 5.615 -5.308 -6.099 1.00 0.00 89 LYS A C 16
ATOM 24552 O O . LYS A 1 89 ? 5.855 -5.314 -4.892 1.00 0.00 89 LYS A O 16
ATOM 24571 N N . LEU A 1 90 ? 4.977 -6.290 -6.706 1.00 0.00 90 LEU A N 16
ATOM 24572 C CA . LEU A 1 90 ? 4.605 -7.503 -6.001 1.00 0.00 90 LEU A CA 16
ATOM 24573 C C . LEU A 1 90 ? 5.400 -8.682 -6.541 1.00 0.00 90 LEU A C 16
ATOM 24574 O O . LEU A 1 90 ? 5.735 -8.731 -7.725 1.00 0.00 90 LEU A O 16
ATOM 24590 N N . VAL A 1 91 ? 5.704 -9.625 -5.671 1.00 0.00 91 VAL A N 16
ATOM 24591 C CA . VAL A 1 91 ? 6.386 -10.843 -6.068 1.00 0.00 91 VAL A CA 16
ATOM 24592 C C . VAL A 1 91 ? 5.350 -11.935 -6.261 1.00 0.00 91 VAL A C 16
ATOM 24593 O O . VAL A 1 91 ? 4.704 -12.360 -5.302 1.00 0.00 91 VAL A O 16
ATOM 24606 N N . VAL A 1 92 ? 5.172 -12.371 -7.496 1.00 0.00 92 VAL A N 16
ATOM 24607 C CA . VAL A 1 92 ? 4.094 -13.290 -7.822 1.00 0.00 92 VAL A CA 16
ATOM 24608 C C . VAL A 1 92 ? 4.614 -14.561 -8.477 1.00 0.00 92 VAL A C 16
ATOM 24609 O O . VAL A 1 92 ? 5.752 -14.616 -8.946 1.00 0.00 92 VAL A O 16
ATOM 24622 N N . GLU A 1 93 ? 3.767 -15.576 -8.490 1.00 0.00 93 GLU A N 16
ATOM 24623 C CA . GLU A 1 93 ? 4.052 -16.811 -9.202 1.00 0.00 93 GLU A CA 16
ATOM 24624 C C . GLU A 1 93 ? 2.853 -17.198 -10.044 1.00 0.00 93 GLU A C 16
ATOM 24625 O O . GLU A 1 93 ? 1.736 -16.759 -9.783 1.00 0.00 93 GLU A O 16
ATOM 24638 N N . LYS A 1 94 ? 3.087 -18.020 -11.044 1.00 0.00 94 LYS A N 16
ATOM 24639 C CA . LYS A 1 94 ? 2.058 -18.332 -12.025 1.00 0.00 94 LYS A CA 16
ATOM 24640 C C . LYS A 1 94 ? 1.180 -19.491 -11.576 1.00 0.00 94 LYS A C 16
ATOM 24641 O O . LYS A 1 94 ? 1.670 -20.492 -11.052 1.00 0.00 94 LYS A O 16
ATOM 24660 N N . LEU A 1 95 ? -0.120 -19.341 -11.782 1.00 0.00 95 LEU A N 16
ATOM 24661 C CA . LEU A 1 95 ? -1.036 -20.454 -11.641 1.00 0.00 95 LEU A CA 16
ATOM 24662 C C . LEU A 1 95 ? -0.848 -21.393 -12.817 1.00 0.00 95 LEU A C 16
ATOM 24663 O O . LEU A 1 95 ? -0.665 -20.949 -13.956 1.00 0.00 95 LEU A O 16
ATOM 24679 N N . GLU A 1 96 ? -0.893 -22.681 -12.548 1.00 0.00 96 GLU A N 16
ATOM 24680 C CA . GLU A 1 96 ? -0.609 -23.665 -13.572 1.00 0.00 96 GLU A CA 16
ATOM 24681 C C . GLU A 1 96 ? -1.403 -24.945 -13.344 1.00 0.00 96 GLU A C 16
ATOM 24682 O O . GLU A 1 96 ? -1.092 -25.732 -12.453 1.00 0.00 96 GLU A O 16
ATOM 24695 N N . GLU A 1 97 ? -2.448 -25.129 -14.141 1.00 0.00 97 GLU A N 16
ATOM 24696 C CA . GLU A 1 97 ? -3.219 -26.358 -14.116 1.00 0.00 97 GLU A CA 16
ATOM 24697 C C . GLU A 1 97 ? -2.610 -27.355 -15.085 1.00 0.00 97 GLU A C 16
ATOM 24698 O O . GLU A 1 97 ? -2.852 -28.561 -15.010 1.00 0.00 97 GLU A O 16
ATOM 24711 N N . GLN A 1 98 ? -1.803 -26.831 -15.986 1.00 0.00 98 GLN A N 16
ATOM 24712 C CA . GLN A 1 98 ? -1.130 -27.642 -16.981 1.00 0.00 98 GLN A CA 16
ATOM 24713 C C . GLN A 1 98 ? 0.271 -27.974 -16.485 1.00 0.00 98 GLN A C 16
ATOM 24714 O O . GLN A 1 98 ? 1.224 -27.240 -16.738 1.00 0.00 98 GLN A O 16
ATOM 24728 N N . LYS A 1 99 ? 0.381 -29.057 -15.736 1.00 0.00 99 LYS A N 16
ATOM 24729 C CA . LYS A 1 99 ? 1.655 -29.460 -15.155 1.00 0.00 99 LYS A CA 16
ATOM 24730 C C . LYS A 1 99 ? 2.213 -30.671 -15.889 1.00 0.00 99 LYS A C 16
ATOM 24731 O O . LYS A 1 99 ? 3.045 -31.405 -15.359 1.00 0.00 99 LYS A O 16
ATOM 24750 N N . GLY A 1 100 ? 1.754 -30.864 -17.115 1.00 0.00 100 GLY A N 16
ATOM 24751 C CA . GLY A 1 100 ? 2.153 -32.024 -17.884 1.00 0.00 100 GLY A CA 16
ATOM 24752 C C . GLY A 1 100 ? 1.065 -33.070 -17.900 1.00 0.00 100 GLY A C 16
ATOM 24753 O O . GLY A 1 100 ? -0.047 -32.814 -17.434 1.00 0.00 100 GLY A O 16
ATOM 24757 N N . SER A 1 101 ? 1.375 -34.242 -18.426 1.00 0.00 101 SER A N 16
ATOM 24758 C CA . SER A 1 101 ? 0.416 -35.328 -18.467 1.00 0.00 101 SER A CA 16
ATOM 24759 C C . SER A 1 101 ? 0.877 -36.449 -17.540 1.00 0.00 101 SER A C 16
ATOM 24760 O O . SER A 1 101 ? 0.372 -36.526 -16.399 1.00 0.00 101 SER A O 16
ATOM 24769 N N . MET A 1 1 ? 54.505 -6.971 60.686 1.00 0.00 1 MET A N 17
ATOM 24770 C CA . MET A 1 1 ? 54.530 -6.707 59.229 1.00 0.00 1 MET A CA 17
ATOM 24771 C C . MET A 1 1 ? 54.066 -5.286 58.942 1.00 0.00 1 MET A C 17
ATOM 24772 O O . MET A 1 1 ? 53.156 -4.777 59.602 1.00 0.00 1 MET A O 17
ATOM 24786 N N . GLY A 1 2 ? 54.691 -4.647 57.965 1.00 0.00 2 GLY A N 17
ATOM 24787 C CA . GLY A 1 2 ? 54.309 -3.301 57.598 1.00 0.00 2 GLY A CA 17
ATOM 24788 C C . GLY A 1 2 ? 53.313 -3.299 56.458 1.00 0.00 2 GLY A C 17
ATOM 24789 O O . GLY A 1 2 ? 53.659 -3.643 55.327 1.00 0.00 2 GLY A O 17
ATOM 24793 N N . SER A 1 3 ? 52.075 -2.926 56.751 1.00 0.00 3 SER A N 17
ATOM 24794 C CA . SER A 1 3 ? 51.028 -2.922 55.744 1.00 0.00 3 SER A CA 17
ATOM 24795 C C . SER A 1 3 ? 51.130 -1.685 54.860 1.00 0.00 3 SER A C 17
ATOM 24796 O O . SER A 1 3 ? 51.445 -0.590 55.333 1.00 0.00 3 SER A O 17
ATOM 24804 N N . SER A 1 4 ? 50.886 -1.872 53.575 1.00 0.00 4 SER A N 17
ATOM 24805 C CA . SER A 1 4 ? 50.892 -0.777 52.626 1.00 0.00 4 SER A CA 17
ATOM 24806 C C . SER A 1 4 ? 49.856 -1.034 51.543 1.00 0.00 4 SER A C 17
ATOM 24807 O O . SER A 1 4 ? 50.107 -1.744 50.570 1.00 0.00 4 SER A O 17
ATOM 24815 N N . HIS A 1 5 ? 48.676 -0.471 51.737 1.00 0.00 5 HIS A N 17
ATOM 24816 C CA . HIS A 1 5 ? 47.550 -0.725 50.855 1.00 0.00 5 HIS A CA 17
ATOM 24817 C C . HIS A 1 5 ? 46.951 0.588 50.370 1.00 0.00 5 HIS A C 17
ATOM 24818 O O . HIS A 1 5 ? 46.217 1.256 51.099 1.00 0.00 5 HIS A O 17
ATOM 24833 N N . HIS A 1 6 ? 47.287 0.962 49.149 1.00 0.00 6 HIS A N 17
ATOM 24834 C CA . HIS A 1 6 ? 46.830 2.222 48.577 1.00 0.00 6 HIS A CA 17
ATOM 24835 C C . HIS A 1 6 ? 45.350 2.128 48.210 1.00 0.00 6 HIS A C 17
ATOM 24836 O O . HIS A 1 6 ? 44.881 1.081 47.765 1.00 0.00 6 HIS A O 17
ATOM 24851 N N . HIS A 1 7 ? 44.618 3.215 48.404 1.00 0.00 7 HIS A N 17
ATOM 24852 C CA . HIS A 1 7 ? 43.199 3.241 48.069 1.00 0.00 7 HIS A CA 17
ATOM 24853 C C . HIS A 1 7 ? 42.890 4.327 47.049 1.00 0.00 7 HIS A C 17
ATOM 24854 O O . HIS A 1 7 ? 43.473 5.412 47.086 1.00 0.00 7 HIS A O 17
ATOM 24869 N N . HIS A 1 8 ? 41.984 4.017 46.133 1.00 0.00 8 HIS A N 17
ATOM 24870 C CA . HIS A 1 8 ? 41.516 4.979 45.147 1.00 0.00 8 HIS A CA 17
ATOM 24871 C C . HIS A 1 8 ? 40.108 4.636 44.682 1.00 0.00 8 HIS A C 17
ATOM 24872 O O . HIS A 1 8 ? 39.844 3.525 44.216 1.00 0.00 8 HIS A O 17
ATOM 24887 N N . HIS A 1 9 ? 39.211 5.593 44.827 1.00 0.00 9 HIS A N 17
ATOM 24888 C CA . HIS A 1 9 ? 37.845 5.459 44.354 1.00 0.00 9 HIS A CA 17
ATOM 24889 C C . HIS A 1 9 ? 37.309 6.843 44.028 1.00 0.00 9 HIS A C 17
ATOM 24890 O O . HIS A 1 9 ? 36.309 7.296 44.587 1.00 0.00 9 HIS A O 17
ATOM 24905 N N . HIS A 1 10 ? 38.009 7.516 43.132 1.00 0.00 10 HIS A N 17
ATOM 24906 C CA . HIS A 1 10 ? 37.732 8.909 42.819 1.00 0.00 10 HIS A CA 17
ATOM 24907 C C . HIS A 1 10 ? 36.852 9.019 41.580 1.00 0.00 10 HIS A C 17
ATOM 24908 O O . HIS A 1 10 ? 37.349 9.113 40.458 1.00 0.00 10 HIS A O 17
ATOM 24923 N N . SER A 1 11 ? 35.546 8.974 41.791 1.00 0.00 11 SER A N 17
ATOM 24924 C CA . SER A 1 11 ? 34.584 9.081 40.702 1.00 0.00 11 SER A CA 17
ATOM 24925 C C . SER A 1 11 ? 33.221 9.514 41.232 1.00 0.00 11 SER A C 17
ATOM 24926 O O . SER A 1 11 ? 32.650 8.858 42.103 1.00 0.00 11 SER A O 17
ATOM 24934 N N . SER A 1 12 ? 32.714 10.620 40.713 1.00 0.00 12 SER A N 17
ATOM 24935 C CA . SER A 1 12 ? 31.406 11.118 41.104 1.00 0.00 12 SER A CA 17
ATOM 24936 C C . SER A 1 12 ? 30.539 11.368 39.875 1.00 0.00 12 SER A C 17
ATOM 24937 O O . SER A 1 12 ? 31.054 11.653 38.792 1.00 0.00 12 SER A O 17
ATOM 24945 N N . GLY A 1 13 ? 29.233 11.239 40.042 1.00 0.00 13 GLY A N 17
ATOM 24946 C CA . GLY A 1 13 ? 28.314 11.497 38.953 1.00 0.00 13 GLY A CA 17
ATOM 24947 C C . GLY A 1 13 ? 26.900 11.094 39.308 1.00 0.00 13 GLY A C 17
ATOM 24948 O O . GLY A 1 13 ? 26.698 10.264 40.195 1.00 0.00 13 GLY A O 17
ATOM 24952 N N . ARG A 1 14 ? 25.919 11.689 38.643 1.00 0.00 14 ARG A N 17
ATOM 24953 C CA . ARG A 1 14 ? 24.526 11.360 38.900 1.00 0.00 14 ARG A CA 17
ATOM 24954 C C . ARG A 1 14 ? 23.959 10.511 37.766 1.00 0.00 14 ARG A C 17
ATOM 24955 O O . ARG A 1 14 ? 23.986 9.281 37.831 1.00 0.00 14 ARG A O 17
ATOM 24976 N N . GLU A 1 15 ? 23.471 11.185 36.726 1.00 0.00 15 GLU A N 17
ATOM 24977 C CA . GLU A 1 15 ? 22.893 10.537 35.548 1.00 0.00 15 GLU A CA 17
ATOM 24978 C C . GLU A 1 15 ? 21.765 9.573 35.913 1.00 0.00 15 GLU A C 17
ATOM 24979 O O . GLU A 1 15 ? 21.977 8.369 36.085 1.00 0.00 15 GLU A O 17
ATOM 24992 N N . ASN A 1 16 ? 20.569 10.121 36.055 1.00 0.00 16 ASN A N 17
ATOM 24993 C CA . ASN A 1 16 ? 19.381 9.324 36.301 1.00 0.00 16 ASN A CA 17
ATOM 24994 C C . ASN A 1 16 ? 18.439 9.441 35.109 1.00 0.00 16 ASN A C 17
ATOM 24995 O O . ASN A 1 16 ? 18.804 10.011 34.076 1.00 0.00 16 ASN A O 17
ATOM 25006 N N . LEU A 1 17 ? 17.244 8.895 35.238 1.00 0.00 17 LEU A N 17
ATOM 25007 C CA . LEU A 1 17 ? 16.263 8.967 34.170 1.00 0.00 17 LEU A CA 17
ATOM 25008 C C . LEU A 1 17 ? 15.541 10.308 34.207 1.00 0.00 17 LEU A C 17
ATOM 25009 O O . LEU A 1 17 ? 14.828 10.608 35.167 1.00 0.00 17 LEU A O 17
ATOM 25025 N N . TYR A 1 18 ? 15.750 11.118 33.180 1.00 0.00 18 TYR A N 17
ATOM 25026 C CA . TYR A 1 18 ? 15.051 12.389 33.058 1.00 0.00 18 TYR A CA 17
ATOM 25027 C C . TYR A 1 18 ? 13.603 12.119 32.676 1.00 0.00 18 TYR A C 17
ATOM 25028 O O . TYR A 1 18 ? 13.312 11.730 31.544 1.00 0.00 18 TYR A O 17
ATOM 25046 N N . PHE A 1 19 ? 12.707 12.304 33.630 1.00 0.00 19 PHE A N 17
ATOM 25047 C CA . PHE A 1 19 ? 11.334 11.848 33.489 1.00 0.00 19 PHE A CA 17
ATOM 25048 C C . PHE A 1 19 ? 10.448 12.891 32.818 1.00 0.00 19 PHE A C 17
ATOM 25049 O O . PHE A 1 19 ? 10.557 14.089 33.086 1.00 0.00 19 PHE A O 17
ATOM 25066 N N . GLN A 1 20 ? 9.578 12.413 31.938 1.00 0.00 20 GLN A N 17
ATOM 25067 C CA . GLN A 1 20 ? 8.549 13.240 31.339 1.00 0.00 20 GLN A CA 17
ATOM 25068 C C . GLN A 1 20 ? 7.424 12.350 30.836 1.00 0.00 20 GLN A C 17
ATOM 25069 O O . GLN A 1 20 ? 7.677 11.269 30.297 1.00 0.00 20 GLN A O 17
ATOM 25083 N N . GLY A 1 21 ? 6.191 12.793 31.031 1.00 0.00 21 GLY A N 17
ATOM 25084 C CA . GLY A 1 21 ? 5.047 12.036 30.562 1.00 0.00 21 GLY A CA 17
ATOM 25085 C C . GLY A 1 21 ? 4.941 12.052 29.053 1.00 0.00 21 GLY A C 17
ATOM 25086 O O . GLY A 1 21 ? 4.374 11.134 28.460 1.00 0.00 21 GLY A O 17
ATOM 25090 N N . HIS A 1 22 ? 5.503 13.098 28.443 1.00 0.00 22 HIS A N 17
ATOM 25091 C CA . HIS A 1 22 ? 5.502 13.275 26.987 1.00 0.00 22 HIS A CA 17
ATOM 25092 C C . HIS A 1 22 ? 4.104 13.633 26.490 1.00 0.00 22 HIS A C 17
ATOM 25093 O O . HIS A 1 22 ? 3.143 12.896 26.715 1.00 0.00 22 HIS A O 17
ATOM 25108 N N . MET A 1 23 ? 3.997 14.772 25.824 1.00 0.00 23 MET A N 17
ATOM 25109 C CA . MET A 1 23 ? 2.715 15.230 25.307 1.00 0.00 23 MET A CA 17
ATOM 25110 C C . MET A 1 23 ? 2.141 14.223 24.315 1.00 0.00 23 MET A C 17
ATOM 25111 O O . MET A 1 23 ? 2.843 13.735 23.424 1.00 0.00 23 MET A O 17
ATOM 25125 N N . ALA A 1 24 ? 0.866 13.909 24.498 1.00 0.00 24 ALA A N 17
ATOM 25126 C CA . ALA A 1 24 ? 0.185 12.926 23.672 1.00 0.00 24 ALA A CA 17
ATOM 25127 C C . ALA A 1 24 ? 0.069 13.387 22.223 1.00 0.00 24 ALA A C 17
ATOM 25128 O O . ALA A 1 24 ? 0.121 14.584 21.924 1.00 0.00 24 ALA A O 17
ATOM 25135 N N . ALA A 1 25 ? -0.084 12.425 21.328 1.00 0.00 25 ALA A N 17
ATOM 25136 C CA . ALA A 1 25 ? -0.243 12.718 19.915 1.00 0.00 25 ALA A CA 17
ATOM 25137 C C . ALA A 1 25 ? -1.720 12.745 19.549 1.00 0.00 25 ALA A C 17
ATOM 25138 O O . ALA A 1 25 ? -2.540 12.089 20.196 1.00 0.00 25 ALA A O 17
ATOM 25145 N N . ARG A 1 26 ? -2.064 13.501 18.523 1.00 0.00 26 ARG A N 17
ATOM 25146 C CA . ARG A 1 26 ? -3.446 13.586 18.075 1.00 0.00 26 ARG A CA 17
ATOM 25147 C C . ARG A 1 26 ? -3.591 12.980 16.689 1.00 0.00 26 ARG A C 17
ATOM 25148 O O . ARG A 1 26 ? -2.600 12.801 15.980 1.00 0.00 26 ARG A O 17
ATOM 25169 N N . ILE A 1 27 ? -4.819 12.662 16.309 1.00 0.00 27 ILE A N 17
ATOM 25170 C CA . ILE A 1 27 ? -5.077 12.067 15.008 1.00 0.00 27 ILE A CA 17
ATOM 25171 C C . ILE A 1 27 ? -5.196 13.150 13.941 1.00 0.00 27 ILE A C 17
ATOM 25172 O O . ILE A 1 27 ? -6.081 14.008 14.000 1.00 0.00 27 ILE A O 17
ATOM 25188 N N . THR A 1 28 ? -4.287 13.118 12.981 1.00 0.00 28 THR A N 17
ATOM 25189 C CA . THR A 1 28 ? -4.263 14.104 11.917 1.00 0.00 28 THR A CA 17
ATOM 25190 C C . THR A 1 28 ? -5.092 13.632 10.728 1.00 0.00 28 THR A C 17
ATOM 25191 O O . THR A 1 28 ? -5.755 12.590 10.799 1.00 0.00 28 THR A O 17
ATOM 25202 N N . GLY A 1 29 ? -5.057 14.401 9.646 1.00 0.00 29 GLY A N 17
ATOM 25203 C CA . GLY A 1 29 ? -5.800 14.042 8.454 1.00 0.00 29 GLY A CA 17
ATOM 25204 C C . GLY A 1 29 ? -5.274 12.780 7.805 1.00 0.00 29 GLY A C 17
ATOM 25205 O O . GLY A 1 29 ? -4.197 12.783 7.208 1.00 0.00 29 GLY A O 17
ATOM 25209 N N . GLU A 1 30 ? -6.024 11.697 7.932 1.00 0.00 30 GLU A N 17
ATOM 25210 C CA . GLU A 1 30 ? -5.639 10.424 7.346 1.00 0.00 30 GLU A CA 17
ATOM 25211 C C . GLU A 1 30 ? -6.631 10.001 6.265 1.00 0.00 30 GLU A C 17
ATOM 25212 O O . GLU A 1 30 ? -7.621 9.320 6.544 1.00 0.00 30 GLU A O 17
ATOM 25225 N N . PRO A 1 31 ? -6.410 10.453 5.022 1.00 0.00 31 PRO A N 17
ATOM 25226 C CA . PRO A 1 31 ? -7.245 10.070 3.885 1.00 0.00 31 PRO A CA 17
ATOM 25227 C C . PRO A 1 31 ? -7.119 8.581 3.572 1.00 0.00 31 PRO A C 17
ATOM 25228 O O . PRO A 1 31 ? -6.364 7.860 4.227 1.00 0.00 31 PRO A O 17
ATOM 25239 N N . SER A 1 32 ? -7.845 8.135 2.563 1.00 0.00 32 SER A N 17
ATOM 25240 C CA . SER A 1 32 ? -7.847 6.729 2.182 1.00 0.00 32 SER A CA 17
ATOM 25241 C C . SER A 1 32 ? -6.451 6.273 1.763 1.00 0.00 32 SER A C 17
ATOM 25242 O O . SER A 1 32 ? -6.014 5.186 2.143 1.00 0.00 32 SER A O 17
ATOM 25250 N N . LYS A 1 33 ? -5.759 7.111 0.984 1.00 0.00 33 LYS A N 17
ATOM 25251 C CA . LYS A 1 33 ? -4.379 6.833 0.568 1.00 0.00 33 LYS A CA 17
ATOM 25252 C C . LYS A 1 33 ? -4.288 5.513 -0.203 1.00 0.00 33 LYS A C 17
ATOM 25253 O O . LYS A 1 33 ? -5.296 4.976 -0.671 1.00 0.00 33 LYS A O 17
ATOM 25272 N N . LYS A 1 34 ? -3.073 5.008 -0.349 1.00 0.00 34 LYS A N 17
ATOM 25273 C CA . LYS A 1 34 ? -2.863 3.689 -0.918 1.00 0.00 34 LYS A CA 17
ATOM 25274 C C . LYS A 1 34 ? -2.265 2.774 0.143 1.00 0.00 34 LYS A C 17
ATOM 25275 O O . LYS A 1 34 ? -1.049 2.640 0.255 1.00 0.00 34 LYS A O 17
ATOM 25294 N N . ALA A 1 35 ? -3.135 2.178 0.943 1.00 0.00 35 ALA A N 17
ATOM 25295 C CA . ALA A 1 35 ? -2.708 1.328 2.042 1.00 0.00 35 ALA A CA 17
ATOM 25296 C C . ALA A 1 35 ? -2.339 -0.064 1.550 1.00 0.00 35 ALA A C 17
ATOM 25297 O O . ALA A 1 35 ? -3.147 -0.744 0.916 1.00 0.00 35 ALA A O 17
ATOM 25304 N N 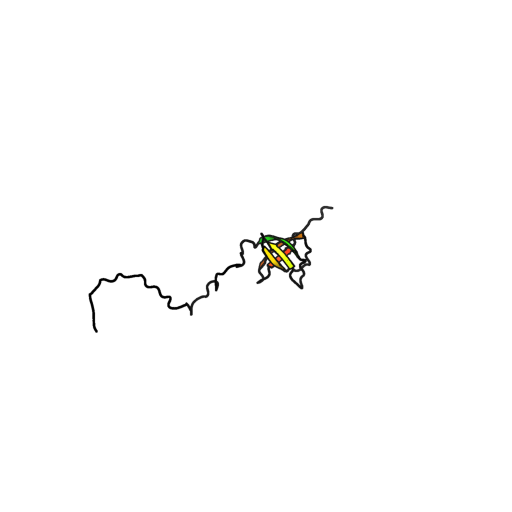. VAL A 1 36 ? -1.112 -0.472 1.833 1.00 0.00 36 VAL A N 17
ATOM 25305 C CA . VAL A 1 36 ? -0.653 -1.807 1.508 1.00 0.00 36 VAL A CA 17
ATOM 25306 C C . VAL A 1 36 ? -1.130 -2.784 2.573 1.00 0.00 36 VAL A C 17
ATOM 25307 O O . VAL A 1 36 ? -0.994 -2.534 3.771 1.00 0.00 36 VAL A O 17
ATOM 25320 N N . SER A 1 37 ? -1.717 -3.872 2.129 1.00 0.00 37 SER A N 17
ATOM 25321 C CA . SER A 1 37 ? -2.294 -4.846 3.040 1.00 0.00 37 SER A CA 17
ATOM 25322 C C . SER A 1 37 ? -1.466 -6.127 3.083 1.00 0.00 37 SER A C 17
ATOM 25323 O O . SER A 1 37 ? -1.073 -6.657 2.046 1.00 0.00 37 SER A O 17
ATOM 25331 N N . ASP A 1 38 ? -1.219 -6.618 4.291 1.00 0.00 38 ASP A N 17
ATOM 25332 C CA . ASP A 1 38 ? -0.480 -7.865 4.490 1.00 0.00 38 ASP A CA 17
ATOM 25333 C C . ASP A 1 38 ? -1.338 -9.060 4.095 1.00 0.00 38 ASP A C 17
ATOM 25334 O O . ASP A 1 38 ? -0.835 -10.162 3.889 1.00 0.00 38 ASP A O 17
ATOM 25344 N N . ARG A 1 39 ? -2.637 -8.820 3.954 1.00 0.00 39 ARG A N 17
ATOM 25345 C CA . ARG A 1 39 ? -3.577 -9.867 3.582 1.00 0.00 39 ARG A CA 17
ATOM 25346 C C . ARG A 1 39 ? -3.469 -10.187 2.093 1.00 0.00 39 ARG A C 17
ATOM 25347 O O . ARG A 1 39 ? -4.129 -11.096 1.594 1.00 0.00 39 ARG A O 17
ATOM 25368 N N . LEU A 1 40 ? -2.631 -9.431 1.388 1.00 0.00 40 LEU A N 17
ATOM 25369 C CA . LEU A 1 40 ? -2.409 -9.653 -0.030 1.00 0.00 40 LEU A CA 17
ATOM 25370 C C . LEU A 1 40 ? -1.458 -10.826 -0.245 1.00 0.00 40 LEU A C 17
ATOM 25371 O O . LEU A 1 40 ? -1.333 -11.342 -1.356 1.00 0.00 40 LEU A O 17
ATOM 25387 N N . ILE A 1 41 ? -0.796 -11.245 0.825 1.00 0.00 41 ILE A N 17
ATOM 25388 C CA . ILE A 1 41 ? 0.102 -12.389 0.768 1.00 0.00 41 ILE A CA 17
ATOM 25389 C C . ILE A 1 41 ? -0.699 -13.679 0.625 1.00 0.00 41 ILE A C 17
ATOM 25390 O O . ILE A 1 41 ? -1.241 -14.208 1.600 1.00 0.00 41 ILE A O 17
ATOM 25406 N N . GLY A 1 42 ? -0.782 -14.162 -0.599 1.00 0.00 42 GLY A N 17
ATOM 25407 C CA . GLY A 1 42 ? -1.565 -15.344 -0.880 1.00 0.00 42 GLY A CA 17
ATOM 25408 C C . GLY A 1 42 ? -2.782 -15.036 -1.726 1.00 0.00 42 GLY A C 17
ATOM 25409 O O . GLY A 1 42 ? -3.586 -15.923 -2.016 1.00 0.00 42 GLY A O 17
ATOM 25413 N N . ARG A 1 43 ? -2.918 -13.775 -2.126 1.00 0.00 43 ARG A N 17
ATOM 25414 C CA . ARG A 1 43 ? -4.040 -13.357 -2.962 1.00 0.00 43 ARG A CA 17
ATOM 25415 C C . ARG A 1 43 ? -3.792 -13.703 -4.422 1.00 0.00 43 ARG A C 17
ATOM 25416 O O . ARG A 1 43 ? -2.670 -14.036 -4.815 1.00 0.00 43 ARG A O 17
ATOM 25437 N N . LYS A 1 44 ? -4.848 -13.617 -5.220 1.00 0.00 44 LYS A N 17
ATOM 25438 C CA . LYS A 1 44 ? -4.777 -13.865 -6.635 1.00 0.00 44 LYS A CA 17
ATOM 25439 C C . LYS A 1 44 ? -4.368 -12.608 -7.390 1.00 0.00 44 LYS A C 17
ATOM 25440 O O . LYS A 1 44 ? -4.382 -11.503 -6.843 1.00 0.00 44 LYS A O 17
ATOM 25459 N N . GLY A 1 45 ? -4.017 -12.788 -8.649 1.00 0.00 45 GLY A N 17
ATOM 25460 C CA . GLY A 1 45 ? -3.735 -11.673 -9.518 1.00 0.00 45 GLY A CA 17
ATOM 25461 C C . GLY A 1 45 ? -3.823 -12.082 -10.968 1.00 0.00 45 GLY A C 17
ATOM 25462 O O . GLY A 1 45 ? -3.403 -13.172 -11.327 1.00 0.00 45 GLY A O 17
ATOM 25466 N N . VAL A 1 46 ? -4.404 -11.238 -11.792 1.00 0.00 46 VAL A N 17
ATOM 25467 C CA . VAL A 1 46 ? -4.494 -11.516 -13.216 1.00 0.00 46 VAL A CA 17
ATOM 25468 C C . VAL A 1 46 ? -3.453 -10.691 -13.969 1.00 0.00 46 VAL A C 17
ATOM 25469 O O . VAL A 1 46 ? -3.177 -9.543 -13.604 1.00 0.00 46 VAL A O 17
ATOM 25482 N N . VAL A 1 47 ? -2.878 -11.279 -15.010 1.00 0.00 47 VAL A N 17
ATOM 25483 C CA . VAL A 1 47 ? -1.834 -10.619 -15.780 1.00 0.00 47 VAL A CA 17
ATOM 25484 C C . VAL A 1 47 ? -2.434 -9.756 -16.883 1.00 0.00 47 VAL A C 17
ATOM 25485 O O . VAL A 1 47 ? -2.956 -10.269 -17.871 1.00 0.00 47 VAL A O 17
ATOM 25498 N N . MET A 1 48 ? -2.366 -8.444 -16.695 1.00 0.00 48 MET A N 17
ATOM 25499 C CA . MET A 1 48 ? -2.873 -7.497 -17.679 1.00 0.00 48 MET A CA 17
ATOM 25500 C C . MET A 1 48 ? -1.799 -7.163 -18.710 1.00 0.00 48 MET A C 17
ATOM 25501 O O . MET A 1 48 ? -2.099 -6.945 -19.884 1.00 0.00 48 MET A O 17
ATOM 25515 N N . GLU A 1 49 ? -0.553 -7.111 -18.266 1.00 0.00 49 GLU A N 17
ATOM 25516 C CA . GLU A 1 49 ? 0.565 -6.903 -19.175 1.00 0.00 49 GLU A CA 17
ATOM 25517 C C . GLU A 1 49 ? 1.603 -7.997 -18.980 1.00 0.00 49 GLU A C 17
ATOM 25518 O O . GLU A 1 49 ? 1.882 -8.393 -17.847 1.00 0.00 49 GLU A O 17
ATOM 25531 N N . ALA A 1 50 ? 2.163 -8.469 -20.089 1.00 0.00 50 ALA A N 17
ATOM 25532 C CA . ALA A 1 50 ? 3.111 -9.577 -20.080 1.00 0.00 50 ALA A CA 17
ATOM 25533 C C . ALA A 1 50 ? 4.280 -9.322 -19.135 1.00 0.00 50 ALA A C 17
ATOM 25534 O O . ALA A 1 50 ? 4.956 -8.294 -19.218 1.00 0.00 50 ALA A O 17
ATOM 25541 N N . ILE A 1 51 ? 4.505 -10.268 -18.236 1.00 0.00 51 ILE A N 17
ATOM 25542 C CA . ILE A 1 51 ? 5.598 -10.191 -17.282 1.00 0.00 51 ILE A CA 17
ATOM 25543 C C . ILE A 1 51 ? 6.861 -10.779 -17.900 1.00 0.00 51 ILE A C 17
ATOM 25544 O O . ILE A 1 51 ? 6.861 -11.928 -18.345 1.00 0.00 51 ILE A O 17
ATOM 25560 N N . SER A 1 52 ? 7.922 -9.992 -17.943 1.00 0.00 52 SER A N 17
ATOM 25561 C CA . SER A 1 52 ? 9.173 -10.441 -18.527 1.00 0.00 52 SER A CA 17
ATOM 25562 C C . SER A 1 52 ? 10.348 -10.100 -17.620 1.00 0.00 52 SER A C 17
ATOM 25563 O O . SER A 1 52 ? 10.230 -9.251 -16.735 1.00 0.00 52 SER A O 17
ATOM 25571 N N . PRO A 1 53 ? 11.491 -10.776 -17.823 1.00 0.00 53 PRO A N 17
ATOM 25572 C CA . PRO A 1 53 ? 12.729 -10.490 -17.088 1.00 0.00 53 PRO A CA 17
ATOM 25573 C C . PRO A 1 53 ? 13.170 -9.036 -17.249 1.00 0.00 53 PRO A C 17
ATOM 25574 O O . PRO A 1 53 ? 13.809 -8.465 -16.363 1.00 0.00 53 PRO A O 17
ATOM 25585 N N . GLN A 1 54 ? 12.821 -8.445 -18.386 1.00 0.00 54 GLN A N 17
ATOM 25586 C CA . GLN A 1 54 ? 13.153 -7.054 -18.663 1.00 0.00 54 GLN A CA 17
ATOM 25587 C C . GLN A 1 54 ? 12.087 -6.122 -18.095 1.00 0.00 54 GLN A C 17
ATOM 25588 O O . GLN A 1 54 ? 12.373 -5.283 -17.243 1.00 0.00 54 GLN A O 17
ATOM 25602 N N . ASN A 1 55 ? 10.853 -6.294 -18.550 1.00 0.00 55 ASN A N 17
ATOM 25603 C CA . ASN A 1 55 ? 9.766 -5.415 -18.150 1.00 0.00 55 ASN A CA 17
ATOM 25604 C C . ASN A 1 55 ? 8.826 -6.124 -17.188 1.00 0.00 55 ASN A C 17
ATOM 25605 O O . ASN A 1 55 ? 8.246 -7.159 -17.525 1.00 0.00 55 ASN A O 17
ATOM 25616 N N . SER A 1 56 ? 8.686 -5.573 -15.992 1.00 0.00 56 SER A N 17
ATOM 25617 C CA . SER A 1 56 ? 7.761 -6.119 -15.019 1.00 0.00 56 SER A CA 17
ATOM 25618 C C . SER A 1 56 ? 6.338 -5.913 -15.514 1.00 0.00 56 SER A C 17
ATOM 25619 O O . SER A 1 56 ? 6.025 -4.884 -16.113 1.00 0.00 56 SER A O 17
ATOM 25627 N N . GLY A 1 57 ? 5.484 -6.876 -15.247 1.00 0.00 57 GLY A N 17
ATOM 25628 C CA . GLY A 1 57 ? 4.150 -6.852 -15.809 1.00 0.00 57 GLY A CA 17
ATOM 25629 C C . GLY A 1 57 ? 3.159 -6.174 -14.899 1.00 0.00 57 GLY A C 17
ATOM 25630 O O . GLY A 1 57 ? 3.494 -5.803 -13.773 1.00 0.00 57 GLY A O 17
ATOM 25634 N N . LEU A 1 58 ? 1.943 -6.014 -15.382 1.00 0.00 58 LEU A N 17
ATOM 25635 C CA . LEU A 1 58 ? 0.896 -5.375 -14.608 1.00 0.00 58 LEU A CA 17
ATOM 25636 C C . LEU A 1 58 ? -0.149 -6.396 -14.188 1.00 0.00 58 LEU A C 17
ATOM 25637 O O . LEU A 1 58 ? -0.757 -7.055 -15.033 1.00 0.00 58 LEU A O 17
ATOM 25653 N N . VAL A 1 59 ? -0.347 -6.533 -12.887 1.00 0.00 59 VAL A N 17
ATOM 25654 C CA . VAL A 1 59 ? -1.363 -7.430 -12.359 1.00 0.00 59 VAL A CA 17
ATOM 25655 C C . VAL A 1 59 ? -2.518 -6.629 -11.774 1.00 0.00 59 VAL A C 17
ATOM 25656 O O . VAL A 1 59 ? -2.313 -5.653 -11.052 1.00 0.00 59 VAL A O 17
ATOM 25669 N N . LYS A 1 60 ? -3.730 -7.030 -12.107 1.00 0.00 60 LYS A N 17
ATOM 25670 C CA . LYS A 1 60 ? -4.914 -6.313 -11.668 1.00 0.00 60 LYS A CA 17
ATOM 25671 C C . LYS A 1 60 ? -5.527 -6.997 -10.455 1.00 0.00 60 LYS A C 17
ATOM 25672 O O . LYS A 1 60 ? -6.104 -8.081 -10.562 1.00 0.00 60 LYS A O 17
ATOM 25691 N N . VAL A 1 61 ? -5.380 -6.364 -9.300 1.00 0.00 61 VAL A N 17
ATOM 25692 C CA . VAL A 1 61 ? -5.935 -6.882 -8.064 1.00 0.00 61 VAL A CA 17
ATOM 25693 C C . VAL A 1 61 ? -7.252 -6.180 -7.772 1.00 0.00 61 VAL A C 17
ATOM 25694 O O . VAL A 1 61 ? -7.270 -4.990 -7.444 1.00 0.00 61 VAL A O 17
ATOM 25707 N N . ASP A 1 62 ? -8.344 -6.923 -7.920 1.00 0.00 62 ASP A N 17
ATOM 25708 C CA . ASP A 1 62 ? -9.701 -6.388 -7.796 1.00 0.00 62 ASP A CA 17
ATOM 25709 C C . ASP A 1 62 ? -9.971 -5.335 -8.867 1.00 0.00 62 ASP A C 17
ATOM 25710 O O . ASP A 1 62 ? -10.498 -5.647 -9.937 1.00 0.00 62 ASP A O 17
ATOM 25720 N N . GLY A 1 63 ? -9.573 -4.106 -8.590 1.00 0.00 63 GLY A N 17
ATOM 25721 C CA . GLY A 1 63 ? -9.791 -3.024 -9.524 1.00 0.00 63 GLY A CA 17
ATOM 25722 C C . GLY A 1 63 ? -8.599 -2.097 -9.641 1.00 0.00 63 GLY A C 17
ATOM 25723 O O . GLY A 1 63 ? -8.667 -1.071 -10.319 1.00 0.00 63 GLY A O 17
ATOM 25727 N N . GLU A 1 64 ? -7.506 -2.450 -8.981 1.00 0.00 64 GLU A N 17
ATOM 25728 C CA . GLU A 1 64 ? -6.297 -1.649 -9.031 1.00 0.00 64 GLU A CA 17
ATOM 25729 C C . GLU A 1 64 ? -5.154 -2.469 -9.604 1.00 0.00 64 GLU A C 17
ATOM 25730 O O . GLU A 1 64 ? -5.038 -3.664 -9.322 1.00 0.00 64 GLU A O 17
ATOM 25743 N N . THR A 1 65 ? -4.321 -1.843 -10.415 1.00 0.00 65 THR A N 17
ATOM 25744 C CA . THR A 1 65 ? -3.227 -2.551 -11.053 1.00 0.00 65 THR A CA 17
ATOM 25745 C C . THR A 1 65 ? -1.915 -2.309 -10.318 1.00 0.00 65 THR A C 17
ATOM 25746 O O . THR A 1 65 ? -1.576 -1.182 -9.958 1.00 0.00 65 THR A O 17
ATOM 25757 N N . TRP A 1 66 ? -1.196 -3.390 -10.078 1.00 0.00 66 TRP A N 17
ATOM 25758 C CA . TRP A 1 66 ? 0.107 -3.328 -9.445 1.00 0.00 66 TRP A CA 17
ATOM 25759 C C . TRP A 1 66 ? 1.155 -3.867 -10.402 1.00 0.00 66 TRP A C 17
ATOM 25760 O O . TRP A 1 66 ? 0.819 -4.505 -11.403 1.00 0.00 66 TRP A O 17
ATOM 25781 N N . ARG A 1 67 ? 2.417 -3.609 -10.115 1.00 0.00 67 ARG A N 17
ATOM 25782 C CA . ARG A 1 67 ? 3.489 -4.122 -10.942 1.00 0.00 67 ARG A CA 17
ATOM 25783 C C . ARG A 1 67 ? 3.960 -5.436 -10.366 1.00 0.00 67 ARG A C 17
ATOM 25784 O O . ARG A 1 67 ? 3.985 -5.611 -9.151 1.00 0.00 67 ARG A O 17
ATOM 25805 N N . ALA A 1 68 ? 4.323 -6.354 -11.230 1.00 0.00 68 ALA A N 17
ATOM 25806 C CA . ALA A 1 68 ? 4.647 -7.703 -10.801 1.00 0.00 68 ALA A CA 17
ATOM 25807 C C . ALA A 1 68 ? 5.965 -8.187 -11.381 1.00 0.00 68 ALA A C 17
ATOM 25808 O O . ALA A 1 68 ? 6.281 -7.932 -12.546 1.00 0.00 68 ALA A O 17
ATOM 25815 N N . THR A 1 69 ? 6.728 -8.886 -10.557 1.00 0.00 69 THR A N 17
ATOM 25816 C CA . THR A 1 69 ? 7.989 -9.463 -10.981 1.00 0.00 69 THR A CA 17
ATOM 25817 C C . THR A 1 69 ? 7.951 -10.983 -10.876 1.00 0.00 69 THR A C 17
ATOM 25818 O O . THR A 1 69 ? 7.566 -11.533 -9.842 1.00 0.00 69 THR A O 17
ATOM 25829 N N . SER A 1 70 ? 8.344 -11.647 -11.949 1.00 0.00 70 SER A N 17
ATOM 25830 C CA . SER A 1 70 ? 8.372 -13.099 -11.993 1.00 0.00 70 SER A CA 17
ATOM 25831 C C . SER A 1 70 ? 9.588 -13.561 -12.794 1.00 0.00 70 SER A C 17
ATOM 25832 O O . SER A 1 70 ? 10.177 -12.775 -13.539 1.00 0.00 70 SER A O 17
ATOM 25840 N N . GLY A 1 71 ? 9.965 -14.826 -12.634 1.00 0.00 71 GLY A N 17
ATOM 25841 C CA . GLY A 1 71 ? 11.077 -15.369 -13.391 1.00 0.00 71 GLY A CA 17
ATOM 25842 C C . GLY A 1 71 ? 10.638 -15.922 -14.733 1.00 0.00 71 GLY A C 17
ATOM 25843 O O . GLY A 1 71 ? 11.444 -16.060 -15.655 1.00 0.00 71 GLY A O 17
ATOM 25847 N N . THR A 1 72 ? 9.356 -16.230 -14.843 1.00 0.00 72 THR A N 17
ATOM 25848 C CA . THR A 1 72 ? 8.795 -16.773 -16.067 1.00 0.00 72 THR A CA 17
ATOM 25849 C C . THR A 1 72 ? 8.071 -15.693 -16.866 1.00 0.00 72 THR A C 17
ATOM 25850 O O . THR A 1 72 ? 7.552 -14.734 -16.293 1.00 0.00 72 THR A O 17
ATOM 25861 N N . VAL A 1 73 ? 8.048 -15.844 -18.184 1.00 0.00 73 VAL A N 17
ATOM 25862 C CA . VAL A 1 73 ? 7.366 -14.887 -19.042 1.00 0.00 73 VAL A CA 17
ATOM 25863 C C . VAL A 1 73 ? 5.874 -15.194 -19.069 1.00 0.00 73 VAL A C 17
ATOM 25864 O O . VAL A 1 73 ? 5.431 -16.154 -19.702 1.00 0.00 73 VAL A O 17
ATOM 25877 N N . LEU A 1 74 ? 5.110 -14.386 -18.357 1.00 0.00 74 LEU A N 17
ATOM 25878 C CA . LEU A 1 74 ? 3.687 -14.623 -18.196 1.00 0.00 74 LEU A CA 17
ATOM 25879 C C . LEU A 1 74 ? 2.883 -13.833 -19.219 1.00 0.00 74 LEU A C 17
ATOM 25880 O O . LEU A 1 74 ? 3.109 -12.637 -19.416 1.00 0.00 74 LEU A O 17
ATOM 25896 N N . ASP A 1 75 ? 1.950 -14.516 -19.868 1.00 0.00 75 ASP A N 17
ATOM 25897 C CA . ASP A 1 75 ? 1.163 -13.925 -20.946 1.00 0.00 75 ASP A CA 17
ATOM 25898 C C . ASP A 1 75 ? -0.015 -13.137 -20.402 1.00 0.00 75 ASP A C 17
ATOM 25899 O O . ASP A 1 75 ? -0.419 -13.314 -19.252 1.00 0.00 75 ASP A O 17
ATOM 25909 N N . VAL A 1 76 ? -0.573 -12.278 -21.241 1.00 0.00 76 VAL A N 17
ATOM 25910 C CA . VAL A 1 76 ? -1.743 -11.487 -20.864 1.00 0.00 76 VAL A CA 17
ATOM 25911 C C . VAL A 1 76 ? -2.984 -12.372 -20.799 1.00 0.00 76 VAL A C 17
ATOM 25912 O O . VAL A 1 76 ? -3.352 -13.019 -21.780 1.00 0.00 76 VAL A O 17
ATOM 25925 N N . GLY A 1 77 ? -3.628 -12.396 -19.648 1.00 0.00 77 GLY A N 17
ATOM 25926 C CA . GLY A 1 77 ? -4.788 -13.240 -19.470 1.00 0.00 77 GLY A CA 17
ATOM 25927 C C . GLY A 1 77 ? -4.521 -14.369 -18.499 1.00 0.00 77 GLY A C 17
ATOM 25928 O O . GLY A 1 77 ? -5.446 -15.062 -18.074 1.00 0.00 77 GLY A O 17
ATOM 25932 N N . GLU A 1 78 ? -3.249 -14.565 -18.161 1.00 0.00 78 GLU A N 17
ATOM 25933 C CA . GLU A 1 78 ? -2.870 -15.560 -17.177 1.00 0.00 78 GLU A CA 17
ATOM 25934 C C . GLU A 1 78 ? -3.249 -15.122 -15.773 1.00 0.00 78 GLU A C 17
ATOM 25935 O O . GLU A 1 78 ? -3.570 -13.954 -15.534 1.00 0.00 78 GLU A O 17
ATOM 25948 N N . GLU A 1 79 ? -3.183 -16.060 -14.849 1.00 0.00 79 GLU A N 17
ATOM 25949 C CA . GLU A 1 79 ? -3.477 -15.776 -13.455 1.00 0.00 79 GLU A CA 17
ATOM 25950 C C . GLU A 1 79 ? -2.301 -16.168 -12.581 1.00 0.00 79 GLU A C 17
ATOM 25951 O O . GLU A 1 79 ? -1.643 -17.184 -12.819 1.00 0.00 79 GLU A O 17
ATOM 25964 N N . VAL A 1 80 ? -2.033 -15.353 -11.579 1.00 0.00 80 VAL A N 17
ATOM 25965 C CA . VAL A 1 80 ? -0.920 -15.594 -10.677 1.00 0.00 80 VAL A CA 17
ATOM 25966 C C . VAL A 1 80 ? -1.351 -15.460 -9.226 1.00 0.00 80 VAL A C 17
ATOM 25967 O O . VAL A 1 80 ? -2.507 -15.154 -8.929 1.00 0.00 80 VAL A O 17
ATOM 25980 N N . SER A 1 81 ? -0.422 -15.727 -8.331 1.00 0.00 81 SER A N 17
ATOM 25981 C CA . SER A 1 81 ? -0.644 -15.511 -6.912 1.00 0.00 81 SER A CA 17
ATOM 25982 C C . SER A 1 81 ? 0.520 -14.735 -6.312 1.00 0.00 81 SER A C 17
ATOM 25983 O O . SER A 1 81 ? 1.679 -14.956 -6.674 1.00 0.00 81 SER A O 17
ATOM 25991 N N . VAL A 1 82 ? 0.202 -13.817 -5.410 1.00 0.00 82 VAL A N 17
ATOM 25992 C CA . VAL A 1 82 ? 1.211 -12.957 -4.806 1.00 0.00 82 VAL A CA 17
ATOM 25993 C C . VAL A 1 82 ? 1.926 -13.674 -3.671 1.00 0.00 82 VAL A C 17
ATOM 25994 O O . VAL A 1 82 ? 1.293 -14.112 -2.708 1.00 0.00 82 VAL A O 17
ATOM 26007 N N . LYS A 1 83 ? 3.238 -13.801 -3.800 1.00 0.00 83 LYS A N 17
ATOM 26008 C CA . LYS A 1 83 ? 4.063 -14.417 -2.787 1.00 0.00 83 LYS A CA 17
ATOM 26009 C C . LYS A 1 83 ? 4.567 -13.375 -1.797 1.00 0.00 83 LYS A C 17
ATOM 26010 O O . LYS A 1 83 ? 4.450 -13.552 -0.585 1.00 0.00 83 LYS A O 17
ATOM 26029 N N . ALA A 1 84 ? 5.106 -12.281 -2.320 1.00 0.00 84 ALA A N 17
ATOM 26030 C CA . ALA A 1 84 ? 5.684 -11.242 -1.479 1.00 0.00 84 ALA A CA 17
ATOM 26031 C C . ALA A 1 84 ? 5.404 -9.858 -2.054 1.00 0.00 84 ALA A C 17
ATOM 26032 O O . ALA A 1 84 ? 4.997 -9.733 -3.209 1.00 0.00 84 ALA A O 17
ATOM 26039 N N . ILE A 1 85 ? 5.622 -8.826 -1.253 1.00 0.00 85 ILE A N 17
ATOM 26040 C CA . ILE A 1 85 ? 5.389 -7.452 -1.686 1.00 0.00 85 ILE A CA 17
ATOM 26041 C C . ILE A 1 85 ? 6.607 -6.591 -1.388 1.00 0.00 85 ILE A C 17
ATOM 26042 O O . ILE A 1 85 ? 7.087 -6.561 -0.255 1.00 0.00 85 ILE A O 17
ATOM 26058 N N . GLU A 1 86 ? 7.105 -5.896 -2.399 1.00 0.00 86 GLU A N 17
ATOM 26059 C CA . GLU A 1 86 ? 8.236 -5.013 -2.228 1.00 0.00 86 GLU A CA 17
ATOM 26060 C C . GLU A 1 86 ? 7.946 -3.629 -2.814 1.00 0.00 86 GLU A C 17
ATOM 26061 O O . GLU A 1 86 ? 8.100 -3.395 -4.015 1.00 0.00 86 GLU A O 17
ATOM 26074 N N . GLY A 1 87 ? 7.504 -2.719 -1.960 1.00 0.00 87 GLY A N 17
ATOM 26075 C CA . GLY A 1 87 ? 7.245 -1.360 -2.393 1.00 0.00 87 GLY A CA 17
ATOM 26076 C C . GLY A 1 87 ? 6.064 -1.257 -3.338 1.00 0.00 87 GLY A C 17
ATOM 26077 O O . GLY A 1 87 ? 4.915 -1.421 -2.933 1.00 0.00 87 GLY A O 17
ATOM 26081 N N . VAL A 1 88 ? 6.356 -0.983 -4.600 1.00 0.00 88 VAL A N 17
ATOM 26082 C CA . VAL A 1 88 ? 5.321 -0.837 -5.616 1.00 0.00 88 VAL A CA 17
ATOM 26083 C C . VAL A 1 88 ? 5.267 -2.061 -6.528 1.00 0.00 88 VAL A C 17
ATOM 26084 O O . VAL A 1 88 ? 4.491 -2.101 -7.487 1.00 0.00 88 VAL A O 17
ATOM 26097 N N . LYS A 1 89 ? 6.102 -3.052 -6.234 1.00 0.00 89 LYS A N 17
ATOM 26098 C CA . LYS A 1 89 ? 6.142 -4.273 -7.021 1.00 0.00 89 LYS A CA 17
ATOM 26099 C C . LYS A 1 89 ? 5.704 -5.461 -6.180 1.00 0.00 89 LYS A C 17
ATOM 26100 O O . LYS A 1 89 ? 5.997 -5.530 -4.984 1.00 0.00 89 LYS A O 17
ATOM 26119 N N . LEU A 1 90 ? 4.993 -6.384 -6.803 1.00 0.00 90 LEU A N 17
ATOM 26120 C CA . LEU A 1 90 ? 4.604 -7.613 -6.143 1.00 0.00 90 LEU A CA 17
ATOM 26121 C C . LEU A 1 90 ? 5.426 -8.770 -6.688 1.00 0.00 90 LEU A C 17
ATOM 26122 O O . LEU A 1 90 ? 5.698 -8.846 -7.887 1.00 0.00 90 LEU A O 17
ATOM 26138 N N . VAL A 1 91 ? 5.811 -9.664 -5.804 1.00 0.00 91 VAL A N 17
ATOM 26139 C CA . VAL A 1 91 ? 6.507 -10.874 -6.200 1.00 0.00 91 VAL A CA 17
ATOM 26140 C C . VAL A 1 91 ? 5.478 -11.962 -6.422 1.00 0.00 91 VAL A C 17
ATOM 26141 O O . VAL A 1 91 ? 4.887 -12.467 -5.468 1.00 0.00 91 VAL A O 17
ATOM 26154 N N . VAL A 1 92 ? 5.243 -12.304 -7.674 1.00 0.00 92 VAL A N 17
ATOM 26155 C CA . VAL A 1 92 ? 4.162 -13.217 -8.012 1.00 0.00 92 VAL A CA 17
ATOM 26156 C C . VAL A 1 92 ? 4.668 -14.363 -8.870 1.00 0.00 92 VAL A C 17
ATOM 26157 O O . VAL A 1 92 ? 5.772 -14.304 -9.414 1.00 0.00 92 VAL A O 17
ATOM 26170 N N . GLU A 1 93 ? 3.855 -15.396 -8.992 1.00 0.00 93 GLU A N 17
ATOM 26171 C CA . GLU A 1 93 ? 4.168 -16.508 -9.871 1.00 0.00 93 GLU A CA 17
ATOM 26172 C C . GLU A 1 93 ? 2.889 -17.154 -10.354 1.00 0.00 93 GLU A C 17
ATOM 26173 O O . GLU A 1 93 ? 1.815 -16.918 -9.791 1.00 0.00 93 GLU A O 17
ATOM 26186 N N . LYS A 1 94 ? 3.012 -17.963 -11.393 1.00 0.00 94 LYS A N 17
ATOM 26187 C CA . LYS A 1 94 ? 1.865 -18.566 -12.055 1.00 0.00 94 LYS A CA 17
ATOM 26188 C C . LYS A 1 94 ? 1.000 -19.343 -11.076 1.00 0.00 94 LYS A C 17
ATOM 26189 O O . LYS A 1 94 ? 1.491 -20.156 -10.293 1.00 0.00 94 LYS A O 17
ATOM 26208 N N . LEU A 1 95 ? -0.288 -19.066 -11.133 1.00 0.00 95 LEU A N 17
ATOM 26209 C CA . LEU A 1 95 ? -1.270 -19.706 -10.273 1.00 0.00 95 LEU A CA 17
ATOM 26210 C C . LEU A 1 95 ? -1.409 -21.186 -10.624 1.00 0.00 95 LEU A C 17
ATOM 26211 O O . LEU A 1 95 ? -1.216 -21.580 -11.778 1.00 0.00 95 LEU A O 17
ATOM 26227 N N . GLU A 1 96 ? -1.739 -21.990 -9.625 1.00 0.00 96 GLU A N 17
ATOM 26228 C CA . GLU A 1 96 ? -1.899 -23.424 -9.804 1.00 0.00 96 GLU A CA 17
ATOM 26229 C C . GLU A 1 96 ? -3.111 -23.740 -10.678 1.00 0.00 96 GLU A C 17
ATOM 26230 O O . GLU A 1 96 ? -4.248 -23.399 -10.348 1.00 0.00 96 GLU A O 17
ATOM 26243 N N . GLU A 1 97 ? -2.853 -24.373 -11.813 1.00 0.00 97 GLU A N 17
ATOM 26244 C CA . GLU A 1 97 ? -3.911 -24.795 -12.706 1.00 0.00 97 GLU A CA 17
ATOM 26245 C C . GLU A 1 97 ? -4.279 -26.242 -12.443 1.00 0.00 97 GLU A C 17
ATOM 26246 O O . GLU A 1 97 ? -3.415 -27.120 -12.460 1.00 0.00 97 GLU A O 17
ATOM 26259 N N . GLN A 1 98 ? -5.556 -26.498 -12.219 1.00 0.00 98 GLN A N 17
ATOM 26260 C CA . GLN A 1 98 ? -6.037 -27.862 -12.101 1.00 0.00 98 GLN A CA 17
ATOM 26261 C C . GLN A 1 98 ? -6.326 -28.415 -13.490 1.00 0.00 98 GLN A C 17
ATOM 26262 O O . GLN A 1 98 ? -7.436 -28.856 -13.792 1.00 0.00 98 GLN A O 17
ATOM 26276 N N . LYS A 1 99 ? -5.309 -28.349 -14.336 1.00 0.00 99 LYS A N 17
ATOM 26277 C CA . LYS A 1 99 ? -5.395 -28.832 -15.702 1.00 0.00 99 LYS A CA 17
ATOM 26278 C C . LYS A 1 99 ? -4.768 -30.219 -15.777 1.00 0.00 99 LYS A C 17
ATOM 26279 O O . LYS A 1 99 ? -5.322 -31.139 -16.379 1.00 0.00 99 LYS A O 17
ATOM 26298 N N . GLY A 1 100 ? -3.614 -30.359 -15.143 1.00 0.00 100 GLY A N 17
ATOM 26299 C CA . GLY A 1 100 ? -2.899 -31.615 -15.157 1.00 0.00 100 GLY A CA 17
ATOM 26300 C C . GLY A 1 100 ? -1.441 -31.417 -15.509 1.00 0.00 100 GLY A C 17
ATOM 26301 O O . GLY A 1 100 ? -0.599 -31.269 -14.628 1.00 0.00 100 GLY A O 17
ATOM 26305 N N . SER A 1 101 ? -1.145 -31.403 -16.797 1.00 0.00 101 SER A N 17
ATOM 26306 C CA . SER A 1 101 ? 0.211 -31.180 -17.268 1.00 0.00 101 SER A CA 17
ATOM 26307 C C . SER A 1 101 ? 0.258 -29.962 -18.186 1.00 0.00 101 SER A C 17
ATOM 26308 O O . SER A 1 101 ? 0.804 -28.919 -17.772 1.00 0.00 101 SER A O 17
ATOM 26317 N N . MET A 1 1 ? -36.473 -11.548 -26.211 1.00 0.00 1 MET A N 18
ATOM 26318 C CA . MET A 1 1 ? -36.263 -10.292 -26.963 1.00 0.00 1 MET A CA 18
ATOM 26319 C C . MET A 1 1 ? -36.563 -9.088 -26.082 1.00 0.00 1 MET A C 18
ATOM 26320 O O . MET A 1 1 ? -37.717 -8.701 -25.908 1.00 0.00 1 MET A O 18
ATOM 26334 N N . GLY A 1 2 ? -35.513 -8.525 -25.505 1.00 0.00 2 GLY A N 18
ATOM 26335 C CA . GLY A 1 2 ? -35.645 -7.324 -24.708 1.00 0.00 2 GLY A CA 18
ATOM 26336 C C . GLY A 1 2 ? -34.718 -6.238 -25.200 1.00 0.00 2 GLY A C 18
ATOM 26337 O O . GLY A 1 2 ? -34.941 -5.050 -24.953 1.00 0.00 2 GLY A O 18
ATOM 26341 N N . SER A 1 3 ? -33.672 -6.653 -25.900 1.00 0.00 3 SER A N 18
ATOM 26342 C CA . SER A 1 3 ? -32.746 -5.724 -26.509 1.00 0.00 3 SER A CA 18
ATOM 26343 C C . SER A 1 3 ? -33.320 -5.205 -27.821 1.00 0.00 3 SER A C 18
ATOM 26344 O O . SER A 1 3 ? -34.056 -5.912 -28.512 1.00 0.00 3 SER A O 18
ATOM 26352 N N . SER A 1 4 ? -32.987 -3.977 -28.158 1.00 0.00 4 SER A N 18
ATOM 26353 C CA . SER A 1 4 ? -33.453 -3.383 -29.390 1.00 0.00 4 SER A CA 18
ATOM 26354 C C . SER A 1 4 ? -32.285 -2.720 -30.106 1.00 0.00 4 SER A C 18
ATOM 26355 O O . SER A 1 4 ? -31.873 -1.615 -29.749 1.00 0.00 4 SER A O 18
ATOM 26363 N N . HIS A 1 5 ? -31.712 -3.416 -31.082 1.00 0.00 5 HIS A N 18
ATOM 26364 C CA . HIS A 1 5 ? -30.642 -2.837 -31.885 1.00 0.00 5 HIS A CA 18
ATOM 26365 C C . HIS A 1 5 ? -31.232 -1.893 -32.925 1.00 0.00 5 HIS A C 18
ATOM 26366 O O . HIS A 1 5 ? -31.384 -2.229 -34.100 1.00 0.00 5 HIS A O 18
ATOM 26381 N N . HIS A 1 6 ? -31.600 -0.714 -32.454 1.00 0.00 6 HIS A N 18
ATOM 26382 C CA . HIS A 1 6 ? -32.260 0.288 -33.270 1.00 0.00 6 HIS A CA 18
ATOM 26383 C C . HIS A 1 6 ? -31.700 1.651 -32.891 1.00 0.00 6 HIS A C 18
ATOM 26384 O O . HIS A 1 6 ? -32.435 2.587 -32.570 1.00 0.00 6 HIS A O 18
ATOM 26399 N N . HIS A 1 7 ? -30.378 1.742 -32.908 1.00 0.00 7 HIS A N 18
ATOM 26400 C CA . HIS A 1 7 ? -29.689 2.934 -32.436 1.00 0.00 7 HIS A CA 18
ATOM 26401 C C . HIS A 1 7 ? -29.580 3.980 -33.536 1.00 0.00 7 HIS A C 18
ATOM 26402 O O . HIS A 1 7 ? -28.929 3.773 -34.561 1.00 0.00 7 HIS A O 18
ATOM 26417 N N . HIS A 1 8 ? -30.239 5.101 -33.312 1.00 0.00 8 HIS A N 18
ATOM 26418 C CA . HIS A 1 8 ? -30.166 6.228 -34.229 1.00 0.00 8 HIS A CA 18
ATOM 26419 C C . HIS A 1 8 ? -29.549 7.427 -33.523 1.00 0.00 8 HIS A C 18
ATOM 26420 O O . HIS A 1 8 ? -29.240 8.442 -34.144 1.00 0.00 8 HIS A O 18
ATOM 26435 N N . HIS A 1 9 ? -29.377 7.296 -32.215 1.00 0.00 9 HIS A N 18
ATOM 26436 C CA . HIS A 1 9 ? -28.658 8.292 -31.435 1.00 0.00 9 HIS A CA 18
ATOM 26437 C C . HIS A 1 9 ? -27.180 7.942 -31.402 1.00 0.00 9 HIS A C 18
ATOM 26438 O O . HIS A 1 9 ? -26.790 6.940 -30.801 1.00 0.00 9 HIS A O 18
ATOM 26453 N N . HIS A 1 10 ? -26.363 8.746 -32.062 1.00 0.00 10 HIS A N 18
ATOM 26454 C CA . HIS A 1 10 ? -24.925 8.513 -32.076 1.00 0.00 10 HIS A CA 18
ATOM 26455 C C . HIS A 1 10 ? -24.304 9.028 -30.787 1.00 0.00 10 HIS A C 18
ATOM 26456 O O . HIS A 1 10 ? -23.974 8.250 -29.893 1.00 0.00 10 HIS A O 18
ATOM 26471 N N . SER A 1 11 ? -24.170 10.336 -30.682 1.00 0.00 11 SER A N 18
ATOM 26472 C CA . SER A 1 11 ? -23.623 10.940 -29.489 1.00 0.00 11 SER A CA 18
ATOM 26473 C C . SER A 1 11 ? -24.744 11.489 -28.613 1.00 0.00 11 SER A C 18
ATOM 26474 O O . SER A 1 11 ? -25.175 12.635 -28.760 1.00 0.00 11 SER A O 18
ATOM 26482 N N . SER A 1 12 ? -25.246 10.645 -27.729 1.00 0.00 12 SER A N 18
ATOM 26483 C CA . SER A 1 12 ? -26.309 11.038 -26.824 1.00 0.00 12 SER A CA 18
ATOM 26484 C C . SER A 1 12 ? -26.056 10.470 -25.436 1.00 0.00 12 SER A C 18
ATOM 26485 O O . SER A 1 12 ? -26.505 9.372 -25.104 1.00 0.00 12 SER A O 18
ATOM 26493 N N . GLY A 1 13 ? -25.290 11.207 -24.647 1.00 0.00 13 GLY A N 18
ATOM 26494 C CA . GLY A 1 13 ? -25.002 10.794 -23.296 1.00 0.00 13 GLY A CA 18
ATOM 26495 C C . GLY A 1 13 ? -25.442 11.834 -22.296 1.00 0.00 13 GLY A C 18
ATOM 26496 O O . GLY A 1 13 ? -24.634 12.642 -21.831 1.00 0.00 13 GLY A O 18
ATOM 26500 N N . ARG A 1 14 ? -26.724 11.831 -21.975 1.00 0.00 14 ARG A N 18
ATOM 26501 C CA . ARG A 1 14 ? -27.258 12.781 -21.018 1.00 0.00 14 ARG A CA 18
ATOM 26502 C C . ARG A 1 14 ? -27.025 12.288 -19.595 1.00 0.00 14 ARG A C 18
ATOM 26503 O O . ARG A 1 14 ? -27.899 11.675 -18.981 1.00 0.00 14 ARG A O 18
ATOM 26524 N N . GLU A 1 15 ? -25.824 12.531 -19.092 1.00 0.00 15 GLU A N 18
ATOM 26525 C CA . GLU A 1 15 ? -25.452 12.104 -17.755 1.00 0.00 15 GLU A CA 18
ATOM 26526 C C . GLU A 1 15 ? -25.663 13.245 -16.767 1.00 0.00 15 GLU A C 18
ATOM 26527 O O . GLU A 1 15 ? -25.142 14.346 -16.952 1.00 0.00 15 GLU A O 18
ATOM 26540 N N . ASN A 1 16 ? -26.456 12.984 -15.741 1.00 0.00 16 ASN A N 18
ATOM 26541 C CA . ASN A 1 16 ? -26.752 13.987 -14.728 1.00 0.00 16 ASN A CA 18
ATOM 26542 C C . ASN A 1 16 ? -26.733 13.351 -13.346 1.00 0.00 16 ASN A C 18
ATOM 26543 O O . ASN A 1 16 ? -27.650 12.617 -12.974 1.00 0.00 16 ASN A O 18
ATOM 26554 N N . LEU A 1 17 ? -25.667 13.616 -12.607 1.00 0.00 17 LEU A N 18
ATOM 26555 C CA . LEU A 1 17 ? -25.485 13.040 -11.282 1.00 0.00 17 LEU A CA 18
ATOM 26556 C C . LEU A 1 17 ? -26.188 13.879 -10.221 1.00 0.00 17 LEU A C 18
ATOM 26557 O O . LEU A 1 17 ? -26.533 15.039 -10.460 1.00 0.00 17 LEU A O 18
ATOM 26573 N N . TYR A 1 18 ? -26.396 13.291 -9.056 1.00 0.00 18 TYR A N 18
ATOM 26574 C CA . TYR A 1 18 ? -27.060 13.982 -7.962 1.00 0.00 18 TYR A CA 18
ATOM 26575 C C . TYR A 1 18 ? -26.071 14.798 -7.143 1.00 0.00 18 TYR A C 18
ATOM 26576 O O . TYR A 1 18 ? -24.904 14.430 -7.004 1.00 0.00 18 TYR A O 18
ATOM 26594 N N . PHE A 1 19 ? -26.554 15.907 -6.608 1.00 0.00 19 PHE A N 18
ATOM 26595 C CA . PHE A 1 19 ? -25.740 16.803 -5.805 1.00 0.00 19 PHE A CA 18
ATOM 26596 C C . PHE A 1 19 ? -26.174 16.717 -4.348 1.00 0.00 19 PHE A C 18
ATOM 26597 O O . PHE A 1 19 ? -27.357 16.872 -4.038 1.00 0.00 19 PHE A O 18
ATOM 26614 N N . GLN A 1 20 ? -25.230 16.461 -3.459 1.00 0.00 20 GLN A N 18
ATOM 26615 C CA . GLN A 1 20 ? -25.542 16.344 -2.043 1.00 0.00 20 GLN A CA 18
ATOM 26616 C C . GLN A 1 20 ? -24.743 17.344 -1.218 1.00 0.00 20 GLN A C 18
ATOM 26617 O O . GLN A 1 20 ? -23.538 17.195 -1.043 1.00 0.00 20 GLN A O 18
ATOM 26631 N N . GLY A 1 21 ? -25.427 18.368 -0.722 1.00 0.00 21 GLY A N 18
ATOM 26632 C CA . GLY A 1 21 ? -24.791 19.334 0.155 1.00 0.00 21 GLY A CA 18
ATOM 26633 C C . GLY A 1 21 ? -24.969 18.953 1.612 1.00 0.00 21 GLY A C 18
ATOM 26634 O O . GLY A 1 21 ? -24.732 19.756 2.516 1.00 0.00 21 GLY A O 18
ATOM 26638 N N . HIS A 1 22 ? -25.408 17.722 1.833 1.00 0.00 22 HIS A N 18
ATOM 26639 C CA . HIS A 1 22 ? -25.625 17.199 3.172 1.00 0.00 22 HIS A CA 18
ATOM 26640 C C . HIS A 1 22 ? -24.403 16.407 3.621 1.00 0.00 22 HIS A C 18
ATOM 26641 O O . HIS A 1 22 ? -24.279 15.217 3.326 1.00 0.00 22 HIS A O 18
ATOM 26656 N N . MET A 1 23 ? -23.493 17.079 4.308 1.00 0.00 23 MET A N 18
ATOM 26657 C CA . MET A 1 23 ? -22.260 16.453 4.758 1.00 0.00 23 MET A CA 18
ATOM 26658 C C . MET A 1 23 ? -22.404 15.957 6.189 1.00 0.00 23 MET A C 18
ATOM 26659 O O . MET A 1 23 ? -23.235 16.454 6.949 1.00 0.00 23 MET A O 18
ATOM 26673 N N . ALA A 1 24 ? -21.599 14.970 6.548 1.00 0.00 24 ALA A N 18
ATOM 26674 C CA . ALA A 1 24 ? -21.612 14.425 7.895 1.00 0.00 24 ALA A CA 18
ATOM 26675 C C . ALA A 1 24 ? -20.192 14.140 8.371 1.00 0.00 24 ALA A C 18
ATOM 26676 O O . ALA A 1 24 ? -19.556 13.188 7.922 1.00 0.00 24 ALA A O 18
ATOM 26683 N N . ALA A 1 25 ? -19.693 14.980 9.261 1.00 0.00 25 ALA A N 18
ATOM 26684 C CA . ALA A 1 25 ? -18.349 14.820 9.786 1.00 0.00 25 ALA A CA 18
ATOM 26685 C C . ALA A 1 25 ? -18.386 14.081 11.114 1.00 0.00 25 ALA A C 18
ATOM 26686 O O . ALA A 1 25 ? -18.549 14.691 12.169 1.00 0.00 25 ALA A O 18
ATOM 26693 N N . ARG A 1 26 ? -18.278 12.763 11.050 1.00 0.00 26 ARG A N 18
ATOM 26694 C CA . ARG A 1 26 ? -18.293 11.941 12.245 1.00 0.00 26 ARG A CA 18
ATOM 26695 C C . ARG A 1 26 ? -17.351 10.755 12.082 1.00 0.00 26 ARG A C 18
ATOM 26696 O O . ARG A 1 26 ? -17.523 9.931 11.182 1.00 0.00 26 ARG A O 18
ATOM 26717 N N . ILE A 1 27 ? -16.354 10.690 12.946 1.00 0.00 27 ILE A N 18
ATOM 26718 C CA . ILE A 1 27 ? -15.380 9.614 12.925 1.00 0.00 27 ILE A CA 18
ATOM 26719 C C . ILE A 1 27 ? -15.650 8.658 14.080 1.00 0.00 27 ILE A C 18
ATOM 26720 O O . ILE A 1 27 ? -15.284 8.934 15.227 1.00 0.00 27 ILE A O 18
ATOM 26736 N N . THR A 1 28 ? -16.318 7.558 13.787 1.00 0.00 28 THR A N 18
ATOM 26737 C CA . THR A 1 28 ? -16.662 6.586 14.810 1.00 0.00 28 THR A CA 18
ATOM 26738 C C . THR A 1 28 ? -15.814 5.328 14.654 1.00 0.00 28 THR A C 18
ATOM 26739 O O . THR A 1 28 ? -15.176 4.869 15.603 1.00 0.00 28 THR A O 18
ATOM 26750 N N . GLY A 1 29 ? -15.799 4.791 13.443 1.00 0.00 29 GLY A N 18
ATOM 26751 C CA . GLY A 1 29 ? -15.012 3.612 13.156 1.00 0.00 29 GLY A CA 18
ATOM 26752 C C . GLY A 1 29 ? -14.760 3.467 11.676 1.00 0.00 29 GLY A C 18
ATOM 26753 O O . GLY A 1 29 ? -14.790 2.363 11.134 1.00 0.00 29 GLY A O 18
ATOM 26757 N N . GLU A 1 30 ? -14.522 4.592 11.021 1.00 0.00 30 GLU A N 18
ATOM 26758 C CA . GLU A 1 30 ? -14.321 4.610 9.583 1.00 0.00 30 GLU A CA 18
ATOM 26759 C C . GLU A 1 30 ? -13.003 5.296 9.236 1.00 0.00 30 GLU A C 18
ATOM 26760 O O . GLU A 1 30 ? -12.972 6.504 8.996 1.00 0.00 30 GLU A O 18
ATOM 26773 N N . PRO A 1 31 ? -11.895 4.546 9.238 1.00 0.00 31 PRO A N 18
ATOM 26774 C CA . PRO A 1 31 ? -10.574 5.094 8.935 1.00 0.00 31 PRO A CA 18
ATOM 26775 C C . PRO A 1 31 ? -10.407 5.393 7.452 1.00 0.00 31 PRO A C 18
ATOM 26776 O O . PRO A 1 31 ? -11.059 4.777 6.605 1.00 0.00 31 PRO A O 18
ATOM 26787 N N . SER A 1 32 ? -9.552 6.356 7.147 1.00 0.00 32 SER A N 18
ATOM 26788 C CA . SER A 1 32 ? -9.256 6.707 5.769 1.00 0.00 32 SER A CA 18
ATOM 26789 C C . SER A 1 32 ? -8.585 5.539 5.050 1.00 0.00 32 SER A C 18
ATOM 26790 O O . SER A 1 32 ? -7.708 4.872 5.609 1.00 0.00 32 SER A O 18
ATOM 26798 N N . LYS A 1 33 ? -9.012 5.286 3.820 1.00 0.00 33 LYS A N 18
ATOM 26799 C CA . LYS A 1 33 ? -8.459 4.194 3.034 1.00 0.00 33 LYS A CA 18
ATOM 26800 C C . LYS A 1 33 ? -7.060 4.538 2.525 1.00 0.00 33 LYS A C 18
ATOM 26801 O O . LYS A 1 33 ? -6.885 5.165 1.478 1.00 0.00 33 LYS A O 18
ATOM 26820 N N . LYS A 1 34 ? -6.072 4.134 3.307 1.00 0.00 34 LYS A N 18
ATOM 26821 C CA . LYS A 1 34 ? -4.674 4.384 3.013 1.00 0.00 34 LYS A CA 18
ATOM 26822 C C . LYS A 1 34 ? -3.849 3.285 3.678 1.00 0.00 34 LYS A C 18
ATOM 26823 O O . LYS A 1 34 ? -4.411 2.474 4.420 1.00 0.00 34 LYS A O 18
ATOM 26842 N N . ALA A 1 35 ? -2.543 3.256 3.406 1.00 0.00 35 ALA A N 18
ATOM 26843 C CA . ALA A 1 35 ? -1.627 2.273 3.990 1.00 0.00 35 ALA A CA 18
ATOM 26844 C C . ALA A 1 35 ? -1.859 0.878 3.416 1.00 0.00 35 ALA A C 18
ATOM 26845 O O . ALA A 1 35 ? -2.832 0.201 3.758 1.00 0.00 35 ALA A O 18
ATOM 26852 N N . VAL A 1 36 ? -0.958 0.457 2.540 1.00 0.00 36 VAL A N 18
ATOM 26853 C CA . VAL A 1 36 ? -1.040 -0.862 1.934 1.00 0.00 36 VAL A CA 18
ATOM 26854 C C . VAL A 1 36 ? -0.806 -1.932 2.989 1.00 0.00 36 VAL A C 18
ATOM 26855 O O . VAL A 1 36 ? 0.223 -1.950 3.662 1.00 0.00 36 VAL A O 18
ATOM 26868 N N . SER A 1 37 ? -1.775 -2.805 3.136 1.00 0.00 37 SER A N 18
ATOM 26869 C CA . SER A 1 37 ? -1.718 -3.855 4.139 1.00 0.00 37 SER A CA 18
ATOM 26870 C C . SER A 1 37 ? -1.581 -5.231 3.481 1.00 0.00 37 SER A C 18
ATOM 26871 O O . SER A 1 37 ? -1.591 -5.344 2.254 1.00 0.00 37 SER A O 18
ATOM 26879 N N . ASP A 1 38 ? -1.481 -6.273 4.304 1.00 0.00 38 ASP A N 18
ATOM 26880 C CA . ASP A 1 38 ? -1.236 -7.638 3.821 1.00 0.00 38 ASP A CA 18
ATOM 26881 C C . ASP A 1 38 ? -2.492 -8.273 3.222 1.00 0.00 38 ASP A C 18
ATOM 26882 O O . ASP A 1 38 ? -2.539 -9.480 2.993 1.00 0.00 38 ASP A O 18
ATOM 26892 N N . ARG A 1 39 ? -3.488 -7.447 2.931 1.00 0.00 39 ARG A N 18
ATOM 26893 C CA . ARG A 1 39 ? -4.747 -7.914 2.353 1.00 0.00 39 ARG A CA 18
ATOM 26894 C C . ARG A 1 39 ? -4.547 -8.397 0.920 1.00 0.00 39 ARG A C 18
ATOM 26895 O O . ARG A 1 39 ? -5.416 -9.055 0.353 1.00 0.00 39 ARG A O 18
ATOM 26916 N N . LEU A 1 40 ? -3.404 -8.055 0.335 1.00 0.00 40 LEU A N 18
ATOM 26917 C CA . LEU A 1 40 ? -3.106 -8.422 -1.039 1.00 0.00 40 LEU A CA 18
ATOM 26918 C C . LEU A 1 40 ? -2.236 -9.677 -1.097 1.00 0.00 40 LEU A C 18
ATOM 26919 O O . LEU A 1 40 ? -1.989 -10.226 -2.171 1.00 0.00 40 LEU A O 18
ATOM 26935 N N . ILE A 1 41 ? -1.779 -10.131 0.062 1.00 0.00 41 ILE A N 18
ATOM 26936 C CA . ILE A 1 41 ? -0.838 -11.242 0.131 1.00 0.00 41 ILE A CA 18
ATOM 26937 C C . ILE A 1 41 ? -1.562 -12.582 0.063 1.00 0.00 41 ILE A C 18
ATOM 26938 O O . ILE A 1 41 ? -2.477 -12.848 0.843 1.00 0.00 41 ILE A O 18
ATOM 26954 N N . GLY A 1 42 ? -1.150 -13.415 -0.880 1.00 0.00 42 GLY A N 18
ATOM 26955 C CA . GLY A 1 42 ? -1.706 -14.745 -0.997 1.00 0.00 42 GLY A CA 18
ATOM 26956 C C . GLY A 1 42 ? -2.981 -14.778 -1.809 1.00 0.00 42 GLY A C 18
ATOM 26957 O O . GLY A 1 42 ? -3.692 -15.783 -1.813 1.00 0.00 42 GLY A O 18
ATOM 26961 N N . ARG A 1 43 ? -3.283 -13.683 -2.497 1.00 0.00 43 ARG A N 18
ATOM 26962 C CA . ARG A 1 43 ? -4.490 -13.615 -3.306 1.00 0.00 43 ARG A CA 18
ATOM 26963 C C . ARG A 1 43 ? -4.175 -13.809 -4.782 1.00 0.00 43 ARG A C 18
ATOM 26964 O O . ARG A 1 43 ? -3.019 -13.707 -5.203 1.00 0.00 43 ARG A O 18
ATOM 26985 N N . LYS A 1 44 ? -5.214 -14.083 -5.554 1.00 0.00 44 LYS A N 18
ATOM 26986 C CA . LYS A 1 44 ? -5.083 -14.329 -6.971 1.00 0.00 44 LYS A CA 18
ATOM 26987 C C . LYS A 1 44 ? -5.141 -13.016 -7.741 1.00 0.00 44 LYS A C 18
ATOM 26988 O O . LYS A 1 44 ? -5.870 -12.093 -7.370 1.00 0.00 44 LYS A O 18
ATOM 27007 N N . GLY A 1 45 ? -4.374 -12.951 -8.812 1.00 0.00 45 GLY A N 18
ATOM 27008 C CA . GLY A 1 45 ? -4.395 -11.812 -9.691 1.00 0.00 45 GLY A CA 18
ATOM 27009 C C . GLY A 1 45 ? -4.319 -12.254 -11.133 1.00 0.00 45 GLY A C 18
ATOM 27010 O O . GLY A 1 45 ? -4.063 -13.426 -11.414 1.00 0.00 45 GLY A O 18
ATOM 27014 N N . VAL A 1 46 ? -4.535 -11.331 -12.038 1.00 0.00 46 VAL A N 18
ATOM 27015 C CA . VAL A 1 46 ? -4.483 -11.622 -13.460 1.00 0.00 46 VAL A CA 18
ATOM 27016 C C . VAL A 1 46 ? -3.486 -10.690 -14.142 1.00 0.00 46 VAL A C 18
ATOM 27017 O O . VAL A 1 46 ? -3.354 -9.520 -13.763 1.00 0.00 46 VAL A O 18
ATOM 27030 N N . VAL A 1 47 ? -2.779 -11.210 -15.133 1.00 0.00 47 VAL A N 18
ATOM 27031 C CA . VAL A 1 47 ? -1.755 -10.445 -15.824 1.00 0.00 47 VAL A CA 18
ATOM 27032 C C . VAL A 1 47 ? -2.372 -9.538 -16.887 1.00 0.00 47 VAL A C 18
ATOM 27033 O O . VAL A 1 47 ? -3.017 -10.009 -17.824 1.00 0.00 47 VAL A O 18
ATOM 27046 N N . MET A 1 48 ? -2.187 -8.233 -16.715 1.00 0.00 48 MET A N 18
ATOM 27047 C CA . MET A 1 48 ? -2.684 -7.247 -17.662 1.00 0.00 48 MET A CA 18
ATOM 27048 C C . MET A 1 48 ? -1.561 -6.718 -18.542 1.00 0.00 48 MET A C 18
ATOM 27049 O O . MET A 1 48 ? -1.806 -6.217 -19.639 1.00 0.00 48 MET A O 18
ATOM 27063 N N . GLU A 1 49 ? -0.333 -6.822 -18.057 1.00 0.00 49 GLU A N 18
ATOM 27064 C CA . GLU A 1 49 ? 0.827 -6.374 -18.812 1.00 0.00 49 GLU A CA 18
ATOM 27065 C C . GLU A 1 49 ? 1.946 -7.401 -18.696 1.00 0.00 49 GLU A C 18
ATOM 27066 O O . GLU A 1 49 ? 2.107 -8.022 -17.646 1.00 0.00 49 GLU A O 18
ATOM 27079 N N . ALA A 1 50 ? 2.711 -7.561 -19.772 1.00 0.00 50 ALA A N 18
ATOM 27080 C CA . ALA A 1 50 ? 3.750 -8.586 -19.854 1.00 0.00 50 ALA A CA 18
ATOM 27081 C C . ALA A 1 50 ? 4.742 -8.491 -18.696 1.00 0.00 50 ALA A C 18
ATOM 27082 O O . ALA A 1 50 ? 5.330 -7.436 -18.450 1.00 0.00 50 ALA A O 18
ATOM 27089 N N . ILE A 1 51 ? 4.916 -9.600 -17.994 1.00 0.00 51 ILE A N 18
ATOM 27090 C CA . ILE A 1 51 ? 5.824 -9.664 -16.861 1.00 0.00 51 ILE A CA 18
ATOM 27091 C C . ILE A 1 51 ? 7.087 -10.426 -17.241 1.00 0.00 51 ILE A C 18
ATOM 27092 O O . ILE A 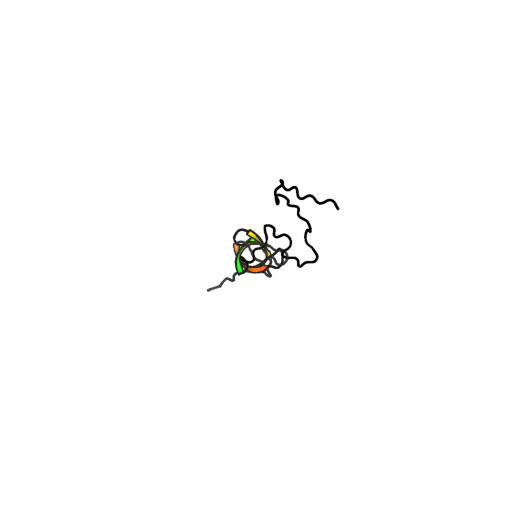1 51 ? 7.012 -11.524 -17.787 1.00 0.00 51 ILE A O 18
ATOM 27108 N N . SER A 1 52 ? 8.243 -9.849 -16.959 1.00 0.00 52 SER A N 18
ATOM 27109 C CA . SER A 1 52 ? 9.496 -10.527 -17.230 1.00 0.00 52 SER A CA 18
ATOM 27110 C C . SER A 1 52 ? 10.446 -10.399 -16.051 1.00 0.00 52 SER A C 18
ATOM 27111 O O . SER A 1 52 ? 10.249 -9.560 -15.172 1.00 0.00 52 SER A O 18
ATOM 27119 N N . PRO A 1 53 ? 11.479 -11.250 -16.011 1.00 0.00 53 PRO A N 18
ATOM 27120 C CA . PRO A 1 53 ? 12.556 -11.138 -15.026 1.00 0.00 53 PRO A CA 18
ATOM 27121 C C . PRO A 1 53 ? 13.328 -9.830 -15.193 1.00 0.00 53 PRO A C 18
ATOM 27122 O O . PRO A 1 53 ? 13.974 -9.348 -14.260 1.00 0.00 53 PRO A O 18
ATOM 27133 N N . GLN A 1 54 ? 13.244 -9.264 -16.393 1.00 0.00 54 GLN A N 18
ATOM 27134 C CA . GLN A 1 54 ? 13.925 -8.019 -16.715 1.00 0.00 54 GLN A CA 18
ATOM 27135 C C . GLN A 1 54 ? 13.106 -6.820 -16.251 1.00 0.00 54 GLN A C 18
ATOM 27136 O O . GLN A 1 54 ? 13.564 -6.021 -15.435 1.00 0.00 54 GLN A O 18
ATOM 27150 N N . ASN A 1 55 ? 11.890 -6.706 -16.767 1.00 0.00 55 ASN A N 18
ATOM 27151 C CA . ASN A 1 55 ? 11.013 -5.601 -16.414 1.00 0.00 55 ASN A CA 18
ATOM 27152 C C . ASN A 1 55 ? 9.699 -6.134 -15.866 1.00 0.00 55 ASN A C 18
ATOM 27153 O O . ASN A 1 55 ? 9.096 -7.043 -16.445 1.00 0.00 55 ASN A O 18
ATOM 27164 N N . SER A 1 56 ? 9.273 -5.581 -14.742 1.00 0.00 56 SER A N 18
ATOM 27165 C CA . SER A 1 56 ? 8.021 -5.972 -14.120 1.00 0.00 56 SER A CA 18
ATOM 27166 C C . SER A 1 56 ? 6.836 -5.672 -15.036 1.00 0.00 56 SER A C 18
ATOM 27167 O O . SER A 1 56 ? 6.909 -4.800 -15.907 1.00 0.00 56 SER A O 18
ATOM 27175 N N . GLY A 1 57 ? 5.753 -6.396 -14.827 1.00 0.00 57 GLY A N 18
ATOM 27176 C CA . GLY A 1 57 ? 4.548 -6.175 -15.594 1.00 0.00 57 GLY A CA 18
ATOM 27177 C C . GLY A 1 57 ? 3.442 -5.626 -14.727 1.00 0.00 57 GLY A C 18
ATOM 27178 O O . GLY A 1 57 ? 3.711 -5.061 -13.664 1.00 0.00 57 GLY A O 18
ATOM 27182 N N . LEU A 1 58 ? 2.205 -5.809 -15.156 1.00 0.00 58 LEU A N 18
ATOM 27183 C CA . LEU A 1 58 ? 1.060 -5.312 -14.407 1.00 0.00 58 LEU A CA 18
ATOM 27184 C C . LEU A 1 58 ? 0.075 -6.432 -14.120 1.00 0.00 58 LEU A C 18
ATOM 27185 O O . LEU A 1 58 ? -0.332 -7.165 -15.023 1.00 0.00 58 LEU A O 18
ATOM 27201 N N . VAL A 1 59 ? -0.302 -6.559 -12.861 1.00 0.00 59 VAL A N 18
ATOM 27202 C CA . VAL A 1 59 ? -1.308 -7.521 -12.455 1.00 0.00 59 VAL A CA 18
ATOM 27203 C C . VAL A 1 59 ? -2.479 -6.807 -11.801 1.00 0.00 59 VAL A C 18
ATOM 27204 O O . VAL A 1 59 ? -2.301 -5.789 -11.128 1.00 0.00 59 VAL A O 18
ATOM 27217 N N . LYS A 1 60 ? -3.676 -7.324 -12.021 1.00 0.00 60 LYS A N 18
ATOM 27218 C CA . LYS A 1 60 ? -4.863 -6.761 -11.406 1.00 0.00 60 LYS A CA 18
ATOM 27219 C C . LYS A 1 60 ? -5.161 -7.485 -10.101 1.00 0.00 60 LYS A C 18
ATOM 27220 O O . LYS A 1 60 ? -5.599 -8.639 -10.104 1.00 0.00 60 LYS A O 18
ATOM 27239 N N . VAL A 1 61 ? -4.907 -6.811 -8.990 1.00 0.00 61 VAL A N 18
ATOM 27240 C CA . VAL A 1 61 ? -5.160 -7.381 -7.679 1.00 0.00 61 VAL A CA 18
ATOM 27241 C C . VAL A 1 61 ? -6.495 -6.873 -7.151 1.00 0.00 61 VAL A C 18
ATOM 27242 O O . VAL A 1 61 ? -6.608 -5.714 -6.739 1.00 0.00 61 VAL A O 18
ATOM 27255 N N . ASP A 1 62 ? -7.505 -7.742 -7.209 1.00 0.00 62 ASP A N 18
ATOM 27256 C CA . ASP A 1 62 ? -8.872 -7.416 -6.787 1.00 0.00 62 ASP A CA 18
ATOM 27257 C C . ASP A 1 62 ? -9.511 -6.395 -7.726 1.00 0.00 62 ASP A C 18
ATOM 27258 O O . ASP A 1 62 ? -10.377 -6.738 -8.530 1.00 0.00 62 ASP A O 18
ATOM 27268 N N . GLY A 1 63 ? -9.073 -5.149 -7.630 1.00 0.00 63 GLY A N 18
ATOM 27269 C CA . GLY A 1 63 ? -9.639 -4.096 -8.450 1.00 0.00 63 GLY A CA 18
ATOM 27270 C C . GLY A 1 63 ? -8.634 -3.026 -8.839 1.00 0.00 63 GLY A C 18
ATOM 27271 O O . GLY A 1 63 ? -8.982 -2.075 -9.538 1.00 0.00 63 GLY A O 18
ATOM 27275 N N . GLU A 1 64 ? -7.392 -3.163 -8.390 1.00 0.00 64 GLU A N 18
ATOM 27276 C CA . GLU A 1 64 ? -6.358 -2.198 -8.728 1.00 0.00 64 GLU A CA 18
ATOM 27277 C C . GLU A 1 64 ? -5.209 -2.875 -9.469 1.00 0.00 64 GLU A C 18
ATOM 27278 O O . GLU A 1 64 ? -4.981 -4.075 -9.313 1.00 0.00 64 GLU A O 18
ATOM 27291 N N . THR A 1 65 ? -4.498 -2.104 -10.279 1.00 0.00 65 THR A N 18
ATOM 27292 C CA . THR A 1 65 ? -3.402 -2.635 -11.076 1.00 0.00 65 THR A CA 18
ATOM 27293 C C . THR A 1 65 ? -2.053 -2.282 -10.444 1.00 0.00 65 THR A C 18
ATOM 27294 O O . THR A 1 65 ? -1.768 -1.114 -10.167 1.00 0.00 65 THR A O 18
ATOM 27305 N N . TRP A 1 66 ? -1.233 -3.297 -10.208 1.00 0.00 66 TRP A N 18
ATOM 27306 C CA . TRP A 1 66 ? 0.071 -3.109 -9.575 1.00 0.00 66 TRP A CA 18
ATOM 27307 C C . TRP A 1 66 ? 1.176 -3.739 -10.416 1.00 0.00 66 TRP A C 18
ATOM 27308 O O . TRP A 1 66 ? 0.917 -4.641 -11.217 1.00 0.00 66 TRP A O 18
ATOM 27329 N N . ARG A 1 67 ? 2.403 -3.258 -10.238 1.00 0.00 67 ARG A N 18
ATOM 27330 C CA . ARG A 1 67 ? 3.559 -3.860 -10.891 1.00 0.00 67 ARG A CA 18
ATOM 27331 C C . ARG A 1 67 ? 3.886 -5.195 -10.244 1.00 0.00 67 ARG A C 18
ATOM 27332 O O . ARG A 1 67 ? 3.758 -5.350 -9.032 1.00 0.00 67 ARG A O 18
ATOM 27353 N N . ALA A 1 68 ? 4.307 -6.151 -11.048 1.00 0.00 68 ALA A N 18
ATOM 27354 C CA . ALA A 1 68 ? 4.660 -7.465 -10.538 1.00 0.00 68 ALA A CA 18
ATOM 27355 C C . ALA A 1 68 ? 5.829 -8.057 -11.309 1.00 0.00 68 ALA A C 18
ATOM 27356 O O . ALA A 1 68 ? 5.939 -7.874 -12.521 1.00 0.00 68 ALA A O 18
ATOM 27363 N N . THR A 1 69 ? 6.701 -8.753 -10.598 1.00 0.00 69 THR A N 18
ATOM 27364 C CA . THR A 1 69 ? 7.813 -9.451 -11.214 1.00 0.00 69 THR A CA 18
ATOM 27365 C C . THR A 1 69 ? 7.705 -10.943 -10.897 1.00 0.00 69 THR A C 18
ATOM 27366 O O . THR A 1 69 ? 6.965 -11.335 -9.988 1.00 0.00 69 THR A O 18
ATOM 27377 N N . SER A 1 70 ? 8.435 -11.764 -11.635 1.00 0.00 70 SER A N 18
ATOM 27378 C CA . SER A 1 70 ? 8.413 -13.201 -11.429 1.00 0.00 70 SER A CA 18
ATOM 27379 C C . SER A 1 70 ? 9.637 -13.833 -12.088 1.00 0.00 70 SER A C 18
ATOM 27380 O O . SER A 1 70 ? 10.456 -13.137 -12.694 1.00 0.00 70 SER A O 18
ATOM 27388 N N . GLY A 1 71 ? 9.760 -15.145 -11.960 1.00 0.00 71 GLY A N 18
ATOM 27389 C CA . GLY A 1 71 ? 10.871 -15.849 -12.561 1.00 0.00 71 GLY A CA 18
ATOM 27390 C C . GLY A 1 71 ? 10.561 -16.314 -13.967 1.00 0.00 71 GLY A C 18
ATOM 27391 O O . GLY A 1 71 ? 11.438 -16.808 -14.670 1.00 0.00 71 GLY A O 18
ATOM 27395 N N . THR A 1 72 ? 9.305 -16.166 -14.371 1.00 0.00 72 THR A N 18
ATOM 27396 C CA . THR A 1 72 ? 8.871 -16.557 -15.699 1.00 0.00 72 THR A CA 18
ATOM 27397 C C . THR A 1 72 ? 8.327 -15.356 -16.464 1.00 0.00 72 THR A C 18
ATOM 27398 O O . THR A 1 72 ? 8.045 -14.308 -15.874 1.00 0.00 72 THR A O 18
ATOM 27409 N N . VAL A 1 73 ? 8.190 -15.500 -17.773 1.00 0.00 73 VAL A N 18
ATOM 27410 C CA . VAL A 1 73 ? 7.646 -14.433 -18.595 1.00 0.00 73 VAL A CA 18
ATOM 27411 C C . VAL A 1 73 ? 6.140 -14.619 -18.745 1.00 0.00 73 VAL A C 18
ATOM 27412 O O . VAL A 1 73 ? 5.672 -15.373 -19.601 1.00 0.00 73 VAL A O 18
ATOM 27425 N N . LEU A 1 74 ? 5.390 -13.938 -17.892 1.00 0.00 74 LEU A N 18
ATOM 27426 C CA . LEU A 1 74 ? 3.948 -14.102 -17.827 1.00 0.00 74 LEU A CA 18
ATOM 27427 C C . LEU A 1 74 ? 3.252 -13.193 -18.831 1.00 0.00 74 LEU A C 18
ATOM 27428 O O . LEU A 1 74 ? 3.528 -11.992 -18.899 1.00 0.00 74 LEU A O 18
ATOM 27444 N N . ASP A 1 75 ? 2.357 -13.778 -19.614 1.00 0.00 75 ASP A N 18
ATOM 27445 C CA . ASP A 1 75 ? 1.625 -13.038 -20.632 1.00 0.00 75 ASP A CA 18
ATOM 27446 C C . ASP A 1 75 ? 0.271 -12.597 -20.118 1.00 0.00 75 ASP A C 18
ATOM 27447 O O . ASP A 1 75 ? -0.222 -13.099 -19.102 1.00 0.00 75 ASP A O 18
ATOM 27457 N N . VAL A 1 76 ? -0.328 -11.664 -20.842 1.00 0.00 76 VAL A N 18
ATOM 27458 C CA . VAL A 1 76 ? -1.640 -11.139 -20.506 1.00 0.00 76 VAL A CA 18
ATOM 27459 C C . VAL A 1 76 ? -2.690 -12.240 -20.565 1.00 0.00 76 VAL A C 18
ATOM 27460 O O . VAL A 1 76 ? -2.756 -13.001 -21.533 1.00 0.00 76 VAL A O 18
ATOM 27473 N N . GLY A 1 77 ? -3.491 -12.338 -19.515 1.00 0.00 77 GLY A N 18
ATOM 27474 C CA . GLY A 1 77 ? -4.544 -13.329 -19.478 1.00 0.00 77 GLY A CA 18
ATOM 27475 C C . GLY A 1 77 ? -4.246 -14.470 -18.528 1.00 0.00 77 GLY A C 18
ATOM 27476 O O . GLY A 1 77 ? -5.112 -15.300 -18.261 1.00 0.00 77 GLY A O 18
ATOM 27480 N N . GLU A 1 78 ? -3.017 -14.539 -18.034 1.00 0.00 78 GLU A N 18
ATOM 27481 C CA . GLU A 1 78 ? -2.649 -15.560 -17.077 1.00 0.00 78 GLU A CA 18
ATOM 27482 C C . GLU A 1 78 ? -3.143 -15.236 -15.677 1.00 0.00 78 GLU A C 18
ATOM 27483 O O . GLU A 1 78 ? -3.490 -14.095 -15.364 1.00 0.00 78 GLU A O 18
ATOM 27496 N N . GLU A 1 79 ? -3.128 -16.259 -14.843 1.00 0.00 79 GLU A N 18
ATOM 27497 C CA . GLU A 1 79 ? -3.530 -16.149 -13.450 1.00 0.00 79 GLU A CA 18
ATOM 27498 C C . GLU A 1 79 ? -2.289 -16.221 -12.577 1.00 0.00 79 GLU A C 18
ATOM 27499 O O . GLU A 1 79 ? -1.410 -17.054 -12.812 1.00 0.00 79 GLU A O 18
ATOM 27512 N N . VAL A 1 80 ? -2.192 -15.345 -11.590 1.00 0.00 80 VAL A N 18
ATOM 27513 C CA . VAL A 1 80 ? -1.044 -15.359 -10.691 1.00 0.00 80 VAL A CA 18
ATOM 27514 C C . VAL A 1 80 ? -1.480 -15.297 -9.239 1.00 0.00 80 VAL A C 18
ATOM 27515 O O . VAL A 1 80 ? -2.621 -14.963 -8.935 1.00 0.00 80 VAL A O 18
ATOM 27528 N N . SER A 1 81 ? -0.566 -15.644 -8.353 1.00 0.00 81 SER A N 18
ATOM 27529 C CA . SER A 1 81 ? -0.795 -15.516 -6.921 1.00 0.00 81 SER A CA 18
ATOM 27530 C C . SER A 1 81 ? 0.316 -14.665 -6.319 1.00 0.00 81 SER A C 18
ATOM 27531 O O . SER A 1 81 ? 1.495 -14.867 -6.627 1.00 0.00 81 SER A O 18
ATOM 27539 N N . VAL A 1 82 ? -0.062 -13.703 -5.489 1.00 0.00 82 VAL A N 18
ATOM 27540 C CA . VAL A 1 82 ? 0.896 -12.771 -4.903 1.00 0.00 82 VAL A CA 18
ATOM 27541 C C . VAL A 1 82 ? 1.617 -13.394 -3.713 1.00 0.00 82 VAL A C 18
ATOM 27542 O O . VAL A 1 82 ? 1.001 -13.703 -2.693 1.00 0.00 82 VAL A O 18
ATOM 27555 N N . LYS A 1 83 ? 2.923 -13.570 -3.851 1.00 0.00 83 LYS A N 18
ATOM 27556 C CA . LYS A 1 83 ? 3.738 -14.104 -2.785 1.00 0.00 83 LYS A CA 18
ATOM 27557 C C . LYS A 1 83 ? 4.011 -13.036 -1.738 1.00 0.00 83 LYS A C 18
ATOM 27558 O O . LYS A 1 83 ? 3.737 -13.224 -0.553 1.00 0.00 83 LYS A O 18
ATOM 27577 N N . ALA A 1 84 ? 4.536 -11.902 -2.194 1.00 0.00 84 ALA A N 18
ATOM 27578 C CA . ALA A 1 84 ? 4.952 -10.835 -1.296 1.00 0.00 84 ALA A CA 18
ATOM 27579 C C . ALA A 1 84 ? 5.089 -9.514 -2.041 1.00 0.00 84 ALA A C 18
ATOM 27580 O O . ALA A 1 84 ? 4.952 -9.461 -3.265 1.00 0.00 84 ALA A O 18
ATOM 27587 N N . ILE A 1 85 ? 5.362 -8.455 -1.297 1.00 0.00 85 ILE A N 18
ATOM 27588 C CA . ILE A 1 85 ? 5.517 -7.130 -1.875 1.00 0.00 85 ILE A CA 18
ATOM 27589 C C . ILE A 1 85 ? 6.992 -6.740 -1.913 1.00 0.00 85 ILE A C 18
ATOM 27590 O O . ILE A 1 85 ? 7.731 -6.988 -0.960 1.00 0.00 85 ILE A O 18
ATOM 27606 N N . GLU A 1 86 ? 7.413 -6.138 -3.012 1.00 0.00 86 GLU A N 18
ATOM 27607 C CA . GLU A 1 86 ? 8.786 -5.676 -3.156 1.00 0.00 86 GLU A CA 18
ATOM 27608 C C . GLU A 1 86 ? 8.804 -4.173 -3.431 1.00 0.00 86 GLU A C 18
ATOM 27609 O O . GLU A 1 86 ? 8.926 -3.736 -4.578 1.00 0.00 86 GLU A O 18
ATOM 27622 N N . GLY A 1 87 ? 8.641 -3.387 -2.378 1.00 0.00 87 GLY A N 18
ATOM 27623 C CA . GLY A 1 87 ? 8.631 -1.948 -2.527 1.00 0.00 87 GLY A CA 18
ATOM 27624 C C . GLY A 1 87 ? 7.430 -1.457 -3.302 1.00 0.00 87 GLY A C 18
ATOM 27625 O O . GLY A 1 87 ? 6.316 -1.418 -2.782 1.00 0.00 87 GLY A O 18
ATOM 27629 N N . VAL A 1 88 ? 7.666 -1.092 -4.548 1.00 0.00 88 VAL A N 18
ATOM 27630 C CA . VAL A 1 88 ? 6.607 -0.623 -5.429 1.00 0.00 88 VAL A CA 18
ATOM 27631 C C . VAL A 1 88 ? 6.185 -1.741 -6.390 1.00 0.00 88 VAL A C 18
ATOM 27632 O O . VAL A 1 88 ? 5.235 -1.602 -7.166 1.00 0.00 88 VAL A O 18
ATOM 27645 N N . LYS A 1 89 ? 6.897 -2.860 -6.313 1.00 0.00 89 LYS A N 18
ATOM 27646 C CA . LYS A 1 89 ? 6.626 -4.016 -7.157 1.00 0.00 89 LYS A CA 18
ATOM 27647 C C . LYS A 1 89 ? 6.021 -5.141 -6.321 1.00 0.00 89 LYS A C 18
ATOM 27648 O O . LYS A 1 89 ? 6.047 -5.095 -5.089 1.00 0.00 89 LYS A O 18
ATOM 27667 N N . LEU A 1 90 ? 5.470 -6.141 -6.986 1.00 0.00 90 LEU A N 18
ATOM 27668 C CA . LEU A 1 90 ? 4.972 -7.328 -6.307 1.00 0.00 90 LEU A CA 18
ATOM 27669 C C . LEU A 1 90 ? 5.711 -8.555 -6.811 1.00 0.00 90 LEU A C 18
ATOM 27670 O O . LEU A 1 90 ? 6.179 -8.583 -7.949 1.00 0.00 90 LEU A O 18
ATOM 27686 N N . VAL A 1 91 ? 5.825 -9.555 -5.960 1.00 0.00 91 VAL A N 18
ATOM 27687 C CA . VAL A 1 91 ? 6.421 -10.824 -6.354 1.00 0.00 91 VAL A CA 18
ATOM 27688 C C . VAL A 1 91 ? 5.327 -11.870 -6.484 1.00 0.00 91 VAL A C 18
ATOM 27689 O O . VAL A 1 91 ? 4.698 -12.246 -5.493 1.00 0.00 91 VAL A O 18
ATOM 27702 N N . VAL A 1 92 ? 5.078 -12.323 -7.701 1.00 0.00 92 VAL A N 18
ATOM 27703 C CA . VAL A 1 92 ? 3.988 -13.254 -7.950 1.00 0.00 92 VAL A CA 18
ATOM 27704 C C . VAL A 1 92 ? 4.489 -14.571 -8.532 1.00 0.00 92 VAL A C 18
ATOM 27705 O O . VAL A 1 92 ? 5.619 -14.665 -9.020 1.00 0.00 92 VAL A O 18
ATOM 27718 N N . GLU A 1 93 ? 3.638 -15.586 -8.467 1.00 0.00 93 GLU A N 18
ATOM 27719 C CA . GLU A 1 93 ? 3.936 -16.876 -9.066 1.00 0.00 93 GLU A CA 18
ATOM 27720 C C . GLU A 1 93 ? 3.025 -17.081 -10.250 1.00 0.00 93 GLU A C 18
ATOM 27721 O O . GLU A 1 93 ? 2.148 -16.259 -10.509 1.00 0.00 93 GLU A O 18
ATOM 27734 N N . LYS A 1 94 ? 3.210 -18.176 -10.951 1.00 0.00 94 LYS A N 18
ATOM 27735 C CA . LYS A 1 94 ? 2.276 -18.540 -11.991 1.00 0.00 94 LYS A CA 18
ATOM 27736 C C . LYS A 1 94 ? 1.257 -19.475 -11.392 1.00 0.00 94 LYS A C 18
ATOM 27737 O O . LYS A 1 94 ? 1.604 -20.528 -10.848 1.00 0.00 94 LYS A O 18
ATOM 27756 N N . LEU A 1 95 ? 0.010 -19.098 -11.485 1.00 0.00 95 LEU A N 18
ATOM 27757 C CA . LEU A 1 95 ? -1.043 -19.884 -10.888 1.00 0.00 95 LEU A CA 18
ATOM 27758 C C . LEU A 1 95 ? -1.488 -20.964 -11.851 1.00 0.00 95 LEU A C 18
ATOM 27759 O O . LEU A 1 95 ? -1.690 -20.710 -13.038 1.00 0.00 95 LEU A O 18
ATOM 27775 N N . GLU A 1 96 ? -1.624 -22.167 -11.329 1.00 0.00 96 GLU A N 18
ATOM 27776 C CA . GLU A 1 96 ? -1.983 -23.320 -12.142 1.00 0.00 96 GLU A CA 18
ATOM 27777 C C . GLU A 1 96 ? -2.888 -24.255 -11.354 1.00 0.00 96 GLU A C 18
ATOM 27778 O O . GLU A 1 96 ? -3.010 -25.438 -11.674 1.00 0.00 96 GLU A O 18
ATOM 27791 N N . GLU A 1 97 ? -3.517 -23.702 -10.318 1.00 0.00 97 GLU A N 18
ATOM 27792 C CA . GLU A 1 97 ? -4.404 -24.461 -9.430 1.00 0.00 97 GLU A CA 18
ATOM 27793 C C . GLU A 1 97 ? -3.613 -25.531 -8.660 1.00 0.00 97 GLU A C 18
ATOM 27794 O O . GLU A 1 97 ? -4.182 -26.417 -8.030 1.00 0.00 97 GLU A O 18
ATOM 27807 N N . GLN A 1 98 ? -2.288 -25.417 -8.692 1.00 0.00 98 GLN A N 18
ATOM 27808 C CA . GLN A 1 98 ? -1.416 -26.398 -8.061 1.00 0.00 98 GLN A CA 18
ATOM 27809 C C . GLN A 1 98 ? -1.664 -26.481 -6.558 1.00 0.00 98 GLN A C 18
ATOM 27810 O O . GLN A 1 98 ? -1.624 -25.475 -5.846 1.00 0.00 98 GLN A O 18
ATOM 27824 N N . LYS A 1 99 ? -1.928 -27.688 -6.091 1.00 0.00 99 LYS A N 18
ATOM 27825 C CA . LYS A 1 99 ? -2.171 -27.939 -4.679 1.00 0.00 99 LYS A CA 18
ATOM 27826 C C . LYS A 1 99 ? -1.133 -28.923 -4.157 1.00 0.00 99 LYS A C 18
ATOM 27827 O O . LYS A 1 99 ? -1.375 -29.675 -3.211 1.00 0.00 99 LYS A O 18
ATOM 27846 N N . GLY A 1 100 ? 0.039 -28.887 -4.774 1.00 0.00 100 GLY A N 18
ATOM 27847 C CA . GLY A 1 100 ? 1.066 -29.864 -4.489 1.00 0.00 100 GLY A CA 18
ATOM 27848 C C . GLY A 1 100 ? 1.009 -30.985 -5.496 1.00 0.00 100 GLY A C 18
ATOM 27849 O O . GLY A 1 100 ? 1.826 -31.050 -6.416 1.00 0.00 100 GLY A O 18
ATOM 27853 N N . SER A 1 101 ? 0.025 -31.852 -5.330 1.00 0.00 101 SER A N 18
ATOM 27854 C CA . SER A 1 101 ? -0.267 -32.884 -6.302 1.00 0.00 101 SER A CA 18
ATOM 27855 C C . SER A 1 101 ? -1.780 -33.004 -6.454 1.00 0.00 101 SER A C 18
ATOM 27856 O O . SER A 1 101 ? -2.332 -32.460 -7.433 1.00 0.00 101 SER A O 18
ATOM 27865 N N . MET A 1 1 ? 50.650 -6.650 37.035 1.00 0.00 1 MET A N 19
ATOM 27866 C CA . MET A 1 1 ? 51.096 -6.033 38.301 1.00 0.00 1 MET A CA 19
ATOM 27867 C C . MET A 1 1 ? 50.751 -4.554 38.316 1.00 0.00 1 MET A C 19
ATOM 27868 O O . MET A 1 1 ? 50.598 -3.936 37.261 1.00 0.00 1 MET A O 19
ATOM 27882 N N . GLY A 1 2 ? 50.621 -3.998 39.511 1.00 0.00 2 GLY A N 19
ATOM 27883 C CA . GLY A 1 2 ? 50.347 -2.581 39.646 1.00 0.00 2 GLY A CA 19
ATOM 27884 C C . GLY A 1 2 ? 48.867 -2.250 39.567 1.00 0.00 2 GLY A C 19
ATOM 27885 O O . GLY A 1 2 ? 48.041 -3.114 39.257 1.00 0.00 2 GLY A O 19
ATOM 27889 N N . SER A 1 3 ? 48.540 -0.996 39.845 1.00 0.00 3 SER A N 19
ATOM 27890 C CA . SER A 1 3 ? 47.165 -0.526 39.816 1.00 0.00 3 SER A CA 19
ATOM 27891 C C . SER A 1 3 ? 47.148 1.001 39.839 1.00 0.00 3 SER A C 19
ATOM 27892 O O . SER A 1 3 ? 48.162 1.634 40.146 1.00 0.00 3 SER A O 19
ATOM 27900 N N . SER A 1 4 ? 46.015 1.584 39.489 1.00 0.00 4 SER A N 19
ATOM 27901 C CA . SER A 1 4 ? 45.859 3.025 39.530 1.00 0.00 4 SER A CA 19
ATOM 27902 C C . SER A 1 4 ? 44.462 3.383 40.027 1.00 0.00 4 SER A C 19
ATOM 27903 O O . SER A 1 4 ? 43.474 3.261 39.295 1.00 0.00 4 SER A O 19
ATOM 27911 N N . HIS A 1 5 ? 44.379 3.797 41.281 1.00 0.00 5 HIS A N 19
ATOM 27912 C CA . HIS A 1 5 ? 43.109 4.186 41.877 1.00 0.00 5 HIS A CA 19
ATOM 27913 C C . HIS A 1 5 ? 42.899 5.681 41.706 1.00 0.00 5 HIS A C 19
ATOM 27914 O O . HIS A 1 5 ? 43.187 6.471 42.608 1.00 0.00 5 HIS A O 19
ATOM 27929 N N . HIS A 1 6 ? 42.422 6.068 40.531 1.00 0.00 6 HIS A N 19
ATOM 27930 C CA . HIS A 1 6 ? 42.283 7.474 40.189 1.00 0.00 6 HIS A CA 19
ATOM 27931 C C . HIS A 1 6 ? 40.827 7.919 40.271 1.00 0.00 6 HIS A C 19
ATOM 27932 O O . HIS A 1 6 ? 39.940 7.304 39.681 1.00 0.00 6 HIS A O 19
ATOM 27947 N N . HIS A 1 7 ? 40.596 8.988 41.015 1.00 0.00 7 HIS A N 19
ATOM 27948 C CA . HIS A 1 7 ? 39.267 9.571 41.150 1.00 0.00 7 HIS A CA 19
ATOM 27949 C C . HIS A 1 7 ? 39.339 11.087 40.974 1.00 0.00 7 HIS A C 19
ATOM 27950 O O . HIS A 1 7 ? 40.238 11.587 40.294 1.00 0.00 7 HIS A O 19
ATOM 27965 N N . HIS A 1 8 ? 38.376 11.798 41.559 1.00 0.00 8 HIS A N 19
ATOM 27966 C CA . HIS A 1 8 ? 38.305 13.261 41.486 1.00 0.00 8 HIS A CA 19
ATOM 27967 C C . HIS A 1 8 ? 37.890 13.714 40.086 1.00 0.00 8 HIS A C 19
ATOM 27968 O O . HIS A 1 8 ? 38.723 14.089 39.263 1.00 0.00 8 HIS A O 19
ATOM 27983 N N . HIS A 1 9 ? 36.597 13.633 39.817 1.00 0.00 9 HIS A N 19
ATOM 27984 C CA . HIS A 1 9 ? 36.021 14.131 38.570 1.00 0.00 9 HIS A CA 19
ATOM 27985 C C . HIS A 1 9 ? 34.579 14.546 38.814 1.00 0.00 9 HIS A C 19
ATOM 27986 O O . HIS A 1 9 ? 33.787 13.769 39.347 1.00 0.00 9 HIS A O 19
ATOM 28001 N N . HIS A 1 10 ? 34.245 15.772 38.451 1.00 0.00 10 HIS A N 19
ATOM 28002 C CA . HIS A 1 10 ? 32.915 16.294 38.716 1.00 0.00 10 HIS A CA 19
ATOM 28003 C C . HIS A 1 10 ? 32.312 16.877 37.448 1.00 0.00 10 HIS A C 19
ATOM 28004 O O . HIS A 1 10 ? 32.487 18.064 37.158 1.00 0.00 10 HIS A O 19
ATOM 28019 N N . SER A 1 11 ? 31.626 16.028 36.691 1.00 0.00 11 SER A N 19
ATOM 28020 C CA . SER A 1 11 ? 30.991 16.426 35.442 1.00 0.00 11 SER A CA 19
ATOM 28021 C C . SER A 1 11 ? 32.034 16.978 34.476 1.00 0.00 11 SER A C 19
ATOM 28022 O O . SER A 1 11 ? 32.005 18.151 34.106 1.00 0.00 11 SER A O 19
ATOM 28030 N N . SER A 1 12 ? 32.974 16.125 34.100 1.00 0.00 12 SER A N 19
ATOM 28031 C CA . SER A 1 12 ? 34.045 16.524 33.206 1.00 0.00 12 SER A CA 19
ATOM 28032 C C . SER A 1 12 ? 33.586 16.474 31.752 1.00 0.00 12 SER A C 19
ATOM 28033 O O . SER A 1 12 ? 33.431 15.395 31.172 1.00 0.00 12 SER A O 19
ATOM 28041 N N . GLY A 1 13 ? 33.349 17.643 31.176 1.00 0.00 13 GLY A N 19
ATOM 28042 C CA . GLY A 1 13 ? 32.925 17.720 29.797 1.00 0.00 13 GLY A CA 19
ATOM 28043 C C . GLY A 1 13 ? 33.869 18.560 28.967 1.00 0.00 13 GLY A C 19
ATOM 28044 O O . GLY A 1 13 ? 33.972 19.770 29.169 1.00 0.00 13 GLY A O 19
ATOM 28048 N N . ARG A 1 14 ? 34.581 17.922 28.054 1.00 0.00 14 ARG A N 19
ATOM 28049 C CA . ARG A 1 14 ? 35.504 18.628 27.181 1.00 0.00 14 ARG A CA 19
ATOM 28050 C C . ARG A 1 14 ? 34.998 18.609 25.750 1.00 0.00 14 ARG A C 19
ATOM 28051 O O . ARG A 1 14 ? 34.179 17.758 25.392 1.00 0.00 14 ARG A O 19
ATOM 28072 N N . GLU A 1 15 ? 35.488 19.555 24.945 1.00 0.00 15 GLU A N 19
ATOM 28073 C CA . GLU A 1 15 ? 35.067 19.700 23.552 1.00 0.00 15 GLU A CA 19
ATOM 28074 C C . GLU A 1 15 ? 33.562 19.941 23.463 1.00 0.00 15 GLU A C 19
ATOM 28075 O O . GLU A 1 15 ? 32.913 20.267 24.462 1.00 0.00 15 GLU A O 19
ATOM 28088 N N . ASN A 1 16 ? 33.012 19.803 22.270 1.00 0.00 16 ASN A N 19
ATOM 28089 C CA . ASN A 1 16 ? 31.578 19.937 22.076 1.00 0.00 16 ASN A CA 19
ATOM 28090 C C . ASN A 1 16 ? 31.012 18.681 21.432 1.00 0.00 16 ASN A C 19
ATOM 28091 O O . ASN A 1 16 ? 31.085 18.502 20.215 1.00 0.00 16 ASN A O 19
ATOM 28102 N N . LEU A 1 17 ? 30.482 17.801 22.264 1.00 0.00 17 LEU A N 19
ATOM 28103 C CA . LEU A 1 17 ? 29.858 16.577 21.782 1.00 0.00 17 LEU A CA 19
ATOM 28104 C C . LEU A 1 17 ? 28.372 16.818 21.566 1.00 0.00 17 LEU A C 19
ATOM 28105 O O . LEU A 1 17 ? 27.882 17.928 21.797 1.00 0.00 17 LEU A O 19
ATOM 28121 N N . TYR A 1 18 ? 27.641 15.797 21.138 1.00 0.00 18 TYR A N 19
ATOM 28122 C CA . TYR A 1 18 ? 26.222 15.965 20.888 1.00 0.00 18 TYR A CA 19
ATOM 28123 C C . TYR A 1 18 ? 25.444 15.857 22.195 1.00 0.00 18 TYR A C 19
ATOM 28124 O O . TYR A 1 18 ? 24.878 14.814 22.524 1.00 0.00 18 TYR A O 19
ATOM 28142 N N . PHE A 1 19 ? 25.470 16.934 22.957 1.00 0.00 19 PHE A N 19
ATOM 28143 C CA . PHE A 1 19 ? 24.700 17.029 24.185 1.00 0.00 19 PHE A CA 19
ATOM 28144 C C . PHE A 1 19 ? 23.568 18.024 23.973 1.00 0.00 19 PHE A C 19
ATOM 28145 O O . PHE A 1 19 ? 22.881 18.434 24.904 1.00 0.00 19 PHE A O 19
ATOM 28162 N N . GLN A 1 20 ? 23.383 18.406 22.717 1.00 0.00 20 GLN A N 19
ATOM 28163 C CA . GLN A 1 20 ? 22.351 19.362 22.341 1.00 0.00 20 GLN A CA 19
ATOM 28164 C C . GLN A 1 20 ? 21.062 18.636 21.984 1.00 0.00 20 GLN A C 19
ATOM 28165 O O . GLN A 1 20 ? 21.049 17.410 21.856 1.00 0.00 20 GLN A O 19
ATOM 28179 N N . GLY A 1 21 ? 19.985 19.393 21.824 1.00 0.00 21 GLY A N 19
ATOM 28180 C CA . GLY A 1 21 ? 18.720 18.806 21.430 1.00 0.00 21 GLY A CA 19
ATOM 28181 C C . GLY A 1 21 ? 18.733 18.317 19.993 1.00 0.00 21 GLY A C 19
ATOM 28182 O O . GLY A 1 21 ? 19.695 18.544 19.256 1.00 0.00 21 GLY A O 19
ATOM 28186 N N . HIS A 1 22 ? 17.670 17.638 19.598 1.00 0.00 22 HIS A N 19
ATOM 28187 C CA . HIS A 1 22 ? 17.560 17.110 18.245 1.00 0.00 22 HIS A CA 19
ATOM 28188 C C . HIS A 1 22 ? 16.999 18.168 17.304 1.00 0.00 22 HIS A C 19
ATOM 28189 O O . HIS A 1 22 ? 16.011 18.830 17.620 1.00 0.00 22 HIS A O 19
ATOM 28204 N N . MET A 1 23 ? 17.647 18.341 16.162 1.00 0.00 23 MET A N 19
ATOM 28205 C CA . MET A 1 23 ? 17.204 19.318 15.175 1.00 0.00 23 MET A CA 19
ATOM 28206 C C . MET A 1 23 ? 16.412 18.630 14.071 1.00 0.00 23 MET A C 19
ATOM 28207 O O . MET A 1 23 ? 16.754 17.514 13.668 1.00 0.00 23 MET A O 19
ATOM 28221 N N . ALA A 1 24 ? 15.364 19.310 13.600 1.00 0.00 24 ALA A N 19
ATOM 28222 C CA . ALA A 1 24 ? 14.499 18.811 12.531 1.00 0.00 24 ALA A CA 19
ATOM 28223 C C . ALA A 1 24 ? 13.640 17.633 12.994 1.00 0.00 24 ALA A C 19
ATOM 28224 O O . ALA A 1 24 ? 14.113 16.715 13.664 1.00 0.00 24 ALA A O 19
ATOM 28231 N N . ALA A 1 25 ? 12.372 17.665 12.628 1.00 0.00 25 ALA A N 19
ATOM 28232 C CA . ALA A 1 25 ? 11.447 16.599 12.987 1.00 0.00 25 ALA A CA 19
ATOM 28233 C C . ALA A 1 25 ? 11.405 15.531 11.898 1.00 0.00 25 ALA A C 19
ATOM 28234 O O . ALA A 1 25 ? 10.503 14.693 11.866 1.00 0.00 25 ALA A O 19
ATOM 28241 N N . ARG A 1 26 ? 12.386 15.568 11.007 1.00 0.00 26 ARG A N 19
ATOM 28242 C CA . ARG A 1 26 ? 12.484 14.594 9.931 1.00 0.00 26 ARG A CA 19
ATOM 28243 C C . ARG A 1 26 ? 13.943 14.216 9.700 1.00 0.00 26 ARG A C 19
ATOM 28244 O O . ARG A 1 26 ? 14.838 15.050 9.846 1.00 0.00 26 ARG A O 19
ATOM 28265 N N . ILE A 1 27 ? 14.181 12.961 9.347 1.00 0.00 27 ILE A N 19
ATOM 28266 C CA . ILE A 1 27 ? 15.533 12.478 9.082 1.00 0.00 27 ILE A CA 19
ATOM 28267 C C . ILE A 1 27 ? 15.995 12.868 7.677 1.00 0.00 27 ILE A C 19
ATOM 28268 O O . ILE A 1 27 ? 16.217 12.012 6.819 1.00 0.00 27 ILE A O 19
ATOM 28284 N N . THR A 1 28 ? 16.106 14.176 7.445 1.00 0.00 28 THR A N 19
ATOM 28285 C CA . THR A 1 28 ? 16.521 14.715 6.148 1.00 0.00 28 THR A CA 19
ATOM 28286 C C . THR A 1 28 ? 15.474 14.408 5.062 1.00 0.00 28 THR A C 19
ATOM 28287 O O . THR A 1 28 ? 15.707 14.597 3.867 1.00 0.00 28 THR A O 19
ATOM 28298 N N . GLY A 1 29 ? 14.303 13.963 5.490 1.00 0.00 29 GLY A N 19
ATOM 28299 C CA . GLY A 1 29 ? 13.243 13.664 4.558 1.00 0.00 29 GLY A CA 19
ATOM 28300 C C . GLY A 1 29 ? 12.124 12.878 5.198 1.00 0.00 29 GLY A C 19
ATOM 28301 O O . GLY A 1 29 ? 12.126 12.659 6.412 1.00 0.00 29 GLY A O 19
ATOM 28305 N N . GLU A 1 30 ? 11.167 12.465 4.383 1.00 0.00 30 GLU A N 19
ATOM 28306 C CA . GLU A 1 30 ? 10.031 11.693 4.859 1.00 0.00 30 GLU A CA 19
ATOM 28307 C C . GLU A 1 30 ? 10.246 10.205 4.588 1.00 0.00 30 GLU A C 19
ATOM 28308 O O . GLU A 1 30 ? 11.033 9.833 3.715 1.00 0.00 30 GLU A O 19
ATOM 28321 N N . PRO A 1 31 ? 9.563 9.339 5.350 1.00 0.00 31 PRO A N 19
ATOM 28322 C CA . PRO A 1 31 ? 9.596 7.885 5.139 1.00 0.00 31 PRO A CA 19
ATOM 28323 C C . PRO A 1 31 ? 8.943 7.464 3.824 1.00 0.00 31 PRO A C 19
ATOM 28324 O O . PRO A 1 31 ? 8.964 6.282 3.463 1.00 0.00 31 PRO A O 19
ATOM 28335 N N . SER A 1 32 ? 8.363 8.442 3.124 1.00 0.00 32 SER A N 19
ATOM 28336 C CA . SER A 1 32 ? 7.667 8.222 1.858 1.00 0.00 32 SER A CA 19
ATOM 28337 C C . SER A 1 32 ? 6.339 7.494 2.074 1.00 0.00 32 SER A C 19
ATOM 28338 O O . SER A 1 32 ? 6.078 6.957 3.151 1.00 0.00 32 SER A O 19
ATOM 28346 N N . LYS A 1 33 ? 5.499 7.480 1.049 1.00 0.00 33 LYS A N 19
ATOM 28347 C CA . LYS A 1 33 ? 4.167 6.900 1.161 1.00 0.00 33 LYS A CA 19
ATOM 28348 C C . LYS A 1 33 ? 4.215 5.382 1.036 1.00 0.00 33 LYS A C 19
ATOM 28349 O O . LYS A 1 33 ? 4.713 4.844 0.045 1.00 0.00 33 LYS A O 19
ATOM 28368 N N . LYS A 1 34 ? 3.710 4.697 2.053 1.00 0.00 34 LYS A N 19
ATOM 28369 C CA . LYS A 1 34 ? 3.590 3.248 2.022 1.00 0.00 34 LYS A CA 19
ATOM 28370 C C . LYS A 1 34 ? 2.117 2.863 2.044 1.00 0.00 34 LYS A C 19
ATOM 28371 O O . LYS A 1 34 ? 1.533 2.670 3.109 1.00 0.00 34 LYS A O 19
ATOM 28390 N N . ALA A 1 35 ? 1.516 2.777 0.866 1.00 0.00 35 ALA A N 19
ATOM 28391 C CA . ALA A 1 35 ? 0.080 2.540 0.749 1.00 0.00 35 ALA A CA 19
ATOM 28392 C C . ALA A 1 35 ? -0.216 1.080 0.419 1.00 0.00 35 ALA A C 19
ATOM 28393 O O . ALA A 1 35 ? -1.194 0.769 -0.264 1.00 0.00 35 ALA A O 19
ATOM 28400 N N . VAL A 1 36 ? 0.617 0.190 0.927 1.00 0.00 36 VAL A N 19
ATOM 28401 C CA . VAL A 1 36 ? 0.422 -1.233 0.723 1.00 0.00 36 VAL A CA 19
ATOM 28402 C C . VAL A 1 36 ? -0.467 -1.791 1.831 1.00 0.00 36 VAL A C 19
ATOM 28403 O O . VAL A 1 36 ? -0.274 -1.494 3.011 1.00 0.00 36 VAL A O 19
ATOM 28416 N N . SER A 1 37 ? -1.466 -2.554 1.439 1.00 0.00 37 SER A N 19
ATOM 28417 C CA . SER A 1 37 ? -2.459 -3.053 2.385 1.00 0.00 37 SER A CA 19
ATOM 28418 C C . SER A 1 37 ? -2.198 -4.503 2.775 1.00 0.00 37 SER A C 19
ATOM 28419 O O . SER A 1 37 ? -2.783 -5.013 3.730 1.00 0.00 37 SER A O 19
ATOM 28427 N N . ASP A 1 38 ? -1.313 -5.146 2.023 1.00 0.00 38 ASP A N 19
ATOM 28428 C CA . ASP A 1 38 ? -0.887 -6.522 2.279 1.00 0.00 38 ASP A CA 19
ATOM 28429 C C . ASP A 1 38 ? -2.045 -7.524 2.261 1.00 0.00 38 ASP A C 19
ATOM 28430 O O . ASP A 1 38 ? -1.890 -8.666 2.699 1.00 0.00 38 ASP A O 19
ATOM 28440 N N . ARG A 1 39 ? -3.183 -7.122 1.717 1.00 0.00 39 ARG A N 19
ATOM 28441 C CA . ARG A 1 39 ? -4.363 -7.982 1.710 1.00 0.00 39 ARG A CA 19
ATOM 28442 C C . ARG A 1 39 ? -4.414 -8.814 0.436 1.00 0.00 39 ARG A C 19
ATOM 28443 O O . ARG A 1 39 ? -5.274 -9.673 0.277 1.00 0.00 39 ARG A O 19
ATOM 28464 N N . LEU A 1 40 ? -3.481 -8.551 -0.469 1.00 0.00 40 LEU A N 19
ATOM 28465 C CA . LEU A 1 40 ? -3.406 -9.276 -1.729 1.00 0.00 40 LEU A CA 19
ATOM 28466 C C . LEU A 1 40 ? -2.637 -10.581 -1.548 1.00 0.00 40 LEU A C 19
ATOM 28467 O O . LEU A 1 40 ? -2.770 -11.516 -2.342 1.00 0.00 40 LEU A O 19
ATOM 28483 N N . ILE A 1 41 ? -1.838 -10.632 -0.485 1.00 0.00 41 ILE A N 19
ATOM 28484 C CA . ILE A 1 41 ? -0.978 -11.778 -0.210 1.00 0.00 41 ILE A CA 19
ATOM 28485 C C . ILE A 1 41 ? -1.795 -13.048 -0.008 1.00 0.00 41 ILE A C 19
ATOM 28486 O O . ILE A 1 41 ? -2.675 -13.104 0.854 1.00 0.00 41 ILE A O 19
ATOM 28502 N N . GLY A 1 42 ? -1.503 -14.055 -0.819 1.00 0.00 42 GLY A N 19
ATOM 28503 C CA . GLY A 1 42 ? -2.167 -15.333 -0.687 1.00 0.00 42 GLY A CA 19
ATOM 28504 C C . GLY A 1 42 ? -3.275 -15.529 -1.701 1.00 0.00 42 GLY A C 19
ATOM 28505 O O . GLY A 1 42 ? -3.734 -16.656 -1.918 1.00 0.00 42 GLY A O 19
ATOM 28509 N N . ARG A 1 43 ? -3.702 -14.444 -2.334 1.00 0.00 43 ARG A N 19
ATOM 28510 C CA . ARG A 1 43 ? -4.819 -14.503 -3.269 1.00 0.00 43 ARG A CA 19
ATOM 28511 C C . ARG A 1 43 ? -4.335 -14.481 -4.714 1.00 0.00 43 ARG A C 19
ATOM 28512 O O . ARG A 1 43 ? -3.135 -14.357 -4.979 1.00 0.00 43 ARG A O 19
ATOM 28533 N N . LYS A 1 44 ? -5.277 -14.608 -5.641 1.00 0.00 44 LYS A N 19
ATOM 28534 C CA . LYS A 1 44 ? -4.960 -14.651 -7.058 1.00 0.00 44 LYS A CA 19
ATOM 28535 C C . LYS A 1 44 ? -4.927 -13.251 -7.666 1.00 0.00 44 LYS A C 19
ATOM 28536 O O . LYS A 1 44 ? -5.665 -12.357 -7.249 1.00 0.00 44 LYS A O 19
ATOM 28555 N N . GLY A 1 45 ? -4.070 -13.083 -8.659 1.00 0.00 45 GLY A N 19
ATOM 28556 C CA . GLY A 1 45 ? -4.042 -11.879 -9.447 1.00 0.00 45 GLY A CA 19
ATOM 28557 C C . GLY A 1 45 ? -4.013 -12.230 -10.915 1.00 0.00 45 GLY A C 19
ATOM 28558 O O . GLY A 1 45 ? -3.595 -13.326 -11.278 1.00 0.00 45 GLY A O 19
ATOM 28562 N N . VAL A 1 46 ? -4.463 -11.330 -11.759 1.00 0.00 46 VAL A N 19
ATOM 28563 C CA . VAL A 1 46 ? -4.504 -11.583 -13.192 1.00 0.00 46 VAL A CA 19
ATOM 28564 C C . VAL A 1 46 ? -3.494 -10.703 -13.924 1.00 0.00 46 VAL A C 19
ATOM 28565 O O . VAL A 1 46 ? -3.290 -9.541 -13.562 1.00 0.00 46 VAL A O 19
ATOM 28578 N N . VAL A 1 47 ? -2.862 -11.262 -14.946 1.00 0.00 47 VAL A N 19
ATOM 28579 C CA . VAL A 1 47 ? -1.850 -10.547 -15.710 1.00 0.00 47 VAL A CA 19
ATOM 28580 C C . VAL A 1 47 ? -2.482 -9.772 -16.864 1.00 0.00 47 VAL A C 19
ATOM 28581 O O . VAL A 1 47 ? -2.969 -10.367 -17.829 1.00 0.00 47 VAL A O 19
ATOM 28594 N N . MET A 1 48 ? -2.467 -8.449 -16.765 1.00 0.00 48 MET A N 19
ATOM 28595 C CA . MET A 1 48 ? -3.039 -7.597 -17.803 1.00 0.00 48 MET A CA 19
ATOM 28596 C C . MET A 1 48 ? -1.964 -7.167 -18.793 1.00 0.00 48 MET A C 19
ATOM 28597 O O . MET A 1 48 ? -2.241 -6.945 -19.975 1.00 0.00 48 MET A O 19
ATOM 28611 N N . GLU A 1 49 ? -0.740 -7.045 -18.301 1.00 0.00 49 GLU A N 19
ATOM 28612 C CA . GLU A 1 49 ? 0.396 -6.723 -19.150 1.00 0.00 49 GLU A CA 19
ATOM 28613 C C . GLU A 1 49 ? 1.488 -7.765 -18.960 1.00 0.00 49 GLU A C 19
ATOM 28614 O O . GLU A 1 49 ? 1.768 -8.171 -17.833 1.00 0.00 49 GLU A O 19
ATOM 28627 N N . ALA A 1 50 ? 2.091 -8.177 -20.067 1.00 0.00 50 ALA A N 19
ATOM 28628 C CA . ALA A 1 50 ? 3.043 -9.283 -20.077 1.00 0.00 50 ALA A CA 19
ATOM 28629 C C . ALA A 1 50 ? 4.221 -9.037 -19.144 1.00 0.00 50 ALA A C 19
ATOM 28630 O O . ALA A 1 50 ? 4.993 -8.089 -19.322 1.00 0.00 50 ALA A O 19
ATOM 28637 N N . ILE A 1 51 ? 4.348 -9.893 -18.145 1.00 0.00 51 ILE A N 19
ATOM 28638 C CA . ILE A 1 51 ? 5.465 -9.824 -17.220 1.00 0.00 51 ILE A CA 19
ATOM 28639 C C . ILE A 1 51 ? 6.680 -10.493 -17.844 1.00 0.00 51 ILE A C 19
ATOM 28640 O O . ILE A 1 51 ? 6.746 -11.718 -17.931 1.00 0.00 51 ILE A O 19
ATOM 28656 N N . SER A 1 52 ? 7.629 -9.696 -18.292 1.00 0.00 52 SER A N 19
ATOM 28657 C CA . SER A 1 52 ? 8.804 -10.230 -18.946 1.00 0.00 52 SER A CA 19
ATOM 28658 C C . SER A 1 52 ? 10.028 -10.091 -18.055 1.00 0.00 52 SER A C 19
ATOM 28659 O O . SER A 1 52 ? 10.072 -9.233 -17.171 1.00 0.00 52 SER A O 19
ATOM 28667 N N . PRO A 1 53 ? 11.032 -10.952 -18.267 1.00 0.00 53 PRO A N 19
ATOM 28668 C CA . PRO A 1 53 ? 12.287 -10.918 -17.507 1.00 0.00 53 PRO A CA 19
ATOM 28669 C C . PRO A 1 53 ? 13.026 -9.594 -17.676 1.00 0.00 53 PRO A C 19
ATOM 28670 O O . PRO A 1 53 ? 13.837 -9.211 -16.836 1.00 0.00 53 PRO A O 19
ATOM 28681 N N . GLN A 1 54 ? 12.726 -8.898 -18.765 1.00 0.00 54 GLN A N 19
ATOM 28682 C CA . GLN A 1 54 ? 13.396 -7.647 -19.087 1.00 0.00 54 GLN A CA 19
ATOM 28683 C C . GLN A 1 54 ? 12.610 -6.440 -18.572 1.00 0.00 54 GLN A C 19
ATOM 28684 O O . GLN A 1 54 ? 13.189 -5.390 -18.282 1.00 0.00 54 GLN A O 19
ATOM 28698 N N . ASN A 1 55 ? 11.295 -6.587 -18.462 1.00 0.00 55 ASN A N 19
ATOM 28699 C CA . ASN A 1 55 ? 10.440 -5.477 -18.055 1.00 0.00 55 ASN A CA 19
ATOM 28700 C C . ASN A 1 55 ? 9.254 -6.000 -17.248 1.00 0.00 55 ASN A C 19
ATOM 28701 O O . ASN A 1 55 ? 8.591 -6.953 -17.658 1.00 0.00 55 ASN A O 19
ATOM 28712 N N . SER A 1 56 ? 9.001 -5.379 -16.106 1.00 0.00 56 SER A N 19
ATOM 28713 C CA . SER A 1 56 ? 7.943 -5.814 -15.204 1.00 0.00 56 SER A CA 19
ATOM 28714 C C . SER A 1 56 ? 6.570 -5.697 -15.863 1.00 0.00 56 SER A C 19
ATOM 28715 O O . SER A 1 56 ? 6.361 -4.874 -16.758 1.00 0.00 56 SER A O 19
ATOM 28723 N N . GLY A 1 57 ? 5.637 -6.516 -15.409 1.00 0.00 57 GLY A N 19
ATOM 28724 C CA . GLY A 1 57 ? 4.318 -6.526 -15.997 1.00 0.00 57 GLY A CA 19
ATOM 28725 C C . GLY A 1 57 ? 3.281 -5.901 -15.091 1.00 0.00 57 GLY A C 19
ATOM 28726 O O . GLY A 1 57 ? 3.597 -5.465 -13.981 1.00 0.00 57 GLY A O 19
ATOM 28730 N N . LEU A 1 58 ? 2.042 -5.870 -15.553 1.00 0.00 58 LEU A N 19
ATOM 28731 C CA . LEU A 1 58 ? 0.957 -5.265 -14.792 1.00 0.00 58 LEU A CA 19
ATOM 28732 C C . LEU A 1 58 ? -0.097 -6.303 -14.440 1.00 0.00 58 LEU A C 19
ATOM 28733 O O . LEU A 1 58 ? -0.615 -6.997 -15.316 1.00 0.00 58 LEU A O 19
ATOM 28749 N N . VAL A 1 59 ? -0.413 -6.402 -13.160 1.00 0.00 59 VAL A N 19
ATOM 28750 C CA . VAL A 1 59 ? -1.441 -7.318 -12.699 1.00 0.00 59 VAL A CA 19
ATOM 28751 C C . VAL A 1 59 ? -2.552 -6.555 -11.995 1.00 0.00 59 VAL A C 19
ATOM 28752 O O . VAL A 1 59 ? -2.299 -5.569 -11.303 1.00 0.00 59 VAL A O 19
ATOM 28765 N N . LYS A 1 60 ? -3.781 -6.996 -12.186 1.00 0.00 60 LYS A N 19
ATOM 28766 C CA . LYS A 1 60 ? -4.922 -6.350 -11.558 1.00 0.00 60 LYS A CA 19
ATOM 28767 C C . LYS A 1 60 ? -5.386 -7.154 -10.355 1.00 0.00 60 LYS A C 19
ATOM 28768 O O . LYS A 1 60 ? -5.834 -8.293 -10.496 1.00 0.00 60 LYS A O 19
ATOM 28787 N N . VAL A 1 61 ? -5.254 -6.571 -9.174 1.00 0.00 61 VAL A N 19
ATOM 28788 C CA . VAL A 1 61 ? -5.696 -7.221 -7.950 1.00 0.00 61 VAL A CA 19
ATOM 28789 C C . VAL A 1 61 ? -6.510 -6.233 -7.122 1.00 0.00 61 VAL A C 19
ATOM 28790 O O . VAL A 1 61 ? -6.191 -5.039 -7.092 1.00 0.00 61 VAL A O 19
ATOM 28803 N N . ASP A 1 62 ? -7.554 -6.737 -6.464 1.00 0.00 62 ASP A N 19
ATOM 28804 C CA . ASP A 1 62 ? -8.502 -5.908 -5.714 1.00 0.00 62 ASP A CA 19
ATOM 28805 C C . ASP A 1 62 ? -9.276 -4.994 -6.659 1.00 0.00 62 ASP A C 19
ATOM 28806 O O . ASP A 1 62 ? -10.372 -5.329 -7.107 1.00 0.00 62 ASP A O 19
ATOM 28816 N N . GLY A 1 63 ? -8.694 -3.851 -6.958 1.00 0.00 63 GLY A N 19
ATOM 28817 C CA . GLY A 1 63 ? -9.269 -2.943 -7.925 1.00 0.00 63 GLY A CA 19
ATOM 28818 C C . GLY A 1 63 ? -8.213 -2.069 -8.561 1.00 0.00 63 GLY A C 19
ATOM 28819 O O . GLY A 1 63 ? -8.523 -1.147 -9.313 1.00 0.00 63 GLY A O 19
ATOM 28823 N N . GLU A 1 64 ? -6.957 -2.372 -8.268 1.00 0.00 64 GLU A N 19
ATOM 28824 C CA . GLU A 1 64 ? -5.847 -1.575 -8.739 1.00 0.00 64 GLU A CA 19
ATOM 28825 C C . GLU A 1 64 ? -4.998 -2.361 -9.723 1.00 0.00 64 GLU A C 19
ATOM 28826 O O . GLU A 1 64 ? -5.114 -3.585 -9.816 1.00 0.00 64 GLU A O 19
ATOM 28839 N N . THR A 1 65 ? -4.148 -1.659 -10.450 1.00 0.00 65 THR A N 19
ATOM 28840 C CA . THR A 1 65 ? -3.212 -2.295 -11.351 1.00 0.00 65 THR A CA 19
ATOM 28841 C C . THR A 1 65 ? -1.803 -2.149 -10.800 1.00 0.00 65 THR A C 19
ATOM 28842 O O . THR A 1 65 ? -1.233 -1.054 -10.772 1.00 0.00 65 THR A O 19
ATOM 28853 N N . TRP A 1 66 ? -1.253 -3.253 -10.355 1.00 0.00 66 TRP A N 19
ATOM 28854 C CA . TRP A 1 66 ? 0.022 -3.253 -9.670 1.00 0.00 66 TRP A CA 19
ATOM 28855 C C . TRP A 1 66 ? 1.113 -3.762 -10.587 1.00 0.00 66 TRP A C 19
ATOM 28856 O O . TRP A 1 66 ? 0.847 -4.492 -11.543 1.00 0.00 66 TRP A O 19
ATOM 28877 N N . ARG A 1 67 ? 2.341 -3.371 -10.302 1.00 0.00 67 ARG A N 19
ATOM 28878 C CA . ARG A 1 67 ? 3.481 -3.868 -11.046 1.00 0.00 67 ARG A CA 19
ATOM 28879 C C . ARG A 1 67 ? 3.919 -5.188 -10.448 1.00 0.00 67 ARG A C 19
ATOM 28880 O O . ARG A 1 67 ? 3.993 -5.329 -9.230 1.00 0.00 67 ARG A O 19
ATOM 28901 N N . ALA A 1 68 ? 4.202 -6.147 -11.298 1.00 0.00 68 ALA A N 19
ATOM 28902 C CA . ALA A 1 68 ? 4.511 -7.490 -10.837 1.00 0.00 68 ALA A CA 19
ATOM 28903 C C . ALA A 1 68 ? 5.823 -7.989 -11.412 1.00 0.00 68 ALA A C 19
ATOM 28904 O O . ALA A 1 68 ? 6.155 -7.719 -12.569 1.00 0.00 68 ALA A O 19
ATOM 28911 N N . THR A 1 69 ? 6.566 -8.710 -10.588 1.00 0.00 69 THR A N 19
ATOM 28912 C CA . THR A 1 69 ? 7.836 -9.277 -10.996 1.00 0.00 69 THR A CA 19
ATOM 28913 C C . THR A 1 69 ? 7.917 -10.749 -10.623 1.00 0.00 69 THR A C 19
ATOM 28914 O O . THR A 1 69 ? 7.337 -11.181 -9.624 1.00 0.00 69 THR A O 19
ATOM 28925 N N . SER A 1 70 ? 8.628 -11.511 -11.439 1.00 0.00 70 SER A N 19
ATOM 28926 C CA . SER A 1 70 ? 8.850 -12.920 -11.180 1.00 0.00 70 SER A CA 19
ATOM 28927 C C . SER A 1 70 ? 10.165 -13.357 -11.816 1.00 0.00 70 SER A C 19
ATOM 28928 O O . SER A 1 70 ? 10.822 -12.566 -12.498 1.00 0.00 70 SER A O 19
ATOM 28936 N N . GLY A 1 71 ? 10.551 -14.605 -11.595 1.00 0.00 71 GLY A N 19
ATOM 28937 C CA . GLY A 1 71 ? 11.775 -15.107 -12.180 1.00 0.00 71 GLY A CA 19
ATOM 28938 C C . GLY A 1 71 ? 11.521 -15.847 -13.477 1.00 0.00 71 GLY A C 19
ATOM 28939 O O . GLY A 1 71 ? 12.306 -16.708 -13.872 1.00 0.00 71 GLY A O 19
ATOM 28943 N N . THR A 1 72 ? 10.411 -15.529 -14.133 1.00 0.00 72 THR A N 19
ATOM 28944 C CA . THR A 1 72 ? 10.046 -16.171 -15.387 1.00 0.00 72 THR A CA 19
ATOM 28945 C C . THR A 1 72 ? 9.217 -15.202 -16.234 1.00 0.00 72 THR A C 19
ATOM 28946 O O . THR A 1 72 ? 8.854 -14.124 -15.767 1.00 0.00 72 THR A O 19
ATOM 28957 N N . VAL A 1 73 ? 8.937 -15.571 -17.475 1.00 0.00 73 VAL A N 19
ATOM 28958 C CA . VAL A 1 73 ? 8.132 -14.736 -18.352 1.00 0.00 73 VAL A CA 19
ATOM 28959 C C . VAL A 1 73 ? 6.666 -15.183 -18.332 1.00 0.00 73 VAL A C 19
ATOM 28960 O O . VAL A 1 73 ? 6.350 -16.357 -18.546 1.00 0.00 73 VAL A O 19
ATOM 28973 N N . LEU A 1 74 ? 5.780 -14.240 -18.052 1.00 0.00 74 LEU A N 19
ATOM 28974 C CA . LEU A 1 74 ? 4.356 -14.523 -17.962 1.00 0.00 74 LEU A CA 19
ATOM 28975 C C . LEU A 1 74 ? 3.607 -13.746 -19.038 1.00 0.00 74 LEU A C 19
ATOM 28976 O O . LEU A 1 74 ? 3.848 -12.554 -19.230 1.00 0.00 74 LEU A O 19
ATOM 28992 N N . ASP A 1 75 ? 2.703 -14.416 -19.737 1.00 0.00 75 ASP A N 19
ATOM 28993 C CA . ASP A 1 75 ? 2.001 -13.792 -20.851 1.00 0.00 75 ASP A CA 19
ATOM 28994 C C . ASP A 1 75 ? 0.746 -13.079 -20.361 1.00 0.00 75 ASP A C 19
ATOM 28995 O O . ASP A 1 75 ? 0.433 -13.086 -19.168 1.00 0.00 75 ASP A O 19
ATOM 29005 N N . VAL A 1 76 ? 0.022 -12.489 -21.289 1.00 0.00 76 VAL A N 19
ATOM 29006 C CA . VAL A 1 76 ? -1.174 -11.724 -20.969 1.00 0.00 76 VAL A CA 19
ATOM 29007 C C . VAL A 1 76 ? -2.369 -12.659 -20.820 1.00 0.00 76 VAL A C 19
ATOM 29008 O O . VAL A 1 76 ? -2.518 -13.612 -21.588 1.00 0.00 76 VAL A O 19
ATOM 29021 N N . GLY A 1 77 ? -3.201 -12.403 -19.822 1.00 0.00 77 GLY A N 19
ATOM 29022 C CA . GLY A 1 77 ? -4.368 -13.233 -19.602 1.00 0.00 77 GLY A CA 19
ATOM 29023 C C . GLY A 1 77 ? -4.077 -14.376 -18.658 1.00 0.00 77 GLY A C 19
ATOM 29024 O O . GLY A 1 77 ? -4.929 -15.233 -18.425 1.00 0.00 77 GLY A O 19
ATOM 29028 N N . GLU A 1 78 ? -2.855 -14.407 -18.138 1.00 0.00 78 GLU A N 19
ATOM 29029 C CA . GLU A 1 78 ? -2.474 -15.395 -17.158 1.00 0.00 78 GLU A CA 19
ATOM 29030 C C . GLU A 1 78 ? -2.949 -14.992 -15.776 1.00 0.00 78 GLU A C 19
ATOM 29031 O O . GLU A 1 78 ? -3.445 -13.883 -15.569 1.00 0.00 78 GLU A O 19
ATOM 29044 N N . GLU A 1 79 ? -2.765 -15.891 -14.832 1.00 0.00 79 GLU A N 19
ATOM 29045 C CA . GLU A 1 79 ? -3.152 -15.647 -13.456 1.00 0.00 79 GLU A CA 19
ATOM 29046 C C . GLU A 1 79 ? -2.004 -16.022 -12.537 1.00 0.00 79 GLU A C 19
ATOM 29047 O O . GLU A 1 79 ? -1.276 -16.975 -12.807 1.00 0.00 79 GLU A O 19
ATOM 29060 N N . VAL A 1 80 ? -1.821 -15.264 -11.471 1.00 0.00 80 VAL A N 19
ATOM 29061 C CA . VAL A 1 80 ? -0.710 -15.509 -10.561 1.00 0.00 80 VAL A CA 19
ATOM 29062 C C . VAL A 1 80 ? -1.167 -15.549 -9.111 1.00 0.00 80 VAL A C 19
ATOM 29063 O O . VAL A 1 80 ? -2.295 -15.182 -8.789 1.00 0.00 80 VAL A O 19
ATOM 29076 N N . SER A 1 81 ? -0.283 -16.021 -8.250 1.00 0.00 81 SER A N 19
ATOM 29077 C CA . SER A 1 81 ? -0.507 -15.989 -6.817 1.00 0.00 81 SER A CA 19
ATOM 29078 C C . SER A 1 81 ? 0.445 -14.979 -6.181 1.00 0.00 81 SER A C 19
ATOM 29079 O O . SER A 1 81 ? 1.660 -15.039 -6.401 1.00 0.00 81 SER A O 19
ATOM 29087 N N . VAL A 1 82 ? -0.105 -14.043 -5.419 1.00 0.00 82 VAL A N 19
ATOM 29088 C CA . VAL A 1 82 ? 0.706 -13.015 -4.780 1.00 0.00 82 VAL A CA 19
ATOM 29089 C C . VAL A 1 82 ? 1.366 -13.567 -3.525 1.00 0.00 82 VAL A C 19
ATOM 29090 O O . VAL A 1 82 ? 0.690 -13.894 -2.548 1.00 0.00 82 VAL A O 19
ATOM 29103 N N . LYS A 1 83 ? 2.687 -13.678 -3.563 1.00 0.00 83 LYS A N 19
ATOM 29104 C CA . LYS A 1 83 ? 3.440 -14.256 -2.467 1.00 0.00 83 LYS A CA 19
ATOM 29105 C C . LYS A 1 83 ? 3.976 -13.189 -1.518 1.00 0.00 83 LYS A C 19
ATOM 29106 O O . LYS A 1 83 ? 3.853 -13.319 -0.299 1.00 0.00 83 LYS A O 19
ATOM 29125 N N . ALA A 1 84 ? 4.562 -12.135 -2.070 1.00 0.00 84 ALA A N 19
ATOM 29126 C CA . ALA A 1 84 ? 5.216 -11.123 -1.248 1.00 0.00 84 ALA A CA 19
ATOM 29127 C C . ALA A 1 84 ? 5.224 -9.761 -1.929 1.00 0.00 84 ALA A C 19
ATOM 29128 O O . ALA A 1 84 ? 4.808 -9.628 -3.082 1.00 0.00 84 ALA A O 19
ATOM 29135 N N . ILE A 1 85 ? 5.686 -8.752 -1.202 1.00 0.00 85 ILE A N 19
ATOM 29136 C CA . ILE A 1 85 ? 5.801 -7.400 -1.726 1.00 0.00 85 ILE A CA 19
ATOM 29137 C C . ILE A 1 85 ? 7.265 -6.972 -1.719 1.00 0.00 85 ILE A C 19
ATOM 29138 O O . ILE A 1 85 ? 7.960 -7.158 -0.718 1.00 0.00 85 ILE A O 19
ATOM 29154 N N . GLU A 1 86 ? 7.738 -6.411 -2.820 1.00 0.00 86 GLU A N 19
ATOM 29155 C CA . GLU A 1 86 ? 9.115 -5.948 -2.900 1.00 0.00 86 GLU A CA 19
ATOM 29156 C C . GLU A 1 86 ? 9.152 -4.539 -3.484 1.00 0.00 86 GLU A C 19
ATOM 29157 O O . GLU A 1 86 ? 8.967 -4.345 -4.690 1.00 0.00 86 GLU A O 19
ATOM 29170 N N . GLY A 1 87 ? 9.378 -3.556 -2.624 1.00 0.00 87 GLY A N 19
ATOM 29171 C CA . GLY A 1 87 ? 9.312 -2.173 -3.047 1.00 0.00 87 GLY A CA 19
ATOM 29172 C C . GLY A 1 87 ? 7.886 -1.759 -3.339 1.00 0.00 87 GLY A C 19
ATOM 29173 O O . GLY A 1 87 ? 7.020 -1.850 -2.470 1.00 0.00 87 GLY A O 19
ATOM 29177 N N . VAL A 1 88 ? 7.635 -1.321 -4.562 1.00 0.00 88 VAL A N 19
ATOM 29178 C CA . VAL A 1 88 ? 6.280 -0.980 -4.981 1.00 0.00 88 VAL A CA 19
ATOM 29179 C C . VAL A 1 88 ? 5.754 -2.022 -5.963 1.00 0.00 88 VAL A C 19
ATOM 29180 O O . VAL A 1 88 ? 4.707 -1.841 -6.585 1.00 0.00 88 VAL A O 19
ATOM 29193 N N . LYS A 1 89 ? 6.488 -3.117 -6.088 1.00 0.00 89 LYS A N 19
ATOM 29194 C CA . LYS A 1 89 ? 6.122 -4.174 -7.012 1.00 0.00 89 LYS A CA 19
ATOM 29195 C C . LYS A 1 89 ? 5.752 -5.437 -6.252 1.00 0.00 89 LYS A C 19
ATOM 29196 O O . LYS A 1 89 ? 6.247 -5.676 -5.151 1.00 0.00 89 LYS A O 19
ATOM 29215 N N . LEU A 1 90 ? 4.888 -6.242 -6.839 1.00 0.00 90 LEU A N 19
ATOM 29216 C CA . LEU A 1 90 ? 4.471 -7.479 -6.213 1.00 0.00 90 LEU A CA 19
ATOM 29217 C C . LEU A 1 90 ? 5.399 -8.617 -6.614 1.00 0.00 90 LEU A C 19
ATOM 29218 O O . LEU A 1 90 ? 5.870 -8.687 -7.756 1.00 0.00 90 LEU A O 19
ATOM 29234 N N . VAL A 1 91 ? 5.657 -9.502 -5.674 1.00 0.00 91 VAL A N 19
ATOM 29235 C CA . VAL A 1 91 ? 6.402 -10.714 -5.952 1.00 0.00 91 VAL A CA 19
ATOM 29236 C C . VAL A 1 91 ? 5.412 -11.845 -6.172 1.00 0.00 91 VAL A C 19
ATOM 29237 O O . VAL A 1 91 ? 4.813 -12.361 -5.221 1.00 0.00 91 VAL A O 19
ATOM 29250 N N . VAL A 1 92 ? 5.208 -12.202 -7.426 1.00 0.00 92 VAL A N 19
ATOM 29251 C CA . VAL A 1 92 ? 4.185 -13.165 -7.772 1.00 0.00 92 VAL A CA 19
ATOM 29252 C C . VAL A 1 92 ? 4.771 -14.355 -8.509 1.00 0.00 92 VAL A C 19
ATOM 29253 O O . VAL A 1 92 ? 5.910 -14.321 -8.978 1.00 0.00 92 VAL A O 19
ATOM 29266 N N . GLU A 1 93 ? 3.979 -15.402 -8.594 1.00 0.00 93 GLU A N 19
ATOM 29267 C CA . GLU A 1 93 ? 4.333 -16.587 -9.346 1.00 0.00 93 GLU A CA 19
ATOM 29268 C C . GLU A 1 93 ? 3.096 -17.095 -10.043 1.00 0.00 93 GLU A C 19
ATOM 29269 O O . GLU A 1 93 ? 1.988 -16.947 -9.522 1.00 0.00 93 GLU A O 19
ATOM 29282 N N . LYS A 1 94 ? 3.269 -17.668 -11.218 1.00 0.00 94 LYS A N 19
ATOM 29283 C CA . LYS A 1 94 ? 2.121 -18.000 -12.040 1.00 0.00 94 LYS A CA 19
ATOM 29284 C C . LYS A 1 94 ? 1.312 -19.109 -11.401 1.00 0.00 94 LYS A C 19
ATOM 29285 O O . LYS A 1 94 ? 1.863 -20.035 -10.798 1.00 0.00 94 LYS A O 19
ATOM 29304 N N . LEU A 1 95 ? 0.002 -18.981 -11.523 1.00 0.00 95 LEU A N 19
ATOM 29305 C CA . LEU A 1 95 ? -0.935 -19.913 -10.934 1.00 0.00 95 LEU A CA 19
ATOM 29306 C C . LEU A 1 95 ? -0.737 -21.314 -11.512 1.00 0.00 95 LEU A C 19
ATOM 29307 O O . LEU A 1 95 ? -0.098 -21.478 -12.553 1.00 0.00 95 LEU A O 19
ATOM 29323 N N . GLU A 1 96 ? -1.285 -22.313 -10.831 1.00 0.00 96 GLU A N 19
ATOM 29324 C CA . GLU A 1 96 ? -1.195 -23.693 -11.285 1.00 0.00 96 GLU A CA 19
ATOM 29325 C C . GLU A 1 96 ? -1.779 -23.830 -12.683 1.00 0.00 96 GLU A C 19
ATOM 29326 O O . GLU A 1 96 ? -2.967 -23.572 -12.895 1.00 0.00 96 GLU A O 19
ATOM 29339 N N . GLU A 1 97 ? -0.944 -24.223 -13.632 1.00 0.00 97 GLU A N 19
ATOM 29340 C CA . GLU A 1 97 ? -1.382 -24.406 -15.000 1.00 0.00 97 GLU A CA 19
ATOM 29341 C C . GLU A 1 97 ? -2.325 -25.596 -15.076 1.00 0.00 97 GLU A C 19
ATOM 29342 O O . GLU A 1 97 ? -1.889 -26.745 -15.022 1.00 0.00 97 GLU A O 19
ATOM 29355 N N . GLN A 1 98 ? -3.619 -25.306 -15.162 1.00 0.00 98 GLN A N 19
ATOM 29356 C CA . GLN A 1 98 ? -4.649 -26.333 -15.110 1.00 0.00 98 GLN A CA 19
ATOM 29357 C C . GLN A 1 98 ? -4.463 -27.354 -16.222 1.00 0.00 98 GLN A C 19
ATOM 29358 O O . GLN A 1 98 ? -4.580 -27.031 -17.408 1.00 0.00 98 GLN A O 19
ATOM 29372 N N . LYS A 1 99 ? -4.158 -28.577 -15.823 1.00 0.00 99 LYS A N 19
ATOM 29373 C CA . LYS A 1 99 ? -3.926 -29.667 -16.756 1.00 0.00 99 LYS A CA 19
ATOM 29374 C C . LYS A 1 99 ? -5.246 -30.291 -17.194 1.00 0.00 99 LYS A C 19
ATOM 29375 O O . LYS A 1 99 ? -5.893 -31.008 -16.427 1.00 0.00 99 LYS A O 19
ATOM 29394 N N . GLY A 1 100 ? -5.645 -30.013 -18.426 1.00 0.00 100 GLY A N 19
ATOM 29395 C CA . GLY A 1 100 ? -6.894 -30.536 -18.932 1.00 0.00 100 GLY A CA 19
ATOM 29396 C C . GLY A 1 100 ? -6.728 -31.186 -20.285 1.00 0.00 100 GLY A C 19
ATOM 29397 O O . GLY A 1 100 ? -5.606 -31.371 -20.760 1.00 0.00 100 GLY A O 19
ATOM 29401 N N . SER A 1 101 ? -7.836 -31.551 -20.900 1.00 0.00 101 SER A N 19
ATOM 29402 C CA . SER A 1 101 ? -7.815 -32.158 -22.215 1.00 0.00 101 SER A CA 19
ATOM 29403 C C . SER A 1 101 ? -9.003 -31.664 -23.032 1.00 0.00 101 SER A C 19
ATOM 29404 O O . SER A 1 101 ? -8.819 -30.739 -23.846 1.00 0.00 101 SER A O 19
ATOM 29413 N N . MET A 1 1 ? 13.324 6.234 -35.404 1.00 0.00 1 MET A N 20
ATOM 29414 C CA . MET A 1 1 ? 14.016 6.717 -34.187 1.00 0.00 1 MET A CA 20
ATOM 29415 C C . MET A 1 1 ? 15.043 7.785 -34.544 1.00 0.00 1 MET A C 20
ATOM 29416 O O . MET A 1 1 ? 15.672 7.723 -35.599 1.00 0.00 1 MET A O 20
ATOM 29430 N N . GLY A 1 2 ? 15.196 8.769 -33.666 1.00 0.00 2 GLY A N 20
ATOM 29431 C CA . GLY A 1 2 ? 16.196 9.798 -33.863 1.00 0.00 2 GLY A CA 20
ATOM 29432 C C . GLY A 1 2 ? 17.191 9.825 -32.725 1.00 0.00 2 GLY A C 20
ATOM 29433 O O . GLY A 1 2 ? 16.875 10.286 -31.629 1.00 0.00 2 GLY A O 20
ATOM 29437 N N . SER A 1 3 ? 18.392 9.325 -32.982 1.00 0.00 3 SER A N 20
ATOM 29438 C CA . SER A 1 3 ? 19.418 9.224 -31.957 1.00 0.00 3 SER A CA 20
ATOM 29439 C C . SER A 1 3 ? 20.014 10.594 -31.637 1.00 0.00 3 SER A C 20
ATOM 29440 O O . SER A 1 3 ? 20.181 10.953 -30.472 1.00 0.00 3 SER A O 20
ATOM 29448 N N . SER A 1 4 ? 20.332 11.358 -32.673 1.00 0.00 4 SER A N 20
ATOM 29449 C CA . SER A 1 4 ? 20.908 12.685 -32.489 1.00 0.00 4 SER A CA 20
ATOM 29450 C C . SER A 1 4 ? 19.828 13.705 -32.128 1.00 0.00 4 SER A C 20
ATOM 29451 O O . SER A 1 4 ? 20.103 14.729 -31.499 1.00 0.00 4 SER A O 20
ATOM 29459 N N . HIS A 1 5 ? 18.598 13.411 -32.518 1.00 0.00 5 HIS A N 20
ATOM 29460 C CA . HIS A 1 5 ? 17.480 14.314 -32.286 1.00 0.00 5 HIS A CA 20
ATOM 29461 C C . HIS A 1 5 ? 16.164 13.548 -32.261 1.00 0.00 5 HIS A C 20
ATOM 29462 O O . HIS A 1 5 ? 15.587 13.234 -33.302 1.00 0.00 5 HIS A O 20
ATOM 29477 N N . HIS A 1 6 ? 15.712 13.223 -31.058 1.00 0.00 6 HIS A N 20
ATOM 29478 C CA . HIS A 1 6 ? 14.452 12.512 -30.880 1.00 0.00 6 HIS A CA 20
ATOM 29479 C C . HIS A 1 6 ? 13.293 13.496 -30.995 1.00 0.00 6 HIS A C 20
ATOM 29480 O O . HIS A 1 6 ? 12.193 13.136 -31.410 1.00 0.00 6 HIS A O 20
ATOM 29495 N N . HIS A 1 7 ? 13.567 14.743 -30.617 1.00 0.00 7 HIS A N 20
ATOM 29496 C CA . HIS A 1 7 ? 12.627 15.851 -30.780 1.00 0.00 7 HIS A CA 20
ATOM 29497 C C . HIS A 1 7 ? 13.265 17.117 -30.214 1.00 0.00 7 HIS A C 20
ATOM 29498 O O . HIS A 1 7 ? 13.401 18.124 -30.904 1.00 0.00 7 HIS A O 20
ATOM 29513 N N . HIS A 1 8 ? 13.663 17.038 -28.953 1.00 0.00 8 HIS A N 20
ATOM 29514 C CA . HIS A 1 8 ? 14.430 18.098 -28.309 1.00 0.00 8 HIS A CA 20
ATOM 29515 C C . HIS A 1 8 ? 15.772 17.514 -27.884 1.00 0.00 8 HIS A C 20
ATOM 29516 O O . HIS A 1 8 ? 16.078 17.435 -26.696 1.00 0.00 8 HIS A O 20
ATOM 29531 N N . HIS A 1 9 ? 16.559 17.092 -28.877 1.00 0.00 9 HIS A N 20
ATOM 29532 C CA . HIS A 1 9 ? 17.740 16.259 -28.648 1.00 0.00 9 HIS A CA 20
ATOM 29533 C C . HIS A 1 9 ? 17.334 14.931 -28.015 1.00 0.00 9 HIS A C 20
ATOM 29534 O O . HIS A 1 9 ? 17.122 13.940 -28.715 1.00 0.00 9 HIS A O 20
ATOM 29549 N N . HIS A 1 10 ? 17.200 14.924 -26.698 1.00 0.00 10 HIS A N 20
ATOM 29550 C CA . HIS A 1 10 ? 16.733 13.750 -25.974 1.00 0.00 10 HIS A CA 20
ATOM 29551 C C . HIS A 1 10 ? 15.741 14.158 -24.893 1.00 0.00 10 HIS A C 20
ATOM 29552 O O . HIS A 1 10 ? 14.574 14.419 -25.182 1.00 0.00 10 HIS A O 20
ATOM 29567 N N . SER A 1 11 ? 16.228 14.252 -23.659 1.00 0.00 11 SER A N 20
ATOM 29568 C CA . SER A 1 11 ? 15.398 14.588 -22.514 1.00 0.00 11 SER A CA 20
ATOM 29569 C C . SER A 1 11 ? 16.276 14.688 -21.268 1.00 0.00 11 SER A C 20
ATOM 29570 O O . SER A 1 11 ? 17.345 14.079 -21.214 1.00 0.00 11 SER A O 20
ATOM 29578 N N . SER A 1 12 ? 15.840 15.469 -20.289 1.00 0.00 12 SER A N 20
ATOM 29579 C CA . SER A 1 12 ? 16.571 15.598 -19.039 1.00 0.00 12 SER A CA 20
ATOM 29580 C C . SER A 1 12 ? 16.266 14.403 -18.138 1.00 0.00 12 SER A C 20
ATOM 29581 O O . SER A 1 12 ? 15.197 14.326 -17.526 1.00 0.00 12 SER A O 20
ATOM 29589 N N . GLY A 1 13 ? 17.204 13.468 -18.077 1.00 0.00 13 GLY A N 20
ATOM 29590 C CA . GLY A 1 13 ? 16.979 12.230 -17.358 1.00 0.00 13 GLY A CA 20
ATOM 29591 C C . GLY A 1 13 ? 17.303 12.334 -15.884 1.00 0.00 13 GLY A C 20
ATOM 29592 O O . GLY A 1 13 ? 16.632 11.720 -15.050 1.00 0.00 13 GLY A O 20
ATOM 29596 N N . ARG A 1 14 ? 18.331 13.108 -15.554 1.00 0.00 14 ARG A N 20
ATOM 29597 C CA . ARG A 1 14 ? 18.746 13.264 -14.165 1.00 0.00 14 ARG A CA 20
ATOM 29598 C C . ARG A 1 14 ? 17.813 14.210 -13.421 1.00 0.00 14 ARG A C 20
ATOM 29599 O O . ARG A 1 14 ? 18.088 15.403 -13.301 1.00 0.00 14 ARG A O 20
ATOM 29620 N N . GLU A 1 15 ? 16.691 13.682 -12.963 1.00 0.00 15 GLU A N 20
ATOM 29621 C CA . GLU A 1 15 ? 15.764 14.447 -12.146 1.00 0.00 15 GLU A CA 20
ATOM 29622 C C . GLU A 1 15 ? 15.246 13.570 -11.009 1.00 0.00 15 GLU A C 20
ATOM 29623 O O . GLU A 1 15 ? 14.219 13.852 -10.389 1.00 0.00 15 GLU A O 20
ATOM 29636 N N . ASN A 1 16 ? 15.975 12.499 -10.730 1.00 0.00 16 ASN A N 20
ATOM 29637 C CA . ASN A 1 16 ? 15.603 11.580 -9.664 1.00 0.00 16 ASN A CA 20
ATOM 29638 C C . ASN A 1 16 ? 15.945 12.190 -8.311 1.00 0.00 16 ASN A C 20
ATOM 29639 O O . ASN A 1 16 ? 17.092 12.144 -7.868 1.00 0.00 16 ASN A O 20
ATOM 29650 N N . LEU A 1 17 ? 14.948 12.787 -7.677 1.00 0.00 17 LEU A N 20
ATOM 29651 C CA . LEU A 1 17 ? 15.157 13.523 -6.436 1.00 0.00 17 LEU A CA 20
ATOM 29652 C C . LEU A 1 17 ? 14.413 12.884 -5.268 1.00 0.00 17 LEU A C 20
ATOM 29653 O O . LEU A 1 17 ? 14.158 13.532 -4.249 1.00 0.00 17 LEU A O 20
ATOM 29669 N N . TYR A 1 18 ? 14.072 11.610 -5.404 1.00 0.00 18 TYR A N 20
ATOM 29670 C CA . TYR A 1 18 ? 13.364 10.916 -4.343 1.00 0.00 18 TYR A CA 20
ATOM 29671 C C . TYR A 1 18 ? 14.147 9.699 -3.860 1.00 0.00 18 TYR A C 20
ATOM 29672 O O . TYR A 1 18 ? 13.977 8.588 -4.363 1.00 0.00 18 TYR A O 20
ATOM 29690 N N . PHE A 1 19 ? 15.044 9.934 -2.918 1.00 0.00 19 PHE A N 20
ATOM 29691 C CA . PHE A 1 19 ? 15.731 8.861 -2.210 1.00 0.00 19 PHE A CA 20
ATOM 29692 C C . PHE A 1 19 ? 15.765 9.206 -0.723 1.00 0.00 19 PHE A C 20
ATOM 29693 O O . PHE A 1 19 ? 16.566 8.682 0.051 1.00 0.00 19 PHE A O 20
ATOM 29710 N N . GLN A 1 20 ? 14.861 10.093 -0.335 1.00 0.00 20 GLN A N 20
ATOM 29711 C CA . GLN A 1 20 ? 14.779 10.567 1.036 1.00 0.00 20 GLN A CA 20
ATOM 29712 C C . GLN A 1 20 ? 14.113 9.513 1.917 1.00 0.00 20 GLN A C 20
ATOM 29713 O O . GLN A 1 20 ? 12.914 9.255 1.796 1.00 0.00 20 GLN A O 20
ATOM 29727 N N . GLY A 1 21 ? 14.902 8.889 2.778 1.00 0.00 21 GLY A N 20
ATOM 29728 C CA . GLY A 1 21 ? 14.377 7.866 3.656 1.00 0.00 21 GLY A CA 20
ATOM 29729 C C . GLY A 1 21 ? 14.722 6.477 3.164 1.00 0.00 21 GLY A C 20
ATOM 29730 O O . GLY A 1 21 ? 14.224 6.034 2.128 1.00 0.00 21 GLY A O 20
ATOM 29734 N N . HIS A 1 22 ? 15.581 5.788 3.897 1.00 0.00 22 HIS A N 20
ATOM 29735 C CA . HIS A 1 22 ? 16.013 4.457 3.507 1.00 0.00 22 HIS A CA 20
ATOM 29736 C C . HIS A 1 22 ? 16.181 3.576 4.742 1.00 0.00 22 HIS A C 20
ATOM 29737 O O . HIS A 1 22 ? 17.214 3.610 5.411 1.00 0.00 22 HIS A O 20
ATOM 29752 N N . MET A 1 23 ? 15.150 2.802 5.047 1.00 0.00 23 MET A N 20
ATOM 29753 C CA . MET A 1 23 ? 15.150 1.939 6.220 1.00 0.00 23 MET A CA 20
ATOM 29754 C C . MET A 1 23 ? 14.501 0.606 5.859 1.00 0.00 23 MET A C 20
ATOM 29755 O O . MET A 1 23 ? 13.351 0.564 5.421 1.00 0.00 23 MET A O 20
ATOM 29769 N N . ALA A 1 24 ? 15.248 -0.477 6.018 1.00 0.00 24 ALA A N 20
ATOM 29770 C CA . ALA A 1 24 ? 14.781 -1.792 5.601 1.00 0.00 24 ALA A CA 20
ATOM 29771 C C . ALA A 1 24 ? 14.470 -2.678 6.802 1.00 0.00 24 ALA A C 20
ATOM 29772 O O . ALA A 1 24 ? 14.808 -2.333 7.938 1.00 0.00 24 ALA A O 20
ATOM 29779 N N . ALA A 1 25 ? 13.837 -3.823 6.533 1.00 0.00 25 ALA A N 20
ATOM 29780 C CA . ALA A 1 25 ? 13.445 -4.775 7.572 1.00 0.00 25 ALA A CA 20
ATOM 29781 C C . ALA A 1 25 ? 12.441 -4.150 8.536 1.00 0.00 25 ALA A C 20
ATOM 29782 O O . ALA A 1 25 ? 12.568 -4.269 9.757 1.00 0.00 25 ALA A O 20
ATOM 29789 N N . ARG A 1 26 ? 11.438 -3.485 7.978 1.00 0.00 26 ARG A N 20
ATOM 29790 C CA . ARG A 1 26 ? 10.390 -2.868 8.773 1.00 0.00 26 ARG A CA 20
ATOM 29791 C C . ARG A 1 26 ? 9.063 -2.937 8.029 1.00 0.00 26 ARG A C 20
ATOM 29792 O O . ARG A 1 26 ? 8.956 -2.488 6.885 1.00 0.00 26 ARG A O 20
ATOM 29813 N N . ILE A 1 27 ? 8.060 -3.505 8.678 1.00 0.00 27 ILE A N 20
ATOM 29814 C CA . ILE A 1 27 ? 6.745 -3.662 8.078 1.00 0.00 27 ILE A CA 20
ATOM 29815 C C . ILE A 1 27 ? 5.825 -2.521 8.494 1.00 0.00 27 ILE A C 20
ATOM 29816 O O . ILE A 1 27 ? 5.496 -2.374 9.670 1.00 0.00 27 ILE A O 20
ATOM 29832 N N . THR A 1 28 ? 5.426 -1.708 7.529 1.00 0.00 28 THR A N 20
ATOM 29833 C CA . THR A 1 28 ? 4.490 -0.625 7.784 1.00 0.00 28 THR A CA 20
ATOM 29834 C C . THR A 1 28 ? 3.076 -1.053 7.391 1.00 0.00 28 THR A C 20
ATOM 29835 O O . THR A 1 28 ? 2.870 -1.647 6.329 1.00 0.00 28 THR A O 20
ATOM 29846 N N . GLY A 1 29 ? 2.108 -0.769 8.252 1.00 0.00 29 GLY A N 20
ATOM 29847 C CA . GLY A 1 29 ? 0.748 -1.209 8.001 1.00 0.00 29 GLY A CA 20
ATOM 29848 C C . GLY A 1 29 ? -0.189 -0.058 7.706 1.00 0.00 29 GLY A C 20
ATOM 29849 O O . GLY A 1 29 ? -0.915 -0.080 6.710 1.00 0.00 29 GLY A O 20
ATOM 29853 N N . GLU A 1 30 ? -0.170 0.950 8.569 1.00 0.00 30 GLU A N 20
ATOM 29854 C CA . GLU A 1 30 ? -1.044 2.108 8.419 1.00 0.00 30 GLU A CA 20
ATOM 29855 C C . GLU A 1 30 ? -0.220 3.377 8.214 1.00 0.00 30 GLU A C 20
ATOM 29856 O O . GLU A 1 30 ? 0.108 4.073 9.175 1.00 0.00 30 GLU A O 20
ATOM 29869 N N . PRO A 1 31 ? 0.160 3.673 6.964 1.00 0.00 31 PRO A N 20
ATOM 29870 C CA . PRO A 1 31 ? 0.942 4.849 6.630 1.00 0.00 31 PRO A CA 20
ATOM 29871 C C . PRO A 1 31 ? 0.079 6.029 6.183 1.00 0.00 31 PRO A C 20
ATOM 29872 O O . PRO A 1 31 ? -1.095 5.863 5.836 1.00 0.00 31 PRO A O 20
ATOM 29883 N N . SER A 1 32 ? 0.660 7.220 6.215 1.00 0.00 32 SER A N 20
ATOM 29884 C CA . SER A 1 32 ? -0.013 8.415 5.725 1.00 0.00 32 SER A CA 20
ATOM 29885 C C . SER A 1 32 ? 0.011 8.438 4.199 1.00 0.00 32 SER A C 20
ATOM 29886 O O . SER A 1 32 ? -0.976 8.788 3.546 1.00 0.00 32 SER A O 20
ATOM 29894 N N . LYS A 1 33 ? 1.152 8.058 3.641 1.00 0.00 33 LYS A N 20
ATOM 29895 C CA . LYS A 1 33 ? 1.310 7.960 2.204 1.00 0.00 33 LYS A CA 20
ATOM 29896 C C . LYS A 1 33 ? 0.779 6.609 1.739 1.00 0.00 33 LYS A C 20
ATOM 29897 O O . LYS A 1 33 ? 0.798 5.643 2.505 1.00 0.00 33 LYS A O 20
ATOM 29916 N N . LYS A 1 34 ? 0.291 6.544 0.505 1.00 0.00 34 LYS A N 20
ATOM 29917 C CA . LYS A 1 34 ? -0.275 5.307 -0.021 1.00 0.00 34 LYS A CA 20
ATOM 29918 C C . LYS A 1 34 ? 0.731 4.162 0.037 1.00 0.00 34 LYS A C 20
ATOM 29919 O O . LYS A 1 34 ? 1.923 4.348 -0.218 1.00 0.00 34 LYS A O 20
ATOM 29938 N N . ALA A 1 35 ? 0.241 2.988 0.388 1.00 0.00 35 ALA A N 20
ATOM 29939 C CA . ALA A 1 35 ? 1.059 1.794 0.419 1.00 0.00 35 ALA A CA 20
ATOM 29940 C C . ALA A 1 35 ? 0.510 0.771 -0.561 1.00 0.00 35 ALA A C 20
ATOM 29941 O O . ALA A 1 35 ? -0.410 1.068 -1.328 1.00 0.00 35 ALA A O 20
ATOM 29948 N N . VAL A 1 36 ? 1.071 -0.422 -0.549 1.00 0.00 36 VAL A N 20
ATOM 29949 C CA . VAL A 1 36 ? 0.610 -1.476 -1.438 1.00 0.00 36 VAL A CA 20
ATOM 29950 C C . VAL A 1 36 ? -0.374 -2.392 -0.716 1.00 0.00 36 VAL A C 20
ATOM 29951 O O . VAL A 1 36 ? -1.097 -3.164 -1.340 1.00 0.00 36 VAL A O 20
ATOM 29964 N N . SER A 1 37 ? -0.411 -2.244 0.605 1.00 0.00 37 SER A N 20
ATOM 29965 C CA . SER A 1 37 ? -1.249 -3.055 1.484 1.00 0.00 37 SER A CA 20
ATOM 29966 C C . SER A 1 37 ? -0.816 -4.527 1.487 1.00 0.00 37 SER A C 20
ATOM 29967 O O . SER A 1 37 ? -0.684 -5.165 0.442 1.00 0.00 37 SER A O 20
ATOM 29975 N N . ASP A 1 38 ? -0.613 -5.069 2.683 1.00 0.00 38 ASP A N 20
ATOM 29976 C CA . ASP A 1 38 ? -0.123 -6.437 2.839 1.00 0.00 38 ASP A CA 20
ATOM 29977 C C . ASP A 1 38 ? -1.241 -7.455 2.616 1.00 0.00 38 ASP A C 20
ATOM 29978 O O . ASP A 1 38 ? -1.005 -8.665 2.616 1.00 0.00 38 ASP A O 20
ATOM 29988 N N . ARG A 1 39 ? -2.457 -6.961 2.416 1.00 0.00 39 ARG A N 20
ATOM 29989 C CA . ARG A 1 39 ? -3.612 -7.831 2.214 1.00 0.00 39 ARG A CA 20
ATOM 29990 C C . ARG A 1 39 ? -3.539 -8.536 0.859 1.00 0.00 39 ARG A C 20
ATOM 29991 O O . ARG A 1 39 ? -4.197 -9.556 0.641 1.00 0.00 39 ARG A O 20
ATOM 30012 N N . LEU A 1 40 ? -2.726 -7.998 -0.046 1.00 0.00 40 LEU A N 20
ATOM 30013 C CA . LEU A 1 40 ? -2.571 -8.580 -1.374 1.00 0.00 40 LEU A CA 20
ATOM 30014 C C . LEU A 1 40 ? -1.811 -9.902 -1.303 1.00 0.00 40 LEU A C 20
ATOM 30015 O O . LEU A 1 40 ? -1.916 -10.738 -2.201 1.00 0.00 40 LEU A O 20
ATOM 30031 N N . ILE A 1 41 ? -1.062 -10.093 -0.225 1.00 0.00 41 ILE A N 20
ATOM 30032 C CA . ILE A 1 41 ? -0.298 -11.319 -0.035 1.00 0.00 41 ILE A CA 20
ATOM 30033 C C . ILE A 1 41 ? -1.233 -12.492 0.216 1.00 0.00 41 ILE A C 20
ATOM 30034 O O . ILE A 1 41 ? -1.989 -12.501 1.192 1.00 0.00 41 ILE A O 20
ATOM 30050 N N . GLY A 1 42 ? -1.183 -13.470 -0.676 1.00 0.00 42 GLY A N 20
ATOM 30051 C CA . GLY A 1 42 ? -2.028 -14.635 -0.550 1.00 0.00 42 GLY A CA 20
ATOM 30052 C C . GLY A 1 42 ? -3.264 -14.545 -1.421 1.00 0.00 42 GLY A C 20
ATOM 30053 O O . GLY A 1 42 ? -4.155 -15.392 -1.340 1.00 0.00 42 GLY A O 20
ATOM 30057 N N . ARG A 1 43 ? -3.331 -13.511 -2.250 1.00 0.00 43 ARG A N 20
ATOM 30058 C CA . ARG A 1 43 ? -4.474 -13.317 -3.130 1.00 0.00 43 ARG A CA 20
ATOM 30059 C C . ARG A 1 43 ? -4.120 -13.663 -4.572 1.00 0.00 43 ARG A C 20
ATOM 30060 O O . ARG A 1 43 ? -2.947 -13.666 -4.958 1.00 0.00 43 ARG A O 20
ATOM 30081 N N . LYS A 1 44 ? -5.146 -13.950 -5.363 1.00 0.00 44 LYS A N 20
ATOM 30082 C CA . LYS A 1 44 ? -4.973 -14.242 -6.777 1.00 0.00 44 LYS A CA 20
ATOM 30083 C C . LYS A 1 44 ? -5.008 -12.947 -7.583 1.00 0.00 44 LYS A C 20
ATOM 30084 O O . LYS A 1 44 ? -5.576 -11.947 -7.138 1.00 0.00 44 LYS A O 20
ATOM 30103 N N . GLY A 1 45 ? -4.398 -12.968 -8.756 1.00 0.00 45 GLY A N 20
ATOM 30104 C CA . GLY A 1 45 ? -4.413 -11.821 -9.631 1.00 0.00 45 GLY A CA 20
ATOM 30105 C C . GLY A 1 45 ? -4.337 -12.231 -11.086 1.00 0.00 45 GLY A C 20
ATOM 30106 O O . GLY A 1 45 ? -3.964 -13.360 -11.396 1.00 0.00 45 GLY A O 20
ATOM 30110 N N . VAL A 1 46 ? -4.703 -11.326 -11.970 1.00 0.00 46 VAL A N 20
ATOM 30111 C CA . VAL A 1 46 ? -4.652 -11.585 -13.404 1.00 0.00 46 VAL A CA 20
ATOM 30112 C C . VAL A 1 46 ? -3.583 -10.707 -14.055 1.00 0.00 46 VAL A C 20
ATOM 30113 O O . VAL A 1 46 ? -3.381 -9.561 -13.650 1.00 0.00 46 VAL A O 20
ATOM 30126 N N . VAL A 1 47 ? -2.895 -11.248 -15.052 1.00 0.00 47 VAL A N 20
ATOM 30127 C CA . VAL A 1 47 ? -1.800 -10.541 -15.698 1.00 0.00 47 VAL A CA 20
ATOM 30128 C C . VAL A 1 47 ? -2.310 -9.665 -16.839 1.00 0.00 47 VAL A C 20
ATOM 30129 O O . VAL A 1 47 ? -2.864 -10.168 -17.816 1.00 0.00 47 VAL A O 20
ATOM 30142 N N . MET A 1 48 ? -2.128 -8.356 -16.704 1.00 0.00 48 MET A N 20
ATOM 30143 C CA . MET A 1 48 ? -2.571 -7.405 -17.716 1.00 0.00 48 MET A CA 20
ATOM 30144 C C . MET A 1 48 ? -1.404 -6.959 -18.590 1.00 0.00 48 MET A C 20
ATOM 30145 O O . MET A 1 48 ? -1.595 -6.532 -19.730 1.00 0.00 48 MET A O 20
ATOM 30159 N N . GLU A 1 49 ? -0.198 -7.046 -18.051 1.00 0.00 49 GLU A N 20
ATOM 30160 C CA . GLU A 1 49 ? 1.003 -6.746 -18.821 1.00 0.00 49 GLU A CA 20
ATOM 30161 C C . GLU A 1 49 ? 2.007 -7.871 -18.648 1.00 0.00 49 GLU A C 20
ATOM 30162 O O . GLU A 1 49 ? 2.247 -8.319 -17.524 1.00 0.00 49 GLU A O 20
ATOM 30175 N N . ALA A 1 50 ? 2.584 -8.310 -19.759 1.00 0.00 50 ALA A N 20
ATOM 30176 C CA . ALA A 1 50 ? 3.450 -9.483 -19.778 1.00 0.00 50 ALA A CA 20
ATOM 30177 C C . ALA A 1 50 ? 4.598 -9.362 -18.786 1.00 0.00 50 ALA A C 20
ATOM 30178 O O . ALA A 1 50 ? 5.299 -8.347 -18.741 1.00 0.00 50 ALA A O 20
ATOM 30185 N N . ILE A 1 51 ? 4.779 -10.404 -17.992 1.00 0.00 51 ILE A N 20
ATOM 30186 C CA . ILE A 1 51 ? 5.851 -10.443 -17.017 1.00 0.00 51 ILE A CA 20
ATOM 30187 C C . ILE A 1 51 ? 6.955 -11.362 -17.518 1.00 0.00 51 ILE A C 20
ATOM 30188 O O . ILE A 1 51 ? 6.772 -12.577 -17.618 1.00 0.00 51 ILE A O 20
ATOM 30204 N N . SER A 1 52 ? 8.091 -10.773 -17.843 1.00 0.00 52 SER A N 20
ATOM 30205 C CA . SER A 1 52 ? 9.191 -11.510 -18.436 1.00 0.00 52 SER A CA 20
ATOM 30206 C C . SER A 1 52 ? 10.354 -11.640 -17.458 1.00 0.00 52 SER A C 20
ATOM 30207 O O . SER A 1 52 ? 10.432 -10.908 -16.472 1.00 0.00 52 SER A O 20
ATOM 30215 N N . PRO A 1 53 ? 11.272 -12.580 -17.725 1.00 0.00 53 PRO A N 20
ATOM 30216 C CA . PRO A 1 53 ? 12.492 -12.747 -16.931 1.00 0.00 53 PRO A CA 20
ATOM 30217 C C . PRO A 1 53 ? 13.350 -11.483 -16.922 1.00 0.00 53 PRO A C 20
ATOM 30218 O O . PRO A 1 53 ? 14.187 -11.294 -16.041 1.00 0.00 53 PRO A O 20
ATOM 30229 N N . GLN A 1 54 ? 13.138 -10.625 -17.915 1.00 0.00 54 GLN A N 20
ATOM 30230 C CA . GLN A 1 54 ? 13.888 -9.383 -18.027 1.00 0.00 54 GLN A CA 20
ATOM 30231 C C . GLN A 1 54 ? 13.132 -8.227 -17.375 1.00 0.00 54 GLN A C 20
ATOM 30232 O O . GLN A 1 54 ? 13.621 -7.610 -16.430 1.00 0.00 54 GLN A O 20
ATOM 30246 N N . ASN A 1 55 ? 11.940 -7.938 -17.881 1.00 0.00 55 ASN A N 20
ATOM 30247 C CA . ASN A 1 55 ? 11.174 -6.792 -17.409 1.00 0.00 55 ASN A CA 20
ATOM 30248 C C . ASN A 1 55 ? 9.905 -7.255 -16.699 1.00 0.00 55 ASN A C 20
ATOM 30249 O O . ASN A 1 55 ? 9.288 -8.248 -17.096 1.00 0.00 55 ASN A O 20
ATOM 30260 N N . SER A 1 56 ? 9.517 -6.535 -15.658 1.00 0.00 56 SER A N 20
ATOM 30261 C CA . SER A 1 56 ? 8.330 -6.873 -14.884 1.00 0.00 56 SER A CA 20
ATOM 30262 C C . SER A 1 56 ? 7.055 -6.505 -15.646 1.00 0.00 56 SER A C 20
ATOM 30263 O O . SER A 1 56 ? 7.113 -5.891 -16.717 1.00 0.00 56 SER A O 20
ATOM 30271 N N . GLY A 1 57 ? 5.907 -6.874 -15.092 1.00 0.00 57 GLY A N 20
ATOM 30272 C CA . GLY A 1 57 ? 4.646 -6.614 -15.756 1.00 0.00 57 GLY A CA 20
ATOM 30273 C C . GLY A 1 57 ? 3.623 -5.990 -14.830 1.00 0.00 57 GLY A C 20
ATOM 30274 O O . GLY A 1 57 ? 3.979 -5.400 -13.807 1.00 0.00 57 GLY A O 20
ATOM 30278 N N . LEU A 1 58 ? 2.353 -6.135 -15.177 1.00 0.00 58 LEU A N 20
ATOM 30279 C CA . LEU A 1 58 ? 1.270 -5.536 -14.409 1.00 0.00 58 LEU A CA 20
ATOM 30280 C C . LEU A 1 58 ? 0.204 -6.573 -14.091 1.00 0.00 58 LEU A C 20
ATOM 30281 O O . LEU A 1 58 ? -0.220 -7.324 -14.972 1.00 0.00 58 LEU A O 20
ATOM 30297 N N . VAL A 1 59 ? -0.224 -6.613 -12.840 1.00 0.00 59 VAL A N 20
ATOM 30298 C CA . VAL A 1 59 ? -1.287 -7.515 -12.427 1.00 0.00 59 VAL A CA 20
ATOM 30299 C C . VAL A 1 59 ? -2.496 -6.733 -11.938 1.00 0.00 59 VAL A C 20
ATOM 30300 O O . VAL A 1 59 ? -2.364 -5.641 -11.380 1.00 0.00 59 VAL A O 20
ATOM 30313 N N . LYS A 1 60 ? -3.666 -7.292 -12.163 1.00 0.00 60 LYS A N 20
ATOM 30314 C CA . LYS A 1 60 ? -4.909 -6.664 -11.763 1.00 0.00 60 LYS A CA 20
ATOM 30315 C C . LYS A 1 60 ? -5.565 -7.475 -10.656 1.00 0.00 60 LYS A C 20
ATOM 30316 O O . LYS A 1 60 ? -5.870 -8.657 -10.831 1.00 0.00 60 LYS A O 20
ATOM 30335 N N . VAL A 1 61 ? -5.750 -6.843 -9.507 1.00 0.00 61 VAL A N 20
ATOM 30336 C CA . VAL A 1 61 ? -6.413 -7.473 -8.380 1.00 0.00 61 VAL A CA 20
ATOM 30337 C C . VAL A 1 61 ? -7.761 -6.803 -8.148 1.00 0.00 61 VAL A C 20
ATOM 30338 O O . VAL A 1 61 ? -7.863 -5.832 -7.396 1.00 0.00 61 VAL A O 20
ATOM 30351 N N . ASP A 1 62 ? -8.771 -7.307 -8.855 1.00 0.00 62 ASP A N 20
ATOM 30352 C CA . ASP A 1 62 ? -10.140 -6.786 -8.795 1.00 0.00 62 ASP A CA 20
ATOM 30353 C C . ASP A 1 62 ? -10.169 -5.259 -8.854 1.00 0.00 62 ASP A C 20
ATOM 30354 O O . ASP A 1 62 ? -10.405 -4.574 -7.856 1.00 0.00 62 ASP A O 20
ATOM 30364 N N . GLY A 1 63 ? -9.896 -4.743 -10.036 1.00 0.00 63 GLY A N 20
ATOM 30365 C CA . GLY A 1 63 ? -9.892 -3.308 -10.246 1.00 0.00 63 GLY A CA 20
ATOM 30366 C C . GLY A 1 63 ? -8.504 -2.702 -10.161 1.00 0.00 63 GLY A C 20
ATOM 30367 O O . GLY A 1 63 ? -8.098 -1.945 -11.045 1.00 0.00 63 GLY A O 20
ATOM 30371 N N . GLU A 1 64 ? -7.764 -3.055 -9.121 1.00 0.00 64 GLU A N 20
ATOM 30372 C CA . GLU A 1 64 ? -6.465 -2.450 -8.865 1.00 0.00 64 GLU A CA 20
ATOM 30373 C C . GLU A 1 64 ? -5.402 -3.057 -9.768 1.00 0.00 64 GLU A C 20
ATOM 30374 O O . GLU A 1 64 ? -5.341 -4.272 -9.927 1.00 0.00 64 GLU A O 20
ATOM 30387 N N . THR A 1 65 ? -4.579 -2.214 -10.367 1.00 0.00 65 THR A N 20
ATOM 30388 C CA . THR A 1 65 ? -3.510 -2.683 -11.233 1.00 0.00 65 THR A CA 20
ATOM 30389 C C . THR A 1 65 ? -2.151 -2.264 -10.682 1.00 0.00 65 THR A C 20
ATOM 30390 O O . THR A 1 65 ? -1.811 -1.077 -10.657 1.00 0.00 65 THR A O 20
ATOM 30401 N N . TRP A 1 66 ? -1.383 -3.244 -10.242 1.00 0.00 66 TRP A N 20
ATOM 30402 C CA . TRP A 1 66 ? -0.104 -2.996 -9.593 1.00 0.00 66 TRP A CA 20
ATOM 30403 C C . TRP A 1 66 ? 1.045 -3.529 -10.442 1.00 0.00 66 TRP A C 20
ATOM 30404 O O . TRP A 1 66 ? 0.850 -4.418 -11.276 1.00 0.00 66 TRP A O 20
ATOM 30425 N N . ARG A 1 67 ? 2.237 -2.984 -10.230 1.00 0.00 67 ARG A N 20
ATOM 30426 C CA . ARG A 1 67 ? 3.435 -3.504 -10.870 1.00 0.00 67 ARG A CA 20
ATOM 30427 C C . ARG A 1 67 ? 3.830 -4.811 -10.211 1.00 0.00 67 ARG A C 20
ATOM 30428 O O . ARG A 1 67 ? 3.839 -4.917 -8.982 1.00 0.00 67 ARG A O 20
ATOM 30449 N N . ALA A 1 68 ? 4.167 -5.794 -11.015 1.00 0.00 68 ALA A N 20
ATOM 30450 C CA . ALA A 1 68 ? 4.466 -7.114 -10.491 1.00 0.00 68 ALA A CA 20
ATOM 30451 C C . ALA A 1 68 ? 5.682 -7.729 -11.156 1.00 0.00 68 ALA A C 20
ATOM 30452 O O . ALA A 1 68 ? 5.878 -7.612 -12.367 1.00 0.00 68 ALA A O 20
ATOM 30459 N N . THR A 1 69 ? 6.483 -8.392 -10.348 1.00 0.00 69 THR A N 20
ATOM 30460 C CA . THR A 1 69 ? 7.632 -9.136 -10.817 1.00 0.00 69 THR A CA 20
ATOM 30461 C C . THR A 1 69 ? 7.409 -10.617 -10.529 1.00 0.00 69 THR A C 20
ATOM 30462 O O . THR A 1 69 ? 6.540 -10.968 -9.731 1.00 0.00 69 THR A O 20
ATOM 30473 N N . SER A 1 70 ? 8.189 -11.474 -11.161 1.00 0.00 70 SER A N 20
ATOM 30474 C CA . SER A 1 70 ? 8.024 -12.908 -11.006 1.00 0.00 70 SER A CA 20
ATOM 30475 C C . SER A 1 70 ? 9.294 -13.626 -11.428 1.00 0.00 70 SER A C 20
ATOM 30476 O O . SER A 1 70 ? 10.146 -13.048 -12.109 1.00 0.00 70 SER A O 20
ATOM 30484 N N . GLY A 1 71 ? 9.424 -14.874 -11.010 1.00 0.00 71 GLY A N 20
ATOM 30485 C CA . GLY A 1 71 ? 10.535 -15.686 -11.442 1.00 0.00 71 GLY A CA 20
ATOM 30486 C C . GLY A 1 71 ? 10.123 -16.612 -12.563 1.00 0.00 71 GLY A C 20
ATOM 30487 O O . GLY A 1 71 ? 10.906 -17.446 -13.018 1.00 0.00 71 GLY A O 20
ATOM 30491 N N . THR A 1 72 ? 8.885 -16.457 -13.011 1.00 0.00 72 THR A N 20
ATOM 30492 C CA . THR A 1 72 ? 8.343 -17.289 -14.068 1.00 0.00 72 THR A CA 20
ATOM 30493 C C . THR A 1 72 ? 7.956 -16.427 -15.270 1.00 0.00 72 THR A C 20
ATOM 30494 O O . THR A 1 72 ? 7.885 -15.202 -15.168 1.00 0.00 72 THR A O 20
ATOM 30505 N N . VAL A 1 73 ? 7.708 -17.070 -16.400 1.00 0.00 73 VAL A N 20
ATOM 30506 C CA . VAL A 1 73 ? 7.283 -16.369 -17.601 1.00 0.00 73 VAL A CA 20
ATOM 30507 C C . VAL A 1 73 ? 5.765 -16.286 -17.631 1.00 0.00 73 VAL A C 20
ATOM 30508 O O . VAL A 1 73 ? 5.083 -17.310 -17.714 1.00 0.00 73 VAL A O 20
ATOM 30521 N N . LEU A 1 74 ? 5.237 -15.076 -17.542 1.00 0.00 74 LEU A N 20
ATOM 30522 C CA . LEU A 1 74 ? 3.798 -14.880 -17.458 1.00 0.00 74 LEU A CA 20
ATOM 30523 C C . LEU A 1 74 ? 3.294 -14.039 -18.621 1.00 0.00 74 LEU A C 20
ATOM 30524 O O . LEU A 1 74 ? 3.737 -12.908 -18.825 1.00 0.00 74 LEU A O 20
ATOM 30540 N N . ASP A 1 75 ? 2.358 -14.596 -19.369 1.00 0.00 75 ASP A N 20
ATOM 30541 C CA . ASP A 1 75 ? 1.790 -13.909 -20.522 1.00 0.00 75 ASP A CA 20
ATOM 30542 C C . ASP A 1 75 ? 0.581 -13.094 -20.085 1.00 0.00 75 ASP A C 20
ATOM 30543 O O . ASP A 1 75 ? 0.170 -13.144 -18.926 1.00 0.00 75 ASP A O 20
ATOM 30553 N N . VAL A 1 76 ? -0.000 -12.377 -21.024 1.00 0.00 76 VAL A N 20
ATOM 30554 C CA . VAL A 1 76 ? -1.148 -11.528 -20.746 1.00 0.00 76 VAL A CA 20
ATOM 30555 C C . VAL A 1 76 ? -2.422 -12.360 -20.753 1.00 0.00 76 VAL A C 20
ATOM 30556 O O . VAL A 1 76 ? -2.624 -13.185 -21.647 1.00 0.00 76 VAL A O 20
ATOM 30569 N N . GLY A 1 77 ? -3.265 -12.158 -19.753 1.00 0.00 77 GLY A N 20
ATOM 30570 C CA . GLY A 1 77 ? -4.504 -12.901 -19.667 1.00 0.00 77 GLY A CA 20
ATOM 30571 C C . GLY A 1 77 ? -4.395 -14.085 -18.730 1.00 0.00 77 GLY A C 20
ATOM 30572 O O . GLY A 1 77 ? -5.379 -14.788 -18.491 1.00 0.00 77 GLY A O 20
ATOM 30576 N N . GLU A 1 78 ? -3.194 -14.320 -18.214 1.00 0.00 78 GLU A N 20
ATOM 30577 C CA . GLU A 1 78 ? -2.957 -15.403 -17.282 1.00 0.00 78 GLU A CA 20
ATOM 30578 C C . GLU A 1 78 ? -3.340 -15.020 -15.863 1.00 0.00 78 GLU A C 20
ATOM 30579 O O . GLU A 1 78 ? -3.625 -13.859 -15.571 1.00 0.00 78 GLU A O 20
ATOM 30592 N N . GLU A 1 79 ? -3.317 -16.005 -14.981 1.00 0.00 79 GLU A N 20
ATOM 30593 C CA . GLU A 1 79 ? -3.668 -15.789 -13.584 1.00 0.00 79 GLU A CA 20
ATOM 30594 C C . GLU A 1 79 ? -2.509 -16.192 -12.681 1.00 0.00 79 GLU A C 20
ATOM 30595 O O . GLU A 1 79 ? -1.882 -17.236 -12.882 1.00 0.00 79 GLU A O 20
ATOM 30608 N N . VAL A 1 80 ? -2.217 -15.348 -11.703 1.00 0.00 80 VAL A N 20
ATOM 30609 C CA . VAL A 1 80 ? -1.091 -15.562 -10.797 1.00 0.00 80 VAL A CA 20
ATOM 30610 C C . VAL A 1 80 ? -1.513 -15.309 -9.360 1.00 0.00 80 VAL A C 20
ATOM 30611 O O . VAL A 1 80 ? -2.686 -15.064 -9.083 1.00 0.00 80 VAL A O 20
ATOM 30624 N N . SER A 1 81 ? -0.566 -15.398 -8.449 1.00 0.00 81 SER A N 20
ATOM 30625 C CA . SER A 1 81 ? -0.832 -15.091 -7.050 1.00 0.00 81 SER A CA 20
ATOM 30626 C C . SER A 1 81 ? 0.317 -14.295 -6.443 1.00 0.00 81 SER A C 20
ATOM 30627 O O . SER A 1 81 ? 1.484 -14.537 -6.755 1.00 0.00 81 SER A O 20
ATOM 30635 N N . VAL A 1 82 ? -0.026 -13.336 -5.591 1.00 0.00 82 VAL A N 20
ATOM 30636 C CA . VAL A 1 82 ? 0.965 -12.488 -4.942 1.00 0.00 82 VAL A CA 20
ATOM 30637 C C . VAL A 1 82 ? 1.497 -13.170 -3.687 1.00 0.00 82 VAL A C 20
ATOM 30638 O O . VAL A 1 82 ? 0.753 -13.392 -2.730 1.00 0.00 82 VAL A O 20
ATOM 30651 N N . LYS A 1 83 ? 2.778 -13.508 -3.692 1.00 0.00 83 LYS A N 20
ATOM 30652 C CA . LYS A 1 83 ? 3.371 -14.251 -2.603 1.00 0.00 83 LYS A CA 20
ATOM 30653 C C . LYS A 1 83 ? 4.245 -13.378 -1.709 1.00 0.00 83 LYS A C 20
ATOM 30654 O O . LYS A 1 83 ? 4.390 -13.649 -0.512 1.00 0.00 83 LYS A O 20
ATOM 30673 N N . ALA A 1 84 ? 4.825 -12.331 -2.287 1.00 0.00 84 ALA A N 20
ATOM 30674 C CA . ALA A 1 84 ? 5.717 -11.448 -1.541 1.00 0.00 84 ALA A CA 20
ATOM 30675 C C . ALA A 1 84 ? 5.700 -10.031 -2.106 1.00 0.00 84 ALA A C 20
ATOM 30676 O O . ALA A 1 84 ? 5.054 -9.766 -3.120 1.00 0.00 84 ALA A O 20
ATOM 30683 N N . ILE A 1 85 ? 6.413 -9.127 -1.440 1.00 0.00 85 ILE A N 20
ATOM 30684 C CA . ILE A 1 85 ? 6.508 -7.737 -1.877 1.00 0.00 85 ILE A CA 20
ATOM 30685 C C . ILE A 1 85 ? 7.970 -7.309 -1.946 1.00 0.00 85 ILE A C 20
ATOM 30686 O O . ILE A 1 85 ? 8.767 -7.658 -1.073 1.00 0.00 85 ILE A O 20
ATOM 30702 N N . GLU A 1 86 ? 8.328 -6.560 -2.980 1.00 0.00 86 GLU A N 20
ATOM 30703 C CA . GLU A 1 86 ? 9.681 -6.042 -3.100 1.00 0.00 86 GLU A CA 20
ATOM 30704 C C . GLU A 1 86 ? 9.652 -4.588 -3.559 1.00 0.00 86 GLU A C 20
ATOM 30705 O O . GLU A 1 86 ? 9.489 -4.299 -4.747 1.00 0.00 86 GLU A O 20
ATOM 30718 N N . GLY A 1 87 ? 9.789 -3.677 -2.607 1.00 0.00 87 GLY A N 20
ATOM 30719 C CA . GLY A 1 87 ? 9.776 -2.267 -2.928 1.00 0.00 87 GLY A CA 20
ATOM 30720 C C . GLY A 1 87 ? 8.396 -1.785 -3.309 1.00 0.00 87 GLY A C 20
ATOM 30721 O O . GLY A 1 87 ? 7.459 -1.878 -2.519 1.00 0.00 87 GLY A O 20
ATOM 30725 N N . VAL A 1 88 ? 8.270 -1.287 -4.528 1.00 0.00 88 VAL A N 20
ATOM 30726 C CA . VAL A 1 88 ? 6.997 -0.777 -5.018 1.00 0.00 88 VAL A CA 20
ATOM 30727 C C . VAL A 1 88 ? 6.338 -1.810 -5.934 1.00 0.00 88 VAL A C 20
ATOM 30728 O O . VAL A 1 88 ? 5.256 -1.591 -6.480 1.00 0.00 88 VAL A O 20
ATOM 30741 N N . LYS A 1 89 ? 7.000 -2.945 -6.094 1.00 0.00 89 LYS A N 20
ATOM 30742 C CA . LYS A 1 89 ? 6.496 -4.005 -6.949 1.00 0.00 89 LYS A CA 20
ATOM 30743 C C . LYS A 1 89 ? 6.102 -5.221 -6.130 1.00 0.00 89 LYS A C 20
ATOM 30744 O O . LYS A 1 89 ? 6.586 -5.419 -5.012 1.00 0.00 89 LYS A O 20
ATOM 30763 N N . LEU A 1 90 ? 5.232 -6.037 -6.693 1.00 0.00 90 LEU A N 20
ATOM 30764 C CA . LEU A 1 90 ? 4.775 -7.236 -6.020 1.00 0.00 90 LEU A CA 20
ATOM 30765 C C . LEU A 1 90 ? 5.505 -8.441 -6.571 1.00 0.00 90 LEU A C 20
ATOM 30766 O O . LEU A 1 90 ? 5.914 -8.451 -7.727 1.00 0.00 90 LEU A O 20
ATOM 30782 N N . VAL A 1 91 ? 5.670 -9.443 -5.741 1.00 0.00 91 VAL A N 20
ATOM 30783 C CA . VAL A 1 91 ? 6.268 -10.690 -6.170 1.00 0.00 91 VAL A CA 20
ATOM 30784 C C . VAL A 1 91 ? 5.169 -11.713 -6.403 1.00 0.00 91 VAL A C 20
ATOM 30785 O O . VAL A 1 91 ? 4.606 -12.271 -5.452 1.00 0.00 91 VAL A O 20
ATOM 30798 N N . VAL A 1 92 ? 4.848 -11.936 -7.662 1.00 0.00 92 VAL A N 20
ATOM 30799 C CA . VAL A 1 92 ? 3.804 -12.869 -8.026 1.00 0.00 92 VAL A CA 20
ATOM 30800 C C . VAL A 1 92 ? 4.427 -14.086 -8.668 1.00 0.00 92 VAL A C 20
ATOM 30801 O O . VAL A 1 92 ? 5.576 -14.037 -9.103 1.00 0.00 92 VAL A O 20
ATOM 30814 N N . GLU A 1 93 ? 3.683 -15.173 -8.720 1.00 0.00 93 GLU A N 20
ATOM 30815 C CA . GLU A 1 93 ? 4.181 -16.412 -9.278 1.00 0.00 93 GLU A CA 20
ATOM 30816 C C . GLU A 1 93 ? 3.044 -17.120 -9.968 1.00 0.00 93 GLU A C 20
ATOM 30817 O O . GLU A 1 93 ? 1.883 -16.729 -9.817 1.00 0.00 93 GLU A O 20
ATOM 30830 N N . LYS A 1 94 ? 3.360 -18.155 -10.715 1.00 0.00 94 LYS A N 20
ATOM 30831 C CA . LYS A 1 94 ? 2.354 -18.868 -11.457 1.00 0.00 94 LYS A CA 20
ATOM 30832 C C . LYS A 1 94 ? 1.414 -19.586 -10.508 1.00 0.00 94 LYS A C 20
ATOM 30833 O O . LYS A 1 94 ? 1.837 -20.357 -9.646 1.00 0.00 94 LYS A O 20
ATOM 30852 N N . LEU A 1 95 ? 0.143 -19.295 -10.670 1.00 0.00 95 LEU A N 20
ATOM 30853 C CA . LEU A 1 95 ? -0.902 -19.876 -9.846 1.00 0.00 95 LEU A CA 20
ATOM 30854 C C . LEU A 1 95 ? -0.914 -21.394 -9.982 1.00 0.00 95 LEU A C 20
ATOM 30855 O O . LEU A 1 95 ? -0.622 -21.939 -11.052 1.00 0.00 95 LEU A O 20
ATOM 30871 N N . GLU A 1 96 ? -1.232 -22.068 -8.892 1.00 0.00 96 GLU A N 20
ATOM 30872 C CA . GLU A 1 96 ? -1.347 -23.513 -8.898 1.00 0.00 96 GLU A CA 20
ATOM 30873 C C . GLU A 1 96 ? -2.683 -23.915 -9.508 1.00 0.00 96 GLU A C 20
ATOM 30874 O O . GLU A 1 96 ? -3.719 -23.931 -8.844 1.00 0.00 96 GLU A O 20
ATOM 30887 N N . GLU A 1 97 ? -2.644 -24.214 -10.793 1.00 0.00 97 GLU A N 20
ATOM 30888 C CA . GLU A 1 97 ? -3.835 -24.535 -11.558 1.00 0.00 97 GLU A CA 20
ATOM 30889 C C . GLU A 1 97 ? -4.174 -26.014 -11.443 1.00 0.00 97 GLU A C 20
ATOM 30890 O O . GLU A 1 97 ? -4.951 -26.550 -12.233 1.00 0.00 97 GLU A O 20
ATOM 30903 N N . GLN A 1 98 ? -3.578 -26.666 -10.454 1.00 0.00 98 GLN A N 20
ATOM 30904 C CA . GLN A 1 98 ? -3.843 -28.068 -10.185 1.00 0.00 98 GLN A CA 20
ATOM 30905 C C . GLN A 1 98 ? -5.301 -28.262 -9.788 1.00 0.00 98 GLN A C 20
ATOM 30906 O O . GLN A 1 98 ? -5.706 -27.924 -8.672 1.00 0.00 98 GLN A O 20
ATOM 30920 N N . LYS A 1 99 ? -6.086 -28.776 -10.717 1.00 0.00 99 LYS A N 20
ATOM 30921 C CA . LYS A 1 99 ? -7.492 -29.033 -10.473 1.00 0.00 99 LYS A CA 20
ATOM 30922 C C . LYS A 1 99 ? -7.658 -30.328 -9.687 1.00 0.00 99 LYS A C 20
ATOM 30923 O O . LYS A 1 99 ? -7.441 -31.421 -10.210 1.00 0.00 99 LYS A O 20
ATOM 30942 N N . GLY A 1 100 ? -8.016 -30.181 -8.420 1.00 0.00 100 GLY A N 20
ATOM 30943 C CA . GLY A 1 100 ? -8.150 -31.313 -7.532 1.00 0.00 100 GLY A CA 20
ATOM 30944 C C . GLY A 1 100 ? -8.026 -30.887 -6.085 1.00 0.00 100 GLY A C 20
ATOM 30945 O O . GLY A 1 100 ? -8.394 -29.763 -5.735 1.00 0.00 100 GLY A O 20
ATOM 30949 N N . SER A 1 101 ? -7.505 -31.761 -5.244 1.00 0.00 101 SER A N 20
ATOM 30950 C CA . SER A 1 101 ? -7.323 -31.441 -3.840 1.00 0.00 101 SER A CA 20
ATOM 30951 C C . SER A 1 101 ? -5.854 -31.144 -3.546 1.00 0.00 101 SER A C 20
ATOM 30952 O O . SER A 1 101 ? -5.456 -29.961 -3.636 1.00 0.00 101 SER A O 20
#

Radius of gyration: 26.48 Å; Cα contacts (8 Å, |Δi|>4): 148; chains: 1; bounding box: 31×79×62 Å

Solvent-accessible surface area: 9454 Å² total; per-residue (Å²): 255,64,123,96,177,152,160,168,173,158,98,96,82,225,159,106,166,178,152,197,49,123,181,90,87,205,149,92,39,155,120,82,181,190,76,68,47,113,204,18,51,63,173,117,4,50,0,94,90,52,0,32,80,176,109,25,1,64,0,86,2,128,40,95,78,47,145,0,24,14,71,93,109,4,96,68,52,55,75,0,39,1,122,46,68,84,45,129,69,4,52,0,88,67,51,147,130,157,187,81,169

Sequence (101 aa):
MGSSHHHHHHSSGRENLYFQGHMAARITGEPSKKAVSDRLIGRKGVVMEAISPQNSGLVKVDGETWRATSGTVLDVGEEVSVKAIEGVKLVVEKLEEQKGSMGSSHHHHHHSSGRENLYFQGHMAARITGEPSKKAVSDRLIGRKGVVMEAISPQNSGLVKVDGETWRATSGTVLDVGEEVSVKAIEGVKLVVEKLEEQKGSMGSSHHHHHHSSGRENLYFQGHMAARITGEPSKKAVSDRLIGRKGVVMEAISPQNSGLVKVDGETWRATSGTVLDVGEEVSVKAIEGVKLVVEKLEEQKGSMGSSHHHHHHSSGRENLYFQGHMAARITGEPSKKAVSDRLIGRKGVVMEAISPQNSGLVKVDGETWRATSGTVLDVGEEVSVKAIEGVKLVVEKLEEQKGSMGSSHHHHHHSSGRENLYFQGHMAARITGEPSKKAVSDRLIGRKGVVMEAISPQNSGLVKVDGETWRATSGTVLDVGEEVSVKAIEGVKLVVEKLEEQKGSMGSSHHHHHHSSGRENLYFQGHMAARITGEPSKKAVSDRLIGRKGVVMEAISPQNSGLVKVDGETWRATSGTVLDVGEEVSVKAIEGVKLVVEKLEEQKGSMGSSHHHHHHSSGRENLYFQGHMAARITGEPSKKAVSDRLIGRKGVVMEAISPQNSGLVKVDGETWRATSGTVLDVGEEVSVKAIEGVKLVVEKLEEQKGSMGSSHHHHHHSSGRENLYFQGHMAARITGEPSKKAVSDRLIGRKGVVMEAISPQNSGLVKVDGETWRATSGTVLDVGEEVSVKAIEGVKLVVEKLEEQKGSMGSSHHHHHHSSGRENLYFQGHMAARITGEPSKKAVSDRLIGRKGVVMEAISPQNSGLVKVDGETWRATSGTVLDVGEEVSVKAIEGVKLVVEKLEEQKGSMGSSHHHHHHSSGRENLYFQGHMAARITGEPSKKAVSDRLIGRKGVVMEAISPQNSGLVKVDGETWRATSGTVLDVGEEVSVKAIEGVKLVVEKLEEQKGSMGSSHHHHHHSSGRENLYFQGHMAARITGEPSKKAVSDRLIGRKGVVMEAISPQNSGLVKVDGETWRATSGTVLDVGEEVSVKAIEGVKLVVEKLEEQKGSMGSSHHHHHHSSGRENLYFQGHMAARITGEPSKKAVSDRLIGRKGVVMEAISPQNSGLVKVDGETWRATSGTVLDVGEEVSVKAIEGVKLVVEKLEEQKGSMGSSHHHHHHSSGRENLYFQGHMAARITGEPSKKAVSDRLIGRKGVVMEAISPQNSGLVKVDGETWRATSGTVLDVGEEVSVKAIEGVKLVVEKLEEQKGSMGSSHHHHHHSSGRENLYFQGHMAARITGEPSKKAVSDRLIGRKGVVMEAISPQNSGLVKVDGETWRATSGTVLDVGEEVSVKAIEGVKLVVEKLEEQKGSMGSSHHHHHHSSGRENLYFQGHMAARITGEPSKKAVSDRLIGRKGVVMEAISPQNSGLVKVDGETWRATSGTVLDVGEEVSVKAIEGVKLVVEKLEEQKGSMGSSHHHHHHSSGRENLYFQGHMAARITGEPSKKAVSDRLIGRKGVVMEAISPQNSGLVKVDGETWRATSGTVLDVGEEVSVKAIEGVKLVVEKLEEQKGSMGSSHHHHHHSSGRENLYFQGHMAARITGEPSKKAVSDRLIGRKGVVMEAISPQNSGLVKVDGETWRATSGTVLDVGEEVSVKAIEGVKLVVEKLEEQKGSMGSSHHHHHHSSGRENLYFQGHMAARITGEPSKKAVSDRLIGRKGVVMEAISPQNSGLVKVDGETWRATSGTVLDVGEEVSVKAIEGVKLVVEKLEEQKGSMGSSHHHHHHSSGRENLYFQGHMAARITGEPSKKAVSDRLIGRKGVVMEAISPQNSGLVKVDGETWRATSGTVLDVGEEVSVKAIEGVKLVVEKLEEQKGSMGSSHHHHHHSSGRENLYFQGHMAARITGEPSKKAVSDRLIGRKGVVMEAISPQNSGLVKVDGETWRATSGTVLDVGEEVSVKAIEGVKLVVEKLEEQKGS